Protein 4ADY (pdb70)

CATH classification: 1.25.10.10

B-factor: mean 79.55, std 27.61, range [26.79, 226.85]

Organism: Saccharomyces cerevisiae (strain ATCC 204508 / S288c) (NCBI:txid559292)

Foldseek 3Di:
DALVVLLVQLPDDDLVSVVVSLVVCVVCCLPCLVRCVVSLVSLQVLLVDPPRPQSLSLQSSLSSCVSVPNQVSSLVSLLSVQPVNDLVPDDPSNVRSLVVLLCCLVVQVVVCVVPLVSVVDPSDPPSSVRSLVVCVVCVVVDPVLVSLLSCLSNSNVPSVLVSLVVPPPVVVVVSVVVLVSSLCCLVQPPQDPVSSLVSLVSSLVVCVPDHDLLQNLLSCQVVVDLVSVLVSVVVCVVVDDLLVLQQSLQVCQQRHDLQSLVVNLVVCVVVVHDPVSSVVSLVQLQLLVVLLQLQPFFADDCVLLVLLPVLQQLLPLLSLLLSLLLVLLCFSNQDPVPCVVPVVSLVSHDDLSVLQNLLSNLRNQARVPPCLVVVLCQDPVNPHDALSSNLSNLLSSLSNCQSNQPVVLVVLLVLLQVLLPDAPDPSSLSNLLSSLNSNLRSAVVCDVSSLVSLVSNCVSLDLRNLLSSLLVLSVAQQLPVVLLVVVVVLVVRPDDSNVLSNLLSNLRNLAQQRPVCVVVLVVCPDPDLSNLLSSLSNLLGNLFLHLDDVLLVVLVCCLPPPPDLSSNLSSLLSNLGNCLNVLLCLLVSCLVQCVDPRLSSVLSSLNSNLRSLFQALDPSNLVSLVVQCVDPDQSSVLSNLSNLSQQLPECLRPVCVVVVLVVLSVLSNDPPHDSRNNSSSSSSSSNVRSSSFWTFDQADPSSSHGDPQQVQLSVCVCCVVPVSSVSSNSSRTDGFAEFEAASPPRFGFKDKWFQADPVRSDGYCGGHPHTDMDISHGARFVRLQRDDDDPDDQWDFPDHDPSGHGYTYIYGNDVVDDTDTDQRPVVCD/DCVLQVQLVVCVVVPPLVSSLVSLLSVVVVQDCPDPDPSNVSNLVVLLCCLVVQVVVCVVPLCCVVDPPDDCSSVVSLVVCVVVVVVVPVLVSLLSCLSNSNPVSNVVSLVVVVVVVDAVVSVVVLLSSLVSLLQPPQDPVSSLVSLVSSLVVCVPDHDVLQLLLSCLLVVDLVSVQVSVVVVVVVPDLQVSLQVLLVSQQRHALQSLVVNLVVCVVPPDDPLSSVSSQCLLQLQVQLFQLQPFFADDCVLLVLLCVQQPLLDLLSLLLSLLLVLLCFSNLDPPVCVVDVVSLVSHDDQSVLLNLLSNLRNLASVQPCLVVVQCQAPVHDDDDLSSNLSPLLSSLSNQFSHPVVNLVVLLVLLQVCLPPADDPSSLSNLQSSLNSNLRNQSNLDPSSLVSLVSNCVSLDPSNNLSSLLVLSVAQQLDVVLVVSVVVLVVRPDDSNVLSNLLSNLRHLAQQRPVCVVVLVCCPDPDVSNLLSSLSSLLRNLFPRLDDVLLVVLVCCLPDPPDLNSNLSSLLSLLRNCQNVLLCLLVVCLVLCVDPRLSSVLSSLNSNLSSLFQPCHVSSVVSLPVQCVDPDQLSVLSSLSNLSQQLPECALPVVVVVVLVVLSCQSNPPPHDSNNVSSSSSSSSNVRSSSFWTFRQAFPSSRHGRSLSVVLSVCVCCVVPVSSVSSNSSRTDGAAEFEDESVVSFGFKDKWFFFDDCNSPGYDVPHDNDTGHPHTDMDISHHQRLVRLQRDADDPVDQKDFPDHRRSHGGYTYIHGNPVDPDTDTDDTPVVVD

GO terms:
  GO:0034515 proteasome storage granule (C, IDA)
  GO:0005634 nucleus (C, IDA)
  GO:0008540 proteasome regulatory particle, base subcomplex (C, IDA)
  GO:0043248 proteasome assembly (P, IGI)
  GO:0005634 nucleus (C, HDA)
  GO:0004175 endopeptidase activity (F, IMP)
  GO:0006511 ubiquitin-dependent protein catabolic process (P, IMP)
  GO:0031625 ubiquitin protein ligase binding (F, IPI)
  GO:0005515 protein binding (F, IPI)
  GO:0043161 proteasome-mediated ubiquitin-dependent protein catabolic process (P, IDA)

Nearest PDB structures (foldseek):
  7qo5-assembly1_N  TM=9.273E-01  e=8.515E-76  Saccharomyces cerevisiae
  5gjq-assembly1_N  TM=9.057E-01  e=2.269E-40  Homo sapiens
  5gjr-assembly1_1  TM=9.051E-01  e=6.083E-40  Homo sapiens
  5l4k-assembly1_N  TM=8.924E-01  e=2.463E-40  Homo sapiens
  5vfq-assembly1_U  TM=8.768E-01  e=2.667E-38  Homo sapiens

InterPro domains:
  IPR002015 Proteasome/cyclosome repeat [PF01851] (403-434)
  IPR002015 Proteasome/cyclosome repeat [PF01851] (445-478)
  IPR002015 Proteasome/cyclosome repeat [PF01851] (480-512)
  IPR011989 Armadillo-like helical [G3DSA:1.25.10.10] (308-756)
  IPR016024 Armadillo-type fold [SSF48371] (8-705)
  IPR016642 26S proteasome regulatory complex, non-ATPase subcomplex, Rpn2/Psmd1 subunit [PIRSF015947] (2-938)
  IPR040623 26S proteasome regulatory subunit RPN2, C-terminal [PF18004] (756-917)
  IPR048570 26S proteasome non-ATPase regulatory subunit 1/RPN2, N-terminal domain [PF21505] (4-307)

Secondary structure (DSSP, 8-state):
--SHHHHHHTTSS-HHHHHHHHHHHHHHHHHHHHHHHTTHHHHHHHHS-TT-TT---HHHHHHHHHHHT-HHHHHHHHHHHGGGS-TTS-SHHHHHHHHHHH--HHHHHHHHHH-TTGGGSS-S-HHHHHHHH--HHHHHHT-HHHHHHHHHHTT-HHHHHHHHHHH----HHHHHHHHHHHHHHHHHT---HHHHHHHHHHHHHH------HHHHHHHHHHHT-HHHHHHHHHHHHTT--HHHHHHHHHHHHHHS-HHHHHHHHHHHHHTT--HHHHHHTTSHHHHHHHHHHHHHH----HHHHHHHHHHS-TTSHHHHHHHHHHHH--TTT---HHHHH-HHHHHH--THHHHHHHHHHHHHTSS-TTTTTT---SSTTS--S-HHHHHHHHHHHHHHTTTTTHHHHHHHHHHHHHHSS--S-HHHHHHHHHHHHHHHHH-----HHHHHHHHHHHHT--HHHHHHHHH---------HHHHH--HHHHH-S-HHHHHHHHHHHHHHTTT-GGGGHHHHH----S-HHHHHHHHHHHHHHTTTS--HHHHHHHHHHHHH-S-HHHHHHHHHHHHHHTSSS-SSHHHHTTTGGG-S-HHHHHHHHHHHHHHTSSS--HHHHHHHHHHHT-SSHHHHHH-------TT--TTT-TTHHHHHHHHHHHHH-SSS-HHHHHHHHHHHH--TGGGTEEE-SB-TTT--B-HHHHHHH--TTTTT-GGGGGGGGGGEEE-BEEEEETTTTBEE----B-S-TTTTPPP----SS-B-----B--TTGGGGB---SSSSEEESS---SSSEEEEEEES-TTS---EEPPS----/---HHHHHHHHHHHT-HHHHHHHHHHHGGGS-SS---HHHHHHHHHHH--HHHHHHHHHH-TTGGGS--S-HHHHHHHH--HHHHHTT-HHHHHHHHHHTT-HHHHHHHHHHHTTT--HHHHHHHHHHHHHHHHHH---HHHHHHHHHHHHHH------HHHHHHHHHHHT-HHHHHHHHHHHHHHT-HHHHHHHHHHHHHHS-HHHHHHHHHHHHHS---HHHHHHHTTHHHHHHHHHHHHHH----HHHHHHHHHHS-TTSHHHHHHHHHHHH--TTT---HHHHHTHHHHHH--THHHHHHHHHHHHHTTT-TTTTTT---SSSSSS---HHHHHHHHHHHHHHSTT--HHHHHHHHHHHHHHTT--S-HHHHHHHHHHHHHHHHH-----HHHHHHHHHHHTT--HHHHHHHHH---------HHHHH--HHHHH-S-HHHHHHHHHHHHHHTTT-GGGGHHHHH----SSHHHHHHHHHHHHHHTTTT--HHHHHHHHHHHHH-S-HHHHHHHHHHHHHHTSTTGGGHHHHHTTGGG-S-HHHHHHHHHHHHHHSTTS--HHHHHHHHHHHT-SSHHHHHH-------TT--TTT-THHHHHHHHHHHHHS-SSS-HHHHHHHHHHHH--TGGGTEEE-SB-TTT--B-HHHHHHH--TTTTT-GGGGGGGGGGEEE-BEEEEETTTTBEE----B-S-TTTTPPP-----S----SS-B-----B--TTGGGGB---SSSSEEESS---S--EEEEEEESS--S---EEPPTT---

Solvent-accessible surface area: 62656 Å² total

Radius of gyration: 38.96 Å; Cα contacts (8 Å, |Δi|>4): 2738; chains: 2; bounding box: 94×96×109 Å

Sequence (1611 aa):
TTAAPLLALLRENQDSVKTYALESINNVVDQLWSEISNELPDIEALYDDDTFSDREAALIASKVYYNLGEYESAVKYALAAKDRFDIDEKSQFVETIVSKSIEYVQEASKQYTKDEQFYTKDIIDPKLTSIFERIEKCLKASELKLALGIALEGYRLDIIESALKSKLDQSTSENVKIINYLLTLAITTVTNSKFRSSILRKSFDFLNPNCDYLTLNKVVVNLNDAGLALQLFKKLKEENDEGLSAQIAFDLVSSASQQLLEILVTELTAQGYDPALLNILSGLPTCDYYNTFLLNNKNIDIGLLNKSKSSLDGKFSLFHTAVSVANGFHAGTTDNSFIKANLPWLGKAQNWAKFTATASLGVIHKGNLLEGKKVAPYLPGSRASSRFIKGGSLYGLGLIYAGFGRDTTDYLKNIIVENSGTSGDEDVDVLLHGASLGIGLAAGSANIEVYEALKEVLYNDSATSGEAAALGGLCLGTGKPEAIHDFTYSQETQHGNITRGLAVGLALINYGRQELADDLITKLASDESLLRYGGAFTIALAYAGTGNNSAVKRLLHVAVSDSNDDVRRAAVIALGFVLLRDYTTVPRIVQLLSKSHNAHVRCGTAFALGIACAGKGLQSAIDVLDPLTKDPVDFVRQAAIALSILIQQTEKLNPQVAD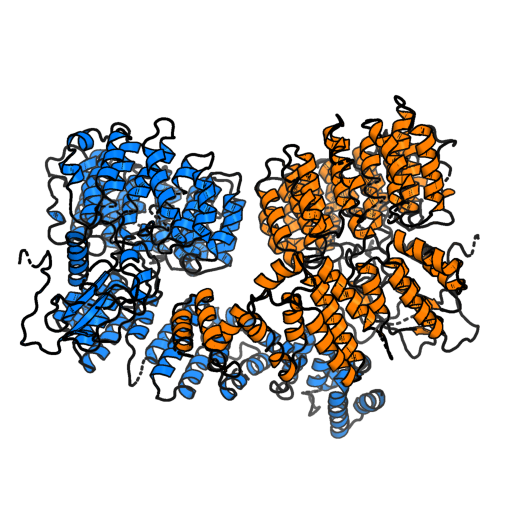INKNFLSVITNKHQEGLAKFGACVAQGINAGGRNVTIQLENADTGTLDTKSVVGLVFSQFWYWFPLAHFLSLSFTPTTVIGIRGSDQAIPKFQNCYAKEDAFSYPRKYSSKPYKVDNTRILPQQSRYISFIKDDRFVPVRKFKGNNGVVVLRDREPKEPVALIETVRQKDREAALIASKVYYNLGEYESAVKYALAAKDRFDIDEKSQFVETIVSKSIEYVQEASKQYTKDEQFYTKDIIDPKLTSIFERIEKCLKASELKLALGIALEGYRLDIIESALKSKLDQDSTSENVKIINYLLTLAITTVTNSKFRSSILRKSFDFLNPNCDYLTLNKVVVNLNDAGLALQLFKKLKEENDEGLSAQIAFDLVSSASQQLLEILVTELTAQGYDPALLNILSGLPTCDYYNTFLLNNKNIDIGLLNKSKSSLDGKFSLFHTAVSVANGFHAGTTDNSFIKANLPWLGKAQNWAKFTATASLGVIHKGNLLEGKKVAPYLPGSRASSRFIKGGSLYGLGLIYAGFGRDTTDYLKNIIVENSGTSGDEDVDVLLHGASLGIGLAAGSANIEVYEALKEVLYNDSATSGEAAALGGLCLGTGKPEAIHDFTYSQETQHGNITRGLAVGLALINYGRQELADDLITKLASDESLLRYGGAFTIALAYAGTGNNSAVKRLLHVAVSDSNDDVRRAAVIALGFVLLRDYTTVPRIVQLLSKSHNAHVRCGTAFALGIACAGKGLQSAIDVLDPLTKDPVDFVRQAAIALSILIQQTEKLNPQVADINKNFLSVITNKHQEGLAKFGACVAQGINAGGRNVTIQLENADTGTLDTKSVVGLVFSQFWYWFPLAHFLSLSFTPTTVIGIRGSDQAIPKFQNCYAKEDAFSYPRYEFYKNKYSSKPYKVDNTRILPQQSRYISFIKDDRFVPVRKFKGNNGVVVLRDREPKEPVALIETVRQKD

Structure (mmCIF, N/CA/C/O backbone):
data_4ADY
#
_entry.id   4ADY
#
_cell.length_a   73.960
_cell.length_b   148.660
_cell.length_c   114.030
_cell.angle_alpha   90.00
_cell.angle_beta   107.39
_cell.angle_gamma   90.00
#
_symmetry.space_group_name_H-M   'P 1 21 1'
#
loop_
_entity.id
_entity.type
_entity.pdbx_description
1 polymer '26S PROTEASOME REGULATORY SUBUNIT RPN2'
2 water water
#
loop_
_atom_site.group_PDB
_atom_site.id
_atom_site.type_symbol
_atom_site.label_atom_id
_atom_site.label_alt_id
_atom_site.label_comp_id
_atom_site.label_asym_id
_atom_site.label_entity_id
_atom_site.label_seq_id
_atom_site.pdbx_PDB_ins_code
_atom_site.Cartn_x
_atom_site.Cartn_y
_atom_site.Cartn_z
_atom_site.occupancy
_atom_site.B_iso_or_equiv
_atom_site.auth_seq_id
_atom_site.auth_comp_id
_atom_site.auth_asym_id
_atom_site.auth_atom_id
_atom_site.pdbx_PDB_model_num
ATOM 1 N N . THR A 1 15 ? -12.278 -64.851 -47.077 1.00 110.45 4 THR A N 1
ATOM 2 C CA . THR A 1 15 ? -12.032 -65.286 -48.447 1.00 121.33 4 THR A CA 1
ATOM 3 C C . THR A 1 15 ? -12.877 -64.496 -49.452 1.00 118.31 4 THR A C 1
ATOM 4 O O . THR A 1 15 ? -12.668 -63.299 -49.659 1.00 116.54 4 THR A O 1
ATOM 8 N N . THR A 1 16 ? -13.830 -65.182 -50.075 1.00 110.00 5 THR A N 1
ATOM 9 C CA . THR A 1 16 ? -14.692 -64.579 -51.080 1.00 98.67 5 THR A CA 1
ATOM 10 C C . THR A 1 16 ? -16.147 -64.910 -50.761 1.00 96.37 5 THR A C 1
ATOM 11 O O . THR A 1 16 ? -16.449 -65.960 -50.193 1.00 95.56 5 THR A O 1
ATOM 15 N N . ALA A 1 17 ? -17.046 -63.998 -51.101 1.00 94.96 6 ALA A N 1
ATOM 16 C CA . ALA A 1 17 ? -18.465 -64.214 -50.861 1.00 86.48 6 ALA A CA 1
ATOM 17 C C . ALA A 1 17 ? -19.201 -64.727 -52.096 1.00 89.73 6 ALA 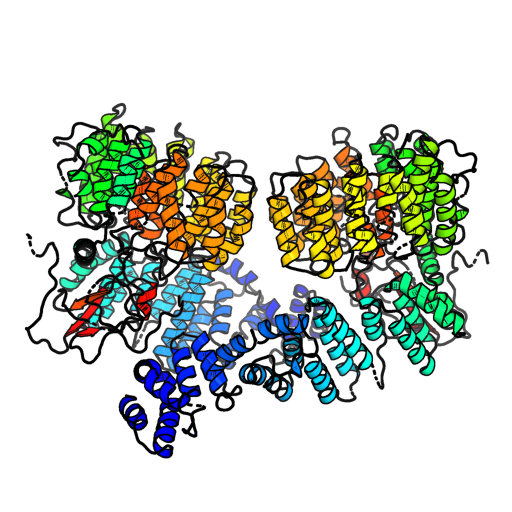A C 1
ATOM 18 O O . ALA A 1 17 ? -20.399 -65.002 -52.031 1.00 95.35 6 ALA A O 1
ATOM 20 N N . ALA A 1 18 ? -18.491 -64.856 -53.215 1.00 84.75 7 ALA A N 1
ATOM 21 C CA . ALA A 1 18 ? -19.122 -65.225 -54.487 1.00 81.16 7 ALA A CA 1
ATOM 22 C C . ALA A 1 18 ? -19.887 -66.544 -54.443 1.00 72.84 7 ALA A C 1
ATOM 23 O O . ALA A 1 18 ? -20.981 -66.635 -54.998 1.00 68.70 7 ALA A O 1
ATOM 25 N N . PRO A 1 19 ? -19.317 -67.566 -53.786 1.00 67.25 8 PRO A N 1
ATOM 26 C CA . PRO A 1 19 ? -20.035 -68.833 -53.604 1.00 75.10 8 PRO A CA 1
ATOM 27 C C . PRO A 1 19 ? -21.395 -68.635 -52.934 1.00 80.14 8 PRO A C 1
ATOM 28 O O . PRO A 1 19 ? -22.388 -69.232 -53.354 1.00 92.61 8 PRO A O 1
ATOM 32 N N . LEU A 1 20 ? -21.431 -67.793 -51.906 1.00 76.71 9 LEU A N 1
ATOM 33 C CA . LEU A 1 20 ? -22.661 -67.486 -51.186 1.00 69.55 9 LEU A CA 1
ATOM 34 C C . LEU A 1 20 ? -23.647 -66.670 -52.007 1.00 71.50 9 LEU A C 1
ATOM 35 O O . LEU A 1 20 ? -24.823 -67.005 -52.081 1.00 78.32 9 LEU A O 1
ATOM 40 N N . LEU A 1 21 ? -23.160 -65.594 -52.612 1.00 67.26 10 LEU A N 1
ATOM 41 C CA . LEU A 1 21 ? -23.973 -64.755 -53.484 1.00 62.27 10 LEU A CA 1
ATOM 42 C C . LEU A 1 21 ? -24.636 -65.550 -54.603 1.00 68.65 10 LEU A C 1
ATOM 43 O O . LEU A 1 21 ? -25.771 -65.276 -55.000 1.00 64.29 10 LEU A O 1
ATOM 48 N N . ALA A 1 22 ? -23.910 -66.548 -55.094 1.00 65.38 11 ALA A N 1
ATOM 49 C CA . ALA A 1 22 ? -24.381 -67.429 -56.155 1.00 61.76 11 ALA A CA 1
ATOM 50 C C . ALA A 1 22 ? -25.643 -68.163 -55.748 1.00 68.35 11 ALA A C 1
ATOM 51 O O . ALA A 1 22 ? -26.524 -68.396 -56.572 1.00 63.53 11 ALA A O 1
ATOM 53 N N . LEU A 1 23 ? -25.705 -68.539 -54.471 1.00 62.13 12 LEU A N 1
ATOM 54 C CA . LEU A 1 23 ? -26.814 -69.315 -53.932 1.00 58.03 12 LEU A CA 1
ATOM 55 C C . LEU A 1 23 ? -28.103 -68.526 -53.904 1.00 56.13 12 LEU A C 1
ATOM 56 O O . LEU A 1 23 ? -29.186 -69.113 -53.838 1.00 67.64 12 LEU A O 1
ATOM 61 N N . LEU A 1 24 ? -27.985 -67.201 -53.944 1.00 48.59 13 LEU A N 1
ATOM 62 C CA . LEU A 1 24 ? -29.157 -66.321 -54.010 1.00 56.55 13 LEU A CA 1
ATOM 63 C C . LEU A 1 24 ? -30.038 -66.573 -55.235 1.00 65.34 13 LEU A C 1
ATOM 64 O O . LEU A 1 24 ? -31.227 -66.231 -55.225 1.00 64.81 13 LEU A O 1
ATOM 69 N N . ARG A 1 25 ? -29.451 -67.169 -56.276 1.00 53.26 14 ARG A N 1
ATOM 70 C CA . ARG A 1 25 ? -30.160 -67.495 -57.513 1.00 52.81 14 ARG A CA 1
ATOM 71 C C . ARG A 1 25 ? -30.960 -68.801 -57.465 1.00 57.56 14 ARG A C 1
ATOM 72 O O . ARG A 1 25 ? -31.860 -69.004 -58.277 1.00 60.07 14 ARG A O 1
ATOM 80 N N . GLU A 1 26 ? -30.630 -69.681 -56.519 1.00 64.20 15 GLU A N 1
ATOM 81 C CA . GLU A 1 26 ? -31.313 -70.974 -56.354 1.00 55.08 15 GLU A CA 1
ATOM 82 C C . GLU A 1 26 ? -32.815 -70.805 -56.136 1.00 53.90 15 GLU A C 1
ATOM 83 O O . GLU A 1 26 ? -33.243 -69.819 -55.558 1.00 61.34 15 GLU A O 1
ATOM 89 N N . ASN A 1 27 ? -33.622 -71.745 -56.613 1.00 60.94 16 ASN A N 1
ATOM 90 C CA . ASN A 1 27 ? -35.077 -71.576 -56.542 1.00 55.65 16 ASN A CA 1
ATOM 91 C C . ASN A 1 27 ? -35.711 -71.758 -55.157 1.00 58.41 16 ASN A C 1
ATOM 92 O O . ASN A 1 27 ? -36.701 -71.098 -54.844 1.00 67.16 16 ASN A O 1
ATOM 97 N N . GLN A 1 28 ? -35.151 -72.637 -54.330 1.00 52.50 17 GLN A N 1
ATOM 98 C CA . GLN A 1 28 ? -35.734 -72.904 -53.010 1.00 41.27 17 GLN A CA 1
ATOM 99 C C . GLN A 1 28 ? -35.368 -71.892 -51.919 1.00 59.88 17 GLN A C 1
ATOM 100 O O . GLN A 1 28 ? -34.197 -71.560 -51.716 1.00 58.14 17 GLN A O 1
ATOM 106 N N . ASP A 1 29 ? -36.387 -71.438 -51.198 1.00 57.02 18 ASP A N 1
ATOM 107 C CA . ASP A 1 29 ? -36.205 -70.466 -50.135 1.00 52.89 18 ASP A CA 1
ATOM 108 C C . ASP A 1 29 ? -35.220 -70.953 -49.077 1.00 54.00 18 ASP A C 1
ATOM 109 O O . ASP A 1 29 ? -34.430 -70.157 -48.565 1.00 50.96 18 ASP A O 1
ATOM 114 N N . SER A 1 30 ? -35.242 -72.252 -48.763 1.00 39.08 19 SER A N 1
ATOM 115 C CA . SER A 1 30 ? -34.317 -72.773 -47.762 1.00 38.44 19 SER A CA 1
ATOM 116 C C . SER A 1 30 ? -32.859 -72.535 -48.137 1.00 57.01 19 SER A C 1
ATOM 117 O O . SER A 1 30 ? -32.006 -72.283 -47.274 1.00 56.71 19 SER A O 1
ATOM 120 N N . VAL A 1 31 ? -32.576 -72.579 -49.430 1.00 46.00 20 VAL A N 1
ATOM 121 C CA . VAL A 1 31 ? -31.224 -72.335 -49.889 1.00 41.39 20 VAL A CA 1
ATOM 122 C C . VAL A 1 31 ? -30.845 -70.855 -49.894 1.00 47.27 20 VAL A C 1
ATOM 123 O O . VAL A 1 31 ? -29.732 -70.497 -49.528 1.00 53.62 20 VAL A O 1
ATOM 127 N N . LYS A 1 32 ? -31.766 -69.991 -50.302 1.00 48.47 21 LYS A N 1
ATOM 128 C CA . LYS A 1 32 ? -31.485 -68.552 -50.299 1.00 52.93 21 LYS A CA 1
ATOM 129 C C . LYS A 1 32 ? -31.346 -68.099 -48.856 1.00 49.19 21 LYS A C 1
ATOM 130 O O . LYS A 1 32 ? -30.503 -67.268 -48.522 1.00 53.20 21 LYS A O 1
ATOM 136 N N . THR A 1 33 ? -32.177 -68.665 -47.988 1.00 57.54 22 THR A N 1
ATOM 137 C CA . THR A 1 33 ? -32.167 -68.257 -46.598 1.00 47.61 22 THR A CA 1
ATOM 138 C C . THR A 1 33 ? -30.852 -68.632 -45.964 1.00 40.91 22 THR A C 1
ATOM 139 O O . THR A 1 33 ? -30.274 -67.861 -45.217 1.00 55.23 22 THR A O 1
ATOM 143 N N . TYR A 1 34 ? -30.362 -69.812 -46.277 1.00 38.55 23 TYR A N 1
ATOM 144 C CA . TYR A 1 34 ? -29.069 -70.221 -45.759 1.00 48.54 23 TYR A CA 1
ATOM 145 C C . TYR A 1 34 ? -27.970 -69.301 -46.269 1.00 57.79 23 TYR A C 1
ATOM 146 O O . TYR A 1 34 ? -26.966 -69.067 -45.605 1.00 55.73 23 TYR A O 1
ATOM 155 N N . ALA A 1 35 ? -28.146 -68.802 -47.478 1.00 57.66 24 ALA A N 1
ATOM 156 C CA . ALA A 1 35 ? -27.100 -68.012 -48.078 1.00 52.96 24 ALA A CA 1
ATOM 157 C C . ALA A 1 35 ? -27.092 -66.663 -47.375 1.00 47.57 24 ALA A C 1
ATOM 158 O O . ALA A 1 35 ? -26.051 -66.198 -46.914 1.00 52.71 24 ALA A O 1
ATOM 160 N N . LEU A 1 36 ? -28.271 -66.059 -47.266 1.00 40.40 25 LEU A N 1
ATOM 161 C CA . LEU A 1 36 ? -28.425 -64.778 -46.581 1.00 51.67 25 LEU A CA 1
ATOM 162 C C . LEU A 1 36 ? -27.799 -64.819 -45.188 1.00 56.65 25 LEU A C 1
ATOM 163 O O . LEU A 1 36 ? -26.934 -64.014 -44.870 1.00 63.51 25 LEU A O 1
ATOM 168 N N . GLU A 1 37 ? -28.225 -65.773 -44.367 1.00 44.67 26 GLU A N 1
ATOM 169 C CA . GLU A 1 37 ? -27.693 -65.898 -43.028 1.00 55.17 26 GLU A CA 1
ATOM 170 C C . GLU A 1 37 ? -26.186 -66.173 -42.993 1.00 53.95 26 GLU A C 1
ATOM 171 O O . GLU A 1 37 ? -25.500 -65.801 -42.055 1.00 68.10 26 GLU A O 1
ATOM 177 N N . SER A 1 38 ? -25.654 -66.812 -44.013 1.00 54.03 27 SER A N 1
ATOM 178 C CA . SER A 1 38 ? -24.218 -67.031 -44.036 1.00 61.43 27 SER A CA 1
ATOM 179 C C . SER A 1 38 ? -23.478 -65.723 -44.292 1.00 73.24 27 SER A C 1
ATOM 180 O O . SER A 1 38 ? -22.564 -65.371 -43.543 1.00 74.35 27 SER A O 1
ATOM 183 N N . ILE A 1 39 ? -23.897 -65.020 -45.347 1.00 42.27 28 ILE A N 1
ATOM 184 C CA . ILE A 1 39 ? -23.420 -63.681 -45.687 1.00 46.90 28 ILE A CA 1
ATOM 185 C C . ILE A 1 39 ? -23.471 -62.714 -44.501 1.00 59.83 28 ILE A C 1
ATOM 186 O O . ILE A 1 39 ? -22.582 -61.886 -44.294 1.00 60.70 28 ILE A O 1
ATOM 191 N N . ASN A 1 40 ? -24.546 -62.798 -43.741 1.00 54.96 29 ASN A N 1
ATOM 192 C CA . ASN A 1 40 ? -24.682 -61.984 -42.563 1.00 60.84 29 ASN A CA 1
ATOM 193 C C . ASN A 1 40 ? -23.448 -62.110 -41.669 1.00 64.83 29 ASN A C 1
ATOM 194 O O . ASN A 1 40 ? -22.975 -61.119 -41.108 1.00 71.03 29 ASN A O 1
ATOM 199 N N . ASN A 1 41 ? -22.915 -63.321 -41.548 1.00 57.35 30 ASN A N 1
ATOM 200 C CA . ASN A 1 41 ? -21.771 -63.540 -40.671 1.00 63.81 30 ASN A CA 1
ATOM 201 C C . ASN A 1 41 ? -20.534 -62.814 -41.170 1.00 67.09 30 ASN A C 1
ATOM 202 O O . ASN A 1 41 ? -19.769 -62.253 -40.390 1.00 79.41 30 ASN A O 1
ATOM 207 N N . VAL A 1 42 ? -20.334 -62.840 -42.476 1.00 53.09 31 VAL A N 1
ATOM 208 C CA . VAL A 1 42 ? -19.167 -62.211 -43.076 1.00 63.28 31 VAL A CA 1
ATOM 209 C C . VAL A 1 42 ? -19.406 -60.810 -43.661 1.00 72.63 31 VAL A C 1
ATOM 210 O O . VAL A 1 42 ? -18.497 -60.222 -44.235 1.00 78.04 31 VAL A O 1
ATOM 214 N N . VAL A 1 43 ? -20.612 -60.269 -43.537 1.00 77.53 32 VAL A N 1
ATOM 215 C CA . VAL A 1 43 ? -20.882 -58.983 -44.176 1.00 78.75 32 VAL A CA 1
ATOM 216 C C . VAL A 1 43 ? -19.922 -57.885 -43.732 1.00 85.12 32 VAL A C 1
ATOM 217 O O . VAL A 1 43 ? -19.634 -56.972 -44.499 1.00 82.81 32 VAL A O 1
ATOM 221 N N . ASP A 1 44 ? -19.431 -57.966 -42.500 1.00 86.09 33 ASP A N 1
ATOM 222 C CA . ASP A 1 44 ? -18.561 -56.916 -41.982 1.00 88.98 33 ASP A CA 1
ATOM 223 C C . ASP A 1 44 ? -17.146 -56.893 -42.582 1.00 89.91 33 ASP A C 1
ATOM 224 O O . ASP A 1 44 ? -16.520 -55.842 -42.638 1.00 94.10 33 ASP A O 1
ATOM 229 N N . GLN A 1 45 ? -16.631 -58.042 -43.008 1.00 85.08 34 GLN A N 1
ATOM 230 C CA . GLN A 1 45 ? -15.409 -58.077 -43.819 1.00 83.56 34 GLN A CA 1
ATOM 231 C C . GLN A 1 45 ? -15.622 -57.800 -45.321 1.00 79.92 34 GLN A C 1
ATOM 232 O O . GLN A 1 45 ? -14.907 -57.011 -45.939 1.00 76.90 34 GLN A O 1
ATOM 238 N N . LEU A 1 46 ? -16.601 -58.492 -45.890 1.00 68.87 35 LEU A N 1
ATOM 239 C CA . LEU A 1 46 ? -16.803 -58.607 -47.334 1.00 66.63 35 LEU A CA 1
ATOM 240 C C . LEU A 1 46 ? -17.812 -57.654 -47.964 1.00 65.66 35 LEU A C 1
ATOM 241 O O . LEU A 1 46 ? -18.257 -57.895 -49.082 1.00 63.20 35 LEU A O 1
ATOM 246 N N . TRP A 1 47 ? -18.256 -56.648 -47.214 1.00 60.02 36 TRP A N 1
ATOM 247 C CA . TRP A 1 47 ? -19.307 -55.746 -47.689 1.00 65.89 36 TRP A CA 1
ATOM 248 C C . TRP A 1 47 ? -19.034 -55.097 -49.052 1.00 78.33 36 TRP A C 1
ATOM 249 O O . TRP A 1 47 ? -19.957 -54.870 -49.830 1.00 82.39 36 TRP A O 1
ATOM 260 N N . SER A 1 48 ? -17.775 -54.795 -49.345 1.00 82.66 37 SER A N 1
ATOM 261 C CA . SER A 1 48 ? -17.432 -54.226 -50.648 1.00 88.94 37 SER A CA 1
ATOM 262 C C . SER A 1 48 ? -17.782 -55.219 -51.753 1.00 85.01 37 SER A C 1
ATOM 263 O O . SER A 1 48 ? -18.432 -54.869 -52.739 1.00 74.68 37 SER A O 1
ATOM 266 N N . GLU A 1 49 ? -17.350 -56.464 -51.572 1.00 76.50 38 GLU A N 1
ATOM 267 C CA . GLU A 1 49 ? -17.611 -57.516 -52.541 1.00 78.03 38 GLU A CA 1
ATOM 268 C C . GLU A 1 49 ? -19.108 -57.768 -52.693 1.00 74.93 38 GLU A C 1
ATOM 269 O O . GLU A 1 49 ? -19.598 -58.048 -53.789 1.00 78.72 38 GLU A O 1
ATOM 275 N N . ILE A 1 50 ? -19.821 -57.661 -51.579 1.00 73.16 39 ILE A N 1
ATOM 276 C CA . ILE A 1 50 ? -21.236 -57.996 -51.511 1.00 66.21 39 ILE A CA 1
ATOM 277 C C . ILE A 1 50 ? -22.112 -56.898 -52.113 1.00 69.18 39 ILE A C 1
ATOM 278 O O . ILE A 1 50 ? -23.173 -57.167 -52.680 1.00 66.61 39 ILE A O 1
ATOM 283 N N . SER A 1 51 ? -21.667 -55.657 -51.982 1.00 70.56 40 SER A N 1
ATOM 284 C CA . SER A 1 51 ? -22.436 -54.534 -52.491 1.00 73.89 40 SER A CA 1
ATOM 285 C C . SER A 1 51 ? -22.761 -54.698 -53.973 1.00 83.61 40 SER A C 1
ATOM 286 O O . SER A 1 51 ? -23.806 -54.233 -54.431 1.00 92.19 40 SER A O 1
ATOM 289 N N . ASN A 1 52 ? -21.875 -55.357 -54.719 1.00 79.98 41 ASN A N 1
ATOM 290 C CA . ASN A 1 52 ? -22.083 -55.544 -56.162 1.00 89.88 41 ASN A CA 1
ATOM 291 C C . ASN A 1 52 ? -23.370 -56.280 -56.465 1.00 89.91 41 ASN A C 1
ATOM 292 O O . ASN A 1 52 ? -23.949 -56.115 -57.543 1.00 80.42 41 ASN A O 1
ATOM 297 N N . GLU A 1 53 ? -23.796 -57.102 -55.506 1.00 87.42 42 GLU A N 1
ATOM 298 C CA . GLU A 1 53 ? -24.975 -57.943 -55.666 1.00 82.80 42 GLU A CA 1
ATOM 299 C C . GLU A 1 53 ? -26.245 -57.332 -55.077 1.00 74.25 42 GLU A C 1
ATOM 300 O O . GLU A 1 53 ? -27.319 -57.908 -55.168 1.00 83.79 42 GLU A O 1
ATOM 306 N N . LEU A 1 54 ? -26.132 -56.143 -54.517 1.00 71.60 43 LEU A N 1
ATOM 307 C CA . LEU A 1 54 ? -27.279 -55.508 -53.880 1.00 75.27 43 LEU A CA 1
ATOM 308 C C . LEU A 1 54 ? -28.606 -55.617 -54.648 1.00 78.01 43 LEU A C 1
ATOM 309 O O . LEU A 1 54 ? -29.643 -55.909 -54.055 1.00 84.71 43 LEU A O 1
ATOM 314 N N . PRO A 1 55 ? -28.593 -55.371 -55.961 1.00 83.78 44 PRO A N 1
ATOM 315 C CA . PRO A 1 55 ? -29.883 -55.419 -56.661 1.00 83.75 44 PRO A CA 1
ATOM 316 C C . PRO A 1 55 ? -30.569 -56.778 -56.510 1.00 80.77 44 PRO A C 1
ATOM 317 O O . PRO A 1 55 ? -31.797 -56.819 -56.426 1.00 76.47 44 PRO A O 1
ATOM 321 N N . ASP A 1 56 ? -29.785 -57.857 -56.484 1.00 73.66 45 ASP A N 1
ATOM 322 C CA . ASP A 1 56 ? -30.300 -59.202 -56.201 1.00 81.88 45 ASP A CA 1
ATOM 323 C C . ASP A 1 56 ? -30.878 -59.288 -54.780 1.00 82.71 45 ASP A C 1
ATOM 324 O O . ASP A 1 56 ? -32.018 -59.718 -54.582 1.00 85.28 45 ASP A O 1
ATOM 329 N N . ILE A 1 57 ? -30.078 -58.875 -53.799 1.00 74.65 46 ILE A N 1
ATOM 330 C CA . ILE A 1 57 ? -30.471 -58.887 -52.393 1.00 68.50 46 ILE A CA 1
ATOM 331 C C . ILE A 1 57 ? -31.733 -58.080 -52.137 1.00 62.89 46 ILE A C 1
ATOM 332 O O . ILE A 1 57 ? -32.572 -58.469 -51.326 1.00 57.87 46 ILE A O 1
ATOM 337 N N . GLU A 1 58 ? -31.873 -56.954 -52.819 1.00 60.80 47 GLU A N 1
ATOM 338 C CA . GLU A 1 58 ? -33.081 -56.171 -52.663 1.00 65.47 47 GLU A CA 1
ATOM 339 C C . GLU A 1 58 ? -34.221 -56.835 -53.415 1.00 70.37 47 GLU A C 1
ATOM 340 O O . GLU A 1 58 ? -35.367 -56.831 -52.973 1.00 66.79 47 GLU A O 1
ATOM 346 N N . ALA A 1 59 ? -33.890 -57.444 -54.543 1.00 71.97 48 ALA A N 1
ATOM 347 C CA . ALA A 1 59 ? -34.893 -58.125 -55.346 1.00 70.82 48 ALA A CA 1
ATOM 348 C C . ALA A 1 59 ? -35.642 -59.120 -54.485 1.00 73.02 48 ALA A C 1
ATOM 349 O O . ALA A 1 59 ? -36.848 -59.308 -54.651 1.00 79.67 48 ALA A O 1
ATOM 351 N N . LEU A 1 60 ? -34.903 -59.744 -53.567 1.00 70.63 49 LEU A N 1
ATOM 352 C CA . LEU A 1 60 ? -35.437 -60.703 -52.603 1.00 65.58 49 LEU A CA 1
ATOM 353 C C . LEU A 1 60 ? -36.389 -60.053 -51.634 1.00 73.57 49 LEU A C 1
ATOM 354 O O . LEU A 1 60 ? -37.407 -60.639 -51.272 1.00 83.73 49 LEU A O 1
ATOM 359 N N . TYR A 1 61 ? -36.036 -58.854 -51.174 1.00 69.15 50 TYR A N 1
ATOM 360 C CA . TYR A 1 61 ? -36.894 -58.147 -50.234 1.00 68.89 50 TYR A CA 1
ATOM 361 C C . TYR A 1 61 ? -38.185 -57.739 -50.931 1.00 73.63 50 TYR A C 1
ATOM 362 O O . TYR A 1 61 ? -39.269 -57.891 -50.373 1.00 71.08 50 TYR A O 1
ATOM 371 N N . ASP A 1 62 ? -38.058 -57.243 -52.160 1.00 80.78 51 ASP A N 1
ATOM 372 C CA . ASP A 1 62 ? -39.208 -56.807 -52.949 1.00 90.38 51 ASP A CA 1
ATOM 373 C C . ASP A 1 62 ? -40.108 -57.969 -53.398 1.00 92.99 51 ASP A C 1
ATOM 374 O O . ASP A 1 62 ? -41.223 -57.751 -53.875 1.00 94.69 51 ASP A O 1
ATOM 379 N N . ASP A 1 63 ? -39.623 -59.198 -53.245 1.00 86.88 52 ASP A N 1
ATOM 380 C CA . ASP A 1 63 ? -40.405 -60.368 -53.617 1.00 83.75 52 ASP A CA 1
ATOM 381 C C . ASP A 1 63 ? -41.394 -60.694 -52.513 1.00 91.59 52 ASP A C 1
ATOM 382 O O . ASP A 1 63 ? -40.998 -60.970 -51.385 1.00 98.85 52 ASP A O 1
ATOM 387 N N . ASP A 1 64 ? -42.682 -60.676 -52.845 1.00 100.19 53 ASP A N 1
ATOM 388 C CA . ASP A 1 64 ? -43.736 -60.813 -51.840 1.00 106.70 53 ASP A CA 1
ATOM 389 C C . ASP A 1 64 ? -43.808 -62.216 -51.238 1.00 103.67 53 ASP A C 1
ATOM 390 O O . ASP A 1 64 ? -44.217 -62.384 -50.087 1.00 96.64 53 ASP A O 1
ATOM 395 N N . THR A 1 65 ? -43.417 -63.219 -52.020 1.00 97.28 54 THR A N 1
ATOM 396 C CA . THR A 1 65 ? -43.554 -64.611 -51.601 1.00 88.39 54 THR A CA 1
ATOM 397 C C . THR A 1 65 ? -42.331 -65.196 -50.897 1.00 86.69 54 THR A C 1
ATOM 398 O O . THR A 1 65 ? -42.386 -66.312 -50.382 1.00 91.43 54 THR A O 1
ATOM 402 N N . PHE A 1 66 ? -41.220 -64.473 -50.900 1.00 78.21 55 PHE A N 1
ATOM 403 C CA . PHE A 1 66 ? -40.037 -64.966 -50.227 1.00 67.12 55 PHE A CA 1
ATOM 404 C C . PHE A 1 66 ? -40.312 -64.881 -48.745 1.00 73.69 55 PHE A C 1
ATOM 405 O O . PHE A 1 66 ? -40.822 -63.874 -48.269 1.00 84.22 55 PHE A O 1
ATOM 413 N N . SER A 1 67 ? -40.001 -65.945 -48.016 1.00 71.86 56 SER A N 1
ATOM 414 C CA . SER A 1 67 ? -40.395 -66.029 -46.610 1.00 80.50 56 SER A CA 1
ATOM 415 C C . SER A 1 67 ? -39.565 -65.112 -45.700 1.00 84.95 56 SER A C 1
ATOM 416 O O . SER A 1 67 ? -40.083 -64.453 -44.795 1.00 97.56 56 SER A O 1
ATOM 419 N N . ASP A 1 68 ? -38.273 -65.085 -45.984 1.00 79.14 57 ASP A N 1
ATOM 420 C CA . ASP A 1 68 ? -37.252 -64.354 -45.242 1.00 65.57 57 ASP A CA 1
ATOM 421 C C . ASP A 1 68 ? -36.871 -62.971 -45.746 1.00 64.30 57 ASP A C 1
ATOM 422 O O . ASP A 1 68 ? -35.747 -62.540 -45.550 1.00 66.94 57 ASP A O 1
ATOM 427 N N . ARG A 1 69 ? -37.739 -62.343 -46.519 1.00 61.81 58 ARG A N 1
ATOM 428 C CA . ARG A 1 69 ? -37.467 -60.988 -46.979 1.00 63.41 58 ARG A CA 1
ATOM 429 C C . ARG A 1 69 ? -36.909 -60.072 -45.894 1.00 55.12 58 ARG A C 1
ATOM 430 O O . ARG A 1 69 ? -36.018 -59.285 -46.167 1.00 71.77 58 ARG A O 1
ATOM 438 N N . GLU A 1 70 ? -37.412 -60.170 -44.669 1.00 57.29 59 GLU A N 1
ATOM 439 C CA . GLU A 1 70 ? -36.870 -59.373 -43.561 1.00 63.06 59 GLU A CA 1
ATOM 440 C C . GLU A 1 70 ? -35.367 -59.556 -43.413 1.00 62.63 59 GLU A C 1
ATOM 441 O O . GLU A 1 70 ? -34.659 -58.634 -43.032 1.00 69.98 59 GLU A O 1
ATOM 455 N N . ALA A 1 72 ? -33.377 -60.336 -45.956 1.00 58.51 61 ALA A N 1
ATOM 456 C CA . ALA A 1 72 ? -32.848 -59.674 -47.142 1.00 52.98 61 ALA A CA 1
ATOM 457 C C . ALA A 1 72 ? -32.584 -58.219 -46.823 1.00 57.70 61 ALA A C 1
ATOM 458 O O . ALA A 1 72 ? -31.473 -57.730 -46.986 1.00 61.96 61 ALA A O 1
ATOM 460 N N . ALA A 1 73 ? -33.621 -57.537 -46.355 1.00 63.82 62 ALA A N 1
ATOM 461 C CA . ALA A 1 73 ? -33.513 -56.166 -45.875 1.00 55.55 62 ALA A CA 1
ATOM 462 C C . ALA A 1 73 ? -32.389 -55.998 -44.860 1.00 48.08 62 ALA A C 1
ATOM 463 O O . ALA A 1 73 ? -31.531 -55.146 -45.007 1.00 47.58 62 ALA A O 1
ATOM 465 N N . LEU A 1 74 ? -32.387 -56.807 -43.818 1.00 50.62 63 LEU A N 1
ATOM 466 C CA . LEU A 1 74 ? -31.343 -56.667 -42.828 1.00 49.21 63 LEU A CA 1
ATOM 467 C C . LEU A 1 74 ? -29.960 -56.613 -43.458 1.00 54.10 63 LEU A C 1
ATOM 468 O O . LEU A 1 74 ? -29.151 -55.760 -43.102 1.00 54.62 63 LEU A O 1
ATOM 473 N N . ILE A 1 75 ? -29.688 -57.509 -44.404 1.00 59.32 64 ILE A N 1
ATOM 474 C CA . ILE A 1 75 ? -28.378 -57.549 -45.074 1.00 51.81 64 ILE A CA 1
ATOM 475 C C . ILE A 1 75 ? -28.144 -56.321 -45.933 1.00 57.86 64 ILE A C 1
ATOM 476 O O . ILE A 1 75 ? -27.045 -55.772 -45.954 1.00 66.82 64 ILE A O 1
ATOM 481 N N . ALA A 1 76 ? -29.172 -55.888 -46.650 1.00 53.25 65 ALA A N 1
ATOM 482 C CA . ALA A 1 76 ? -29.066 -54.651 -47.424 1.00 56.85 65 ALA A CA 1
ATOM 483 C C . ALA A 1 76 ? -28.657 -53.502 -46.512 1.00 68.11 65 ALA A C 1
ATOM 484 O O . ALA A 1 76 ? -27.706 -52.768 -46.790 1.00 65.64 65 ALA A O 1
ATOM 486 N N . SER A 1 77 ? -29.394 -53.359 -45.418 1.00 71.86 66 SER A N 1
ATOM 487 C CA . SER A 1 77 ? -29.119 -52.341 -44.425 1.00 66.76 66 SER A CA 1
ATOM 488 C C . SER A 1 77 ? -27.652 -52.389 -43.987 1.00 65.70 66 SER A C 1
ATOM 489 O O . SER A 1 77 ? -26.932 -51.410 -44.111 1.00 60.59 66 SER A O 1
ATOM 492 N N . LYS A 1 78 ? -27.185 -53.535 -43.516 1.00 69.33 67 LYS A N 1
ATOM 493 C CA . LYS A 1 78 ? -25.805 -53.608 -43.046 1.00 65.42 67 LYS A CA 1
ATOM 494 C C . LYS A 1 78 ? -24.807 -53.153 -44.103 1.00 68.24 67 LYS A C 1
ATOM 495 O O . LYS A 1 78 ? -23.749 -52.625 -43.776 1.00 74.91 67 LYS A O 1
ATOM 501 N N . VAL A 1 79 ? -25.131 -53.379 -45.371 1.00 70.06 68 VAL A N 1
ATOM 502 C CA . VAL A 1 79 ? -24.198 -53.065 -46.455 1.00 64.33 68 VAL A CA 1
ATOM 503 C C . VAL A 1 79 ? -24.200 -51.583 -46.811 1.00 67.48 68 VAL A C 1
ATOM 504 O O . VAL A 1 79 ? -23.142 -50.966 -46.952 1.00 70.70 68 VAL A O 1
ATOM 508 N N . TYR A 1 80 ? -25.392 -51.010 -46.947 1.00 71.92 69 TYR A N 1
ATOM 509 C CA . TYR A 1 80 ? -25.525 -49.567 -47.112 1.00 76.14 69 TYR A CA 1
ATOM 510 C C . TYR A 1 80 ? -24.812 -48.844 -46.001 1.00 85.64 69 TYR A C 1
ATOM 511 O O . TYR A 1 80 ? -24.064 -47.902 -46.235 1.00 92.88 69 TYR A O 1
ATOM 520 N N . TYR A 1 81 ? -25.058 -49.292 -44.779 1.00 84.79 70 TYR A N 1
ATOM 521 C CA . TYR A 1 81 ? -24.384 -48.721 -43.640 1.00 86.42 70 TYR A CA 1
ATOM 522 C C . TYR A 1 81 ? -22.871 -48.793 -43.808 1.00 85.81 70 TYR A C 1
ATOM 523 O O . TYR A 1 81 ? -22.201 -47.763 -43.809 1.00 87.80 70 TYR A O 1
ATOM 532 N N . ASN A 1 82 ? -22.330 -49.997 -43.975 1.00 78.77 71 ASN A N 1
ATOM 533 C CA . ASN A 1 82 ? -20.884 -50.153 -44.106 1.00 74.58 71 ASN A CA 1
ATOM 534 C C . ASN A 1 82 ? -20.356 -49.318 -45.260 1.00 85.21 71 ASN A C 1
ATOM 535 O O . ASN A 1 82 ? -19.167 -49.028 -45.333 1.00 93.70 71 ASN A O 1
ATOM 540 N N . LEU A 1 83 ? -21.257 -48.934 -46.159 1.00 85.43 72 LEU A N 1
ATOM 541 C CA . LEU A 1 83 ? -20.904 -48.081 -47.281 1.00 88.68 72 LEU A CA 1
ATOM 542 C C . LEU A 1 83 ? -20.852 -46.626 -46.872 1.00 97.80 72 LEU A C 1
ATOM 543 O O . LEU A 1 83 ? -19.963 -45.889 -47.288 1.00 104.27 72 LEU A O 1
ATOM 548 N N . GLY A 1 84 ? -21.793 -46.219 -46.031 1.00 100.31 73 GLY A N 1
ATOM 549 C CA . GLY A 1 84 ? -21.975 -44.815 -45.724 1.00 97.06 73 GLY A CA 1
ATOM 550 C C . GLY A 1 84 ? -23.184 -44.167 -46.372 1.00 103.12 73 GLY A C 1
ATOM 551 O O . GLY A 1 84 ? -23.276 -42.937 -46.408 1.00 116.00 73 GLY A O 1
ATOM 552 N N . GLU A 1 85 ? -24.111 -44.967 -46.898 1.00 99.40 74 GLU A N 1
ATOM 553 C CA . GLU A 1 85 ? -25.390 -44.399 -47.317 1.00 99.79 74 GLU A CA 1
ATOM 554 C C . GLU A 1 85 ? -26.396 -44.745 -46.230 1.00 98.30 74 GLU A C 1
ATOM 555 O O . GLU A 1 85 ? -26.918 -45.863 -46.168 1.00 99.92 74 GLU A O 1
ATOM 561 N N . TYR A 1 86 ? -26.676 -43.743 -45.401 1.00 88.18 75 TYR A N 1
ATOM 562 C CA . TYR A 1 86 ? -27.390 -43.907 -44.144 1.00 69.58 75 TYR A CA 1
ATOM 563 C C . TYR A 1 86 ? -28.897 -43.887 -44.267 1.00 68.65 75 TYR A C 1
ATOM 564 O O . TYR A 1 86 ? -29.576 -44.664 -43.618 1.00 75.36 75 TYR A O 1
ATOM 573 N N . GLU A 1 87 ? -29.420 -42.981 -45.082 1.00 73.70 76 GLU A N 1
ATOM 574 C CA . GLU A 1 87 ? -30.862 -42.882 -45.287 1.00 82.69 76 GLU A CA 1
ATOM 575 C C . GLU A 1 87 ? -31.378 -44.200 -45.845 1.00 84.91 76 GLU A C 1
ATOM 576 O O . GLU A 1 87 ? -32.518 -44.594 -45.590 1.00 89.90 76 GLU A O 1
ATOM 582 N N . SER A 1 88 ? -30.522 -44.856 -46.628 1.00 78.57 77 SER A N 1
ATOM 583 C CA . SER A 1 88 ? -30.813 -46.154 -47.208 1.00 80.45 77 SER A CA 1
ATOM 584 C C . SER A 1 88 ? -30.726 -47.246 -46.151 1.00 87.22 77 SER A C 1
ATOM 585 O O . SER A 1 88 ? -31.665 -48.019 -45.983 1.00 94.20 77 SER A O 1
ATOM 588 N N . ALA A 1 89 ? -29.607 -47.293 -45.426 1.00 81.88 78 ALA A N 1
ATOM 589 C CA . ALA A 1 89 ? -29.451 -48.230 -44.310 1.00 72.89 78 ALA A CA 1
ATOM 590 C C . ALA A 1 89 ? -30.613 -48.174 -43.315 1.00 67.09 78 ALA A C 1
ATOM 591 O O . ALA A 1 89 ? -31.029 -49.201 -42.793 1.00 74.34 78 ALA A O 1
ATOM 593 N N . VAL A 1 90 ? -31.143 -46.986 -43.053 1.00 64.36 79 VAL A N 1
ATOM 594 C CA . VAL A 1 90 ? -32.293 -46.869 -42.161 1.00 62.76 79 VAL A CA 1
ATOM 595 C C . VAL A 1 90 ? -33.539 -47.450 -42.817 1.00 69.55 79 VAL A C 1
ATOM 596 O O . VAL A 1 90 ? -34.247 -48.245 -42.206 1.00 71.70 79 VAL A O 1
ATOM 600 N N . LYS A 1 91 ? -33.792 -47.068 -44.066 1.00 70.39 80 LYS A N 1
ATOM 601 C CA . LYS A 1 91 ? -34.957 -47.562 -44.793 1.00 69.27 80 LYS A CA 1
ATOM 602 C C . LYS A 1 91 ? -35.072 -49.083 -44.660 1.00 72.55 80 LYS A C 1
ATOM 603 O O . LYS A 1 91 ? -36.164 -49.617 -44.414 1.00 62.97 80 LYS A O 1
ATOM 609 N N . TYR A 1 92 ? -33.934 -49.762 -44.809 1.00 69.65 81 TYR A N 1
ATOM 610 C CA . TYR A 1 92 ? -33.871 -51.221 -44.774 1.00 67.71 81 TYR A CA 1
ATOM 611 C C . TYR A 1 92 ? -33.869 -51.864 -43.391 1.00 72.76 81 TYR A C 1
ATOM 612 O O . TYR A 1 92 ? -34.543 -52.868 -43.176 1.00 72.42 81 TYR A O 1
ATOM 621 N N . ALA A 1 93 ? -33.121 -51.303 -42.450 1.00 74.29 82 ALA A N 1
ATOM 622 C CA . ALA A 1 93 ? -33.250 -51.762 -41.069 1.00 64.17 82 ALA A CA 1
ATOM 623 C C . ALA A 1 93 ? -34.726 -51.718 -40.652 1.00 65.29 82 ALA A C 1
ATOM 624 O O . ALA A 1 93 ? -35.250 -52.693 -40.122 1.00 70.89 82 ALA A O 1
ATOM 626 N N . LEU A 1 94 ? -35.404 -50.610 -40.931 1.00 64.97 83 LEU A N 1
ATOM 627 C CA . LEU A 1 94 ? -36.844 -50.511 -40.687 1.00 59.47 83 LEU A CA 1
ATOM 628 C C . LEU A 1 94 ? -37.630 -51.604 -41.383 1.00 65.88 83 LEU A C 1
ATOM 629 O O . LEU A 1 94 ? -38.582 -52.129 -40.830 1.00 80.80 83 LEU A O 1
ATOM 634 N N . ALA A 1 95 ? -37.244 -51.921 -42.613 1.00 64.98 84 ALA A N 1
ATOM 635 C CA . ALA A 1 95 ? -37.905 -52.971 -43.387 1.00 64.13 84 ALA A CA 1
ATOM 636 C C . ALA A 1 95 ? -37.618 -54.337 -42.782 1.00 69.98 84 ALA A C 1
ATOM 637 O O . ALA A 1 95 ? -38.385 -55.277 -42.947 1.00 68.35 84 ALA A O 1
ATOM 639 N N . ALA A 1 96 ? -36.474 -54.412 -42.114 1.00 71.75 85 ALA A N 1
ATOM 640 C CA . ALA A 1 96 ? -36.008 -55.612 -41.450 1.00 59.71 85 ALA A CA 1
ATOM 641 C C . ALA A 1 96 ? -36.987 -55.970 -40.359 1.00 64.36 85 ALA A C 1
ATOM 642 O O . ALA A 1 96 ? -37.235 -57.140 -40.090 1.00 75.20 85 ALA A O 1
ATOM 644 N N . LYS A 1 97 ? -37.531 -54.947 -39.714 1.00 75.71 86 LYS A N 1
ATOM 645 C CA . LYS A 1 97 ? -38.456 -55.169 -38.626 1.00 76.99 86 LYS A CA 1
ATOM 646 C C . LYS A 1 97 ? -37.731 -55.894 -37.521 1.00 56.89 86 LYS A C 1
ATOM 647 O O . LYS A 1 97 ? -36.703 -55.442 -37.029 1.00 79.77 86 LYS A O 1
ATOM 653 N N . ASP A 1 98 ? -38.280 -57.034 -37.143 1.00 95.21 87 ASP A N 1
ATOM 654 C CA . ASP A 1 98 ? -37.769 -57.812 -36.034 1.00 94.56 87 ASP A CA 1
ATOM 655 C C . ASP A 1 98 ? -36.333 -58.272 -36.231 1.00 88.74 87 ASP A C 1
ATOM 656 O O . ASP A 1 98 ? -35.572 -58.334 -35.270 1.00 75.98 87 ASP A O 1
ATOM 661 N N . ARG A 1 99 ? -35.959 -58.636 -37.451 1.00 84.20 88 ARG A N 1
ATOM 662 C CA . ARG A 1 99 ? -34.649 -59.246 -37.634 1.00 67.83 88 ARG A CA 1
ATOM 663 C C . ARG A 1 99 ? -33.565 -58.245 -37.287 1.00 62.75 88 ARG A C 1
ATOM 664 O O . ARG A 1 99 ? -32.414 -58.606 -37.061 1.00 70.21 88 ARG A O 1
ATOM 672 N N . PHE A 1 100 ? -33.951 -56.980 -37.223 1.00 59.55 89 PHE A N 1
ATOM 673 C CA . PHE A 1 100 ? -33.058 -55.958 -36.717 1.00 65.16 89 PHE A CA 1
ATOM 674 C C . PHE A 1 100 ? -33.061 -56.050 -35.200 1.00 77.24 89 PHE A C 1
ATOM 675 O O . PHE A 1 100 ? -34.108 -55.886 -34.575 1.00 75.15 89 PHE A O 1
ATOM 683 N N . ASP A 1 101 ? -31.897 -56.311 -34.608 1.00 87.02 90 ASP A N 1
ATOM 684 C CA . ASP A 1 101 ? -31.804 -56.573 -33.166 1.00 90.62 90 ASP A CA 1
ATOM 685 C C . ASP A 1 101 ? -31.135 -55.430 -32.409 1.00 88.07 90 ASP A C 1
ATOM 686 O O . ASP A 1 101 ? -29.927 -55.236 -32.520 1.00 87.23 90 ASP A O 1
ATOM 691 N N . ILE A 1 102 ? -31.921 -54.697 -31.620 1.00 81.73 91 ILE A N 1
ATOM 692 C CA . ILE A 1 102 ? -31.423 -53.511 -30.919 1.00 85.68 91 ILE A CA 1
ATOM 693 C C . ILE A 1 102 ? -30.503 -53.847 -29.749 1.00 92.56 91 ILE A C 1
ATOM 694 O O . ILE A 1 102 ? -29.825 -52.972 -29.208 1.00 93.10 91 ILE A O 1
ATOM 699 N N . ASP A 1 103 ? -30.503 -55.111 -29.342 1.00 95.25 92 ASP A N 1
ATOM 700 C CA . ASP A 1 103 ? -29.675 -55.552 -28.227 1.00 94.54 92 ASP A CA 1
ATOM 701 C C . ASP A 1 103 ? -28.244 -55.784 -28.682 1.00 88.22 92 ASP A C 1
ATOM 702 O O . ASP A 1 103 ? -27.298 -55.551 -27.935 1.00 90.90 92 ASP A O 1
ATOM 707 N N . GLU A 1 104 ? -28.088 -56.198 -29.931 1.00 92.33 93 GLU A N 1
ATOM 708 C CA . GLU A 1 104 ? -26.761 -56.405 -30.478 1.00 95.24 93 GLU A CA 1
ATOM 709 C C . GLU A 1 104 ? -25.956 -55.165 -30.147 1.00 92.66 93 GLU A C 1
ATOM 710 O O . GLU A 1 104 ? -26.434 -54.047 -30.331 1.00 91.64 93 GLU A O 1
ATOM 716 N N . LYS A 1 105 ? -24.740 -55.345 -29.647 1.00 94.94 94 LYS A N 1
ATOM 717 C CA . LYS A 1 105 ? -23.953 -54.178 -29.295 1.00 96.91 94 LYS A CA 1
ATOM 718 C C . LYS A 1 105 ? -22.991 -53.925 -30.433 1.00 89.99 94 LYS A C 1
ATOM 719 O O . LYS A 1 105 ? -21.967 -54.594 -30.543 1.00 100.38 94 LYS A O 1
ATOM 722 N N . SER A 1 106 ? -23.300 -52.930 -31.258 1.00 76.65 95 SER A N 1
ATOM 723 C CA . SER A 1 106 ? -22.477 -52.646 -32.428 1.00 79.69 95 SER A CA 1
ATOM 724 C C . SER A 1 106 ? -22.708 -51.242 -32.958 1.00 78.93 95 SER A C 1
ATOM 725 O O . SER A 1 106 ? -23.741 -50.636 -32.688 1.00 77.02 95 SER A O 1
ATOM 728 N N . GLN A 1 107 ? -21.754 -50.735 -33.732 1.00 86.00 96 GLN A N 1
ATOM 729 C CA . GLN A 1 107 ? -21.853 -49.377 -34.250 1.00 91.44 96 GLN A CA 1
ATOM 730 C C . GLN A 1 107 ? -23.033 -49.263 -35.197 1.00 86.68 96 GLN A C 1
ATOM 731 O O . GLN A 1 107 ? -23.720 -48.246 -35.229 1.00 85.16 96 GLN A O 1
ATOM 737 N N . PHE A 1 108 ? -23.260 -50.324 -35.964 1.00 86.28 97 PHE A N 1
ATOM 738 C CA . PHE A 1 108 ? -24.384 -50.394 -36.889 1.00 73.68 97 PHE A CA 1
ATOM 739 C C . PHE A 1 108 ? -25.674 -50.067 -36.133 1.00 68.54 97 PHE A C 1
ATOM 740 O O . PHE A 1 108 ? -26.397 -49.122 -36.475 1.00 76.13 97 PHE A O 1
ATOM 748 N N . VAL A 1 109 ? -25.940 -50.814 -35.070 1.00 64.68 98 VAL A N 1
ATOM 749 C CA . VAL A 1 109 ? -27.167 -50.599 -34.306 1.00 72.22 98 VAL A CA 1
ATOM 750 C C . VAL A 1 109 ? -27.251 -49.218 -33.639 1.00 77.43 98 VAL A C 1
ATOM 751 O O . VAL A 1 109 ? -28.315 -48.601 -33.621 1.00 86.24 98 VAL A O 1
ATOM 755 N N . GLU A 1 110 ? -26.144 -48.723 -33.095 1.00 80.44 99 GLU A N 1
ATOM 756 C CA . GLU A 1 110 ? -26.167 -47.398 -32.478 1.00 87.90 99 GLU A CA 1
ATOM 757 C C . GLU A 1 110 ? -26.591 -46.375 -33.517 1.00 82.44 99 GLU A C 1
ATOM 758 O O . GLU A 1 110 ? -27.377 -45.470 -33.243 1.00 75.70 99 GLU A O 1
ATOM 764 N N . THR A 1 111 ? -26.061 -46.532 -34.722 1.00 76.73 100 THR A N 1
ATOM 765 C CA . THR A 1 111 ? -26.200 -45.499 -35.729 1.00 74.78 100 THR A CA 1
ATOM 766 C C . THR A 1 111 ? -27.621 -45.415 -36.239 1.00 78.13 100 THR A C 1
ATOM 767 O O . THR A 1 111 ? -28.162 -44.325 -36.406 1.00 86.20 100 THR A O 1
ATOM 771 N N . ILE A 1 112 ? -28.229 -46.560 -36.507 1.00 69.01 101 ILE A N 1
ATOM 772 C CA . ILE A 1 112 ? -29.544 -46.513 -37.112 1.00 73.48 101 ILE A CA 1
ATOM 773 C C . ILE A 1 112 ? -30.616 -46.250 -36.057 1.00 73.19 101 ILE A C 1
ATOM 774 O O . ILE A 1 112 ? -31.639 -45.641 -36.350 1.00 82.04 101 ILE A O 1
ATOM 779 N N . VAL A 1 113 ? -30.366 -46.668 -34.821 1.00 66.32 102 VAL A N 1
ATOM 780 C CA . VAL A 1 113 ? -31.259 -46.314 -33.716 1.00 55.40 102 VAL A CA 1
ATOM 781 C C . VAL A 1 113 ? -31.244 -44.796 -33.423 1.00 63.90 102 VAL A C 1
ATOM 782 O O . VAL A 1 113 ? -32.295 -44.166 -33.281 1.00 68.21 102 VAL A O 1
ATOM 786 N N . SER A 1 114 ? -30.062 -44.199 -33.357 1.00 64.03 103 SER A N 1
ATOM 787 C CA . SER A 1 114 ? -29.992 -42.756 -33.230 1.00 64.40 103 SER A CA 1
ATOM 788 C C . SER A 1 114 ? -30.788 -42.071 -34.329 1.00 67.70 103 SER A C 1
ATOM 789 O O . SER A 1 114 ? -31.616 -41.209 -34.066 1.00 78.41 103 SER A O 1
ATOM 792 N N . LYS A 1 115 ? -30.543 -42.467 -35.565 1.00 70.30 104 LYS A N 1
ATOM 793 C CA . LYS A 1 115 ? -31.178 -41.823 -36.702 1.00 70.82 104 LYS A CA 1
ATOM 794 C C . LYS A 1 115 ? -32.696 -42.054 -36.740 1.00 78.17 104 LYS A C 1
ATOM 795 O O . LYS A 1 115 ? -33.443 -41.176 -37.171 1.00 82.00 104 LYS A O 1
ATOM 801 N N . SER A 1 116 ? -33.156 -43.216 -36.277 1.00 74.10 105 SER A N 1
ATOM 802 C CA . SER A 1 116 ? -34.586 -43.516 -36.298 1.00 67.36 105 SER A CA 1
ATOM 803 C C . SER A 1 116 ? -35.303 -42.658 -35.285 1.00 69.20 105 SER A C 1
ATOM 804 O O . SER A 1 116 ? -36.358 -42.097 -35.570 1.00 73.77 105 SER A O 1
ATOM 807 N N . ILE A 1 117 ? -34.733 -42.562 -34.093 1.00 68.01 106 ILE A N 1
ATOM 808 C CA . ILE A 1 117 ? -35.312 -41.701 -33.069 1.00 74.01 106 ILE A CA 1
ATOM 809 C C . ILE A 1 117 ? -35.461 -40.277 -33.601 1.00 71.76 106 ILE A C 1
ATOM 810 O O . ILE A 1 117 ? -36.543 -39.701 -33.531 1.00 70.92 106 ILE A O 1
ATOM 815 N N . GLU A 1 118 ? -34.390 -39.727 -34.166 1.00 73.33 107 GLU A N 1
ATOM 816 C CA . GLU A 1 118 ? -34.456 -38.392 -34.746 1.00 76.84 107 GLU A CA 1
ATOM 817 C C . GLU A 1 118 ? -35.663 -38.246 -35.645 1.00 72.23 107 GLU A C 1
ATOM 818 O O . GLU A 1 118 ? -36.409 -37.278 -35.549 1.00 79.05 107 GLU A O 1
ATOM 832 N N . TYR A 1 120 ? -38.456 -40.054 -35.845 1.00 57.49 109 TYR A N 1
ATOM 833 C CA . TYR A 1 120 ? -39.734 -40.188 -35.164 1.00 57.27 109 TYR A CA 1
ATOM 834 C C . TYR A 1 120 ? -40.098 -38.918 -34.387 1.00 62.33 109 TYR A C 1
ATOM 835 O O . TYR A 1 120 ? -41.263 -38.507 -34.367 1.00 72.99 109 TYR A O 1
ATOM 844 N N . VAL A 1 121 ? -39.122 -38.296 -33.731 1.00 55.76 110 VAL A N 1
ATOM 845 C CA . VAL A 1 121 ? -39.435 -37.075 -32.998 1.00 69.77 110 VAL A CA 1
ATOM 846 C C . VAL A 1 121 ? -39.874 -36.022 -34.001 1.00 74.37 110 VAL A C 1
ATOM 847 O O . VAL A 1 121 ? -40.923 -35.398 -33.832 1.00 69.98 110 VAL A O 1
ATOM 851 N N . GLN A 1 122 ? -39.084 -35.852 -35.060 1.00 70.19 111 GLN A N 1
ATOM 852 C CA . GLN A 1 122 ? -39.452 -34.940 -36.128 1.00 69.70 111 GLN A CA 1
ATOM 853 C C . GLN A 1 122 ? -40.869 -35.237 -36.590 1.00 70.86 111 GLN A C 1
ATOM 854 O O . GLN A 1 122 ? -41.721 -34.364 -36.584 1.00 85.98 111 GLN A O 1
ATOM 860 N N . GLU A 1 123 ? -41.135 -36.476 -36.960 1.00 69.10 112 GLU A N 1
ATOM 861 C CA . GLU A 1 123 ? -42.488 -36.846 -37.341 1.00 71.15 112 GLU A CA 1
ATOM 862 C C . GLU A 1 123 ? -43.514 -36.525 -36.266 1.00 78.00 112 GLU A C 1
ATOM 863 O O . GLU A 1 123 ? -44.581 -35.996 -36.573 1.00 86.90 112 GLU A O 1
ATOM 869 N N . ALA A 1 124 ? -43.198 -36.828 -35.010 1.00 68.14 113 ALA A N 1
ATOM 870 C CA . ALA A 1 124 ? -44.188 -36.683 -33.947 1.00 67.20 113 ALA A CA 1
ATOM 871 C C . ALA A 1 124 ? -44.503 -35.222 -33.612 1.00 77.41 113 ALA A C 1
ATOM 872 O O . ALA A 1 124 ? -45.661 -34.875 -33.386 1.00 84.76 113 ALA A O 1
ATOM 874 N N . SER A 1 125 ? -43.488 -34.365 -33.584 1.00 79.94 114 SER A N 1
ATOM 875 C CA . SER A 1 125 ? -43.730 -32.938 -33.411 1.00 75.78 114 SER A CA 1
ATOM 876 C C . SER A 1 125 ? -44.808 -32.502 -34.383 1.00 70.58 114 SER A C 1
ATOM 877 O O . SER A 1 125 ? -45.894 -32.098 -33.979 1.00 74.80 114 SER A O 1
ATOM 880 N N . LYS A 1 126 ? -44.508 -32.600 -35.670 1.00 58.28 115 LYS A N 1
ATOM 881 C CA . LYS A 1 126 ? -45.463 -32.221 -36.697 1.00 68.21 115 LYS A CA 1
ATOM 882 C C . LYS A 1 126 ? -46.838 -32.839 -36.464 1.00 62.00 115 LYS A C 1
ATOM 883 O O . LYS A 1 126 ? -47.858 -32.171 -36.567 1.00 73.66 115 LYS A O 1
ATOM 885 N N . GLN A 1 127 ? -46.870 -34.119 -36.154 1.00 61.07 116 GLN A N 1
ATOM 886 C CA . GLN A 1 127 ? -48.145 -34.800 -35.999 1.00 74.10 116 GLN A CA 1
ATOM 887 C C . GLN A 1 127 ? -48.897 -34.410 -34.724 1.00 80.44 116 GLN A C 1
ATOM 888 O O . GLN A 1 127 ? -50.122 -34.495 -34.687 1.00 88.69 116 GLN A O 1
ATOM 894 N N . TYR A 1 128 ? -48.179 -34.002 -33.678 1.00 71.78 117 TYR A N 1
ATOM 895 C CA . TYR A 1 128 ? -48.823 -33.667 -32.399 1.00 78.20 117 TYR A CA 1
ATOM 896 C C . TYR A 1 128 ? -49.629 -32.379 -32.498 1.00 80.88 117 TYR A C 1
ATOM 897 O O . TYR A 1 128 ? -50.763 -32.313 -32.030 1.00 81.71 117 TYR A O 1
ATOM 906 N N . THR A 1 129 ? -49.041 -31.359 -33.113 1.00 81.93 118 THR A N 1
ATOM 907 C CA . THR A 1 129 ? -49.734 -30.092 -33.282 1.00 83.77 118 THR A CA 1
ATOM 908 C C . THR A 1 129 ? -51.065 -30.261 -34.032 1.00 82.94 118 THR A C 1
ATOM 909 O O . THR A 1 129 ? -51.989 -29.478 -33.829 1.00 93.23 118 THR A O 1
ATOM 913 N N . LYS A 1 130 ? -51.154 -31.271 -34.898 1.00 68.90 119 LYS A N 1
ATOM 914 C CA . LYS A 1 130 ? -52.424 -31.652 -35.534 1.00 75.61 119 LYS A CA 1
ATOM 915 C C . LYS A 1 130 ? -53.298 -32.521 -34.611 1.00 80.55 119 LYS A C 1
ATOM 916 O O . LYS A 1 130 ? -54.519 -32.378 -34.581 1.00 83.91 119 LYS A O 1
ATOM 919 N N . ASP A 1 131 ? -52.685 -33.478 -33.921 1.00 81.01 120 ASP A N 1
ATOM 920 C CA . ASP A 1 131 ? -53.423 -34.341 -32.999 1.00 82.93 120 ASP A CA 1
ATOM 921 C C . ASP A 1 131 ? -52.600 -34.788 -31.782 1.00 84.61 120 ASP A C 1
ATOM 922 O O . ASP A 1 131 ? -51.503 -35.319 -31.943 1.00 81.87 120 ASP A O 1
ATOM 927 N N . GLU A 1 132 ? -53.132 -34.631 -30.572 1.00 85.98 121 GLU A N 1
ATOM 928 C CA . GLU A 1 132 ? -52.368 -35.039 -29.395 1.00 86.61 121 GLU A CA 1
ATOM 929 C C . GLU A 1 132 ? -52.563 -36.518 -29.094 1.00 87.00 121 GLU A C 1
ATOM 930 O O . GLU A 1 132 ? -51.862 -37.084 -28.256 1.00 87.59 121 GLU A O 1
ATOM 936 N N . GLN A 1 133 ? -53.545 -37.123 -29.750 1.00 80.24 122 GLN A N 1
ATOM 937 C CA . GLN A 1 133 ? -53.776 -38.564 -29.679 1.00 86.18 122 GLN A CA 1
ATOM 938 C C . GLN A 1 133 ? -53.076 -39.301 -30.822 1.00 85.36 122 GLN A C 1
ATOM 939 O O . GLN A 1 133 ? -53.314 -40.489 -31.029 1.00 91.36 122 GLN A O 1
ATOM 945 N N . PHE A 1 134 ? -52.244 -38.588 -31.579 1.00 72.64 123 PHE A N 1
ATOM 946 C CA . PHE A 1 134 ? -51.698 -39.112 -32.825 1.00 72.91 123 PHE A CA 1
ATOM 947 C C . PHE A 1 134 ? -51.201 -40.539 -32.689 1.00 79.17 123 PHE A C 1
ATOM 948 O O . PHE A 1 134 ? -51.404 -41.343 -33.588 1.00 88.09 123 PHE A O 1
ATOM 956 N N . TYR A 1 135 ? -50.575 -40.859 -31.563 1.00 75.32 124 TYR A N 1
ATOM 957 C CA . TYR A 1 135 ? -50.026 -42.194 -31.350 1.00 68.45 124 TYR A CA 1
ATOM 958 C C . TYR A 1 135 ? -51.055 -43.334 -31.376 1.00 74.78 124 TYR A C 1
ATOM 959 O O . TYR A 1 135 ? -50.679 -44.499 -31.455 1.00 86.64 124 TYR A O 1
ATOM 968 N N . THR A 1 136 ? -52.343 -43.016 -31.311 1.00 71.75 125 THR A N 1
ATOM 969 C CA . THR A 1 136 ? -53.366 -44.060 -31.351 1.00 77.59 125 THR A CA 1
ATOM 970 C C . THR A 1 136 ? -53.826 -44.320 -32.777 1.00 86.35 125 THR A C 1
ATOM 971 O O . THR A 1 136 ? -54.560 -45.271 -33.039 1.00 80.74 125 THR A O 1
ATOM 975 N N . LYS A 1 137 ? -53.395 -43.462 -33.696 1.00 99.45 126 LYS A N 1
ATOM 976 C CA . LYS A 1 137 ? -53.715 -43.627 -35.113 1.00 100.02 126 LYS A CA 1
ATOM 977 C C . LYS A 1 137 ? -52.534 -44.237 -35.894 1.00 97.24 126 LYS A C 1
ATOM 978 O O . LYS A 1 137 ? -51.435 -44.406 -35.358 1.00 91.53 126 LYS A O 1
ATOM 980 N N . ASP A 1 138 ? -52.746 -44.539 -37.169 1.00 95.26 127 ASP A N 1
ATOM 981 C CA . ASP A 1 138 ? -51.693 -45.161 -37.961 1.00 105.56 127 ASP A CA 1
ATOM 982 C C . ASP A 1 138 ? -50.839 -44.101 -38.647 1.00 104.21 127 ASP A C 1
ATOM 983 O O . ASP A 1 138 ? -49.997 -44.415 -39.488 1.00 110.06 127 ASP A O 1
ATOM 988 N N . ILE A 1 139 ? -51.073 -42.842 -38.295 1.00 99.24 128 ILE A N 1
ATOM 989 C CA . ILE A 1 139 ? -50.466 -41.726 -39.008 1.00 97.73 128 ILE A CA 1
ATOM 990 C C . ILE A 1 139 ? -48.968 -41.937 -39.261 1.00 95.59 128 ILE A C 1
ATOM 991 O O . ILE A 1 139 ? -48.507 -41.826 -40.396 1.00 90.96 128 ILE A O 1
ATOM 996 N N . ILE A 1 140 ? -48.211 -42.264 -38.216 1.00 97.16 129 ILE A N 1
ATOM 997 C CA . ILE A 1 140 ? -46.773 -42.513 -38.376 1.00 89.44 129 ILE A CA 1
ATOM 998 C C . ILE A 1 140 ? -46.446 -43.927 -38.854 1.00 91.28 129 ILE A C 1
ATOM 999 O O . ILE A 1 140 ? -47.166 -44.878 -38.550 1.00 99.23 129 ILE A O 1
ATOM 1004 N N . ASP A 1 141 ? -45.343 -44.063 -39.585 1.00 78.00 130 ASP A N 1
ATOM 1005 C CA . ASP A 1 141 ? -44.898 -45.369 -40.069 1.00 72.90 130 ASP A CA 1
ATOM 1006 C C . ASP A 1 141 ? -44.710 -46.417 -38.960 1.00 73.55 130 ASP A C 1
ATOM 1007 O O . ASP A 1 141 ? -43.849 -46.284 -38.089 1.00 66.74 130 ASP A O 1
ATOM 1012 N N . PRO A 1 142 ? -45.498 -47.491 -39.018 1.00 76.27 131 PRO A N 1
ATOM 1013 C CA . PRO A 1 142 ? -45.461 -48.553 -38.006 1.00 73.06 131 PRO A CA 1
ATOM 1014 C C . PRO A 1 142 ? -44.059 -49.116 -37.785 1.00 78.46 131 PRO A C 1
ATOM 1015 O O . PRO A 1 142 ? -43.704 -49.449 -36.654 1.00 78.44 131 PRO A O 1
ATOM 1019 N N . LYS A 1 143 ? -43.276 -49.227 -38.851 1.00 81.08 132 LYS A N 1
ATOM 1020 C CA . LYS A 1 143 ? -41.888 -49.664 -38.734 1.00 75.18 132 LYS A CA 1
ATOM 1021 C C . LYS A 1 143 ? -41.066 -48.704 -37.874 1.00 74.14 132 LYS A C 1
ATOM 1022 O O . LYS A 1 143 ? -40.362 -49.132 -36.961 1.00 73.26 132 LYS A O 1
ATOM 1028 N N . LEU A 1 144 ? -41.167 -47.408 -38.173 1.00 72.95 133 LEU A N 1
ATOM 1029 C CA . LEU A 1 144 ? -40.456 -46.362 -37.436 1.00 63.34 133 LEU A CA 1
ATOM 1030 C C . LEU A 1 144 ? -40.919 -46.290 -35.981 1.00 63.65 133 LEU A C 1
ATOM 1031 O O . LEU A 1 144 ? -40.103 -46.231 -35.065 1.00 66.92 133 LEU A O 1
ATOM 1036 N N . THR A 1 145 ? -42.233 -46.292 -35.786 1.00 54.32 134 THR A N 1
ATOM 1037 C CA . THR A 1 145 ? -42.826 -46.403 -34.465 1.00 58.77 134 THR A CA 1
ATOM 1038 C C . THR A 1 145 ? -42.256 -47.566 -33.642 1.00 60.24 134 THR A C 1
ATOM 1039 O O . THR A 1 145 ? -41.889 -47.387 -32.475 1.00 55.18 134 THR A O 1
ATOM 1043 N N . SER A 1 146 ? -42.186 -48.745 -34.258 1.00 54.61 135 SER A N 1
ATOM 1044 C CA . SER A 1 146 ? -41.641 -49.938 -33.614 1.00 59.64 135 SER A CA 1
ATOM 1045 C C . SER A 1 146 ? -40.256 -49.741 -32.997 1.00 63.61 135 SER A C 1
ATOM 1046 O O . SER A 1 146 ? -40.059 -49.993 -31.812 1.00 71.33 135 SER A O 1
ATOM 1049 N N . ILE A 1 147 ? -39.300 -49.298 -33.800 1.00 58.07 136 ILE A N 1
ATOM 1050 C CA . ILE A 1 147 ? -37.952 -49.043 -33.307 1.00 59.76 136 ILE A CA 1
ATOM 1051 C C . ILE A 1 147 ? -37.951 -48.088 -32.121 1.00 60.24 136 ILE A C 1
ATOM 1052 O O . ILE A 1 147 ? -37.151 -48.228 -31.198 1.00 68.57 136 ILE A O 1
ATOM 1057 N N . PHE A 1 148 ? -38.847 -47.109 -32.155 1.00 56.40 137 PHE A N 1
ATOM 1058 C CA . PHE A 1 148 ? -38.890 -46.088 -31.124 1.00 51.01 137 PHE A CA 1
ATOM 1059 C C . PHE A 1 148 ? -39.359 -46.723 -29.830 1.00 67.53 137 PHE A C 1
ATOM 1060 O O . PHE A 1 148 ? -38.749 -46.547 -28.778 1.00 68.85 137 PHE A O 1
ATOM 1068 N N . GLU A 1 149 ? -40.445 -47.478 -29.925 1.00 65.73 138 GLU A N 1
ATOM 1069 C CA . GLU A 1 149 ? -41.049 -48.079 -28.755 1.00 64.27 138 GLU A CA 1
ATOM 1070 C C . GLU A 1 149 ? -40.178 -49.187 -28.191 1.00 72.96 138 GLU A C 1
ATOM 1071 O O . GLU A 1 149 ? -40.134 -49.389 -26.981 1.00 83.86 138 GLU A O 1
ATOM 1077 N N . ARG A 1 150 ? -39.482 -49.902 -29.065 1.00 62.96 139 ARG A N 1
ATOM 1078 C CA . ARG A 1 150 ? -38.591 -50.962 -28.620 1.00 62.57 139 ARG A CA 1
ATOM 1079 C C . ARG A 1 150 ? -37.372 -50.390 -27.926 1.00 70.13 139 ARG A C 1
ATOM 1080 O O . ARG A 1 150 ? -36.839 -50.978 -26.984 1.00 73.76 139 ARG A O 1
ATOM 1096 N N . ILE A 1 152 ? -37.528 -47.709 -26.190 1.00 66.46 141 ILE A N 1
ATOM 1097 C CA . ILE A 1 152 ? -38.085 -47.474 -24.864 1.00 74.60 141 ILE A CA 1
ATOM 1098 C C . ILE A 1 152 ? -38.037 -48.757 -24.010 1.00 71.55 141 ILE A C 1
ATOM 1099 O O . ILE A 1 152 ? -37.478 -48.753 -22.914 1.00 71.29 141 ILE A O 1
ATOM 1104 N N . GLU A 1 153 ? -38.604 -49.847 -24.530 1.00 65.19 142 GLU A N 1
ATOM 1105 C CA . GLU A 1 153 ? -38.635 -51.134 -23.838 1.00 57.39 142 GLU A CA 1
ATOM 1106 C C . GLU A 1 153 ? -37.272 -51.563 -23.333 1.00 60.66 142 GLU A C 1
ATOM 1107 O O . GLU A 1 153 ? -37.141 -52.056 -22.225 1.00 67.20 142 GLU A O 1
ATOM 1113 N N . LYS A 1 154 ? -36.259 -51.395 -24.174 1.00 70.96 143 LYS A N 1
ATOM 1114 C CA . LYS A 1 154 ? -34.895 -51.749 -23.817 1.00 72.64 143 LYS A CA 1
ATOM 1115 C C . LYS A 1 154 ? -34.483 -51.022 -22.541 1.00 79.56 143 LYS A C 1
ATOM 1116 O O . LYS A 1 154 ? -34.038 -51.659 -21.584 1.00 89.87 143 LYS A O 1
ATOM 1122 N N . CYS A 1 155 ? -34.662 -49.700 -22.515 1.00 69.59 144 CYS A N 1
ATOM 1123 C CA . CYS A 1 155 ? -34.327 -48.898 -21.330 1.00 74.64 144 CYS A CA 1
ATOM 1124 C C . CYS A 1 155 ? -35.019 -49.350 -20.037 1.00 82.61 144 CYS A C 1
ATOM 1125 O O . CYS A 1 155 ? -34.392 -49.421 -18.984 1.00 90.65 144 CYS A O 1
ATOM 1128 N N . LEU A 1 156 ? -36.314 -49.630 -20.114 1.00 73.99 145 LEU A N 1
ATOM 1129 C CA . LEU A 1 156 ? -37.052 -50.079 -18.949 1.00 70.22 145 LEU A CA 1
ATOM 1130 C C . LEU A 1 156 ? -36.667 -51.495 -18.495 1.00 80.42 145 LEU A C 1
ATOM 1131 O O . LEU A 1 156 ? -36.921 -51.861 -17.346 1.00 87.44 145 LEU A O 1
ATOM 1136 N N . LYS A 1 157 ? -36.094 -52.304 -19.387 1.00 75.65 146 LYS A N 1
ATOM 1137 C CA . LYS A 1 157 ? -35.650 -53.647 -19.001 1.00 82.70 146 LYS A CA 1
ATOM 1138 C C . LYS A 1 157 ? -34.320 -53.536 -18.295 1.00 84.44 146 LYS A C 1
ATOM 1139 O O . LYS A 1 157 ? -34.024 -54.300 -17.381 1.00 96.10 146 LYS A O 1
ATOM 1145 N N . ALA A 1 158 ? -33.514 -52.578 -18.732 1.00 70.95 147 ALA A N 1
ATOM 1146 C CA . ALA A 1 158 ? -32.236 -52.334 -18.095 1.00 76.30 147 ALA A CA 1
ATOM 1147 C C . ALA A 1 158 ? -32.522 -51.419 -16.939 1.00 88.73 147 ALA A C 1
ATOM 1148 O O . ALA A 1 158 ? -31.663 -51.166 -16.097 1.00 99.96 147 ALA A O 1
ATOM 1150 N N . SER A 1 159 ? -33.751 -50.919 -16.927 1.00 92.20 148 SER A N 1
ATOM 1151 C CA . SER A 1 159 ? -34.254 -50.054 -15.867 1.00 103.13 148 SER A CA 1
ATOM 1152 C C . SER A 1 159 ? -33.509 -48.721 -15.726 1.00 109.25 148 SER A C 1
ATOM 1153 O O . SER A 1 159 ? -33.213 -48.286 -14.611 1.00 110.54 148 SER A O 1
ATOM 1156 N N . GLU A 1 160 ? -33.204 -48.071 -16.848 1.00 113.14 149 GLU A N 1
ATOM 1157 C CA . GLU A 1 160 ? -32.884 -46.653 -16.778 1.00 118.38 149 GLU A CA 1
ATOM 1158 C C . GLU A 1 160 ? -34.121 -45.937 -17.254 1.00 109.01 149 GLU A C 1
ATOM 1159 O O . GLU A 1 160 ? -34.375 -45.818 -18.449 1.00 94.82 149 GLU A O 1
ATOM 1165 N N . LEU A 1 161 ? -34.855 -45.409 -16.288 1.00 100.70 150 LEU A N 1
ATOM 1166 C CA . LEU A 1 161 ? -36.158 -44.856 -16.537 1.00 80.55 150 LEU A CA 1
ATOM 1167 C C . LEU A 1 161 ? -36.026 -43.389 -16.869 1.00 83.21 150 LEU A C 1
ATOM 1168 O O . LEU A 1 161 ? -36.943 -42.779 -17.400 1.00 90.17 150 LEU A O 1
ATOM 1173 N N . LYS A 1 162 ? -34.867 -42.824 -16.565 1.00 83.35 151 LYS A N 1
ATOM 1174 C CA . LYS A 1 162 ? -34.639 -41.409 -16.804 1.00 86.52 151 LYS A CA 1
ATOM 1175 C C . LYS A 1 162 ? -34.326 -41.161 -18.283 1.00 84.44 151 LYS A C 1
ATOM 1176 O O . LYS A 1 162 ? -34.554 -40.065 -18.809 1.00 79.57 151 LYS A O 1
ATOM 1180 N N . LEU A 1 163 ? -33.775 -42.177 -18.941 1.00 80.74 152 LEU A N 1
ATOM 1181 C CA . LEU A 1 163 ? -33.561 -42.114 -20.377 1.00 73.84 152 LEU A CA 1
ATOM 1182 C C . LEU A 1 163 ? -34.838 -42.495 -21.109 1.00 77.02 152 LEU A C 1
ATOM 1183 O O . LEU A 1 163 ? -35.228 -41.864 -22.084 1.00 79.41 152 LEU A O 1
ATOM 1188 N N . ALA A 1 164 ? -35.498 -43.530 -20.616 1.00 74.78 153 ALA A N 1
ATOM 1189 C CA . ALA A 1 164 ? -36.767 -43.952 -21.180 1.00 72.18 153 ALA A CA 1
ATOM 1190 C C . ALA A 1 164 ? -37.786 -42.809 -21.180 1.00 73.34 153 ALA A C 1
ATOM 1191 O O . ALA A 1 164 ? -38.521 -42.619 -22.148 1.00 67.42 153 ALA A O 1
ATOM 1193 N N . LEU A 1 165 ? -37.823 -42.048 -20.089 1.00 71.23 154 LEU A N 1
ATOM 1194 C CA . LEU A 1 165 ? -38.742 -40.921 -19.966 1.00 64.48 154 LEU A CA 1
ATOM 1195 C C . LEU A 1 165 ? -38.351 -39.778 -20.875 1.00 65.94 154 LEU A C 1
ATOM 1196 O O . LEU A 1 165 ? -39.206 -39.160 -21.491 1.00 67.84 154 LEU A O 1
ATOM 1201 N N . GLY A 1 166 ? -37.058 -39.487 -20.945 1.00 68.35 155 GLY A N 1
ATOM 1202 C CA . GLY A 1 166 ? -36.569 -38.454 -21.835 1.00 62.54 155 GLY A CA 1
ATOM 1203 C C . GLY A 1 166 ? -36.983 -38.707 -23.278 1.00 65.60 155 GLY A C 1
ATOM 1204 O O . GLY A 1 166 ? -37.579 -37.847 -23.914 1.00 60.99 155 GLY A O 1
ATOM 1205 N N . ILE A 1 167 ? -36.667 -39.886 -23.803 1.00 60.29 156 ILE A N 1
ATOM 1206 C CA . ILE A 1 167 ? -37.061 -40.231 -25.164 1.00 67.49 156 ILE A CA 1
ATOM 1207 C C . ILE A 1 167 ? -38.559 -40.089 -25.357 1.00 70.32 156 ILE A C 1
ATOM 1208 O O . ILE A 1 167 ? -39.012 -39.504 -26.341 1.00 66.59 156 ILE A O 1
ATOM 1213 N N . ALA A 1 168 ? -39.330 -40.650 -24.429 1.00 54.74 157 ALA A N 1
ATOM 1214 C CA . ALA A 1 168 ? -40.776 -40.658 -24.575 1.00 51.53 157 ALA A CA 1
ATOM 1215 C C . ALA A 1 168 ? -41.252 -39.217 -24.624 1.00 61.06 157 ALA A C 1
ATOM 1216 O O . ALA A 1 168 ? -42.178 -38.856 -25.354 1.00 64.43 157 ALA A O 1
ATOM 1218 N N . LEU A 1 169 ? -40.572 -38.391 -23.847 1.00 61.97 158 LEU A N 1
ATOM 1219 C CA . LEU A 1 169 ? -40.869 -36.978 -23.775 1.00 74.20 158 LEU A CA 1
ATOM 1220 C C . LEU A 1 169 ? -40.587 -36.371 -25.128 1.00 75.48 158 LEU A C 1
ATOM 1221 O O . LEU A 1 169 ? -41.430 -35.700 -25.719 1.00 84.64 158 LEU A O 1
ATOM 1226 N N . GLU A 1 170 ? -39.382 -36.636 -25.613 1.00 68.92 159 GLU A N 1
ATOM 1227 C CA . GLU A 1 170 ? -38.885 -36.041 -26.839 1.00 68.70 159 GLU A CA 1
ATOM 1228 C C . GLU A 1 170 ? -39.839 -36.349 -27.991 1.00 63.67 159 GLU A C 1
ATOM 1229 O O . GLU A 1 170 ? -40.046 -35.523 -28.881 1.00 52.23 159 GLU A O 1
ATOM 1235 N N . GLY A 1 171 ? -40.459 -37.520 -27.938 1.00 57.28 160 GLY A N 1
ATOM 1236 C CA . GLY A 1 171 ? -41.374 -37.937 -28.978 1.00 53.98 160 GLY A CA 1
ATOM 1237 C C . GLY A 1 171 ? -42.850 -37.748 -28.698 1.00 62.60 160 GLY A C 1
ATOM 1238 O O . GLY A 1 171 ? -43.689 -38.422 -29.299 1.00 62.34 160 GLY A O 1
ATOM 1239 N N . TYR A 1 172 ? -43.181 -36.851 -27.777 1.00 58.40 161 TYR A N 1
ATOM 1240 C CA . TYR A 1 172 ? -44.577 -36.496 -27.569 1.00 55.75 161 TYR A CA 1
ATOM 1241 C C . TYR A 1 172 ? -45.437 -37.686 -27.203 1.00 55.43 161 TYR A C 1
ATOM 1242 O O . TYR A 1 172 ? -46.589 -37.785 -27.633 1.00 60.82 161 TYR A O 1
ATOM 1251 N N . ARG A 1 173 ? -44.887 -38.600 -26.416 1.00 55.03 162 ARG A N 1
ATOM 1252 C CA . ARG A 1 173 ? -45.696 -39.735 -26.017 1.00 67.98 162 ARG A CA 1
ATOM 1253 C C . ARG A 1 173 ? -45.968 -39.747 -24.535 1.00 65.87 162 ARG A C 1
ATOM 1254 O O . ARG A 1 173 ? -45.180 -40.264 -23.755 1.00 65.34 162 ARG A O 1
ATOM 1262 N N . LEU A 1 174 ? -47.152 -39.276 -24.173 1.00 73.22 163 LEU A N 1
ATOM 1263 C CA . LEU A 1 174 ? -47.508 -39.095 -22.776 1.00 67.99 163 LEU A CA 1
ATOM 1264 C C . LEU A 1 174 ? -47.976 -40.411 -22.222 1.00 66.50 163 LEU A C 1
ATOM 1265 O O . LEU A 1 174 ? -47.861 -40.673 -21.038 1.00 64.92 163 LEU A O 1
ATOM 1270 N N . ASP A 1 175 ? -48.509 -41.241 -23.108 1.00 65.63 164 ASP A N 1
ATOM 1271 C CA . ASP A 1 175 ? -49.093 -42.501 -22.705 1.00 65.03 164 ASP A CA 1
ATOM 1272 C C . ASP A 1 175 ? -48.011 -43.473 -22.273 1.00 65.03 164 ASP A C 1
ATOM 1273 O O . ASP A 1 175 ? -48.210 -44.270 -21.350 1.00 67.61 164 ASP A O 1
ATOM 1278 N N . ILE A 1 176 ? -46.867 -43.413 -22.948 1.00 60.75 165 ILE A N 1
ATOM 1279 C CA . ILE A 1 176 ? -45.726 -44.234 -22.566 1.00 62.84 165 ILE A CA 1
ATOM 1280 C C . ILE A 1 176 ? -45.213 -43.781 -21.210 1.00 62.59 165 ILE A C 1
ATOM 1281 O O . ILE A 1 176 ? -44.977 -44.602 -20.330 1.00 61.75 165 ILE A O 1
ATOM 1286 N N . ILE A 1 177 ? -45.047 -42.472 -21.047 1.00 64.92 166 ILE A N 1
ATOM 1287 C CA . ILE A 1 177 ? -44.670 -41.891 -19.759 1.00 73.24 166 ILE A CA 1
ATOM 1288 C C . ILE A 1 177 ? -45.604 -42.328 -18.631 1.00 71.83 166 ILE A C 1
ATOM 1289 O O . ILE A 1 177 ? -45.167 -42.645 -17.530 1.00 77.20 166 ILE A O 1
ATOM 1294 N N . GLU A 1 178 ? -46.899 -42.321 -18.915 1.00 58.98 167 GLU A N 1
ATOM 1295 C CA . GLU A 1 178 ? -47.892 -42.739 -17.952 1.00 55.44 167 GLU A CA 1
ATOM 1296 C C . GLU A 1 178 ? -47.717 -44.196 -17.561 1.00 72.61 167 GLU A C 1
ATOM 1297 O O . GLU A 1 178 ? -47.526 -44.509 -16.389 1.00 79.46 167 GLU A O 1
ATOM 1303 N N . SER A 1 179 ? -47.776 -45.086 -18.547 1.00 72.04 168 SER A N 1
ATOM 1304 C CA . SER A 1 179 ? -47.629 -46.507 -18.285 1.00 74.13 168 SER A CA 1
ATOM 1305 C C . SER A 1 179 ? -46.292 -46.801 -17.620 1.00 74.34 168 SER A C 1
ATOM 1306 O O . SER A 1 179 ? -46.229 -47.571 -16.670 1.00 79.48 168 SER A O 1
ATOM 1309 N N . ALA A 1 180 ? -45.224 -46.194 -18.127 1.00 74.65 169 ALA A N 1
ATOM 1310 C CA . ALA A 1 180 ? -43.888 -46.438 -17.590 1.00 72.01 169 ALA A CA 1
ATOM 1311 C C . ALA A 1 180 ? -43.869 -46.186 -16.102 1.00 77.10 169 ALA A C 1
ATOM 1312 O O . ALA A 1 180 ? -43.328 -46.992 -15.346 1.00 89.96 169 ALA A O 1
ATOM 1314 N N . LEU A 1 181 ? -44.473 -45.070 -15.688 1.00 71.00 170 LEU A N 1
ATOM 1315 C CA . LEU A 1 181 ? -44.524 -44.693 -14.284 1.00 57.73 170 LEU A CA 1
ATOM 1316 C C . LEU A 1 181 ? -45.326 -45.692 -13.451 1.00 76.14 170 LEU A C 1
ATOM 1317 O O . LEU A 1 181 ? -44.868 -46.121 -12.395 1.00 84.47 170 LEU A O 1
ATOM 1322 N N . LYS A 1 182 ? -46.515 -46.063 -13.912 1.00 76.55 171 LYS A N 1
ATOM 1323 C CA . LYS A 1 182 ? -47.274 -47.105 -13.236 1.00 80.17 171 LYS A CA 1
ATOM 1324 C C . LYS A 1 182 ? -46.397 -48.317 -12.957 1.00 84.01 171 LYS A C 1
ATOM 1325 O O . LYS A 1 182 ? -46.163 -48.677 -11.804 1.00 91.49 171 LYS A O 1
ATOM 1331 N N . SER A 1 183 ? -45.917 -48.947 -14.020 1.00 81.08 172 SER A N 1
ATOM 1332 C CA . SER A 1 183 ? -45.115 -50.157 -13.906 1.00 97.97 172 SER A CA 1
ATOM 1333 C C . SER A 1 183 ? -43.849 -49.951 -13.078 1.00 107.82 172 SER A C 1
ATOM 1334 O O . SER A 1 183 ? -43.380 -50.880 -12.422 1.00 115.79 172 SER A O 1
ATOM 1337 N N . LYS A 1 184 ? -43.289 -48.745 -13.119 1.00 102.79 173 LYS A N 1
ATOM 1338 C CA . LYS A 1 184 ? -42.051 -48.456 -12.389 1.00 103.27 173 LYS A CA 1
ATOM 1339 C C . LYS A 1 184 ? -42.221 -47.780 -11.014 1.00 99.32 173 LYS A C 1
ATOM 1340 O O . LYS A 1 184 ? -41.236 -47.408 -10.373 1.00 90.04 173 LYS A O 1
ATOM 1346 N N . LEU A 1 185 ? -43.460 -47.600 -10.572 1.00 104.09 174 LEU A N 1
ATOM 1347 C CA . LEU A 1 185 ? -43.692 -47.128 -9.214 1.00 110.74 174 LEU A CA 1
ATOM 1348 C C . LEU A 1 185 ? -43.739 -48.335 -8.288 1.00 129.22 174 LEU A C 1
ATOM 1349 O O . LEU A 1 185 ? -44.472 -49.293 -8.521 1.00 136.34 174 LEU A O 1
ATOM 1354 N N . ASP A 1 186 ? -42.925 -48.284 -7.243 1.00 137.32 175 ASP A N 1
ATOM 1355 C CA . ASP A 1 186 ? -42.820 -49.367 -6.273 1.00 141.97 175 ASP A CA 1
ATOM 1356 C C . ASP A 1 186 ? -44.045 -49.430 -5.379 1.00 141.22 175 ASP A C 1
ATOM 1357 O O . ASP A 1 186 ? -44.496 -50.510 -5.022 1.00 142.09 175 ASP A O 1
ATOM 1362 N N . GLN A 1 187 ? -44.569 -48.263 -5.015 1.00 135.20 176 GLN A N 1
ATOM 1363 C CA . GLN A 1 187 ? -45.613 -48.162 -3.999 1.00 131.65 176 GLN A CA 1
ATOM 1364 C C . GLN A 1 187 ? -44.994 -48.321 -2.609 1.00 125.94 176 GLN A C 1
ATOM 1365 O O . GLN A 1 187 ? -45.650 -48.102 -1.598 1.00 123.68 176 GLN A O 1
ATOM 1367 N N . SER A 1 189 ? -41.131 -47.168 -1.021 1.00 128.93 178 SER A N 1
ATOM 1368 C CA . SER A 1 189 ? -40.139 -46.109 -1.159 1.00 131.76 178 SER A CA 1
ATOM 1369 C C . SER A 1 189 ? -40.713 -44.964 -1.977 1.00 131.20 178 SER A C 1
ATOM 1370 O O . SER A 1 189 ? -40.161 -44.585 -3.008 1.00 127.20 178 SER A O 1
ATOM 1373 N N . THR A 1 190 ? -41.832 -44.423 -1.511 1.00 128.08 179 THR A N 1
ATOM 1374 C CA . THR A 1 190 ? -42.467 -43.300 -2.180 1.00 114.33 179 THR A CA 1
ATOM 1375 C C . THR A 1 190 ? -41.488 -42.147 -2.364 1.00 104.75 179 THR A C 1
ATOM 1376 O O . THR A 1 190 ? -41.531 -41.457 -3.374 1.00 113.79 179 THR A O 1
ATOM 1380 N N . SER A 1 191 ? -40.604 -41.935 -1.396 1.00 87.35 180 SER A N 1
ATOM 1381 C CA . SER A 1 191 ? -39.598 -40.886 -1.526 1.00 83.44 180 SER A CA 1
ATOM 1382 C C . SER A 1 191 ? -38.843 -40.970 -2.867 1.00 90.39 180 SER A C 1
ATOM 1383 O O . SER A 1 191 ? -38.548 -39.946 -3.487 1.00 97.37 180 SER A O 1
ATOM 1386 N N . GLU A 1 192 ? -38.535 -42.183 -3.314 1.00 78.83 181 GLU A N 1
ATOM 1387 C CA . GLU A 1 192 ? -37.908 -42.369 -4.620 1.00 88.11 181 GLU A CA 1
ATOM 1388 C C . GLU A 1 192 ? -38.839 -42.025 -5.780 1.00 85.26 181 GLU A C 1
ATOM 1389 O O . GLU A 1 192 ? -38.428 -41.377 -6.739 1.00 90.66 181 GLU A O 1
ATOM 1395 N N . ASN A 1 193 ? -40.085 -42.473 -5.694 1.00 79.67 182 ASN A N 1
ATOM 1396 C CA . ASN A 1 193 ? -41.106 -42.090 -6.656 1.00 78.44 182 ASN A CA 1
ATOM 1397 C C . ASN A 1 193 ? -41.180 -40.589 -6.867 1.00 77.36 182 ASN A C 1
ATOM 1398 O O . ASN A 1 193 ? -41.275 -40.109 -7.995 1.00 88.10 182 ASN A O 1
ATOM 1403 N N . VAL A 1 194 ? -41.157 -39.850 -5.767 1.00 59.25 183 VAL A N 1
ATOM 1404 C CA . VAL A 1 194 ? -41.276 -38.406 -5.817 1.00 68.51 183 VAL A CA 1
ATOM 1405 C C . VAL A 1 194 ? -40.073 -37.793 -6.508 1.00 70.43 183 VAL A C 1
ATOM 1406 O O . VAL A 1 194 ? -40.193 -36.785 -7.199 1.00 68.55 183 VAL A O 1
ATOM 1410 N N . LYS A 1 195 ? -38.912 -38.403 -6.311 1.00 71.34 184 LYS A N 1
ATOM 1411 C CA . LYS A 1 195 ? -37.712 -37.939 -6.971 1.00 68.90 184 LYS A CA 1
ATOM 1412 C C . LYS A 1 195 ? -37.888 -38.041 -8.479 1.00 72.97 184 LYS A C 1
ATOM 1413 O O . LYS A 1 195 ? -37.531 -37.127 -9.218 1.00 84.32 184 LYS A O 1
ATOM 1419 N N . ILE A 1 196 ? -38.451 -39.154 -8.931 1.00 69.68 185 ILE A N 1
ATOM 1420 C CA . ILE A 1 196 ? -38.667 -39.369 -10.358 1.00 72.97 185 ILE A CA 1
ATOM 1421 C C . ILE A 1 196 ? -39.648 -38.355 -10.935 1.00 71.12 185 ILE A C 1
ATOM 1422 O O . ILE A 1 196 ? -39.323 -37.663 -11.889 1.00 73.88 185 ILE A O 1
ATOM 1427 N N . ILE A 1 197 ? -40.832 -38.248 -10.344 1.00 71.35 186 ILE A N 1
ATOM 1428 C CA . ILE A 1 197 ? -41.806 -37.248 -10.772 1.00 71.99 186 ILE A CA 1
ATOM 1429 C C . ILE A 1 197 ? -41.172 -35.869 -10.818 1.00 73.14 186 ILE A C 1
ATOM 1430 O O . ILE A 1 197 ? -41.543 -35.035 -11.637 1.00 78.95 186 ILE A O 1
ATOM 1435 N N . ASN A 1 198 ? -40.211 -35.628 -9.937 1.00 69.41 187 ASN A N 1
ATOM 1436 C CA . ASN A 1 198 ? -39.540 -34.336 -9.898 1.00 61.34 187 ASN A CA 1
ATOM 1437 C C . ASN A 1 198 ? -38.575 -34.144 -11.060 1.00 67.90 187 ASN A C 1
ATOM 1438 O O . ASN A 1 198 ? -38.492 -33.064 -11.645 1.00 77.71 187 ASN A O 1
ATOM 1443 N N . TYR A 1 199 ? -37.839 -35.196 -11.383 1.00 63.42 188 TYR A N 1
ATOM 1444 C CA . TYR A 1 199 ? -36.992 -35.193 -12.563 1.00 72.85 188 TYR A CA 1
ATOM 1445 C C . TYR A 1 199 ? -37.809 -35.023 -13.856 1.00 73.14 188 TYR A C 1
ATOM 1446 O O . TYR A 1 199 ? -37.419 -34.291 -14.771 1.00 70.80 188 TYR A O 1
ATOM 1455 N N . LEU A 1 200 ? -38.942 -35.711 -13.918 1.00 67.23 189 LEU A N 1
ATOM 1456 C CA . LEU A 1 200 ? -39.830 -35.637 -15.064 1.00 58.82 189 LEU A CA 1
ATOM 1457 C C . LEU A 1 200 ? -40.499 -34.278 -15.173 1.00 61.35 189 LEU A C 1
ATOM 1458 O O . LEU A 1 200 ? -40.929 -33.878 -16.243 1.00 68.38 189 LEU A O 1
ATOM 1463 N N . LEU A 1 201 ? -40.622 -33.583 -14.054 1.00 63.07 190 LEU A N 1
ATOM 1464 C CA . LEU A 1 201 ? -41.214 -32.251 -14.050 1.00 62.00 190 LEU A CA 1
ATOM 1465 C C . LEU A 1 201 ? -40.191 -31.237 -14.526 1.00 64.18 190 LEU A C 1
ATOM 1466 O O . LEU A 1 201 ? -40.475 -30.377 -15.354 1.00 64.49 190 LEU A O 1
ATOM 1471 N N . THR A 1 202 ? -38.994 -31.357 -13.971 1.00 65.60 191 THR A N 1
ATOM 1472 C CA . THR A 1 202 ? -37.889 -30.491 -14.297 1.00 74.95 191 THR A CA 1
ATOM 1473 C C . THR A 1 202 ? -37.603 -30.590 -15.782 1.00 81.70 191 THR A C 1
ATOM 1474 O O . THR A 1 202 ? -37.352 -29.587 -16.453 1.00 79.11 191 THR A O 1
ATOM 1478 N N . LEU A 1 203 ? -37.652 -31.815 -16.291 1.00 82.13 192 LEU A N 1
ATOM 1479 C CA . LEU A 1 203 ? -37.443 -32.075 -17.707 1.00 68.21 192 LEU A CA 1
ATOM 1480 C C . LEU A 1 203 ? -38.514 -31.387 -18.534 1.00 72.33 192 LEU A C 1
ATOM 1481 O O . LEU A 1 203 ? -38.208 -30.712 -19.509 1.00 84.32 192 LEU A O 1
ATOM 1486 N N . ALA A 1 204 ? -39.772 -31.550 -18.140 1.00 66.13 193 ALA A N 1
ATOM 1487 C CA . ALA A 1 204 ? -40.886 -31.002 -18.912 1.00 70.97 193 ALA A CA 1
ATOM 1488 C C . ALA A 1 204 ? -40.909 -29.483 -18.928 1.00 80.80 193 ALA A C 1
ATOM 1489 O O . ALA A 1 204 ? -41.352 -28.867 -19.897 1.00 91.71 193 ALA A O 1
ATOM 1491 N N . ILE A 1 205 ? -40.454 -28.878 -17.843 1.00 70.59 194 ILE A N 1
ATOM 1492 C CA . ILE A 1 205 ? -40.457 -27.430 -17.754 1.00 68.79 194 ILE A CA 1
ATOM 1493 C C . ILE A 1 205 ? -39.323 -26.855 -18.554 1.00 80.92 194 ILE A C 1
ATOM 1494 O O . ILE A 1 205 ? -39.506 -25.896 -19.301 1.00 92.75 194 ILE A O 1
ATOM 1499 N N . THR A 1 206 ? -38.147 -27.455 -18.395 1.00 84.47 195 THR A N 1
ATOM 1500 C CA . THR A 1 206 ? -36.918 -26.910 -18.966 1.00 83.71 195 THR A CA 1
ATOM 1501 C C . THR A 1 206 ? -36.516 -27.447 -20.351 1.00 79.77 195 THR A C 1
ATOM 1502 O O . THR A 1 206 ? -35.494 -27.039 -20.884 1.00 91.13 195 THR A O 1
ATOM 1506 N N . THR A 1 207 ? -37.307 -28.345 -20.932 1.00 64.63 196 THR A N 1
ATOM 1507 C CA . THR A 1 207 ? -37.066 -28.790 -22.312 1.00 72.67 196 THR A CA 1
ATOM 1508 C C . THR A 1 207 ? -38.295 -28.643 -23.209 1.00 87.65 196 THR A C 1
ATOM 1509 O O . THR A 1 207 ? -38.198 -28.082 -24.295 1.00 105.36 196 THR A O 1
ATOM 1513 N N . VAL A 1 208 ? -39.425 -29.218 -22.808 1.00 79.48 197 VAL A N 1
ATOM 1514 C CA . VAL A 1 208 ? -40.600 -29.197 -23.670 1.00 66.79 197 VAL A CA 1
ATOM 1515 C C . VAL A 1 208 ? -40.925 -27.771 -24.084 1.00 74.86 197 VAL A C 1
ATOM 1516 O O . VAL A 1 208 ? -41.158 -26.904 -23.250 1.00 74.20 197 VAL A O 1
ATOM 1520 N N . THR A 1 209 ? -40.921 -27.539 -25.389 1.00 77.03 198 THR A N 1
ATOM 1521 C CA . THR A 1 209 ? -41.208 -26.228 -25.938 1.00 70.53 198 THR A CA 1
ATOM 1522 C C . THR A 1 209 ? -42.643 -26.074 -26.398 1.00 65.53 198 THR A C 1
ATOM 1523 O O . THR A 1 209 ? -43.073 -24.974 -26.713 1.00 86.68 198 THR A O 1
ATOM 1527 N N . ASN A 1 210 ? -43.384 -27.170 -26.450 1.00 52.47 199 ASN A N 1
ATOM 1528 C CA . ASN A 1 210 ? -44.800 -27.085 -26.766 1.00 60.56 199 ASN A CA 1
ATOM 1529 C C . ASN A 1 210 ? -45.646 -26.998 -25.483 1.00 76.01 199 ASN A C 1
ATOM 1530 O O . ASN A 1 210 ? -45.654 -27.922 -24.664 1.00 86.26 199 ASN A O 1
ATOM 1535 N N . SER A 1 211 ? -46.344 -25.877 -25.316 1.00 73.14 200 SER A N 1
ATOM 1536 C CA . SER A 1 211 ? -47.102 -25.587 -24.104 1.00 71.97 200 SER A CA 1
ATOM 1537 C C . SER A 1 211 ? -48.187 -26.613 -23.850 1.00 77.46 200 SER A C 1
ATOM 1538 O O . SER A 1 211 ? -48.293 -27.171 -22.759 1.00 84.80 200 SER A O 1
ATOM 1541 N N . LYS A 1 212 ? -49.013 -26.835 -24.861 1.00 70.04 201 LYS A N 1
ATOM 1542 C CA . LYS A 1 212 ? -50.161 -27.701 -24.722 1.00 76.65 201 LYS A CA 1
ATOM 1543 C C . LYS A 1 212 ? -49.684 -29.027 -24.148 1.00 81.20 201 LYS A C 1
ATOM 1544 O O . LYS A 1 212 ? -50.385 -29.670 -23.365 1.00 80.97 201 LYS A O 1
ATOM 1550 N N . PHE A 1 213 ? -48.470 -29.406 -24.541 1.00 72.18 202 PHE A N 1
ATOM 1551 C CA . PHE A 1 213 ? -47.821 -30.639 -24.108 1.00 62.81 202 PHE A CA 1
ATOM 1552 C C . PHE A 1 213 ? -47.287 -30.510 -22.699 1.00 60.52 202 PHE A C 1
ATOM 1553 O O . PHE A 1 213 ? -47.671 -31.271 -21.820 1.00 73.80 202 PHE A O 1
ATOM 1561 N N . ARG A 1 214 ? -46.383 -29.555 -22.494 1.00 63.00 203 ARG A N 1
ATOM 1562 C CA . ARG A 1 214 ? -45.793 -29.304 -21.176 1.00 62.94 203 ARG A CA 1
ATOM 1563 C C . ARG A 1 214 ? -46.861 -29.297 -20.083 1.00 60.69 203 ARG A C 1
ATOM 1564 O O . ARG A 1 214 ? -46.645 -29.859 -19.019 1.00 72.13 203 ARG A O 1
ATOM 1572 N N . SER A 1 215 ? -48.019 -28.696 -20.361 1.00 60.37 204 SER A N 1
ATOM 1573 C CA . SER A 1 215 ? -49.142 -28.679 -19.416 1.00 65.88 204 SER A CA 1
ATOM 1574 C C . SER A 1 215 ? -49.648 -30.070 -19.084 1.00 65.04 204 SER A C 1
ATOM 1575 O O . SER A 1 215 ? -49.908 -30.391 -17.928 1.00 72.30 204 SER A O 1
ATOM 1578 N N . SER A 1 216 ? -49.804 -30.880 -20.121 1.00 71.80 205 SER A N 1
ATOM 1579 C CA . SER A 1 216 ? -50.332 -32.232 -20.004 1.00 70.64 205 SER A CA 1
ATOM 1580 C C . SER A 1 216 ? -49.508 -33.081 -19.072 1.00 60.27 205 SER A C 1
ATOM 1581 O O . SER A 1 216 ? -50.048 -33.889 -18.332 1.00 55.19 205 SER A O 1
ATOM 1584 N N . ILE A 1 217 ? -48.193 -32.918 -19.136 1.00 56.01 206 ILE A N 1
ATOM 1585 C CA . ILE A 1 217 ? -47.296 -33.663 -18.265 1.00 55.05 206 ILE A CA 1
ATOM 1586 C C . ILE A 1 217 ? -47.443 -33.239 -16.810 1.00 59.25 206 ILE A C 1
ATOM 1587 O O . ILE A 1 217 ? -47.506 -34.071 -15.922 1.00 70.22 206 ILE A O 1
ATOM 1592 N N . LEU A 1 218 ? -47.476 -31.938 -16.567 1.00 51.83 207 LEU A N 1
ATOM 1593 C CA . LEU A 1 218 ? -47.658 -31.442 -15.224 1.00 60.86 207 LEU A CA 1
ATOM 1594 C C . LEU A 1 218 ? -48.980 -31.948 -14.674 1.00 66.05 207 LEU A C 1
ATOM 1595 O O . LEU A 1 218 ? -49.052 -32.411 -13.540 1.00 64.47 207 LEU A O 1
ATOM 1600 N N . ARG A 1 219 ? -50.025 -31.885 -15.487 1.00 61.98 208 ARG A N 1
ATOM 1601 C CA . ARG A 1 219 ? -51.324 -32.345 -15.033 1.00 59.73 208 ARG A CA 1
ATOM 1602 C C . ARG A 1 219 ? -51.347 -33.834 -14.725 1.00 66.01 208 ARG A C 1
ATOM 1603 O O . ARG A 1 219 ? -52.042 -34.259 -13.810 1.00 81.45 208 ARG A O 1
ATOM 1611 N N . LYS A 1 220 ? -50.573 -34.615 -15.473 1.00 62.32 209 LYS A N 1
ATOM 1612 C CA . LYS A 1 220 ? -50.468 -36.049 -15.231 1.00 63.94 209 LYS A CA 1
ATOM 1613 C C . LYS A 1 220 ? -49.586 -36.316 -14.019 1.00 64.04 209 LYS A C 1
ATOM 1614 O O . LYS A 1 220 ? -49.900 -37.169 -13.196 1.00 75.36 209 LYS A O 1
ATOM 1620 N N . SER A 1 221 ? -48.483 -35.583 -13.909 1.00 50.86 210 SER A N 1
ATOM 1621 C CA . SER A 1 221 ? -47.622 -35.659 -12.731 1.00 67.78 210 SER A CA 1
ATOM 1622 C C . SER A 1 221 ? -48.365 -35.322 -11.437 1.00 74.06 210 SER A C 1
ATOM 1623 O O . SER A 1 221 ? -47.943 -35.711 -10.352 1.00 79.06 210 SER A O 1
ATOM 1626 N N . PHE A 1 222 ? -49.451 -34.571 -11.564 1.00 62.50 211 PHE A N 1
ATOM 1627 C CA . PHE A 1 222 ? -50.206 -34.093 -10.423 1.00 63.81 211 PHE A CA 1
ATOM 1628 C C . PHE A 1 222 ? -51.022 -35.249 -9.895 1.00 67.61 211 PHE A C 1
ATOM 1629 O O . PHE A 1 222 ? -51.042 -35.523 -8.702 1.00 77.74 211 PHE A O 1
ATOM 1637 N N . ASP A 1 223 ? -51.680 -35.947 -10.803 1.00 70.75 212 ASP A N 1
ATOM 1638 C CA . ASP A 1 223 ? -52.524 -37.063 -10.423 1.00 73.54 212 ASP A CA 1
ATOM 1639 C C . ASP A 1 223 ? -51.715 -38.206 -9.815 1.00 73.29 212 ASP A C 1
ATOM 1640 O O . ASP A 1 223 ? -52.206 -38.932 -8.956 1.00 74.89 212 ASP A O 1
ATOM 1645 N N . PHE A 1 224 ? -50.470 -38.358 -10.239 1.00 66.75 213 PHE A N 1
ATOM 1646 C CA . PHE A 1 224 ? -49.639 -39.415 -9.684 1.00 68.33 213 PHE A CA 1
ATOM 1647 C C . PHE A 1 224 ? -49.215 -39.055 -8.276 1.00 71.68 213 PHE A C 1
ATOM 1648 O O . PHE A 1 224 ? -49.093 -39.929 -7.416 1.00 74.45 213 PHE A O 1
ATOM 1656 N N . LEU A 1 225 ? -48.979 -37.766 -8.045 1.00 64.45 214 LEU A N 1
ATOM 1657 C CA . LEU A 1 225 ? -48.561 -37.301 -6.733 1.00 66.23 214 LEU A CA 1
ATOM 1658 C C . LEU A 1 225 ? -49.739 -37.338 -5.762 1.00 75.17 214 LEU A C 1
ATOM 1659 O O . LEU A 1 225 ? -49.584 -37.622 -4.570 1.00 73.77 214 LEU A O 1
ATOM 1672 N N . ASN A 1 227 ? -52.247 -39.449 -5.819 1.00 95.44 216 ASN A N 1
ATOM 1673 C CA . ASN A 1 227 ? -52.609 -40.822 -5.474 1.00 91.13 216 ASN A CA 1
ATOM 1674 C C . ASN A 1 227 ? -51.645 -41.526 -4.534 1.00 95.87 216 ASN A C 1
ATOM 1675 O O . ASN A 1 227 ? -52.001 -42.528 -3.916 1.00 113.59 216 ASN A O 1
ATOM 1688 N N . PRO A 1 229 ? -49.682 -42.683 -1.360 1.00 111.90 218 PRO A N 1
ATOM 1689 C CA . PRO A 1 229 ? -50.111 -42.758 0.042 1.00 115.78 218 PRO A CA 1
ATOM 1690 C C . PRO A 1 229 ? -49.430 -41.680 0.881 1.00 123.07 218 PRO A C 1
ATOM 1691 O O . PRO A 1 229 ? -50.082 -40.932 1.616 1.00 121.29 218 PRO A O 1
ATOM 1695 N N . ASN A 1 230 ? -48.115 -41.586 0.739 1.00 133.99 219 ASN A N 1
ATOM 1696 C CA . ASN A 1 230 ? -47.359 -40.515 1.364 1.00 141.69 219 ASN A CA 1
ATOM 1697 C C . ASN A 1 230 ? -47.355 -39.360 0.380 1.00 136.48 219 ASN A C 1
ATOM 1698 O O . ASN A 1 230 ? -46.915 -39.517 -0.757 1.00 143.00 219 ASN A O 1
ATOM 1703 N N . CYS A 1 231 ? -47.856 -38.205 0.795 1.00 122.09 220 CYS A N 1
ATOM 1704 C CA . CYS A 1 231 ? -48.047 -37.116 -0.150 1.00 109.18 220 CYS A CA 1
ATOM 1705 C C . CYS A 1 231 ? -46.960 -36.064 -0.018 1.00 98.18 220 CYS A C 1
ATOM 1706 O O . CYS A 1 231 ? -46.671 -35.608 1.085 1.00 90.62 220 CYS A O 1
ATOM 1709 N N . ASP A 1 232 ? -46.343 -35.683 -1.135 1.00 101.05 221 ASP A N 1
ATOM 1710 C CA . ASP A 1 232 ? -45.408 -34.565 -1.091 1.00 93.33 221 ASP A CA 1
ATOM 1711 C C . ASP A 1 232 ? -46.058 -33.317 -1.657 1.00 85.73 221 ASP A C 1
ATOM 1712 O O . ASP A 1 232 ? -46.256 -33.190 -2.859 1.00 84.42 221 ASP A O 1
ATOM 1717 N N . TYR A 1 233 ? -46.382 -32.400 -0.756 1.00 82.15 222 TYR A N 1
ATOM 1718 C CA . TYR A 1 233 ? -47.081 -31.178 -1.095 1.00 74.86 222 TYR A CA 1
ATOM 1719 C C . TYR A 1 233 ? -46.099 -30.154 -1.619 1.00 73.16 222 TYR A C 1
ATOM 1720 O O . TYR A 1 233 ? -46.466 -29.273 -2.391 1.00 76.97 222 TYR A O 1
ATOM 1729 N N . LEU A 1 234 ? -44.847 -30.268 -1.190 1.00 71.48 223 LEU A N 1
ATOM 1730 C CA . LEU A 1 234 ? -43.801 -29.391 -1.689 1.00 78.87 223 LEU A CA 1
ATOM 1731 C C . LEU A 1 234 ? -43.707 -29.487 -3.226 1.00 87.38 223 LEU A C 1
ATOM 1732 O O . LEU A 1 234 ? -43.628 -28.466 -3.927 1.00 92.04 223 LEU A O 1
ATOM 1737 N N . THR A 1 235 ? -43.727 -30.716 -3.740 1.00 80.28 224 THR A N 1
ATOM 1738 C CA . THR A 1 235 ? -43.699 -30.941 -5.178 1.00 83.48 224 THR A CA 1
ATOM 1739 C C . THR A 1 235 ? -45.034 -30.572 -5.807 1.00 81.99 224 THR A C 1
ATOM 1740 O O . THR A 1 235 ? -45.083 -29.996 -6.895 1.00 84.83 224 THR A O 1
ATOM 1744 N N . LEU A 1 236 ? -46.117 -30.907 -5.119 1.00 68.01 225 LEU A N 1
ATOM 1745 C CA . LEU A 1 236 ? -47.451 -30.590 -5.604 1.00 66.50 225 LEU A CA 1
ATOM 1746 C C . LEU A 1 236 ? -47.660 -29.093 -5.742 1.00 76.00 225 LEU A C 1
ATOM 1747 O O . LEU A 1 236 ? -48.497 -28.649 -6.527 1.00 77.84 225 LEU A O 1
ATOM 1752 N N . ASN A 1 237 ? -46.906 -28.324 -4.961 1.00 78.28 226 ASN A N 1
ATOM 1753 C CA . ASN A 1 237 ? -46.966 -26.871 -5.004 1.00 77.40 226 ASN A CA 1
ATOM 1754 C C . ASN A 1 237 ? -46.312 -26.366 -6.268 1.00 71.69 226 ASN A C 1
ATOM 1755 O O . ASN A 1 237 ? -46.826 -25.481 -6.944 1.00 67.61 226 ASN A O 1
ATOM 1760 N N . LYS A 1 238 ? -45.155 -26.934 -6.576 1.00 66.16 227 LYS A N 1
ATOM 1761 C CA . LYS A 1 238 ? -44.467 -26.607 -7.806 1.00 58.69 227 LYS A CA 1
ATOM 1762 C C . LYS A 1 238 ? -45.428 -26.691 -8.975 1.00 61.43 227 LYS A C 1
ATOM 1763 O O . LYS A 1 238 ? -45.514 -25.771 -9.783 1.00 71.11 227 LYS A O 1
ATOM 1769 N N . VAL A 1 239 ? -46.167 -27.787 -9.062 1.00 64.34 228 VAL A N 1
ATOM 1770 C CA . VAL A 1 239 ? -47.033 -27.982 -10.211 1.00 58.05 228 VAL A CA 1
ATOM 1771 C C . VAL A 1 239 ? -48.121 -26.921 -10.283 1.00 58.90 228 VAL A C 1
ATOM 1772 O O . VAL A 1 239 ? -48.449 -26.425 -11.354 1.00 64.37 228 VAL A O 1
ATOM 1776 N N . VAL A 1 240 ? -48.661 -26.551 -9.133 1.00 55.54 229 VAL A N 1
ATOM 1777 C CA . VAL A 1 240 ? -49.782 -25.623 -9.085 1.00 57.94 229 VAL A CA 1
ATOM 1778 C C . VAL A 1 240 ? -49.396 -24.211 -9.523 1.00 60.94 229 VAL A C 1
ATOM 1779 O O . VAL A 1 240 ? -50.116 -23.562 -10.289 1.00 60.34 229 VAL A O 1
ATOM 1783 N N . VAL A 1 241 ? -48.260 -23.742 -9.023 1.00 52.84 230 VAL A N 1
ATOM 1784 C CA . VAL A 1 241 ? -47.758 -22.418 -9.349 1.00 56.55 230 VAL A CA 1
ATOM 1785 C C . VAL A 1 241 ? -47.380 -22.326 -10.834 1.00 67.56 230 VAL A C 1
ATOM 1786 O O . VAL A 1 241 ? -47.671 -21.336 -11.516 1.00 71.04 230 VAL A O 1
ATOM 1790 N N . ASN A 1 242 ? -46.706 -23.359 -11.321 1.00 66.30 231 ASN A N 1
ATOM 1791 C CA . ASN A 1 242 ? -46.343 -23.440 -12.724 1.00 68.83 231 ASN A CA 1
ATOM 1792 C C . ASN A 1 242 ? -47.554 -23.366 -13.647 1.00 64.73 231 ASN A C 1
ATOM 1793 O O . ASN A 1 242 ? -47.585 -22.557 -14.577 1.00 65.88 231 ASN A O 1
ATOM 1798 N N . LEU A 1 243 ? -48.555 -24.197 -13.381 1.00 53.30 232 LEU A N 1
ATOM 1799 C CA . LEU A 1 243 ? -49.765 -24.191 -14.191 1.00 56.99 232 LEU A CA 1
ATOM 1800 C C . LEU A 1 243 ? -50.640 -22.981 -13.926 1.00 69.50 232 LEU A C 1
ATOM 1801 O O . LEU A 1 243 ? -51.510 -22.661 -14.734 1.00 61.45 232 LEU A O 1
ATOM 1806 N N . ASN A 1 244 ? -50.400 -22.323 -12.788 1.00 77.09 233 ASN A N 1
ATOM 1807 C CA . ASN A 1 244 ? -51.237 -21.230 -12.292 1.00 66.83 233 ASN A CA 1
ATOM 1808 C C . ASN A 1 244 ? -52.722 -21.578 -12.302 1.00 75.97 233 ASN A C 1
ATOM 1809 O O . ASN A 1 244 ? -53.536 -20.818 -12.823 1.00 84.79 233 ASN A O 1
ATOM 1814 N N . ASP A 1 245 ? -53.072 -22.724 -11.727 1.00 67.72 234 ASP A N 1
ATOM 1815 C CA . ASP A 1 245 ? -54.425 -23.254 -11.866 1.00 68.84 234 ASP A CA 1
ATOM 1816 C C . ASP A 1 245 ? -55.116 -23.364 -10.524 1.00 74.87 234 ASP A C 1
ATOM 1817 O O . ASP A 1 245 ? -54.744 -24.201 -9.705 1.00 75.11 234 ASP A O 1
ATOM 1822 N N . ALA A 1 246 ? -56.141 -22.543 -10.307 1.00 76.91 235 ALA A N 1
ATOM 1823 C CA . ALA A 1 246 ? -56.777 -22.478 -8.986 1.00 76.88 235 ALA A CA 1
ATOM 1824 C C . ALA A 1 246 ? -57.508 -23.772 -8.623 1.00 77.33 235 ALA A C 1
ATOM 1825 O O . ALA A 1 246 ? -57.575 -24.151 -7.451 1.00 66.02 235 ALA A O 1
ATOM 1827 N N . GLY A 1 247 ? -58.052 -24.443 -9.634 1.00 71.77 236 GLY A N 1
ATOM 1828 C CA . GLY A 1 247 ? -58.697 -25.724 -9.428 1.00 64.61 236 GLY A CA 1
ATOM 1829 C C . GLY A 1 247 ? -57.770 -26.750 -8.804 1.00 70.32 236 GLY A C 1
ATOM 1830 O O . GLY A 1 247 ? -58.174 -27.503 -7.925 1.00 78.42 236 GLY A O 1
ATOM 1831 N N . LEU A 1 248 ? -56.523 -26.792 -9.256 1.00 70.58 237 LEU A N 1
ATOM 1832 C CA . LEU A 1 248 ? -55.559 -27.726 -8.683 1.00 67.39 237 LEU A CA 1
ATOM 1833 C C . LEU A 1 248 ? -55.249 -27.357 -7.230 1.00 70.84 237 LEU A C 1
ATOM 1834 O O . LEU A 1 248 ? -55.162 -28.228 -6.366 1.00 74.17 237 LEU A O 1
ATOM 1839 N N . ALA A 1 249 ? -55.089 -26.065 -6.966 1.00 59.09 238 ALA A N 1
ATOM 1840 C CA . ALA A 1 249 ? -54.882 -25.586 -5.605 1.00 65.55 238 ALA A CA 1
ATOM 1841 C C . ALA A 1 249 ? -55.996 -26.074 -4.684 1.00 75.16 238 ALA A C 1
ATOM 1842 O O . ALA A 1 249 ? -55.744 -26.583 -3.585 1.00 74.47 238 ALA A O 1
ATOM 1844 N N . LEU A 1 250 ? -57.232 -25.912 -5.140 1.00 79.47 239 LEU A N 1
ATOM 1845 C CA . LEU A 1 250 ? -58.389 -26.288 -4.346 1.00 81.92 239 LEU A CA 1
ATOM 1846 C C . LEU A 1 250 ? -58.315 -27.754 -3.941 1.00 80.71 239 LEU A C 1
ATOM 1847 O O . LEU A 1 250 ? -58.486 -28.097 -2.776 1.00 86.23 239 LEU A O 1
ATOM 1852 N N . GLN A 1 251 ? -58.057 -28.620 -4.907 1.00 70.12 240 GLN A N 1
ATOM 1853 C CA . GLN A 1 251 ? -57.892 -30.026 -4.610 1.00 69.83 240 GLN A CA 1
ATOM 1854 C C . GLN A 1 251 ? -56.761 -30.200 -3.634 1.00 69.85 240 GLN A C 1
ATOM 1855 O O . GLN A 1 251 ? -56.844 -31.006 -2.724 1.00 86.24 240 GLN A O 1
ATOM 1861 N N . LEU A 1 252 ? -55.688 -29.451 -3.833 1.00 73.48 241 LEU A N 1
ATOM 1862 C CA . LEU A 1 252 ? -54.531 -29.578 -2.965 1.00 77.46 241 LEU A CA 1
ATOM 1863 C C . LEU A 1 252 ? -54.947 -29.440 -1.510 1.00 77.73 241 LEU A C 1
ATOM 1864 O O . LEU A 1 252 ? -54.523 -30.217 -0.664 1.00 81.79 241 LEU A O 1
ATOM 1869 N N . PHE A 1 253 ? -55.791 -28.460 -1.221 1.00 72.11 242 PHE A N 1
ATOM 1870 C CA . PHE A 1 253 ? -56.193 -28.211 0.158 1.00 76.42 242 PHE A CA 1
ATOM 1871 C C . PHE A 1 253 ? -57.242 -29.199 0.666 1.00 89.68 242 PHE A C 1
ATOM 1872 O O . PHE A 1 253 ? -57.252 -29.545 1.845 1.00 94.49 242 PHE A O 1
ATOM 1880 N N . LYS A 1 254 ? -58.115 -29.665 -0.217 1.00 86.50 243 LYS A N 1
ATOM 1881 C CA . LYS A 1 254 ? -59.147 -30.593 0.209 1.00 85.89 243 LYS A CA 1
ATOM 1882 C C . LYS A 1 254 ? -58.542 -31.943 0.588 1.00 81.99 243 LYS A C 1
ATOM 1883 O O . LYS A 1 254 ? -59.096 -32.686 1.388 1.00 85.15 243 LYS A O 1
ATOM 1889 N N . LYS A 1 255 ? -57.392 -32.252 0.014 1.00 82.57 244 LYS A N 1
ATOM 1890 C CA . LYS A 1 255 ? -56.676 -33.468 0.368 1.00 88.34 244 LYS A CA 1
ATOM 1891 C C . LYS A 1 255 ? -55.911 -33.218 1.640 1.00 93.22 244 LYS A C 1
ATOM 1892 O O . LYS A 1 255 ? -55.697 -34.129 2.430 1.00 104.49 244 LYS A O 1
ATOM 1898 N N . LEU A 1 256 ? -55.488 -31.971 1.817 1.00 89.89 245 LEU A N 1
ATOM 1899 C CA . LEU A 1 256 ? -54.697 -31.560 2.974 1.00 88.54 245 LEU A CA 1
ATOM 1900 C C . LEU A 1 256 ? -55.577 -31.446 4.225 1.00 95.48 245 LEU A C 1
ATOM 1901 O O . LEU A 1 256 ? -55.090 -31.447 5.356 1.00 99.89 245 LEU A O 1
ATOM 1906 N N . LYS A 1 257 ? -56.879 -31.343 3.998 1.00 97.04 246 LYS A N 1
ATOM 1907 C CA . LYS A 1 257 ? -57.857 -31.222 5.064 1.00 101.90 246 LYS A CA 1
ATOM 1908 C C . LYS A 1 257 ? -58.129 -32.593 5.659 1.00 108.52 246 LYS A C 1
ATOM 1909 O O . LYS A 1 257 ? -58.320 -32.735 6.860 1.00 121.77 246 LYS A O 1
ATOM 1915 N N . GLU A 1 258 ? -58.142 -33.604 4.803 1.00 105.46 247 GLU A N 1
ATOM 1916 C CA . GLU A 1 258 ? -58.525 -34.947 5.208 1.00 116.17 247 GLU A CA 1
ATOM 1917 C C . GLU A 1 258 ? -57.359 -35.683 5.847 1.00 112.41 247 GLU A C 1
ATOM 1918 O O . GLU A 1 258 ? -57.504 -36.800 6.340 1.00 118.66 247 GLU A O 1
ATOM 1924 N N . GLU A 1 259 ? -56.198 -35.052 5.822 1.00 102.38 248 GLU A N 1
ATOM 1925 C CA . GLU A 1 259 ? -55.008 -35.615 6.432 1.00 110.48 248 GLU A CA 1
ATOM 1926 C C . GLU A 1 259 ? -54.871 -35.075 7.853 1.00 117.71 248 GLU A C 1
ATOM 1927 O O . GLU A 1 259 ? -53.880 -35.334 8.534 1.00 117.16 248 GLU A O 1
ATOM 1933 N N . ASN A 1 260 ? -55.893 -34.371 8.331 1.00 121.59 249 ASN A N 1
ATOM 1934 C CA . ASN A 1 260 ? -55.618 -33.124 9.025 1.00 127.33 249 ASN A CA 1
ATOM 1935 C C . ASN A 1 260 ? -54.525 -33.180 10.078 1.00 122.12 249 ASN A C 1
ATOM 1936 O O . ASN A 1 260 ? -54.609 -33.851 11.115 1.00 113.73 249 ASN A O 1
ATOM 1941 N N . ASP A 1 261 ? -53.514 -32.384 9.753 1.00 118.13 250 ASP A N 1
ATOM 1942 C CA . ASP A 1 261 ? -52.382 -32.038 10.571 1.00 105.91 250 ASP A CA 1
ATOM 1943 C C . ASP A 1 261 ? -52.359 -30.558 10.293 1.00 99.03 250 ASP A C 1
ATOM 1944 O O . ASP A 1 261 ? -52.131 -30.149 9.154 1.00 102.61 250 ASP A O 1
ATOM 1949 N N . GLU A 1 262 ? -52.606 -29.753 11.318 1.00 95.32 251 GLU A N 1
ATOM 1950 C CA . GLU A 1 262 ? -52.806 -28.323 11.127 1.00 91.79 251 GLU A CA 1
ATOM 1951 C C . GLU A 1 262 ? -51.502 -27.584 10.787 1.00 91.71 251 GLU A C 1
ATOM 1952 O O . GLU A 1 262 ? -51.522 -26.576 10.071 1.00 83.67 251 GLU A O 1
ATOM 1954 N N . GLY A 1 263 ? -50.373 -28.090 11.285 1.00 85.94 252 GLY A N 1
ATOM 1955 C CA . GLY A 1 263 ? -49.095 -27.436 11.063 1.00 75.24 252 GLY A CA 1
ATOM 1956 C C . GLY A 1 263 ? -48.691 -27.479 9.604 1.00 89.05 252 GLY A C 1
ATOM 1957 O O . GLY A 1 263 ? -48.253 -26.482 9.025 1.00 94.90 252 GLY A O 1
ATOM 1958 N N . LEU A 1 264 ? -48.839 -28.657 9.012 1.00 91.39 253 LEU A N 1
ATOM 1959 C CA . LEU A 1 264 ? -48.557 -28.847 7.608 1.00 82.38 253 LEU A CA 1
ATOM 1960 C C . LEU A 1 264 ? -49.415 -27.910 6.802 1.00 76.51 253 LEU A C 1
ATOM 1961 O O . LEU A 1 264 ? -48.903 -27.119 6.020 1.00 78.07 253 LEU A O 1
ATOM 1966 N N . SER A 1 265 ? -50.725 -27.988 7.003 1.00 67.47 254 SER A N 1
ATOM 1967 C CA . SER A 1 265 ? -51.629 -27.175 6.213 1.00 67.20 254 SER A CA 1
ATOM 1968 C C . SER A 1 265 ? -51.207 -25.697 6.251 1.00 79.48 254 SER A C 1
ATOM 1969 O O . SER A 1 265 ? -51.421 -24.954 5.290 1.00 82.51 254 SER A O 1
ATOM 1972 N N . ALA A 1 266 ? -50.610 -25.271 7.362 1.00 81.05 255 ALA A N 1
ATOM 1973 C CA . ALA A 1 266 ? -50.186 -23.882 7.501 1.00 72.17 255 ALA A CA 1
ATOM 1974 C C . ALA A 1 266 ? -48.953 -23.621 6.670 1.00 71.21 255 ALA A C 1
ATOM 1975 O O . ALA A 1 266 ? -48.914 -22.690 5.874 1.00 75.45 255 ALA A O 1
ATOM 1977 N N . GLN A 1 267 ? -47.940 -24.446 6.871 1.00 64.97 256 GLN A N 1
ATOM 1978 C CA . GLN A 1 267 ? -46.715 -24.330 6.111 1.00 66.78 256 GLN A CA 1
ATOM 1979 C C . GLN A 1 267 ? -47.019 -24.262 4.618 1.00 64.67 256 GLN A C 1
ATOM 1980 O O . GLN A 1 267 ? -46.553 -23.353 3.937 1.00 60.53 256 GLN A O 1
ATOM 1986 N N . ILE A 1 268 ? -47.819 -25.212 4.129 1.00 69.85 257 ILE A N 1
ATOM 1987 C CA . ILE A 1 268 ? -48.217 -25.269 2.721 1.00 73.28 257 ILE A CA 1
ATOM 1988 C C . ILE A 1 268 ? -48.832 -23.969 2.246 1.00 73.26 257 ILE A C 1
ATOM 1989 O O . ILE A 1 268 ? -48.505 -23.475 1.168 1.00 73.29 257 ILE A O 1
ATOM 1994 N N . ALA A 1 269 ? -49.722 -23.414 3.054 1.00 70.76 258 ALA A N 1
ATOM 1995 C CA . ALA A 1 269 ? -50.353 -22.152 2.717 1.00 65.02 258 ALA A CA 1
ATOM 1996 C C . ALA A 1 269 ? -49.352 -20.998 2.713 1.00 66.75 258 ALA A C 1
ATOM 1997 O O . ALA A 1 269 ? -49.551 -20.005 2.007 1.00 71.10 258 ALA A O 1
ATOM 1999 N N . PHE A 1 270 ? -48.280 -21.118 3.496 1.00 67.35 259 PHE A N 1
ATOM 2000 C CA . PHE A 1 270 ? -47.260 -20.064 3.538 1.00 68.09 259 PHE A CA 1
ATOM 2001 C C . PHE A 1 270 ? -46.390 -20.141 2.307 1.00 80.28 259 PHE A C 1
ATOM 2002 O O . PHE A 1 270 ? -45.960 -19.122 1.763 1.00 86.55 259 PHE A O 1
ATOM 2010 N N . ASP A 1 271 ? -46.132 -21.373 1.889 1.00 78.14 260 ASP A N 1
ATOM 2011 C CA . ASP A 1 271 ? -45.457 -21.651 0.645 1.00 74.88 260 ASP A CA 1
ATOM 2012 C C . ASP A 1 271 ? -46.254 -21.101 -0.529 1.00 75.18 260 ASP A C 1
ATOM 2013 O O . ASP A 1 271 ? -45.760 -20.263 -1.275 1.00 74.40 260 ASP A O 1
ATOM 2018 N N . LEU A 1 272 ? -47.497 -21.542 -0.676 1.00 67.99 261 LEU A N 1
ATOM 2019 C CA . LEU A 1 272 ? -48.308 -21.069 -1.782 1.00 64.80 261 LEU A CA 1
ATOM 2020 C C . LEU A 1 272 ? -48.421 -19.551 -1.782 1.00 73.98 261 LEU A C 1
ATOM 2021 O O . LEU A 1 272 ? -48.689 -18.947 -2.807 1.00 78.55 261 LEU A O 1
ATOM 2026 N N . VAL A 1 273 ? -48.247 -18.923 -0.632 1.00 73.84 262 VAL A N 1
ATOM 2027 C CA . VAL A 1 273 ? -48.485 -17.491 -0.576 1.00 67.85 262 VAL A CA 1
ATOM 2028 C C . VAL A 1 273 ? -47.293 -16.746 -1.117 1.00 65.42 262 VAL A C 1
ATOM 2029 O O . VAL A 1 273 ? -47.426 -15.642 -1.652 1.00 66.22 262 VAL A O 1
ATOM 2033 N N . SER A 1 274 ? -46.123 -17.349 -0.957 1.00 61.80 263 SER A N 1
ATOM 2034 C CA . SER A 1 274 ? -44.894 -16.726 -1.426 1.00 77.37 263 SER A CA 1
ATOM 2035 C C . SER A 1 274 ? -44.684 -16.947 -2.944 1.00 78.61 263 SER A C 1
ATOM 2036 O O . SER A 1 274 ? -44.659 -15.996 -3.738 1.00 74.62 263 SER A O 1
ATOM 2039 N N . SER A 1 275 ? -44.549 -18.208 -3.333 1.00 70.20 264 SER A N 1
ATOM 2040 C CA . SER A 1 275 ? -44.411 -18.573 -4.734 1.00 69.11 264 SER A CA 1
ATOM 2041 C C . SER A 1 275 ? -45.602 -18.198 -5.635 1.00 70.72 264 SER A C 1
ATOM 2042 O O . SER A 1 275 ? -45.405 -17.615 -6.691 1.00 90.13 264 SER A O 1
ATOM 2045 N N . ALA A 1 276 ? -46.828 -18.512 -5.234 1.00 63.07 265 ALA A N 1
ATOM 2046 C CA . ALA A 1 276 ? -47.975 -18.416 -6.159 1.00 56.42 265 ALA A CA 1
ATOM 2047 C C . ALA A 1 276 ? -48.454 -17.018 -6.525 1.00 57.40 265 ALA A C 1
ATOM 2048 O O . ALA A 1 276 ? -48.059 -16.020 -5.916 1.00 54.65 265 ALA A O 1
ATOM 2050 N N . SER A 1 277 ? -49.273 -16.967 -7.571 1.00 66.39 266 SER A N 1
ATOM 2051 C CA . SER A 1 277 ? -49.724 -15.710 -8.162 1.00 63.78 266 SER A CA 1
ATOM 2052 C C . SER A 1 277 ? -50.840 -15.092 -7.365 1.00 60.87 266 SER A C 1
ATOM 2053 O O . SER A 1 277 ? -51.576 -15.793 -6.681 1.00 71.69 266 SER A O 1
ATOM 2056 N N . GLN A 1 278 ? -50.992 -13.782 -7.478 1.00 61.70 267 GLN A N 1
ATOM 2057 C CA . GLN A 1 278 ? -52.043 -13.103 -6.746 1.00 64.97 267 GLN A CA 1
ATOM 2058 C C . GLN A 1 278 ? -53.416 -13.564 -7.188 1.00 64.82 267 GLN A C 1
ATOM 2059 O O . GLN A 1 278 ? -54.231 -13.937 -6.356 1.00 68.00 267 GLN A O 1
ATOM 2065 N N . GLN A 1 279 ? -53.688 -13.544 -8.487 1.00 73.50 268 GLN A N 1
ATOM 2066 C CA . GLN A 1 279 ? -55.031 -13.892 -8.933 1.00 76.34 268 GLN A CA 1
ATOM 2067 C C . GLN A 1 279 ? -55.427 -15.310 -8.520 1.00 75.83 268 GLN A C 1
ATOM 2068 O O . GLN A 1 279 ? -56.606 -15.579 -8.303 1.00 81.92 268 GLN A O 1
ATOM 2074 N N . LEU A 1 280 ? -54.457 -16.216 -8.408 1.00 70.31 269 LEU A N 1
ATOM 2075 C CA . LEU A 1 280 ? -54.765 -17.570 -7.947 1.00 68.78 269 LEU A CA 1
ATOM 2076 C C . LEU A 1 280 ? -55.102 -17.612 -6.448 1.00 72.28 269 LEU A C 1
ATOM 2077 O O . LEU A 1 280 ? -56.058 -18.275 -6.051 1.00 77.27 269 LEU A O 1
ATOM 2082 N N . LEU A 1 281 ? -54.326 -16.903 -5.627 1.00 69.45 270 LEU A N 1
ATOM 2083 C CA . LEU A 1 281 ? -54.632 -16.760 -4.199 1.00 66.41 270 LEU A CA 1
ATOM 2084 C C . LEU A 1 281 ? -56.032 -16.185 -3.987 1.00 69.54 270 LEU A C 1
ATOM 2085 O O . LEU A 1 281 ? -56.797 -16.727 -3.203 1.00 69.56 270 LEU A O 1
ATOM 2090 N N . GLU A 1 282 ? -56.383 -15.114 -4.695 1.00 67.29 271 GLU A N 1
ATOM 2091 C CA . GLU A 1 282 ? -57.742 -14.574 -4.608 1.00 70.78 271 GLU A CA 1
ATOM 2092 C C . GLU A 1 282 ? -58.820 -15.620 -4.919 1.00 73.83 271 GLU A C 1
ATOM 2093 O O . GLU A 1 282 ? -59.774 -15.777 -4.159 1.00 76.95 271 GLU A O 1
ATOM 2099 N N . ILE A 1 283 ? -58.670 -16.341 -6.026 1.00 67.26 272 ILE A N 1
ATOM 2100 C CA . ILE A 1 283 ? -59.686 -17.308 -6.433 1.00 73.38 272 ILE A CA 1
ATOM 2101 C C . ILE A 1 283 ? -59.789 -18.470 -5.460 1.00 75.23 272 ILE A C 1
ATOM 2102 O O . ILE A 1 283 ? -60.848 -19.072 -5.307 1.00 77.86 272 ILE A O 1
ATOM 2107 N N . LEU A 1 284 ? -58.680 -18.784 -4.808 1.00 73.45 273 LEU A N 1
ATOM 2108 C CA . LEU A 1 284 ? -58.624 -19.911 -3.894 1.00 67.44 273 LEU A CA 1
ATOM 2109 C C . LEU A 1 284 ? -59.268 -19.589 -2.548 1.00 74.59 273 LEU A C 1
ATOM 2110 O O . LEU A 1 284 ? -59.898 -20.442 -1.932 1.00 87.02 273 LEU A O 1
ATOM 2115 N N . VAL A 1 285 ? -59.111 -18.358 -2.081 1.00 69.04 274 VAL A N 1
ATOM 2116 C CA . VAL A 1 285 ? -59.753 -17.987 -0.834 1.00 73.92 274 VAL A CA 1
ATOM 2117 C C . VAL A 1 285 ? -61.265 -17.906 -1.036 1.00 86.57 274 VAL A C 1
ATOM 2118 O O . VAL A 1 285 ? -62.010 -18.555 -0.311 1.00 101.57 274 VAL A O 1
ATOM 2122 N N . THR A 1 286 ? -61.714 -17.175 -2.055 1.00 78.49 275 THR A N 1
ATOM 2123 C CA . THR A 1 286 ? -63.145 -17.070 -2.335 1.00 74.70 275 THR A CA 1
ATOM 2124 C C . THR A 1 286 ? -63.841 -18.424 -2.308 1.00 81.81 275 THR A C 1
ATOM 2125 O O . THR A 1 286 ? -64.973 -18.535 -1.849 1.00 97.29 275 THR A O 1
ATOM 2129 N N . GLU A 1 287 ? -63.186 -19.457 -2.820 1.00 78.34 276 GLU A N 1
ATOM 2130 C CA . GLU A 1 287 ? -63.827 -20.759 -2.868 1.00 81.17 276 GLU A CA 1
ATOM 2131 C C . GLU A 1 287 ? -63.739 -21.488 -1.541 1.00 85.44 276 GLU A C 1
ATOM 2132 O O . GLU A 1 287 ? -64.677 -22.171 -1.143 1.00 98.85 276 GLU A O 1
ATOM 2138 N N . LEU A 1 288 ? -62.616 -21.354 -0.852 1.00 85.92 277 LEU A N 1
ATOM 2139 C CA . LEU A 1 288 ? -62.500 -21.955 0.471 1.00 89.32 277 LEU A CA 1
ATOM 2140 C C . LEU A 1 288 ? -63.406 -21.230 1.467 1.00 90.26 277 LEU A C 1
ATOM 2141 O O . LEU A 1 288 ? -64.065 -21.841 2.302 1.00 84.84 277 LEU A O 1
ATOM 2146 N N . THR A 1 289 ? -63.427 -19.911 1.358 1.00 97.18 278 THR A N 1
ATOM 2147 C CA . THR A 1 289 ? -64.316 -19.070 2.136 1.00 98.65 278 THR A CA 1
ATOM 2148 C C . THR A 1 289 ? -65.765 -19.538 2.025 1.00 97.62 278 THR A C 1
ATOM 2149 O O . THR A 1 289 ? -66.436 -19.728 3.034 1.00 108.20 278 THR A O 1
ATOM 2153 N N . ALA A 1 290 ? -66.236 -19.732 0.799 1.00 89.55 279 ALA A N 1
ATOM 2154 C CA . ALA A 1 290 ? -67.615 -20.132 0.550 1.00 88.59 279 ALA A CA 1
ATOM 2155 C C . ALA A 1 290 ? -67.871 -21.568 0.981 1.00 88.56 279 ALA A C 1
ATOM 2156 O O . ALA A 1 290 ? -69.011 -21.987 1.152 1.00 94.59 279 ALA A O 1
ATOM 2158 N N . GLN A 1 291 ? -66.804 -22.333 1.125 1.00 84.36 280 GLN A N 1
ATOM 2159 C CA . GLN A 1 291 ? -66.925 -23.723 1.537 1.00 86.48 280 GLN A CA 1
ATOM 2160 C C . GLN A 1 291 ? -66.694 -23.870 3.050 1.00 94.28 280 GLN A C 1
ATOM 2161 O O . GLN A 1 291 ? -66.635 -24.979 3.596 1.00 87.13 280 GLN A O 1
ATOM 2167 N N . GLY A 1 292 ? -66.548 -22.729 3.719 1.00 99.90 281 GLY A N 1
ATOM 2168 C CA . GLY A 1 292 ? -66.409 -22.704 5.165 1.00 99.07 281 GLY A CA 1
ATOM 2169 C C . GLY A 1 292 ? -65.158 -23.417 5.627 1.00 98.47 281 GLY A C 1
ATOM 2170 O O . GLY A 1 292 ? -65.187 -24.277 6.505 1.00 99.20 281 GLY A O 1
ATOM 2171 N N . TYR A 1 293 ? -64.052 -23.057 5.001 1.00 98.36 282 TYR A N 1
ATOM 2172 C CA . TYR A 1 293 ? -62.746 -23.593 5.331 1.00 91.98 282 TYR A CA 1
ATOM 2173 C C . TYR A 1 293 ? -62.241 -22.965 6.627 1.00 89.85 282 TYR A C 1
ATOM 2174 O O . TYR A 1 293 ? -62.757 -21.929 7.083 1.00 84.74 282 TYR A O 1
ATOM 2183 N N . ASP A 1 294 ? -61.246 -23.607 7.227 1.00 90.53 283 ASP A N 1
ATOM 2184 C CA . ASP A 1 294 ? -60.639 -23.101 8.450 1.00 98.90 283 ASP A CA 1
ATOM 2185 C C . ASP A 1 294 ? -60.242 -21.624 8.320 1.00 99.89 283 ASP A C 1
ATOM 2186 O O . ASP A 1 294 ? -59.532 -21.244 7.397 1.00 116.47 283 ASP A O 1
ATOM 2191 N N . PRO A 1 295 ? -60.691 -20.787 9.258 1.00 91.46 284 PRO A N 1
ATOM 2192 C CA . PRO A 1 295 ? -60.397 -19.349 9.237 1.00 87.28 284 PRO A CA 1
ATOM 2193 C C . PRO A 1 295 ? -58.925 -19.020 9.456 1.00 78.28 284 PRO A C 1
ATOM 2194 O O . PRO A 1 295 ? -58.499 -17.922 9.095 1.00 82.10 284 PRO A O 1
ATOM 2198 N N . ALA A 1 296 ? -58.168 -19.932 10.059 1.00 70.66 285 ALA A N 1
ATOM 2199 C CA . ALA A 1 296 ? -56.745 -19.695 10.303 1.00 71.69 285 ALA A CA 1
ATOM 2200 C C . ALA A 1 296 ? -55.956 -19.734 8.998 1.00 75.17 285 ALA A C 1
ATOM 2201 O O . ALA A 1 296 ? -55.157 -18.834 8.717 1.00 81.07 285 ALA A O 1
ATOM 2203 N N . LEU A 1 297 ? -56.192 -20.783 8.208 1.00 71.86 286 LEU A N 1
ATOM 2204 C CA . LEU A 1 297 ? -55.644 -20.883 6.863 1.00 78.38 286 LEU A CA 1
ATOM 2205 C C . LEU A 1 297 ? -56.106 -19.717 6.001 1.00 81.24 286 LEU A C 1
ATOM 2206 O O . LEU A 1 297 ? -55.280 -19.008 5.426 1.00 78.24 286 LEU A O 1
ATOM 2211 N N . LEU A 1 298 ? -57.413 -19.477 5.947 1.00 76.72 287 LEU A N 1
ATOM 2212 C CA . LEU A 1 298 ? -57.922 -18.402 5.103 1.00 81.49 287 LEU A CA 1
ATOM 2213 C C . LEU A 1 298 ? -57.230 -17.090 5.420 1.00 80.96 287 LEU A C 1
ATOM 2214 O O . LEU A 1 298 ? -57.260 -16.154 4.627 1.00 75.43 287 LEU A O 1
ATOM 2219 N N . ASN A 1 299 ? -56.642 -17.000 6.603 1.00 87.46 288 ASN A N 1
ATOM 2220 C CA . ASN A 1 299 ? -55.966 -15.773 6.981 1.00 86.86 288 ASN A CA 1
ATOM 2221 C C . ASN A 1 299 ? -54.591 -15.690 6.314 1.00 75.11 288 ASN A C 1
ATOM 2222 O O . ASN A 1 299 ? -54.235 -14.672 5.721 1.00 63.45 288 ASN A O 1
ATOM 2227 N N . ILE A 1 300 ? -53.830 -16.775 6.408 1.00 55.82 289 ILE A N 1
ATOM 2228 C CA . ILE A 1 300 ? -52.515 -16.837 5.788 1.00 71.24 289 ILE A CA 1
ATOM 2229 C C . ILE A 1 300 ? -52.622 -16.583 4.273 1.00 72.54 289 ILE A C 1
ATOM 2230 O O . ILE A 1 300 ? -51.905 -15.749 3.717 1.00 56.96 289 ILE A O 1
ATOM 2235 N N . LEU A 1 301 ? -53.550 -17.290 3.627 1.00 74.31 290 LEU A N 1
ATOM 2236 C CA . LEU A 1 301 ? -53.787 -17.165 2.190 1.00 70.20 290 LEU A CA 1
ATOM 2237 C C . LEU A 1 301 ? -54.284 -15.777 1.767 1.00 70.41 290 LEU A C 1
ATOM 2238 O O . LEU A 1 301 ? -54.447 -15.507 0.586 1.00 78.28 290 LEU A O 1
ATOM 2243 N N . SER A 1 302 ? -54.554 -14.900 2.719 1.00 71.40 291 SER A N 1
ATOM 2244 C CA . SER A 1 302 ? -54.912 -13.536 2.354 1.00 68.83 291 SER A CA 1
ATOM 2245 C C . SER A 1 302 ? -53.630 -12.766 2.076 1.00 64.14 291 SER A C 1
ATOM 2246 O O . SER A 1 302 ? -53.651 -11.684 1.486 1.00 60.48 291 SER A O 1
ATOM 2249 N N . GLY A 1 303 ? -52.520 -13.342 2.531 1.00 55.57 292 GLY A N 1
ATOM 2250 C CA . GLY A 1 303 ? -51.220 -12.712 2.441 1.00 55.00 292 GLY A CA 1
ATOM 2251 C C . GLY A 1 303 ? -50.841 -11.823 3.606 1.00 70.14 292 GLY A C 1
ATOM 2252 O O . GLY A 1 303 ? -49.662 -11.562 3.839 1.00 72.87 292 GLY A O 1
ATOM 2253 N N . LEU A 1 304 ? -51.848 -11.367 4.344 1.00 81.39 293 LEU A N 1
ATOM 2254 C CA . LEU A 1 304 ? -51.670 -10.440 5.463 1.00 71.50 293 LEU A CA 1
ATOM 2255 C C . LEU A 1 304 ? -50.583 -10.822 6.479 1.00 69.36 293 LEU A C 1
ATOM 2256 O O . LEU A 1 304 ? -49.648 -10.046 6.691 1.00 65.24 293 LEU A O 1
ATOM 2261 N N . PRO A 1 305 ? -50.679 -12.020 7.085 1.00 53.60 294 PRO A N 1
ATOM 2262 C CA . PRO A 1 305 ? -49.637 -12.434 8.040 1.00 61.27 294 PRO A CA 1
ATOM 2263 C C . PRO A 1 305 ? -48.209 -12.284 7.505 1.00 58.96 294 PRO A C 1
ATOM 2264 O O . PRO A 1 305 ? -47.331 -11.734 8.174 1.00 53.47 294 PRO A O 1
ATOM 2268 N N . THR A 1 306 ? -47.996 -12.755 6.283 1.00 53.56 295 THR A N 1
ATOM 2269 C CA . THR A 1 306 ? -46.684 -12.736 5.664 1.00 55.43 295 THR A CA 1
ATOM 2270 C C . THR A 1 306 ? -46.238 -11.313 5.398 1.00 58.71 295 THR A C 1
ATOM 2271 O O . THR A 1 306 ? -45.085 -10.956 5.604 1.00 60.67 295 THR A O 1
ATOM 2275 N N . CYS A 1 307 ? -47.162 -10.496 4.927 1.00 54.13 296 CYS A N 1
ATOM 2276 C CA . CYS A 1 307 ? -46.859 -9.101 4.716 1.00 56.76 296 CYS A CA 1
ATOM 2277 C C . CYS A 1 307 ? -46.454 -8.490 6.056 1.00 70.76 296 CYS A C 1
ATOM 2278 O O . CYS A 1 307 ? -45.504 -7.707 6.156 1.00 71.16 296 CYS A O 1
ATOM 2281 N N . ASP A 1 308 ? -47.175 -8.892 7.097 1.00 77.81 297 ASP A N 1
ATOM 2282 C CA . ASP A 1 308 ? -46.946 -8.412 8.448 1.00 72.82 297 ASP A CA 1
ATOM 2283 C C . ASP A 1 308 ? -45.583 -8.804 9.012 1.00 68.49 297 ASP A C 1
ATOM 2284 O O . ASP A 1 308 ? -44.891 -7.990 9.632 1.00 66.32 297 ASP A O 1
ATOM 2289 N N . TYR A 1 309 ? -45.211 -10.061 8.813 1.00 66.41 298 TYR A N 1
ATOM 2290 C CA . TYR A 1 309 ? -43.919 -10.539 9.272 1.00 64.83 298 TYR A CA 1
ATOM 2291 C C . TYR A 1 309 ? -42.773 -9.833 8.560 1.00 58.33 298 TYR A C 1
ATOM 2292 O O . TYR A 1 309 ? -41.757 -9.526 9.170 1.00 62.19 298 TYR A O 1
ATOM 2301 N N . TYR A 1 310 ? -42.930 -9.572 7.267 1.00 62.55 299 TYR A N 1
ATOM 2302 C CA . TYR A 1 310 ? -41.856 -8.929 6.513 1.00 59.80 299 TYR A CA 1
ATOM 2303 C C . TYR A 1 310 ? -41.762 -7.467 6.916 1.00 57.79 299 TYR A C 1
ATOM 2304 O O . TYR A 1 310 ? -40.664 -6.922 7.053 1.00 60.96 299 TYR A O 1
ATOM 2313 N N . ASN A 1 311 ? -42.913 -6.838 7.134 1.00 57.76 300 ASN A N 1
ATOM 2314 C CA . ASN A 1 311 ? -42.933 -5.460 7.614 1.00 62.38 300 ASN A CA 1
ATOM 2315 C C . ASN A 1 311 ? -42.176 -5.297 8.925 1.00 57.30 300 ASN A C 1
ATOM 2316 O O . ASN A 1 311 ? -41.266 -4.472 9.045 1.00 56.21 300 ASN A O 1
ATOM 2321 N N . THR A 1 312 ? -42.574 -6.093 9.907 1.00 55.12 301 THR A N 1
ATOM 2322 C CA . THR A 1 312 ? -41.926 -6.109 11.198 1.00 60.02 301 THR A CA 1
ATOM 2323 C C . THR A 1 312 ? -40.428 -6.307 11.049 1.00 52.52 301 THR A C 1
ATOM 2324 O O . THR A 1 312 ? -39.628 -5.549 11.593 1.00 52.92 301 THR A O 1
ATOM 2328 N N . PHE A 1 313 ? -40.052 -7.338 10.306 1.00 51.80 302 PHE A N 1
ATOM 2329 C CA . PHE A 1 313 ? -38.645 -7.598 10.004 1.00 56.43 302 PHE A CA 1
ATOM 2330 C C . PHE A 1 313 ? -37.886 -6.381 9.463 1.00 60.66 302 PHE A C 1
ATOM 2331 O O . PHE A 1 313 ? -36.809 -6.047 9.948 1.00 65.08 302 PHE A O 1
ATOM 2339 N N . LEU A 1 314 ? -38.440 -5.715 8.460 1.00 53.48 303 LEU A N 1
ATOM 2340 C CA . LEU A 1 314 ? -37.742 -4.572 7.889 1.00 53.06 303 LEU A CA 1
ATOM 2341 C C . LEU A 1 314 ? -37.671 -3.386 8.842 1.00 53.27 303 LEU A C 1
ATOM 2342 O O . LEU A 1 314 ? -36.668 -2.689 8.866 1.00 56.25 303 LEU A O 1
ATOM 2347 N N . LEU A 1 315 ? -38.728 -3.157 9.623 1.00 52.34 304 LEU A N 1
ATOM 2348 C CA . LEU A 1 315 ? -38.718 -2.078 10.609 1.00 53.32 304 LEU A CA 1
ATOM 2349 C C . LEU A 1 315 ? -37.654 -2.293 11.679 1.00 62.87 304 LEU A C 1
ATOM 2350 O O . LEU A 1 315 ? -36.878 -1.386 11.981 1.00 63.22 304 LEU A O 1
ATOM 2355 N N . ASN A 1 316 ? -37.609 -3.497 12.238 1.00 65.29 305 ASN A N 1
ATOM 2356 C CA . ASN A 1 316 ? -36.719 -3.787 13.366 1.00 60.63 305 ASN A CA 1
ATOM 2357 C C . ASN A 1 316 ? -35.235 -3.997 13.049 1.00 70.65 305 ASN A C 1
ATOM 2358 O O . ASN A 1 316 ? -34.379 -3.617 13.846 1.00 77.17 305 ASN A O 1
ATOM 2363 N N . ASN A 1 317 ? -34.911 -4.632 11.927 1.00 67.75 306 ASN A N 1
ATOM 2364 C CA . ASN A 1 317 ? -33.511 -4.938 11.676 1.00 55.13 306 ASN A CA 1
ATOM 2365 C C . ASN A 1 317 ? -32.843 -3.914 10.791 1.00 58.74 306 ASN A C 1
ATOM 2366 O O . ASN A 1 317 ? -31.651 -3.998 10.501 1.00 61.68 306 ASN A O 1
ATOM 2371 N N . LYS A 1 318 ? -33.606 -2.904 10.410 1.00 52.86 307 LYS A N 1
ATOM 2372 C CA . LYS A 1 318 ? -33.111 -1.977 9.419 1.00 63.05 307 LYS A CA 1
ATOM 2373 C C . LYS A 1 318 ? -31.773 -1.398 9.813 1.00 57.93 307 LYS A C 1
ATOM 2374 O O . LYS A 1 318 ? -31.606 -0.839 10.877 1.00 68.92 307 LYS A O 1
ATOM 2380 N N . ASN A 1 319 ? -30.813 -1.573 8.921 1.00 61.55 308 ASN A N 1
ATOM 2381 C CA . ASN A 1 319 ? -29.466 -1.072 9.094 1.00 65.27 308 ASN A CA 1
ATOM 2382 C C . ASN A 1 319 ? -29.180 -0.146 7.935 1.00 62.95 308 ASN A C 1
ATOM 2383 O O . ASN A 1 319 ? -29.297 -0.536 6.786 1.00 73.87 308 ASN A O 1
ATOM 2388 N N . ILE A 1 320 ? -28.796 1.080 8.253 1.00 65.55 309 ILE A N 1
ATOM 2389 C CA . ILE A 1 320 ? -28.725 2.147 7.286 1.00 68.02 309 ILE A CA 1
ATOM 2390 C C . ILE A 1 320 ? -27.547 3.046 7.579 1.00 72.81 309 ILE A C 1
ATOM 2391 O O . ILE A 1 320 ? -27.247 3.317 8.723 1.00 74.22 309 ILE A O 1
ATOM 2396 N N . ASP A 1 321 ? -26.858 3.495 6.541 1.00 76.97 310 ASP A N 1
ATOM 2397 C CA . ASP A 1 321 ? -25.790 4.451 6.734 1.00 79.05 310 ASP A CA 1
ATOM 2398 C C . ASP A 1 321 ? -26.271 5.743 6.116 1.00 78.78 310 ASP A C 1
ATOM 2399 O O . ASP A 1 321 ? -26.241 5.900 4.898 1.00 84.33 310 ASP A O 1
ATOM 2404 N N . ILE A 1 322 ? -26.660 6.693 6.956 1.00 77.86 311 ILE A N 1
ATOM 2405 C CA . ILE A 1 322 ? -27.376 7.861 6.469 1.00 75.81 311 ILE A CA 1
ATOM 2406 C C . ILE A 1 322 ? -26.431 8.876 5.835 1.00 81.03 311 ILE A C 1
ATOM 2407 O O . ILE A 1 322 ? -26.852 9.726 5.047 1.00 86.77 311 ILE A O 1
ATOM 2412 N N . GLY A 1 323 ? -25.148 8.775 6.167 1.00 78.61 312 GLY A N 1
ATOM 2413 C CA . GLY A 1 323 ? -24.154 9.644 5.573 1.00 75.14 312 GLY A CA 1
ATOM 2414 C C . GLY A 1 323 ? -24.141 9.552 4.062 1.00 71.12 312 GLY A C 1
ATOM 2415 O O . GLY A 1 323 ? -23.925 10.550 3.366 1.00 76.93 312 GLY A O 1
ATOM 2416 N N . LEU A 1 324 ? -24.373 8.343 3.555 1.00 68.74 313 LEU A N 1
ATOM 2417 C CA . LEU A 1 324 ? -24.359 8.096 2.122 1.00 62.88 313 LEU A CA 1
ATOM 2418 C C . LEU A 1 324 ? -25.408 8.950 1.431 1.00 67.42 313 LEU A C 1
ATOM 2419 O O . LEU A 1 324 ? -25.120 9.590 0.423 1.00 69.88 313 LEU A O 1
ATOM 2424 N N . LEU A 1 325 ? -26.620 8.978 1.977 1.00 66.05 314 LEU A N 1
ATOM 2425 C CA . LEU A 1 325 ? -27.663 9.826 1.415 1.00 71.70 314 LEU A CA 1
ATOM 2426 C C . LEU A 1 325 ? -27.261 11.286 1.528 1.00 86.01 314 LEU A C 1
ATOM 2427 O O . LEU A 1 325 ? -27.447 12.070 0.595 1.00 89.28 314 LEU A O 1
ATOM 2432 N N . ASN A 1 326 ? -26.708 11.643 2.686 1.00 88.30 315 ASN A N 1
ATOM 2433 C CA . ASN A 1 326 ? -26.298 13.017 2.961 1.00 82.50 315 ASN A CA 1
ATOM 2434 C C . ASN A 1 326 ? -25.241 13.556 1.992 1.00 80.74 315 ASN A C 1
ATOM 2435 O O . ASN A 1 326 ? -25.347 14.695 1.533 1.00 86.65 315 ASN A O 1
ATOM 2440 N N . LYS A 1 327 ? -24.218 12.755 1.701 1.00 70.73 316 LYS A N 1
ATOM 2441 C CA . LYS A 1 327 ? -23.223 13.162 0.717 1.00 74.94 316 LYS A CA 1
ATOM 2442 C C . LYS A 1 327 ? -23.878 13.360 -0.645 1.00 82.17 316 LYS A C 1
ATOM 2443 O O . LYS A 1 327 ? -23.529 14.277 -1.382 1.00 90.66 316 LYS A O 1
ATOM 2449 N N . SER A 1 328 ? -24.845 12.511 -0.964 1.00 76.06 317 SER A N 1
ATOM 2450 C CA . SER A 1 328 ? -25.594 12.653 -2.206 1.00 75.11 317 SER A CA 1
ATOM 2451 C C . SER A 1 328 ? -26.365 13.970 -2.280 1.00 87.23 317 SER A C 1
ATOM 2452 O O . SER A 1 328 ? -26.326 14.637 -3.312 1.00 101.45 317 SER A O 1
ATOM 2455 N N . LYS A 1 329 ? -27.065 14.351 -1.209 1.00 70.18 318 LYS A N 1
ATOM 2456 C CA . LYS A 1 329 ? -27.806 15.619 -1.216 1.00 70.57 318 LYS A CA 1
ATOM 2457 C C . LYS A 1 329 ? -26.887 16.854 -1.322 1.00 85.12 318 LYS A C 1
ATOM 2458 O O . LYS A 1 329 ? -27.188 17.812 -2.055 1.00 79.36 318 LYS A O 1
ATOM 2464 N N . SER A 1 330 ? -25.766 16.830 -0.603 1.00 97.67 319 SER A N 1
ATOM 2465 C CA . SER A 1 330 ? -24.840 17.965 -0.613 1.00 100.30 319 SER A CA 1
ATOM 2466 C C . SER A 1 330 ? -24.092 18.118 -1.944 1.00 95.09 319 SER A C 1
ATOM 2467 O O . SER A 1 330 ? -23.816 19.233 -2.376 1.00 102.01 319 SER A O 1
ATOM 2470 N N . SER A 1 331 ? -23.764 16.999 -2.586 1.00 85.25 320 SER A N 1
ATOM 2471 C CA . SER A 1 331 ? -23.062 17.028 -3.872 1.00 85.35 320 SER A CA 1
ATOM 2472 C C . SER A 1 331 ? -23.966 17.311 -5.073 1.00 87.95 320 SER A C 1
ATOM 2473 O O . SER A 1 331 ? -23.591 18.068 -5.969 1.00 87.16 320 SER A O 1
ATOM 2476 N N . LEU A 1 332 ? -25.154 16.716 -5.095 1.00 81.23 321 LEU A N 1
ATOM 2477 C CA . LEU A 1 332 ? -26.042 16.924 -6.231 1.00 73.94 321 LEU A CA 1
ATOM 2478 C C . LEU A 1 332 ? -27.208 17.846 -5.882 1.00 77.16 321 LEU A C 1
ATOM 2479 O O . LEU A 1 332 ? -28.179 17.423 -5.258 1.00 73.25 321 LEU A O 1
ATOM 2484 N N . ASP A 1 333 ? -27.139 19.083 -6.367 1.00 85.48 322 ASP A N 1
ATOM 2485 C CA . ASP A 1 333 ? -28.145 20.098 -6.070 1.00 95.11 322 ASP A CA 1
ATOM 2486 C C . ASP A 1 333 ? -29.550 19.729 -6.549 1.00 89.30 322 ASP A C 1
ATOM 2487 O O . ASP A 1 333 ? -29.745 19.383 -7.708 1.00 93.36 322 ASP A O 1
ATOM 2492 N N . GLY A 1 334 ? -30.524 19.838 -5.650 1.00 84.96 323 GLY A N 1
ATOM 2493 C CA . GLY A 1 334 ? -31.914 19.532 -5.945 1.00 80.61 323 GLY A CA 1
ATOM 2494 C C . GLY A 1 334 ? -32.665 20.514 -6.835 1.00 82.72 323 GLY A C 1
ATOM 2495 O O . GLY A 1 334 ? -33.816 20.256 -7.199 1.00 90.31 323 GLY A O 1
ATOM 2496 N N . LYS A 1 335 ? -32.042 21.636 -7.191 1.00 80.10 324 LYS A N 1
ATOM 2497 C CA . LYS A 1 335 ? -32.659 22.544 -8.159 1.00 88.92 324 LYS A CA 1
ATOM 2498 C C . LYS A 1 335 ? -32.697 21.883 -9.538 1.00 86.83 324 LYS A C 1
ATOM 2499 O O . LYS A 1 335 ? -33.603 22.130 -10.331 1.00 87.75 324 LYS A O 1
ATOM 2502 N N . PHE A 1 336 ? -31.719 21.024 -9.804 1.00 81.57 325 PHE A N 1
ATOM 2503 C CA . PHE A 1 336 ? -31.695 20.246 -11.037 1.00 82.34 325 PHE A CA 1
ATOM 2504 C C . PHE A 1 336 ? -32.586 19.029 -10.911 1.00 86.41 325 PHE A C 1
ATOM 2505 O O . PHE A 1 336 ? -32.336 18.148 -10.096 1.00 92.44 325 PHE A O 1
ATOM 2513 N N . SER A 1 337 ? -33.615 18.972 -11.745 1.00 87.52 326 SER A N 1
ATOM 2514 C CA . SER A 1 337 ? -34.602 17.901 -11.672 1.00 82.36 326 SER A CA 1
ATOM 2515 C C . SER A 1 337 ? -33.955 16.507 -11.733 1.00 78.13 326 SER A C 1
ATOM 2516 O O . SER A 1 337 ? -34.501 15.529 -11.217 1.00 76.05 326 SER A O 1
ATOM 2519 N N . LEU A 1 338 ? -32.785 16.418 -12.357 1.00 79.26 327 LEU A N 1
ATOM 2520 C CA . LEU A 1 338 ? -32.080 15.144 -12.440 1.00 76.85 327 LEU A CA 1
ATOM 2521 C C . LEU A 1 338 ? -31.520 14.749 -11.080 1.00 81.05 327 LEU A C 1
ATOM 2522 O O . LEU A 1 338 ? -31.820 13.672 -10.564 1.00 82.51 327 LEU A O 1
ATOM 2527 N N . PHE A 1 339 ? -30.722 15.633 -10.494 1.00 80.27 328 PHE A N 1
ATOM 2528 C CA . PHE A 1 339 ? -30.076 15.353 -9.217 1.00 77.56 328 PHE A CA 1
ATOM 2529 C C . PHE A 1 339 ? -31.105 15.161 -8.123 1.00 78.55 328 PHE A C 1
ATOM 2530 O O . PHE A 1 339 ? -30.904 14.382 -7.195 1.00 88.46 328 PHE A O 1
ATOM 2538 N N . HIS A 1 340 ? -32.220 15.869 -8.234 1.00 68.01 329 HIS A N 1
ATOM 2539 C CA . HIS A 1 340 ? -33.272 15.673 -7.267 1.00 63.51 329 HIS A CA 1
ATOM 2540 C C . HIS A 1 340 ? -33.837 14.262 -7.353 1.00 69.47 329 HIS A C 1
ATOM 2541 O O . HIS A 1 340 ? -34.048 13.600 -6.339 1.00 69.49 329 HIS A O 1
ATOM 2548 N N . THR A 1 341 ? -34.091 13.816 -8.574 1.00 64.75 330 THR A N 1
ATOM 2549 C CA . THR A 1 341 ? -34.631 12.486 -8.819 1.00 61.50 330 THR A CA 1
ATOM 2550 C C . THR A 1 341 ? -33.647 11.420 -8.321 1.00 60.12 330 THR A C 1
ATOM 2551 O O . THR A 1 341 ? -34.028 10.467 -7.644 1.00 58.64 330 THR A O 1
ATOM 2555 N N . ALA A 1 342 ? -32.375 11.615 -8.636 1.00 63.94 331 ALA A N 1
ATOM 2556 C CA . ALA A 1 342 ? -31.310 10.722 -8.199 1.00 55.77 331 ALA A CA 1
ATOM 2557 C C . ALA A 1 342 ? -31.340 10.417 -6.705 1.00 63.35 331 ALA A C 1
ATOM 2558 O O . ALA A 1 342 ? -31.209 9.267 -6.312 1.00 59.93 331 ALA A O 1
ATOM 2560 N N . VAL A 1 343 ? -31.467 11.449 -5.873 1.00 63.11 332 VAL A N 1
ATOM 2561 C CA . VAL A 1 343 ? -31.487 11.269 -4.422 1.00 58.19 332 VAL A CA 1
ATOM 2562 C C . VAL A 1 343 ? -32.860 10.858 -3.909 1.00 62.03 332 VAL A C 1
ATOM 2563 O O . VAL A 1 343 ? -32.990 9.994 -3.049 1.00 55.72 332 VAL A O 1
ATOM 2567 N N . SER A 1 344 ? -33.887 11.484 -4.454 1.00 66.19 333 SER A N 1
ATOM 2568 C CA . SER A 1 344 ? -35.249 11.109 -4.143 1.00 58.68 333 SER A CA 1
ATOM 2569 C C . SER A 1 344 ? -35.406 9.592 -4.271 1.00 64.98 333 SER A C 1
ATOM 2570 O O . SER A 1 344 ? -36.006 8.962 -3.426 1.00 65.93 333 SER A O 1
ATOM 2573 N N . VAL A 1 345 ? -34.838 9.010 -5.324 1.00 76.51 334 VAL A N 1
ATOM 2574 C CA . VAL A 1 345 ? -34.980 7.579 -5.628 1.00 64.22 334 VAL A CA 1
ATOM 2575 C C . VAL A 1 345 ? -34.110 6.721 -4.723 1.00 64.32 334 VAL A C 1
ATOM 2576 O O . VAL A 1 345 ? -34.539 5.674 -4.255 1.00 77.74 334 VAL A O 1
ATOM 2580 N N . ALA A 1 346 ? -32.882 7.175 -4.491 1.00 56.68 335 ALA A N 1
ATOM 2581 C CA . ALA A 1 346 ? -31.919 6.459 -3.664 1.00 55.17 335 ALA A CA 1
ATOM 2582 C C . ALA A 1 346 ? -32.401 6.408 -2.229 1.00 65.77 335 ALA A C 1
ATOM 2583 O O . ALA A 1 346 ? -32.179 5.431 -1.513 1.00 74.86 335 ALA A O 1
ATOM 2585 N N . ASN A 1 347 ? -33.049 7.486 -1.811 1.00 61.65 336 ASN A N 1
ATOM 2586 C CA . ASN A 1 347 ? -33.713 7.524 -0.529 1.00 60.96 336 ASN A CA 1
ATOM 2587 C C . ASN A 1 347 ? -34.680 6.354 -0.431 1.00 67.90 336 ASN A C 1
ATOM 2588 O O . ASN A 1 347 ? -34.481 5.431 0.357 1.00 76.36 336 ASN A O 1
ATOM 2593 N N . GLY A 1 348 ? -35.719 6.390 -1.257 1.00 56.46 337 GLY A N 1
ATOM 2594 C CA . GLY A 1 348 ? -36.714 5.340 -1.279 1.00 55.10 337 GLY A CA 1
ATOM 2595 C C . GLY A 1 348 ? -36.125 3.941 -1.315 1.00 63.28 337 GLY A C 1
ATOM 2596 O O . GLY A 1 348 ? -36.656 3.039 -0.677 1.00 65.72 337 GLY A O 1
ATOM 2597 N N . PHE A 1 349 ? -35.037 3.736 -2.054 1.00 60.37 338 PHE A N 1
ATOM 2598 C CA . PHE A 1 349 ? -34.441 2.397 -2.117 1.00 55.96 338 PHE A CA 1
ATOM 2599 C C . PHE A 1 349 ? -33.901 1.937 -0.758 1.00 56.67 338 PHE A C 1
ATOM 2600 O O . PHE A 1 349 ? -34.322 0.904 -0.255 1.00 57.18 338 PHE A O 1
ATOM 2616 N N . HIS A 1 351 ? -34.559 2.914 2.155 1.00 58.29 340 HIS A N 1
ATOM 2617 C CA . HIS A 1 351 ? -35.615 2.905 3.149 1.00 55.60 340 HIS A CA 1
ATOM 2618 C C . HIS A 1 351 ? -36.808 2.044 2.757 1.00 57.50 340 HIS A C 1
ATOM 2619 O O . HIS A 1 351 ? -37.858 2.109 3.381 1.00 66.77 340 HIS A O 1
ATOM 2626 N N . ALA A 1 352 ? -36.661 1.293 1.680 1.00 52.51 341 ALA A N 1
ATOM 2627 C CA . ALA A 1 352 ? -37.789 0.589 1.078 1.00 53.47 341 ALA A CA 1
ATOM 2628 C C . ALA A 1 352 ? -38.444 -0.437 2.000 1.00 59.72 341 ALA A C 1
ATOM 2629 O O . ALA A 1 352 ? -37.761 -1.284 2.565 1.00 58.93 341 ALA A O 1
ATOM 2631 N N . GLY A 1 353 ? -39.770 -0.352 2.122 1.00 50.17 342 GLY A N 1
ATOM 2632 C CA . GLY A 1 353 ? -40.560 -1.237 2.969 1.00 72.31 342 GLY A CA 1
ATOM 2633 C C . GLY A 1 353 ? -40.386 -1.038 4.485 1.00 66.13 342 GLY A C 1
ATOM 2634 O O . GLY A 1 353 ? -41.100 -1.623 5.322 1.00 64.42 342 GLY A O 1
ATOM 2635 N N . THR A 1 354 ? -39.418 -0.193 4.807 1.00 63.43 343 THR A N 1
ATOM 2636 C CA . THR A 1 354 ? -38.863 -0.014 6.131 1.00 51.87 343 THR A CA 1
ATOM 2637 C C . THR A 1 354 ? -39.723 0.938 6.962 1.00 79.43 343 THR A C 1
ATOM 2638 O O . THR A 1 354 ? -39.692 0.934 8.204 1.00 78.16 343 THR A O 1
ATOM 2642 N N . THR A 1 355 ? -40.486 1.756 6.247 1.00 73.88 344 THR A N 1
ATOM 2643 C CA . THR A 1 355 ? -41.504 2.611 6.832 1.00 68.14 344 THR A CA 1
ATOM 2644 C C . THR A 1 355 ? -40.964 3.918 7.424 1.00 69.30 344 THR A C 1
ATOM 2645 O O . THR A 1 355 ? -41.716 4.843 7.680 1.00 60.84 344 THR A O 1
ATOM 2649 N N . ASP A 1 356 ? -39.649 4.004 7.572 1.00 70.95 345 ASP A N 1
ATOM 2650 C CA . ASP A 1 356 ? -39.017 5.138 8.217 1.00 62.63 345 ASP A CA 1
ATOM 2651 C C . ASP A 1 356 ? -38.751 6.284 7.242 1.00 68.70 345 ASP A C 1
ATOM 2652 O O . ASP A 1 356 ? -37.961 6.161 6.311 1.00 83.80 345 ASP A O 1
ATOM 2657 N N . ASN A 1 357 ? -39.431 7.402 7.482 1.00 77.28 346 ASN A N 1
ATOM 2658 C CA . ASN A 1 357 ? -39.379 8.618 6.649 1.00 79.96 346 ASN A CA 1
ATOM 2659 C C . ASN A 1 357 ? -38.374 9.685 7.133 1.00 75.61 346 ASN A C 1
ATOM 2660 O O . ASN A 1 357 ? -38.440 10.853 6.729 1.00 65.11 346 ASN A O 1
ATOM 2665 N N . SER A 1 358 ? -37.498 9.285 8.049 1.00 75.76 347 SER A N 1
ATOM 2666 C CA . SER A 1 358 ? -36.552 10.185 8.698 1.00 75.80 347 SER A CA 1
ATOM 2667 C C . SER A 1 358 ? -35.795 11.159 7.781 1.00 70.05 347 SER A C 1
ATOM 2668 O O . SER A 1 358 ? -35.654 12.337 8.106 1.00 70.15 347 SER A O 1
ATOM 2671 N N . PHE A 1 359 ? -35.293 10.692 6.649 1.00 70.04 348 PHE A N 1
ATOM 2672 C CA . PHE A 1 359 ? -34.449 11.562 5.829 1.00 70.73 348 PHE A CA 1
ATOM 2673 C C . PHE A 1 359 ? -35.180 12.797 5.303 1.00 77.93 348 PHE A C 1
ATOM 2674 O O . PHE A 1 359 ? -34.700 13.910 5.471 1.00 89.90 348 PHE A O 1
ATOM 2682 N N . ILE A 1 360 ? -36.338 12.597 4.676 1.00 74.73 349 ILE A N 1
ATOM 2683 C CA . ILE A 1 360 ? -37.148 13.707 4.164 1.00 77.00 349 ILE A CA 1
ATOM 2684 C C . ILE A 1 360 ? -37.665 14.640 5.255 1.00 84.80 349 ILE A C 1
ATOM 2685 O O . ILE A 1 360 ? -37.694 15.858 5.066 1.00 96.25 349 ILE A O 1
ATOM 2690 N N . LYS A 1 361 ? -38.093 14.086 6.389 1.00 77.35 350 LYS A N 1
ATOM 2691 C CA . LYS A 1 361 ? -38.482 14.930 7.516 1.00 84.82 350 LYS A CA 1
ATOM 2692 C C . LYS A 1 361 ? -37.338 15.881 7.861 1.00 85.48 350 LYS A C 1
ATOM 2693 O O . LYS A 1 361 ? -37.579 17.060 8.093 1.00 87.62 350 LYS A O 1
ATOM 2699 N N . ALA A 1 362 ? -36.101 15.370 7.870 1.00 80.82 351 ALA A N 1
ATOM 2700 C CA . ALA A 1 362 ? -34.910 16.163 8.213 1.00 78.97 351 ALA A CA 1
ATOM 2701 C C . ALA A 1 362 ? -34.557 17.262 7.209 1.00 75.97 351 ALA A C 1
ATOM 2702 O O . ALA A 1 362 ? -34.317 18.398 7.595 1.00 89.24 351 ALA A O 1
ATOM 2704 N N . ASN A 1 363 ? -34.501 16.950 5.926 1.00 71.87 352 ASN A N 1
ATOM 2705 C CA . ASN A 1 363 ? -34.360 18.044 4.988 1.00 88.40 352 ASN A CA 1
ATOM 2706 C C . ASN A 1 363 ? -35.691 18.286 4.305 1.00 89.49 352 ASN A C 1
ATOM 2707 O O . ASN A 1 363 ? -35.950 17.775 3.226 1.00 94.82 352 ASN A O 1
ATOM 2712 N N . LEU A 1 364 ? -36.493 19.150 4.902 1.00 92.18 353 LEU A N 1
ATOM 2713 C CA . LEU A 1 364 ? -37.708 19.653 4.283 1.00 92.28 353 LEU A CA 1
ATOM 2714 C C . LEU A 1 364 ? -37.418 20.654 3.177 1.00 95.95 353 LEU A C 1
ATOM 2715 O O . LEU A 1 364 ? -38.075 20.630 2.145 1.00 97.38 353 LEU A O 1
ATOM 2720 N N . PRO A 1 365 ? -36.460 21.574 3.411 1.00 99.75 354 PRO A N 1
ATOM 2721 C CA . PRO A 1 365 ? -36.151 22.562 2.377 1.00 94.22 354 PRO A CA 1
ATOM 2722 C C . PRO A 1 365 ? -35.708 21.880 1.091 1.00 93.86 354 PRO A C 1
ATOM 2723 O O . PRO A 1 365 ? -36.204 22.226 0.017 1.00 94.89 354 PRO A O 1
ATOM 2727 N N . TRP A 1 366 ? -34.812 20.904 1.198 1.00 93.40 355 TRP A N 1
ATOM 2728 C CA . TRP A 1 366 ? -34.403 20.132 0.028 1.00 81.95 355 TRP A CA 1
ATOM 2729 C C . TRP A 1 366 ? -35.600 19.647 -0.786 1.00 74.91 355 TRP A C 1
ATOM 2730 O O . TRP A 1 366 ? -35.613 19.782 -1.999 1.00 70.05 355 TRP A O 1
ATOM 2741 N N . LEU A 1 367 ? -36.604 19.080 -0.125 1.00 80.05 356 LEU A N 1
ATOM 2742 C CA . LEU A 1 367 ? -37.816 18.650 -0.823 1.00 86.47 356 LEU A CA 1
ATOM 2743 C C . LEU A 1 367 ? -38.437 19.790 -1.655 1.00 90.35 356 LEU A C 1
ATOM 2744 O O . LEU A 1 367 ? -38.977 19.562 -2.745 1.00 82.17 356 LEU A O 1
ATOM 2749 N N . GLY A 1 368 ? -38.348 21.015 -1.140 1.00 91.91 357 GLY A N 1
ATOM 2750 C CA . GLY A 1 368 ? -38.993 22.164 -1.756 1.00 88.88 357 GLY A CA 1
ATOM 2751 C C . GLY A 1 368 ? -38.433 22.587 -3.100 1.00 94.69 357 GLY A C 1
ATOM 2752 O O . GLY A 1 368 ? -39.168 23.099 -3.943 1.00 96.55 357 GLY A O 1
ATOM 2753 N N . LYS A 1 369 ? -37.135 22.380 -3.306 1.00 96.24 358 LYS A N 1
ATOM 2754 C CA . LYS A 1 369 ? -36.493 22.779 -4.556 1.00 94.11 358 LYS A CA 1
ATOM 2755 C C . LYS A 1 369 ? -36.925 21.931 -5.749 1.00 90.63 358 LYS A C 1
ATOM 2756 O O . LYS A 1 369 ? -36.730 22.325 -6.894 1.00 102.89 358 LYS A O 1
ATOM 2762 N N . ALA A 1 370 ? -37.520 20.775 -5.485 1.00 82.52 359 ALA A N 1
ATOM 2763 C CA . ALA A 1 370 ? -37.973 19.894 -6.559 1.00 86.46 359 ALA A CA 1
ATOM 2764 C C . ALA A 1 370 ? -39.100 20.502 -7.384 1.00 90.71 359 ALA A C 1
ATOM 2765 O O . ALA A 1 370 ? -40.123 20.921 -6.850 1.00 85.91 359 ALA A O 1
ATOM 2767 N N . GLN A 1 371 ? -38.915 20.526 -8.698 1.00 99.49 360 GLN A N 1
ATOM 2768 C CA . GLN A 1 371 ? -39.919 21.117 -9.565 1.00 105.31 360 GLN A CA 1
ATOM 2769 C C . GLN A 1 371 ? -40.496 20.140 -10.578 1.00 98.65 360 GLN A C 1
ATOM 2770 O O . GLN A 1 371 ? -39.869 19.152 -10.936 1.00 65.94 360 GLN A O 1
ATOM 2776 N N . ASN A 1 372 ? -41.712 20.443 -11.019 1.00 94.66 361 ASN A N 1
ATOM 2777 C CA . ASN A 1 372 ? -42.420 19.656 -12.009 1.00 90.77 361 ASN A CA 1
ATOM 2778 C C . ASN A 1 372 ? -42.514 18.200 -11.612 1.00 94.43 361 ASN A C 1
ATOM 2779 O O . ASN A 1 372 ? -43.056 17.879 -10.560 1.00 99.52 361 ASN A O 1
ATOM 2784 N N . TRP A 1 373 ? -41.979 17.323 -12.461 1.00 93.58 362 TRP A N 1
ATOM 2785 C CA . TRP A 1 373 ? -42.058 15.874 -12.254 1.00 82.07 362 TRP A CA 1
ATOM 2786 C C . TRP A 1 373 ? -41.141 15.362 -11.158 1.00 81.99 362 TRP A C 1
ATOM 2787 O O . TRP A 1 373 ? -41.343 14.265 -10.650 1.00 80.94 362 TRP A O 1
ATOM 2798 N N . ALA A 1 374 ? -40.137 16.147 -10.789 1.00 79.00 363 ALA A N 1
ATOM 2799 C CA . ALA A 1 374 ? -39.267 15.744 -9.702 1.00 74.21 363 ALA A CA 1
ATOM 2800 C C . ALA A 1 374 ? -40.085 15.746 -8.428 1.00 77.37 363 ALA A C 1
ATOM 2801 O O . ALA A 1 374 ? -39.739 15.071 -7.458 1.00 82.13 363 ALA A O 1
ATOM 2803 N N . LYS A 1 375 ? -41.178 16.509 -8.452 1.00 88.29 364 LYS A N 1
ATOM 2804 C CA . LYS A 1 375 ? -42.112 16.607 -7.333 1.00 94.37 364 LYS A CA 1
ATOM 2805 C C . LYS A 1 375 ? -42.966 15.350 -7.290 1.00 85.50 364 LYS A C 1
ATOM 2806 O O . LYS A 1 375 ? -43.252 14.813 -6.220 1.00 89.25 364 LYS A O 1
ATOM 2809 N N . PHE A 1 376 ? -43.372 14.899 -8.471 1.00 74.32 365 PHE A N 1
ATOM 2810 C CA . PHE A 1 376 ? -44.131 13.667 -8.647 1.00 75.98 365 PHE A CA 1
ATOM 2811 C C . PHE A 1 376 ? -43.372 12.481 -8.060 1.00 79.77 365 PHE A C 1
ATOM 2812 O O . PHE A 1 376 ? -43.940 11.651 -7.348 1.00 82.10 365 PHE A O 1
ATOM 2820 N N . THR A 1 377 ? -42.079 12.417 -8.370 1.00 81.34 366 THR A N 1
ATOM 2821 C CA . THR A 1 377 ? -41.210 11.340 -7.914 1.00 72.63 366 THR A CA 1
ATOM 2822 C C . THR A 1 377 ? -40.994 11.350 -6.398 1.00 68.36 366 THR A C 1
ATOM 2823 O O . THR A 1 377 ? -41.117 10.322 -5.743 1.00 70.88 366 THR A O 1
ATOM 2827 N N . ALA A 1 378 ? -40.672 12.509 -5.840 1.00 65.46 367 ALA A N 1
ATOM 2828 C CA . ALA A 1 378 ? -40.513 12.621 -4.390 1.00 63.48 367 ALA A CA 1
ATOM 2829 C C . ALA A 1 378 ? -41.776 12.216 -3.601 1.00 70.83 367 ALA A C 1
ATOM 2830 O O . ALA A 1 378 ? -41.681 11.458 -2.632 1.00 75.77 367 ALA A O 1
ATOM 2832 N N . THR A 1 379 ? -42.952 12.682 -4.022 1.00 72.49 368 THR A N 1
ATOM 2833 C CA . THR A 1 379 ? -44.192 12.240 -3.380 1.00 75.31 368 THR A CA 1
ATOM 2834 C C . THR A 1 379 ? -44.354 10.725 -3.454 1.00 74.05 368 THR A C 1
ATOM 2835 O O . THR A 1 379 ? -44.550 10.077 -2.436 1.00 70.94 368 THR A O 1
ATOM 2839 N N . ALA A 1 380 ? -44.269 10.158 -4.653 1.00 57.23 369 ALA A N 1
ATOM 2840 C CA . ALA A 1 380 ? -44.496 8.725 -4.807 1.00 56.02 369 ALA A CA 1
ATOM 2841 C C . ALA A 1 380 ? -43.433 7.891 -4.104 1.00 55.03 369 ALA A C 1
ATOM 2842 O O . ALA A 1 380 ? -43.629 6.702 -3.909 1.00 60.69 369 ALA A O 1
ATOM 2844 N N . SER A 1 381 ? -42.326 8.523 -3.708 1.00 76.88 370 SER A N 1
ATOM 2845 C CA . SER A 1 381 ? -41.247 7.833 -2.997 1.00 65.07 370 SER A CA 1
ATOM 2846 C C . SER A 1 381 ? -41.659 7.423 -1.592 1.00 71.52 370 SER A C 1
ATOM 2847 O O . SER A 1 381 ? -41.093 6.496 -1.029 1.00 77.04 370 SER A O 1
ATOM 2850 N N . LEU A 1 382 ? -42.638 8.118 -1.021 1.00 72.38 371 LEU A N 1
ATOM 2851 C CA . LEU A 1 382 ? -43.232 7.695 0.244 1.00 69.85 371 LEU A CA 1
ATOM 2852 C C . LEU A 1 382 ? -43.790 6.290 0.075 1.00 71.44 371 LEU A C 1
ATOM 2853 O O . LEU A 1 382 ? -43.806 5.500 1.013 1.00 73.43 371 LEU A O 1
ATOM 2858 N N . GLY A 1 383 ? -44.249 5.992 -1.137 1.00 65.73 372 GLY A N 1
ATOM 2859 C CA . GLY A 1 383 ? -44.883 4.729 -1.429 1.00 59.54 372 GLY A CA 1
ATOM 2860 C C . GLY A 1 383 ? -43.907 3.583 -1.332 1.00 71.02 372 GLY A C 1
ATOM 2861 O O . GLY A 1 383 ? -44.287 2.459 -1.010 1.00 78.62 372 GLY A O 1
ATOM 2862 N N . VAL A 1 384 ? -42.646 3.852 -1.633 1.00 52.20 373 VAL A N 1
ATOM 2863 C CA . VAL A 1 384 ? -41.643 2.797 -1.605 1.00 51.24 373 VAL A CA 1
ATOM 2864 C C . VAL A 1 384 ? -41.189 2.522 -0.191 1.00 70.66 373 VAL A C 1
ATOM 2865 O O . VAL A 1 384 ? -41.084 1.369 0.229 1.00 50.74 373 VAL A O 1
ATOM 2869 N N . ILE A 1 385 ? -40.914 3.602 0.534 1.00 52.15 374 ILE A N 1
ATOM 2870 C CA . ILE A 1 385 ? -40.636 3.532 1.964 1.00 66.60 374 ILE A CA 1
ATOM 2871 C C . ILE A 1 385 ? -41.783 2.831 2.725 1.00 62.81 374 ILE A C 1
ATOM 2872 O O . ILE A 1 385 ? -41.557 2.033 3.634 1.00 58.73 374 ILE A O 1
ATOM 2877 N N . HIS A 1 386 ? -43.012 3.122 2.327 1.00 62.18 375 HIS A N 1
ATOM 2878 C CA . HIS A 1 386 ? -44.183 2.504 2.919 1.00 59.83 375 HIS A CA 1
ATOM 2879 C C . HIS A 1 386 ? -44.718 1.242 2.266 1.00 65.41 375 HIS A C 1
ATOM 2880 O O . HIS A 1 386 ? -45.840 0.853 2.536 1.00 71.67 375 HIS A O 1
ATOM 2887 N N . LYS A 1 387 ? -43.965 0.644 1.354 1.00 63.48 376 LYS A N 1
ATOM 2888 C CA . LYS A 1 387 ? -44.409 -0.575 0.710 1.00 51.74 376 LYS A CA 1
ATOM 2889 C C . LYS A 1 387 ? -44.789 -1.575 1.783 1.00 62.23 376 LYS A C 1
ATOM 2890 O O . LYS A 1 387 ? -44.129 -1.660 2.821 1.00 81.39 376 LYS A O 1
ATOM 2896 N N . GLY A 1 388 ? -45.845 -2.339 1.537 1.00 58.92 377 GLY A N 1
ATOM 2897 C CA . GLY A 1 388 ? -46.429 -3.154 2.583 1.00 65.22 377 GLY A CA 1
ATOM 2898 C C . GLY A 1 388 ? -47.139 -2.103 3.397 1.00 83.84 377 GLY A C 1
ATOM 2899 O O . GLY A 1 388 ? -47.548 -1.094 2.837 1.00 114.13 377 GLY A O 1
ATOM 2900 N N . ASN A 1 389 ? -47.262 -2.287 4.696 1.00 75.60 378 ASN A N 1
ATOM 2901 C CA . ASN A 1 389 ? -47.911 -1.264 5.517 1.00 85.38 378 ASN A CA 1
ATOM 2902 C C . ASN A 1 389 ? -49.330 -0.989 5.054 1.00 80.35 378 ASN A C 1
ATOM 2903 O O . ASN A 1 389 ? -49.760 0.158 4.919 1.00 74.09 378 ASN A O 1
ATOM 2908 N N . LEU A 1 390 ? -50.049 -2.075 4.826 1.00 75.61 379 LEU A N 1
ATOM 2909 C CA . LEU A 1 390 ? -51.407 -2.015 4.349 1.00 70.20 379 LEU A CA 1
ATOM 2910 C C . LEU A 1 390 ? -52.328 -1.328 5.335 1.00 80.71 379 LEU A C 1
ATOM 2911 O O . LEU A 1 390 ? -53.321 -0.723 4.924 1.00 83.30 379 LEU A O 1
ATOM 2916 N N . LEU A 1 391 ? -52.010 -1.449 6.629 1.00 84.17 380 LEU A N 1
ATOM 2917 C CA . LEU A 1 391 ? -52.842 -0.899 7.710 1.00 78.33 380 LEU A CA 1
ATOM 2918 C C . LEU A 1 391 ? -52.926 0.636 7.744 1.00 85.09 380 LEU A C 1
ATOM 2919 O O . LEU A 1 391 ? -54.005 1.206 7.597 1.00 87.26 380 LEU A O 1
ATOM 2924 N N . GLU A 1 392 ? -51.788 1.299 7.923 1.00 87.20 381 GLU A N 1
ATOM 2925 C CA . GLU A 1 392 ? -51.753 2.760 7.992 1.00 93.82 381 GLU A CA 1
ATOM 2926 C C . GLU A 1 392 ? -51.340 3.391 6.653 1.00 92.78 381 GLU A C 1
ATOM 2927 O O . GLU A 1 392 ? -51.156 4.607 6.548 1.00 85.16 381 GLU A O 1
ATOM 2933 N N . GLY A 1 393 ? -51.181 2.559 5.628 1.00 91.46 382 GLY A N 1
ATOM 2934 C CA . GLY A 1 393 ? -50.667 3.022 4.352 1.00 83.16 382 GLY A CA 1
ATOM 2935 C C . GLY A 1 393 ? -51.453 4.192 3.797 1.00 84.53 382 GLY A C 1
ATOM 2936 O O . GLY A 1 393 ? -50.888 5.260 3.550 1.00 76.27 382 GLY A O 1
ATOM 2937 N N . LYS A 1 394 ? -52.759 4.007 3.625 1.00 89.39 383 LYS A N 1
ATOM 2938 C CA . LYS A 1 394 ? -53.604 5.066 3.086 1.00 85.93 383 LYS A CA 1
ATOM 2939 C C . LYS A 1 394 ? -53.562 6.340 3.930 1.00 88.76 383 LYS A C 1
ATOM 2940 O O . LYS A 1 394 ? -53.651 7.445 3.389 1.00 88.67 383 LYS A O 1
ATOM 2946 N N . LYS A 1 395 ? -53.419 6.190 5.246 1.00 81.18 384 LYS A N 1
ATOM 2947 C CA . LYS A 1 395 ? -53.319 7.355 6.125 1.00 86.21 384 LYS A CA 1
ATOM 2948 C C . LYS A 1 395 ? -52.086 8.186 5.803 1.00 84.60 384 LYS A C 1
ATOM 2949 O O . LYS A 1 395 ? -52.183 9.401 5.702 1.00 93.49 384 LYS A O 1
ATOM 2953 N N . VAL A 1 396 ? -50.933 7.540 5.646 1.00 76.39 385 VAL A N 1
ATOM 2954 C CA . VAL A 1 396 ? -49.681 8.265 5.427 1.00 86.51 385 VAL A CA 1
ATOM 2955 C C . VAL A 1 396 ? -49.767 9.204 4.222 1.00 90.35 385 VAL A C 1
ATOM 2956 O O . VAL A 1 396 ? -49.234 10.322 4.247 1.00 89.90 385 VAL A O 1
ATOM 2968 N N . ALA A 1 398 ? -52.475 10.617 3.048 1.00 82.30 387 ALA A N 1
ATOM 2969 C CA . ALA A 1 398 ? -53.568 11.587 3.181 1.00 80.77 387 ALA A CA 1
ATOM 2970 C C . ALA A 1 398 ? -53.176 13.058 3.014 1.00 82.68 387 ALA A C 1
ATOM 2971 O O . ALA A 1 398 ? -53.881 13.800 2.328 1.00 79.84 387 ALA A O 1
ATOM 2973 N N . PRO A 1 399 ? -52.059 13.489 3.635 1.00 87.32 388 PRO A N 1
ATOM 2974 C CA . PRO A 1 399 ? -51.683 14.900 3.467 1.00 79.44 388 PRO A CA 1
ATOM 2975 C C . PRO A 1 399 ? -51.514 15.289 2.007 1.00 85.55 388 PRO A C 1
ATOM 2976 O O . PRO A 1 399 ? -51.817 16.434 1.670 1.00 95.32 388 PRO A O 1
ATOM 2980 N N . TYR A 1 400 ? -51.005 14.377 1.174 1.00 88.90 389 TYR A N 1
ATOM 2981 C CA . TYR A 1 400 ? -50.766 14.672 -0.239 1.00 85.02 389 TYR A CA 1
ATOM 2982 C C . TYR A 1 400 ? -51.855 14.183 -1.191 1.00 88.85 389 TYR A C 1
ATOM 2983 O O . TYR A 1 400 ? -51.835 14.504 -2.366 1.00 81.01 389 TYR A O 1
ATOM 2992 N N . LEU A 1 401 ? -52.829 13.450 -0.672 1.00 87.55 390 LEU A N 1
ATOM 2993 C CA . LEU A 1 401 ? -53.920 12.923 -1.488 1.00 85.26 390 LEU A CA 1
ATOM 2994 C C . LEU A 1 401 ? -54.641 14.057 -2.205 1.00 96.28 390 LEU A C 1
ATOM 2995 O O . LEU A 1 401 ? -54.437 15.216 -1.879 1.00 97.12 390 LEU A O 1
ATOM 3000 N N . PRO A 1 402 ? -55.427 13.738 -3.241 1.00 107.51 391 PRO A N 1
ATOM 3001 C CA . PRO A 1 402 ? -56.226 14.796 -3.862 1.00 112.25 391 PRO A CA 1
ATOM 3002 C C . PRO A 1 402 ? -57.353 15.247 -2.937 1.00 112.43 391 PRO A C 1
ATOM 3003 O O . PRO A 1 402 ? -58.036 14.411 -2.344 1.00 105.64 391 PRO A O 1
ATOM 3007 N N . GLY A 1 403 ? -57.543 16.559 -2.829 1.00 112.79 392 GLY A N 1
ATOM 3008 C CA . GLY A 1 403 ? -58.516 17.120 -1.915 1.00 113.36 392 GLY A CA 1
ATOM 3009 C C . GLY A 1 403 ? -57.867 17.309 -0.564 1.00 115.15 392 GLY A C 1
ATOM 3010 O O . GLY A 1 403 ? -58.522 17.598 0.424 1.00 117.67 392 GLY A O 1
ATOM 3011 N N . SER A 1 404 ? -56.554 17.143 -0.531 1.00 118.99 393 SER A N 1
ATOM 3012 C CA . SER A 1 404 ? -55.794 17.275 0.702 1.00 118.53 393 SER A CA 1
ATOM 3013 C C . SER A 1 404 ? -55.273 18.692 0.893 1.00 111.72 393 SER A C 1
ATOM 3014 O O . SER A 1 404 ? -54.434 18.929 1.751 1.00 114.53 393 SER A O 1
ATOM 3017 N N . ARG A 1 405 ? -55.722 19.620 0.063 1.00 101.76 394 ARG A N 1
ATOM 3018 C CA . ARG A 1 405 ? -55.151 20.952 0.093 1.00 108.44 394 ARG A CA 1
ATOM 3019 C C . ARG A 1 405 ? -53.722 20.916 -0.440 1.00 116.94 394 ARG A C 1
ATOM 3020 O O . ARG A 1 405 ? -52.884 21.737 -0.049 1.00 111.63 394 ARG A O 1
ATOM 3023 N N . ALA A 1 406 ? -53.439 19.960 -1.319 1.00 124.56 395 ALA A N 1
ATOM 3024 C CA . ALA A 1 406 ? -52.108 19.837 -1.857 1.00 114.87 395 ALA A CA 1
ATOM 3025 C C . ALA A 1 406 ? -51.900 20.899 -2.902 1.00 118.93 395 ALA A C 1
ATOM 3026 O O . ALA A 1 406 ? -52.830 21.318 -3.587 1.00 118.63 395 ALA A O 1
ATOM 3028 N N . SER A 1 407 ? -50.651 21.328 -3.019 1.00 122.86 396 SER A N 1
ATOM 3029 C CA . SER A 1 407 ? -50.268 22.498 -3.841 1.00 131.76 396 SER A CA 1
ATOM 3030 C C . SER A 1 407 ? -50.312 22.255 -5.365 1.00 132.16 396 SER A C 1
ATOM 3031 O O . SER A 1 407 ? -50.836 23.079 -6.120 1.00 138.96 396 SER A O 1
ATOM 3034 N N . SER A 1 408 ? -49.804 21.110 -5.822 1.00 97.39 397 SER A N 1
ATOM 3035 C CA . SER A 1 408 ? -49.713 20.855 -7.267 1.00 99.01 397 SER A CA 1
ATOM 3036 C C . SER A 1 408 ? -50.176 19.464 -7.669 1.00 96.92 397 SER A C 1
ATOM 3037 O O . SER A 1 408 ? -50.141 18.532 -6.877 1.00 102.29 397 SER A O 1
ATOM 3040 N N . ARG A 1 409 ? -50.630 19.348 -8.912 1.00 94.18 398 ARG A N 1
ATOM 3041 C CA . ARG A 1 409 ? -51.053 18.077 -9.488 1.00 103.79 398 ARG A CA 1
ATOM 3042 C C . ARG A 1 409 ? -49.893 17.094 -9.505 1.00 105.22 398 ARG A C 1
ATOM 3043 O O . ARG A 1 409 ? -50.079 15.904 -9.765 1.00 113.56 398 ARG A O 1
ATOM 3051 N N . PHE A 1 410 ? -48.690 17.598 -9.249 1.00 95.41 399 PHE A N 1
ATOM 3052 C CA . PHE A 1 410 ? -47.526 16.732 -9.139 1.00 92.77 399 PHE A CA 1
ATOM 3053 C C . PHE A 1 410 ? -47.559 15.949 -7.838 1.00 86.95 399 PHE A C 1
ATOM 3054 O O . PHE A 1 410 ? -47.391 14.735 -7.834 1.00 81.60 399 PHE A O 1
ATOM 3062 N N . ILE A 1 411 ? -47.785 16.656 -6.738 1.00 80.42 400 ILE A N 1
ATOM 3063 C CA . ILE A 1 411 ? -47.934 16.031 -5.430 1.00 76.52 400 ILE A CA 1
ATOM 3064 C C . ILE A 1 411 ? -49.171 15.142 -5.395 1.00 84.55 400 ILE A C 1
ATOM 3065 O O . ILE A 1 411 ? -49.138 14.036 -4.871 1.00 88.79 400 ILE A O 1
ATOM 3070 N N . LYS A 1 412 ? -50.265 15.642 -5.952 1.00 90.36 401 LYS A N 1
ATOM 3071 C CA . LYS A 1 412 ? -51.537 14.929 -5.947 1.00 91.40 401 LYS A CA 1
ATOM 3072 C C . LYS A 1 412 ? -51.511 13.721 -6.869 1.00 92.83 401 LYS A C 1
ATOM 3073 O O . LYS A 1 412 ? -52.126 12.700 -6.579 1.00 101.69 401 LYS A O 1
ATOM 3079 N N . GLY A 1 413 ? -50.807 13.844 -7.992 1.00 95.60 402 GLY A N 1
ATOM 3080 C CA . GLY A 1 413 ? -50.712 12.771 -8.970 1.00 79.92 402 GLY A CA 1
ATOM 3081 C C . GLY A 1 413 ? -49.741 11.685 -8.542 1.00 80.96 402 GLY A C 1
ATOM 3082 O O . GLY A 1 413 ? -49.997 10.504 -8.755 1.00 93.36 402 GLY A O 1
ATOM 3083 N N . GLY A 1 414 ? -48.622 12.087 -7.943 1.00 73.42 403 GLY A N 1
ATOM 3084 C CA . GLY A 1 414 ? -47.613 11.147 -7.486 1.00 70.50 403 GLY A CA 1
ATOM 3085 C C . GLY A 1 414 ? -48.040 10.442 -6.215 1.00 69.09 403 GLY A C 1
ATOM 3086 O O . GLY A 1 414 ? -47.405 9.498 -5.739 1.00 73.69 403 GLY A O 1
ATOM 3087 N N . SER A 1 415 ? -49.139 10.916 -5.657 1.00 59.48 404 SER A N 1
ATOM 3088 C CA . SER A 1 415 ? -49.647 10.357 -4.433 1.00 69.71 404 SER A CA 1
ATOM 3089 C C . SER A 1 415 ? -50.349 9.078 -4.807 1.00 72.96 404 SER A C 1
ATOM 3090 O O . SER A 1 415 ? -50.178 8.057 -4.150 1.00 76.26 404 SER A O 1
ATOM 3093 N N . LEU A 1 416 ? -51.152 9.141 -5.863 1.00 68.07 405 LEU A N 1
ATOM 3094 C CA . LEU A 1 416 ? -51.874 7.959 -6.318 1.00 75.76 405 LEU A CA 1
ATOM 3095 C C . LEU A 1 416 ? -50.883 6.888 -6.768 1.00 67.81 405 LEU A C 1
ATOM 3096 O O . LEU A 1 416 ? -51.182 5.699 -6.753 1.00 65.15 405 LEU A O 1
ATOM 3101 N N . TYR A 1 417 ? -49.700 7.327 -7.170 1.00 73.12 406 TYR A N 1
ATOM 3102 C CA . TYR A 1 417 ? -48.647 6.424 -7.607 1.00 71.57 406 TYR A CA 1
ATOM 3103 C C . TYR A 1 417 ? -47.918 5.858 -6.381 1.00 66.71 406 TYR A C 1
ATOM 3104 O O . TYR A 1 417 ? -47.635 4.670 -6.312 1.00 69.45 406 TYR A O 1
ATOM 3113 N N . GLY A 1 418 ? -47.649 6.703 -5.398 1.00 62.38 407 GLY A N 1
ATOM 3114 C CA . GLY A 1 418 ? -47.099 6.221 -4.141 1.00 67.18 407 GLY A CA 1
ATOM 3115 C C . GLY A 1 418 ? -48.053 5.239 -3.474 1.00 65.62 407 GLY A C 1
ATOM 3116 O O . GLY A 1 418 ? -47.639 4.352 -2.734 1.00 67.99 407 GLY A O 1
ATOM 3117 N N . LEU A 1 419 ? -49.339 5.396 -3.757 1.00 63.22 408 LEU A N 1
ATOM 3118 C CA . LEU A 1 419 ? -50.373 4.568 -3.158 1.00 57.76 408 LEU A CA 1
ATOM 3119 C C . LEU A 1 419 ? -50.367 3.161 -3.723 1.00 65.93 408 LEU A C 1
ATOM 3120 O O . LEU A 1 419 ? -50.376 2.185 -2.976 1.00 77.49 408 LEU A O 1
ATOM 3125 N N . GLY A 1 420 ? -50.375 3.064 -5.047 1.00 60.41 409 GLY A N 1
ATOM 3126 C CA . GLY A 1 420 ? -50.229 1.791 -5.728 1.00 58.00 409 GLY A CA 1
ATOM 3127 C C . GLY A 1 420 ? -48.940 1.090 -5.343 1.00 63.29 409 GLY A C 1
ATOM 3128 O O . GLY A 1 420 ? -48.913 -0.137 -5.252 1.00 63.75 409 GLY A O 1
ATOM 3129 N N . LEU A 1 421 ? -47.878 1.863 -5.111 1.00 64.44 410 LEU A N 1
ATOM 3130 C CA . LEU A 1 421 ? -46.605 1.310 -4.640 1.00 61.33 410 LEU A CA 1
ATOM 3131 C C . LEU A 1 421 ? -46.756 0.608 -3.292 1.00 70.72 410 LEU A C 1
ATOM 3132 O O . LEU A 1 421 ? -46.281 -0.510 -3.107 1.00 82.24 410 LEU A O 1
ATOM 3137 N N . ILE A 1 422 ? -47.421 1.273 -2.355 1.00 63.86 411 ILE A N 1
ATOM 3138 C CA . ILE A 1 422 ? -47.692 0.703 -1.042 1.00 63.62 411 ILE A CA 1
ATOM 3139 C C . ILE A 1 422 ? -48.475 -0.622 -1.121 1.00 60.77 411 ILE A C 1
ATOM 3140 O O . ILE A 1 422 ? -48.044 -1.652 -0.611 1.00 62.14 411 ILE A O 1
ATOM 3145 N N . TYR A 1 423 ? -49.616 -0.579 -1.789 1.00 54.29 412 TYR A N 1
ATOM 3146 C CA . TYR A 1 423 ? -50.588 -1.660 -1.787 1.00 50.41 412 TYR A CA 1
ATOM 3147 C C . TYR A 1 423 ? -50.386 -2.718 -2.866 1.00 61.58 412 TYR A C 1
ATOM 3148 O O . TYR A 1 423 ? -51.277 -3.533 -3.099 1.00 67.96 412 TYR A O 1
ATOM 3157 N N . ALA A 1 424 ? -49.257 -2.678 -3.565 1.00 56.79 413 ALA A N 1
ATOM 3158 C CA . ALA A 1 424 ? -49.054 -3.577 -4.697 1.00 50.80 413 ALA A CA 1
ATOM 3159 C C . ALA A 1 424 ? -49.243 -5.016 -4.278 1.00 63.14 413 ALA A C 1
ATOM 3160 O O . ALA A 1 424 ? -48.549 -5.515 -3.399 1.00 74.81 413 ALA A O 1
ATOM 3162 N N . GLY A 1 425 ? -50.175 -5.683 -4.948 1.00 72.41 414 GLY A N 1
ATOM 3163 C CA . GLY A 1 425 ? -50.492 -7.072 -4.679 1.00 71.55 414 GLY A CA 1
ATOM 3164 C C . GLY A 1 425 ? -51.589 -7.244 -3.652 1.00 83.98 414 GLY A C 1
ATOM 3165 O O . GLY A 1 425 ? -52.211 -8.297 -3.583 1.00 105.14 414 GLY A O 1
ATOM 3166 N N . PHE A 1 426 ? -51.793 -6.236 -2.817 1.00 73.89 415 PHE A N 1
ATOM 3167 C CA . PHE A 1 426 ? -52.954 -6.185 -1.943 1.00 73.89 415 PHE A CA 1
ATOM 3168 C C . PHE A 1 426 ? -54.068 -5.220 -2.360 1.00 81.72 415 PHE A C 1
ATOM 3169 O O . PHE A 1 426 ? -55.053 -5.032 -1.637 1.00 95.21 415 PHE A O 1
ATOM 3177 N N . GLY A 1 427 ? -53.928 -4.633 -3.536 1.00 87.72 416 GLY A N 1
ATOM 3178 C CA . GLY A 1 427 ? -54.658 -3.425 -3.853 1.00 92.26 416 GLY A CA 1
ATOM 3179 C C . GLY A 1 427 ? -56.158 -3.524 -4.061 1.00 93.52 416 GLY A C 1
ATOM 3180 O O . GLY A 1 427 ? -56.762 -2.571 -4.532 1.00 99.60 416 GLY A O 1
ATOM 3181 N N . ARG A 1 428 ? -56.775 -4.655 -3.742 1.00 91.58 417 ARG A N 1
ATOM 3182 C CA . ARG A 1 428 ? -58.220 -4.782 -3.968 1.00 95.87 417 ARG A CA 1
ATOM 3183 C C . ARG A 1 428 ? -59.034 -3.569 -3.498 1.00 96.89 417 ARG A C 1
ATOM 3184 O O . ARG A 1 428 ? -59.922 -3.104 -4.218 1.00 98.91 417 ARG A O 1
ATOM 3187 N N . ASP A 1 429 ? -58.746 -3.074 -2.297 1.00 93.81 418 ASP A N 1
ATOM 3188 C CA . ASP A 1 429 ? -59.416 -1.873 -1.802 1.00 96.21 418 ASP A CA 1
ATOM 3189 C C . ASP A 1 429 ? -58.958 -0.658 -2.592 1.00 82.11 418 ASP A C 1
ATOM 3190 O O . ASP A 1 429 ? -59.758 0.110 -3.125 1.00 76.71 418 ASP A O 1
ATOM 3195 N N . THR A 1 430 ? -57.645 -0.503 -2.656 1.00 75.82 419 THR A N 1
ATOM 3196 C CA . THR A 1 430 ? -57.017 0.594 -3.376 1.00 79.06 419 THR A CA 1
ATOM 3197 C C . THR A 1 430 ? -57.409 0.691 -4.848 1.00 78.28 419 THR A C 1
ATOM 3198 O O . THR A 1 430 ? -57.428 1.783 -5.417 1.00 78.05 419 THR A O 1
ATOM 3202 N N . THR A 1 431 ? -57.697 -0.450 -5.467 1.00 84.03 420 THR A N 1
ATOM 3203 C CA . THR A 1 431 ? -58.074 -0.481 -6.878 1.00 89.05 420 THR A CA 1
ATOM 3204 C C . THR A 1 431 ? -59.411 0.211 -7.059 1.00 85.59 420 THR A C 1
ATOM 3205 O O . THR A 1 431 ? -59.569 1.045 -7.944 1.00 88.35 420 THR A O 1
ATOM 3209 N N . ASP A 1 432 ? -60.366 -0.137 -6.201 1.00 86.93 421 ASP A N 1
ATOM 3210 C CA . ASP A 1 432 ? -61.677 0.500 -6.202 1.00 94.92 421 ASP A CA 1
ATOM 3211 C C . ASP A 1 432 ? -61.576 2.005 -6.056 1.00 87.56 421 ASP A C 1
ATOM 3212 O O . ASP A 1 432 ? -62.218 2.761 -6.786 1.00 84.35 421 ASP A O 1
ATOM 3217 N N . TYR A 1 433 ? -60.772 2.435 -5.095 1.00 80.08 422 TYR A N 1
ATOM 3218 C CA . TYR A 1 433 ? -60.572 3.854 -4.865 1.00 84.70 422 TYR A CA 1
ATOM 3219 C C . TYR A 1 433 ? -60.089 4.547 -6.124 1.00 83.26 422 TYR A C 1
ATOM 3220 O O . TYR A 1 433 ? -60.649 5.556 -6.548 1.00 82.17 422 TYR A O 1
ATOM 3229 N N . LEU A 1 434 ? -59.038 3.988 -6.711 1.00 73.40 423 LEU A N 1
ATOM 3230 C CA . LEU A 1 434 ? -58.375 4.604 -7.841 1.00 79.62 423 LEU A CA 1
ATOM 3231 C C . LEU A 1 434 ? -59.236 4.519 -9.091 1.00 85.86 423 LEU A C 1
ATOM 3232 O O . LEU A 1 434 ? -59.264 5.449 -9.897 1.00 88.46 423 LEU A O 1
ATOM 3237 N N . LYS A 1 435 ? -59.953 3.410 -9.235 1.00 87.23 424 LYS A N 1
ATOM 3238 C CA . LYS A 1 435 ? -60.816 3.202 -10.394 1.00 85.48 424 LYS A CA 1
ATOM 3239 C C . LYS A 1 435 ? -61.885 4.278 -10.469 1.00 89.53 424 LYS A C 1
ATOM 3240 O O . LYS A 1 435 ? -62.290 4.684 -11.554 1.00 94.18 424 LYS A O 1
ATOM 3246 N N . ASN A 1 436 ? -62.337 4.744 -9.313 1.00 90.51 425 ASN A N 1
ATOM 3247 C CA . ASN A 1 436 ? -63.352 5.787 -9.279 1.00 99.00 425 ASN A CA 1
ATOM 3248 C C . ASN A 1 436 ? -62.822 7.130 -9.778 1.00 97.05 425 ASN A C 1
ATOM 3249 O O . ASN A 1 436 ? -63.514 7.848 -10.492 1.00 108.71 425 ASN A O 1
ATOM 3254 N N . ILE A 1 437 ? -61.588 7.459 -9.422 1.00 89.38 426 ILE A N 1
ATOM 3255 C CA . ILE A 1 437 ? -60.993 8.706 -9.881 1.00 89.19 426 ILE A CA 1
ATOM 3256 C C . ILE A 1 437 ? -60.824 8.705 -11.382 1.00 89.48 426 ILE A C 1
ATOM 3257 O O . ILE A 1 437 ? -61.014 9.731 -12.037 1.00 92.99 426 ILE A O 1
ATOM 3262 N N . ILE A 1 438 ? -60.462 7.554 -11.931 1.00 88.31 427 ILE A N 1
ATOM 3263 C CA . ILE A 1 438 ? -60.269 7.472 -13.367 1.00 95.45 427 ILE A CA 1
ATOM 3264 C C . ILE A 1 438 ? -61.586 7.702 -14.095 1.00 106.30 427 ILE A C 1
ATOM 3265 O O . ILE A 1 438 ? -61.665 8.544 -14.988 1.00 120.94 427 ILE A O 1
ATOM 3270 N N . VAL A 1 439 ? -62.625 6.979 -13.702 1.00 104.38 428 VAL A N 1
ATOM 3271 C CA . VAL A 1 439 ? -63.902 7.096 -14.395 1.00 109.62 428 VAL A CA 1
ATOM 3272 C C . VAL A 1 439 ? -64.482 8.509 -14.286 1.00 113.47 428 VAL A C 1
ATOM 3273 O O . VAL A 1 439 ? -65.121 9.002 -15.220 1.00 117.10 428 VAL A O 1
ATOM 3277 N N . GLU A 1 440 ? -64.242 9.166 -13.156 1.00 111.91 429 GLU A N 1
ATOM 3278 C CA . GLU A 1 440 ? -64.735 10.522 -12.957 1.00 121.85 429 GLU A CA 1
ATOM 3279 C C . GLU A 1 440 ? -64.021 11.504 -13.878 1.00 126.84 429 GLU A C 1
ATOM 3280 O O . GLU A 1 440 ? -64.653 12.334 -14.533 1.00 134.06 429 GLU A O 1
ATOM 3286 N N . ASN A 1 441 ? -62.700 11.398 -13.931 1.00 119.30 430 ASN A N 1
ATOM 3287 C CA . ASN A 1 441 ? -61.892 12.361 -14.665 1.00 113.01 430 ASN A CA 1
ATOM 3288 C C . ASN A 1 441 ? -61.468 11.967 -16.075 1.00 122.55 430 ASN A C 1
ATOM 3289 O O . ASN A 1 441 ? -60.741 12.710 -16.736 1.00 127.23 430 ASN A O 1
ATOM 3294 N N . SER A 1 442 ? -61.915 10.804 -16.537 1.00 125.56 431 SER A N 1
ATOM 3295 C CA . SER A 1 442 ? -61.581 10.363 -17.886 1.00 119.96 431 SER A CA 1
ATOM 3296 C C . SER A 1 442 ? -62.326 11.212 -18.913 1.00 127.36 431 SER A C 1
ATOM 3297 O O . SER A 1 442 ? -61.820 11.471 -20.005 1.00 127.16 431 SER A O 1
ATOM 3300 N N . GLY A 1 443 ? -63.527 11.651 -18.546 1.00 130.48 432 GLY A N 1
ATOM 3301 C CA . GLY A 1 443 ? -64.348 12.467 -19.421 1.00 128.74 432 GLY A CA 1
ATOM 3302 C C . GLY A 1 443 ? -63.715 13.802 -19.757 1.00 127.21 432 GLY A C 1
ATOM 3303 O O . GLY A 1 443 ? -63.738 14.233 -20.909 1.00 121.21 432 GLY A O 1
ATOM 3304 N N . THR A 1 444 ? -63.145 14.457 -18.750 1.00 133.85 433 THR A N 1
ATOM 3305 C CA . THR A 1 444 ? -62.552 15.780 -18.932 1.00 142.34 433 THR A CA 1
ATOM 3306 C C . THR A 1 444 ? -61.287 15.776 -19.794 1.00 142.34 433 THR A C 1
ATOM 3307 O O . THR A 1 444 ? -60.476 14.853 -19.730 1.00 138.47 433 THR A O 1
ATOM 3311 N N . SER A 1 445 ? -61.134 16.827 -20.597 1.00 146.88 434 SER A N 1
ATOM 3312 C CA . SER A 1 445 ? -60.009 16.961 -21.520 1.00 142.43 434 SER A CA 1
ATOM 3313 C C . SER A 1 445 ? -59.518 18.405 -21.579 1.00 140.76 434 SER A C 1
ATOM 3314 O O . SER A 1 445 ? -60.281 19.337 -21.332 1.00 145.55 434 SER A O 1
ATOM 3317 N N . GLY A 1 446 ? -58.242 18.586 -21.904 1.00 129.24 435 GLY A N 1
ATOM 3318 C CA . GLY A 1 446 ? -57.671 19.916 -22.019 1.00 124.90 435 GLY A CA 1
ATOM 3319 C C . GLY A 1 446 ? -57.209 20.506 -20.700 1.00 119.32 435 GLY A C 1
ATOM 3320 O O . GLY A 1 446 ? -56.680 21.620 -20.658 1.00 115.92 435 GLY A O 1
ATOM 3321 N N . ASP A 1 447 ? -57.408 19.759 -19.619 1.00 112.01 436 ASP A N 1
ATOM 3322 C CA . ASP A 1 447 ? -56.982 20.201 -18.299 1.00 107.69 436 ASP A CA 1
ATOM 3323 C C . ASP A 1 447 ? -55.654 19.554 -17.901 1.00 103.50 436 ASP A C 1
ATOM 3324 O O . ASP A 1 447 ? -55.551 18.333 -17.847 1.00 100.26 436 ASP A O 1
ATOM 3329 N N . GLU A 1 448 ? -54.645 20.379 -17.626 1.00 109.92 437 GLU A N 1
ATOM 3330 C CA . GLU A 1 448 ? -53.330 19.896 -17.195 1.00 114.68 437 GLU A CA 1
ATOM 3331 C C . GLU A 1 448 ? -53.338 19.210 -15.813 1.00 113.09 437 GLU A C 1
ATOM 3332 O O . GLU A 1 448 ? -52.621 18.236 -15.590 1.00 113.53 437 GLU A O 1
ATOM 3338 N N . ASP A 1 449 ? -54.145 19.721 -14.888 1.00 107.82 438 ASP A N 1
ATOM 3339 C CA . ASP A 1 449 ? -54.216 19.156 -13.545 1.00 108.17 438 ASP A CA 1
ATOM 3340 C C . ASP A 1 449 ? -54.795 17.743 -13.542 1.00 107.18 438 ASP A C 1
ATOM 3341 O O . ASP A 1 449 ? -54.362 16.897 -12.761 1.00 99.08 438 ASP A O 1
ATOM 3346 N N . VAL A 1 450 ? -55.776 17.498 -14.410 1.00 112.31 439 VAL A N 1
ATOM 3347 C CA . VAL A 1 450 ? -56.438 16.196 -14.498 1.00 109.01 439 VAL A CA 1
ATOM 3348 C C . VAL A 1 450 ? -55.535 15.194 -15.203 1.00 103.29 439 VAL A C 1
ATOM 3349 O O . VAL A 1 450 ? -55.575 13.990 -14.934 1.00 96.24 439 VAL A O 1
ATOM 3353 N N . ASP A 1 451 ? -54.716 15.704 -16.113 1.00 109.68 440 ASP A N 1
ATOM 3354 C CA . ASP A 1 451 ? -53.783 14.864 -16.840 1.00 111.64 440 ASP A CA 1
ATOM 3355 C C . ASP A 1 451 ? -52.701 14.319 -15.906 1.00 111.01 440 ASP A C 1
ATOM 3356 O O . ASP A 1 451 ? -52.476 13.113 -15.870 1.00 121.93 440 ASP A O 1
ATOM 3361 N N . VAL A 1 452 ? -52.041 15.186 -15.142 1.00 97.32 441 VAL A N 1
ATOM 3362 C CA . VAL A 1 452 ? -51.048 14.699 -14.187 1.00 83.36 441 VAL A CA 1
ATOM 3363 C C . VAL A 1 452 ? -51.703 13.774 -13.162 1.00 78.60 441 VAL A C 1
ATOM 3364 O O . VAL A 1 452 ? -51.110 12.792 -12.724 1.00 74.33 441 VAL A O 1
ATOM 3368 N N . LEU A 1 453 ? -52.932 14.086 -12.783 1.00 66.07 442 LEU A N 1
ATOM 3369 C CA . LEU A 1 453 ? -53.647 13.218 -11.873 1.00 74.81 442 LEU A CA 1
ATOM 3370 C C . LEU A 1 453 ? -53.841 11.875 -12.566 1.00 88.57 442 LEU A C 1
ATOM 3371 O O . LEU A 1 453 ? -53.499 10.833 -12.014 1.00 101.83 442 LEU A O 1
ATOM 3376 N N . LEU A 1 454 ? -54.364 11.889 -13.785 1.00 84.21 443 LEU A N 1
ATOM 3377 C CA . LEU A 1 454 ? -54.629 10.627 -14.480 1.00 83.09 443 LEU A CA 1
ATOM 3378 C C . LEU A 1 454 ? -53.364 9.813 -14.798 1.00 83.11 443 LEU A C 1
ATOM 3379 O O . LEU A 1 454 ? -53.438 8.630 -15.139 1.00 82.08 443 LEU A O 1
ATOM 3384 N N . HIS A 1 455 ? -52.207 10.453 -14.700 1.00 85.64 444 HIS A N 1
ATOM 3385 C CA . HIS A 1 455 ? -50.952 9.743 -14.856 1.00 82.92 444 HIS A CA 1
ATOM 3386 C C . HIS A 1 455 ? -50.741 8.901 -13.617 1.00 82.08 444 HIS A C 1
ATOM 3387 O O . HIS A 1 455 ? -50.638 7.676 -13.690 1.00 81.63 444 HIS A O 1
ATOM 3394 N N . GLY A 1 456 ? -50.734 9.578 -12.471 1.00 73.33 445 GLY A N 1
ATOM 3395 C CA . GLY A 1 456 ? -50.501 8.940 -11.192 1.00 62.29 445 GLY A CA 1
ATOM 3396 C C . GLY A 1 456 ? -51.531 7.865 -10.929 1.00 62.91 445 GLY A C 1
ATOM 3397 O O . GLY A 1 456 ? -51.217 6.812 -10.386 1.00 67.05 445 GLY A O 1
ATOM 3398 N N . ALA A 1 457 ? -52.767 8.130 -11.325 1.00 66.33 446 ALA A N 1
ATOM 3399 C CA . ALA A 1 457 ? -53.834 7.164 -11.140 1.00 67.78 446 ALA A CA 1
ATOM 3400 C C . ALA A 1 457 ? -53.503 5.883 -11.883 1.00 69.49 446 ALA A C 1
ATOM 3401 O O . ALA A 1 457 ? -53.727 4.782 -11.383 1.00 73.51 446 ALA A O 1
ATOM 3403 N N . SER A 1 458 ? -52.965 6.032 -13.085 1.00 71.83 447 SER A N 1
ATOM 3404 C CA . SER A 1 458 ? -52.757 4.883 -13.946 1.00 73.43 447 SER A CA 1
ATOM 3405 C C . SER A 1 458 ? -51.546 4.053 -13.527 1.00 75.34 447 SER A C 1
ATOM 3406 O O . SER A 1 458 ? -51.626 2.827 -13.511 1.00 92.45 447 SER A O 1
ATOM 3409 N N . LEU A 1 459 ? -50.437 4.703 -13.173 1.00 69.42 448 LEU A N 1
ATOM 3410 C CA . LEU A 1 459 ? -49.298 3.976 -12.598 1.00 64.55 448 LEU A CA 1
ATOM 3411 C C . LEU A 1 459 ? -49.727 3.198 -11.338 1.00 67.65 448 LEU A C 1
ATOM 3412 O O . LEU A 1 459 ? -49.499 1.988 -11.229 1.00 59.71 448 LEU A O 1
ATOM 3417 N N . GLY A 1 460 ? -50.354 3.903 -10.394 1.00 65.52 449 GLY A N 1
ATOM 3418 C CA . GLY A 1 460 ? -50.830 3.301 -9.163 1.00 54.08 449 GLY A CA 1
ATOM 3419 C C . GLY A 1 460 ? -51.851 2.191 -9.383 1.00 66.96 449 GLY A C 1
ATOM 3420 O O . GLY A 1 460 ? -51.727 1.101 -8.815 1.00 70.97 449 GLY A O 1
ATOM 3421 N N . ILE A 1 461 ? -52.867 2.460 -10.199 1.00 63.84 450 ILE A N 1
ATOM 3422 C CA . ILE A 1 461 ? -53.924 1.485 -10.447 1.00 57.86 450 ILE A CA 1
ATOM 3423 C C . ILE A 1 461 ? -53.351 0.235 -11.109 1.00 73.00 450 ILE A C 1
ATOM 3424 O O . ILE A 1 461 ? -53.865 -0.875 -10.931 1.00 75.17 450 ILE A O 1
ATOM 3429 N N . GLY A 1 462 ? -52.282 0.429 -11.880 1.00 74.07 451 GLY A N 1
ATOM 3430 C CA . GLY A 1 462 ? -51.572 -0.669 -12.505 1.00 63.86 451 GLY A CA 1
ATOM 3431 C C . GLY A 1 462 ? -50.896 -1.553 -11.477 1.00 68.86 451 GLY A C 1
ATOM 3432 O O . GLY A 1 462 ? -50.945 -2.774 -11.571 1.00 80.30 451 GLY A O 1
ATOM 3433 N N . LEU A 1 463 ? -50.256 -0.937 -10.490 1.00 67.64 452 LEU A N 1
ATOM 3434 C CA . LEU A 1 463 ? -49.646 -1.684 -9.402 1.00 60.81 452 LEU A CA 1
ATOM 3435 C C . LEU A 1 463 ? -50.702 -2.411 -8.554 1.00 63.93 452 LEU A C 1
ATOM 3436 O O . LEU A 1 463 ? -50.484 -3.527 -8.083 1.00 67.44 452 LEU A O 1
ATOM 3441 N N . ALA A 1 464 ? -51.854 -1.780 -8.381 1.00 60.71 453 ALA A N 1
ATOM 3442 C CA . ALA A 1 464 ? -52.901 -2.334 -7.539 1.00 62.89 453 ALA A CA 1
ATOM 3443 C C . ALA A 1 464 ? -53.689 -3.415 -8.241 1.00 68.08 453 ALA A C 1
ATOM 3444 O O . ALA A 1 464 ? -54.114 -4.380 -7.614 1.00 83.48 453 ALA A O 1
ATOM 3446 N N . ALA A 1 465 ? -53.909 -3.233 -9.537 1.00 65.66 454 ALA A N 1
ATOM 3447 C CA . ALA A 1 465 ? -54.669 -4.190 -10.349 1.00 73.69 454 ALA A CA 1
ATOM 3448 C C . ALA A 1 465 ? -53.772 -5.195 -11.058 1.00 76.64 454 ALA A C 1
ATOM 3449 O O . ALA A 1 465 ? -54.238 -5.967 -11.886 1.00 82.14 454 ALA A O 1
ATOM 3459 N N . GLY A 1 467 ? -51.918 -7.996 -12.673 1.00 76.96 456 GLY A N 1
ATOM 3460 C CA . GLY A 1 467 ? -52.193 -9.408 -12.872 1.00 78.74 456 GLY A CA 1
ATOM 3461 C C . GLY A 1 467 ? -53.652 -9.770 -12.712 1.00 85.36 456 GLY A C 1
ATOM 3462 O O . GLY A 1 467 ? -54.016 -10.936 -12.772 1.00 88.72 456 GLY A O 1
ATOM 3463 N N . SER A 1 468 ? -54.496 -8.766 -12.512 1.00 90.50 457 SER A N 1
ATOM 3464 C CA . SER A 1 468 ? -55.879 -9.014 -12.121 1.00 93.47 457 SER A CA 1
ATOM 3465 C C . SER A 1 468 ? -56.706 -9.490 -13.293 1.00 87.63 457 SER A C 1
ATOM 3466 O O . SER A 1 468 ? -57.709 -10.168 -13.120 1.00 88.19 457 SER A O 1
ATOM 3469 N N . ALA A 1 469 ? -56.283 -9.130 -14.492 1.00 96.57 458 ALA A N 1
ATOM 3470 C CA . ALA A 1 469 ? -57.040 -9.488 -15.679 1.00 110.42 458 ALA A CA 1
ATOM 3471 C C . ALA A 1 469 ? -58.460 -8.961 -15.526 1.00 106.94 458 ALA A C 1
ATOM 3472 O O . ALA A 1 469 ? -59.404 -9.507 -16.102 1.00 111.45 458 ALA A O 1
ATOM 3474 N N . ASN A 1 470 ? -58.591 -7.880 -14.761 1.00 94.20 459 ASN A N 1
ATOM 3475 C CA . ASN A 1 470 ? -59.889 -7.304 -14.442 1.00 95.96 459 ASN A CA 1
ATOM 3476 C C . ASN A 1 470 ? -60.347 -6.392 -15.569 1.00 93.59 459 ASN A C 1
ATOM 3477 O O . ASN A 1 470 ? -59.714 -5.379 -15.842 1.00 76.66 459 ASN A O 1
ATOM 3482 N N . ILE A 1 471 ? -61.462 -6.746 -16.205 1.00 107.97 460 ILE A N 1
ATOM 3483 C CA . ILE A 1 471 ? -61.921 -6.039 -17.401 1.00 108.41 460 ILE A CA 1
ATOM 3484 C C . ILE A 1 471 ? -62.459 -4.629 -17.131 1.00 108.66 460 ILE A C 1
ATOM 3485 O O . ILE A 1 471 ? -62.401 -3.763 -18.003 1.00 106.63 460 ILE A O 1
ATOM 3490 N N . GLU A 1 472 ? -62.974 -4.391 -15.928 1.00 111.98 461 GLU A N 1
ATOM 3491 C CA . GLU A 1 472 ? -63.521 -3.074 -15.608 1.00 110.53 461 GLU A CA 1
ATOM 3492 C C . GLU A 1 472 ? -62.434 -2.009 -15.429 1.00 100.90 461 GLU A C 1
ATOM 3493 O O . GLU A 1 472 ? -62.647 -0.846 -15.772 1.00 99.61 461 GLU A O 1
ATOM 3499 N N . VAL A 1 473 ? -61.279 -2.397 -14.890 1.00 92.81 462 VAL A N 1
ATOM 3500 C CA . VAL A 1 473 ? -60.151 -1.469 -14.781 1.00 95.12 462 VAL A CA 1
ATOM 3501 C C . VAL A 1 473 ? -59.496 -1.262 -16.141 1.00 99.24 462 VAL A C 1
ATOM 3502 O O . VAL A 1 473 ? -59.137 -0.141 -16.506 1.00 105.48 462 VAL A O 1
ATOM 3506 N N . TYR A 1 474 ? -59.346 -2.354 -16.886 1.00 91.63 463 TYR A N 1
ATOM 3507 C CA . TYR A 1 474 ? -58.842 -2.298 -18.251 1.00 90.99 463 TYR A CA 1
ATOM 3508 C C . TYR A 1 474 ? -59.677 -1.335 -19.075 1.00 84.11 463 TYR A C 1
ATOM 3509 O O . TYR A 1 474 ? -59.141 -0.490 -19.790 1.00 82.89 463 TYR A O 1
ATOM 3518 N N . GLU A 1 475 ? -60.995 -1.481 -18.979 1.00 84.78 464 GLU A N 1
ATOM 3519 C CA . GLU A 1 475 ? -61.925 -0.620 -19.705 1.00 100.06 464 GLU A CA 1
ATOM 3520 C C . GLU A 1 475 ? -61.830 0.829 -19.235 1.00 98.66 464 GLU A C 1
ATOM 3521 O O . GLU A 1 475 ? -61.879 1.763 -20.039 1.00 93.52 464 GLU A O 1
ATOM 3527 N N . ALA A 1 476 ? -61.693 1.007 -17.925 1.00 104.40 465 ALA A N 1
ATOM 3528 C CA . ALA A 1 476 ? -61.581 2.333 -17.333 1.00 100.71 465 ALA A CA 1
ATOM 3529 C C . ALA A 1 476 ? -60.335 3.025 -17.858 1.00 103.54 465 ALA A C 1
ATOM 3530 O O . ALA A 1 476 ? -60.381 4.171 -18.308 1.00 107.79 465 ALA A O 1
ATOM 3532 N N . LEU A 1 477 ? -59.221 2.306 -17.793 1.00 100.11 466 LEU A N 1
ATOM 3533 C CA . LEU A 1 477 ? -57.949 2.805 -18.282 1.00 94.08 466 LEU A CA 1
ATOM 3534 C C . LEU A 1 477 ? -58.017 3.100 -19.763 1.00 92.42 466 LEU A C 1
ATOM 3535 O O . LEU A 1 477 ? -57.442 4.082 -20.227 1.00 94.26 466 LEU A O 1
ATOM 3540 N N . LYS A 1 478 ? -58.709 2.243 -20.507 1.00 94.03 467 LYS A N 1
ATOM 3541 C CA . LYS A 1 478 ? -58.744 2.390 -21.960 1.00 97.57 467 LYS A CA 1
ATOM 3542 C C . LYS A 1 478 ? -59.298 3.753 -22.349 1.00 97.67 467 LYS A C 1
ATOM 3543 O O . LYS A 1 478 ? -58.929 4.307 -23.383 1.00 90.69 467 LYS A O 1
ATOM 3549 N N . GLU A 1 479 ? -60.173 4.294 -21.505 1.00 106.39 468 GLU A N 1
ATOM 3550 C CA . GLU A 1 479 ? -60.784 5.591 -21.772 1.00 111.05 468 GLU A CA 1
ATOM 3551 C C . GLU A 1 479 ? -59.777 6.728 -21.610 1.00 107.12 468 GLU A C 1
ATOM 3552 O O . GLU A 1 479 ? -59.869 7.757 -22.283 1.00 105.13 468 GLU A O 1
ATOM 3558 N N . VAL A 1 480 ? -58.818 6.536 -20.711 1.00 106.66 469 VAL A N 1
ATOM 3559 C CA . VAL A 1 480 ? -57.794 7.539 -20.460 1.00 101.48 469 VAL A CA 1
ATOM 3560 C C . VAL A 1 480 ? -56.893 7.650 -21.668 1.00 101.89 469 VAL A C 1
ATOM 3561 O O . VAL A 1 480 ? -56.418 8.732 -22.023 1.00 108.90 469 VAL A O 1
ATOM 3565 N N . LEU A 1 481 ? -56.645 6.503 -22.281 1.00 95.51 470 LEU A N 1
ATOM 3566 C CA . LEU A 1 481 ? -55.709 6.398 -23.385 1.00 87.14 470 LEU A CA 1
ATOM 3567 C C . LEU A 1 481 ? -56.213 7.170 -24.596 1.00 86.92 470 LEU A C 1
ATOM 3568 O O . LEU A 1 481 ? -55.430 7.794 -25.309 1.00 89.99 470 LEU A O 1
ATOM 3573 N N . TYR A 1 482 ? -57.526 7.134 -24.810 1.00 83.31 471 TYR A N 1
ATOM 3574 C CA . TYR A 1 482 ? -58.150 7.770 -25.967 1.00 88.15 471 TYR A CA 1
ATOM 3575 C C . TYR A 1 482 ? -58.143 9.298 -25.933 1.00 96.70 471 TYR A C 1
ATOM 3576 O O . TYR A 1 482 ? -58.248 9.936 -26.979 1.00 105.19 471 TYR A O 1
ATOM 3585 N N . ASN A 1 483 ? -58.032 9.886 -24.746 1.00 95.63 472 ASN A N 1
ATOM 3586 C CA . ASN A 1 483 ? -57.907 11.337 -24.643 1.00 102.66 472 ASN A CA 1
ATOM 3587 C C . ASN A 1 483 ? -56.655 11.757 -25.385 1.00 107.12 472 ASN A C 1
ATOM 3588 O O . ASN A 1 483 ? -56.499 12.916 -25.783 1.00 113.29 472 ASN A O 1
ATOM 3593 N N . ASP A 1 484 ? -55.760 10.793 -25.566 1.00 98.28 473 ASP A N 1
ATOM 3594 C CA . ASP A 1 484 ? -54.539 11.011 -26.319 1.00 99.73 473 ASP A CA 1
ATOM 3595 C C . ASP A 1 484 ? -53.820 12.243 -25.795 1.00 102.04 473 ASP A C 1
ATOM 3596 O O . ASP A 1 484 ? -53.306 13.057 -26.565 1.00 98.93 473 ASP A O 1
ATOM 3601 N N . SER A 1 485 ? -53.813 12.385 -24.475 1.00 109.62 474 SER A N 1
ATOM 3602 C CA . SER A 1 485 ? -52.970 13.377 -23.836 1.00 113.70 474 SER A CA 1
ATOM 3603 C C . SER A 1 485 ? -51.603 12.746 -23.748 1.00 114.72 474 SER A C 1
ATOM 3604 O O . SER A 1 485 ? -51.481 11.610 -23.305 1.00 118.95 474 SER A O 1
ATOM 3607 N N . ALA A 1 486 ? -50.572 13.459 -24.185 1.00 111.65 475 ALA A N 1
ATOM 3608 C CA . ALA A 1 486 ? -49.227 12.913 -24.098 1.00 101.22 475 ALA A CA 1
ATOM 3609 C C . ALA A 1 486 ? -48.881 12.669 -22.632 1.00 100.63 475 ALA A C 1
ATOM 3610 O O . ALA A 1 486 ? -48.232 11.680 -22.289 1.00 96.87 475 ALA A O 1
ATOM 3612 N N . THR A 1 487 ? -49.338 13.563 -21.765 1.00 95.71 476 THR A N 1
ATOM 3613 C CA . THR A 1 487 ? -49.049 13.441 -20.339 1.00 93.19 476 THR A CA 1
ATOM 3614 C C . THR A 1 487 ? -49.620 12.170 -19.685 1.00 86.17 476 THR A C 1
ATOM 3615 O O . THR A 1 487 ? -48.888 11.415 -19.049 1.00 86.57 476 THR A O 1
ATOM 3619 N N . SER A 1 488 ? -50.917 11.933 -19.843 1.00 76.43 477 SER A N 1
ATOM 3620 C CA . SER A 1 488 ? -51.542 10.763 -19.241 1.00 77.62 477 SER A CA 1
ATOM 3621 C C . SER A 1 488 ? -51.321 9.451 -20.021 1.00 82.52 477 SER A C 1
ATOM 3622 O O . SER A 1 488 ? -51.246 8.367 -19.431 1.00 81.85 477 SER A O 1
ATOM 3625 N N . GLY A 1 489 ? -51.219 9.551 -21.341 1.00 76.08 478 GLY A N 1
ATOM 3626 C CA . GLY A 1 489 ? -51.253 8.384 -22.205 1.00 68.60 478 GLY A CA 1
ATOM 3627 C C . GLY A 1 489 ? -50.291 7.259 -21.860 1.00 80.94 478 GLY A C 1
ATOM 3628 O O . GLY A 1 489 ? -50.663 6.081 -21.919 1.00 79.04 478 GLY A O 1
ATOM 3629 N N . GLU A 1 490 ? -49.053 7.604 -21.508 1.00 86.43 479 GLU A N 1
ATOM 3630 C CA . GLU A 1 490 ? -48.048 6.573 -21.264 1.00 89.70 479 GLU A CA 1
ATOM 3631 C C . GLU A 1 490 ? -48.442 5.726 -20.060 1.00 86.77 479 GLU A C 1
ATOM 3632 O O . GLU A 1 490 ? -48.422 4.494 -20.113 1.00 79.21 479 GLU A O 1
ATOM 3638 N N . ALA A 1 491 ? -48.823 6.398 -18.982 1.00 84.95 480 ALA A N 1
ATOM 3639 C CA . ALA A 1 491 ? -49.264 5.722 -17.772 1.00 78.30 480 ALA A CA 1
ATOM 3640 C C . ALA A 1 491 ? -50.396 4.737 -18.049 1.00 79.76 480 ALA A C 1
ATOM 3641 O O . ALA A 1 491 ? -50.308 3.570 -17.678 1.00 80.58 480 ALA A O 1
ATOM 3643 N N . ALA A 1 492 ? -51.450 5.206 -18.708 1.00 79.11 481 ALA A N 1
ATOM 3644 C CA . ALA A 1 492 ? -52.598 4.357 -19.030 1.00 79.31 481 ALA A CA 1
ATOM 3645 C C . ALA A 1 492 ? -52.204 3.084 -19.765 1.00 77.71 481 ALA A C 1
ATOM 3646 O O . ALA A 1 492 ? -52.723 2.003 -19.483 1.00 79.52 481 ALA A O 1
ATOM 3648 N N . ALA A 1 493 ? -51.289 3.219 -20.718 1.00 75.50 482 ALA A N 1
ATOM 3649 C CA . ALA A 1 493 ? -50.809 2.074 -21.478 1.00 72.88 482 ALA A CA 1
ATOM 3650 C C . ALA A 1 493 ? -50.077 1.072 -20.586 1.00 72.47 482 ALA A C 1
ATOM 3651 O O . ALA A 1 493 ? -50.341 -0.129 -20.652 1.00 74.58 482 ALA A O 1
ATOM 3653 N N . LEU A 1 494 ? -49.149 1.566 -19.769 1.00 63.91 483 LEU A N 1
ATOM 3654 C CA . LEU A 1 494 ? -48.449 0.722 -18.815 1.00 64.68 483 LEU A CA 1
ATOM 3655 C C . LEU A 1 494 ? -49.465 0.076 -17.863 1.00 70.48 483 LEU A C 1
ATOM 3656 O O . LEU A 1 494 ? -49.428 -1.128 -17.607 1.00 75.70 483 LEU A O 1
ATOM 3661 N N . GLY A 1 495 ? -50.383 0.884 -17.350 1.00 66.65 484 GLY A N 1
ATOM 3662 C CA . GLY A 1 495 ? -51.433 0.379 -16.493 1.00 75.68 484 GLY A CA 1
ATOM 3663 C C . GLY A 1 495 ? -52.164 -0.783 -17.133 1.00 83.05 484 GLY A C 1
ATOM 3664 O O . GLY A 1 495 ? -52.407 -1.806 -16.497 1.00 92.16 484 GLY A O 1
ATOM 3673 N N . GLY A 1 497 ? -51.130 -2.806 -19.333 1.00 66.22 486 GLY A N 1
ATOM 3674 C CA . GLY A 1 497 ? -50.232 -3.946 -19.417 1.00 64.50 486 GLY A CA 1
ATOM 3675 C C . GLY A 1 497 ? -50.127 -4.663 -18.086 1.00 78.48 486 GLY A C 1
ATOM 3676 O O . GLY A 1 497 ? -50.253 -5.886 -17.998 1.00 83.26 486 GLY A O 1
ATOM 3677 N N . LEU A 1 498 ? -49.899 -3.887 -17.035 1.00 82.37 487 LEU A N 1
ATOM 3678 C CA . LEU A 1 498 ? -49.832 -4.431 -15.687 1.00 62.63 487 LEU A CA 1
ATOM 3679 C C . LEU A 1 498 ? -51.135 -5.112 -15.325 1.00 65.42 487 LEU A C 1
ATOM 3680 O O . LEU A 1 498 ? -51.138 -6.209 -14.769 1.00 62.54 487 LEU A O 1
ATOM 3685 N N . CYS A 1 499 ? -52.243 -4.465 -15.660 1.00 76.97 488 CYS A N 1
ATOM 3686 C CA . CYS A 1 499 ? -53.553 -5.049 -15.419 1.00 82.81 488 CYS A CA 1
ATOM 3687 C C . CYS A 1 499 ? -53.741 -6.378 -16.145 1.00 87.22 488 CYS A C 1
ATOM 3688 O O . CYS A 1 499 ? -54.225 -7.343 -15.557 1.00 94.16 488 CYS A O 1
ATOM 3699 N N . LEU A 1 501 ? -51.409 -8.332 -17.379 1.00 69.34 490 LEU A N 1
ATOM 3700 C CA . LEU A 1 501 ? -50.136 -9.024 -17.426 1.00 66.99 490 LEU A CA 1
ATOM 3701 C C . LEU A 1 501 ? -50.311 -10.531 -17.512 1.00 76.44 490 LEU A C 1
ATOM 3702 O O . LEU A 1 501 ? -50.984 -11.142 -16.683 1.00 88.79 490 LEU A O 1
ATOM 3707 N N . GLY A 1 502 ? -49.666 -11.120 -18.517 1.00 68.22 491 GLY A N 1
ATOM 3708 C CA . GLY A 1 502 ? -49.612 -12.565 -18.700 1.00 57.58 491 GLY A CA 1
ATOM 3709 C C . GLY A 1 502 ? -50.814 -13.229 -19.365 1.00 61.64 491 GLY A C 1
ATOM 3710 O O . GLY A 1 502 ? -50.799 -14.439 -19.612 1.00 59.11 491 GLY A O 1
ATOM 3711 N N . THR A 1 503 ? -51.851 -12.451 -19.662 1.00 64.91 492 THR A N 1
ATOM 3712 C CA . THR A 1 503 ? -53.099 -13.005 -20.179 1.00 67.93 492 THR A CA 1
ATOM 3713 C C . THR A 1 503 ? -53.012 -13.398 -21.639 1.00 81.94 492 THR A C 1
ATOM 3714 O O . THR A 1 503 ? -53.773 -14.249 -22.105 1.00 85.79 492 THR A O 1
ATOM 3718 N N . GLY A 1 504 ? -52.097 -12.759 -22.365 1.00 86.05 493 GLY A N 1
ATOM 3719 C CA . GLY A 1 504 ? -51.997 -12.949 -23.798 1.00 75.24 493 GLY A CA 1
ATOM 3720 C C . GLY A 1 504 ? -53.358 -12.659 -24.399 1.00 88.10 493 GLY A C 1
ATOM 3721 O O . GLY A 1 504 ? -53.669 -13.115 -25.506 1.00 92.08 493 GLY A O 1
ATOM 3722 N N . LYS A 1 505 ? -54.167 -11.892 -23.664 1.00 89.37 494 LYS A N 1
ATOM 3723 C CA . LYS A 1 505 ? -55.552 -11.655 -24.048 1.00 89.52 494 LYS A CA 1
ATOM 3724 C C . LYS A 1 505 ? -55.598 -10.986 -25.409 1.00 94.19 494 LYS A C 1
ATOM 3725 O O . LYS A 1 505 ? -55.128 -9.859 -25.579 1.00 88.31 494 LYS A O 1
ATOM 3731 N N . PRO A 1 506 ? -56.200 -11.685 -26.380 1.00 98.96 495 PRO A N 1
ATOM 3732 C CA . PRO A 1 506 ? -56.145 -11.329 -27.799 1.00 99.48 495 PRO A CA 1
ATOM 3733 C C . PRO A 1 506 ? -56.913 -10.048 -28.084 1.00 96.22 495 PRO A C 1
ATOM 3734 O O . PRO A 1 506 ? -56.509 -9.274 -28.953 1.00 84.97 495 PRO A O 1
ATOM 3738 N N . GLU A 1 507 ? -58.008 -9.830 -27.361 1.00 101.23 496 GLU A N 1
ATOM 3739 C CA . GLU A 1 507 ? -58.734 -8.578 -27.480 1.00 100.55 496 GLU A CA 1
ATOM 3740 C C . GLU A 1 507 ? -57.755 -7.464 -27.182 1.00 86.37 496 GLU A C 1
ATOM 3741 O O . GLU A 1 507 ? -57.577 -6.563 -27.986 1.00 87.40 496 GLU A O 1
ATOM 3747 N N . ALA A 1 508 ? -57.104 -7.564 -26.027 1.00 76.84 497 ALA A N 1
ATOM 3748 C CA . ALA A 1 508 ? -56.208 -6.528 -25.518 1.00 78.33 497 ALA A CA 1
ATOM 3749 C C . ALA A 1 508 ? -55.040 -6.240 -26.451 1.00 78.61 497 ALA A C 1
ATOM 3750 O O . ALA A 1 508 ? -54.762 -5.091 -26.796 1.00 83.28 497 ALA A O 1
ATOM 3752 N N . ILE A 1 509 ? -54.344 -7.291 -26.845 1.00 84.51 498 ILE A N 1
ATOM 3753 C CA . ILE A 1 509 ? -53.271 -7.155 -27.806 1.00 81.13 498 ILE A CA 1
ATOM 3754 C C . ILE A 1 509 ? -53.718 -6.373 -29.043 1.00 78.61 498 ILE A C 1
ATOM 3755 O O . ILE A 1 509 ? -53.050 -5.427 -29.463 1.00 64.30 498 ILE A O 1
ATOM 3760 N N . HIS A 1 510 ? -54.852 -6.779 -29.615 1.00 89.48 499 HIS A N 1
ATOM 3761 C CA . HIS A 1 510 ? -55.390 -6.160 -30.831 1.00 93.26 499 HIS A CA 1
ATOM 3762 C C . HIS A 1 510 ? -55.681 -4.674 -30.608 1.00 85.40 499 HIS A C 1
ATOM 3763 O O . HIS A 1 510 ? -55.212 -3.830 -31.355 1.00 83.59 499 HIS A O 1
ATOM 3770 N N . ASP A 1 511 ? -56.431 -4.358 -29.562 1.00 96.26 500 ASP A N 1
ATOM 3771 C CA . ASP A 1 511 ? -56.780 -2.974 -29.262 1.00 100.57 500 ASP A CA 1
ATOM 3772 C C . ASP A 1 511 ? -55.536 -2.112 -29.118 1.00 87.54 500 ASP A C 1
ATOM 3773 O O . ASP A 1 511 ? -55.505 -0.957 -29.552 1.00 86.20 500 ASP A O 1
ATOM 3786 N N . PHE A 1 513 ? -52.226 -2.676 -30.067 1.00 68.41 502 PHE A N 1
ATOM 3787 C CA . PHE A 1 513 ? -51.422 -2.585 -31.283 1.00 78.30 502 PHE A CA 1
ATOM 3788 C C . PHE A 1 513 ? -52.001 -1.578 -32.270 1.00 84.12 502 PHE A C 1
ATOM 3789 O O . PHE A 1 513 ? -51.289 -0.700 -32.746 1.00 80.58 502 PHE A O 1
ATOM 3797 N N . THR A 1 514 ? -53.292 -1.708 -32.580 1.00 92.28 503 THR A N 1
ATOM 3798 C CA . THR A 1 514 ? -53.937 -0.797 -33.526 1.00 98.20 503 THR A CA 1
ATOM 3799 C C . THR A 1 514 ? -53.747 0.646 -33.093 1.00 95.95 503 THR A C 1
ATOM 3800 O O . THR A 1 514 ? -53.459 1.516 -33.910 1.00 99.52 503 THR A O 1
ATOM 3804 N N . TYR A 1 515 ? -53.898 0.901 -31.803 1.00 90.11 504 TYR A N 1
ATOM 3805 C CA . TYR A 1 515 ? -53.855 2.272 -31.343 1.00 91.11 504 TYR A CA 1
ATOM 3806 C C . TYR A 1 515 ? -52.453 2.862 -31.348 1.00 96.33 504 TYR A C 1
ATOM 3807 O O . TYR A 1 515 ? -52.293 4.070 -31.500 1.00 108.08 504 TYR A O 1
ATOM 3816 N N . SER A 1 516 ? -51.433 2.031 -31.182 1.00 89.03 505 SER A N 1
ATOM 3817 C CA . SER A 1 516 ? -50.078 2.566 -31.126 1.00 89.72 505 SER A CA 1
ATOM 3818 C C . SER A 1 516 ? -49.688 3.271 -32.419 1.00 93.88 505 SER A C 1
ATOM 3819 O O . SER A 1 516 ? -48.788 4.106 -32.423 1.00 91.53 505 SER A O 1
ATOM 3822 N N . GLN A 1 517 ? -50.348 2.902 -33.516 1.00 104.31 506 GLN A N 1
ATOM 3823 C CA . GLN A 1 517 ? -50.143 3.544 -34.820 1.00 107.00 506 GLN A CA 1
ATOM 3824 C C . GLN A 1 517 ? -50.962 4.825 -35.035 1.00 109.46 506 GLN A C 1
ATOM 3825 O O . GLN A 1 517 ? -50.464 5.799 -35.604 1.00 113.86 506 GLN A O 1
ATOM 3831 N N . GLU A 1 518 ? -52.213 4.805 -34.570 1.00 106.50 507 GLU A N 1
ATOM 3832 C CA . GLU A 1 518 ? -53.151 5.925 -34.717 1.00 110.74 507 GLU A CA 1
ATOM 3833 C C . GLU A 1 518 ? -52.765 7.158 -33.911 1.00 104.15 507 GLU A C 1
ATOM 3834 O O . GLU A 1 518 ? -52.985 8.289 -34.342 1.00 103.13 507 GLU A O 1
ATOM 3840 N N . THR A 1 519 ? -52.216 6.933 -32.725 1.00 103.74 508 THR A N 1
ATOM 3841 C CA . THR A 1 519 ? -51.834 8.022 -31.836 1.00 103.34 508 THR A CA 1
ATOM 3842 C C . THR A 1 519 ? -50.784 8.917 -32.483 1.00 104.99 508 THR A C 1
ATOM 3843 O O . THR A 1 519 ? -50.040 8.485 -33.375 1.00 105.31 508 THR A O 1
ATOM 3847 N N . GLN A 1 520 ? -50.761 10.179 -32.071 1.00 97.62 509 GLN A N 1
ATOM 3848 C CA . GLN A 1 520 ? -49.743 11.099 -32.548 1.00 98.75 509 GLN A CA 1
ATOM 3849 C C . GLN A 1 520 ? -48.564 11.293 -31.601 1.00 96.38 509 GLN A C 1
ATOM 3850 O O . GLN A 1 520 ? -47.698 12.135 -31.845 1.00 93.51 509 GLN A O 1
ATOM 3856 N N . HIS A 1 521 ? -48.540 10.541 -30.507 1.00 96.74 510 HIS A N 1
ATOM 3857 C CA . HIS A 1 521 ? -47.465 10.690 -29.533 1.00 92.57 510 HIS A CA 1
ATOM 3858 C C . HIS A 1 521 ? -46.529 9.494 -29.464 1.00 88.17 510 HIS A C 1
ATOM 3859 O O . HIS A 1 521 ? -46.968 8.347 -29.448 1.00 80.64 510 HIS A O 1
ATOM 3866 N N . GLY A 1 522 ? -45.231 9.780 -29.418 1.00 95.12 511 GLY A N 1
ATOM 3867 C CA . GLY A 1 522 ? -44.220 8.744 -29.336 1.00 89.84 511 GLY A CA 1
ATOM 3868 C C . GLY A 1 522 ? -44.211 8.005 -28.011 1.00 86.27 511 GLY A C 1
ATOM 3869 O O . GLY A 1 522 ? -44.298 6.778 -27.983 1.00 80.91 511 GLY A O 1
ATOM 3870 N N . ASN A 1 523 ? -44.120 8.751 -26.913 1.00 86.38 512 ASN A N 1
ATOM 3871 C CA . ASN A 1 523 ? -44.083 8.149 -25.588 1.00 82.14 512 ASN A CA 1
ATOM 3872 C C . ASN A 1 523 ? -45.235 7.175 -25.391 1.00 72.57 512 ASN A C 1
ATOM 3873 O O . ASN A 1 523 ? -45.075 6.128 -24.761 1.00 69.84 512 ASN A O 1
ATOM 3878 N N . ILE A 1 524 ? -46.392 7.516 -25.947 1.00 58.95 513 ILE A N 1
ATOM 3879 C CA . ILE A 1 524 ? -47.568 6.663 -25.847 1.00 61.81 513 ILE A CA 1
ATOM 3880 C C . ILE A 1 524 ? -47.398 5.383 -26.651 1.00 79.69 513 ILE A C 1
ATOM 3881 O O . ILE A 1 524 ? -47.850 4.301 -26.255 1.00 85.78 513 ILE A O 1
ATOM 3886 N N . THR A 1 525 ? -46.765 5.513 -27.805 1.00 74.05 514 THR A N 1
ATOM 3887 C CA . THR A 1 525 ? -46.497 4.348 -28.619 1.00 74.84 514 THR A CA 1
ATOM 3888 C C . THR A 1 525 ? -45.436 3.492 -27.929 1.00 75.99 514 THR A C 1
ATOM 3889 O O . THR A 1 525 ? -45.460 2.270 -28.033 1.00 76.20 514 THR A O 1
ATOM 3893 N N . ARG A 1 526 ? -44.518 4.132 -27.207 1.00 74.44 515 ARG A N 1
ATOM 3894 C CA . ARG A 1 526 ? -43.557 3.396 -26.390 1.00 71.99 515 ARG A CA 1
ATOM 3895 C C . ARG A 1 526 ? -44.247 2.756 -25.172 1.00 77.39 515 ARG A C 1
ATOM 3896 O O . ARG A 1 526 ? -43.896 1.654 -24.747 1.00 85.67 515 ARG A O 1
ATOM 3904 N N . GLY A 1 527 ? -45.241 3.442 -24.621 1.00 76.23 516 GLY A N 1
ATOM 3905 C CA . GLY A 1 527 ? -45.986 2.915 -23.493 1.00 67.74 516 GLY A CA 1
ATOM 3906 C C . GLY A 1 527 ? -46.699 1.632 -23.863 1.00 75.45 516 GLY A C 1
ATOM 3907 O O . GLY A 1 527 ? -46.648 0.641 -23.138 1.00 68.80 516 GLY A O 1
ATOM 3908 N N . LEU A 1 528 ? -47.356 1.648 -25.014 1.00 82.34 517 LEU A N 1
ATOM 3909 C CA . LEU A 1 528 ? -48.116 0.497 -25.471 1.00 75.52 517 LEU A CA 1
ATOM 3910 C C . LEU A 1 528 ? -47.235 -0.651 -25.979 1.00 77.61 517 LEU A C 1
ATOM 3911 O O . LEU A 1 528 ? -47.667 -1.809 -26.057 1.00 76.60 517 LEU A O 1
ATOM 3916 N N . ALA A 1 529 ? -46.004 -0.331 -26.354 1.00 69.32 518 ALA A N 1
ATOM 3917 C CA . ALA A 1 529 ? -45.097 -1.368 -26.800 1.00 61.72 518 ALA A CA 1
ATOM 3918 C C . ALA A 1 529 ? -44.783 -2.214 -25.594 1.00 65.38 518 ALA A C 1
ATOM 3919 O O . ALA A 1 529 ? -44.970 -3.422 -25.616 1.00 70.46 518 ALA A O 1
ATOM 3921 N N . VAL A 1 530 ? -44.334 -1.564 -24.526 1.00 69.29 519 VAL A N 1
ATOM 3922 C CA . VAL A 1 530 ? -44.105 -2.251 -23.263 1.00 62.48 519 VAL A CA 1
ATOM 3923 C C . VAL A 1 530 ? -45.383 -2.925 -22.773 1.00 60.41 519 VAL A C 1
ATOM 3924 O O . VAL A 1 530 ? -45.367 -4.096 -22.395 1.00 62.94 519 VAL A O 1
ATOM 3928 N N . GLY A 1 531 ? -46.490 -2.188 -22.809 1.00 51.42 520 GLY A N 1
ATOM 3929 C CA . GLY A 1 531 ? -47.787 -2.733 -22.443 1.00 52.37 520 GLY A CA 1
ATOM 3930 C C . GLY A 1 531 ? -48.095 -4.067 -23.101 1.00 64.28 520 GLY A C 1
ATOM 3931 O O . GLY A 1 531 ? -48.668 -4.969 -22.475 1.00 72.46 520 GLY A O 1
ATOM 3932 N N . LEU A 1 532 ? -47.712 -4.195 -24.368 1.00 56.96 521 LEU A N 1
ATOM 3933 C CA . LEU A 1 532 ? -47.911 -5.429 -25.123 1.00 53.98 521 LEU A CA 1
ATOM 3934 C C . LEU A 1 532 ? -46.960 -6.518 -24.654 1.00 60.17 521 LEU A C 1
ATOM 3935 O O . LEU A 1 532 ? -47.264 -7.705 -24.775 1.00 65.11 521 LEU A O 1
ATOM 3940 N N . ALA A 1 533 ? -45.810 -6.106 -24.120 1.00 56.00 522 ALA A N 1
ATOM 3941 C CA . ALA A 1 533 ? -44.813 -7.040 -23.615 1.00 54.11 522 ALA A CA 1
ATOM 3942 C C . ALA A 1 533 ? -45.356 -7.661 -22.352 1.00 61.23 522 ALA A C 1
ATOM 3943 O O . ALA A 1 533 ? -45.350 -8.878 -22.194 1.00 61.24 522 ALA A O 1
ATOM 3945 N N . LEU A 1 534 ? -45.848 -6.805 -21.463 1.00 61.91 523 LEU A N 1
ATOM 3946 C CA . LEU A 1 534 ? -46.474 -7.241 -20.224 1.00 59.53 523 LEU A CA 1
ATOM 3947 C C . LEU A 1 534 ? -47.584 -8.257 -20.482 1.00 63.35 523 LEU A C 1
ATOM 3948 O O . LEU A 1 534 ? -47.596 -9.328 -19.884 1.00 68.30 523 LEU A O 1
ATOM 3953 N N . ILE A 1 535 ? -48.507 -7.929 -21.381 1.00 60.39 524 ILE A N 1
ATOM 3954 C CA . ILE A 1 535 ? -49.609 -8.838 -21.686 1.00 63.27 524 ILE A CA 1
ATOM 3955 C C . ILE A 1 535 ? -49.152 -10.198 -22.196 1.00 60.90 524 ILE A C 1
ATOM 3956 O O . ILE A 1 535 ? -49.886 -11.174 -22.093 1.00 75.75 524 ILE A O 1
ATOM 3961 N N . ASN A 1 536 ? -47.961 -10.270 -22.771 1.00 56.55 525 ASN A N 1
ATOM 3962 C CA . ASN A 1 536 ? -47.447 -11.563 -23.234 1.00 64.67 525 ASN A CA 1
ATOM 3963 C C . ASN A 1 536 ? -46.476 -12.225 -22.261 1.00 63.79 525 ASN A C 1
ATOM 3964 O O . ASN A 1 536 ? -45.906 -13.281 -22.551 1.00 73.07 525 ASN A O 1
ATOM 3969 N N . TYR A 1 537 ? -46.297 -11.601 -21.102 1.00 54.56 526 TYR A N 1
ATOM 3970 C CA . TYR A 1 537 ? -45.343 -12.108 -20.138 1.00 59.00 526 TYR A CA 1
ATOM 3971 C C . TYR A 1 537 ? -45.631 -13.581 -19.952 1.00 63.22 526 TYR A C 1
ATOM 3972 O O . TYR A 1 537 ? -46.768 -13.960 -19.726 1.00 72.21 526 TYR A O 1
ATOM 3981 N N . GLY A 1 538 ? -44.606 -14.414 -20.073 1.00 62.87 527 GLY A N 1
ATOM 3982 C CA . GLY A 1 538 ? -44.740 -15.839 -19.803 1.00 51.96 527 GLY A CA 1
ATOM 3983 C C . GLY A 1 538 ? -45.268 -16.730 -20.916 1.00 59.45 527 GLY A C 1
ATOM 3984 O O . GLY A 1 538 ? -45.079 -17.935 -20.864 1.00 55.31 527 GLY A O 1
ATOM 3985 N N . ARG A 1 539 ? -45.899 -16.137 -21.927 1.00 66.57 528 ARG A N 1
ATOM 3986 C CA . ARG A 1 539 ? -46.606 -16.874 -22.985 1.00 66.87 528 ARG A CA 1
ATOM 3987 C C . ARG A 1 539 ? -45.750 -17.732 -23.933 1.00 64.38 528 ARG A C 1
ATOM 3988 O O . ARG A 1 539 ? -46.261 -18.621 -24.624 1.00 54.80 528 ARG A O 1
ATOM 3996 N N . GLN A 1 540 ? -44.456 -17.447 -23.972 1.00 60.51 529 GLN A N 1
ATOM 3997 C CA . GLN A 1 540 ? -43.542 -18.187 -24.816 1.00 59.17 529 GLN A CA 1
ATOM 3998 C C . GLN A 1 540 ? -44.030 -18.213 -26.262 1.00 69.73 529 GLN A C 1
ATOM 3999 O O . GLN A 1 540 ? -44.366 -17.173 -26.834 1.00 63.59 529 GLN A O 1
ATOM 4005 N N . GLU A 1 541 ? -44.099 -19.414 -26.829 1.00 75.63 530 GLU A N 1
ATOM 4006 C CA . GLU A 1 541 ? -44.339 -19.597 -28.252 1.00 71.62 530 GLU A CA 1
ATOM 4007 C C . GLU A 1 541 ? -45.674 -19.039 -28.743 1.00 67.86 530 GLU A C 1
ATOM 4008 O O . GLU A 1 541 ? -45.843 -18.800 -29.929 1.00 71.90 530 GLU A O 1
ATOM 4014 N N . LEU A 1 542 ? -46.623 -18.832 -27.844 1.00 70.84 531 LEU A N 1
ATOM 4015 C CA . LEU A 1 542 ? -47.931 -18.316 -28.244 1.00 80.82 531 LEU A CA 1
ATOM 4016 C C . LEU A 1 542 ? -47.843 -16.828 -28.520 1.00 70.38 531 LEU A C 1
ATOM 4017 O O . LEU A 1 542 ? -48.811 -16.210 -28.984 1.00 70.75 531 LEU A O 1
ATOM 4022 N N . ALA A 1 543 ? -46.686 -16.255 -28.208 1.00 54.90 532 ALA A N 1
ATOM 4023 C CA . ALA A 1 543 ? -46.446 -14.838 -28.456 1.00 66.99 532 ALA A CA 1
ATOM 4024 C C . ALA A 1 543 ? -45.757 -14.602 -29.804 1.00 75.69 532 ALA A C 1
ATOM 4025 O O . ALA A 1 543 ? -45.657 -13.468 -30.276 1.00 73.81 532 ALA A O 1
ATOM 4027 N N . ASP A 1 544 ? -45.310 -15.687 -30.433 1.00 76.09 533 ASP A N 1
ATOM 4028 C CA . ASP A 1 544 ? -44.468 -15.601 -31.616 1.00 66.31 533 ASP A CA 1
ATOM 4029 C C . ASP A 1 544 ? -45.086 -14.892 -32.810 1.00 76.77 533 ASP A C 1
ATOM 4030 O O . ASP A 1 544 ? -44.380 -14.260 -33.583 1.00 83.61 533 ASP A O 1
ATOM 4035 N N . ASP A 1 545 ? -46.396 -14.978 -32.972 1.00 84.25 534 ASP A N 1
ATOM 4036 C CA . ASP A 1 545 ? -47.035 -14.243 -34.058 1.00 79.15 534 ASP A CA 1
ATOM 4037 C C . ASP A 1 545 ? -46.967 -12.728 -33.850 1.00 66.37 534 ASP A C 1
ATOM 4038 O O . ASP A 1 545 ? -46.559 -11.998 -34.735 1.00 63.63 534 ASP A O 1
ATOM 4043 N N . LEU A 1 546 ? -47.335 -12.263 -32.668 1.00 73.10 535 LEU A N 1
ATOM 4044 C CA . LEU A 1 546 ? -47.237 -10.845 -32.341 1.00 66.61 535 LEU A CA 1
ATOM 4045 C C . LEU A 1 546 ? -45.802 -10.337 -32.376 1.00 69.92 535 LEU A C 1
ATOM 4046 O O . LEU A 1 546 ? -45.546 -9.185 -32.748 1.00 64.35 535 LEU A O 1
ATOM 4051 N N . ILE A 1 547 ? -44.867 -11.191 -31.974 1.00 69.15 536 ILE A N 1
ATOM 4052 C CA . ILE A 1 547 ? -43.468 -10.796 -31.948 1.00 62.76 536 ILE A CA 1
ATOM 4053 C C . ILE A 1 547 ? -43.000 -10.498 -33.356 1.00 69.56 536 ILE A C 1
ATOM 4054 O O . ILE A 1 547 ? -42.322 -9.504 -33.592 1.00 78.74 536 ILE A O 1
ATOM 4059 N N . THR A 1 548 ? -43.376 -11.349 -34.304 1.00 69.33 537 THR A N 1
ATOM 4060 C CA . THR A 1 548 ? -42.959 -11.135 -35.685 1.00 75.84 537 THR A CA 1
ATOM 4061 C C . THR A 1 548 ? -43.515 -9.845 -36.287 1.00 75.91 537 THR A C 1
ATOM 4062 O O . THR A 1 548 ? -42.789 -9.128 -36.963 1.00 87.67 537 THR A O 1
ATOM 4066 N N . LYS A 1 549 ? -44.791 -9.554 -36.053 1.00 70.83 538 LYS A N 1
ATOM 4067 C CA . LYS A 1 549 ? -45.376 -8.300 -36.522 1.00 74.56 538 LYS A CA 1
ATOM 4068 C C . LYS A 1 549 ? -44.581 -7.136 -35.975 1.00 72.71 538 LYS A C 1
ATOM 4069 O O . LYS A 1 549 ? -44.306 -6.177 -36.681 1.00 71.22 538 LYS A O 1
ATOM 4083 N N . LEU A 1 551 ? -41.453 -6.931 -34.621 1.00 54.23 540 LEU A N 1
ATOM 4084 C CA . LEU A 1 551 ? -40.070 -6.821 -35.032 1.00 59.52 540 LEU A CA 1
ATOM 4085 C C . LEU A 1 551 ? -39.968 -6.369 -36.488 1.00 73.57 540 LEU A C 1
ATOM 4086 O O . LEU A 1 551 ? -38.987 -5.729 -36.890 1.00 73.37 540 LEU A O 1
ATOM 4091 N N . ALA A 1 552 ? -41.004 -6.703 -37.259 1.00 71.90 541 ALA A N 1
ATOM 4092 C CA . ALA A 1 552 ? -41.078 -6.388 -38.682 1.00 70.25 541 ALA A CA 1
ATOM 4093 C C . ALA A 1 552 ? -41.510 -4.945 -38.944 1.00 74.80 541 ALA A C 1
ATOM 4094 O O . ALA A 1 552 ? -41.313 -4.427 -40.032 1.00 68.07 541 ALA A O 1
ATOM 4096 N N . SER A 1 553 ? -42.091 -4.297 -37.945 1.00 68.45 542 SER A N 1
ATOM 4097 C CA . SER A 1 553 ? -42.646 -2.963 -38.133 1.00 72.55 542 SER A CA 1
ATOM 4098 C C . SER A 1 553 ? -41.582 -1.961 -38.502 1.00 71.32 542 SER A C 1
ATOM 4099 O O . SER A 1 553 ? -40.441 -2.092 -38.084 1.00 68.46 542 SER A O 1
ATOM 4102 N N . ASP A 1 554 ? -41.972 -0.950 -39.272 1.00 79.97 543 ASP A N 1
ATOM 4103 C CA . ASP A 1 554 ? -41.060 0.120 -39.670 1.00 81.52 543 ASP A CA 1
ATOM 4104 C C . ASP A 1 554 ? -40.801 1.080 -38.520 1.00 73.40 543 ASP A C 1
ATOM 4105 O O . ASP A 1 554 ? -39.753 1.733 -38.453 1.00 73.45 543 ASP A O 1
ATOM 4110 N N . GLU A 1 555 ? -41.763 1.145 -37.608 1.00 64.82 544 GLU A N 1
ATOM 4111 C CA . GLU A 1 555 ? -41.680 2.045 -36.477 1.00 73.23 544 GLU A CA 1
ATOM 4112 C C . GLU A 1 555 ? -40.720 1.487 -35.426 1.00 77.72 544 GLU A C 1
ATOM 4113 O O . GLU A 1 555 ? -40.959 0.418 -34.860 1.00 78.08 544 GLU A O 1
ATOM 4119 N N . SER A 1 556 ? -39.647 2.225 -35.145 1.00 76.02 545 SER A N 1
ATOM 4120 C CA . SER A 1 556 ? -38.627 1.733 -34.231 1.00 66.14 545 SER A CA 1
ATOM 4121 C C . SER A 1 556 ? -39.248 1.418 -32.871 1.00 64.64 545 SER A C 1
ATOM 4122 O O . SER A 1 556 ? -39.035 0.341 -32.318 1.00 61.22 545 SER A O 1
ATOM 4125 N N . LEU A 1 557 ? -40.039 2.352 -32.353 1.00 61.07 546 LEU A N 1
ATOM 4126 C CA . LEU A 1 557 ? -40.727 2.147 -31.087 1.00 61.14 546 LEU A CA 1
ATOM 4127 C C . LEU A 1 557 ? -41.440 0.801 -30.981 1.00 70.23 546 LEU A C 1
ATOM 4128 O O . LEU A 1 557 ? -41.422 0.176 -29.921 1.00 62.98 546 LEU A O 1
ATOM 4133 N N . LEU A 1 558 ? -42.070 0.343 -32.054 1.00 64.43 547 LEU A N 1
ATOM 4134 C CA . LEU A 1 558 ? -42.705 -0.972 -32.004 1.00 56.28 547 LEU A CA 1
ATOM 4135 C C . LEU A 1 558 ? -41.689 -2.111 -31.984 1.00 59.37 547 LEU A C 1
ATOM 4136 O O . LEU A 1 558 ? -41.889 -3.121 -31.301 1.00 68.48 547 LEU A O 1
ATOM 4141 N N . ARG A 1 559 ? -40.612 -1.954 -32.752 1.00 62.14 548 ARG A N 1
ATOM 4142 C CA . ARG A 1 559 ? -39.484 -2.878 -32.685 1.00 63.42 548 ARG A CA 1
ATOM 4143 C C . ARG A 1 559 ? -38.877 -2.859 -31.259 1.00 56.29 548 ARG A C 1
ATOM 4144 O O . ARG A 1 559 ? -38.394 -3.878 -30.773 1.00 48.43 548 ARG A O 1
ATOM 4152 N N . TYR A 1 560 ? -38.916 -1.702 -30.593 1.00 54.63 549 TYR A N 1
ATOM 4153 C CA . TYR A 1 560 ? -38.524 -1.599 -29.187 1.00 48.64 549 TYR A CA 1
ATOM 4154 C C . TYR A 1 560 ? -39.381 -2.548 -28.350 1.00 57.04 549 TYR A C 1
ATOM 4155 O O . TYR A 1 560 ? -38.865 -3.354 -27.573 1.00 43.64 549 TYR A O 1
ATOM 4164 N N . GLY A 1 561 ? -40.693 -2.453 -28.533 1.00 55.15 550 GLY A N 1
ATOM 4165 C CA . GLY A 1 561 ? -41.629 -3.327 -27.859 1.00 42.56 550 GLY A CA 1
ATOM 4166 C C . GLY A 1 561 ? -41.420 -4.782 -28.222 1.00 60.71 550 GLY A C 1
ATOM 4167 O O . GLY A 1 561 ? -41.656 -5.689 -27.408 1.00 58.08 550 GLY A O 1
ATOM 4168 N N . GLY A 1 562 ? -40.976 -5.007 -29.454 1.00 56.58 551 GLY A N 1
ATOM 4169 C CA . GLY A 1 562 ? -40.694 -6.346 -29.919 1.00 47.05 551 GLY A CA 1
ATOM 4170 C C . GLY A 1 562 ? -39.640 -7.019 -29.063 1.00 57.25 551 GLY A C 1
ATOM 4171 O O . GLY A 1 562 ? -39.816 -8.161 -28.659 1.00 51.20 551 GLY A O 1
ATOM 4172 N N . ALA A 1 563 ? -38.542 -6.314 -28.785 1.00 56.91 552 ALA A N 1
ATOM 4173 C CA . ALA A 1 563 ? -37.476 -6.851 -27.942 1.00 47.21 552 ALA A CA 1
ATOM 4174 C C . ALA A 1 563 ? -37.996 -7.181 -26.547 1.00 50.45 552 ALA A C 1
ATOM 4175 O O . ALA A 1 563 ? -37.685 -8.230 -25.995 1.00 50.04 552 ALA A O 1
ATOM 4177 N N . PHE A 1 564 ? -38.796 -6.295 -25.971 1.00 47.15 553 PHE A N 1
ATOM 4178 C CA . PHE A 1 564 ? -39.276 -6.557 -24.625 1.00 47.32 553 PHE A CA 1
ATOM 4179 C C . PHE A 1 564 ? -40.281 -7.696 -24.612 1.00 63.86 553 PHE A C 1
ATOM 4180 O O . PHE A 1 564 ? -40.359 -8.450 -23.636 1.00 66.74 553 PHE A O 1
ATOM 4188 N N . THR A 1 565 ? -41.004 -7.857 -25.716 1.00 51.91 554 THR A N 1
ATOM 4189 C CA . THR A 1 565 ? -42.007 -8.906 -25.784 1.00 47.90 554 THR A CA 1
ATOM 4190 C C . THR A 1 565 ? -41.365 -10.277 -25.818 1.00 52.19 554 THR A C 1
ATOM 4191 O O . THR A 1 565 ? -41.962 -11.276 -25.418 1.00 60.05 554 THR A O 1
ATOM 4195 N N . ILE A 1 566 ? -40.138 -10.331 -26.297 1.00 40.51 555 ILE A N 1
ATOM 4196 C CA . ILE A 1 566 ? -39.417 -11.580 -26.253 1.00 55.62 555 ILE A CA 1
ATOM 4197 C C . ILE A 1 566 ? -38.852 -11.776 -24.853 1.00 56.37 555 ILE A C 1
ATOM 4198 O O . ILE A 1 566 ? -38.857 -12.883 -24.323 1.00 58.53 555 ILE A O 1
ATOM 4203 N N . ALA A 1 567 ? -38.347 -10.691 -24.278 1.00 51.03 556 ALA A N 1
ATOM 4204 C CA . ALA A 1 567 ? -37.750 -10.712 -22.952 1.00 53.23 556 ALA A CA 1
ATOM 4205 C C . ALA A 1 567 ? -38.734 -11.289 -21.936 1.00 62.10 556 ALA A C 1
ATOM 4206 O O . ALA A 1 567 ? -38.368 -12.098 -21.074 1.00 54.15 556 ALA A O 1
ATOM 4208 N N . LEU A 1 568 ? -39.995 -10.896 -22.062 1.00 60.58 557 LEU A N 1
ATOM 4209 C CA . LEU A 1 568 ? -41.026 -11.412 -21.171 1.00 65.84 557 LEU A CA 1
ATOM 4210 C C . LEU A 1 568 ? -41.567 -12.778 -21.610 1.00 66.40 557 LEU A C 1
ATOM 4211 O O . LEU A 1 568 ? -41.436 -13.755 -20.880 1.00 65.83 557 LEU A O 1
ATOM 4216 N N . ALA A 1 569 ? -42.160 -12.850 -22.797 1.00 61.41 558 ALA A N 1
ATOM 4217 C CA . ALA A 1 569 ? -42.749 -14.098 -23.269 1.00 53.93 558 ALA A CA 1
ATOM 4218 C C . ALA A 1 569 ? -41.799 -15.259 -23.061 1.00 55.98 558 ALA A C 1
ATOM 4219 O O . ALA A 1 569 ? -42.216 -16.342 -22.692 1.00 69.09 558 ALA A O 1
ATOM 4221 N N . TYR A 1 570 ? -40.525 -15.043 -23.339 1.00 45.09 559 TYR A N 1
ATOM 4222 C CA . TYR A 1 570 ? -39.515 -16.086 -23.187 1.00 46.36 559 TYR A CA 1
ATOM 4223 C C . TYR A 1 570 ? -38.689 -15.996 -21.920 1.00 55.17 559 TYR A C 1
ATOM 4224 O O . TYR A 1 570 ? -37.678 -16.691 -21.802 1.00 63.20 559 TYR A O 1
ATOM 4233 N N . ALA A 1 571 ? -39.077 -15.106 -21.007 1.00 47.84 560 ALA A N 1
ATOM 4234 C CA . ALA A 1 571 ? -38.341 -14.908 -19.746 1.00 45.22 560 ALA A CA 1
ATOM 4235 C C . ALA A 1 571 ? -38.067 -16.224 -19.039 1.00 48.63 560 ALA A C 1
ATOM 4236 O O . ALA A 1 571 ? -38.937 -17.070 -18.927 1.00 47.11 560 ALA A O 1
ATOM 4238 N N . GLY A 1 572 ? -36.829 -16.403 -18.610 1.00 42.28 561 GLY A N 1
ATOM 4239 C CA . GLY A 1 572 ? -36.428 -17.534 -17.794 1.00 45.02 561 GLY A CA 1
ATOM 4240 C C . GLY A 1 572 ? -36.196 -18.812 -18.573 1.00 53.54 561 GLY A C 1
ATOM 4241 O O . GLY A 1 572 ? -35.397 -19.648 -18.163 1.00 66.18 561 GLY A O 1
ATOM 4242 N N . THR A 1 573 ? -36.827 -18.925 -19.738 1.00 50.48 562 THR A N 1
ATOM 4243 C CA . THR A 1 573 ? -36.514 -20.001 -20.685 1.00 58.25 562 THR A CA 1
ATOM 4244 C C . THR A 1 573 ? -35.172 -19.655 -21.279 1.00 74.48 562 THR A C 1
ATOM 4245 O O . THR A 1 573 ? -34.881 -18.483 -21.479 1.00 100.26 562 THR A O 1
ATOM 4249 N N . GLY A 1 574 ? -34.351 -20.641 -21.588 1.00 57.05 563 GLY A N 1
ATOM 4250 C CA . GLY A 1 574 ? -33.086 -20.345 -22.255 1.00 64.44 563 GLY A CA 1
ATOM 4251 C C . GLY A 1 574 ? -33.184 -20.364 -23.779 1.00 62.72 563 GLY A C 1
ATOM 4252 O O . GLY A 1 574 ? -32.208 -20.661 -24.470 1.00 62.49 563 GLY A O 1
ATOM 4253 N N . ASN A 1 575 ? -34.373 -20.074 -24.297 1.00 42.92 564 ASN A N 1
ATOM 4254 C CA . ASN A 1 575 ? -34.736 -20.397 -25.684 1.00 61.49 564 ASN A CA 1
ATOM 4255 C C . ASN A 1 575 ? -33.772 -19.903 -26.778 1.00 59.87 564 ASN A C 1
ATOM 4256 O O . ASN A 1 575 ? -33.466 -18.720 -26.852 1.00 69.52 564 ASN A O 1
ATOM 4261 N N . ASN A 1 576 ? -33.319 -20.811 -27.637 1.00 56.54 565 ASN A N 1
ATOM 4262 C CA . ASN A 1 576 ? -32.279 -20.485 -28.610 1.00 58.69 565 ASN A CA 1
ATOM 4263 C C . ASN A 1 576 ? -32.773 -19.613 -29.737 1.00 56.46 565 ASN A C 1
ATOM 4264 O O . ASN A 1 576 ? -32.144 -18.614 -30.080 1.00 51.76 565 ASN A O 1
ATOM 4269 N N . SER A 1 577 ? -33.915 -19.979 -30.301 1.00 57.58 566 SER A N 1
ATOM 4270 C CA . SER A 1 577 ? -34.482 -19.165 -31.345 1.00 49.86 566 SER A CA 1
ATOM 4271 C C . SER A 1 577 ? -34.457 -17.723 -30.845 1.00 56.70 566 SER A C 1
ATOM 4272 O O . SER A 1 577 ? -33.900 -16.843 -31.495 1.00 64.94 566 SER A O 1
ATOM 4275 N N . ALA A 1 578 ? -35.020 -17.497 -29.661 1.00 51.99 567 ALA A N 1
ATOM 4276 C CA . ALA A 1 578 ? -35.161 -16.151 -29.097 1.00 46.69 567 ALA A CA 1
ATOM 4277 C C . ALA A 1 578 ? -33.834 -15.468 -28.762 1.00 46.70 567 ALA A C 1
ATOM 4278 O O . ALA A 1 578 ? -33.659 -14.279 -29.028 1.00 55.72 567 ALA A O 1
ATOM 4280 N N . VAL A 1 579 ? -32.888 -16.193 -28.187 1.00 39.52 568 VAL A N 1
ATOM 4281 C CA . VAL A 1 579 ? -31.589 -15.581 -27.977 1.00 42.63 568 VAL A CA 1
ATOM 4282 C C . VAL A 1 579 ? -30.973 -15.150 -29.289 1.00 46.60 568 VAL A C 1
ATOM 4283 O O . VAL A 1 579 ? -30.415 -14.070 -29.368 1.00 45.62 568 VAL A O 1
ATOM 4287 N N . LYS A 1 580 ? -31.074 -15.982 -30.325 1.00 56.76 569 LYS A N 1
ATOM 4288 C CA . LYS A 1 580 ? -30.509 -15.644 -31.648 1.00 47.35 569 LYS A CA 1
ATOM 4289 C C . LYS A 1 580 ? -31.224 -14.445 -32.259 1.00 51.51 569 LYS A C 1
ATOM 4290 O O . LYS A 1 580 ? -30.606 -13.457 -32.630 1.00 55.49 569 LYS A O 1
ATOM 4296 N N . ARG A 1 581 ? -32.540 -14.517 -32.320 1.00 40.23 570 ARG A N 1
ATOM 4297 C CA . ARG A 1 581 ? -33.308 -13.426 -32.879 1.00 45.61 570 ARG A CA 1
ATOM 4298 C C . ARG A 1 581 ? -32.988 -12.058 -32.261 1.00 43.80 570 ARG A C 1
ATOM 4299 O O . ARG A 1 581 ? -33.148 -11.031 -32.902 1.00 52.28 570 ARG A O 1
ATOM 4307 N N . LEU A 1 582 ? -32.585 -12.046 -30.996 1.00 51.73 571 LEU A N 1
ATOM 4308 C CA . LEU A 1 582 ? -32.246 -10.811 -30.300 1.00 45.81 571 LEU A CA 1
ATOM 4309 C C . LEU A 1 582 ? -30.816 -10.377 -30.579 1.00 42.91 571 LEU A C 1
ATOM 4310 O O . LEU A 1 582 ? -30.519 -9.199 -30.667 1.00 50.15 571 LEU A O 1
ATOM 4315 N N . LEU A 1 583 ? -29.908 -11.333 -30.632 1.00 37.50 572 LEU A N 1
ATOM 4316 C CA . LEU A 1 583 ? -28.555 -11.031 -31.055 1.00 50.32 572 LEU A CA 1
ATOM 4317 C C . LEU A 1 583 ? -28.564 -10.391 -32.454 1.00 48.05 572 LEU A C 1
ATOM 4318 O O . LEU A 1 583 ? -27.753 -9.520 -32.765 1.00 51.84 572 LEU A O 1
ATOM 4323 N N . HIS A 1 584 ? -29.504 -10.819 -33.286 1.00 46.01 573 HIS A N 1
ATOM 4324 C CA . HIS A 1 584 ? -29.622 -10.305 -34.644 1.00 55.11 573 HIS A CA 1
ATOM 4325 C C . HIS A 1 584 ? -30.089 -8.846 -34.602 1.00 50.28 573 HIS A C 1
ATOM 4326 O O . HIS A 1 584 ? -29.482 -7.962 -35.196 1.00 48.61 573 HIS A O 1
ATOM 4333 N N . VAL A 1 585 ? -31.161 -8.600 -33.868 1.00 43.46 574 VAL A N 1
ATOM 4334 C CA . VAL A 1 585 ? -31.675 -7.252 -33.705 1.00 47.21 574 VAL A CA 1
ATOM 4335 C C . VAL A 1 585 ? -30.614 -6.313 -33.116 1.00 54.59 574 VAL A C 1
ATOM 4336 O O . VAL A 1 585 ? -30.471 -5.187 -33.567 1.00 58.07 574 VAL A O 1
ATOM 4340 N N . ALA A 1 586 ? -29.860 -6.782 -32.128 1.00 53.94 575 ALA A N 1
ATOM 4341 C CA . ALA A 1 586 ? -28.819 -5.967 -31.495 1.00 47.73 575 ALA A CA 1
ATOM 4342 C C . ALA A 1 586 ? -27.762 -5.546 -32.489 1.00 52.03 575 ALA A C 1
ATOM 4343 O O . ALA A 1 586 ? -27.321 -4.399 -32.493 1.00 58.26 575 ALA A O 1
ATOM 4345 N N . VAL A 1 587 ? -27.336 -6.494 -33.313 1.00 45.00 576 VAL A N 1
ATOM 4346 C CA . VAL A 1 587 ? -26.302 -6.245 -34.316 1.00 44.19 576 VAL A CA 1
ATOM 4347 C C . VAL A 1 587 ? -26.793 -5.501 -35.566 1.00 53.76 576 VAL A C 1
ATOM 4348 O O . VAL A 1 587 ? -26.163 -4.560 -36.031 1.00 36.97 576 VAL A O 1
ATOM 4352 N N . SER A 1 588 ? -27.914 -5.946 -36.113 1.00 56.45 577 SER A N 1
ATOM 4353 C CA . SER A 1 588 ? -28.394 -5.436 -37.386 1.00 46.92 577 SER A CA 1
ATOM 4354 C C . SER A 1 588 ? -29.426 -4.304 -37.349 1.00 39.28 577 SER A C 1
ATOM 4355 O O . SER A 1 588 ? -29.748 -3.738 -38.374 1.00 71.45 577 SER A O 1
ATOM 4358 N N . ASP A 1 589 ? -29.973 -3.958 -36.203 1.00 70.33 578 ASP A N 1
ATOM 4359 C CA . ASP A 1 589 ? -31.031 -2.947 -36.236 1.00 64.44 578 ASP A CA 1
ATOM 4360 C C . ASP A 1 589 ? -30.455 -1.549 -36.392 1.00 57.87 578 ASP A C 1
ATOM 4361 O O . ASP A 1 589 ? -29.332 -1.276 -35.980 1.00 59.68 578 ASP A O 1
ATOM 4366 N N . SER A 1 590 ? -31.235 -0.681 -37.019 1.00 52.43 579 SER A N 1
ATOM 4367 C CA . SER A 1 590 ? -30.798 0.661 -37.373 1.00 53.73 579 SER A CA 1
ATOM 4368 C C . SER A 1 590 ? -30.846 1.577 -36.177 1.00 55.51 579 SER A C 1
ATOM 4369 O O . SER A 1 590 ? -30.016 2.468 -36.024 1.00 54.78 579 SER A O 1
ATOM 4372 N N . ASN A 1 591 ? -31.835 1.338 -35.323 1.00 46.35 580 ASN A N 1
ATOM 4373 C CA . ASN A 1 591 ? -32.152 2.225 -34.203 1.00 48.27 580 ASN A CA 1
ATOM 4374 C C . ASN A 1 591 ? -31.370 1.939 -32.913 1.00 54.05 580 ASN A C 1
ATOM 4375 O O . ASN A 1 591 ? -31.249 0.784 -32.487 1.00 52.83 580 ASN A O 1
ATOM 4380 N N . ASP A 1 592 ? -30.849 2.983 -32.276 1.00 52.93 581 ASP A N 1
ATOM 4381 C CA . ASP A 1 592 ? -29.965 2.771 -31.125 1.00 56.05 581 ASP A CA 1
ATOM 4382 C C . ASP A 1 592 ? -30.699 2.281 -29.878 1.00 56.40 581 ASP A C 1
ATOM 4383 O O . ASP A 1 592 ? -30.164 1.501 -29.090 1.00 51.29 581 ASP A O 1
ATOM 4388 N N . ASP A 1 593 ? -31.920 2.770 -29.707 1.00 48.49 582 ASP A N 1
ATOM 4389 C CA . ASP A 1 593 ? -32.745 2.410 -28.578 1.00 48.64 582 ASP A CA 1
ATOM 4390 C C . ASP A 1 593 ? -33.164 0.971 -28.727 1.00 58.11 582 ASP A C 1
ATOM 4391 O O . ASP A 1 593 ? -33.106 0.197 -27.776 1.00 64.00 582 ASP A O 1
ATOM 4396 N N . VAL A 1 594 ? -33.571 0.609 -29.937 1.00 54.41 583 VAL A N 1
ATOM 4397 C CA . VAL A 1 594 ? -33.963 -0.764 -30.207 1.00 43.47 583 VAL A CA 1
ATOM 4398 C C . VAL A 1 594 ? -32.806 -1.724 -29.984 1.00 39.57 583 VAL A C 1
ATOM 4399 O O . VAL A 1 594 ? -33.001 -2.832 -29.522 1.00 43.12 583 VAL A O 1
ATOM 4403 N N . ARG A 1 595 ? -31.595 -1.304 -30.305 1.00 40.04 584 ARG A N 1
ATOM 4404 C CA . ARG A 1 595 ? -30.455 -2.178 -30.095 1.00 38.36 584 ARG A CA 1
ATOM 4405 C C . ARG A 1 595 ? -30.191 -2.310 -28.604 1.00 37.51 584 ARG A C 1
ATOM 4406 O O . ARG A 1 595 ? -29.773 -3.361 -28.126 1.00 50.03 584 ARG A O 1
ATOM 4414 N N . ARG A 1 596 ? -30.441 -1.244 -27.862 1.00 38.29 585 ARG A N 1
ATOM 4415 C CA . ARG A 1 596 ? -30.273 -1.308 -26.416 1.00 44.42 585 ARG A CA 1
ATOM 4416 C C . ARG A 1 596 ? -31.284 -2.279 -25.800 1.00 48.45 585 ARG A C 1
ATOM 4417 O O . ARG A 1 596 ? -30.920 -3.146 -25.017 1.00 45.42 585 ARG A O 1
ATOM 4425 N N . ALA A 1 597 ? -32.547 -2.137 -26.189 1.00 53.37 586 ALA A N 1
ATOM 4426 C CA . ALA A 1 597 ? -33.615 -3.025 -25.751 1.00 34.43 586 ALA A CA 1
ATOM 4427 C C . ALA A 1 597 ? -33.400 -4.491 -26.099 1.00 57.29 586 ALA A C 1
ATOM 4428 O O . ALA A 1 597 ? -33.859 -5.373 -25.388 1.00 63.14 586 ALA A O 1
ATOM 4430 N N . ALA A 1 598 ? -32.725 -4.772 -27.198 1.00 45.24 587 ALA A N 1
ATOM 4431 C CA . ALA A 1 598 ? -32.564 -6.158 -27.570 1.00 39.78 587 ALA A CA 1
ATOM 4432 C C . ALA A 1 598 ? -31.495 -6.812 -26.733 1.00 39.98 587 ALA A C 1
ATOM 4433 O O . ALA A 1 598 ? -31.570 -7.991 -26.467 1.00 55.28 587 ALA A O 1
ATOM 4435 N N . VAL A 1 599 ? -30.480 -6.063 -26.340 1.00 36.54 588 VAL A N 1
ATOM 4436 C CA . VAL A 1 599 ? -29.454 -6.628 -25.483 1.00 37.49 588 VAL A CA 1
ATOM 4437 C C . VAL A 1 599 ? -29.995 -6.854 -24.069 1.00 50.84 588 VAL A C 1
ATOM 4438 O O . VAL A 1 599 ? -29.799 -7.919 -23.500 1.00 45.93 588 VAL A O 1
ATOM 4442 N N . ILE A 1 600 ? -30.682 -5.858 -23.513 1.00 48.02 589 ILE A N 1
ATOM 4443 C CA . ILE A 1 600 ? -31.344 -5.996 -22.218 1.00 41.71 589 ILE A CA 1
ATOM 4444 C C . ILE A 1 600 ? -32.265 -7.209 -22.160 1.00 49.67 589 ILE A C 1
ATOM 4445 O O . ILE A 1 600 ? -32.245 -7.955 -21.189 1.00 60.20 589 ILE A O 1
ATOM 4450 N N . ALA A 1 601 ? -33.072 -7.415 -23.190 1.00 50.09 590 ALA A N 1
ATOM 4451 C CA . ALA A 1 601 ? -33.939 -8.590 -23.222 1.00 49.30 590 ALA A CA 1
ATOM 4452 C C . ALA A 1 601 ? -33.172 -9.909 -23.050 1.00 49.27 590 ALA A C 1
ATOM 4453 O O . ALA A 1 601 ? -33.743 -10.901 -22.614 1.00 53.08 590 ALA A O 1
ATOM 4455 N N . LEU A 1 602 ? -31.887 -9.929 -23.386 1.00 49.14 591 LEU A N 1
ATOM 4456 C CA . LEU A 1 602 ? -31.097 -11.157 -23.216 1.00 53.05 591 LEU A CA 1
ATOM 4457 C C . LEU A 1 602 ? -31.032 -11.548 -21.753 1.00 60.69 591 LEU A C 1
ATOM 4458 O O . LEU A 1 602 ? -31.094 -12.728 -21.427 1.00 67.17 591 LEU A O 1
ATOM 4463 N N . GLY A 1 603 ? -30.906 -10.546 -20.881 1.00 57.97 592 GLY A N 1
ATOM 4464 C CA . GLY A 1 603 ? -30.888 -10.731 -19.433 1.00 44.67 592 GLY A CA 1
ATOM 4465 C C . GLY A 1 603 ? -32.099 -11.487 -18.922 1.00 40.78 592 GLY A C 1
ATOM 4466 O O . GLY A 1 603 ? -31.956 -12.376 -18.110 1.00 46.05 592 GLY A O 1
ATOM 4467 N N . PHE A 1 604 ? -33.286 -11.158 -19.421 1.00 40.84 593 PHE A N 1
ATOM 4468 C CA . PHE A 1 604 ? -34.502 -11.882 -19.061 1.00 38.93 593 PHE A CA 1
ATOM 4469 C C . PHE A 1 604 ? -34.583 -13.295 -19.610 1.00 47.63 593 PHE A C 1
ATOM 4470 O O . PHE A 1 604 ? -34.825 -14.245 -18.862 1.00 58.63 593 PHE A O 1
ATOM 4478 N N . VAL A 1 605 ? -34.403 -13.430 -20.918 1.00 44.01 594 VAL A N 1
ATOM 4479 C CA . VAL A 1 605 ? -34.436 -14.734 -21.564 1.00 37.14 594 VAL A CA 1
ATOM 4480 C C . VAL A 1 605 ? -33.458 -15.663 -20.857 1.00 37.36 594 VAL A C 1
ATOM 4481 O O . VAL A 1 605 ? -33.791 -16.796 -20.550 1.00 45.90 594 VAL A O 1
ATOM 4485 N N . LEU A 1 606 ? -32.275 -15.166 -20.535 1.00 42.84 595 LEU A N 1
ATOM 4486 C CA . LEU A 1 606 ? -31.256 -15.991 -19.878 1.00 45.77 595 LEU A CA 1
ATOM 4487 C C . LEU A 1 606 ? -31.171 -15.919 -18.346 1.00 53.90 595 LEU A C 1
ATOM 4488 O O . LEU A 1 606 ? -30.204 -16.425 -17.774 1.00 53.39 595 LEU A O 1
ATOM 4493 N N . LEU A 1 607 ? -32.119 -15.255 -17.675 1.00 47.91 596 LEU A N 1
ATOM 4494 C CA . LEU A 1 607 ? -32.029 -15.139 -16.208 1.00 55.01 596 LEU A CA 1
ATOM 4495 C C . LEU A 1 607 ? -31.820 -16.477 -15.510 1.00 56.93 596 LEU A C 1
ATOM 4496 O O . LEU A 1 607 ? -31.050 -16.551 -14.556 1.00 55.78 596 LEU A O 1
ATOM 4501 N N . ARG A 1 608 ? -32.461 -17.537 -15.993 1.00 55.08 597 ARG A N 1
ATOM 4502 C CA . ARG A 1 608 ? -32.180 -18.870 -15.443 1.00 61.14 597 ARG A CA 1
ATOM 4503 C C . ARG A 1 608 ? -30.780 -19.449 -15.709 1.00 69.54 597 ARG A C 1
ATOM 4504 O O . ARG A 1 608 ? -30.210 -20.069 -14.819 1.00 62.27 597 ARG A O 1
ATOM 4512 N N . ASP A 1 609 ? -30.220 -19.286 -16.910 1.00 78.32 598 ASP A N 1
ATOM 4513 C CA . ASP A 1 609 ? -28.814 -19.675 -17.063 1.00 73.18 598 ASP A CA 1
ATOM 4514 C C . ASP A 1 609 ? -28.071 -18.386 -17.042 1.00 68.82 598 ASP A C 1
ATOM 4515 O O . ASP A 1 609 ? -27.843 -17.770 -18.070 1.00 85.30 598 ASP A O 1
ATOM 4520 N N . TYR A 1 610 ? -27.626 -18.000 -15.869 1.00 63.32 599 TYR A N 1
ATOM 4521 C CA . TYR A 1 610 ? -27.126 -16.663 -15.742 1.00 53.16 599 TYR A CA 1
ATOM 4522 C C . TYR A 1 610 ? -25.614 -16.697 -15.871 1.00 53.66 599 TYR A C 1
ATOM 4523 O O . TYR A 1 610 ? -24.970 -15.668 -16.030 1.00 59.49 599 TYR A O 1
ATOM 4532 N N . THR A 1 611 ? -25.053 -17.896 -15.823 1.00 41.67 600 THR A N 1
ATOM 4533 C CA . THR A 1 611 ? -23.602 -18.045 -15.843 1.00 53.60 600 THR A CA 1
ATOM 4534 C C . THR A 1 611 ? -23.097 -17.993 -17.282 1.00 56.71 600 THR A C 1
ATOM 4535 O O . THR A 1 611 ? -21.929 -17.694 -17.554 1.00 59.17 600 THR A O 1
ATOM 4539 N N . THR A 1 612 ? -23.998 -18.286 -18.208 1.00 50.33 601 THR A N 1
ATOM 4540 C CA . THR A 1 612 ? -23.654 -18.191 -19.594 1.00 52.61 601 THR A CA 1
ATOM 4541 C C . THR A 1 612 ? -23.714 -16.735 -20.025 1.00 58.99 601 THR A C 1
ATOM 4542 O O . THR A 1 612 ? -23.111 -16.360 -21.022 1.00 73.96 601 THR A O 1
ATOM 4546 N N . VAL A 1 613 ? -24.419 -15.901 -19.268 1.00 53.18 602 VAL A N 1
ATOM 4547 C CA . VAL A 1 613 ? -24.662 -14.541 -19.737 1.00 51.56 602 VAL A CA 1
ATOM 4548 C C . VAL A 1 613 ? -23.402 -13.705 -19.976 1.00 58.98 602 VAL A C 1
ATOM 4549 O O . VAL A 1 613 ? -23.331 -12.976 -20.963 1.00 56.58 602 VAL A O 1
ATOM 4553 N N . PRO A 1 614 ? -22.401 -13.809 -19.093 1.00 54.85 603 PRO A N 1
ATOM 4554 C CA . PRO A 1 614 ? -21.228 -12.963 -19.319 1.00 53.56 603 PRO A CA 1
ATOM 4555 C C . PRO A 1 614 ? -20.422 -13.329 -20.553 1.00 61.14 603 PRO A C 1
ATOM 4556 O O . PRO A 1 614 ? -19.746 -12.468 -21.085 1.00 67.77 603 PRO A O 1
ATOM 4560 N N . ARG A 1 615 ? -20.470 -14.575 -20.996 1.00 66.07 604 ARG A N 1
ATOM 4561 C CA . ARG A 1 615 ? -19.739 -14.961 -22.195 1.00 57.02 604 ARG A CA 1
ATOM 4562 C C . ARG A 1 615 ? -20.529 -14.594 -23.456 1.00 58.19 604 ARG A C 1
ATOM 4563 O O . ARG A 1 615 ? -19.971 -14.089 -24.435 1.00 71.54 604 ARG A O 1
ATOM 4571 N N . ILE A 1 616 ? -21.833 -14.821 -23.416 1.00 49.32 605 ILE A N 1
ATOM 4572 C CA . ILE A 1 616 ? -22.701 -14.447 -24.516 1.00 35.83 605 ILE A CA 1
ATOM 4573 C C . ILE A 1 616 ? -22.707 -12.955 -24.806 1.00 38.00 605 ILE A C 1
ATOM 4574 O O . ILE A 1 616 ? -22.840 -12.556 -25.944 1.00 60.95 605 ILE A O 1
ATOM 4579 N N . VAL A 1 617 ? -22.617 -12.118 -23.786 1.00 40.96 606 VAL A N 1
ATOM 4580 C CA . VAL A 1 617 ? -22.556 -10.679 -24.023 1.00 33.71 606 VAL A CA 1
ATOM 4581 C C . VAL A 1 617 ? -21.165 -10.049 -23.938 1.00 44.57 606 VAL A C 1
ATOM 4582 O O . VAL A 1 617 ? -21.026 -8.846 -24.120 1.00 48.21 606 VAL A O 1
ATOM 4586 N N . GLN A 1 618 ? -20.134 -10.836 -23.667 1.00 34.69 607 GLN A N 1
ATOM 4587 C CA . GLN A 1 618 ? -18.798 -10.255 -23.520 1.00 39.94 607 GLN A CA 1
ATOM 4588 C C . GLN A 1 618 ? -18.379 -9.419 -24.734 1.00 56.24 607 GLN A C 1
ATOM 4589 O O . GLN A 1 618 ? -17.953 -8.273 -24.582 1.00 53.49 607 GLN A O 1
ATOM 4595 N N . LEU A 1 619 ? -18.488 -10.007 -25.927 1.00 61.34 608 LEU A N 1
ATOM 4596 C CA . LEU A 1 619 ? -18.208 -9.322 -27.195 1.00 51.60 608 LEU A CA 1
ATOM 4597 C C . LEU A 1 619 ? -19.027 -8.048 -27.415 1.00 48.16 608 LEU A C 1
ATOM 4598 O O . LEU A 1 619 ? -18.485 -7.009 -27.749 1.00 45.80 608 LEU A O 1
ATOM 4603 N N . LEU A 1 620 ? -20.342 -8.143 -27.260 1.00 45.06 609 LEU A N 1
ATOM 4604 C CA . LEU A 1 620 ? -21.192 -6.966 -27.335 1.00 50.61 609 LEU A CA 1
ATOM 4605 C C . LEU A 1 620 ? -20.712 -5.839 -26.414 1.00 45.98 609 LEU A C 1
ATOM 4606 O O . LEU A 1 620 ? -20.930 -4.671 -26.707 1.00 55.46 609 LEU A O 1
ATOM 4611 N N . SER A 1 621 ? -20.059 -6.176 -25.307 1.00 41.03 610 SER A N 1
ATOM 4612 C CA . SER A 1 621 ? -19.638 -5.140 -24.359 1.00 49.59 610 SER A CA 1
ATOM 4613 C C . SER A 1 621 ? -18.481 -4.332 -24.914 1.00 40.18 610 SER A C 1
ATOM 4614 O O . SER A 1 621 ? -18.176 -3.240 -24.431 1.00 43.59 610 SER A O 1
ATOM 4617 N N . LYS A 1 622 ? -17.839 -4.900 -25.931 1.00 43.95 611 LYS A N 1
ATOM 4618 C CA . LYS A 1 622 ? -16.718 -4.284 -26.640 1.00 44.63 611 LYS A CA 1
ATOM 4619 C C . LYS A 1 622 ? -17.165 -3.494 -27.894 1.00 50.58 611 LYS A C 1
ATOM 4620 O O . LYS A 1 622 ? -16.364 -2.819 -28.526 1.00 49.23 611 LYS A O 1
ATOM 4626 N N . SER A 1 623 ? -18.446 -3.574 -28.230 1.00 49.60 612 SER A N 1
ATOM 4627 C CA . SER A 1 623 ? -18.985 -2.918 -29.406 1.00 43.51 612 SER A CA 1
ATOM 4628 C C . SER A 1 623 ? -18.717 -1.432 -29.367 1.00 49.46 612 SER A C 1
ATOM 4629 O O . SER A 1 623 ? -18.654 -0.846 -28.291 1.00 52.37 612 SER A O 1
ATOM 4632 N N . HIS A 1 624 ? -18.548 -0.840 -30.552 1.00 39.19 613 HIS A N 1
ATOM 4633 C CA . HIS A 1 624 ? -18.304 0.588 -30.721 1.00 37.72 613 HIS A CA 1
ATOM 4634 C C . HIS A 1 624 ? -19.572 1.376 -30.434 1.00 47.65 613 HIS A C 1
ATOM 4635 O O . HIS A 1 624 ? -19.508 2.548 -30.085 1.00 54.76 613 HIS A O 1
ATOM 4642 N N . ASN A 1 625 ? -20.729 0.744 -30.596 1.00 35.87 614 ASN A N 1
ATOM 4643 C CA . ASN A 1 625 ? -21.995 1.434 -30.341 1.00 39.23 614 ASN A CA 1
ATOM 4644 C C . ASN A 1 625 ? -22.301 1.548 -28.826 1.00 50.66 614 ASN A C 1
ATOM 4645 O O . ASN A 1 625 ? -22.418 0.538 -28.140 1.00 55.48 614 ASN A O 1
ATOM 4650 N N . ALA A 1 626 ? -22.439 2.760 -28.295 1.00 52.77 615 ALA A N 1
ATOM 4651 C CA . ALA A 1 626 ? -22.602 2.912 -26.843 1.00 44.45 615 ALA A CA 1
ATOM 4652 C C . ALA A 1 626 ? -23.941 2.399 -26.338 1.00 50.82 615 ALA A C 1
ATOM 4653 O O . ALA A 1 626 ? -24.023 1.879 -25.241 1.00 49.21 615 ALA A O 1
ATOM 4655 N N . HIS A 1 627 ? -24.992 2.540 -27.132 1.00 50.40 616 HIS A N 1
ATOM 4656 C CA . HIS A 1 627 ? -26.272 1.963 -26.747 1.00 41.62 616 HIS A CA 1
ATOM 4657 C C . HIS A 1 627 ? -26.225 0.454 -26.536 1.00 47.13 616 HIS A C 1
ATOM 4658 O O . HIS A 1 627 ? -26.929 -0.075 -25.696 1.00 53.00 616 HIS A O 1
ATOM 4665 N N . VAL A 1 628 ? -25.405 -0.240 -27.314 1.00 49.47 617 VAL A N 1
ATOM 4666 C CA . VAL A 1 628 ? -25.269 -1.677 -27.172 1.00 40.40 617 VAL A CA 1
ATOM 4667 C C . VAL A 1 628 ? -24.432 -1.960 -25.940 1.00 44.69 617 VAL A C 1
ATOM 4668 O O . VAL A 1 628 ? -24.818 -2.757 -25.101 1.00 56.64 617 VAL A O 1
ATOM 4672 N N . ARG A 1 629 ? -23.300 -1.286 -25.812 1.00 38.85 618 ARG A N 1
ATOM 4673 C CA . ARG A 1 629 ? -22.493 -1.410 -24.608 1.00 40.92 618 ARG A CA 1
ATOM 4674 C C . ARG A 1 629 ? -23.305 -1.200 -23.314 1.00 49.75 618 ARG A C 1
ATOM 4675 O O . ARG A 1 629 ? -23.103 -1.880 -22.292 1.00 56.92 618 ARG A O 1
ATOM 4683 N N . CYS A 1 630 ? -24.234 -0.260 -23.365 1.00 46.73 619 CYS A N 1
ATOM 4684 C CA . CYS A 1 630 ? -25.016 0.090 -22.190 1.00 44.16 619 CYS A CA 1
ATOM 4685 C C . CYS A 1 630 ? -26.105 -0.952 -21.934 1.00 46.22 619 CYS A C 1
ATOM 4686 O O . CYS A 1 630 ? -26.327 -1.343 -20.809 1.00 49.97 619 CYS A O 1
ATOM 4689 N N . GLY A 1 631 ? -26.756 -1.436 -22.976 1.00 51.66 620 GLY A N 1
ATOM 4690 C CA . GLY A 1 631 ? -27.692 -2.533 -22.823 1.00 42.24 620 GLY A CA 1
ATOM 4691 C C . GLY A 1 631 ? -27.086 -3.799 -22.231 1.00 42.93 620 GLY A C 1
ATOM 4692 O O . GLY A 1 631 ? -27.803 -4.602 -21.639 1.00 46.95 620 GLY A O 1
ATOM 4693 N N . THR A 1 632 ? -25.781 -3.998 -22.376 1.00 41.27 621 THR A N 1
ATOM 4694 C CA . THR A 1 632 ? -25.178 -5.209 -21.826 1.00 45.79 621 THR A CA 1
ATOM 4695 C C . THR A 1 632 ? -24.845 -5.097 -20.354 1.00 42.11 621 THR A C 1
ATOM 4696 O O . THR A 1 632 ? -24.837 -6.103 -19.661 1.00 59.02 621 THR A O 1
ATOM 4700 N N . ALA A 1 633 ? -24.573 -3.892 -19.863 1.00 45.48 622 ALA A N 1
ATOM 4701 C CA . ALA A 1 633 ? -24.487 -3.694 -18.406 1.00 37.76 622 ALA A CA 1
ATOM 4702 C C . ALA A 1 633 ? -25.791 -4.168 -17.775 1.00 38.69 622 ALA A C 1
ATOM 4703 O O . ALA A 1 633 ? -25.788 -4.980 -16.868 1.00 60.05 622 ALA A O 1
ATOM 4705 N N . PHE A 1 634 ? -26.907 -3.683 -18.300 1.00 41.69 623 PHE A N 1
ATOM 4706 C CA . PHE A 1 634 ? -28.227 -4.101 -17.857 1.00 37.34 623 PHE A CA 1
ATOM 4707 C C . PHE A 1 634 ? -28.581 -5.571 -18.062 1.00 48.94 623 PHE A C 1
ATOM 4708 O O . PHE A 1 634 ? -29.234 -6.166 -17.214 1.00 61.17 623 PHE A O 1
ATOM 4716 N N . ALA A 1 635 ? -28.185 -6.170 -19.174 1.00 49.71 624 ALA A N 1
ATOM 4717 C CA . ALA A 1 635 ? -28.460 -7.592 -19.326 1.00 47.38 624 ALA A CA 1
ATOM 4718 C C . ALA A 1 635 ? -27.827 -8.342 -18.158 1.00 42.02 624 ALA A C 1
ATOM 4719 O O . ALA A 1 635 ? -28.432 -9.234 -17.581 1.00 46.83 624 ALA A O 1
ATOM 4721 N N . LEU A 1 636 ? -26.602 -7.971 -17.817 1.00 38.09 625 LEU A N 1
ATOM 4722 C CA . LEU A 1 636 ? -25.889 -8.596 -16.718 1.00 42.48 625 LEU A CA 1
ATOM 4723 C C . LEU A 1 636 ? -26.551 -8.303 -15.378 1.00 55.07 625 LEU A C 1
ATOM 4724 O O . LEU A 1 636 ? -26.751 -9.213 -14.555 1.00 59.44 625 LEU A O 1
ATOM 4729 N N . GLY A 1 637 ? -26.887 -7.033 -15.155 1.00 53.51 626 GLY A N 1
ATOM 4730 C CA . GLY A 1 637 ? -27.579 -6.637 -13.948 1.00 38.53 626 GLY A CA 1
ATOM 4731 C C . GLY A 1 637 ? -28.815 -7.480 -13.716 1.00 43.03 626 GLY A C 1
ATOM 4732 O O . GLY A 1 637 ? -28.970 -8.086 -12.679 1.00 56.79 626 GLY A O 1
ATOM 4733 N N . ILE A 1 638 ? -29.689 -7.540 -14.703 1.00 40.50 627 ILE A N 1
ATOM 4734 C CA . ILE A 1 638 ? -30.907 -8.327 -14.603 1.00 42.64 627 ILE A CA 1
ATOM 4735 C C . ILE A 1 638 ? -30.691 -9.823 -14.342 1.00 48.13 627 ILE A C 1
ATOM 4736 O O . ILE A 1 638 ? -31.232 -10.383 -13.395 1.00 63.51 627 ILE A O 1
ATOM 4741 N N . ALA A 1 639 ? -29.911 -10.471 -15.188 1.00 39.17 628 ALA A N 1
ATOM 4742 C CA . ALA A 1 639 ? -29.756 -11.921 -15.141 1.00 45.87 628 ALA A CA 1
ATOM 4743 C C . ALA A 1 639 ? -28.976 -12.357 -13.913 1.00 61.97 628 ALA A C 1
ATOM 4744 O O . ALA A 1 639 ? -29.218 -13.419 -13.343 1.00 72.28 628 ALA A O 1
ATOM 4746 N N . CYS A 1 640 ? -28.001 -11.547 -13.545 1.00 51.43 629 CYS A N 1
ATOM 4747 C CA . CYS A 1 640 ? -27.121 -11.858 -12.434 1.00 51.44 629 CYS A CA 1
ATOM 4748 C C . CYS A 1 640 ? -27.509 -11.191 -11.104 1.00 55.36 629 CYS A C 1
ATOM 4749 O O . CYS A 1 640 ? -26.709 -11.153 -10.167 1.00 52.31 629 CYS A O 1
ATOM 4752 N N . ALA A 1 641 ? -28.708 -10.614 -11.054 1.00 50.19 630 ALA A N 1
ATOM 4753 C CA . ALA A 1 641 ? -29.154 -9.824 -9.904 1.00 47.87 630 ALA A CA 1
ATOM 4754 C C . ALA A 1 641 ? -28.881 -10.442 -8.523 1.00 61.38 630 ALA A C 1
ATOM 4755 O O . ALA A 1 641 ? -28.069 -9.929 -7.760 1.00 65.83 630 ALA A O 1
ATOM 4757 N N . GLY A 1 642 ? -29.555 -11.521 -8.168 1.00 74.54 631 GLY A N 1
ATOM 4758 C CA . GLY A 1 642 ? -29.386 -12.012 -6.809 1.00 89.78 631 GLY A CA 1
ATOM 4759 C C . GLY A 1 642 ? -27.968 -12.497 -6.587 1.00 79.46 631 GLY A C 1
ATOM 4760 O O . GLY A 1 642 ? -27.398 -12.414 -5.496 1.00 73.11 631 GLY A O 1
ATOM 4761 N N . LYS A 1 643 ? -27.403 -13.003 -7.672 1.00 67.72 632 LYS A N 1
ATOM 4762 C CA . LYS A 1 643 ? -26.172 -13.757 -7.648 1.00 50.92 632 LYS A CA 1
ATOM 4763 C C . LYS A 1 643 ? -25.031 -12.826 -7.373 1.00 53.93 632 LYS A C 1
ATOM 4764 O O . LYS A 1 643 ? -25.227 -11.616 -7.359 1.00 59.66 632 LYS A O 1
ATOM 4770 N N . GLY A 1 644 ? -23.876 -13.364 -7.027 1.00 41.13 633 GLY A N 1
ATOM 4771 C CA . GLY A 1 644 ? -22.721 -12.504 -6.783 1.00 56.61 633 GLY A CA 1
ATOM 4772 C C . GLY A 1 644 ? -21.665 -12.637 -7.866 1.00 67.07 633 GLY A C 1
ATOM 4773 O O . GLY A 1 644 ? -20.499 -12.318 -7.634 1.00 71.85 633 GLY A O 1
ATOM 4774 N N . LEU A 1 645 ? -22.091 -13.092 -9.047 1.00 63.50 634 LEU A N 1
ATOM 4775 C CA . LEU A 1 645 ? -21.239 -13.710 -10.065 1.00 60.90 634 LEU A CA 1
ATOM 4776 C C . LEU A 1 645 ? -20.021 -12.903 -10.503 1.00 66.48 634 LEU A C 1
ATOM 4777 O O . LEU A 1 645 ? -20.141 -11.773 -10.966 1.00 73.50 634 LEU A O 1
ATOM 4782 N N . GLN A 1 646 ? -18.845 -13.509 -10.393 1.00 65.65 635 GLN A N 1
ATOM 4783 C CA . GLN A 1 646 ? -17.598 -12.791 -10.641 1.00 67.61 635 GLN A CA 1
ATOM 4784 C C . GLN A 1 646 ? -17.360 -12.521 -12.136 1.00 63.72 635 GLN A C 1
ATOM 4785 O O . GLN A 1 646 ? -16.785 -11.497 -12.523 1.00 59.86 635 GLN A O 1
ATOM 4791 N N . SER A 1 647 ? -17.798 -13.444 -12.980 1.00 49.89 636 SER A N 1
ATOM 4792 C CA . SER A 1 647 ? -17.545 -13.283 -14.388 1.00 53.02 636 SER A CA 1
ATOM 4793 C C . SER A 1 647 ? -18.335 -12.094 -14.920 1.00 57.32 636 SER A C 1
ATOM 4794 O O . SER A 1 647 ? -17.895 -11.419 -15.843 1.00 64.27 636 SER A O 1
ATOM 4797 N N . ALA A 1 648 ? -19.488 -11.831 -14.316 1.00 51.19 637 ALA A N 1
ATOM 4798 C CA . ALA A 1 648 ? -20.287 -10.658 -14.665 1.00 62.19 637 ALA A CA 1
ATOM 4799 C C . ALA A 1 648 ? -19.622 -9.367 -14.204 1.00 55.54 637 ALA A C 1
ATOM 4800 O O . ALA A 1 648 ? -19.674 -8.345 -14.888 1.00 61.97 637 ALA A O 1
ATOM 4802 N N . ILE A 1 649 ? -19.007 -9.412 -13.033 1.00 53.56 638 ILE A N 1
ATOM 4803 C CA . ILE A 1 649 ? -18.305 -8.246 -12.520 1.00 63.75 638 ILE A CA 1
ATOM 4804 C C . ILE A 1 649 ? -17.105 -7.912 -13.392 1.00 54.30 638 ILE A C 1
ATOM 4805 O O . ILE A 1 649 ? -16.832 -6.750 -13.655 1.00 55.81 638 ILE A O 1
ATOM 4810 N N . ASP A 1 650 ? -16.392 -8.928 -13.849 1.00 53.69 639 ASP A N 1
ATOM 4811 C CA . ASP A 1 650 ? -15.235 -8.692 -14.705 1.00 59.58 639 ASP A CA 1
ATOM 4812 C C . ASP A 1 650 ? -15.597 -7.963 -16.018 1.00 59.77 639 ASP A C 1
ATOM 4813 O O . ASP A 1 650 ? -14.890 -7.046 -16.438 1.00 59.04 639 ASP A O 1
ATOM 4818 N N . VAL A 1 651 ? -16.691 -8.386 -16.657 1.00 52.51 640 VAL A N 1
ATOM 4819 C CA . VAL A 1 651 ? -17.236 -7.712 -17.831 1.00 39.31 640 VAL A CA 1
ATOM 4820 C C . VAL A 1 651 ? -17.647 -6.277 -17.527 1.00 44.13 640 VAL A C 1
ATOM 4821 O O . VAL A 1 651 ? -17.307 -5.367 -18.267 1.00 52.28 640 VAL A O 1
ATOM 4825 N N . LEU A 1 652 ? -18.372 -6.084 -16.429 1.00 55.27 641 LEU A N 1
ATOM 4826 C CA . LEU A 1 652 ? -18.820 -4.758 -15.973 1.00 36.13 641 LEU A CA 1
ATOM 4827 C C . LEU A 1 652 ? -17.735 -3.818 -15.501 1.00 43.17 641 LEU A C 1
ATOM 4828 O O . LEU A 1 652 ? -17.926 -2.609 -15.530 1.00 55.74 641 LEU A O 1
ATOM 4833 N N . ASP A 1 653 ? -16.600 -4.354 -15.061 1.00 43.85 642 ASP A N 1
ATOM 4834 C CA . ASP A 1 653 ? -15.542 -3.495 -14.541 1.00 62.59 642 ASP A CA 1
ATOM 4835 C C . ASP A 1 653 ? -15.102 -2.439 -15.555 1.00 67.07 642 ASP A C 1
ATOM 4836 O O . ASP A 1 653 ? -15.179 -1.247 -15.272 1.00 71.32 642 ASP A O 1
ATOM 4841 N N . PRO A 1 654 ? -14.648 -2.873 -16.744 1.00 61.63 643 PRO A N 1
ATOM 4842 C CA . PRO A 1 654 ? -14.297 -1.933 -17.813 1.00 53.90 643 PRO A CA 1
ATOM 4843 C C . PRO A 1 654 ? -15.404 -0.922 -18.120 1.00 53.59 643 PRO A C 1
ATOM 4844 O O . PRO A 1 654 ? -15.120 0.259 -18.218 1.00 57.13 643 PRO A O 1
ATOM 4848 N N . LEU A 1 655 ? -16.651 -1.354 -18.238 1.00 55.17 644 LEU A N 1
ATOM 4849 C CA . LEU A 1 655 ? -17.718 -0.403 -18.544 1.00 55.66 644 LEU A CA 1
ATOM 4850 C C . LEU A 1 655 ? -17.883 0.755 -17.546 1.00 56.63 644 LEU A C 1
ATOM 4851 O O . LEU A 1 655 ? -18.540 1.748 -17.852 1.00 62.11 644 LEU A O 1
ATOM 4856 N N . THR A 1 656 ? -17.321 0.639 -16.349 1.00 59.14 645 THR A N 1
ATOM 4857 C CA . THR A 1 656 ? -17.466 1.738 -15.400 1.00 62.70 645 THR A CA 1
ATOM 4858 C C . THR A 1 656 ? -16.496 2.836 -15.798 1.00 58.88 645 THR A C 1
ATOM 4859 O O . THR A 1 656 ? -16.697 4.001 -15.482 1.00 60.74 645 THR A O 1
ATOM 4863 N N . LYS A 1 657 ? -15.450 2.447 -16.517 1.00 59.65 646 LYS A N 1
ATOM 4864 C CA . LYS A 1 657 ? -14.450 3.384 -17.038 1.00 61.28 646 LYS A CA 1
ATOM 4865 C C . LYS A 1 657 ? -14.712 3.842 -18.501 1.00 69.63 646 LYS A C 1
ATOM 4866 O O . LYS A 1 657 ? -13.858 4.454 -19.150 1.00 76.71 646 LYS A O 1
ATOM 4872 N N . ASP A 1 658 ? -15.878 3.491 -19.024 1.00 52.54 647 ASP A N 1
ATOM 4873 C CA . ASP A 1 658 ? -16.257 3.829 -20.385 1.00 50.27 647 ASP A CA 1
ATOM 4874 C C . ASP A 1 658 ? -16.227 5.326 -20.640 1.00 58.33 647 ASP A C 1
ATOM 4875 O O . ASP A 1 658 ? -16.479 6.120 -19.746 1.00 58.06 647 ASP A O 1
ATOM 4880 N N . PRO A 1 659 ? -15.907 5.710 -21.875 1.00 59.54 648 PRO A N 1
ATOM 4881 C CA . PRO A 1 659 ? -15.916 7.088 -22.363 1.00 52.94 648 PRO A CA 1
ATOM 4882 C C . PRO A 1 659 ? -17.299 7.707 -22.304 1.00 60.45 648 PRO A C 1
ATOM 4883 O O . PRO A 1 659 ? -17.398 8.897 -22.039 1.00 75.17 648 PRO A O 1
ATOM 4887 N N . VAL A 1 660 ? -18.346 6.931 -22.559 1.00 54.86 649 VAL A N 1
ATOM 4888 C CA . VAL A 1 660 ? -19.708 7.477 -22.577 1.00 47.50 649 VAL A CA 1
ATOM 4889 C C . VAL A 1 660 ? -20.399 7.469 -21.206 1.00 60.72 649 VAL A C 1
ATOM 4890 O O . VAL A 1 660 ? -20.429 6.447 -20.524 1.00 76.99 649 VAL A O 1
ATOM 4894 N N . ASP A 1 661 ? -20.979 8.604 -20.827 1.00 56.71 650 ASP A N 1
ATOM 4895 C CA . ASP A 1 661 ? -21.536 8.789 -19.489 1.00 50.40 650 ASP A CA 1
ATOM 4896 C C . ASP A 1 661 ? -22.623 7.784 -19.121 1.00 54.34 650 ASP A C 1
ATOM 4897 O O . ASP A 1 661 ? -22.563 7.174 -18.061 1.00 49.29 650 ASP A O 1
ATOM 4902 N N . PHE A 1 662 ? -23.603 7.601 -20.002 1.00 57.18 651 PHE A N 1
ATOM 4903 C CA . PHE A 1 662 ? -24.718 6.709 -19.710 1.00 55.73 651 PHE A CA 1
ATOM 4904 C C . PHE A 1 662 ? -24.334 5.227 -19.746 1.00 63.43 651 PHE A C 1
ATOM 4905 O O . PHE A 1 662 ? -25.085 4.379 -19.271 1.00 65.80 651 PHE A O 1
ATOM 4913 N N . VAL A 1 663 ? -23.167 4.919 -20.305 1.00 56.69 652 VAL A N 1
ATOM 4914 C CA . VAL A 1 663 ? -22.610 3.580 -20.177 1.00 56.62 652 VAL A CA 1
ATOM 4915 C C . VAL A 1 663 ? -21.990 3.400 -18.783 1.00 58.14 652 VAL A C 1
ATOM 4916 O O . VAL A 1 663 ? -22.171 2.384 -18.127 1.00 55.24 652 VAL A O 1
ATOM 4920 N N . ARG A 1 664 ? -21.256 4.395 -18.322 1.00 55.26 653 ARG A N 1
ATOM 4921 C CA . ARG A 1 664 ? -20.761 4.354 -16.962 1.00 49.61 653 ARG A CA 1
ATOM 4922 C C . ARG A 1 664 ? -21.928 4.207 -15.963 1.00 50.74 653 ARG A C 1
ATOM 4923 O O . ARG A 1 664 ? -21.892 3.352 -15.083 1.00 55.13 653 ARG A O 1
ATOM 4931 N N . GLN A 1 665 ? -22.974 5.009 -16.141 1.00 37.39 654 GLN A N 1
ATOM 4932 C CA . GLN A 1 665 ? -24.200 4.925 -15.340 1.00 44.01 654 GLN A CA 1
ATOM 4933 C C . GLN A 1 665 ? -24.840 3.517 -15.243 1.00 56.85 654 GLN A C 1
ATOM 4934 O O . GLN A 1 665 ? -25.106 3.032 -14.142 1.00 78.39 654 GLN A O 1
ATOM 4940 N N . ALA A 1 666 ? -25.087 2.866 -16.376 1.00 55.22 655 ALA A N 1
ATOM 4941 C CA . ALA A 1 666 ? -25.711 1.539 -16.375 1.00 48.48 655 ALA A CA 1
ATOM 4942 C C . ALA A 1 666 ? -24.783 0.516 -15.776 1.00 44.95 655 ALA A C 1
ATOM 4943 O O . ALA A 1 666 ? -25.219 -0.434 -15.149 1.00 47.69 655 ALA A O 1
ATOM 4945 N N . ALA A 1 667 ? -23.495 0.700 -15.985 1.00 38.50 656 ALA A N 1
ATOM 4946 C CA . ALA A 1 667 ? -22.541 -0.237 -15.441 1.00 42.15 656 ALA A CA 1
ATOM 4947 C C . ALA A 1 667 ? -22.609 -0.261 -13.909 1.00 53.82 656 ALA A C 1
ATOM 4948 O O . ALA A 1 667 ? -22.605 -1.336 -13.295 1.00 56.59 656 ALA A O 1
ATOM 4958 N N . ILE A 1 669 ? -25.136 1.004 -11.685 1.00 43.01 658 ILE A N 1
ATOM 4959 C CA . ILE A 1 669 ? -26.438 0.448 -11.363 1.00 40.61 658 ILE A CA 1
ATOM 4960 C C . ILE A 1 669 ? -26.503 -1.085 -11.459 1.00 55.05 658 ILE A C 1
ATOM 4961 O O . ILE A 1 669 ? -27.082 -1.731 -10.588 1.00 79.49 658 ILE A O 1
ATOM 4966 N N . ALA A 1 670 ? -25.928 -1.667 -12.506 1.00 44.79 659 ALA A N 1
ATOM 4967 C CA . ALA A 1 670 ? -25.945 -3.117 -12.698 1.00 41.70 659 ALA A CA 1
ATOM 4968 C C . ALA A 1 670 ? -25.073 -3.815 -11.653 1.00 49.65 659 ALA A C 1
ATOM 4969 O O . ALA A 1 670 ? -25.449 -4.836 -11.093 1.00 55.38 659 ALA A O 1
ATOM 4971 N N . LEU A 1 671 ? -23.885 -3.271 -11.418 1.00 44.84 660 LEU A N 1
ATOM 4972 C CA . LEU A 1 671 ? -23.010 -3.761 -10.368 1.00 42.05 660 LEU A CA 1
ATOM 4973 C C . LEU A 1 671 ? -23.735 -3.788 -9.011 1.00 55.79 660 LEU A C 1
ATOM 4974 O O . LEU A 1 671 ? -23.601 -4.732 -8.216 1.00 48.87 660 LEU A O 1
ATOM 4979 N N . SER A 1 672 ? -24.490 -2.732 -8.737 1.00 48.11 661 SER A N 1
ATOM 4980 C CA . SER A 1 672 ? -25.196 -2.664 -7.481 1.00 42.35 661 SER A CA 1
ATOM 4981 C C . SER A 1 672 ? -26.314 -3.719 -7.404 1.00 46.31 661 SER A C 1
ATOM 4982 O O . SER A 1 672 ? -26.617 -4.202 -6.330 1.00 53.23 661 SER A O 1
ATOM 4993 N N . ILE A 1 674 ? -26.048 -6.691 -8.863 1.00 49.66 663 ILE A N 1
ATOM 4994 C CA . ILE A 1 674 ? -25.375 -7.971 -8.822 1.00 47.88 663 ILE A CA 1
ATOM 4995 C C . ILE A 1 674 ? -24.810 -8.152 -7.425 1.00 48.71 663 ILE A C 1
ATOM 4996 O O . ILE A 1 674 ? -24.756 -9.253 -6.896 1.00 58.03 663 ILE A O 1
ATOM 5001 N N . LEU A 1 675 ? -24.371 -7.052 -6.841 1.00 43.79 664 LEU A N 1
ATOM 5002 C CA . LEU A 1 675 ? -23.697 -7.075 -5.561 1.00 51.94 664 LEU A CA 1
ATOM 5003 C C . LEU A 1 675 ? -24.563 -6.784 -4.327 1.00 56.19 664 LEU A C 1
ATOM 5004 O O . LEU A 1 675 ? -24.021 -6.544 -3.256 1.00 50.36 664 LEU A O 1
ATOM 5009 N N . ILE A 1 676 ? -25.882 -6.727 -4.474 1.00 56.41 665 ILE A N 1
ATOM 5010 C CA . ILE A 1 676 ? -26.716 -6.324 -3.346 1.00 46.60 665 ILE A CA 1
ATOM 5011 C C . ILE A 1 676 ? -26.497 -7.212 -2.119 1.00 57.19 665 ILE A C 1
ATOM 5012 O O . ILE A 1 676 ? -26.546 -8.447 -2.213 1.00 58.23 665 ILE A O 1
ATOM 5017 N N . GLN A 1 677 ? -26.228 -6.553 -0.985 1.00 54.98 666 GLN A N 1
ATOM 5018 C CA . GLN A 1 677 ? -25.893 -7.190 0.302 1.00 53.03 666 GLN A CA 1
ATOM 5019 C C . GLN A 1 677 ? -24.470 -7.739 0.458 1.00 60.49 666 GLN A C 1
ATOM 5020 O O . GLN A 1 677 ? -24.049 -8.046 1.569 1.00 72.16 666 GLN A O 1
ATOM 5026 N N . GLN A 1 678 ? -23.728 -7.866 -0.628 1.00 51.71 667 GLN A N 1
ATOM 5027 C CA . GLN A 1 678 ? -22.345 -8.291 -0.519 1.00 59.43 667 GLN A CA 1
ATOM 5028 C C . GLN A 1 678 ? -21.542 -7.272 0.281 1.00 61.69 667 GLN A C 1
ATOM 5029 O O . GLN A 1 678 ? -21.852 -6.072 0.282 1.00 55.13 667 GLN A O 1
ATOM 5035 N N . THR A 1 679 ? -20.488 -7.752 0.934 1.00 64.61 668 THR A N 1
ATOM 5036 C CA . THR A 1 679 ? -19.645 -6.904 1.773 1.00 69.65 668 THR A CA 1
ATOM 5037 C C . THR A 1 679 ? -18.182 -7.221 1.549 1.00 74.83 668 THR A C 1
ATOM 5038 O O . THR A 1 679 ? -17.831 -8.290 1.034 1.00 73.19 668 THR A O 1
ATOM 5042 N N . GLU A 1 680 ? -17.330 -6.304 1.988 1.00 79.75 669 GLU A N 1
ATOM 5043 C CA . GLU A 1 680 ? -15.893 -6.423 1.797 1.00 80.04 669 GLU A CA 1
ATOM 5044 C C . GLU A 1 680 ? -15.350 -7.755 2.302 1.00 83.19 669 GLU A C 1
ATOM 5045 O O . GLU A 1 680 ? -14.315 -8.228 1.844 1.00 83.25 669 GLU A O 1
ATOM 5051 N N . LYS A 1 681 ? -16.050 -8.358 3.254 1.00 92.46 670 LYS A N 1
ATOM 5052 C CA . LYS A 1 681 ? -15.604 -9.619 3.839 1.00 91.90 670 LYS A CA 1
ATOM 5053 C C . LYS A 1 681 ? -15.915 -10.758 2.886 1.00 86.11 670 LYS A C 1
ATOM 5054 O O . LYS A 1 681 ? -15.132 -11.687 2.746 1.00 95.95 670 LYS A O 1
ATOM 5060 N N . LEU A 1 682 ? -17.079 -10.692 2.253 1.00 80.62 671 LEU A N 1
ATOM 5061 C CA . LEU A 1 682 ? -17.487 -11.709 1.294 1.00 89.11 671 LEU A CA 1
ATOM 5062 C C . LEU A 1 682 ? -16.725 -11.594 -0.027 1.00 89.66 671 LEU A C 1
ATOM 5063 O O . LEU A 1 682 ? -16.139 -12.561 -0.516 1.00 93.36 671 LEU A O 1
ATOM 5068 N N . ASN A 1 683 ? -16.789 -10.413 -0.627 1.00 84.47 672 ASN A N 1
ATOM 5069 C CA . ASN A 1 683 ? -16.056 -10.130 -1.841 1.00 78.93 672 ASN A CA 1
ATOM 5070 C C . ASN A 1 683 ? -15.141 -8.935 -1.657 1.00 76.92 672 ASN A C 1
ATOM 5071 O O . ASN A 1 683 ? -15.620 -7.810 -1.607 1.00 70.33 672 ASN A O 1
ATOM 5076 N N . PRO A 1 684 ? -13.825 -9.159 -1.612 1.00 86.55 673 PRO A N 1
ATOM 5077 C CA . PRO A 1 684 ? -12.900 -8.056 -1.335 1.00 85.31 673 PRO A CA 1
ATOM 5078 C C . PRO A 1 684 ? -13.074 -6.873 -2.289 1.00 84.96 673 PRO A C 1
ATOM 5079 O O . PRO A 1 684 ? -12.849 -5.728 -1.889 1.00 90.26 673 PRO A O 1
ATOM 5083 N N . GLN A 1 685 ? -13.479 -7.150 -3.528 1.00 80.08 674 GLN A N 1
ATOM 5084 C CA . GLN A 1 685 ? -13.608 -6.117 -4.567 1.00 79.13 674 GLN A CA 1
ATOM 5085 C C . GLN A 1 685 ? -14.695 -5.102 -4.285 1.00 78.91 674 GLN A C 1
ATOM 5086 O O . GLN A 1 685 ? -14.690 -3.998 -4.837 1.00 78.00 674 GLN A O 1
ATOM 5092 N N . VAL A 1 686 ? -15.643 -5.494 -3.444 1.00 71.87 675 VAL A N 1
ATOM 5093 C CA . VAL A 1 686 ? -16.806 -4.665 -3.181 1.00 69.92 675 VAL A CA 1
ATOM 5094 C C . VAL A 1 686 ? -16.446 -3.353 -2.493 1.00 70.44 675 VAL A C 1
ATOM 5095 O O . VAL A 1 686 ? -17.204 -2.381 -2.550 1.00 73.51 675 VAL A O 1
ATOM 5099 N N . ALA A 1 687 ? -15.288 -3.319 -1.844 1.00 65.09 676 ALA A N 1
ATOM 5100 C CA . ALA A 1 687 ? -14.854 -2.091 -1.191 1.00 70.44 676 ALA A CA 1
ATOM 5101 C C . ALA A 1 687 ? -14.550 -1.029 -2.241 1.00 76.70 676 ALA A C 1
ATOM 5102 O O . ALA A 1 687 ? -15.023 0.110 -2.156 1.00 75.71 676 ALA A O 1
ATOM 5104 N N . ASP A 1 688 ? -13.765 -1.422 -3.241 1.00 85.15 677 ASP A N 1
ATOM 5105 C CA . ASP A 1 688 ? -13.394 -0.537 -4.342 1.00 86.71 677 ASP A CA 1
ATOM 5106 C C . ASP A 1 688 ? -14.626 -0.060 -5.110 1.00 67.65 677 ASP A C 1
ATOM 5107 O O . ASP A 1 688 ? -14.737 1.125 -5.435 1.00 65.97 677 ASP A O 1
ATOM 5112 N N . ILE A 1 689 ? -15.555 -0.975 -5.379 1.00 53.08 678 ILE A N 1
ATOM 5113 C CA . ILE A 1 689 ? -16.802 -0.599 -6.043 1.00 50.70 678 ILE A CA 1
ATOM 5114 C C . ILE A 1 689 ? -17.599 0.446 -5.256 1.00 62.95 678 ILE A C 1
ATOM 5115 O O . ILE A 1 689 ? -18.036 1.461 -5.814 1.00 56.85 678 ILE A O 1
ATOM 5120 N N . ASN A 1 690 ? -17.788 0.200 -3.962 1.00 67.25 679 ASN A N 1
ATOM 5121 C CA . ASN A 1 690 ? -18.470 1.170 -3.111 1.00 65.74 679 ASN A CA 1
ATOM 5122 C C . ASN A 1 690 ? -17.749 2.516 -3.071 1.00 64.42 679 ASN A C 1
ATOM 5123 O O . ASN A 1 690 ? -18.385 3.571 -3.174 1.00 56.22 679 ASN A O 1
ATOM 5128 N N . LYS A 1 691 ? -16.424 2.472 -2.915 1.00 68.46 680 LYS A N 1
ATOM 5129 C CA . LYS A 1 691 ? -15.619 3.688 -2.882 1.00 69.37 680 LYS A CA 1
ATOM 5130 C C . LYS A 1 691 ? -15.882 4.487 -4.147 1.00 72.06 680 LYS A C 1
ATOM 5131 O O . LYS A 1 691 ? -16.081 5.703 -4.110 1.00 73.33 680 LYS A O 1
ATOM 5137 N N . ASN A 1 692 ? -15.895 3.786 -5.272 1.00 70.04 681 ASN A N 1
ATOM 5138 C CA . ASN A 1 692 ? -16.079 4.438 -6.548 1.00 64.71 681 ASN A CA 1
ATOM 5139 C C . ASN A 1 692 ? -17.445 5.103 -6.710 1.00 67.12 681 ASN A C 1
ATOM 5140 O O . ASN A 1 692 ? -17.530 6.217 -7.225 1.00 75.12 681 ASN A O 1
ATOM 5145 N N . PHE A 1 693 ? -18.514 4.438 -6.277 1.00 59.79 682 PHE A N 1
ATOM 5146 C CA . PHE A 1 693 ? -19.822 5.095 -6.287 1.00 60.46 682 PHE A CA 1
ATOM 5147 C C . PHE A 1 693 ? -19.664 6.465 -5.653 1.00 69.85 682 PHE A C 1
ATOM 5148 O O . PHE A 1 693 ? -20.239 7.443 -6.122 1.00 78.40 682 PHE A O 1
ATOM 5156 N N . LEU A 1 694 ? -18.883 6.528 -4.578 1.00 70.83 683 LEU A N 1
ATOM 5157 C CA . LEU A 1 694 ? -18.705 7.773 -3.836 1.00 81.07 683 LEU A CA 1
ATOM 5158 C C . LEU A 1 694 ? -17.915 8.852 -4.600 1.00 83.71 683 LEU A C 1
ATOM 5159 O O . LEU A 1 694 ? -18.388 9.989 -4.732 1.00 75.62 683 LEU A O 1
ATOM 5164 N N . SER A 1 695 ? -16.727 8.499 -5.099 1.00 83.33 684 SER A N 1
ATOM 5165 C CA . SER A 1 695 ? -15.880 9.444 -5.846 1.00 81.32 684 SER A CA 1
ATOM 5166 C C . SER A 1 695 ? -16.640 10.108 -6.986 1.00 72.41 684 SER A C 1
ATOM 5167 O O . SER A 1 695 ? -16.486 11.303 -7.243 1.00 67.67 684 SER A O 1
ATOM 5170 N N . VAL A 1 696 ? -17.463 9.320 -7.664 1.00 56.91 685 VAL A N 1
ATOM 5171 C CA . VAL A 1 696 ? -18.290 9.820 -8.751 1.00 57.88 685 VAL A CA 1
ATOM 5172 C C . VAL A 1 696 ? -19.289 10.858 -8.275 1.00 68.65 685 VAL A C 1
ATOM 5173 O O . VAL A 1 696 ? -19.518 11.864 -8.939 1.00 73.20 685 VAL A O 1
ATOM 5177 N N . ILE A 1 697 ? -19.880 10.623 -7.111 1.00 81.50 686 ILE A N 1
ATOM 5178 C CA . ILE A 1 697 ? -20.837 11.576 -6.558 1.00 86.77 686 ILE A CA 1
ATOM 5179 C C . ILE A 1 697 ? -20.160 12.851 -6.052 1.00 87.62 686 ILE A C 1
ATOM 5180 O O . ILE A 1 697 ? -20.686 13.944 -6.238 1.00 87.56 686 ILE A O 1
ATOM 5185 N N . THR A 1 698 ? -18.991 12.708 -5.431 1.00 87.06 687 THR A N 1
ATOM 5186 C CA . THR A 1 698 ? -18.264 13.855 -4.880 1.00 98.32 687 THR A CA 1
ATOM 5187 C C . THR A 1 698 ? -17.664 14.783 -5.950 1.00 108.05 687 THR A C 1
ATOM 5188 O O . THR A 1 698 ? -17.804 16.003 -5.864 1.00 117.52 687 THR A O 1
ATOM 5192 N N . ASN A 1 699 ? -16.997 14.204 -6.947 1.00 103.87 688 ASN A N 1
ATOM 5193 C CA . ASN A 1 699 ? -16.311 14.981 -7.979 1.00 104.07 688 ASN A CA 1
ATOM 5194 C C . ASN A 1 699 ? -17.246 15.922 -8.752 1.00 102.65 688 ASN A C 1
ATOM 5195 O O . ASN A 1 699 ? -18.350 15.539 -9.138 1.00 84.70 688 ASN A O 1
ATOM 5200 N N . LYS A 1 700 ? -16.801 17.162 -8.946 1.00 115.36 689 LYS A N 1
ATOM 5201 C CA . LYS A 1 700 ? -17.575 18.189 -9.644 1.00 115.69 689 LYS A CA 1
ATOM 5202 C C . LYS A 1 700 ? -17.446 18.090 -11.158 1.00 114.15 689 LYS A C 1
ATOM 5203 O O . LYS A 1 700 ? -18.293 18.584 -11.902 1.00 115.64 689 LYS A O 1
ATOM 5206 N N . HIS A 1 701 ? -16.361 17.468 -11.603 1.00 112.51 690 HIS A N 1
ATOM 5207 C CA . HIS A 1 701 ? -16.061 17.344 -13.024 1.00 111.60 690 HIS A CA 1
ATOM 5208 C C . HIS A 1 701 ? -16.814 16.196 -13.688 1.00 101.68 690 HIS A C 1
ATOM 5209 O O . HIS A 1 701 ? -17.078 16.234 -14.889 1.00 97.44 690 HIS A O 1
ATOM 5216 N N . GLN A 1 702 ? -17.156 15.184 -12.893 1.00 95.00 691 GLN A N 1
ATOM 5217 C CA . GLN A 1 702 ? -17.873 13.997 -13.362 1.00 84.85 691 GLN A CA 1
ATOM 5218 C C . GLN A 1 702 ? -19.251 14.339 -13.914 1.00 72.60 691 GLN A C 1
ATOM 5219 O O . GLN A 1 702 ? -19.968 15.162 -13.334 1.00 70.56 691 GLN A O 1
ATOM 5225 N N . GLU A 1 703 ? -19.634 13.689 -15.013 1.00 70.37 692 GLU A N 1
ATOM 5226 C CA . GLU A 1 703 ? -20.879 14.031 -15.718 1.00 77.08 692 GLU A CA 1
ATOM 5227 C C . GLU A 1 703 ? -22.151 13.848 -14.887 1.00 74.68 692 GLU A C 1
ATOM 5228 O O . GLU A 1 703 ? -22.203 13.001 -13.999 1.00 74.37 692 GLU A O 1
ATOM 5234 N N . GLY A 1 704 ? -23.179 14.635 -15.203 1.00 69.16 693 GLY A N 1
ATOM 5235 C CA . GLY A 1 704 ? -24.477 14.522 -14.557 1.00 62.71 693 GLY A CA 1
ATOM 5236 C C . GLY A 1 704 ? -25.075 13.127 -14.582 1.00 65.54 693 GLY A C 1
ATOM 5237 O O . GLY A 1 704 ? -25.693 12.686 -13.610 1.00 71.89 693 GLY A O 1
ATOM 5238 N N . LEU A 1 705 ? -24.887 12.426 -15.696 1.00 67.46 694 LEU A N 1
ATOM 5239 C CA . LEU A 1 705 ? -25.475 11.103 -15.866 1.00 66.03 694 LEU A CA 1
ATOM 5240 C C . LEU A 1 705 ? -24.719 10.004 -15.126 1.00 68.82 694 LEU A C 1
ATOM 5241 O O . LEU A 1 705 ? -25.334 9.102 -14.565 1.00 69.89 694 LEU A O 1
ATOM 5246 N N . ALA A 1 706 ? -23.394 10.074 -15.126 1.00 58.42 695 ALA A N 1
ATOM 5247 C CA . ALA A 1 706 ? -22.615 9.158 -14.310 1.00 56.90 695 ALA A CA 1
ATOM 5248 C C . ALA A 1 706 ? -22.997 9.255 -12.812 1.00 65.83 695 ALA A C 1
ATOM 5249 O O . ALA A 1 706 ? -23.073 8.246 -12.112 1.00 62.84 695 ALA A O 1
ATOM 5251 N N . LYS A 1 707 ? -23.239 10.472 -12.335 1.00 66.04 696 LYS A N 1
ATOM 5252 C CA . LYS A 1 707 ? -23.535 10.718 -10.925 1.00 60.45 696 LYS A CA 1
ATOM 5253 C C . LYS A 1 707 ? -24.876 10.135 -10.543 1.00 67.12 696 LYS A C 1
ATOM 5254 O O . LYS A 1 707 ? -25.004 9.437 -9.542 1.00 66.39 696 LYS A O 1
ATOM 5260 N N . PHE A 1 708 ? -25.891 10.461 -11.327 1.00 63.84 697 PHE A N 1
ATOM 5261 C CA . PHE A 1 708 ? -27.229 9.978 -11.045 1.00 59.66 697 PHE A CA 1
ATOM 5262 C C . PHE A 1 708 ? -27.229 8.470 -10.951 1.00 57.25 697 PHE A C 1
ATOM 5263 O O . PHE A 1 708 ? -28.004 7.886 -10.200 1.00 70.17 697 PHE A O 1
ATOM 5271 N N . GLY A 1 709 ? -26.344 7.848 -11.720 1.00 55.53 698 GLY A N 1
ATOM 5272 C CA . GLY A 1 709 ? -26.217 6.408 -11.750 1.00 45.69 698 GLY A CA 1
ATOM 5273 C C . GLY A 1 709 ? -25.466 5.885 -10.552 1.00 54.68 698 GLY A C 1
ATOM 5274 O O . GLY A 1 709 ? -25.807 4.836 -10.027 1.00 60.19 698 GLY A O 1
ATOM 5275 N N . ALA A 1 710 ? -24.461 6.630 -10.102 1.00 55.69 699 ALA A N 1
ATOM 5276 C CA . ALA A 1 710 ? -23.706 6.264 -8.905 1.00 54.66 699 ALA A CA 1
ATOM 5277 C C . ALA A 1 710 ? -24.564 6.443 -7.658 1.00 59.75 699 ALA A C 1
ATOM 5278 O O . ALA A 1 710 ? -24.558 5.614 -6.757 1.00 66.62 699 ALA A O 1
ATOM 5280 N N . CYS A 1 711 ? -25.307 7.537 -7.622 1.00 59.08 700 CYS A N 1
ATOM 5281 C CA . CYS A 1 711 ? -26.201 7.808 -6.516 1.00 52.70 700 CYS A CA 1
ATOM 5282 C C . CYS A 1 711 ? -27.274 6.737 -6.433 1.00 56.46 700 CYS A C 1
ATOM 5283 O O . CYS A 1 711 ? -27.496 6.148 -5.374 1.00 70.82 700 CYS A O 1
ATOM 5286 N N . VAL A 1 712 ? -27.950 6.477 -7.543 1.00 50.65 701 VAL A N 1
ATOM 5287 C CA . VAL A 1 712 ? -28.964 5.445 -7.523 1.00 52.47 701 VAL A CA 1
ATOM 5288 C C . VAL A 1 712 ? -28.343 4.083 -7.158 1.00 56.36 701 VAL A C 1
ATOM 5289 O O . VAL A 1 712 ? -28.963 3.268 -6.469 1.00 50.55 701 VAL A O 1
ATOM 5293 N N . ALA A 1 713 ? -27.100 3.854 -7.569 1.00 54.91 702 ALA A N 1
ATOM 5294 C CA . ALA A 1 713 ? -26.436 2.591 -7.256 1.00 52.43 702 ALA A CA 1
ATOM 5295 C C . ALA A 1 713 ? -26.306 2.386 -5.751 1.00 58.24 702 ALA A C 1
ATOM 5296 O O . ALA A 1 713 ? -26.480 1.281 -5.245 1.00 60.22 702 ALA A O 1
ATOM 5298 N N . GLN A 1 714 ? -25.996 3.445 -5.021 1.00 57.27 703 GLN A N 1
ATOM 5299 C CA . GLN A 1 714 ? -25.891 3.297 -3.576 1.00 54.39 703 GLN A CA 1
ATOM 5300 C C . GLN A 1 714 ? -27.201 2.903 -2.958 1.00 53.73 703 GLN A C 1
ATOM 5301 O O . GLN A 1 714 ? -27.234 2.014 -2.122 1.00 58.05 703 GLN A O 1
ATOM 5307 N N . GLY A 1 715 ? -28.273 3.558 -3.393 1.00 54.43 704 GLY A N 1
ATOM 5308 C CA . GLY A 1 715 ? -29.621 3.207 -2.994 1.00 44.73 704 GLY A CA 1
ATOM 5309 C C . GLY A 1 715 ? -29.941 1.741 -3.227 1.00 55.26 704 GLY A C 1
ATOM 5310 O O . GLY A 1 715 ? -30.613 1.129 -2.417 1.00 52.70 704 GLY A O 1
ATOM 5311 N N . ILE A 1 716 ? -29.472 1.172 -4.335 1.00 53.45 705 ILE A N 1
ATOM 5312 C CA . ILE A 1 716 ? -29.767 -0.229 -4.655 1.00 58.70 705 ILE A CA 1
ATOM 5313 C C . ILE A 1 716 ? -28.898 -1.170 -3.830 1.00 56.93 705 ILE A C 1
ATOM 5314 O O . ILE A 1 716 ? -29.373 -2.151 -3.262 1.00 54.78 705 ILE A O 1
ATOM 5327 N N . ASN A 1 718 ? -27.609 -0.846 -1.031 1.00 50.63 707 ASN A N 1
ATOM 5328 C CA . ASN A 1 718 ? -28.041 -0.764 0.353 1.00 42.11 707 ASN A CA 1
ATOM 5329 C C . ASN A 1 718 ? -29.553 -0.849 0.591 1.00 57.94 707 ASN A C 1
ATOM 5330 O O . ASN A 1 718 ? -30.043 -0.472 1.650 1.00 69.79 707 ASN A O 1
ATOM 5335 N N . ALA A 1 719 ? -30.302 -1.238 -0.430 1.00 57.89 708 ALA A N 1
ATOM 5336 C CA . ALA A 1 719 ? -31.762 -1.141 -0.386 1.00 49.67 708 ALA A CA 1
ATOM 5337 C C . ALA A 1 719 ? -32.385 -1.887 0.779 1.00 47.92 708 ALA A C 1
ATOM 5338 O O . ALA A 1 719 ? -31.846 -2.888 1.246 1.00 49.44 708 ALA A O 1
ATOM 5340 N N . GLY A 1 720 ? -33.529 -1.377 1.231 1.00 50.92 709 GLY A N 1
ATOM 5341 C CA . GLY A 1 720 ? -34.266 -1.913 2.370 1.00 48.46 709 GLY A CA 1
ATOM 5342 C C . GLY A 1 720 ? -33.441 -2.099 3.637 1.00 57.49 709 GLY A C 1
ATOM 5343 O O . GLY A 1 720 ? -33.462 -3.153 4.261 1.00 61.58 709 GLY A O 1
ATOM 5344 N N . GLY A 1 721 ? -32.688 -1.080 4.013 1.00 54.94 710 GLY A N 1
ATOM 5345 C CA . GLY A 1 721 ? -31.821 -1.191 5.160 1.00 56.67 710 GLY A CA 1
ATOM 5346 C C . GLY A 1 721 ? -30.957 -2.430 5.157 1.00 50.81 710 GLY A C 1
ATOM 5347 O O . GLY A 1 721 ? -30.697 -2.996 6.219 1.00 60.50 710 GLY A O 1
ATOM 5348 N N . ARG A 1 722 ? -30.523 -2.854 3.973 1.00 47.70 711 ARG A N 1
ATOM 5349 C CA . ARG A 1 722 ? -29.571 -3.972 3.848 1.00 51.88 711 ARG A CA 1
ATOM 5350 C C . ARG A 1 722 ? -30.203 -5.355 4.022 1.00 50.80 711 ARG A C 1
ATOM 5351 O O . ARG A 1 722 ? -29.499 -6.370 4.123 1.00 55.65 711 ARG A O 1
ATOM 5359 N N . ASN A 1 723 ? -31.521 -5.364 4.191 1.00 49.13 712 ASN A N 1
ATOM 5360 C CA . ASN A 1 723 ? -32.253 -6.596 4.449 1.00 48.93 712 ASN A CA 1
ATOM 5361 C C . ASN A 1 723 ? -33.015 -7.206 3.293 1.00 52.56 712 ASN A C 1
ATOM 5362 O O . ASN A 1 723 ? -33.728 -8.194 3.492 1.00 52.47 712 ASN A O 1
ATOM 5367 N N . VAL A 1 724 ? -32.885 -6.621 2.101 1.00 50.23 713 VAL A N 1
ATOM 5368 C CA . VAL A 1 724 ? -33.448 -7.238 0.887 1.00 47.89 713 VAL A CA 1
ATOM 5369 C C . VAL A 1 724 ? -32.420 -7.657 -0.156 1.00 43.45 713 VAL A C 1
ATOM 5370 O O . VAL A 1 724 ? -31.278 -7.209 -0.153 1.00 50.53 713 VAL A O 1
ATOM 5374 N N . THR A 1 725 ? -32.854 -8.563 -1.022 1.00 45.71 714 THR A N 1
ATOM 5375 C CA . THR A 1 725 ? -32.100 -9.003 -2.190 1.00 50.75 714 THR A CA 1
ATOM 5376 C C . THR A 1 725 ? -33.058 -8.931 -3.363 1.00 42.63 714 THR A C 1
ATOM 5377 O O . THR A 1 725 ? -34.256 -8.733 -3.181 1.00 48.83 714 THR A O 1
ATOM 5381 N N . ILE A 1 726 ? -32.524 -9.069 -4.567 1.00 51.67 715 ILE A N 1
ATOM 5382 C CA . ILE A 1 726 ? -33.334 -9.226 -5.771 1.00 51.48 715 ILE A CA 1
ATOM 5383 C C . ILE A 1 726 ? -33.182 -10.657 -6.234 1.00 49.03 715 ILE A C 1
ATOM 5384 O O . ILE A 1 726 ? -32.071 -11.112 -6.444 1.00 55.41 715 ILE A O 1
ATOM 5389 N N . GLN A 1 727 ? -34.280 -11.388 -6.355 1.00 43.46 716 GLN A N 1
ATOM 5390 C CA . GLN A 1 727 ? -34.203 -12.711 -6.947 1.00 50.02 716 GLN A CA 1
ATOM 5391 C C . GLN A 1 727 ? -35.408 -12.914 -7.844 1.00 58.61 716 GLN A C 1
ATOM 5392 O O . GLN A 1 727 ? -36.554 -12.819 -7.382 1.00 43.44 716 GLN A O 1
ATOM 5398 N N . LEU A 1 728 ? -35.154 -13.176 -9.130 1.00 56.97 717 LEU A N 1
ATOM 5399 C CA . LEU A 1 728 ? -36.254 -13.316 -10.076 1.00 48.96 717 LEU A CA 1
ATOM 5400 C C . LEU A 1 728 ? -36.858 -14.714 -10.052 1.00 50.67 717 LEU A C 1
ATOM 5401 O O . LEU A 1 728 ? -38.056 -14.900 -10.318 1.00 55.63 717 LEU A O 1
ATOM 5406 N N . GLU A 1 729 ? -36.043 -15.704 -9.712 1.00 51.15 718 GLU A N 1
ATOM 5407 C CA . GLU A 1 729 ? -36.569 -17.064 -9.658 1.00 59.77 718 GLU A CA 1
ATOM 5408 C C . GLU A 1 729 ? -36.579 -17.579 -8.228 1.00 62.41 718 GLU A C 1
ATOM 5409 O O . GLU A 1 729 ? -35.552 -17.566 -7.535 1.00 70.23 718 GLU A O 1
ATOM 5415 N N . ASN A 1 730 ? -37.761 -17.998 -7.784 1.00 48.51 719 ASN A N 1
ATOM 5416 C CA . ASN A 1 730 ? -37.933 -18.494 -6.432 1.00 61.49 719 ASN A CA 1
ATOM 5417 C C . ASN A 1 730 ? -37.037 -19.711 -6.187 1.00 69.90 719 ASN A C 1
ATOM 5418 O O . ASN A 1 730 ? -37.033 -20.651 -6.975 1.00 63.84 719 ASN A O 1
ATOM 5423 N N . ALA A 1 731 ? -36.263 -19.686 -5.105 1.00 84.88 720 ALA A N 1
ATOM 5424 C CA . ALA A 1 731 ? -35.306 -20.763 -4.846 1.00 85.10 720 ALA A CA 1
ATOM 5425 C C . ALA A 1 731 ? -35.956 -22.142 -4.673 1.00 92.24 720 ALA A C 1
ATOM 5426 O O . ALA A 1 731 ? -35.463 -23.140 -5.206 1.00 100.49 720 ALA A O 1
ATOM 5428 N N . ASP A 1 732 ? -37.047 -22.207 -3.917 1.00 86.85 721 ASP A N 1
ATOM 5429 C CA . ASP A 1 732 ? -37.719 -23.486 -3.692 1.00 103.27 721 ASP A CA 1
ATOM 5430 C C . ASP A 1 732 ? -38.509 -24.040 -4.873 1.00 93.73 721 ASP A C 1
ATOM 5431 O O . ASP A 1 732 ? -38.219 -25.133 -5.338 1.00 102.45 721 ASP A O 1
ATOM 5436 N N . THR A 1 733 ? -39.473 -23.281 -5.385 1.00 83.08 722 THR A N 1
ATOM 5437 C CA . THR A 1 733 ? -40.319 -23.776 -6.476 1.00 80.27 722 THR A CA 1
ATOM 5438 C C . THR A 1 733 ? -39.632 -23.834 -7.834 1.00 80.92 722 THR A C 1
ATOM 5439 O O . THR A 1 733 ? -40.123 -24.491 -8.750 1.00 78.67 722 THR A O 1
ATOM 5443 N N . GLY A 1 734 ? -38.526 -23.110 -7.972 1.00 82.15 723 GLY A N 1
ATOM 5444 C CA . GLY A 1 734 ? -37.901 -22.905 -9.263 1.00 67.84 723 GLY A CA 1
ATOM 5445 C C . GLY A 1 734 ? -38.763 -22.023 -10.148 1.00 67.80 723 GLY A C 1
ATOM 5446 O O . GLY A 1 734 ? -38.383 -21.716 -11.260 1.00 78.15 723 GLY A O 1
ATOM 5447 N N . THR A 1 735 ? -39.931 -21.616 -9.662 1.00 76.37 724 THR A N 1
ATOM 5448 C CA . THR A 1 735 ? -40.806 -20.729 -10.429 1.00 78.13 724 THR A CA 1
ATOM 5449 C C . THR A 1 735 ? -40.299 -19.301 -10.428 1.00 71.19 724 THR A C 1
ATOM 5450 O O . THR A 1 735 ? -39.447 -18.923 -9.623 1.00 82.41 724 THR A O 1
ATOM 5454 N N . LEU A 1 736 ? -40.834 -18.508 -11.342 1.00 60.74 725 LEU A N 1
ATOM 5455 C CA . LEU A 1 736 ? -40.358 -17.155 -11.544 1.00 63.78 725 LEU A CA 1
ATOM 5456 C C . LEU A 1 736 ? -41.214 -16.228 -10.761 1.00 59.37 725 LEU A C 1
ATOM 5457 O O . LEU A 1 736 ? -42.439 -16.331 -10.815 1.00 63.63 725 LEU A O 1
ATOM 5462 N N . ASP A 1 737 ? -40.595 -15.255 -10.109 1.00 59.29 726 ASP A N 1
ATOM 5463 C CA . ASP A 1 737 ? -41.390 -14.346 -9.317 1.00 50.48 726 ASP A CA 1
ATOM 5464 C C . ASP A 1 737 ? -41.824 -13.192 -10.185 1.00 52.25 726 ASP A C 1
ATOM 5465 O O . ASP A 1 737 ? -41.058 -12.266 -10.465 1.00 44.63 726 ASP A O 1
ATOM 5470 N N . THR A 1 738 ? -43.103 -13.223 -10.522 1.00 46.38 727 THR A N 1
ATOM 5471 C CA . THR A 1 738 ? -43.701 -12.250 -11.406 1.00 50.46 727 THR A CA 1
ATOM 5472 C C . THR A 1 738 ? -43.459 -10.834 -10.949 1.00 52.07 727 THR A C 1
ATOM 5473 O O . THR A 1 738 ? -43.034 -9.982 -11.724 1.00 66.51 727 THR A O 1
ATOM 5477 N N . LYS A 1 739 ? -43.738 -10.589 -9.680 1.00 60.09 728 LYS A N 1
ATOM 5478 C CA . LYS A 1 739 ? -43.613 -9.260 -9.100 1.00 62.71 728 LYS A CA 1
ATOM 5479 C C . LYS A 1 739 ? -42.208 -8.690 -9.341 1.00 53.40 728 LYS A C 1
ATOM 5480 O O . LYS A 1 739 ? -42.082 -7.561 -9.778 1.00 53.84 728 LYS A O 1
ATOM 5486 N N . SER A 1 740 ? -41.164 -9.479 -9.092 1.00 44.27 729 SER A N 1
ATOM 5487 C CA . SER A 1 740 ? -39.790 -9.022 -9.290 1.00 46.53 729 SER A CA 1
ATOM 5488 C C . SER A 1 740 ? -39.422 -8.828 -10.756 1.00 58.98 729 SER A C 1
ATOM 5489 O O . SER A 1 740 ? -38.693 -7.908 -11.097 1.00 67.27 729 SER A O 1
ATOM 5492 N N . VAL A 1 741 ? -39.886 -9.721 -11.624 1.00 60.88 730 VAL A N 1
ATOM 5493 C CA . VAL A 1 741 ? -39.632 -9.547 -13.041 1.00 51.90 730 VAL A CA 1
ATOM 5494 C C . VAL A 1 741 ? -40.207 -8.206 -13.458 1.00 55.48 730 VAL A C 1
ATOM 5495 O O . VAL A 1 741 ? -39.464 -7.298 -13.825 1.00 53.66 730 VAL A O 1
ATOM 5499 N N . VAL A 1 742 ? -41.523 -8.066 -13.364 1.00 50.95 731 VAL A N 1
ATOM 5500 C CA . VAL A 1 742 ? -42.174 -6.806 -13.705 1.00 48.86 731 VAL A CA 1
ATOM 5501 C C . VAL A 1 742 ? -41.453 -5.617 -13.079 1.00 49.27 731 VAL A C 1
ATOM 5502 O O . VAL A 1 742 ? -41.312 -4.556 -13.693 1.00 57.39 731 VAL A O 1
ATOM 5506 N N . GLY A 1 743 ? -40.991 -5.795 -11.853 1.00 38.06 732 GLY A N 1
ATOM 5507 C CA . GLY A 1 743 ? -40.258 -4.741 -11.188 1.00 36.14 732 GLY A CA 1
ATOM 5508 C C . GLY A 1 743 ? -39.105 -4.318 -12.068 1.00 46.39 732 GLY A C 1
ATOM 5509 O O . GLY A 1 743 ? -38.954 -3.152 -12.417 1.00 47.71 732 GLY A O 1
ATOM 5510 N N . LEU A 1 744 ? -38.294 -5.290 -12.447 1.00 42.25 733 LEU A N 1
ATOM 5511 C CA . LEU A 1 744 ? -37.112 -5.043 -13.259 1.00 41.55 733 LEU A CA 1
ATOM 5512 C C . LEU A 1 744 ? -37.389 -4.548 -14.703 1.00 57.83 733 LEU A C 1
ATOM 5513 O O . LEU A 1 744 ? -36.598 -3.799 -15.284 1.00 40.08 733 LEU A O 1
ATOM 5518 N N . VAL A 1 745 ? -38.509 -4.953 -15.286 1.00 56.09 734 VAL A N 1
ATOM 5519 C CA . VAL A 1 745 ? -38.774 -4.555 -16.657 1.00 42.93 734 VAL A CA 1
ATOM 5520 C C . VAL A 1 745 ? -39.216 -3.100 -16.712 1.00 35.48 734 VAL A C 1
ATOM 5521 O O . VAL A 1 745 ? -38.880 -2.388 -17.647 1.00 69.91 734 VAL A O 1
ATOM 5533 N N . PHE A 1 747 ? -38.291 -0.841 -14.356 1.00 50.57 736 PHE A N 1
ATOM 5534 C CA . PHE A 1 747 ? -37.082 -0.128 -13.972 1.00 46.71 736 PHE A CA 1
ATOM 5535 C C . PHE A 1 747 ? -36.240 0.161 -15.200 1.00 51.11 736 PHE A C 1
ATOM 5536 O O . PHE A 1 747 ? -35.664 1.234 -15.326 1.00 58.82 736 PHE A O 1
ATOM 5544 N N . SER A 1 748 ? -36.194 -0.798 -16.118 1.00 55.61 737 SER A N 1
ATOM 5545 C CA . SER A 1 748 ? -35.413 -0.666 -17.351 1.00 60.88 737 SER A CA 1
ATOM 5546 C C . SER A 1 748 ? -35.929 0.416 -18.303 1.00 50.50 737 SER A C 1
ATOM 5547 O O . SER A 1 748 ? -35.260 0.787 -19.243 1.00 63.86 737 SER A O 1
ATOM 5550 N N . GLN A 1 749 ? -37.121 0.918 -18.045 1.00 47.38 738 GLN A N 1
ATOM 5551 C CA . GLN A 1 749 ? -37.666 2.017 -18.802 1.00 45.90 738 GLN A CA 1
ATOM 5552 C C . GLN A 1 749 ? -37.262 3.377 -18.243 1.00 54.51 738 GLN A C 1
ATOM 5553 O O . GLN A 1 749 ? -37.607 4.386 -18.821 1.00 62.94 738 GLN A O 1
ATOM 5559 N N . PHE A 1 750 ? -36.545 3.427 -17.125 1.00 56.26 739 PHE A N 1
ATOM 5560 C CA . PHE A 1 750 ? -36.323 4.721 -16.470 1.00 44.84 739 PHE A CA 1
ATOM 5561 C C . PHE A 1 750 ? -35.674 5.794 -17.366 1.00 53.16 739 PHE A C 1
ATOM 5562 O O . PHE A 1 750 ? -35.998 6.972 -17.261 1.00 57.82 739 PHE A O 1
ATOM 5570 N N . TRP A 1 751 ? -34.782 5.397 -18.262 1.00 58.09 740 TRP A N 1
ATOM 5571 C CA . TRP A 1 751 ? -34.189 6.355 -19.191 1.00 59.58 740 TRP A CA 1
ATOM 5572 C C . TRP A 1 751 ? -35.252 7.229 -19.851 1.00 63.45 740 TRP A C 1
ATOM 5573 O O . TRP A 1 751 ? -35.059 8.423 -20.038 1.00 64.13 740 TRP A O 1
ATOM 5584 N N . TYR A 1 752 ? -36.364 6.617 -20.232 1.00 64.21 741 TYR A N 1
ATOM 5585 C CA . TYR A 1 752 ? -37.454 7.333 -20.885 1.00 60.33 741 TYR A CA 1
ATOM 5586 C C . TYR A 1 752 ? -38.408 8.055 -19.945 1.00 62.51 741 TYR A C 1
ATOM 5587 O O . TYR A 1 752 ? -38.934 9.107 -20.291 1.00 65.17 741 TYR A O 1
ATOM 5596 N N . TRP A 1 753 ? -38.673 7.464 -18.786 1.00 59.82 742 TRP A N 1
ATOM 5597 C CA . TRP A 1 753 ? -39.490 8.108 -17.760 1.00 55.65 742 TRP A CA 1
ATOM 5598 C C . TRP A 1 753 ? -38.910 7.872 -16.372 1.00 58.10 742 TRP A C 1
ATOM 5599 O O . TRP A 1 753 ? -38.942 6.753 -15.880 1.00 63.72 742 TRP A O 1
ATOM 5610 N N . PHE A 1 754 ? -38.448 8.917 -15.701 1.00 63.06 743 PHE A N 1
ATOM 5611 C CA . PHE A 1 754 ? -37.763 8.718 -14.422 1.00 60.53 743 PHE A CA 1
ATOM 5612 C C . PHE A 1 754 ? -38.640 8.163 -13.297 1.00 61.45 743 PHE A C 1
ATOM 5613 O O . PHE A 1 754 ? -38.209 7.299 -12.531 1.00 55.04 743 PHE A O 1
ATOM 5621 N N . PRO A 1 755 ? -39.868 8.675 -13.174 1.00 66.80 744 PRO A N 1
ATOM 5622 C CA . PRO A 1 755 ? -40.727 8.153 -12.111 1.00 49.62 744 PRO A CA 1
ATOM 5623 C C . PRO A 1 755 ? -40.804 6.640 -12.137 1.00 61.09 744 PRO A C 1
ATOM 5624 O O . PRO A 1 755 ? -40.967 6.049 -11.072 1.00 74.42 744 PRO A O 1
ATOM 5628 N N . LEU A 1 756 ? -40.693 6.021 -13.314 1.00 57.93 745 LEU A N 1
ATOM 5629 C CA . LEU A 1 756 ? -40.804 4.563 -13.416 1.00 50.55 745 LEU A CA 1
ATOM 5630 C C . LEU A 1 756 ? -39.761 3.812 -12.577 1.00 51.86 745 LEU A C 1
ATOM 5631 O O . LEU A 1 756 ? -39.975 2.668 -12.198 1.00 62.13 745 LEU A O 1
ATOM 5636 N N . ALA A 1 757 ? -38.668 4.494 -12.251 1.00 49.71 746 ALA A N 1
ATOM 5637 C CA . ALA A 1 757 ? -37.597 3.950 -11.419 1.00 51.19 746 ALA A CA 1
ATOM 5638 C C . ALA A 1 757 ? -38.108 3.237 -10.173 1.00 55.54 746 ALA A C 1
ATOM 5639 O O . ALA A 1 757 ? -37.635 2.152 -9.844 1.00 63.02 746 ALA A O 1
ATOM 5641 N N . HIS A 1 758 ? -39.088 3.826 -9.492 1.00 51.58 747 HIS A N 1
ATOM 5642 C CA . HIS A 1 758 ? -39.576 3.267 -8.226 1.00 49.43 747 HIS A CA 1
ATOM 5643 C C . HIS A 1 758 ? -40.089 1.851 -8.382 1.00 60.42 747 HIS A C 1
ATOM 5644 O O . HIS A 1 758 ? -40.303 1.162 -7.400 1.00 62.12 747 HIS A O 1
ATOM 5651 N N . PHE A 1 759 ? -40.330 1.429 -9.613 1.00 61.98 748 PHE A N 1
ATOM 5652 C CA . PHE A 1 759 ? -40.890 0.114 -9.844 1.00 47.78 748 PHE A CA 1
ATOM 5653 C C . PHE A 1 759 ? -39.912 -0.964 -9.468 1.00 44.44 748 PHE A C 1
ATOM 5654 O O . PHE A 1 759 ? -40.274 -2.123 -9.421 1.00 53.38 748 PHE A O 1
ATOM 5662 N N . LEU A 1 760 ? -38.665 -0.588 -9.215 1.00 41.42 749 LEU A N 1
ATOM 5663 C CA . LEU A 1 760 ? -37.665 -1.568 -8.834 1.00 41.41 749 LEU A CA 1
ATOM 5664 C C . LEU A 1 760 ? -38.025 -2.100 -7.455 1.00 56.72 749 LEU A C 1
ATOM 5665 O O . LEU A 1 760 ? -37.638 -3.197 -7.073 1.00 66.94 749 LEU A O 1
ATOM 5670 N N . SER A 1 761 ? -38.804 -1.333 -6.710 1.00 51.10 750 SER A N 1
ATOM 5671 C CA . SER A 1 761 ? -39.167 -1.739 -5.360 1.00 51.32 750 SER A CA 1
ATOM 5672 C C . SER A 1 761 ? -39.913 -3.074 -5.326 1.00 55.05 750 SER A C 1
ATOM 5673 O O . SER A 1 761 ? -39.837 -3.784 -4.330 1.00 63.67 750 SER A O 1
ATOM 5676 N N . LEU A 1 762 ? -40.618 -3.428 -6.400 1.00 48.26 751 LEU A N 1
ATOM 5677 C CA . LEU A 1 762 ? -41.292 -4.731 -6.439 1.00 43.79 751 LEU A CA 1
ATOM 5678 C C . LEU A 1 762 ? -40.292 -5.876 -6.479 1.00 46.06 751 LEU A C 1
ATOM 5679 O O . LEU A 1 762 ? -40.650 -7.017 -6.254 1.00 57.08 751 LEU A O 1
ATOM 5684 N N . SER A 1 763 ? -39.035 -5.583 -6.770 1.00 45.79 752 SER A N 1
ATOM 5685 C CA . SER A 1 763 ? -38.079 -6.658 -6.959 1.00 47.48 752 SER A CA 1
ATOM 5686 C C . SER A 1 763 ? -37.312 -6.907 -5.688 1.00 50.64 752 SER A C 1
ATOM 5687 O O . SER A 1 763 ? -36.499 -7.821 -5.609 1.00 61.41 752 SER A O 1
ATOM 5690 N N . PHE A 1 764 ? -37.574 -6.080 -4.689 1.00 48.33 753 PHE A N 1
ATOM 5691 C CA . PHE A 1 764 ? -36.900 -6.211 -3.410 1.00 47.94 753 PHE A CA 1
ATOM 5692 C C . PHE A 1 764 ? -37.570 -7.280 -2.571 1.00 51.04 753 PHE A C 1
ATOM 5693 O O . PHE A 1 764 ? -38.755 -7.175 -2.281 1.00 44.87 753 PHE A O 1
ATOM 5701 N N . THR A 1 765 ? -36.835 -8.320 -2.193 1.00 46.03 754 THR A N 1
ATOM 5702 C CA . THR A 1 765 ? -37.419 -9.302 -1.284 1.00 49.57 754 THR A CA 1
ATOM 5703 C C . THR A 1 765 ? -36.573 -9.503 -0.028 1.00 60.05 754 THR A C 1
ATOM 5704 O O . THR A 1 765 ? -35.354 -9.620 -0.091 1.00 57.89 754 THR A O 1
ATOM 5708 N N . PRO A 1 766 ? -37.241 -9.576 1.122 1.00 51.78 755 PRO A N 1
ATOM 5709 C CA . PRO A 1 766 ? -36.580 -9.565 2.426 1.00 47.70 755 PRO A CA 1
ATOM 5710 C C . PRO A 1 766 ? -35.856 -10.874 2.654 1.00 53.17 755 PRO A C 1
ATOM 5711 O O . PRO A 1 766 ? -36.402 -11.926 2.319 1.00 51.79 755 PRO A O 1
ATOM 5715 N N . THR A 1 767 ? -34.643 -10.817 3.199 1.00 47.75 756 THR A N 1
ATOM 5716 C CA . THR A 1 767 ? -33.872 -12.039 3.348 1.00 58.31 756 THR A CA 1
ATOM 5717 C C . THR A 1 767 ? -33.807 -12.469 4.805 1.00 59.85 756 THR A C 1
ATOM 5718 O O . THR A 1 767 ? -33.021 -11.953 5.595 1.00 55.84 756 THR A O 1
ATOM 5722 N N . THR A 1 768 ? -34.616 -13.463 5.136 1.00 58.19 757 THR A N 1
ATOM 5723 C CA . THR A 1 768 ? -34.728 -13.876 6.507 1.00 59.67 757 THR A CA 1
ATOM 5724 C C . THR A 1 768 ? -35.362 -15.250 6.618 1.00 61.40 757 THR A C 1
ATOM 5725 O O . THR A 1 768 ? -36.146 -15.647 5.762 1.00 68.44 757 THR A O 1
ATOM 5729 N N . VAL A 1 769 ? -35.069 -15.942 7.710 1.00 66.60 758 VAL A N 1
ATOM 5730 C CA . VAL A 1 769 ? -35.800 -17.147 8.091 1.00 71.88 758 VAL A CA 1
ATOM 5731 C C . VAL A 1 769 ? -36.678 -16.785 9.285 1.00 66.86 758 VAL A C 1
ATOM 5732 O O . VAL A 1 769 ? -36.181 -16.298 10.298 1.00 61.47 758 VAL A O 1
ATOM 5736 N N . ILE A 1 770 ? -37.984 -16.978 9.137 1.00 65.34 759 ILE A N 1
ATOM 5737 C CA . ILE A 1 770 ? -38.944 -16.549 10.141 1.00 64.67 759 ILE A CA 1
ATOM 5738 C C . ILE A 1 770 ? -39.718 -17.732 10.698 1.00 64.18 759 ILE A C 1
ATOM 5739 O O . ILE A 1 770 ? -40.563 -18.288 10.007 1.00 58.05 759 ILE A O 1
ATOM 5744 N N . GLY A 1 771 ? -39.448 -18.089 11.954 1.00 70.17 760 GLY A N 1
ATOM 5745 C CA . GLY A 1 771 ? -40.173 -19.146 12.643 1.00 55.28 760 GLY A CA 1
ATOM 5746 C C . GLY A 1 771 ? -41.532 -18.677 13.122 1.00 55.60 760 GLY A C 1
ATOM 5747 O O . GLY A 1 771 ? -41.678 -17.558 13.605 1.00 61.66 760 GLY A O 1
ATOM 5748 N N . ILE A 1 772 ? -42.527 -19.543 12.984 1.00 50.30 761 ILE A N 1
ATOM 5749 C CA . ILE A 1 772 ? -43.900 -19.230 13.362 1.00 62.82 761 ILE A CA 1
ATOM 5750 C C . ILE A 1 772 ? -44.459 -20.390 14.172 1.00 72.60 761 ILE A C 1
ATOM 5751 O O . ILE A 1 772 ? -44.308 -21.535 13.766 1.00 88.35 761 ILE A O 1
ATOM 5756 N N . ARG A 1 773 ? -45.084 -20.130 15.320 1.00 64.05 762 ARG A N 1
ATOM 5757 C CA . ARG A 1 773 ? -45.751 -21.225 16.017 1.00 59.81 762 ARG A CA 1
ATOM 5758 C C . ARG A 1 773 ? -47.061 -21.517 15.305 1.00 66.03 762 ARG A C 1
ATOM 5759 O O . ARG A 1 773 ? -47.905 -20.636 15.153 1.00 70.84 762 ARG A O 1
ATOM 5767 N N . GLY A 1 774 ? -47.220 -22.758 14.860 1.00 69.62 763 GLY A N 1
ATOM 5768 C CA . GLY A 1 774 ? -48.366 -23.144 14.059 1.00 75.99 763 GLY A CA 1
ATOM 5769 C C . GLY A 1 774 ? -49.710 -22.910 14.718 1.00 83.13 763 GLY A C 1
ATOM 5770 O O . GLY A 1 774 ? -50.611 -22.366 14.076 1.00 81.40 763 GLY A O 1
ATOM 5771 N N . SER A 1 775 ? -49.840 -23.315 15.991 1.00 80.30 764 SER A N 1
ATOM 5772 C CA . SER A 1 775 ? -51.114 -23.247 16.728 1.00 71.74 764 SER A CA 1
ATOM 5773 C C . SER A 1 775 ? -51.767 -21.859 16.815 1.00 80.85 764 SER A C 1
ATOM 5774 O O . SER A 1 775 ? -52.897 -21.685 16.368 1.00 86.89 764 SER A O 1
ATOM 5777 N N . ASP A 1 776 ? -51.060 -20.880 17.372 1.00 84.76 765 ASP A N 1
ATOM 5778 C CA . ASP A 1 776 ? -51.561 -19.498 17.444 1.00 83.09 765 ASP A CA 1
ATOM 5779 C C . ASP A 1 776 ? -51.048 -18.521 16.361 1.00 78.00 765 ASP A C 1
ATOM 5780 O O . ASP A 1 776 ? -51.453 -17.349 16.308 1.00 71.58 765 ASP A O 1
ATOM 5785 N N . GLN A 1 777 ? -50.165 -19.003 15.498 1.00 75.96 766 GLN A N 1
ATOM 5786 C CA . GLN A 1 777 ? -49.536 -18.140 14.514 1.00 81.38 766 GLN A CA 1
ATOM 5787 C C . GLN A 1 777 ? -48.799 -17.018 15.208 1.00 73.60 766 GLN A C 1
ATOM 5788 O O . GLN A 1 777 ? -48.911 -15.866 14.813 1.00 81.95 766 GLN A O 1
ATOM 5794 N N . ALA A 1 778 ? -48.031 -17.356 16.232 1.00 70.31 767 ALA A N 1
ATOM 5795 C CA . ALA A 1 778 ? -47.258 -16.354 16.957 1.00 59.73 767 ALA A CA 1
ATOM 5796 C C . ALA A 1 778 ? -45.749 -16.528 16.779 1.00 54.77 767 ALA A C 1
ATOM 5797 O O . ALA A 1 778 ? -45.250 -17.625 16.607 1.00 68.23 767 ALA A O 1
ATOM 5799 N N . ILE A 1 779 ? -45.012 -15.440 16.857 1.00 61.35 768 ILE A N 1
ATOM 5800 C CA . ILE A 1 779 ? -43.604 -15.503 16.516 1.00 54.55 768 ILE A CA 1
ATOM 5801 C C . ILE A 1 779 ? -42.723 -15.672 17.750 1.00 50.94 768 ILE A C 1
ATOM 5802 O O . ILE A 1 779 ? -42.458 -14.717 18.475 1.00 85.13 768 ILE A O 1
ATOM 5807 N N . PRO A 1 780 ? -42.226 -16.881 17.966 1.00 51.73 769 PRO A N 1
ATOM 5808 C CA . PRO A 1 780 ? -41.379 -17.167 19.127 1.00 68.19 769 PRO A CA 1
ATOM 5809 C C . PRO A 1 780 ? -39.968 -16.637 18.956 1.00 62.38 769 PRO A C 1
ATOM 5810 O O . PRO A 1 780 ? -39.475 -16.646 17.856 1.00 66.40 769 PRO A O 1
ATOM 5814 N N . LYS A 1 781 ? -39.322 -16.223 20.030 1.00 56.96 770 LYS A N 1
ATOM 5815 C CA . LYS A 1 781 ? -37.924 -15.837 20.011 1.00 57.31 770 LYS A CA 1
ATOM 5816 C C . LYS A 1 781 ? -37.107 -17.078 20.338 1.00 75.92 770 LYS A C 1
ATOM 5817 O O . LYS A 1 781 ? -37.081 -17.511 21.482 1.00 86.69 770 LYS A O 1
ATOM 5823 N N . PHE A 1 782 ? -36.397 -17.638 19.370 1.00 74.06 771 PHE A N 1
ATOM 5824 C CA . PHE A 1 782 ? -35.481 -18.737 19.669 1.00 61.81 771 PHE A CA 1
ATOM 5825 C C . PHE A 1 782 ? -34.226 -18.578 18.846 1.00 71.01 771 PHE A C 1
ATOM 5826 O O . PHE A 1 782 ? -34.092 -17.626 18.096 1.00 66.45 771 PHE A O 1
ATOM 5834 N N . GLN A 1 783 ? -33.315 -19.529 18.964 1.00 70.64 772 GLN A N 1
ATOM 5835 C CA . GLN A 1 783 ? -32.049 -19.412 18.283 1.00 62.19 772 GLN A CA 1
ATOM 5836 C C . GLN A 1 783 ? -31.812 -20.630 17.437 1.00 68.18 772 GLN A C 1
ATOM 5837 O O . GLN A 1 783 ? -32.159 -21.739 17.837 1.00 68.01 772 GLN A O 1
ATOM 5851 N N . ASN A 1 785 ? -28.824 -22.619 14.669 1.00 61.42 774 ASN A N 1
ATOM 5852 C CA . ASN A 1 785 ? -27.408 -22.745 14.415 1.00 72.97 774 ASN A CA 1
ATOM 5853 C C . ASN A 1 785 ? -27.014 -22.398 12.981 1.00 83.00 774 ASN A C 1
ATOM 5854 O O . ASN A 1 785 ? -27.669 -22.808 12.020 1.00 83.85 774 ASN A O 1
ATOM 5859 N N . CYS A 1 786 ? -25.921 -21.661 12.838 1.00 80.17 775 CYS A N 1
ATOM 5860 C CA . CYS A 1 786 ? -25.424 -21.314 11.521 1.00 75.06 775 CYS A CA 1
ATOM 5861 C C . CYS A 1 786 ? -23.985 -21.771 11.374 1.00 77.83 775 CYS A C 1
ATOM 5862 O O . CYS A 1 786 ? -23.090 -21.193 11.989 1.00 75.40 775 CYS A O 1
ATOM 5865 N N . TYR A 1 787 ? -23.738 -22.759 10.520 1.00 78.16 776 TYR A N 1
ATOM 5866 C CA . TYR A 1 787 ? -22.391 -23.286 10.447 1.00 74.66 776 TYR A CA 1
ATOM 5867 C C . TYR A 1 787 ? -21.648 -22.464 9.432 1.00 80.61 776 TYR A C 1
ATOM 5868 O O . TYR A 1 787 ? -21.797 -22.650 8.234 1.00 97.72 776 TYR A O 1
ATOM 5877 N N . ALA A 1 788 ? -20.796 -21.586 9.952 1.00 83.69 777 ALA A N 1
ATOM 5878 C CA . ALA A 1 788 ? -20.145 -20.540 9.169 1.00 84.41 777 ALA A CA 1
ATOM 5879 C C . ALA A 1 788 ? -19.353 -19.641 10.110 1.00 89.58 777 ALA A C 1
ATOM 5880 O O . ALA A 1 788 ? -19.528 -19.693 11.324 1.00 91.53 777 ALA A O 1
ATOM 5882 N N . LYS A 1 789 ? -18.479 -18.815 9.560 1.00 90.45 778 LYS A N 1
ATOM 5883 C CA . LYS A 1 789 ? -17.752 -17.881 10.398 1.00 95.38 778 LYS A CA 1
ATOM 5884 C C . LYS A 1 789 ? -18.618 -16.656 10.653 1.00 103.07 778 LYS A C 1
ATOM 5885 O O . LYS A 1 789 ? -19.201 -16.086 9.723 1.00 101.86 778 LYS A O 1
ATOM 5889 N N . GLU A 1 790 ? -18.711 -16.267 11.919 1.00 106.71 779 GLU A N 1
ATOM 5890 C CA . GLU A 1 790 ? -19.625 -15.210 12.341 1.00 113.85 779 GLU A CA 1
ATOM 5891 C C . GLU A 1 790 ? -19.362 -13.871 11.660 1.00 119.96 779 GLU A C 1
ATOM 5892 O O . GLU A 1 790 ? -20.299 -13.194 11.234 1.00 127.47 779 GLU A O 1
ATOM 5898 N N . ASP A 1 791 ? -18.093 -13.493 11.552 1.00 116.73 780 ASP A N 1
ATOM 5899 C CA . ASP A 1 791 ? -17.742 -12.225 10.919 1.00 118.63 780 ASP A CA 1
ATOM 5900 C C . ASP A 1 791 ? -18.270 -12.128 9.484 1.00 104.69 780 ASP A C 1
ATOM 5901 O O . ASP A 1 791 ? -18.505 -11.031 8.981 1.00 95.01 780 ASP A O 1
ATOM 5906 N N . ALA A 1 792 ? -18.474 -13.279 8.846 1.00 100.25 781 ALA A N 1
ATOM 5907 C CA . ALA A 1 792 ? -18.763 -13.337 7.413 1.00 88.82 781 ALA A CA 1
ATOM 5908 C C . ALA A 1 792 ? -20.010 -12.558 6.991 1.00 88.95 781 ALA A C 1
ATOM 5909 O O . ALA A 1 792 ? -19.938 -11.638 6.168 1.00 78.80 781 ALA A O 1
ATOM 5911 N N . PHE A 1 793 ? -21.149 -12.916 7.569 1.00 86.81 782 PHE A N 1
ATOM 5912 C CA . PHE A 1 793 ? -22.425 -12.412 7.080 1.00 75.61 782 PHE A CA 1
ATOM 5913 C C . PHE A 1 793 ? -22.893 -11.125 7.749 1.00 66.35 782 PHE A C 1
ATOM 5914 O O . PHE A 1 793 ? -24.008 -10.654 7.513 1.00 68.58 782 PHE A O 1
ATOM 5922 N N . SER A 1 794 ? -22.033 -10.557 8.580 1.00 60.40 783 SER A N 1
ATOM 5923 C CA . SER A 1 794 ? -22.345 -9.298 9.236 1.00 69.73 783 SER A CA 1
ATOM 5924 C C . SER A 1 794 ? -22.560 -8.159 8.245 1.00 60.35 783 SER A C 1
ATOM 5925 O O . SER A 1 794 ? -22.044 -8.179 7.142 1.00 71.20 783 SER A O 1
ATOM 5928 N N . TYR A 1 795 ? -23.331 -7.165 8.662 1.00 62.21 784 TYR A N 1
ATOM 5929 C CA . TYR A 1 795 ? -23.529 -5.949 7.898 1.00 63.98 784 TYR A CA 1
ATOM 5930 C C . TYR A 1 795 ? -22.191 -5.240 7.735 1.00 76.90 784 TYR A C 1
ATOM 5931 O O . TYR A 1 795 ? -21.204 -5.620 8.352 1.00 85.24 784 TYR A O 1
ATOM 5940 N N . PRO A 1 796 ? -22.133 -4.251 6.841 1.00 82.09 785 PRO A N 1
ATOM 5941 C CA . PRO A 1 796 ? -20.883 -3.527 6.604 1.00 81.31 785 PRO A CA 1
ATOM 5942 C C . PRO A 1 796 ? -20.587 -2.486 7.676 1.00 80.40 785 PRO A C 1
ATOM 5943 O O . PRO A 1 796 ? -21.519 -1.862 8.172 1.00 69.63 785 PRO A O 1
ATOM 5947 N N . ARG A 1 797 ? -19.305 -2.276 7.973 1.00 89.62 786 ARG A N 1
ATOM 5948 C CA . ARG A 1 797 ? -18.857 -1.382 9.045 1.00 101.88 786 ARG A CA 1
ATOM 5949 C C . ARG A 1 797 ? -19.287 0.088 8.935 1.00 112.43 786 ARG A C 1
ATOM 5950 O O . ARG A 1 797 ? -19.344 0.795 9.945 1.00 110.64 786 ARG A O 1
ATOM 5962 N N . LYS A 1 871 ? -15.943 -20.650 3.912 1.00 101.72 860 LYS A N 1
ATOM 5963 C CA . LYS A 1 871 ? -17.133 -20.028 4.498 1.00 106.62 860 LYS A CA 1
ATOM 5964 C C . LYS A 1 871 ? -17.766 -20.918 5.578 1.00 102.98 860 LYS A C 1
ATOM 5965 O O . LYS A 1 871 ? -18.118 -20.460 6.663 1.00 97.32 860 LYS A O 1
ATOM 5971 N N . TYR A 1 872 ? -17.890 -22.201 5.273 1.00 97.99 861 TYR A N 1
ATOM 5972 C CA . TYR A 1 872 ? -18.435 -23.170 6.209 1.00 92.01 861 TYR A CA 1
ATOM 5973 C C . TYR A 1 872 ? -17.595 -23.301 7.488 1.00 97.13 861 TYR A C 1
ATOM 5974 O O . TYR A 1 872 ? -16.368 -23.255 7.441 1.00 97.89 861 TYR A O 1
ATOM 5983 N N . SER A 1 873 ? -18.265 -23.475 8.627 1.00 99.31 862 SER A N 1
ATOM 5984 C CA . SER A 1 873 ? -17.583 -23.670 9.909 1.00 99.37 862 SER A CA 1
ATOM 5985 C C . SER A 1 873 ? -18.109 -24.897 10.648 1.00 102.35 862 SER A C 1
ATOM 5986 O O . SER A 1 873 ? -19.318 -25.104 10.738 1.00 103.70 862 SER A O 1
ATOM 5989 N N . SER A 1 874 ? -17.191 -25.710 11.165 1.00 100.73 863 SER A N 1
ATOM 5990 C CA . SER A 1 874 ? -17.546 -26.888 11.953 1.00 105.68 863 SER A CA 1
ATOM 5991 C C . SER A 1 874 ? -18.302 -26.479 13.201 1.00 102.79 863 SER A C 1
ATOM 5992 O O . SER A 1 874 ? -19.258 -27.138 13.600 1.00 90.27 863 SER A O 1
ATOM 5995 N N . LYS A 1 875 ? -17.856 -25.393 13.822 1.00 111.92 864 LYS A N 1
ATOM 5996 C CA . LYS A 1 875 ? -18.527 -24.871 15.005 1.00 114.08 864 LYS A CA 1
ATOM 5997 C C . LYS A 1 875 ? -19.526 -23.804 14.579 1.00 103.88 864 LYS A C 1
ATOM 5998 O O . LYS A 1 875 ? -19.146 -22.761 14.041 1.00 101.54 864 LYS A O 1
ATOM 6004 N N . PRO A 1 876 ? -20.816 -24.075 14.802 1.00 91.92 865 PRO A N 1
ATOM 6005 C CA . PRO A 1 876 ? -21.869 -23.128 14.458 1.00 83.62 865 PRO A CA 1
ATOM 6006 C C . PRO A 1 876 ? -21.868 -21.982 15.443 1.00 79.72 865 PRO A C 1
ATOM 6007 O O . PRO A 1 876 ? -21.230 -22.074 16.486 1.00 65.68 865 PRO A O 1
ATOM 6011 N N . TYR A 1 877 ? -22.543 -20.902 15.076 1.00 66.02 866 TYR A N 1
ATOM 6012 C CA . TYR A 1 877 ? -22.844 -19.817 15.987 1.00 66.91 866 TYR A CA 1
ATOM 6013 C C . TYR A 1 877 ? -24.364 -19.646 15.982 1.00 81.41 866 TYR A C 1
ATOM 6014 O O . TYR A 1 877 ? -25.053 -20.233 15.138 1.00 82.91 866 TYR A O 1
ATOM 6023 N N . LYS A 1 878 ? -24.896 -18.909 16.953 1.00 85.13 867 LYS A N 1
ATOM 6024 C CA . LYS A 1 878 ? -26.339 -18.803 17.090 1.00 74.80 867 LYS A CA 1
ATOM 6025 C C . LYS A 1 878 ? -26.872 -17.579 16.372 1.00 74.16 867 LYS A C 1
ATOM 6026 O O . LYS A 1 878 ? -26.263 -16.506 16.407 1.00 81.46 867 LYS A O 1
ATOM 6032 N N . VAL A 1 879 ? -28.007 -17.737 15.707 1.00 62.58 868 VAL A N 1
ATOM 6033 C CA . VAL A 1 879 ? -28.653 -16.589 15.091 1.00 63.75 868 VAL A CA 1
ATOM 6034 C C . VAL A 1 879 ? -30.086 -16.546 15.574 1.00 67.66 868 VAL A C 1
ATOM 6035 O O . VAL A 1 879 ? -30.732 -17.589 15.720 1.00 62.16 868 VAL A O 1
ATOM 6039 N N . ASP A 1 880 ? -30.581 -15.342 15.823 1.00 67.36 869 ASP A N 1
ATOM 6040 C CA . ASP A 1 880 ? -31.930 -15.192 16.330 1.00 64.16 869 ASP A CA 1
ATOM 6041 C C . ASP A 1 880 ? -32.962 -15.348 15.227 1.00 63.79 869 ASP A C 1
ATOM 6042 O O . ASP A 1 880 ? -32.698 -15.045 14.077 1.00 69.20 869 ASP A O 1
ATOM 6047 N N . ASN A 1 881 ? -34.153 -15.780 15.602 1.00 62.02 870 ASN A N 1
ATOM 6048 C CA . ASN A 1 881 ? -35.276 -15.842 14.700 1.00 49.15 870 ASN A CA 1
ATOM 6049 C C . ASN A 1 881 ? -35.555 -14.445 14.210 1.00 60.99 870 ASN A C 1
ATOM 6050 O O . ASN A 1 881 ? -35.115 -13.467 14.800 1.00 66.52 870 ASN A O 1
ATOM 6063 N N . THR A 1 883 ? -34.242 -12.609 11.947 1.00 62.88 872 THR A N 1
ATOM 6064 C CA . THR A 1 883 ? -33.131 -11.726 11.579 1.00 62.53 872 THR A CA 1
ATOM 6065 C C . THR A 1 883 ? -32.515 -12.019 10.219 1.00 66.53 872 THR A C 1
ATOM 6066 O O . THR A 1 883 ? -32.740 -13.088 9.656 1.00 65.48 872 THR A O 1
ATOM 6070 N N . ARG A 1 884 ? -31.726 -11.067 9.712 1.00 57.62 873 ARG A N 1
ATOM 6071 C CA . ARG A 1 884 ? -31.217 -11.168 8.355 1.00 57.97 873 ARG A CA 1
ATOM 6072 C C . ARG A 1 884 ? -30.427 -12.428 8.098 1.00 64.97 873 ARG A C 1
ATOM 6073 O O . ARG A 1 884 ? -29.425 -12.699 8.742 1.00 72.65 873 ARG A O 1
ATOM 6081 N N . ILE A 1 885 ? -30.867 -13.177 7.104 1.00 62.47 874 ILE A N 1
ATOM 6082 C CA . ILE A 1 885 ? -30.122 -14.339 6.697 1.00 61.23 874 ILE A CA 1
ATOM 6083 C C . ILE A 1 885 ? -29.892 -14.190 5.208 1.00 61.64 874 ILE A C 1
ATOM 6084 O O . ILE A 1 885 ? -30.837 -14.225 4.429 1.00 72.76 874 ILE A O 1
ATOM 6089 N N . LEU A 1 886 ? -28.634 -14.000 4.822 1.00 62.69 875 LEU A N 1
ATOM 6090 C CA . LEU A 1 886 ? -28.277 -13.853 3.418 1.00 64.62 875 LEU A CA 1
ATOM 6091 C C . LEU A 1 886 ? -28.569 -15.140 2.667 1.00 64.25 875 LEU A C 1
ATOM 6092 O O . LEU A 1 886 ? -28.429 -16.235 3.210 1.00 67.84 875 LEU A O 1
ATOM 6097 N N . PRO A 1 887 ? -28.975 -15.012 1.402 1.00 65.79 876 PRO A N 1
ATOM 6098 C CA . PRO A 1 887 ? -29.321 -16.145 0.539 1.00 65.80 876 PRO A CA 1
ATOM 6099 C C . PRO A 1 887 ? -28.201 -17.178 0.432 1.00 72.03 876 PRO A C 1
ATOM 6100 O O . PRO A 1 887 ? -28.464 -18.384 0.526 1.00 69.87 876 PRO A O 1
ATOM 6104 N N . GLN A 1 888 ? -26.970 -16.704 0.252 1.00 75.67 877 GLN A N 1
ATOM 6105 C CA . GLN A 1 888 ? -25.800 -17.580 0.250 1.00 78.83 877 GLN A CA 1
ATOM 6106 C C . GLN A 1 888 ? -25.709 -18.329 1.584 1.00 72.50 877 GLN A C 1
ATOM 6107 O O . GLN A 1 888 ? -25.229 -19.458 1.638 1.00 79.48 877 GLN A O 1
ATOM 6113 N N . GLN A 1 889 ? -26.184 -17.678 2.647 1.00 66.88 878 GLN A N 1
ATOM 6114 C CA . GLN A 1 889 ? -26.070 -18.137 4.031 1.00 62.81 878 GLN A CA 1
ATOM 6115 C C . GLN A 1 889 ? -27.100 -19.192 4.464 1.00 60.35 878 GLN A C 1
ATOM 6116 O O . GLN A 1 889 ? -26.809 -20.026 5.316 1.00 64.87 878 GLN A O 1
ATOM 6122 N N . SER A 1 890 ? -28.277 -19.175 3.851 1.00 47.96 879 SER A N 1
ATOM 6123 C CA . SER A 1 890 ? -29.321 -20.155 4.136 1.00 50.44 879 SER A CA 1
ATOM 6124 C C . SER A 1 890 ? -28.848 -21.607 4.157 1.00 59.91 879 SER A C 1
ATOM 6125 O O . SER A 1 890 ? -29.415 -22.434 4.856 1.00 73.59 879 SER A O 1
ATOM 6128 N N . ARG A 1 891 ? -27.859 -21.950 3.351 1.00 65.69 880 ARG A N 1
ATOM 6129 C CA . ARG A 1 891 ? -27.451 -23.346 3.266 1.00 73.27 880 ARG A CA 1
ATOM 6130 C C . ARG A 1 891 ? -26.797 -23.761 4.572 1.00 68.24 880 ARG A C 1
ATOM 6131 O O . ARG A 1 891 ? -26.759 -24.948 4.911 1.00 60.38 880 ARG A O 1
ATOM 6139 N N . TYR A 1 892 ? -26.300 -22.772 5.312 1.00 60.65 881 TYR A N 1
ATOM 6140 C CA . TYR A 1 892 ? -25.581 -23.051 6.553 1.00 67.44 881 TYR A CA 1
ATOM 6141 C C . TYR A 1 892 ? -26.455 -23.022 7.832 1.00 67.95 881 TYR A C 1
ATOM 6142 O O . TYR A 1 892 ? -25.979 -23.344 8.925 1.00 66.05 881 TYR A O 1
ATOM 6151 N N . ILE A 1 893 ? -27.725 -22.649 7.688 1.00 63.63 882 ILE A N 1
ATOM 6152 C CA . ILE A 1 893 ? -28.636 -22.547 8.817 1.00 64.80 882 ILE A CA 1
ATOM 6153 C C . ILE A 1 893 ? -29.196 -23.911 9.184 1.00 69.36 882 ILE A C 1
ATOM 6154 O O . ILE A 1 893 ? -29.574 -24.685 8.311 1.00 67.18 882 ILE A O 1
ATOM 6159 N N . SER A 1 894 ? -29.228 -24.202 10.484 1.00 66.49 883 SER A N 1
ATOM 6160 C CA . SER A 1 894 ? -29.808 -25.445 10.988 1.00 74.75 883 SER A CA 1
ATOM 6161 C C . SER A 1 894 ? -30.598 -25.289 12.300 1.00 74.05 883 SER A C 1
ATOM 6162 O O . SER A 1 894 ? -30.138 -24.677 13.281 1.00 66.70 883 SER A O 1
ATOM 6165 N N . PHE A 1 895 ? -31.799 -25.849 12.299 1.00 64.23 884 PHE A N 1
ATOM 6166 C CA . PHE A 1 895 ? -32.603 -25.905 13.502 1.00 71.40 884 PHE A CA 1
ATOM 6167 C C . PHE A 1 895 ? -31.968 -26.857 14.510 1.00 79.78 884 PHE A C 1
ATOM 6168 O O . PHE A 1 895 ? -31.523 -27.959 14.144 1.00 87.75 884 PHE A O 1
ATOM 6176 N N . ILE A 1 896 ? -31.914 -26.413 15.769 1.00 73.58 885 ILE A N 1
ATOM 6177 C CA . ILE A 1 896 ? -31.216 -27.139 16.828 1.00 76.87 885 ILE A CA 1
ATOM 6178 C C . ILE A 1 896 ? -31.955 -28.429 17.185 1.00 82.46 885 ILE A C 1
ATOM 6179 O O . ILE A 1 896 ? -33.157 -28.406 17.454 1.00 76.94 885 ILE A O 1
ATOM 6184 N N . LYS A 1 897 ? -31.237 -29.549 17.171 1.00 88.66 886 LYS A N 1
ATOM 6185 C CA . LYS A 1 897 ? -31.870 -30.864 17.252 1.00 107.23 886 LYS A CA 1
ATOM 6186 C C . LYS A 1 897 ? -32.719 -31.066 18.521 1.00 113.68 886 LYS A C 1
ATOM 6187 O O . LYS A 1 897 ? -33.874 -31.502 18.440 1.00 113.77 886 LYS A O 1
ATOM 6190 N N . ASP A 1 898 ? -32.157 -30.750 19.686 1.00 109.88 887 ASP A N 1
ATOM 6191 C CA . ASP A 1 898 ? -32.958 -30.738 20.903 1.00 113.14 887 ASP A CA 1
ATOM 6192 C C . ASP A 1 898 ? -33.254 -29.305 21.278 1.00 117.39 887 ASP A C 1
ATOM 6193 O O . ASP A 1 898 ? -32.403 -28.608 21.835 1.00 123.96 887 ASP A O 1
ATOM 6198 N N . ASP A 1 899 ? -34.482 -28.883 21.010 1.00 110.66 888 ASP A N 1
ATOM 6199 C CA . ASP A 1 899 ? -34.938 -27.552 21.377 1.00 100.29 888 ASP A CA 1
ATOM 6200 C C . ASP A 1 899 ? -36.451 -27.570 21.390 1.00 86.43 888 ASP A C 1
ATOM 6201 O O . ASP A 1 899 ? -37.072 -28.403 20.746 1.00 78.62 888 ASP A O 1
ATOM 6206 N N . ARG A 1 900 ? -37.046 -26.636 22.108 1.00 77.54 889 ARG A N 1
ATOM 6207 C CA . ARG A 1 900 ? -38.490 -26.602 22.230 1.00 73.44 889 ARG A CA 1
ATOM 6208 C C . ARG A 1 900 ? -39.192 -26.547 20.881 1.00 70.52 889 ARG A C 1
ATOM 6209 O O . ARG A 1 900 ? -40.274 -27.119 20.714 1.00 69.25 889 ARG A O 1
ATOM 6217 N N . PHE A 1 901 ? -38.578 -25.848 19.927 1.00 60.88 890 PHE A N 1
ATOM 6218 C CA . PHE A 1 901 ? -39.191 -25.638 18.619 1.00 68.64 890 PHE A CA 1
ATOM 6219 C C . PHE A 1 901 ? -38.590 -26.496 17.514 1.00 76.22 890 PHE A C 1
ATOM 6220 O O . PHE A 1 901 ? -37.379 -26.506 17.285 1.00 74.19 890 PHE A O 1
ATOM 6228 N N . VAL A 1 902 ? -39.465 -27.227 16.838 1.00 81.61 891 VAL A N 1
ATOM 6229 C CA . VAL A 1 902 ? -39.062 -28.141 15.786 1.00 84.91 891 VAL A CA 1
ATOM 6230 C C . VAL A 1 902 ? -39.959 -27.848 14.583 1.00 82.27 891 VAL A C 1
ATOM 6231 O O . VAL A 1 902 ? -41.159 -27.610 14.751 1.00 82.61 891 VAL A O 1
ATOM 6235 N N . PRO A 1 903 ? -39.381 -27.846 13.366 1.00 72.58 892 PRO A N 1
ATOM 6236 C CA . PRO A 1 903 ? -40.150 -27.456 12.173 1.00 61.17 892 PRO A CA 1
ATOM 6237 C C . PRO A 1 903 ? -41.151 -28.514 11.730 1.00 70.17 892 PRO A C 1
ATOM 6238 O O . PRO A 1 903 ? -40.861 -29.713 11.780 1.00 77.34 892 PRO A O 1
ATOM 6242 N N . VAL A 1 904 ? -42.321 -28.059 11.297 1.00 68.66 893 VAL A N 1
ATOM 6243 C CA . VAL A 1 904 ? -43.395 -28.948 10.875 1.00 76.80 893 VAL A CA 1
ATOM 6244 C C . VAL A 1 904 ? -42.861 -29.985 9.893 1.00 89.14 893 VAL A C 1
ATOM 6245 O O . VAL A 1 904 ? -43.012 -31.188 10.101 1.00 88.05 893 VAL A O 1
ATOM 6249 N N . ARG A 1 905 ? -42.217 -29.505 8.834 1.00 91.36 894 ARG A N 1
ATOM 6250 C CA . ARG A 1 905 ? -41.535 -30.368 7.876 1.00 91.98 894 ARG A CA 1
ATOM 6251 C C . ARG A 1 905 ? -40.041 -30.040 7.849 1.00 88.84 894 ARG A C 1
ATOM 6252 O O . ARG A 1 905 ? -39.634 -28.952 8.254 1.00 86.89 894 ARG A O 1
ATOM 6260 N N . LYS A 1 906 ? -39.226 -30.970 7.355 1.00 87.18 895 LYS A N 1
ATOM 6261 C CA . LYS A 1 906 ? -37.778 -30.805 7.416 1.00 90.04 895 LYS A CA 1
ATOM 6262 C C . LYS A 1 906 ? -37.372 -29.489 6.769 1.00 93.11 895 LYS A C 1
ATOM 6263 O O . LYS A 1 906 ? -38.029 -29.021 5.841 1.00 92.53 895 LYS A O 1
ATOM 6269 N N . PHE A 1 907 ? -36.311 -28.872 7.279 1.00 94.14 896 PHE A N 1
ATOM 6270 C CA . PHE A 1 907 ? -35.939 -27.539 6.817 1.00 79.40 896 PHE A CA 1
ATOM 6271 C C . PHE A 1 907 ? -35.369 -27.532 5.399 1.00 91.21 896 PHE A C 1
ATOM 6272 O O . PHE A 1 907 ? -34.370 -28.191 5.123 1.00 102.71 896 PHE A O 1
ATOM 6280 N N . LYS A 1 908 ? -35.993 -26.757 4.514 1.00 97.10 897 LYS A N 1
ATOM 6281 C CA . LYS A 1 908 ? -35.585 -26.675 3.104 1.00 104.28 897 LYS A CA 1
ATOM 6282 C C . LYS A 1 908 ? -34.136 -26.213 2.893 1.00 99.95 897 LYS A C 1
ATOM 6283 O O . LYS A 1 908 ? -33.472 -26.644 1.950 1.00 81.87 897 LYS A O 1
ATOM 6286 N N . GLY A 1 909 ? -33.669 -25.323 3.769 1.00 103.29 898 GLY A N 1
ATOM 6287 C CA . GLY A 1 909 ? -32.346 -24.732 3.660 1.00 92.30 898 GLY A CA 1
ATOM 6288 C C . GLY A 1 909 ? -32.336 -23.310 3.111 1.00 80.17 898 GLY A C 1
ATOM 6289 O O . GLY A 1 909 ? -31.274 -22.761 2.809 1.00 75.35 898 GLY A O 1
ATOM 6290 N N . ASN A 1 910 ? -33.512 -22.705 2.970 1.00 69.34 899 ASN A N 1
ATOM 6291 C CA . ASN A 1 910 ? -33.583 -21.367 2.401 1.00 83.37 899 ASN A CA 1
ATOM 6292 C C . ASN A 1 910 ? -34.685 -20.472 2.989 1.00 74.96 899 ASN A C 1
ATOM 6293 O O . ASN A 1 910 ? -35.566 -20.949 3.698 1.00 86.04 899 ASN A O 1
ATOM 6298 N N . ASN A 1 911 ? -34.625 -19.179 2.679 1.00 54.79 900 ASN A N 1
ATOM 6299 C CA . ASN A 1 911 ? -35.483 -18.164 3.293 1.00 60.75 900 ASN A CA 1
ATOM 6300 C C . ASN A 1 911 ? -36.997 -18.288 3.158 1.00 59.09 900 ASN A C 1
ATOM 6301 O O . ASN A 1 911 ? -37.513 -18.891 2.234 1.00 62.39 900 ASN A O 1
ATOM 6306 N N . GLY A 1 912 ? -37.696 -17.765 4.156 1.00 61.90 901 GLY A N 1
ATOM 6307 C CA . GLY A 1 912 ? -39.140 -17.668 4.125 1.00 60.44 901 GLY A CA 1
ATOM 6308 C C . GLY A 1 912 ? -39.668 -17.965 5.519 1.00 69.51 901 GLY A C 1
ATOM 6309 O O . GLY A 1 912 ? -38.908 -18.143 6.477 1.00 52.89 901 GLY A O 1
ATOM 6310 N N . VAL A 1 913 ? -40.984 -18.077 5.611 1.00 69.58 902 VAL A N 1
ATOM 6311 C CA . VAL A 1 913 ? -41.648 -18.535 6.817 1.00 50.65 902 VAL A CA 1
ATOM 6312 C C . VAL A 1 913 ? -41.567 -20.056 7.000 1.00 62.84 902 VAL A C 1
ATOM 6313 O O . VAL A 1 913 ? -41.923 -20.820 6.108 1.00 75.34 902 VAL A O 1
ATOM 6317 N N . VAL A 1 914 ? -41.098 -20.494 8.161 1.00 65.84 903 VAL A N 1
ATOM 6318 C CA . VAL A 1 914 ? -41.072 -21.916 8.494 1.00 60.67 903 VAL A CA 1
ATOM 6319 C C . VAL A 1 914 ? -41.973 -22.195 9.705 1.00 55.98 903 VAL A C 1
ATOM 6320 O O . VAL A 1 914 ? -41.772 -21.642 10.766 1.00 58.81 903 VAL A O 1
ATOM 6324 N N . VAL A 1 915 ? -42.980 -23.038 9.526 1.00 51.25 904 VAL A N 1
ATOM 6325 C CA . VAL A 1 915 ? -43.931 -23.310 10.585 1.00 53.72 904 VAL A CA 1
ATOM 6326 C C . VAL A 1 915 ? -43.408 -24.297 11.625 1.00 51.18 904 VAL A C 1
ATOM 6327 O O . VAL A 1 915 ? -43.070 -25.432 11.321 1.00 62.25 904 VAL A O 1
ATOM 6331 N N . LEU A 1 916 ? -43.397 -23.851 12.872 1.00 69.09 905 LEU A N 1
ATOM 6332 C CA . LEU A 1 916 ? -42.770 -24.580 13.960 1.00 61.01 905 LEU A CA 1
ATOM 6333 C C . LEU A 1 916 ? -43.797 -25.352 14.766 1.00 68.94 905 LEU A C 1
ATOM 6334 O O . LEU A 1 916 ? -44.953 -24.954 14.860 1.00 80.80 905 LEU A O 1
ATOM 6339 N N . ARG A 1 917 ? -43.372 -26.483 15.307 1.00 77.84 906 ARG A N 1
ATOM 6340 C CA . ARG A 1 917 ? -44.168 -27.217 16.277 1.00 83.57 906 ARG A CA 1
ATOM 6341 C C . ARG A 1 917 ? -43.609 -26.957 17.673 1.00 90.13 906 ARG A C 1
ATOM 6342 O O . ARG A 1 917 ? -42.398 -27.021 17.874 1.00 92.22 906 ARG A O 1
ATOM 6350 N N . ASP A 1 918 ? -44.479 -26.650 18.634 1.00 90.80 907 ASP A N 1
ATOM 6351 C CA . ASP A 1 918 ? -44.024 -26.372 19.997 1.00 85.28 907 ASP A CA 1
ATOM 6352 C C . ASP A 1 918 ? -44.068 -27.628 20.853 1.00 87.94 907 ASP A C 1
ATOM 6353 O O . ASP A 1 918 ? -45.137 -28.175 21.109 1.00 93.33 907 ASP A O 1
ATOM 6358 N N . ARG A 1 919 ? -42.925 -28.075 21.336 1.00 91.54 908 ARG A N 1
ATOM 6359 C CA . ARG A 1 919 ? -42.890 -29.275 22.157 1.00 92.22 908 ARG A CA 1
ATOM 6360 C C . ARG A 1 919 ? -43.496 -29.082 23.542 1.00 97.56 908 ARG A C 1
ATOM 6361 O O . ARG A 1 919 ? -44.058 -30.003 24.111 1.00 102.50 908 ARG A O 1
ATOM 6369 N N . GLU A 1 920 ? -43.370 -27.883 24.080 1.00 94.77 909 GLU A N 1
ATOM 6370 C CA . GLU A 1 920 ? -43.879 -27.577 25.421 1.00 91.76 909 GLU A CA 1
ATOM 6371 C C . GLU A 1 920 ? -44.735 -26.327 25.402 1.00 84.99 909 GLU A C 1
ATOM 6372 O O . GLU A 1 920 ? -44.258 -25.258 25.766 1.00 81.56 909 GLU A O 1
ATOM 6378 N N . PRO A 1 921 ? -46.005 -26.458 24.997 1.00 88.71 910 PRO A N 1
ATOM 6379 C CA . PRO A 1 921 ? -46.887 -25.306 24.774 1.00 79.83 910 PRO A CA 1
ATOM 6380 C C . PRO A 1 921 ? -47.149 -24.513 26.046 1.00 84.08 910 PRO A C 1
ATOM 6381 O O . PRO A 1 921 ? -47.298 -23.303 25.959 1.00 88.95 910 PRO A O 1
ATOM 6385 N N . LYS A 1 922 ? -47.208 -25.175 27.199 1.00 83.24 911 LYS A N 1
ATOM 6386 C CA . LYS A 1 922 ? -47.552 -24.500 28.446 1.00 97.57 911 LYS A CA 1
ATOM 6387 C C . LYS A 1 922 ? -46.499 -23.443 28.742 1.00 97.18 911 LYS A C 1
ATOM 6388 O O . LYS A 1 922 ? -46.823 -22.355 29.222 1.00 95.67 911 LYS A O 1
ATOM 6394 N N . GLU A 1 923 ? -45.237 -23.771 28.479 1.00 84.25 912 GLU A N 1
ATOM 6395 C CA . GLU A 1 923 ? -44.148 -22.912 28.927 1.00 84.38 912 GLU A CA 1
ATOM 6396 C C . GLU A 1 923 ? -44.148 -21.546 28.263 1.00 75.51 912 GLU A C 1
ATOM 6397 O O . GLU A 1 923 ? -44.554 -21.394 27.116 1.00 73.64 912 GLU A O 1
ATOM 6403 N N . PRO A 1 924 ? -43.722 -20.530 29.006 1.00 74.81 913 PRO A N 1
ATOM 6404 C CA . PRO A 1 924 ? -43.693 -19.187 28.418 1.00 69.82 913 PRO A CA 1
ATOM 6405 C C . PRO A 1 924 ? -42.514 -18.968 27.477 1.00 74.09 913 PRO A C 1
ATOM 6406 O O . PRO A 1 924 ? -41.414 -19.454 27.741 1.00 75.02 913 PRO A O 1
ATOM 6410 N N . VAL A 1 925 ? -42.766 -18.236 26.390 1.00 71.83 914 VAL A N 1
ATOM 6411 C CA . VAL A 1 925 ? -41.739 -17.846 25.432 1.00 69.94 914 VAL A CA 1
ATOM 6412 C C . VAL A 1 925 ? -41.915 -16.382 25.196 1.00 70.75 914 VAL A C 1
ATOM 6413 O O . VAL A 1 925 ? -43.045 -15.900 25.174 1.00 79.75 914 VAL A O 1
ATOM 6417 N N . ALA A 1 926 ? -40.806 -15.676 25.002 1.00 67.69 915 ALA A N 1
ATOM 6418 C CA . ALA A 1 926 ? -40.868 -14.304 24.519 1.00 65.46 915 ALA A CA 1
ATOM 6419 C C . ALA A 1 926 ? -41.406 -14.315 23.080 1.00 65.56 915 ALA A C 1
ATOM 6420 O O . ALA A 1 926 ? -41.091 -15.197 22.302 1.00 71.68 915 ALA A O 1
ATOM 6422 N N . LEU A 1 927 ? -42.245 -13.344 22.754 1.00 65.79 916 LEU A N 1
ATOM 6423 C CA . LEU A 1 927 ? -42.867 -13.260 21.453 1.00 54.42 916 LEU A CA 1
ATOM 6424 C C . LEU A 1 927 ? -42.522 -11.949 20.753 1.00 67.00 916 LEU A C 1
ATOM 6425 O O . LEU A 1 927 ? -42.248 -10.936 21.394 1.00 58.41 916 LEU A O 1
ATOM 6430 N N . ILE A 1 928 ? -42.507 -11.989 19.427 1.00 62.37 917 ILE A N 1
ATOM 6431 C CA . ILE A 1 928 ? -42.193 -10.806 18.653 1.00 59.32 917 ILE A CA 1
ATOM 6432 C C . ILE A 1 928 ? -43.509 -10.178 18.267 1.00 61.36 917 ILE A C 1
ATOM 6433 O O . ILE A 1 928 ? -44.383 -10.835 17.713 1.00 62.42 917 ILE A O 1
ATOM 6438 N N . GLU A 1 929 ? -43.650 -8.904 18.601 1.00 64.39 918 GLU A N 1
ATOM 6439 C CA . GLU A 1 929 ? -44.884 -8.187 18.353 1.00 80.86 918 GLU A CA 1
ATOM 6440 C C . GLU A 1 929 ? -44.959 -7.669 16.929 1.00 76.35 918 GLU A C 1
ATOM 6441 O O . GLU A 1 929 ? -44.111 -6.902 16.485 1.00 71.76 918 GLU A O 1
ATOM 6447 N N . THR A 1 930 ? -45.992 -8.101 16.223 1.00 70.96 919 THR A N 1
ATOM 6448 C CA . THR A 1 930 ? -46.254 -7.640 14.878 1.00 48.10 919 THR A CA 1
ATOM 6449 C C . THR A 1 930 ? -46.629 -6.173 14.971 1.00 58.05 919 THR A C 1
ATOM 6450 O O . THR A 1 930 ? -47.242 -5.750 15.944 1.00 65.67 919 THR A O 1
ATOM 6454 N N . VAL A 1 931 ? -46.267 -5.394 13.961 1.00 83.52 920 VAL A N 1
ATOM 6455 C CA . VAL A 1 931 ? -46.565 -3.971 13.968 1.00 83.79 920 VAL A CA 1
ATOM 6456 C C . VAL A 1 931 ? -48.072 -3.784 14.014 1.00 95.38 920 VAL A C 1
ATOM 6457 O O . VAL A 1 931 ? -48.577 -2.890 14.682 1.00 109.48 920 VAL A O 1
ATOM 6461 N N . ARG A 1 932 ? -48.782 -4.640 13.294 1.00 95.25 921 ARG A N 1
ATOM 6462 C CA . ARG A 1 932 ? -50.236 -4.636 13.283 1.00 84.54 921 ARG A CA 1
ATOM 6463 C C . ARG A 1 932 ? -50.774 -4.947 14.677 1.00 92.13 921 ARG A C 1
ATOM 6464 O O . ARG A 1 932 ? -51.790 -4.401 15.098 1.00 97.77 921 ARG A O 1
ATOM 6472 N N . GLN A 1 933 ? -50.083 -5.834 15.384 1.00 96.19 922 GLN A N 1
ATOM 6473 C CA . GLN A 1 933 ? -50.502 -6.282 16.709 1.00 101.79 922 GLN A CA 1
ATOM 6474 C C . GLN A 1 933 ? -50.575 -5.143 17.720 1.00 105.30 922 GLN A C 1
ATOM 6475 O O . GLN A 1 933 ? -51.468 -5.116 18.562 1.00 100.42 922 GLN A O 1
ATOM 6489 N N . LYS A 1 935 ? -51.346 -2.063 17.238 1.00 136.43 924 LYS A N 1
ATOM 6490 C CA . LYS A 1 935 ? -52.565 -1.303 17.012 1.00 131.94 924 LYS A CA 1
ATOM 6491 C C . LYS A 1 935 ? -53.756 -2.013 17.643 1.00 138.12 924 LYS A C 1
ATOM 6492 O O . LYS A 1 935 ? -54.630 -1.378 18.231 1.00 144.25 924 LYS A O 1
ATOM 6494 N N . ASP A 1 936 ? -53.787 -3.335 17.519 1.00 132.54 925 ASP A N 1
ATOM 6495 C CA . ASP A 1 936 ? -54.872 -4.126 18.082 1.00 125.20 925 ASP A CA 1
ATOM 6496 C C . ASP A 1 936 ? -55.153 -5.365 17.242 1.00 115.59 925 ASP A C 1
ATOM 6497 O O . ASP A 1 936 ? -56.304 -5.661 16.924 1.00 109.79 925 ASP A O 1
ATOM 6499 N N . ARG B 1 69 ? -8.971 -39.755 12.208 1.00 129.11 58 ARG B N 1
ATOM 6500 C CA . ARG B 1 69 ? -8.864 -38.530 11.431 1.00 123.42 58 ARG B CA 1
ATOM 6501 C C . ARG B 1 69 ? -8.997 -38.734 9.923 1.00 126.83 58 ARG B C 1
ATOM 6502 O O . ARG B 1 69 ? -9.380 -37.805 9.211 1.00 124.35 58 ARG B O 1
ATOM 6505 N N . GLU B 1 70 ? -8.640 -39.917 9.435 1.00 133.96 59 GLU B N 1
ATOM 6506 C CA . GLU B 1 70 ? -8.791 -40.215 8.019 1.00 138.41 59 GLU B CA 1
ATOM 6507 C C . GLU B 1 70 ? -10.259 -40.185 7.643 1.00 142.43 59 GLU B C 1
ATOM 6508 O O . GLU B 1 70 ? -10.629 -39.769 6.535 1.00 144.11 59 GLU B O 1
ATOM 6519 N N . ALA B 1 72 ? -12.439 -38.455 9.223 1.00 138.51 61 ALA B N 1
ATOM 6520 C CA . ALA B 1 72 ? -12.892 -37.089 9.445 1.00 130.87 61 ALA B CA 1
ATOM 6521 C C . ALA B 1 72 ? -12.592 -36.213 8.243 1.00 128.59 61 ALA B C 1
ATOM 6522 O O . ALA B 1 72 ? -13.442 -35.463 7.783 1.00 126.41 61 ALA B O 1
ATOM 6524 N N . ALA B 1 73 ? -11.369 -36.303 7.742 1.00 127.96 62 ALA B N 1
ATOM 6525 C CA . ALA B 1 73 ? -11.006 -35.614 6.512 1.00 133.12 62 ALA B CA 1
ATOM 6526 C C . ALA B 1 73 ? -12.024 -35.933 5.406 1.00 131.69 62 ALA B C 1
ATOM 6527 O O . ALA B 1 73 ? -12.500 -35.041 4.689 1.00 128.07 62 ALA B O 1
ATOM 6529 N N . LEU B 1 74 ? -12.361 -37.216 5.312 1.00 131.03 63 LEU B N 1
ATOM 6530 C CA . LEU B 1 74 ? -13.365 -37.747 4.399 1.00 128.86 63 LEU B CA 1
ATOM 6531 C C . LEU B 1 74 ? -14.658 -36.934 4.434 1.00 123.56 63 LEU B C 1
ATOM 6532 O O . LEU B 1 74 ? -15.069 -36.329 3.441 1.00 122.43 63 LEU B O 1
ATOM 6537 N N . ILE B 1 75 ? -15.279 -36.906 5.606 1.00 120.27 64 ILE B N 1
ATOM 6538 C CA . ILE B 1 75 ? -16.579 -36.263 5.806 1.00 117.49 64 ILE B CA 1
ATOM 6539 C C . ILE B 1 75 ? -16.607 -34.785 5.423 1.00 111.74 64 ILE B C 1
ATOM 6540 O O . ILE B 1 75 ? -17.615 -34.300 4.940 1.00 110.31 64 ILE B O 1
ATOM 6545 N N . ALA B 1 76 ? -15.508 -34.074 5.651 1.00 95.37 65 ALA B N 1
ATOM 6546 C CA . ALA B 1 76 ? -15.365 -32.689 5.199 1.00 100.82 65 ALA B CA 1
ATOM 6547 C C . ALA B 1 76 ? -15.514 -32.594 3.689 1.00 100.87 65 ALA B C 1
ATOM 6548 O O . ALA B 1 76 ? -15.993 -31.590 3.167 1.00 96.82 65 ALA B O 1
ATOM 6550 N N . SER B 1 77 ? -15.092 -33.644 2.993 1.00 96.99 66 SER B N 1
ATOM 6551 C CA . SER B 1 77 ? -15.179 -33.676 1.536 1.00 105.77 66 SER B CA 1
ATOM 6552 C C . SER B 1 77 ? -16.605 -33.677 0.987 1.00 100.84 66 SER B C 1
ATOM 6553 O O . SER B 1 77 ? -16.922 -32.854 0.134 1.00 99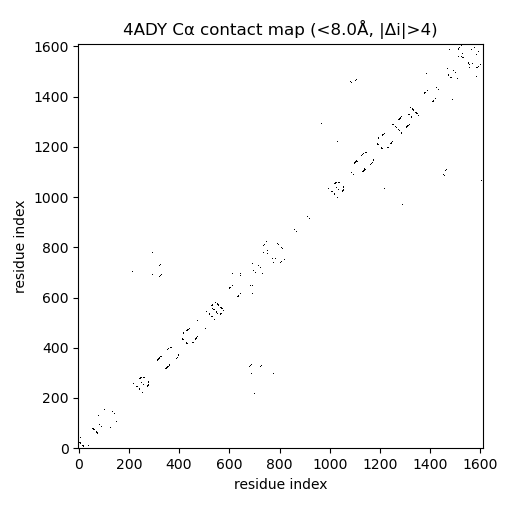.86 66 SER B O 1
ATOM 6556 N N . LYS B 1 78 ? -17.460 -34.588 1.462 1.00 94.29 67 LYS B N 1
ATOM 6557 C CA . LYS B 1 78 ? -18.826 -34.711 0.924 1.00 98.61 67 LYS B CA 1
ATOM 6558 C C . LYS B 1 78 ? -19.710 -33.545 1.344 1.00 94.00 67 LYS B C 1
ATOM 6559 O O . LYS B 1 78 ? -20.657 -33.187 0.648 1.00 117.04 67 LYS B O 1
ATOM 6565 N N . VAL B 1 79 ? -19.416 -32.946 2.485 1.00 94.72 68 VAL B N 1
ATOM 6566 C CA . VAL B 1 79 ? -20.146 -31.740 2.828 1.00 126.41 68 VAL B CA 1
ATOM 6567 C C . VAL B 1 79 ? -19.763 -30.663 1.820 1.00 117.27 68 VAL B C 1
ATOM 6568 O O . VAL B 1 79 ? -20.621 -30.064 1.174 1.00 118.18 68 VAL B O 1
ATOM 6572 N N . TYR B 1 80 ? -1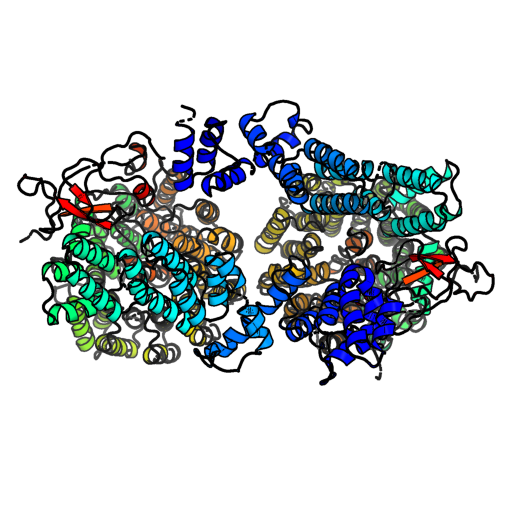8.467 -30.448 1.655 1.00 111.25 69 TYR B N 1
ATOM 6573 C CA . TYR B 1 80 ? -18.001 -29.519 0.642 1.00 112.55 69 TYR B CA 1
ATOM 6574 C C . TYR B 1 80 ? -18.524 -29.868 -0.746 1.00 118.06 69 TYR B C 1
ATOM 6575 O O . TYR B 1 80 ? -18.860 -28.976 -1.516 1.00 121.95 69 TYR B O 1
ATOM 6584 N N . TYR B 1 81 ? -18.601 -31.155 -1.072 1.00 117.82 70 TYR B N 1
ATOM 6585 C CA . TYR B 1 81 ? -19.154 -31.544 -2.365 1.00 119.18 70 TYR B CA 1
ATOM 6586 C C . TYR B 1 81 ? -20.615 -31.127 -2.480 1.00 121.96 70 TYR B C 1
ATOM 6587 O O . TYR B 1 81 ? -21.007 -30.471 -3.441 1.00 129.30 70 TYR B O 1
ATOM 6596 N N . ASN B 1 82 ? -21.421 -31.512 -1.499 1.00 118.99 71 ASN B N 1
ATOM 6597 C CA . ASN B 1 82 ? -22.821 -31.119 -1.491 1.00 115.01 71 ASN B CA 1
ATOM 6598 C C . ASN B 1 82 ? -22.952 -29.611 -1.417 1.00 115.68 71 ASN B C 1
ATOM 6599 O O . ASN B 1 82 ? -23.939 -29.037 -1.877 1.00 114.76 71 ASN B O 1
ATOM 6604 N N . LEU B 1 83 ? -21.941 -28.976 -0.834 1.00 117.74 72 LEU B N 1
ATOM 6605 C CA . LEU B 1 83 ? -21.853 -27.525 -0.819 1.00 119.04 72 LEU B CA 1
ATOM 6606 C C . LEU B 1 83 ? -21.514 -27.012 -2.212 1.00 127.34 72 LEU B C 1
ATOM 6607 O O . LEU B 1 83 ? -22.055 -26.004 -2.664 1.00 135.88 72 LEU B O 1
ATOM 6612 N N . GLY B 1 84 ? -20.621 -27.723 -2.895 1.00 120.90 73 GLY B N 1
ATOM 6613 C CA . GLY B 1 84 ? -20.204 -27.347 -4.231 1.00 118.92 73 GLY B CA 1
ATOM 6614 C C . GLY B 1 84 ? -18.872 -26.622 -4.334 1.00 119.24 73 GLY B C 1
ATOM 6615 O O . GLY B 1 84 ? -18.582 -26.029 -5.370 1.00 113.67 73 GLY B O 1
ATOM 6616 N N . GLU B 1 85 ? -18.055 -26.654 -3.284 1.00 119.93 74 GLU B N 1
ATOM 6617 C CA . GLU B 1 85 ? -16.725 -26.083 -3.409 1.00 117.32 74 GLU B CA 1
ATOM 6618 C C . GLU B 1 85 ? -15.844 -27.272 -3.653 1.00 110.88 74 GLU B C 1
ATOM 6619 O O . GLU B 1 85 ? -15.451 -27.984 -2.730 1.00 109.60 74 GLU B O 1
ATOM 6625 N N . TYR B 1 86 ? -15.496 -27.453 -4.913 1.00 104.61 75 TYR B N 1
ATOM 6626 C CA . TYR B 1 86 ? -14.841 -28.669 -5.330 1.00 105.46 75 TYR B CA 1
ATOM 6627 C C . TYR B 1 86 ? -13.353 -28.588 -5.053 1.00 109.86 75 TYR B C 1
ATOM 6628 O O . TYR B 1 86 ? -12.723 -29.584 -4.705 1.00 106.20 75 TYR B O 1
ATOM 6637 N N . GLU B 1 87 ? -12.798 -27.388 -5.202 1.00 121.59 76 GLU B N 1
ATOM 6638 C CA . GLU B 1 87 ? -11.396 -27.161 -4.883 1.00 123.43 76 GLU B CA 1
ATOM 6639 C C . GLU B 1 87 ? -11.121 -27.619 -3.454 1.00 123.76 76 GLU B C 1
ATOM 6640 O O . GLU B 1 87 ? -10.205 -28.412 -3.217 1.00 122.97 76 GLU B O 1
ATOM 6642 N N . SER B 1 88 ? -11.927 -27.134 -2.510 1.00 114.87 77 SER B N 1
ATOM 6643 C CA . SER B 1 88 ? -11.778 -27.518 -1.111 1.00 111.29 77 SER B CA 1
ATOM 6644 C C . SER B 1 88 ? -12.084 -28.994 -0.915 1.00 103.43 77 SER B C 1
ATOM 6645 O O . SER B 1 88 ? -11.352 -29.700 -0.226 1.00 101.83 77 SER B O 1
ATOM 6648 N N . ALA B 1 89 ? -13.169 -29.455 -1.527 1.00 94.58 78 ALA B N 1
ATOM 6649 C CA . ALA B 1 89 ? -13.614 -30.836 -1.345 1.00 97.70 78 ALA B CA 1
ATOM 6650 C C . ALA B 1 89 ? -12.506 -31.826 -1.648 1.00 99.27 78 ALA B C 1
ATOM 6651 O O . ALA B 1 89 ? -12.433 -32.898 -1.044 1.00 86.95 78 ALA B O 1
ATOM 6653 N N . VAL B 1 90 ? -11.655 -31.458 -2.601 1.00 100.42 79 VAL B N 1
ATOM 6654 C CA . VAL B 1 90 ? -10.549 -32.308 -3.024 1.00 103.02 79 VAL B CA 1
ATOM 6655 C C . VAL B 1 90 ? -9.462 -32.390 -1.949 1.00 103.97 79 VAL B C 1
ATOM 6656 O O . VAL B 1 90 ? -8.941 -33.471 -1.670 1.00 104.43 79 VAL B O 1
ATOM 6660 N N . LYS B 1 91 ? -9.131 -31.253 -1.341 1.00 103.40 80 LYS B N 1
ATOM 6661 C CA . LYS B 1 91 ? -8.097 -31.218 -0.310 1.00 98.09 80 LYS B CA 1
ATOM 6662 C C . LYS B 1 91 ? -8.318 -32.300 0.746 1.00 98.95 80 LYS B C 1
ATOM 6663 O O . LYS B 1 91 ? -7.378 -32.991 1.152 1.00 96.36 80 LYS B O 1
ATOM 6666 N N . TYR B 1 92 ? -9.567 -32.447 1.182 1.00 99.21 81 TYR B N 1
ATOM 6667 C CA . TYR B 1 92 ? -9.899 -33.436 2.206 1.00 103.55 81 TYR B CA 1
ATOM 6668 C C . TYR B 1 92 ? -9.908 -34.848 1.641 1.00 102.54 81 TYR B C 1
ATOM 6669 O O . TYR B 1 92 ? -9.430 -35.782 2.281 1.00 109.95 81 TYR B O 1
ATOM 6678 N N . ALA B 1 93 ? -10.434 -34.997 0.433 1.00 103.73 82 ALA B N 1
ATOM 6679 C CA . ALA B 1 93 ? -10.412 -36.283 -0.246 1.00 108.12 82 ALA B CA 1
ATOM 6680 C C . ALA B 1 93 ? -9.007 -36.873 -0.196 1.00 116.05 82 ALA B C 1
ATOM 6681 O O . ALA B 1 93 ? -8.829 -38.044 0.137 1.00 119.55 82 ALA B O 1
ATOM 6683 N N . LEU B 1 94 ? -8.014 -36.046 -0.519 1.00 117.13 83 LEU B N 1
ATOM 6684 C CA . LEU B 1 94 ? -6.614 -36.466 -0.521 1.00 117.16 83 LEU B CA 1
ATOM 6685 C C . LEU B 1 94 ? -6.141 -36.842 0.875 1.00 119.18 83 LEU B C 1
ATOM 6686 O O . LEU B 1 94 ? -5.313 -37.742 1.038 1.00 119.18 83 LEU B O 1
ATOM 6691 N N . ALA B 1 95 ? -6.660 -36.133 1.874 1.00 114.07 84 ALA B N 1
ATOM 6692 C CA . ALA B 1 95 ? -6.339 -36.416 3.263 1.00 115.32 84 ALA B CA 1
ATOM 6693 C C . ALA B 1 95 ? -6.965 -37.742 3.697 1.00 131.02 84 ALA B C 1
ATOM 6694 O O . ALA B 1 95 ? -6.421 -38.451 4.543 1.00 142.91 84 ALA B O 1
ATOM 6696 N N . ALA B 1 96 ? -8.107 -38.080 3.106 1.00 127.84 85 ALA B N 1
ATOM 6697 C CA . ALA B 1 96 ? -8.794 -39.321 3.439 1.00 122.73 85 ALA B CA 1
ATOM 6698 C C . ALA B 1 96 ? -7.984 -40.551 3.032 1.00 122.16 85 ALA B C 1
ATOM 6699 O O . ALA B 1 96 ? -8.227 -41.650 3.527 1.00 119.88 85 ALA B O 1
ATOM 6701 N N . LYS B 1 97 ? -7.038 -40.363 2.118 1.00 129.17 86 LYS B N 1
ATOM 6702 C CA . LYS B 1 97 ? -6.214 -41.459 1.605 1.00 132.41 86 LYS B CA 1
ATOM 6703 C C . LYS B 1 97 ? -7.027 -42.725 1.295 1.00 134.10 86 LYS B C 1
ATOM 6704 O O . LYS B 1 97 ? -7.999 -42.677 0.536 1.00 137.85 86 LYS B O 1
ATOM 6707 N N . ASP B 1 98 ? -6.625 -43.845 1.890 1.00 128.12 87 ASP B N 1
ATOM 6708 C CA . ASP B 1 98 ? -7.268 -45.136 1.649 1.00 117.64 87 ASP B CA 1
ATOM 6709 C C . ASP B 1 98 ? -8.773 -45.103 1.923 1.00 114.89 87 ASP B C 1
ATOM 6710 O O . ASP B 1 98 ? -9.543 -45.838 1.296 1.00 107.34 87 ASP B O 1
ATOM 6712 N N . ARG B 1 99 ? -9.175 -44.245 2.861 1.00 125.51 88 ARG B N 1
ATOM 6713 C CA . ARG B 1 99 ? -10.580 -44.095 3.255 1.00 136.29 88 ARG B CA 1
ATOM 6714 C C . ARG B 1 99 ? -11.429 -43.756 2.040 1.00 138.58 88 ARG B C 1
ATOM 6715 O O . ARG B 1 99 ? -12.581 -44.175 1.921 1.00 135.11 88 ARG B O 1
ATOM 6717 N N . PHE B 1 100 ? -10.840 -42.999 1.127 1.00 147.99 89 PHE B N 1
ATOM 6718 C CA . PHE B 1 100 ? -11.515 -42.654 -0.109 1.00 150.29 89 PHE B CA 1
ATOM 6719 C C . PHE B 1 100 ? -11.473 -43.849 -1.050 1.00 151.22 89 PHE B C 1
ATOM 6720 O O . PHE B 1 100 ? -10.402 -44.383 -1.337 1.00 153.19 89 PHE B O 1
ATOM 6728 N N . ASP B 1 101 ? -12.638 -44.277 -1.519 1.00 148.87 90 ASP B N 1
ATOM 6729 C CA . ASP B 1 101 ? -12.694 -45.428 -2.408 1.00 150.79 90 ASP B CA 1
ATOM 6730 C C . ASP B 1 101 ? -12.926 -45.001 -3.852 1.00 142.54 90 ASP B C 1
ATOM 6731 O O . ASP B 1 101 ? -13.978 -44.462 -4.194 1.00 142.00 90 ASP B O 1
ATOM 6736 N N . ILE B 1 102 ? -11.924 -45.242 -4.691 1.00 136.69 91 ILE B N 1
ATOM 6737 C CA . ILE B 1 102 ? -12.019 -44.956 -6.113 1.00 136.27 91 ILE B CA 1
ATOM 6738 C C . ILE B 1 102 ? -13.004 -45.909 -6.785 1.00 142.65 91 ILE B C 1
ATOM 6739 O O . ILE B 1 102 ? -13.819 -45.497 -7.609 1.00 140.64 91 ILE B O 1
ATOM 6744 N N . ASP B 1 103 ? -12.921 -47.188 -6.432 1.00 149.94 92 ASP B N 1
ATOM 6745 C CA . ASP B 1 103 ? -13.795 -48.201 -7.014 1.00 154.41 92 ASP B CA 1
ATOM 6746 C C . ASP B 1 103 ? -15.269 -47.881 -6.784 1.00 155.13 92 ASP B C 1
ATOM 6747 O O . ASP B 1 103 ? -16.124 -48.265 -7.586 1.00 159.11 92 ASP B O 1
ATOM 6752 N N . GLU B 1 104 ? -15.563 -47.179 -5.692 1.00 147.38 93 GLU B N 1
ATOM 6753 C CA . GLU B 1 104 ? -16.937 -46.805 -5.381 1.00 139.35 93 GLU B CA 1
ATOM 6754 C C . GLU B 1 104 ? -17.551 -46.020 -6.532 1.00 140.12 93 GLU B C 1
ATOM 6755 O O . GLU B 1 104 ? -16.906 -45.149 -7.116 1.00 135.06 93 GLU B O 1
ATOM 6761 N N . LYS B 1 105 ? -18.803 -46.334 -6.845 1.00 144.19 94 LYS B N 1
ATOM 6762 C CA . LYS B 1 105 ? -19.503 -45.727 -7.973 1.00 139.84 94 LYS B CA 1
ATOM 6763 C C . LYS B 1 105 ? -20.308 -44.476 -7.583 1.00 138.49 94 LYS B C 1
ATOM 6764 O O . LYS B 1 105 ? -21.043 -43.923 -8.406 1.00 138.66 94 LYS B O 1
ATOM 6767 N N . SER B 1 106 ? -20.156 -44.031 -6.335 1.00 133.06 95 SER B N 1
ATOM 6768 C CA . SER B 1 106 ? -20.894 -42.872 -5.816 1.00 122.05 95 SER B CA 1
ATOM 6769 C C . SER B 1 106 ? -20.722 -41.651 -6.719 1.00 121.36 95 SER B C 1
ATOM 6770 O O . SER B 1 106 ? -19.680 -41.477 -7.348 1.00 116.29 95 SER B O 1
ATOM 6773 N N . GLN B 1 107 ? -21.753 -40.818 -6.810 1.00 121.53 96 GLN B N 1
ATOM 6774 C CA . GLN B 1 107 ? -21.662 -39.633 -7.652 1.00 116.97 96 GLN B CA 1
ATOM 6775 C C . GLN B 1 107 ? -20.684 -38.628 -7.070 1.00 110.52 96 GLN B C 1
ATOM 6776 O O . GLN B 1 107 ? -20.119 -37.806 -7.788 1.00 112.75 96 GLN B O 1
ATOM 6782 N N . PHE B 1 108 ? -20.497 -38.688 -5.760 1.00 109.09 97 PHE B N 1
ATOM 6783 C CA . PHE B 1 108 ? -19.530 -37.826 -5.100 1.00 110.62 97 PHE B CA 1
ATOM 6784 C C . PHE B 1 108 ? -18.116 -38.183 -5.540 1.00 109.60 97 PHE B C 1
ATOM 6785 O O . PHE B 1 108 ? -17.362 -37.323 -6.002 1.00 103.76 97 PHE B O 1
ATOM 6793 N N . VAL B 1 109 ? -17.768 -39.460 -5.401 1.00 113.17 98 VAL B N 1
ATOM 6794 C CA . VAL B 1 109 ? -16.420 -39.921 -5.704 1.00 116.97 98 VAL B CA 1
ATOM 6795 C C . VAL B 1 109 ? -16.003 -39.627 -7.152 1.00 122.84 98 VAL B C 1
ATOM 6796 O O . VAL B 1 109 ? -14.852 -39.269 -7.403 1.00 128.93 98 VAL B O 1
ATOM 6800 N N . GLU B 1 110 ? -16.926 -39.755 -8.101 1.00 119.20 99 GLU B N 1
ATOM 6801 C CA . GLU B 1 110 ? -16.579 -39.480 -9.494 1.00 114.43 99 GLU B CA 1
ATOM 6802 C C . GLU B 1 110 ? -16.345 -37.997 -9.740 1.00 108.78 99 GLU B C 1
ATOM 6803 O O . GLU B 1 110 ? -15.466 -37.612 -10.506 1.00 110.31 99 GLU B O 1
ATOM 6809 N N . THR B 1 111 ? -17.135 -37.166 -9.080 1.00 105.26 100 THR B N 1
ATOM 6810 C CA . THR B 1 111 ? -17.007 -35.726 -9.225 1.00 105.56 100 THR B CA 1
ATOM 6811 C C . THR B 1 111 ? -15.709 -35.191 -8.625 1.00 104.16 100 THR B C 1
ATOM 6812 O O . THR B 1 111 ? -15.125 -34.240 -9.135 1.00 103.35 100 THR B O 1
ATOM 6816 N N . ILE B 1 112 ? -15.263 -35.797 -7.534 1.00 108.90 101 ILE B N 1
ATOM 6817 C CA . ILE B 1 112 ? -14.029 -35.361 -6.894 1.00 106.92 101 ILE B CA 1
ATOM 6818 C C . ILE B 1 112 ? -12.802 -35.813 -7.691 1.00 98.35 101 ILE B C 1
ATOM 6819 O O . ILE B 1 112 ? -11.795 -35.111 -7.737 1.00 99.86 101 ILE B O 1
ATOM 6824 N N . VAL B 1 113 ? -12.893 -36.982 -8.322 1.00 89.64 102 VAL B N 1
ATOM 6825 C CA . VAL B 1 113 ? -11.793 -37.509 -9.126 1.00 88.24 102 VAL B CA 1
ATOM 6826 C C . VAL B 1 113 ? -11.575 -36.662 -10.379 1.00 89.15 102 VAL B C 1
ATOM 6827 O O . VAL B 1 113 ? -10.441 -36.312 -10.735 1.00 83.25 102 VAL B O 1
ATOM 6831 N N . SER B 1 114 ? -12.677 -36.350 -11.048 1.00 92.33 103 SER B N 1
ATOM 6832 C CA . SER B 1 114 ? -12.650 -35.471 -12.196 1.00 94.00 103 SER B CA 1
ATOM 6833 C C . SER B 1 114 ? -11.959 -34.158 -11.846 1.00 93.11 103 SER B C 1
ATOM 6834 O O . SER B 1 114 ? -11.028 -33.737 -12.532 1.00 96.05 103 SER B O 1
ATOM 6837 N N . LYS B 1 115 ? -12.411 -33.511 -10.779 1.00 88.21 104 LYS B N 1
ATOM 6838 C CA . LYS B 1 115 ? -11.818 -32.242 -10.370 1.00 89.12 104 LYS B CA 1
ATOM 6839 C C . LYS B 1 115 ? -10.336 -32.420 -10.094 1.00 90.56 104 LYS B C 1
ATOM 6840 O O . LYS B 1 115 ? -9.513 -31.643 -10.567 1.00 87.04 104 LYS B O 1
ATOM 6846 N N . SER B 1 116 ? -10.002 -33.447 -9.320 1.00 94.12 105 SER B N 1
ATOM 6847 C CA . SER B 1 116 ? -8.624 -33.671 -8.915 1.00 100.01 105 SER B CA 1
ATOM 6848 C C . SER B 1 116 ? -7.715 -33.826 -10.122 1.00 96.97 105 SER B C 1
ATOM 6849 O O . SER B 1 116 ? -6.585 -33.333 -10.127 1.00 98.18 105 SER B O 1
ATOM 6852 N N . ILE B 1 117 ? -8.207 -34.523 -11.141 1.00 93.31 106 ILE B N 1
ATOM 6853 C CA . ILE B 1 117 ? -7.457 -34.668 -12.386 1.00 94.28 106 ILE B CA 1
ATOM 6854 C C . ILE B 1 117 ? -7.187 -33.308 -13.011 1.00 88.57 106 ILE B C 1
ATOM 6855 O O . ILE B 1 117 ? -6.046 -32.978 -13.323 1.00 88.06 106 ILE B O 1
ATOM 6860 N N . GLU B 1 118 ? -8.246 -32.526 -13.182 1.00 86.05 107 GLU B N 1
ATOM 6861 C CA . GLU B 1 118 ? -8.135 -31.189 -13.748 1.00 91.78 107 GLU B CA 1
ATOM 6862 C C . GLU B 1 118 ? -7.089 -30.316 -13.057 1.00 92.73 107 GLU B C 1
ATOM 6863 O O . GLU B 1 118 ? -6.444 -29.483 -13.696 1.00 93.37 107 GLU B O 1
ATOM 6877 N N . TYR B 1 120 ? -4.410 -31.481 -11.447 1.00 87.67 109 TYR B N 1
ATOM 6878 C CA . TYR B 1 120 ? -3.094 -32.018 -11.754 1.00 92.16 109 TYR B CA 1
ATOM 6879 C C . TYR B 1 120 ? -2.629 -31.548 -13.140 1.00 98.80 109 TYR B C 1
ATOM 6880 O O . TYR B 1 120 ? -1.459 -31.209 -13.335 1.00 97.68 109 TYR B O 1
ATOM 6889 N N . VAL B 1 121 ? -3.546 -31.522 -14.104 1.00 99.41 110 VAL B N 1
ATOM 6890 C CA . VAL B 1 121 ? -3.195 -31.054 -15.436 1.00 96.18 110 VAL B CA 1
ATOM 6891 C C . VAL B 1 121 ? -2.878 -29.571 -15.373 1.00 97.94 110 VAL B C 1
ATOM 6892 O O . VAL B 1 121 ? -1.924 -29.115 -15.992 1.00 101.94 110 VAL B O 1
ATOM 6896 N N . GLN B 1 122 ? -3.669 -28.817 -14.617 1.00 97.79 111 GLN B N 1
ATOM 6897 C CA . GLN B 1 122 ? -3.428 -27.391 -14.489 1.00 103.16 111 GLN B CA 1
ATOM 6898 C C . GLN B 1 122 ? -2.065 -27.177 -13.852 1.00 102.84 111 GLN B C 1
ATOM 6899 O O . GLN B 1 122 ? -1.363 -26.216 -14.161 1.00 108.78 111 GLN B O 1
ATOM 6905 N N . GLU B 1 123 ? -1.686 -28.088 -12.966 1.00 101.79 112 GLU B N 1
ATOM 6906 C CA . GLU B 1 123 ? -0.422 -27.969 -12.260 1.00 102.55 112 GLU B CA 1
ATOM 6907 C C . GLU B 1 123 ? 0.729 -28.438 -13.124 1.00 99.53 112 GLU B C 1
ATOM 6908 O O . GLU B 1 123 ? 1.810 -27.856 -13.082 1.00 99.80 112 GLU B O 1
ATOM 6914 N N . ALA B 1 124 ? 0.488 -29.489 -13.909 1.00 98.19 113 ALA B N 1
ATOM 6915 C CA . ALA B 1 124 ? 1.510 -30.061 -14.790 1.00 88.68 113 ALA B CA 1
ATOM 6916 C C . ALA B 1 124 ? 1.868 -29.109 -15.927 1.00 85.80 113 ALA B C 1
ATOM 6917 O O . ALA B 1 124 ? 3.028 -28.991 -16.304 1.00 89.76 113 ALA B O 1
ATOM 6919 N N . SER B 1 125 ? 0.868 -28.430 -16.472 1.00 84.67 114 SER B N 1
ATOM 6920 C CA . SER B 1 125 ? 1.113 -27.453 -17.516 1.00 88.33 114 SER B CA 1
ATOM 6921 C C . SER B 1 125 ? 2.179 -26.468 -17.067 1.00 95.40 114 SER B C 1
ATOM 6922 O O . SER B 1 125 ? 3.165 -26.259 -17.766 1.00 107.75 114 SER B O 1
ATOM 6925 N N . LYS B 1 126 ? 1.984 -25.864 -15.900 1.00 96.04 115 LYS B N 1
ATOM 6926 C CA . LYS B 1 126 ? 2.942 -24.893 -15.386 1.00 102.83 115 LYS B CA 1
ATOM 6927 C C . LYS B 1 126 ? 4.313 -25.534 -15.211 1.00 105.02 115 LYS B C 1
ATOM 6928 O O . LYS B 1 126 ? 5.337 -24.928 -15.528 1.00 107.59 115 LYS B O 1
ATOM 6931 N N . GLN B 1 127 ? 4.328 -26.761 -14.702 1.00 100.51 116 GLN B N 1
ATOM 6932 C CA . GLN B 1 127 ? 5.581 -27.439 -14.381 1.00 95.02 116 GLN B CA 1
ATOM 6933 C C . GLN B 1 127 ? 6.341 -27.885 -15.618 1.00 91.20 116 GLN B C 1
ATOM 6934 O O . GLN B 1 127 ? 7.572 -27.851 -15.641 1.00 92.55 116 GLN B O 1
ATOM 6940 N N . TYR B 1 128 ? 5.605 -28.314 -16.638 1.00 89.76 117 TYR B N 1
ATOM 6941 C CA . TYR B 1 128 ? 6.213 -28.841 -17.853 1.00 80.98 117 TYR B CA 1
ATOM 6942 C C . TYR B 1 128 ? 7.010 -27.768 -18.575 1.00 84.15 117 TYR B C 1
ATOM 6943 O O . TYR B 1 128 ? 8.082 -28.033 -19.120 1.00 84.78 117 TYR B O 1
ATOM 6952 N N . THR B 1 129 ? 6.480 -26.552 -18.563 1.00 92.47 118 THR B N 1
ATOM 6953 C CA . THR B 1 129 ? 7.198 -25.397 -19.076 1.00 96.62 118 THR B CA 1
ATOM 6954 C C . THR B 1 129 ? 8.597 -25.299 -18.477 1.00 107.06 118 THR B C 1
ATOM 6955 O O . THR B 1 129 ? 9.582 -25.220 -19.211 1.00 111.38 118 THR B O 1
ATOM 6959 N N . LYS B 1 130 ? 8.679 -25.313 -17.147 1.00 108.45 119 LYS B N 1
ATOM 6960 C CA . LYS B 1 130 ? 9.960 -25.186 -16.450 1.00 101.28 119 LYS B CA 1
ATOM 6961 C C . LYS B 1 130 ? 10.807 -26.449 -16.634 1.00 96.82 119 LYS B C 1
ATOM 6962 O O . LYS B 1 130 ? 12.029 -26.384 -16.778 1.00 90.94 119 LYS B O 1
ATOM 6965 N N . ASP B 1 131 ? 10.149 -27.602 -16.610 1.00 94.85 120 ASP B N 1
ATOM 6966 C CA . ASP B 1 131 ? 10.856 -28.860 -16.749 1.00 95.33 120 ASP B CA 1
ATOM 6967 C C . ASP B 1 131 ? 10.001 -29.916 -17.442 1.00 95.06 120 ASP B C 1
ATOM 6968 O O . ASP B 1 131 ? 8.831 -30.087 -17.116 1.00 96.81 120 ASP B O 1
ATOM 6973 N N . GLU B 1 132 ? 10.596 -30.652 -18.373 1.00 96.01 121 GLU B N 1
ATOM 6974 C CA . GLU B 1 132 ? 9.874 -31.690 -19.094 1.00 98.01 121 GLU B CA 1
ATOM 6975 C C . GLU B 1 132 ? 10.047 -33.002 -18.363 1.00 103.99 121 GLU B C 1
ATOM 6976 O O . GLU B 1 132 ? 9.409 -34.002 -18.693 1.00 109.30 121 GLU B O 1
ATOM 6982 N N . GLN B 1 133 ? 10.957 -32.988 -17.395 1.00 107.22 122 GLN B N 1
ATOM 6983 C CA . GLN B 1 133 ? 11.209 -34.106 -16.487 1.00 108.40 122 GLN B CA 1
ATOM 6984 C C . GLN B 1 133 ? 10.508 -33.941 -15.139 1.00 95.71 122 GLN B C 1
ATOM 6985 O O . GLN B 1 133 ? 10.771 -34.705 -14.212 1.00 97.90 122 GLN B O 1
ATOM 6991 N N . PHE B 1 134 ? 9.655 -32.925 -15.018 1.00 81.80 123 PHE B N 1
ATOM 6992 C CA . PHE B 1 134 ? 9.051 -32.573 -13.735 1.00 83.97 123 PHE B CA 1
ATOM 6993 C C . PHE B 1 134 ? 8.507 -33.781 -12.971 1.00 85.38 123 PHE B C 1
ATOM 6994 O O . PHE B 1 134 ? 8.633 -33.845 -11.756 1.00 90.02 123 PHE B O 1
ATOM 7002 N N . TYR B 1 135 ? 7.905 -34.731 -13.680 1.00 80.55 124 TYR B N 1
ATOM 7003 C CA . TYR B 1 135 ? 7.371 -35.938 -13.052 1.00 81.56 124 TYR B CA 1
ATOM 7004 C C . TYR B 1 135 ? 8.445 -36.817 -12.396 1.00 90.10 124 TYR B C 1
ATOM 7005 O O . TYR B 1 135 ? 8.125 -37.753 -11.671 1.00 91.59 124 TYR B O 1
ATOM 7014 N N . THR B 1 136 ? 9.713 -36.523 -12.657 1.00 98.20 125 THR B N 1
ATOM 7015 C CA . THR B 1 136 ? 10.813 -37.285 -12.068 1.00 104.34 125 THR B CA 1
ATOM 7016 C C . THR B 1 136 ? 11.068 -36.851 -10.641 1.00 112.74 125 THR B C 1
ATOM 7017 O O . THR B 1 136 ? 11.310 -37.682 -9.765 1.00 123.03 125 THR B O 1
ATOM 7021 N N . LYS B 1 137 ? 11.032 -35.539 -10.423 1.00 108.98 126 LYS B N 1
ATOM 7022 C CA . LYS B 1 137 ? 11.185 -34.957 -9.098 1.00 102.54 126 LYS B CA 1
ATOM 7023 C C . LYS B 1 137 ? 9.843 -35.099 -8.393 1.00 107.43 126 LYS B C 1
ATOM 7024 O O . LYS B 1 137 ? 8.884 -35.577 -8.994 1.00 116.91 126 LYS B O 1
ATOM 7027 N N . ASP B 1 138 ? 9.746 -34.706 -7.128 1.00 112.29 127 ASP B N 1
ATOM 7028 C CA . ASP B 1 138 ? 8.413 -34.439 -6.612 1.00 126.92 127 ASP B CA 1
ATOM 7029 C C . ASP B 1 138 ? 8.325 -32.981 -6.236 1.00 125.32 127 ASP B C 1
ATOM 7030 O O . ASP B 1 138 ? 8.658 -32.600 -5.113 1.00 127.91 127 ASP B O 1
ATOM 7035 N N . ILE B 1 139 ? 7.837 -32.172 -7.170 1.00 119.65 128 ILE B N 1
ATOM 7036 C CA . ILE B 1 139 ? 7.478 -30.794 -6.882 1.00 112.64 128 ILE B CA 1
ATOM 7037 C C . ILE B 1 139 ? 5.972 -30.648 -6.802 1.00 107.29 128 ILE B C 1
ATOM 7038 O O . ILE B 1 139 ? 5.456 -29.590 -6.460 1.00 107.98 128 ILE B O 1
ATOM 7043 N N . ILE B 1 140 ? 5.268 -31.727 -7.118 1.00 105.48 129 ILE B N 1
ATOM 7044 C CA . ILE B 1 140 ? 3.817 -31.730 -7.041 1.00 102.26 129 ILE B CA 1
ATOM 7045 C C . ILE B 1 140 ? 3.419 -32.647 -5.898 1.00 100.09 129 ILE B C 1
ATOM 7046 O O . ILE B 1 140 ? 4.101 -33.639 -5.631 1.00 98.91 129 ILE B O 1
ATOM 7051 N N . ASP B 1 141 ? 2.320 -32.312 -5.227 1.00 99.69 130 ASP B N 1
ATOM 7052 C CA . ASP B 1 141 ? 1.836 -33.095 -4.095 1.00 110.47 130 ASP B CA 1
ATOM 7053 C C . ASP B 1 141 ? 1.600 -34.541 -4.518 1.00 102.89 130 ASP B C 1
ATOM 7054 O O . ASP B 1 141 ? 0.756 -34.820 -5.376 1.00 90.88 130 ASP B O 1
ATOM 7059 N N . PRO B 1 142 ? 2.351 -35.466 -3.900 1.00 103.06 131 PRO B N 1
ATOM 7060 C CA . PRO B 1 142 ? 2.358 -36.889 -4.259 1.00 108.27 131 PRO B CA 1
ATOM 7061 C C . PRO B 1 142 ? 0.965 -37.507 -4.186 1.00 111.37 131 PRO B C 1
ATOM 7062 O O . PRO B 1 142 ? 0.678 -38.442 -4.939 1.00 112.05 131 PRO B O 1
ATOM 7066 N N . LYS B 1 143 ? 0.123 -36.984 -3.293 1.00 109.60 132 LYS B N 1
ATOM 7067 C CA . LYS B 1 143 ? -1.268 -37.414 -3.181 1.00 106.92 132 LYS B CA 1
ATOM 7068 C C . LYS B 1 143 ? -2.012 -37.081 -4.467 1.00 102.01 132 LYS B C 1
ATOM 7069 O O . LYS B 1 143 ? -2.629 -37.950 -5.087 1.00 103.52 132 LYS B O 1
ATOM 7073 N N . LEU B 1 144 ? -1.938 -35.819 -4.872 1.00 96.03 133 LEU B N 1
ATOM 7074 C CA . LEU B 1 144 ? -2.582 -35.373 -6.099 1.00 93.52 133 LEU B CA 1
ATOM 7075 C C . LEU B 1 144 ? -2.081 -36.141 -7.326 1.00 94.63 133 LEU B C 1
ATOM 7076 O O . LEU B 1 144 ? -2.877 -36.549 -8.178 1.00 92.76 133 LEU B O 1
ATOM 7081 N N . THR B 1 145 ? -0.768 -36.337 -7.423 1.00 90.34 134 THR B N 1
ATOM 7082 C CA . THR B 1 145 ? -0.241 -37.127 -8.528 1.00 87.18 134 THR B CA 1
ATOM 7083 C C . THR B 1 145 ? -0.679 -38.580 -8.370 1.00 88.78 134 THR B C 1
ATOM 7084 O O . THR B 1 145 ? -1.036 -39.233 -9.347 1.00 82.08 134 THR B O 1
ATOM 7088 N N . SER B 1 146 ? -0.673 -39.079 -7.136 1.00 95.96 135 SER B N 1
ATOM 7089 C CA . SER B 1 146 ? -1.099 -40.452 -6.868 1.00 95.39 135 SER B CA 1
ATOM 7090 C C . SER B 1 146 ? -2.521 -40.711 -7.366 1.00 95.47 135 SER B C 1
ATOM 7091 O O . SER B 1 146 ? -2.767 -41.655 -8.121 1.00 85.96 135 SER B O 1
ATOM 7094 N N . ILE B 1 147 ? -3.458 -39.871 -6.942 1.00 94.16 136 ILE B N 1
ATOM 7095 C CA . ILE B 1 147 ? -4.833 -39.975 -7.415 1.00 99.84 136 ILE B CA 1
ATOM 7096 C C . ILE B 1 147 ? -4.889 -39.935 -8.942 1.00 101.14 136 ILE B C 1
ATOM 7097 O O . ILE B 1 147 ? -5.705 -40.615 -9.562 1.00 105.99 136 ILE B O 1
ATOM 7102 N N . PHE B 1 148 ? -4.016 -39.126 -9.537 1.00 96.22 137 PHE B N 1
ATOM 7103 C CA . PHE B 1 148 ? -3.942 -38.980 -10.984 1.00 96.67 137 PHE B CA 1
ATOM 7104 C C . PHE B 1 148 ? -3.502 -40.293 -11.637 1.00 97.46 137 PHE B C 1
ATOM 7105 O O . PHE B 1 148 ? -4.217 -40.847 -12.468 1.00 99.68 137 PHE B O 1
ATOM 7113 N N . GLU B 1 149 ? -2.342 -40.802 -11.232 1.00 94.97 138 GLU B N 1
ATOM 7114 C CA . GLU B 1 149 ? -1.798 -42.024 -11.815 1.00 94.82 138 GLU B CA 1
ATOM 7115 C C . GLU B 1 149 ? -2.746 -43.187 -11.610 1.00 94.92 138 GLU B C 1
ATOM 7116 O O . GLU B 1 149 ? -2.950 -44.001 -12.503 1.00 87.42 138 GLU B O 1
ATOM 7122 N N . ARG B 1 150 ? -3.305 -43.271 -10.411 1.00 103.69 139 ARG B N 1
ATOM 7123 C CA . ARG B 1 150 ? -4.218 -44.345 -10.079 1.00 101.38 139 ARG B CA 1
ATOM 7124 C C . ARG B 1 150 ? -5.425 -44.320 -11.002 1.00 98.66 139 ARG B C 1
ATOM 7125 O O . ARG B 1 150 ? -5.919 -45.364 -11.423 1.00 105.52 139 ARG B O 1
ATOM 7141 N N . ILE B 1 152 ? -5.507 -43.280 -14.078 1.00 110.40 141 ILE B N 1
ATOM 7142 C CA . ILE B 1 152 ? -5.006 -43.875 -15.314 1.00 114.20 141 ILE B CA 1
ATOM 7143 C C . ILE B 1 152 ? -4.937 -45.397 -15.207 1.00 121.92 141 ILE B C 1
ATOM 7144 O O . ILE B 1 152 ? -5.378 -46.114 -16.106 1.00 128.68 141 ILE B O 1
ATOM 7149 N N . GLU B 1 153 ? -4.368 -45.883 -14.108 1.00 116.99 142 GLU B N 1
ATOM 7150 C CA . GLU B 1 153 ? -4.257 -47.313 -13.870 1.00 114.50 142 GLU B CA 1
ATOM 7151 C C . GLU B 1 153 ? -5.631 -47.961 -13.927 1.00 112.09 142 GLU B C 1
ATOM 7152 O O . GLU B 1 153 ? -5.782 -49.058 -14.459 1.00 114.91 142 GLU B O 1
ATOM 7158 N N . LYS B 1 154 ? -6.633 -47.271 -13.390 1.00 108.38 143 LYS B N 1
ATOM 7159 C CA . LYS B 1 154 ? -8.000 -47.773 -13.416 1.00 104.35 143 LYS B CA 1
ATOM 7160 C C . LYS B 1 154 ? -8.539 -47.866 -14.832 1.00 105.31 143 LYS B C 1
ATOM 7161 O O . LYS B 1 154 ? -9.388 -48.703 -15.124 1.00 107.95 143 LYS B O 1
ATOM 7167 N N . CYS B 1 155 ? -8.055 -46.992 -15.706 1.00 108.30 144 CYS B N 1
ATOM 7168 C CA . CYS B 1 155 ? -8.509 -46.971 -17.093 1.00 114.50 144 CYS B CA 1
ATOM 7169 C C . CYS B 1 155 ? -7.847 -48.076 -17.901 1.00 119.22 144 CYS B C 1
ATOM 7170 O O . CYS B 1 155 ? -8.368 -48.492 -18.937 1.00 120.03 144 CYS B O 1
ATOM 7173 N N . LEU B 1 156 ? -6.692 -48.535 -17.422 1.00 122.25 145 LEU B N 1
ATOM 7174 C CA . LEU B 1 156 ? -5.983 -49.654 -18.037 1.00 124.97 145 LEU B CA 1
ATOM 7175 C C . LEU B 1 156 ? -6.710 -50.964 -17.768 1.00 123.98 145 LEU B C 1
ATOM 7176 O O . LEU B 1 156 ? -7.042 -51.704 -18.698 1.00 125.50 145 LEU B O 1
ATOM 7181 N N . LYS B 1 157 ? -6.962 -51.249 -16.495 1.00 120.24 146 LYS B N 1
ATOM 7182 C CA . LYS B 1 157 ? -7.812 -52.379 -16.150 1.00 129.16 146 LYS B CA 1
ATOM 7183 C C . LYS B 1 157 ? -9.117 -52.228 -16.931 1.00 140.06 146 LYS B C 1
ATOM 7184 O O . LYS B 1 157 ? -9.623 -53.183 -17.518 1.00 138.27 146 LYS B O 1
ATOM 7187 N N . ALA B 1 158 ? -9.638 -51.005 -16.949 1.00 150.07 147 ALA B N 1
ATOM 7188 C CA . ALA B 1 158 ? -10.874 -50.683 -17.659 1.00 156.25 147 ALA B CA 1
ATOM 7189 C C . ALA B 1 158 ? -10.733 -50.925 -19.154 1.00 156.60 147 ALA B C 1
ATOM 7190 O O . ALA B 1 158 ? -11.719 -50.932 -19.890 1.00 153.42 147 ALA B O 1
ATOM 7192 N N . SER B 1 159 ? -9.492 -51.092 -19.593 1.00 159.59 148 SER B N 1
ATOM 7193 C CA . SER B 1 159 ? -9.185 -51.373 -20.988 1.00 161.03 148 SER B CA 1
ATOM 7194 C C . SER B 1 159 ? -9.661 -50.285 -21.943 1.00 155.79 148 SER B C 1
ATOM 7195 O O . SER B 1 159 ? -9.891 -50.550 -23.120 1.00 152.22 148 SER B O 1
ATOM 7198 N N . GLU B 1 160 ? -9.801 -49.061 -21.446 1.00 154.34 149 GLU B N 1
ATOM 7199 C CA . GLU B 1 160 ? -9.983 -47.938 -22.353 1.00 151.80 149 GLU B CA 1
ATOM 7200 C C . GLU B 1 160 ? -8.670 -47.167 -22.411 1.00 155.27 149 GLU B C 1
ATOM 7201 O O . GLU B 1 160 ? -8.349 -46.400 -21.501 1.00 162.73 149 GLU B O 1
ATOM 7204 N N . LEU B 1 161 ? -7.928 -47.360 -23.499 1.00 145.60 150 LEU B N 1
ATOM 7205 C CA . LEU B 1 161 ? -6.638 -46.706 -23.681 1.00 138.78 150 LEU B CA 1
ATOM 7206 C C . LEU B 1 161 ? -6.788 -45.301 -24.233 1.00 136.65 150 LEU B C 1
ATOM 7207 O O . LEU B 1 161 ? -6.088 -44.382 -23.810 1.00 141.57 150 LEU B O 1
ATOM 7212 N N . LYS B 1 162 ? -7.697 -45.144 -25.189 1.00 130.35 151 LYS B N 1
ATOM 7213 C CA . LYS B 1 162 ? -7.949 -43.843 -25.789 1.00 122.81 151 LYS B CA 1
ATOM 7214 C C . LYS B 1 162 ? -8.266 -42.801 -24.717 1.00 118.97 151 LYS B C 1
ATOM 7215 O O . LYS B 1 162 ? -7.794 -41.662 -24.779 1.00 110.09 151 LYS B O 1
ATOM 7219 N N . LEU B 1 163 ? -9.058 -43.204 -23.729 1.00 119.17 152 LEU B N 1
ATOM 7220 C CA . LEU B 1 163 ? -9.359 -42.339 -22.598 1.00 124.90 152 LEU B CA 1
ATOM 7221 C C . LEU B 1 163 ? -8.121 -42.089 -21.735 1.00 115.97 152 LEU B C 1
ATOM 7222 O O . LEU B 1 163 ? -7.760 -40.941 -21.472 1.00 112.11 152 LEU B O 1
ATOM 7227 N N . ALA B 1 164 ? -7.473 -43.168 -21.307 1.00 111.13 153 ALA B N 1
ATOM 7228 C CA . ALA B 1 164 ? -6.270 -43.072 -20.481 1.00 108.71 153 ALA B CA 1
ATOM 7229 C C . ALA B 1 164 ? -5.133 -42.299 -21.160 1.00 102.56 153 ALA B C 1
ATOM 7230 O O . ALA B 1 164 ? -4.385 -41.577 -20.506 1.00 103.52 153 ALA B O 1
ATOM 7232 N N . LEU B 1 165 ? -4.994 -42.460 -22.469 1.00 95.32 154 LEU B N 1
ATOM 7233 C CA . LEU B 1 165 ? -3.958 -41.744 -23.191 1.00 99.96 154 LEU B CA 1
ATOM 7234 C C . LEU B 1 165 ? -4.308 -40.267 -23.286 1.00 103.17 154 LEU B C 1
ATOM 7235 O O . LEU B 1 165 ? -3.427 -39.411 -23.232 1.00 106.22 154 LEU B O 1
ATOM 7240 N N . GLY B 1 166 ? -5.595 -39.975 -23.435 1.00 103.08 155 GLY B N 1
ATOM 7241 C CA . GLY B 1 166 ? -6.067 -38.600 -23.432 1.00 101.46 155 GLY B CA 1
ATOM 7242 C C . GLY B 1 166 ? -5.774 -37.926 -22.104 1.00 96.18 155 GLY B C 1
ATOM 7243 O O . GLY B 1 166 ? -5.433 -36.739 -22.054 1.00 91.53 155 GLY B O 1
ATOM 7244 N N . ILE B 1 167 ? -5.904 -38.677 -21.019 1.00 89.63 156 ILE B N 1
ATOM 7245 C CA . ILE B 1 167 ? -5.512 -38.158 -19.716 1.00 89.05 156 ILE B CA 1
ATOM 7246 C C . ILE B 1 167 ? -3.998 -37.948 -19.637 1.00 88.48 156 ILE B C 1
ATOM 7247 O O . ILE B 1 167 ? -3.533 -36.834 -19.420 1.00 91.22 156 ILE B O 1
ATOM 7252 N N . ALA B 1 168 ? -3.227 -39.015 -19.852 1.00 84.79 157 ALA B N 1
ATOM 7253 C CA . ALA B 1 168 ? -1.775 -38.905 -19.809 1.00 84.28 157 ALA B CA 1
ATOM 7254 C C . ALA B 1 168 ? -1.362 -37.700 -20.633 1.00 85.54 157 ALA B C 1
ATOM 7255 O O . ALA B 1 168 ? -0.480 -36.936 -20.243 1.00 81.74 157 ALA B O 1
ATOM 7257 N N . LEU B 1 169 ? -2.040 -37.533 -21.765 1.00 91.78 158 LEU B N 1
ATOM 7258 C CA . LEU B 1 169 ? -1.759 -36.464 -22.714 1.00 90.36 158 LEU B CA 1
ATOM 7259 C C . LEU B 1 169 ? -2.110 -35.086 -22.161 1.00 89.36 158 LEU B C 1
ATOM 7260 O O . LEU B 1 169 ? -1.330 -34.142 -22.280 1.00 89.45 158 LEU B O 1
ATOM 7265 N N . GLU B 1 170 ? -3.291 -34.971 -21.567 1.00 86.37 159 GLU B N 1
ATOM 7266 C CA . GLU B 1 170 ? -3.689 -33.731 -20.926 1.00 91.30 159 GLU B CA 1
ATOM 7267 C C . GLU B 1 170 ? -2.696 -33.437 -19.814 1.00 95.98 159 GLU B C 1
ATOM 7268 O O . GLU B 1 170 ? -2.365 -32.287 -19.533 1.00 73.66 159 GLU B O 1
ATOM 7274 N N . GLY B 1 171 ? -2.217 -34.506 -19.191 1.00 100.09 160 GLY B N 1
ATOM 7275 C CA . GLY B 1 171 ? -1.417 -34.403 -17.989 1.00 92.81 160 GLY B CA 1
ATOM 7276 C C . GLY B 1 171 ? 0.064 -34.261 -18.237 1.00 87.47 160 GLY B C 1
ATOM 7277 O O . GLY B 1 171 ? 0.847 -34.243 -17.290 1.00 85.09 160 GLY B O 1
ATOM 7278 N N . TYR B 1 172 ? 0.460 -34.180 -19.504 1.00 81.46 161 TYR B N 1
ATOM 7279 C CA . TYR B 1 172 ? 1.853 -33.892 -19.801 1.00 82.19 161 TYR B CA 1
ATOM 7280 C C . TYR B 1 172 ? 2.789 -35.068 -19.519 1.00 79.80 161 TYR B C 1
ATOM 7281 O O . TYR B 1 172 ? 4.016 -34.940 -19.589 1.00 84.44 161 TYR B O 1
ATOM 7290 N N . ARG B 1 173 ? 2.220 -36.205 -19.141 1.00 79.72 162 ARG B N 1
ATOM 7291 C CA . ARG B 1 173 ? 3.060 -37.344 -18.838 1.00 84.94 162 ARG B CA 1
ATOM 7292 C C . ARG B 1 173 ? 3.266 -38.188 -20.078 1.00 85.63 162 ARG B C 1
ATOM 7293 O O . ARG B 1 173 ? 2.396 -38.956 -20.486 1.00 74.33 162 ARG B O 1
ATOM 7301 N N . LEU B 1 174 ? 4.467 -38.076 -20.633 1.00 91.95 163 LEU B N 1
ATOM 7302 C CA . LEU B 1 174 ? 4.838 -38.777 -21.852 1.00 94.40 163 LEU B CA 1
ATOM 7303 C C . LEU B 1 174 ? 5.254 -40.200 -21.512 1.00 99.31 163 LEU B C 1
ATOM 7304 O O . LEU B 1 174 ? 5.028 -41.124 -22.291 1.00 107.47 163 LEU B O 1
ATOM 7309 N N . ASP B 1 175 ? 5.851 -40.371 -20.335 1.00 99.35 164 ASP B N 1
ATOM 7310 C CA . ASP B 1 175 ? 6.259 -41.692 -19.867 1.00 98.23 164 ASP B CA 1
ATOM 7311 C C . ASP B 1 175 ? 5.056 -42.602 -19.658 1.00 92.62 164 ASP B C 1
ATOM 7312 O O . ASP B 1 175 ? 5.095 -43.780 -20.012 1.00 87.57 164 ASP B O 1
ATOM 7317 N N . ILE B 1 176 ? 3.988 -42.055 -19.087 1.00 95.07 165 ILE B N 1
ATOM 7318 C CA . ILE B 1 176 ? 2.780 -42.836 -18.859 1.00 97.99 165 ILE B CA 1
ATOM 7319 C C . ILE B 1 176 ? 2.250 -43.336 -20.193 1.00 96.78 165 ILE B C 1
ATOM 7320 O O . ILE B 1 176 ? 1.926 -44.511 -20.339 1.00 98.04 165 ILE B O 1
ATOM 7325 N N . ILE B 1 177 ? 2.182 -42.444 -21.172 1.00 93.11 166 ILE B N 1
ATOM 7326 C CA . ILE B 1 177 ? 1.815 -42.847 -22.520 1.00 98.14 166 ILE B CA 1
ATOM 7327 C C . ILE B 1 177 ? 2.695 -43.997 -22.999 1.00 95.92 166 ILE B C 1
ATOM 7328 O O . ILE B 1 177 ? 2.193 -45.028 -23.443 1.00 98.91 166 ILE B O 1
ATOM 7333 N N . GLU B 1 178 ? 4.007 -43.811 -22.884 1.00 91.07 167 GLU B N 1
ATOM 7334 C CA . GLU B 1 178 ? 4.997 -44.786 -23.342 1.00 89.69 167 GLU B CA 1
ATOM 7335 C C . GLU B 1 178 ? 4.869 -46.142 -22.653 1.00 94.71 167 GLU B C 1
ATOM 7336 O O . GLU B 1 178 ? 5.000 -47.186 -23.296 1.00 94.83 167 GLU B O 1
ATOM 7342 N N . SER B 1 179 ? 4.619 -46.120 -21.347 1.00 94.21 168 SER B N 1
ATOM 7343 C CA . SER B 1 179 ? 4.537 -47.346 -20.561 1.00 99.27 168 SER B CA 1
ATOM 7344 C C . SER B 1 179 ? 3.266 -48.106 -20.903 1.00 106.19 168 SER B C 1
ATOM 7345 O O . SER B 1 179 ? 3.237 -49.337 -20.880 1.00 107.52 168 SER B O 1
ATOM 7348 N N . ALA B 1 180 ? 2.210 -47.365 -21.217 1.00 107.35 169 ALA B N 1
ATOM 7349 C CA . ALA B 1 180 ? 0.953 -47.982 -21.598 1.00 107.83 169 ALA B CA 1
ATOM 7350 C C . ALA B 1 180 ? 1.118 -48.674 -22.937 1.00 119.22 169 ALA B C 1
ATOM 7351 O O . ALA B 1 180 ? 0.670 -49.805 -23.119 1.00 130.93 169 ALA B O 1
ATOM 7353 N N . LEU B 1 181 ? 1.769 -47.981 -23.869 1.00 112.30 170 LEU B N 1
ATOM 7354 C CA . LEU B 1 181 ? 1.962 -48.484 -25.224 1.00 112.99 170 LEU B CA 1
ATOM 7355 C C . LEU B 1 181 ? 2.752 -49.787 -25.293 1.00 118.98 170 LEU B C 1
ATOM 7356 O O . LEU B 1 181 ? 2.365 -50.711 -26.011 1.00 122.34 170 LEU B O 1
ATOM 7361 N N . LYS B 1 182 ? 3.853 -49.867 -24.554 1.00 121.17 171 LYS B N 1
ATOM 7362 C CA . LYS B 1 182 ? 4.632 -51.096 -24.526 1.00 128.14 171 LYS B CA 1
ATOM 7363 C C . LYS B 1 182 ? 3.736 -52.296 -24.227 1.00 134.93 171 LYS B C 1
ATOM 7364 O O . LYS B 1 182 ? 3.948 -53.380 -24.768 1.00 145.54 171 LYS B O 1
ATOM 7370 N N . SER B 1 183 ? 2.721 -52.096 -23.389 1.00 128.89 172 SER B N 1
ATOM 7371 C CA . SER B 1 183 ? 1.767 -53.158 -23.076 1.00 130.35 172 SER B CA 1
ATOM 7372 C C . SER B 1 183 ? 0.971 -53.629 -24.306 1.00 133.40 172 SER B C 1
AT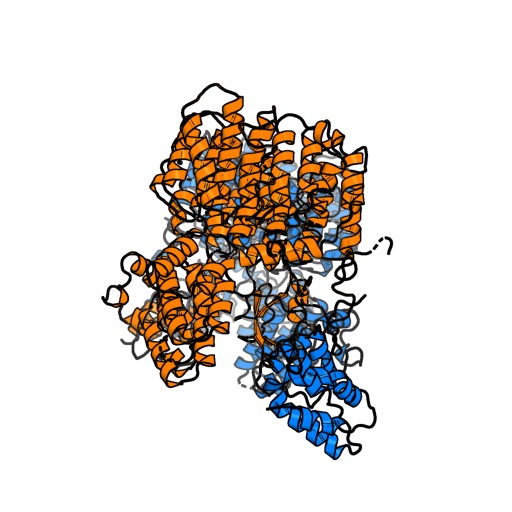OM 7373 O O . SER B 1 183 ? 0.595 -54.799 -24.396 1.00 135.48 172 SER B O 1
ATOM 7376 N N . LYS B 1 184 ? 0.722 -52.724 -25.252 1.00 130.51 173 LYS B N 1
ATOM 7377 C CA . LYS B 1 184 ? -0.028 -53.069 -26.459 1.00 134.70 173 LYS B CA 1
ATOM 7378 C C . LYS B 1 184 ? 0.810 -53.864 -27.473 1.00 148.24 173 LYS B C 1
ATOM 7379 O O . LYS B 1 184 ? 0.259 -54.495 -28.378 1.00 157.24 173 LYS B O 1
ATOM 7382 N N . LEU B 1 185 ? 2.135 -53.828 -27.323 1.00 147.76 174 LEU B N 1
ATOM 7383 C CA . LEU B 1 185 ? 3.040 -54.621 -28.162 1.00 143.99 174 LEU B CA 1
ATOM 7384 C C . LEU B 1 185 ? 2.907 -56.107 -27.833 1.00 151.47 174 LEU B C 1
ATOM 7385 O O . LEU B 1 185 ? 3.236 -56.969 -28.648 1.00 150.90 174 LEU B O 1
ATOM 7387 N N . ASP B 1 186 ? 2.426 -56.390 -26.627 1.00 159.85 175 ASP B N 1
ATOM 7388 C CA . ASP B 1 186 ? 2.170 -57.755 -26.183 1.00 164.68 175 ASP B CA 1
ATOM 7389 C C . ASP B 1 186 ? 0.989 -58.361 -26.936 1.00 170.45 175 ASP B C 1
ATOM 7390 O O . ASP B 1 186 ? 0.947 -59.572 -27.158 1.00 174.86 175 ASP B O 1
ATOM 7392 N N . GLN B 1 187 ? 0.032 -57.518 -27.321 1.00 169.54 176 GLN B N 1
ATOM 7393 C CA . GLN B 1 187 ? -1.145 -57.974 -28.058 1.00 168.40 176 GLN B CA 1
ATOM 7394 C C . GLN B 1 187 ? -0.762 -58.468 -29.452 1.00 176.72 176 GLN B C 1
ATOM 7395 O O . GLN B 1 187 ? -1.393 -59.382 -29.985 1.00 182.17 176 GLN B O 1
ATOM 7398 N N . ASP B 1 188 ? 0.274 -57.861 -30.031 1.00 177.03 177 ASP B N 1
ATOM 7399 C CA . ASP B 1 188 ? 0.861 -58.330 -31.293 1.00 178.19 177 ASP B CA 1
ATOM 7400 C C . ASP B 1 188 ? 0.082 -57.963 -32.560 1.00 178.82 177 ASP B C 1
ATOM 7401 O O . ASP B 1 188 ? 0.514 -58.291 -33.666 1.00 176.41 177 ASP B O 1
ATOM 7406 N N . SER B 1 189 ? -1.059 -57.295 -32.408 1.00 175.85 178 SER B N 1
ATOM 7407 C CA . SER B 1 189 ? -1.877 -56.948 -33.567 1.00 170.00 178 SER B CA 1
ATOM 7408 C C . SER B 1 189 ? -1.442 -55.599 -34.118 1.00 164.95 178 SER B C 1
ATOM 7409 O O . SER B 1 189 ? -1.610 -54.573 -33.462 1.00 163.33 178 SER B O 1
ATOM 7412 N N . THR B 1 190 ? -0.891 -55.605 -35.328 1.00 161.90 179 THR B N 1
ATOM 7413 C CA . THR B 1 190 ? -0.342 -54.390 -35.925 1.00 160.17 179 THR B CA 1
ATOM 7414 C C . THR B 1 190 ? -1.434 -53.404 -36.324 1.00 160.83 179 THR B C 1
ATOM 7415 O O . THR B 1 190 ? -1.296 -52.200 -36.114 1.00 161.69 179 THR B O 1
ATOM 7419 N N . SER B 1 191 ? -2.517 -53.914 -36.899 1.00 159.39 180 SER B N 1
ATOM 7420 C CA . SER B 1 191 ? -3.638 -53.065 -37.280 1.00 154.24 180 SER B CA 1
ATOM 7421 C C . SER B 1 191 ? -4.169 -52.336 -36.052 1.00 147.58 180 SER B C 1
ATOM 7422 O O . SER B 1 191 ? -4.442 -51.134 -36.089 1.00 140.57 180 SER B O 1
ATOM 7425 N N . GLU B 1 192 ? -4.311 -53.072 -34.959 1.00 151.77 181 GLU B N 1
ATOM 7426 C CA . GLU B 1 192 ? -4.774 -52.477 -33.719 1.00 155.82 181 GLU B CA 1
ATOM 7427 C C . GLU B 1 192 ? -3.772 -51.446 -33.220 1.00 146.06 181 GLU B C 1
ATOM 7428 O O . GLU B 1 192 ? -4.131 -50.298 -32.977 1.00 143.56 181 GLU B O 1
ATOM 7434 N N . ASN B 1 193 ? -2.513 -51.854 -33.097 1.00 139.36 182 ASN B N 1
ATOM 7435 C CA . ASN B 1 193 ? -1.455 -50.955 -32.649 1.00 132.40 182 ASN B CA 1
ATOM 7436 C C . ASN B 1 193 ? -1.330 -49.699 -33.507 1.00 125.98 182 ASN B C 1
ATOM 7437 O O . ASN B 1 193 ? -1.071 -48.612 -32.997 1.00 128.10 182 ASN B O 1
ATOM 7442 N N . VAL B 1 194 ? -1.518 -49.850 -34.811 1.00 119.93 183 VAL B N 1
ATOM 7443 C CA . VAL B 1 194 ? -1.470 -48.708 -35.717 1.00 120.46 183 VAL B CA 1
ATOM 7444 C C . VAL B 1 194 ? -2.700 -47.810 -35.551 1.00 118.10 183 VAL B C 1
ATOM 7445 O O . VAL B 1 194 ? -2.591 -46.584 -35.592 1.00 111.98 183 VAL B O 1
ATOM 7449 N N . LYS B 1 195 ? -3.864 -48.424 -35.355 1.00 123.25 184 LYS B N 1
ATOM 7450 C CA . LYS B 1 195 ? -5.106 -47.674 -35.173 1.00 132.85 184 LYS B CA 1
ATOM 7451 C C . LYS B 1 195 ? -5.014 -46.712 -33.989 1.00 130.71 184 LYS B C 1
ATOM 7452 O O . LYS B 1 195 ? -5.441 -45.560 -34.081 1.00 125.72 184 LYS B O 1
ATOM 7458 N N . ILE B 1 196 ? -4.460 -47.196 -32.878 1.00 133.03 185 ILE B N 1
ATOM 7459 C CA . ILE B 1 196 ? -4.322 -46.380 -31.673 1.00 131.48 185 ILE B CA 1
ATOM 7460 C C . ILE B 1 196 ? -3.267 -45.296 -31.863 1.00 123.06 185 ILE B C 1
ATOM 7461 O O . ILE B 1 196 ? -3.509 -44.129 -31.545 1.00 118.84 185 ILE B O 1
ATOM 7466 N N . ILE B 1 197 ? -2.105 -45.678 -32.391 1.00 113.33 186 ILE B N 1
ATOM 7467 C CA . ILE B 1 197 ? -1.042 -44.713 -32.629 1.00 106.64 186 ILE B CA 1
ATOM 7468 C C . ILE B 1 197 ? -1.557 -43.619 -33.547 1.00 117.44 186 ILE B C 1
ATOM 7469 O O . ILE B 1 197 ? -1.273 -42.442 -33.345 1.00 120.01 186 ILE B O 1
ATOM 7474 N N . ASN B 1 198 ? -2.331 -44.003 -34.552 1.00 117.88 187 ASN B N 1
ATOM 7475 C CA . ASN B 1 198 ? -2.971 -43.008 -35.393 1.00 123.83 187 ASN B CA 1
ATOM 7476 C C . ASN B 1 198 ? -3.884 -42.116 -34.563 1.00 120.48 187 ASN B C 1
ATOM 7477 O O . ASN B 1 198 ? -3.733 -40.896 -34.558 1.00 119.17 187 ASN B O 1
ATOM 7482 N N . TYR B 1 199 ? -4.825 -42.728 -33.853 1.00 115.34 188 TYR B N 1
ATOM 7483 C CA . TYR B 1 199 ? -5.723 -41.967 -33.002 1.00 123.56 188 TYR B CA 1
ATOM 7484 C C . TYR B 1 199 ? -4.934 -41.039 -32.095 1.00 132.03 188 TYR B C 1
ATOM 7485 O O . TYR B 1 199 ? -5.280 -39.871 -31.941 1.00 138.28 188 TYR B O 1
ATOM 7494 N N . LEU B 1 200 ? -3.873 -41.563 -31.494 1.00 125.77 189 LEU B N 1
ATOM 7495 C CA . LEU B 1 200 ? -3.011 -40.750 -30.651 1.00 115.00 189 LEU B CA 1
ATOM 7496 C C . LEU B 1 200 ? -2.453 -39.563 -31.433 1.00 120.76 189 LEU B C 1
ATOM 7497 O O . LEU B 1 200 ? -2.617 -38.416 -31.030 1.00 125.29 189 LEU B O 1
ATOM 7502 N N . LEU B 1 201 ? -1.788 -39.841 -32.548 1.00 121.84 190 LEU B N 1
ATOM 7503 C CA . LEU B 1 201 ? -1.214 -38.782 -33.377 1.00 129.02 190 LEU B CA 1
ATOM 7504 C C . LEU B 1 201 ? -2.260 -37.732 -33.759 1.00 134.12 190 LEU B C 1
ATOM 7505 O O . LEU B 1 201 ? -1.977 -36.533 -33.758 1.00 132.86 190 LEU B O 1
ATOM 7510 N N . THR B 1 202 ? -3.467 -38.191 -34.083 1.00 137.76 191 THR B N 1
ATOM 7511 C CA . THR B 1 202 ? -4.569 -37.286 -34.396 1.00 134.80 191 THR B CA 1
ATOM 7512 C C . THR B 1 202 ? -4.958 -36.476 -33.159 1.00 123.52 191 THR B C 1
ATOM 7513 O O . THR B 1 202 ? -5.042 -35.250 -33.210 1.00 123.23 191 THR B O 1
ATOM 7517 N N . LEU B 1 203 ? -5.181 -37.167 -32.047 1.00 113.68 192 LEU B N 1
ATOM 7518 C CA . LEU B 1 203 ? -5.530 -36.514 -30.793 1.00 116.18 192 LEU B CA 1
ATOM 7519 C C . LEU B 1 203 ? -4.468 -35.491 -30.408 1.00 121.27 192 LEU B C 1
ATOM 7520 O O . LEU B 1 203 ? -4.782 -34.346 -30.092 1.00 128.27 192 LEU B O 1
ATOM 7525 N N . ALA B 1 204 ? -3.208 -35.913 -30.438 1.00 118.95 193 ALA B N 1
ATOM 7526 C CA . ALA B 1 204 ? -2.098 -35.075 -29.994 1.00 116.17 193 ALA B CA 1
ATOM 7527 C C . ALA B 1 204 ? -1.969 -33.786 -30.796 1.00 114.26 193 ALA B C 1
ATOM 7528 O O . ALA B 1 204 ? -1.772 -32.711 -30.229 1.00 110.42 193 ALA B O 1
ATOM 7530 N N . ILE B 1 205 ? -2.077 -33.904 -32.114 1.00 111.37 194 ILE B N 1
ATOM 7531 C CA . ILE B 1 205 ? -1.929 -32.767 -33.010 1.00 109.46 194 ILE B CA 1
ATOM 7532 C C . ILE B 1 205 ? -3.150 -31.856 -32.976 1.00 118.90 194 ILE B C 1
ATOM 7533 O O . ILE B 1 205 ? -3.059 -30.660 -33.271 1.00 115.45 194 ILE B O 1
ATOM 7538 N N . THR B 1 206 ? -4.297 -32.442 -32.647 1.00 125.25 195 THR B N 1
ATOM 7539 C CA . THR B 1 206 ? -5.543 -31.696 -32.527 1.00 123.64 195 THR B CA 1
ATOM 7540 C C . THR B 1 206 ? -5.650 -30.891 -31.232 1.00 116.49 195 THR B C 1
ATOM 7541 O O . THR B 1 206 ? -5.922 -29.686 -31.265 1.00 114.39 195 THR B O 1
ATOM 7545 N N . THR B 1 207 ? -5.441 -31.567 -30.103 1.00 111.10 196 THR B N 1
ATOM 7546 C CA . THR B 1 207 ? -5.655 -30.972 -28.788 1.00 109.89 196 THR B CA 1
ATOM 7547 C C . THR B 1 207 ? -4.432 -30.468 -28.009 1.00 113.22 196 THR B C 1
ATOM 7548 O O . THR B 1 207 ? -4.602 -29.870 -26.946 1.00 122.39 196 THR B O 1
ATOM 7552 N N . VAL B 1 208 ? -3.212 -30.676 -28.497 1.00 102.23 197 VAL B N 1
ATOM 7553 C CA . VAL B 1 208 ? -2.050 -30.261 -27.695 1.00 101.80 197 VAL B CA 1
ATOM 7554 C C . VAL B 1 208 ? -1.612 -28.829 -27.983 1.00 107.86 197 VAL B C 1
ATOM 7555 O O . VAL B 1 208 ? -1.307 -28.478 -29.120 1.00 107.71 197 VAL B O 1
ATOM 7559 N N . THR B 1 209 ? -1.581 -28.005 -26.944 1.00 108.62 198 THR B N 1
ATOM 7560 C CA . THR B 1 209 ? -1.242 -26.604 -27.116 1.00 110.66 198 THR B CA 1
ATOM 7561 C C . THR B 1 209 ? 0.236 -26.298 -26.891 1.00 113.19 198 THR B C 1
ATOM 7562 O O . THR B 1 209 ? 0.671 -25.175 -27.129 1.00 127.40 198 THR B O 1
ATOM 7566 N N . ASN B 1 210 ? 1.007 -27.280 -26.432 1.00 96.03 199 ASN B N 1
ATOM 7567 C CA . ASN B 1 210 ? 2.436 -27.065 -26.221 1.00 81.71 199 ASN B CA 1
ATOM 7568 C C . ASN B 1 210 ? 3.264 -27.693 -27.338 1.00 91.64 199 ASN B C 1
ATOM 7569 O O . ASN B 1 210 ? 3.174 -28.895 -27.592 1.00 89.99 199 ASN B O 1
ATOM 7574 N N . SER B 1 211 ? 4.065 -26.868 -28.009 1.00 103.12 200 SER B N 1
ATOM 7575 C CA . SER B 1 211 ? 4.821 -27.306 -29.183 1.00 97.92 200 SER B CA 1
ATOM 7576 C C . SER B 1 211 ? 5.891 -28.323 -28.832 1.00 95.61 200 SER B C 1
ATOM 7577 O O . SER B 1 211 ? 6.046 -29.329 -29.526 1.00 102.48 200 SER B O 1
ATOM 7580 N N . LYS B 1 212 ? 6.640 -28.058 -27.767 1.00 85.03 201 LYS B N 1
ATOM 7581 C CA . LYS B 1 212 ? 7.731 -28.946 -27.409 1.00 88.51 201 LYS B CA 1
ATOM 7582 C C . LYS B 1 212 ? 7.150 -30.301 -27.078 1.00 89.13 201 LYS B C 1
ATOM 7583 O O . LYS B 1 212 ? 7.710 -31.335 -27.445 1.00 81.01 201 LYS B O 1
ATOM 7589 N N . PHE B 1 213 ? 6.005 -30.286 -26.404 1.00 71.22 202 PHE B N 1
ATOM 7590 C CA . PHE B 1 213 ? 5.326 -31.518 -26.049 1.00 81.32 202 PHE B CA 1
ATOM 7591 C C . PHE B 1 213 ? 4.762 -32.199 -27.285 1.00 80.62 202 PHE B C 1
ATOM 7592 O O . PHE B 1 213 ? 5.027 -33.368 -27.517 1.00 90.51 202 PHE B O 1
ATOM 7600 N N . ARG B 1 214 ? 3.988 -31.464 -28.076 1.00 74.24 203 ARG B N 1
ATOM 7601 C CA . ARG B 1 214 ? 3.409 -32.010 -29.299 1.00 82.25 203 ARG B CA 1
ATOM 7602 C C . ARG B 1 214 ? 4.478 -32.705 -30.147 1.00 92.45 203 ARG B C 1
ATOM 7603 O O . ARG B 1 214 ? 4.272 -33.818 -30.626 1.00 96.84 203 ARG B O 1
ATOM 7611 N N . SER B 1 215 ? 5.627 -32.061 -30.317 1.00 91.40 204 SER B N 1
ATOM 7612 C CA . SER B 1 215 ? 6.692 -32.655 -31.117 1.00 95.57 204 SER B CA 1
ATOM 7613 C C . SER B 1 215 ? 7.210 -33.936 -30.459 1.00 92.27 204 SER B C 1
ATOM 7614 O O . SER B 1 215 ? 7.405 -34.952 -31.124 1.00 100.87 204 SER B O 1
ATOM 7617 N N . SER B 1 216 ? 7.415 -33.889 -29.149 1.00 80.46 205 SER B N 1
ATOM 7618 C CA . SER B 1 216 ? 7.841 -35.062 -28.394 1.00 88.66 205 SER B CA 1
ATOM 7619 C C . SER B 1 216 ? 6.941 -36.274 -28.627 1.00 84.05 205 SER B C 1
ATOM 7620 O O . SER B 1 216 ? 7.417 -37.403 -28.721 1.00 81.91 205 SER B O 1
ATOM 7623 N N . ILE B 1 217 ? 5.636 -36.032 -28.696 1.00 82.24 206 ILE B N 1
ATOM 7624 C CA . ILE B 1 217 ? 4.669 -37.105 -28.871 1.00 84.07 206 ILE B CA 1
ATOM 7625 C C . ILE B 1 217 ? 4.885 -37.738 -30.222 1.00 85.99 206 ILE B C 1
ATOM 7626 O O . ILE B 1 217 ? 4.983 -38.956 -30.337 1.00 101.32 206 ILE B O 1
ATOM 7631 N N . LEU B 1 218 ? 4.954 -36.896 -31.248 1.00 80.47 207 LEU B N 1
ATOM 7632 C CA . LEU B 1 218 ? 5.145 -37.361 -32.614 1.00 85.15 207 LEU B CA 1
ATOM 7633 C C . LEU B 1 218 ? 6.366 -38.248 -32.755 1.00 97.02 207 LEU B C 1
ATOM 7634 O O . LEU B 1 218 ? 6.264 -39.364 -33.264 1.00 105.93 207 LEU B O 1
ATOM 7639 N N . ARG B 1 219 ? 7.518 -37.751 -32.309 1.00 94.78 208 ARG B N 1
ATOM 7640 C CA . ARG B 1 219 ? 8.758 -38.502 -32.434 1.00 92.94 208 ARG B CA 1
ATOM 7641 C C . ARG B 1 219 ? 8.648 -39.849 -31.740 1.00 102.35 208 ARG B C 1
ATOM 7642 O O . ARG B 1 219 ? 9.159 -40.851 -32.233 1.00 119.77 208 ARG B O 1
ATOM 7650 N N . LYS B 1 220 ? 7.970 -39.881 -30.601 1.00 97.07 209 LYS B N 1
ATOM 7651 C CA . LYS B 1 220 ? 7.793 -41.137 -29.884 1.00 102.58 209 LYS B CA 1
ATOM 7652 C C . LYS B 1 220 ? 6.908 -42.110 -30.677 1.00 97.22 209 LYS B C 1
ATOM 7653 O O . LYS B 1 220 ? 7.230 -43.291 -30.793 1.00 91.68 209 LYS B O 1
ATOM 7659 N N . SER B 1 221 ? 5.810 -41.608 -31.238 1.00 98.93 210 SER B N 1
ATOM 7660 C CA . SER B 1 221 ? 4.963 -42.410 -32.116 1.00 106.38 210 SER B CA 1
ATOM 7661 C C . SER B 1 221 ? 5.791 -42.976 -33.258 1.00 106.77 210 SER B C 1
ATOM 7662 O O . SER B 1 221 ? 5.667 -44.146 -33.614 1.00 111.61 210 SER B O 1
ATOM 7665 N N . PHE B 1 222 ? 6.630 -42.120 -33.831 1.00 100.15 211 PHE B N 1
ATOM 7666 C CA . PHE B 1 222 ? 7.485 -42.479 -34.953 1.00 107.63 211 PHE B CA 1
ATOM 7667 C C . PHE B 1 222 ? 8.363 -43.666 -34.623 1.00 118.14 211 PHE B C 1
ATOM 7668 O O . PHE B 1 222 ? 8.482 -44.601 -35.414 1.00 121.84 211 PHE B O 1
ATOM 7676 N N . ASP B 1 223 ? 8.983 -43.612 -33.449 1.00 121.74 212 ASP B N 1
ATOM 7677 C CA . ASP B 1 223 ? 9.886 -44.666 -33.006 1.00 122.03 212 ASP B CA 1
ATOM 7678 C C . ASP B 1 223 ? 9.160 -45.986 -32.789 1.00 119.13 212 ASP B C 1
ATOM 7679 O O . ASP B 1 223 ? 9.663 -47.044 -33.164 1.00 119.12 212 ASP B O 1
ATOM 7684 N N . PHE B 1 224 ? 7.975 -45.926 -32.193 1.00 118.58 213 PHE B N 1
ATOM 7685 C CA . PHE B 1 224 ? 7.160 -47.124 -32.057 1.00 121.96 213 PHE B CA 1
ATOM 7686 C C . PHE B 1 224 ? 6.794 -47.701 -33.427 1.00 127.38 213 PHE B C 1
ATOM 7687 O O . PHE B 1 224 ? 6.864 -48.914 -33.629 1.00 135.18 213 PHE B O 1
ATOM 7695 N N . LEU B 1 225 ? 6.423 -46.833 -34.367 1.00 117.77 214 LEU B N 1
ATOM 7696 C CA . LEU B 1 225 ? 6.056 -47.269 -35.712 1.00 116.47 214 LEU B CA 1
ATOM 7697 C C . LEU B 1 225 ? 7.184 -48.027 -36.404 1.00 120.95 214 LEU B C 1
ATOM 7698 O O . LEU B 1 225 ? 6.945 -49.026 -37.084 1.00 122.95 214 LEU B O 1
ATOM 7711 N N . ASN B 1 227 ? 9.751 -49.671 -34.967 1.00 127.38 216 ASN B N 1
ATOM 7712 C CA . ASN B 1 227 ? 10.114 -50.921 -34.308 1.00 134.75 216 ASN B CA 1
ATOM 7713 C C . ASN B 1 227 ? 9.178 -52.090 -34.607 1.00 140.99 216 ASN B C 1
ATOM 7714 O O . ASN B 1 227 ? 9.593 -53.246 -34.550 1.00 149.41 216 ASN B O 1
ATOM 7727 N N . PRO B 1 229 ? 7.204 -54.971 -36.495 1.00 142.80 218 PRO B N 1
ATOM 7728 C CA . PRO B 1 229 ? 7.577 -55.815 -37.637 1.00 152.13 218 PRO B CA 1
ATOM 7729 C C . PRO B 1 229 ? 6.849 -55.374 -38.914 1.00 162.97 218 PRO B C 1
ATOM 7730 O O . PRO B 1 229 ? 7.442 -55.236 -39.992 1.00 160.57 218 PRO B O 1
ATOM 7734 N N . ASN B 1 230 ? 5.546 -55.163 -38.783 1.00 167.92 219 ASN B N 1
ATOM 7735 C CA . ASN B 1 230 ? 4.754 -54.641 -39.882 1.00 167.46 219 ASN B CA 1
ATOM 7736 C C . ASN B 1 230 ? 4.442 -53.190 -39.594 1.00 167.25 219 ASN B C 1
ATOM 7737 O O . ASN B 1 230 ? 3.941 -52.860 -38.516 1.00 168.71 219 ASN B O 1
ATOM 7742 N N . CYS B 1 231 ? 4.756 -52.317 -40.542 1.00 160.66 220 CYS B N 1
ATOM 7743 C CA . CYS B 1 231 ? 4.487 -50.902 -40.345 1.00 157.19 220 CYS B CA 1
ATOM 7744 C C . CYS B 1 231 ? 3.760 -50.252 -41.510 1.00 143.72 220 CYS B C 1
ATOM 7745 O O . CYS B 1 231 ? 3.839 -50.702 -42.652 1.00 130.23 220 CYS B O 1
ATOM 7748 N N . ASP B 1 232 ? 3.034 -49.192 -41.178 1.00 141.94 221 ASP B N 1
ATOM 7749 C CA . ASP B 1 232 ? 2.281 -48.400 -42.128 1.00 135.84 221 ASP B CA 1
ATOM 7750 C C . ASP B 1 232 ? 3.123 -47.173 -42.425 1.00 133.52 221 ASP B C 1
ATOM 7751 O O . ASP B 1 232 ? 3.374 -46.355 -41.540 1.00 133.53 221 ASP B O 1
ATOM 7756 N N . TYR B 1 233 ? 3.573 -47.058 -43.669 1.00 132.93 222 TYR B N 1
ATOM 7757 C CA . TYR B 1 233 ? 4.446 -45.960 -44.079 1.00 129.45 222 TYR B CA 1
ATOM 7758 C C . TYR B 1 233 ? 3.704 -44.643 -44.359 1.00 130.91 222 TYR B C 1
ATOM 7759 O O . TYR B 1 233 ? 4.279 -43.565 -44.217 1.00 133.55 222 TYR B O 1
ATOM 7768 N N . LEU B 1 234 ? 2.440 -44.728 -44.772 1.00 131.53 223 LEU B N 1
ATOM 7769 C CA . LEU B 1 234 ? 1.633 -43.529 -45.017 1.00 132.64 223 LEU B CA 1
ATOM 7770 C C . LEU B 1 234 ? 1.456 -42.700 -43.744 1.00 128.37 223 LEU B C 1
ATOM 7771 O O . LEU B 1 234 ? 1.317 -41.474 -43.801 1.00 117.81 223 LEU B O 1
ATOM 7776 N N . THR B 1 235 ? 1.461 -43.386 -42.602 1.00 130.02 224 THR B N 1
ATOM 7777 C CA . THR B 1 235 ? 1.370 -42.741 -41.299 1.00 127.83 224 THR B CA 1
ATOM 7778 C C . THR B 1 235 ? 2.682 -42.048 -40.983 1.00 125.25 224 THR B C 1
ATOM 7779 O O . THR B 1 235 ? 2.696 -40.913 -40.505 1.00 123.51 224 THR B O 1
ATOM 7783 N N . LEU B 1 236 ? 3.783 -42.751 -41.242 1.00 114.40 225 LEU B N 1
ATOM 7784 C CA . LEU B 1 236 ? 5.116 -42.201 -41.033 1.00 103.90 225 LEU B CA 1
ATOM 7785 C C . LEU B 1 236 ? 5.283 -40.942 -41.866 1.00 108.26 225 LEU B C 1
ATOM 7786 O O . LEU B 1 236 ? 5.874 -39.962 -41.414 1.00 110.67 225 LEU B O 1
ATOM 7791 N N . ASN B 1 237 ? 4.770 -40.974 -43.090 1.00 113.01 226 ASN B N 1
ATOM 7792 C CA . ASN B 1 237 ? 4.769 -39.784 -43.917 1.00 116.28 226 ASN B CA 1
ATOM 7793 C C . ASN B 1 237 ? 4.134 -38.654 -43.132 1.00 105.85 226 ASN B C 1
ATOM 7794 O O . ASN B 1 237 ? 4.697 -37.568 -43.010 1.00 96.74 226 ASN B O 1
ATOM 7799 N N . LYS B 1 238 ? 2.960 -38.935 -42.579 1.00 104.55 227 LYS B N 1
ATOM 7800 C CA . LYS B 1 238 ? 2.231 -37.956 -41.790 1.00 100.64 227 LYS B CA 1
ATOM 7801 C C . LYS B 1 238 ? 3.117 -37.289 -40.751 1.00 101.73 227 LYS B C 1
ATOM 7802 O O . LYS B 1 238 ? 3.140 -36.067 -40.638 1.00 106.48 227 LYS B O 1
ATOM 7808 N N . VAL B 1 239 ? 3.843 -38.094 -39.987 1.00 97.82 228 VAL B N 1
ATOM 7809 C CA . VAL B 1 239 ? 4.741 -37.550 -38.975 1.00 92.56 228 VAL B CA 1
ATOM 7810 C C . VAL B 1 239 ? 5.795 -36.627 -39.595 1.00 90.20 228 VAL B C 1
ATOM 7811 O O . VAL B 1 239 ? 5.972 -35.489 -39.157 1.00 90.42 228 VAL B O 1
ATOM 7815 N N . VAL B 1 240 ? 6.487 -37.115 -40.619 1.00 83.13 229 VAL B N 1
ATOM 7816 C CA . VAL B 1 240 ? 7.577 -36.354 -41.215 1.00 86.65 229 VAL B CA 1
ATOM 7817 C C . VAL B 1 240 ? 7.147 -34.969 -41.679 1.00 88.60 229 VAL B C 1
ATOM 7818 O O . VAL B 1 240 ? 7.832 -33.987 -41.411 1.00 85.18 229 VAL B O 1
ATOM 7822 N N . VAL B 1 241 ? 6.023 -34.894 -42.384 1.00 96.38 230 VAL B N 1
ATOM 7823 C CA . VAL B 1 241 ? 5.547 -33.621 -42.905 1.00 97.66 230 VAL B CA 1
ATOM 7824 C C . VAL B 1 241 ? 5.269 -32.617 -41.789 1.00 93.05 230 VAL B C 1
ATOM 7825 O O . VAL B 1 241 ? 5.615 -31.437 -41.896 1.00 86.82 230 VAL B O 1
ATOM 7829 N N . ASN B 1 242 ? 4.634 -33.093 -40.723 1.00 98.93 231 ASN B N 1
ATOM 7830 C CA . ASN B 1 242 ? 4.253 -32.235 -39.605 1.00 104.05 231 ASN B CA 1
ATOM 7831 C C . ASN B 1 242 ? 5.477 -31.662 -38.906 1.00 106.17 231 ASN B C 1
ATOM 7832 O O . ASN B 1 242 ? 5.566 -30.454 -38.673 1.00 101.34 231 ASN B O 1
ATOM 7837 N N . LEU B 1 243 ? 6.423 -32.541 -38.589 1.00 104.69 232 LEU B N 1
ATOM 7838 C CA . LEU B 1 243 ? 7.683 -32.137 -37.981 1.00 91.72 232 LEU B CA 1
ATOM 7839 C C . LEU B 1 243 ? 8.557 -31.367 -38.958 1.00 87.04 232 LEU B C 1
ATOM 7840 O O . LEU B 1 243 ? 9.434 -30.604 -38.558 1.00 75.51 232 LEU B O 1
ATOM 7845 N N . ASN B 1 244 ? 8.321 -31.584 -40.245 1.00 93.73 233 ASN B N 1
ATOM 7846 C CA . ASN B 1 244 ? 9.200 -31.053 -41.271 1.00 97.20 233 ASN B CA 1
ATOM 7847 C C . ASN B 1 244 ? 10.658 -31.306 -40.913 1.00 104.70 233 ASN B C 1
ATOM 7848 O O . ASN B 1 244 ? 11.480 -30.391 -40.938 1.00 105.03 233 ASN B O 1
ATOM 7853 N N . ASP B 1 245 ? 10.970 -32.549 -40.559 1.00 108.93 234 ASP B N 1
ATOM 7854 C CA . ASP B 1 245 ? 12.327 -32.915 -40.171 1.00 105.48 234 ASP B CA 1
ATOM 7855 C C . ASP B 1 245 ? 12.947 -33.856 -41.200 1.00 100.91 234 ASP B C 1
ATOM 7856 O O . ASP B 1 245 ? 12.439 -34.951 -41.450 1.00 97.33 234 ASP B O 1
ATOM 7861 N N . ALA B 1 246 ? 14.049 -33.416 -41.797 1.00 92.29 235 ALA B N 1
ATOM 7862 C CA . ALA B 1 246 ? 14.722 -34.184 -42.840 1.00 90.59 235 ALA B CA 1
ATOM 7863 C C . ALA B 1 246 ? 15.419 -35.448 -42.313 1.00 97.69 235 ALA B C 1
ATOM 7864 O O . ALA B 1 246 ? 15.569 -36.436 -43.045 1.00 96.70 235 ALA B O 1
ATOM 7866 N N . GLY B 1 247 ? 15.842 -35.408 -41.048 1.00 97.76 236 GLY B N 1
ATOM 7867 C CA . GLY B 1 247 ? 16.495 -36.538 -40.413 1.00 89.47 236 GLY B CA 1
ATOM 7868 C C . GLY B 1 247 ? 15.570 -37.731 -40.277 1.00 90.03 236 GLY B C 1
ATOM 7869 O O . GLY B 1 247 ? 16.001 -38.878 -40.400 1.00 97.64 236 GLY B O 1
ATOM 7870 N N . LEU B 1 248 ? 14.293 -37.463 -40.027 1.00 84.38 237 LEU B N 1
ATOM 7871 C CA . LEU B 1 248 ? 13.301 -38.527 -39.935 1.00 92.15 237 LEU B CA 1
ATOM 7872 C C . LEU B 1 248 ? 12.993 -39.095 -41.319 1.00 94.77 237 LEU B C 1
ATOM 7873 O O . LEU B 1 248 ? 12.859 -40.305 -41.492 1.00 92.86 237 LEU B O 1
ATOM 7878 N N . ALA B 1 249 ? 12.895 -38.211 -42.304 1.00 98.73 238 ALA B N 1
ATOM 7879 C CA . ALA B 1 249 ? 12.687 -38.625 -43.683 1.00 98.45 238 ALA B CA 1
ATOM 7880 C C . ALA B 1 249 ? 13.734 -39.657 -44.045 1.00 105.90 238 ALA B C 1
ATOM 7881 O O . ALA B 1 249 ? 13.408 -40.780 -44.437 1.00 107.32 238 ALA B O 1
ATOM 7883 N N . LEU B 1 250 ? 14.995 -39.273 -43.878 1.00 107.97 239 LEU B N 1
ATOM 7884 C CA . LEU B 1 250 ? 16.116 -40.137 -44.215 1.00 105.88 239 LEU B CA 1
ATOM 7885 C C . LEU B 1 250 ? 15.958 -41.514 -43.588 1.00 109.25 239 LEU B C 1
ATOM 7886 O O . LEU B 1 250 ? 15.981 -42.526 -44.286 1.00 116.49 239 LEU B O 1
ATOM 7891 N N . GLN B 1 251 ? 15.786 -41.543 -42.271 1.00 109.39 240 GLN B N 1
ATOM 7892 C CA . GLN B 1 251 ? 15.607 -42.792 -41.543 1.00 109.08 240 GLN B CA 1
ATOM 7893 C C . GLN B 1 251 ? 14.452 -43.590 -42.113 1.00 107.41 240 GLN B C 1
ATOM 7894 O O . GLN B 1 251 ? 14.506 -44.814 -42.195 1.00 110.41 240 GLN B O 1
ATOM 7900 N N . LEU B 1 252 ? 13.394 -42.890 -42.490 1.00 105.29 241 LEU B N 1
ATOM 7901 C CA . LEU B 1 252 ? 12.253 -43.538 -43.109 1.00 106.18 241 LEU B CA 1
ATOM 7902 C C . LEU B 1 252 ? 12.648 -44.243 -44.412 1.00 104.01 241 LEU B C 1
ATOM 7903 O O . LEU B 1 252 ? 12.172 -45.341 -44.692 1.00 106.76 241 LEU B O 1
ATOM 7908 N N . PHE B 1 253 ? 13.531 -43.631 -45.195 1.00 96.98 242 PHE B N 1
ATOM 7909 C CA . PHE B 1 253 ? 13.962 -44.252 -46.448 1.00 104.03 242 PHE B CA 1
ATOM 7910 C C . PHE B 1 253 ? 14.918 -45.428 -46.281 1.00 108.04 242 PHE B C 1
ATOM 7911 O O . PHE B 1 253 ? 14.851 -46.394 -47.041 1.00 119.81 242 PHE B O 1
ATOM 7919 N N . LYS B 1 254 ? 15.805 -45.352 -45.296 1.00 107.77 243 LYS B N 1
ATOM 7920 C CA . LYS B 1 254 ? 16.738 -46.448 -45.045 1.00 112.77 243 LYS B CA 1
ATOM 7921 C C . LYS B 1 254 ? 16.004 -47.752 -44.749 1.00 111.51 243 LYS B C 1
ATOM 7922 O O . LYS B 1 254 ? 16.420 -48.819 -45.192 1.00 116.05 243 LYS B O 1
ATOM 7928 N N . LYS B 1 255 ? 14.907 -47.661 -44.006 1.00 114.29 244 LYS B N 1
ATOM 7929 C CA . LYS B 1 255 ? 14.062 -48.822 -43.752 1.00 121.87 244 LYS B CA 1
ATOM 7930 C C . LYS B 1 255 ? 13.377 -49.253 -45.051 1.00 126.24 244 LYS B C 1
ATOM 7931 O O . LYS B 1 255 ? 13.198 -50.442 -45.313 1.00 131.19 244 LYS B O 1
ATOM 7935 N N . LEU B 1 256 ? 13.003 -48.275 -45.867 1.00 124.39 245 LEU B N 1
ATOM 7936 C CA . LEU B 1 256 ? 12.415 -48.560 -47.165 1.00 122.02 245 LEU B CA 1
ATOM 7937 C C . LEU B 1 256 ? 13.399 -49.308 -48.041 1.00 122.80 245 LEU B C 1
ATOM 7938 O O . LEU B 1 256 ? 13.003 -50.101 -48.895 1.00 120.44 245 LEU B O 1
ATOM 7943 N N . LYS B 1 257 ? 14.684 -49.049 -47.827 1.00 121.95 246 LYS B N 1
ATOM 7944 C CA . LYS B 1 257 ? 15.720 -49.680 -48.631 1.00 123.86 246 LYS B CA 1
ATOM 7945 C C . LYS B 1 257 ? 15.772 -51.198 -48.430 1.00 131.53 246 LYS B C 1
ATOM 7946 O O . LYS B 1 257 ? 15.802 -51.939 -49.404 1.00 143.61 246 LYS B O 1
ATOM 7952 N N . GLU B 1 258 ? 15.785 -51.652 -47.176 1.00 125.42 247 GLU B N 1
ATOM 7953 C CA . GLU B 1 258 ? 15.859 -53.084 -46.872 1.00 128.12 247 GLU B CA 1
ATOM 7954 C C . GLU B 1 258 ? 14.545 -53.829 -47.126 1.00 138.13 247 GLU B C 1
ATOM 7955 O O . GLU B 1 258 ? 14.490 -55.057 -47.016 1.00 147.15 247 GLU B O 1
ATOM 7958 N N . GLU B 1 259 ? 13.492 -53.088 -47.461 1.00 136.41 248 GLU B N 1
ATOM 7959 C CA . GLU B 1 259 ? 12.246 -53.708 -47.889 1.00 135.87 248 GLU B CA 1
ATOM 7960 C C . GLU B 1 259 ? 12.404 -54.276 -49.282 1.00 138.96 248 GLU B C 1
ATOM 7961 O O . GLU B 1 259 ? 11.742 -55.246 -49.654 1.00 137.19 248 GLU B O 1
ATOM 7967 N N . ASN B 1 260 ? 13.285 -53.646 -50.053 1.00 143.20 249 ASN B N 1
ATOM 7968 C CA . ASN B 1 260 ? 13.561 -54.059 -51.428 1.00 138.69 249 ASN B CA 1
ATOM 7969 C C . ASN B 1 260 ? 12.303 -54.222 -52.256 1.00 133.54 249 ASN B C 1
ATOM 7970 O O . ASN B 1 260 ? 12.191 -55.161 -53.051 1.00 124.64 249 ASN B O 1
ATOM 7975 N N . ASP B 1 261 ? 11.356 -53.317 -52.041 1.00 136.51 250 ASP B N 1
ATOM 7976 C CA . ASP B 1 261 ? 10.156 -53.282 -52.845 1.00 135.60 250 ASP B CA 1
ATOM 7977 C C . ASP B 1 261 ? 10.231 -52.015 -53.667 1.00 133.98 250 ASP B C 1
ATOM 7978 O O . ASP B 1 261 ? 10.289 -50.926 -53.108 1.00 136.31 250 ASP B O 1
ATOM 7983 N N . GLU B 1 262 ? 10.243 -52.150 -54.987 1.00 136.44 251 GLU B N 1
ATOM 7984 C CA . GLU B 1 262 ? 10.213 -50.980 -55.857 1.00 138.05 251 GLU B CA 1
ATOM 7985 C C . GLU B 1 262 ? 8.884 -50.238 -55.675 1.00 136.81 251 GLU B C 1
ATOM 7986 O O . GLU B 1 262 ? 8.860 -49.033 -55.415 1.00 127.25 251 GLU B O 1
ATOM 7988 N N . GLY B 1 263 ? 7.781 -50.973 -55.789 1.00 137.54 252 GLY B N 1
ATOM 7989 C CA . GLY B 1 263 ? 6.462 -50.371 -55.781 1.00 124.10 252 GLY B CA 1
ATOM 7990 C C . GLY B 1 263 ? 6.247 -49.507 -54.565 1.00 119.27 252 GLY B C 1
ATOM 7991 O O . GLY B 1 263 ? 5.899 -48.330 -54.668 1.00 118.89 252 GLY B O 1
ATOM 7992 N N . LEU B 1 264 ? 6.480 -50.096 -53.402 1.00 118.60 253 LEU B N 1
ATOM 7993 C CA . LEU B 1 264 ? 6.225 -49.412 -52.150 1.00 111.09 253 LEU B CA 1
ATOM 7994 C C . LEU B 1 264 ? 7.091 -48.162 -52.020 1.00 106.24 253 LEU B C 1
ATOM 7995 O O . LEU B 1 264 ? 6.580 -47.074 -51.764 1.00 112.69 253 LEU B O 1
ATOM 8000 N N . SER B 1 265 ? 8.395 -48.312 -52.215 1.00 100.60 254 SER B N 1
ATOM 8001 C CA . SER B 1 265 ? 9.319 -47.204 -52.012 1.00 102.74 254 SER B CA 1
ATOM 8002 C C . SER B 1 265 ? 8.989 -46.043 -52.940 1.00 107.29 254 SER B C 1
ATOM 8003 O O . SER B 1 265 ? 9.239 -44.880 -52.617 1.00 112.73 254 SER B O 1
ATOM 8006 N N . ALA B 1 266 ? 8.423 -46.367 -54.096 1.00 107.32 255 ALA B N 1
ATOM 8007 C CA . ALA B 1 266 ? 8.046 -45.354 -55.071 1.00 107.18 255 ALA B CA 1
ATOM 8008 C C . ALA B 1 266 ? 6.736 -44.686 -54.685 1.00 107.53 255 ALA B C 1
ATOM 8009 O O . ALA B 1 266 ? 6.573 -43.476 -54.853 1.00 100.14 255 ALA B O 1
ATOM 8011 N N . GLN B 1 267 ? 5.797 -45.484 -54.185 1.00 110.51 256 GLN B N 1
ATOM 8012 C CA . GLN B 1 267 ? 4.505 -44.957 -53.772 1.00 104.41 256 GLN B CA 1
ATOM 8013 C C . GLN B 1 267 ? 4.668 -43.903 -52.689 1.00 100.58 256 GLN B C 1
ATOM 8014 O O . GLN B 1 267 ? 4.147 -42.794 -52.828 1.00 100.40 256 GLN B O 1
ATOM 8020 N N . ILE B 1 268 ? 5.403 -44.228 -51.626 1.00 93.48 257 ILE B N 1
ATOM 8021 C CA . ILE B 1 268 ? 5.581 -43.259 -50.542 1.00 101.78 257 ILE B CA 1
ATOM 8022 C C . ILE B 1 268 ? 6.391 -42.039 -50.983 1.00 102.76 257 ILE B C 1
ATOM 8023 O O . ILE B 1 268 ? 6.126 -40.923 -50.534 1.00 110.66 257 ILE B O 1
ATOM 8028 N N . ALA B 1 269 ? 7.370 -42.238 -51.855 1.00 96.82 258 ALA B N 1
ATOM 8029 C CA . ALA B 1 269 ? 8.149 -41.108 -52.354 1.00 100.30 258 ALA B CA 1
ATOM 8030 C C . ALA B 1 269 ? 7.284 -40.202 -53.221 1.00 103.38 258 ALA B C 1
ATOM 8031 O O . ALA B 1 269 ? 7.599 -39.030 -53.408 1.00 101.65 258 ALA B O 1
ATOM 8033 N N . PHE B 1 270 ? 6.198 -40.753 -53.756 1.00 106.09 259 PHE B N 1
ATOM 8034 C CA . PHE B 1 270 ? 5.243 -39.953 -54.512 1.00 100.90 259 PHE B CA 1
ATOM 8035 C C . PHE B 1 270 ? 4.375 -39.143 -53.555 1.00 96.14 259 PHE B C 1
ATOM 8036 O O . PHE B 1 270 ? 4.119 -37.960 -53.778 1.00 87.59 259 PHE B O 1
ATOM 8044 N N . ASP B 1 271 ? 3.933 -39.785 -52.482 1.00 101.48 260 ASP B N 1
ATOM 8045 C CA . ASP B 1 271 ? 3.133 -39.111 -51.470 1.00 96.39 260 ASP B CA 1
ATOM 8046 C C . ASP B 1 271 ? 3.933 -38.013 -50.783 1.00 98.29 260 ASP B C 1
ATOM 8047 O O . ASP B 1 271 ? 3.442 -36.900 -50.581 1.00 101.96 260 ASP B O 1
ATOM 8052 N N . LEU B 1 272 ? 5.173 -38.327 -50.435 1.00 93.65 261 LEU B N 1
ATOM 8053 C CA . LEU B 1 272 ? 6.032 -37.369 -49.766 1.00 93.99 261 LEU B CA 1
ATOM 8054 C C . LEU B 1 272 ? 6.294 -36.124 -50.618 1.00 89.59 261 LEU B C 1
ATOM 8055 O O . LEU B 1 272 ? 6.521 -35.041 -50.090 1.00 94.89 261 LEU B O 1
ATOM 8060 N N . VAL B 1 273 ? 6.259 -36.269 -51.936 1.00 92.56 262 VAL B N 1
ATOM 8061 C CA . VAL B 1 273 ? 6.648 -35.168 -52.818 1.00 95.08 262 VAL B CA 1
ATOM 8062 C C . VAL B 1 273 ? 5.574 -34.085 -52.919 1.00 93.55 262 VAL B C 1
ATOM 8063 O O . VAL B 1 273 ? 5.880 -32.906 -53.123 1.00 87.21 262 VAL B O 1
ATOM 8067 N N . SER B 1 274 ? 4.316 -34.486 -52.798 1.00 97.95 263 SER B N 1
ATOM 8068 C CA . SER B 1 274 ? 3.232 -33.519 -52.792 1.00 103.68 263 SER B CA 1
ATOM 8069 C C . SER B 1 274 ? 3.108 -32.836 -51.419 1.00 103.02 263 SER B C 1
ATOM 8070 O O . SER B 1 274 ? 3.013 -31.611 -51.333 1.00 91.75 263 SER B O 1
ATOM 8073 N N . SER B 1 275 ? 3.143 -33.625 -50.349 1.00 104.87 264 SER B N 1
ATOM 8074 C CA . SER B 1 275 ? 2.963 -33.078 -49.009 1.00 103.67 264 SER B CA 1
ATOM 8075 C C . SER B 1 275 ? 4.179 -32.289 -48.489 1.00 107.60 264 SER B C 1
ATOM 8076 O O . SER B 1 275 ? 4.032 -31.171 -47.992 1.00 106.56 264 SER B O 1
ATOM 8079 N N . ALA B 1 276 ? 5.373 -32.859 -48.626 1.00 111.22 265 ALA B N 1
ATOM 8080 C CA . ALA B 1 276 ? 6.568 -32.299 -47.986 1.00 106.55 265 ALA B CA 1
ATOM 8081 C C . ALA B 1 276 ? 6.998 -30.961 -48.548 1.00 101.77 265 ALA B C 1
ATOM 8082 O O . ALA B 1 276 ? 6.722 -30.629 -49.703 1.00 106.07 265 ALA B O 1
ATOM 8084 N N . SER B 1 277 ? 7.704 -30.213 -47.710 1.00 91.42 266 SER B N 1
ATOM 8085 C CA . SER B 1 277 ? 8.174 -28.873 -48.042 1.00 96.23 266 SER B CA 1
ATOM 8086 C C . SER B 1 277 ? 9.327 -28.910 -49.037 1.00 95.55 266 SER B C 1
ATOM 8087 O O . SER B 1 277 ? 9.914 -29.962 -49.271 1.00 92.39 266 SER B O 1
ATOM 8090 N N . GLN B 1 278 ? 9.627 -27.769 -49.652 1.00 100.71 267 GLN B N 1
ATOM 8091 C CA . GLN B 1 278 ? 10.804 -27.685 -50.509 1.00 100.56 267 GLN B CA 1
ATOM 8092 C C . GLN B 1 278 ? 12.082 -27.906 -49.699 1.00 102.29 267 GLN B C 1
ATOM 8093 O O . GLN B 1 278 ? 12.864 -28.794 -50.012 1.00 102.03 267 GLN B O 1
ATOM 8099 N N . GLN B 1 279 ? 12.287 -27.123 -48.645 1.00 109.06 268 GLN B N 1
ATOM 8100 C CA . GLN B 1 279 ? 13.517 -27.255 -47.860 1.00 110.76 268 GLN B CA 1
ATOM 8101 C C . GLN B 1 279 ? 13.826 -28.687 -47.430 1.00 102.72 268 GLN B C 1
ATOM 8102 O O . GLN B 1 279 ? 14.988 -29.102 -47.422 1.00 95.82 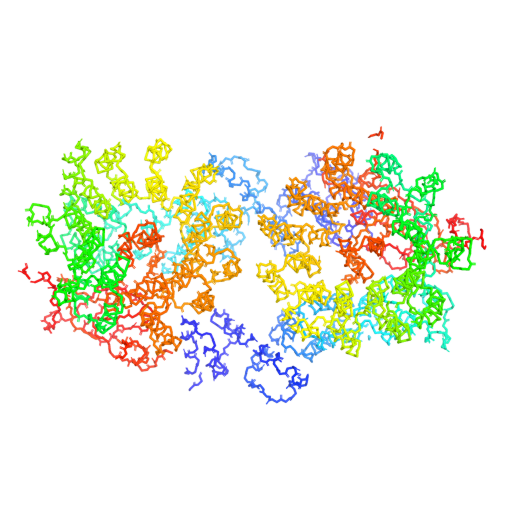268 GLN B O 1
ATOM 8108 N N . LEU B 1 280 ? 12.796 -29.431 -47.044 1.00 95.69 269 LEU B N 1
ATOM 8109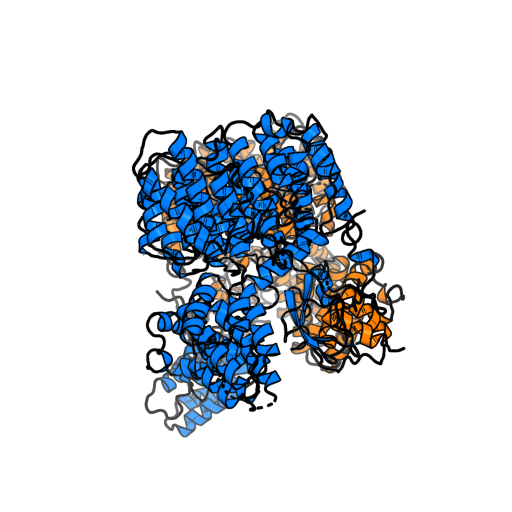 C CA . LEU B 1 280 ? 12.993 -30.817 -46.636 1.00 95.20 269 LEU B CA 1
ATOM 8110 C C . LEU B 1 280 ? 13.458 -31.687 -47.813 1.00 100.31 269 LEU B C 1
ATOM 8111 O O . LEU B 1 280 ? 14.457 -32.393 -47.698 1.00 107.12 269 LEU B O 1
ATOM 8116 N N . LEU B 1 281 ? 12.754 -31.633 -48.941 1.00 94.97 270 LEU B N 1
ATOM 8117 C CA . LEU B 1 281 ? 13.159 -32.416 -50.113 1.00 98.83 270 LEU B CA 1
ATOM 8118 C C . LEU B 1 281 ? 14.610 -32.148 -50.536 1.00 102.43 270 LEU B C 1
ATOM 8119 O O . LEU B 1 281 ? 15.331 -33.075 -50.891 1.00 103.22 270 LEU B O 1
ATOM 8124 N N . GLU B 1 282 ? 15.034 -30.889 -50.484 1.00 97.94 271 GLU B N 1
ATOM 8125 C CA . GLU B 1 282 ? 16.414 -30.524 -50.810 1.00 97.38 271 GLU B CA 1
ATOM 8126 C C . GLU B 1 282 ? 17.431 -31.261 -49.939 1.00 104.31 271 GLU B C 1
ATOM 8127 O O . GLU B 1 282 ? 18.355 -31.889 -50.450 1.00 108.03 271 GLU B O 1
ATOM 8130 N N . ILE B 1 283 ? 17.257 -31.176 -48.625 1.00 105.54 272 ILE B N 1
ATOM 8131 C CA . ILE B 1 283 ? 18.129 -31.863 -47.681 1.00 94.87 272 ILE B CA 1
ATOM 8132 C C . ILE B 1 283 ? 18.115 -33.360 -47.965 1.00 99.89 272 ILE B C 1
ATOM 8133 O O . ILE B 1 283 ? 19.144 -34.031 -47.904 1.00 105.57 272 ILE B O 1
ATOM 8138 N N . LEU B 1 284 ? 16.934 -33.860 -48.307 1.00 100.44 273 LEU B N 1
ATOM 8139 C CA . LEU B 1 284 ? 16.700 -35.280 -48.536 1.00 106.24 273 LEU B CA 1
ATOM 8140 C C . LEU B 1 284 ? 17.392 -35.850 -49.776 1.00 114.38 273 LEU B C 1
ATOM 8141 O O . LEU B 1 284 ? 17.990 -36.918 -49.713 1.00 121.33 273 LEU B O 1
ATOM 8146 N N . VAL B 1 285 ? 17.297 -35.162 -50.909 1.00 111.28 274 VAL B N 1
ATOM 8147 C CA . VAL B 1 285 ? 17.987 -35.645 -52.099 1.00 109.93 274 VAL B CA 1
ATOM 8148 C C . VAL B 1 285 ? 19.494 -35.525 -51.930 1.00 117.45 274 VAL B C 1
ATOM 8149 O O . VAL B 1 285 ? 20.231 -36.431 -52.305 1.00 127.90 274 VAL B O 1
ATOM 8153 N N . THR B 1 286 ? 19.948 -34.417 -51.353 1.00 111.00 275 THR B N 1
ATOM 8154 C CA . THR B 1 286 ? 21.377 -34.202 -51.154 1.00 111.26 275 THR B CA 1
ATOM 8155 C C . THR B 1 286 ? 22.016 -35.333 -50.352 1.00 108.77 275 THR B C 1
ATOM 8156 O O . THR B 1 286 ? 23.123 -35.774 -50.663 1.00 106.90 275 THR B O 1
ATOM 8160 N N . GLU B 1 287 ? 21.318 -35.814 -49.331 1.00 101.69 276 GLU B N 1
ATOM 8161 C CA . GLU B 1 287 ? 21.860 -36.895 -48.517 1.00 108.03 276 GLU B CA 1
ATOM 8162 C C . GLU B 1 287 ? 21.746 -38.256 -49.207 1.00 112.65 276 GLU B C 1
ATOM 8163 O O . GLU B 1 287 ? 22.479 -39.187 -48.875 1.00 122.45 276 GLU B O 1
ATOM 8169 N N . LEU B 1 288 ? 20.828 -38.380 -50.157 1.00 106.58 277 LEU B N 1
ATOM 8170 C CA . LEU B 1 288 ? 20.682 -39.633 -50.892 1.00 107.44 277 LEU B CA 1
ATOM 8171 C C . LEU B 1 288 ? 21.551 -39.696 -52.150 1.00 117.03 277 LEU B C 1
ATOM 8172 O O . LEU B 1 288 ? 21.735 -40.768 -52.730 1.00 122.80 277 LEU B O 1
ATOM 8177 N N . THR B 1 289 ? 22.079 -38.552 -52.582 1.00 121.35 278 THR B N 1
ATOM 8178 C CA . THR B 1 289 ? 23.056 -38.563 -53.666 1.00 126.24 278 THR B CA 1
ATOM 8179 C C . THR B 1 289 ? 24.401 -39.013 -53.102 1.00 133.19 278 THR B C 1
ATOM 8180 O O . THR B 1 289 ? 25.044 -39.902 -53.652 1.00 138.35 278 THR B O 1
ATOM 8184 N N . ALA B 1 290 ? 24.802 -38.418 -51.981 1.00 133.76 279 ALA B N 1
ATOM 8185 C CA . ALA B 1 290 ? 26.084 -38.727 -51.356 1.00 131.70 279 ALA B CA 1
ATOM 8186 C C . ALA B 1 290 ? 26.216 -40.204 -50.980 1.00 132.29 279 ALA B C 1
ATOM 8187 O O . ALA B 1 290 ? 27.287 -40.790 -51.124 1.00 133.73 279 ALA B O 1
ATOM 8189 N N . GLN B 1 291 ? 25.134 -40.801 -50.489 1.00 131.77 280 GLN B N 1
ATOM 8190 C CA . GLN B 1 291 ? 25.128 -42.234 -50.222 1.00 134.94 280 GLN B CA 1
ATOM 8191 C C . GLN B 1 291 ? 24.400 -42.927 -51.362 1.00 142.46 280 GLN B C 1
ATOM 8192 O O . GLN B 1 291 ? 23.375 -42.443 -51.833 1.00 144.03 280 GLN B O 1
ATOM 8198 N N . GLY B 1 292 ? 24.943 -44.045 -51.825 1.00 148.27 281 GLY B N 1
ATOM 8199 C CA . GLY B 1 292 ? 24.372 -44.723 -52.972 1.00 145.94 281 GLY B CA 1
ATOM 8200 C C . GLY B 1 292 ? 22.898 -44.970 -52.754 1.00 142.16 281 GLY B C 1
ATOM 8201 O O . GLY B 1 292 ? 22.495 -45.547 -51.740 1.00 144.40 281 GLY B O 1
ATOM 8202 N N . TYR B 1 293 ? 22.087 -44.519 -53.702 1.00 135.22 282 TYR B N 1
ATOM 8203 C CA . TYR B 1 293 ? 20.648 -44.697 -53.596 1.00 132.80 282 TYR B CA 1
ATOM 8204 C C . TYR B 1 293 ? 20.010 -44.775 -54.974 1.00 130.31 282 TYR B C 1
ATOM 8205 O O . TYR B 1 293 ? 20.480 -44.136 -55.916 1.00 121.35 282 TYR B O 1
ATOM 8214 N N . ASP B 1 294 ? 18.922 -45.534 -55.072 1.00 134.27 283 ASP B N 1
ATOM 8215 C CA . ASP B 1 294 ? 18.255 -45.790 -56.346 1.00 140.56 283 ASP B CA 1
ATOM 8216 C C . ASP B 1 294 ? 18.040 -44.488 -57.134 1.00 138.95 283 ASP B C 1
ATOM 8217 O O . ASP B 1 294 ? 17.516 -43.509 -56.608 1.00 141.10 283 ASP B O 1
ATOM 8222 N N . PRO B 1 295 ? 18.459 -44.477 -58.408 1.00 134.41 284 PRO B N 1
ATOM 8223 C CA . PRO B 1 295 ? 18.359 -43.304 -59.283 1.00 127.98 284 PRO B CA 1
ATOM 8224 C C . PRO B 1 295 ? 16.919 -42.938 -59.620 1.00 126.76 284 PRO B C 1
ATOM 8225 O O . PRO B 1 295 ? 16.620 -41.764 -59.832 1.00 117.88 284 PRO B O 1
ATOM 8229 N N . ALA B 1 296 ? 16.045 -43.937 -59.685 1.00 132.23 285 ALA B N 1
ATOM 8230 C CA . ALA B 1 296 ? 14.638 -43.692 -59.963 1.00 130.64 285 ALA B CA 1
ATOM 8231 C C . ALA B 1 296 ? 13.983 -42.908 -58.823 1.00 124.10 285 ALA B C 1
ATOM 8232 O O . ALA B 1 296 ? 13.194 -41.993 -59.064 1.00 127.37 285 ALA B O 1
ATOM 8234 N N . LEU B 1 297 ? 14.317 -43.256 -57.584 1.00 110.44 286 LEU B N 1
ATOM 8235 C CA . LEU B 1 297 ? 13.738 -42.556 -56.443 1.00 112.07 286 LEU B CA 1
ATOM 8236 C C . LEU B 1 297 ? 14.133 -41.085 -56.411 1.00 108.04 286 LEU B C 1
ATOM 8237 O O . LEU B 1 297 ? 13.287 -40.226 -56.169 1.00 107.88 286 LEU B O 1
ATOM 8242 N N . LEU B 1 298 ? 15.407 -40.784 -56.650 1.00 100.10 287 LEU B N 1
ATOM 8243 C CA . LEU B 1 298 ? 15.845 -39.390 -56.604 1.00 100.55 287 LEU B CA 1
ATOM 8244 C C . LEU B 1 298 ? 15.103 -38.540 -57.638 1.00 102.38 287 LEU B C 1
ATOM 8245 O O . LEU B 1 298 ? 14.923 -37.335 -57.448 1.00 95.34 287 LEU B O 1
ATOM 8250 N N . ASN B 1 299 ? 14.671 -39.182 -58.725 1.00 107.93 288 ASN B N 1
ATOM 8251 C CA . ASN B 1 299 ? 13.906 -38.523 -59.787 1.00 100.62 288 ASN B CA 1
ATOM 8252 C C . ASN B 1 299 ? 12.476 -38.224 -59.342 1.00 92.68 288 ASN B C 1
ATOM 8253 O O . ASN B 1 299 ? 11.946 -37.150 -59.595 1.00 88.32 288 ASN B O 1
ATOM 8258 N N . ILE B 1 300 ? 11.850 -39.194 -58.689 1.00 89.05 289 ILE B N 1
ATOM 8259 C CA . ILE B 1 300 ? 10.548 -38.971 -58.083 1.00 87.09 289 ILE B CA 1
ATOM 8260 C C . ILE B 1 300 ? 10.616 -37.793 -57.111 1.00 91.77 289 ILE B C 1
ATOM 8261 O O . ILE B 1 300 ? 9.854 -36.834 -57.240 1.00 92.63 289 ILE B O 1
ATOM 8266 N N . LEU B 1 301 ? 11.549 -37.867 -56.161 1.00 94.03 290 LEU B N 1
ATOM 8267 C CA . LEU B 1 301 ? 11.737 -36.823 -55.151 1.00 86.97 290 LEU B CA 1
ATOM 8268 C C . LEU B 1 301 ? 11.910 -35.440 -55.762 1.00 85.94 290 LEU B C 1
ATOM 8269 O O . LEU B 1 301 ? 11.445 -34.449 -55.215 1.00 97.82 290 LEU B O 1
ATOM 8274 N N . SER B 1 302 ? 12.595 -35.367 -56.889 1.00 89.61 291 SER B N 1
ATOM 8275 C CA . SER B 1 302 ? 12.808 -34.090 -57.550 1.00 99.46 291 SER B CA 1
ATOM 8276 C C . SER B 1 302 ? 11.496 -33.471 -58.026 1.00 100.92 291 SER B C 1
ATOM 8277 O O . SER B 1 302 ? 11.444 -32.277 -58.333 1.00 96.31 291 SER B O 1
ATOM 8280 N N . GLY B 1 303 ? 10.454 -34.299 -58.110 1.00 101.97 292 GLY B N 1
ATOM 8281 C CA . GLY B 1 303 ? 9.127 -33.849 -58.491 1.00 94.16 292 GLY B CA 1
ATOM 8282 C C . GLY B 1 303 ? 8.940 -33.440 -59.943 1.00 88.95 292 GLY B C 1
ATOM 8283 O O . GLY B 1 303 ? 7.884 -32.928 -60.310 1.00 79.71 292 GLY B O 1
ATOM 8284 N N . LEU B 1 304 ? 9.949 -33.639 -60.783 1.00 81.41 293 LEU B N 1
ATOM 8285 C CA . LEU B 1 304 ? 9.736 -33.396 -62.201 1.00 88.47 293 LEU B CA 1
ATOM 8286 C C . LEU B 1 304 ? 8.719 -34.385 -62.750 1.00 87.85 293 LEU B C 1
ATOM 8287 O O . LEU B 1 304 ? 7.868 -34.012 -63.561 1.00 87.90 293 LEU B O 1
ATOM 8292 N N . PRO B 1 305 ? 8.802 -35.652 -62.310 1.00 80.26 294 PRO B N 1
ATOM 8293 C CA . PRO B 1 305 ? 7.823 -36.605 -62.830 1.00 76.24 294 PRO B CA 1
ATOM 8294 C C . PRO B 1 305 ? 6.420 -36.114 -62.544 1.00 76.21 294 PRO B C 1
ATOM 8295 O O . PRO B 1 305 ? 5.577 -36.037 -63.447 1.00 73.16 294 PRO B O 1
ATOM 8299 N N . THR B 1 306 ? 6.201 -35.730 -61.291 1.00 81.82 295 THR B N 1
ATOM 8300 C CA . THR B 1 306 ? 4.883 -35.335 -60.821 1.00 84.99 295 THR B CA 1
ATOM 8301 C C . THR B 1 306 ? 4.381 -34.122 -61.584 1.00 86.50 295 THR B C 1
ATOM 8302 O O . THR B 1 306 ? 3.232 -34.104 -62.029 1.00 88.54 295 THR B O 1
ATOM 8306 N N . CYS B 1 307 ? 5.248 -33.121 -61.749 1.00 85.81 296 CYS B N 1
ATOM 8307 C CA . CYS B 1 307 ? 4.902 -31.915 -62.502 1.00 78.39 296 CYS B CA 1
ATOM 8308 C C . CYS B 1 307 ? 4.508 -32.287 -63.913 1.00 74.65 296 CYS B C 1
ATOM 8309 O O . CYS B 1 307 ? 3.538 -31.765 -64.451 1.00 70.01 296 CYS B O 1
ATOM 8312 N N . ASP B 1 308 ? 5.279 -33.202 -64.494 1.00 77.34 297 ASP B N 1
ATOM 8313 C CA . ASP B 1 308 ? 5.067 -33.682 -65.853 1.00 82.63 297 ASP B CA 1
ATOM 8314 C C . ASP B 1 308 ? 3.718 -34.382 -65.983 1.00 81.32 297 ASP B C 1
ATOM 8315 O O . ASP B 1 308 ? 2.987 -34.160 -66.954 1.00 75.78 297 ASP B O 1
ATOM 8320 N N . TYR B 1 309 ? 3.381 -35.216 -65.003 1.00 77.41 298 TYR B N 1
ATOM 8321 C CA . TYR B 1 309 ? 2.103 -35.920 -65.039 1.00 78.78 298 TYR B CA 1
ATOM 8322 C C . TYR B 1 309 ? 0.941 -34.942 -64.953 1.00 77.14 298 TYR B C 1
ATOM 8323 O O . TYR B 1 309 ? -0.054 -35.069 -65.667 1.00 87.80 298 TYR B O 1
ATOM 8332 N N . TYR B 1 310 ? 1.065 -33.960 -64.074 1.00 64.34 299 TYR B N 1
ATOM 8333 C CA . TYR B 1 310 ? 0.011 -32.966 -63.928 1.00 76.11 299 TYR B CA 1
ATOM 8334 C C . TYR B 1 310 ? -0.115 -32.073 -65.167 1.00 78.65 299 TYR B C 1
ATOM 8335 O O . TYR B 1 310 ? -1.220 -31.827 -65.646 1.00 80.04 299 TYR B O 1
ATOM 8344 N N . ASN B 1 311 ? 1.009 -31.593 -65.690 1.00 69.02 300 ASN B N 1
ATOM 8345 C CA . ASN B 1 311 ? 0.962 -30.801 -66.911 1.00 77.21 300 ASN B CA 1
ATOM 8346 C C . ASN B 1 311 ? 0.269 -31.555 -68.026 1.00 73.82 300 ASN B C 1
ATOM 8347 O O . ASN B 1 311 ? -0.532 -30.984 -68.773 1.00 67.58 300 ASN B O 1
ATOM 8352 N N . THR B 1 312 ? 0.563 -32.845 -68.128 1.00 70.26 301 THR B N 1
ATOM 8353 C CA . THR B 1 312 ? -0.105 -33.662 -69.120 1.00 67.94 301 THR B CA 1
ATOM 8354 C C . THR B 1 312 ? -1.602 -33.749 -68.852 1.00 67.45 301 THR B C 1
ATOM 8355 O O . THR B 1 312 ? -2.420 -33.440 -69.733 1.00 64.77 301 THR B O 1
ATOM 8359 N N . PHE B 1 313 ? -1.957 -34.151 -67.631 1.00 62.01 302 PHE B N 1
ATOM 8360 C CA . PHE B 1 313 ? -3.361 -34.278 -67.257 1.00 61.46 302 PHE B CA 1
ATOM 8361 C C . PHE B 1 313 ? -4.145 -32.993 -67.524 1.00 69.98 302 PHE B C 1
ATOM 8362 O O . PHE B 1 313 ? -5.243 -33.041 -68.088 1.00 68.53 302 PHE B O 1
ATOM 8370 N N . LEU B 1 314 ? -3.580 -31.849 -67.137 1.00 65.99 303 LEU B N 1
ATOM 8371 C CA . LEU B 1 314 ? -4.259 -30.559 -67.316 1.00 68.88 303 LEU B CA 1
ATOM 8372 C C . LEU B 1 314 ? -4.377 -30.137 -68.781 1.00 69.09 303 LEU B C 1
ATOM 8373 O O . LEU B 1 314 ? -5.381 -29.543 -69.189 1.00 61.96 303 LEU B O 1
ATOM 8378 N N . LEU B 1 315 ? -3.353 -30.455 -69.570 1.00 68.30 304 LEU B N 1
ATOM 8379 C CA . LEU B 1 315 ? -3.376 -30.131 -70.989 1.00 71.65 304 LEU B CA 1
ATOM 8380 C C . LEU B 1 315 ? -4.395 -30.967 -71.754 1.00 72.41 304 LEU B C 1
ATOM 8381 O O . LEU B 1 315 ? -5.209 -30.421 -72.500 1.00 73.39 304 LEU B O 1
ATOM 8386 N N . ASN B 1 316 ? -4.372 -32.283 -71.564 1.00 69.59 305 ASN B N 1
ATOM 8387 C CA . ASN B 1 316 ? -5.209 -33.137 -72.396 1.00 64.85 305 ASN B CA 1
ATOM 8388 C C . ASN B 1 316 ? -6.690 -33.072 -72.084 1.00 75.84 305 ASN B C 1
ATOM 8389 O O . ASN B 1 316 ? -7.530 -33.231 -72.973 1.00 76.46 305 ASN B O 1
ATOM 8394 N N . ASN B 1 317 ? -7.005 -32.843 -70.814 1.00 70.38 306 ASN B N 1
ATOM 8395 C CA . ASN B 1 317 ? -8.382 -32.888 -70.354 1.00 59.85 306 ASN B CA 1
ATOM 8396 C C . ASN B 1 317 ? -9.094 -31.562 -70.220 1.00 60.51 306 ASN B C 1
ATOM 8397 O O . ASN B 1 317 ? -10.279 -31.525 -69.902 1.00 66.81 306 ASN B O 1
ATOM 8402 N N . LYS B 1 318 ? -8.381 -30.480 -70.511 1.00 56.68 307 LYS B N 1
ATOM 8403 C CA . LYS B 1 318 ? -8.880 -29.139 -70.247 1.00 63.28 307 LYS B CA 1
ATOM 8404 C C . LYS B 1 318 ? -10.248 -28.870 -70.866 1.00 68.28 307 LYS B C 1
ATOM 8405 O O . LYS B 1 318 ? -10.471 -29.081 -72.052 1.00 68.29 307 LYS B O 1
ATOM 8411 N N . ASN B 1 319 ? -11.171 -28.419 -70.028 1.00 62.48 308 ASN B N 1
ATOM 8412 C CA . ASN B 1 319 ? -12.523 -28.090 -70.450 1.00 59.91 308 ASN B CA 1
ATOM 8413 C C . ASN B 1 319 ? -12.745 -26.600 -70.217 1.00 65.32 308 ASN B C 1
ATOM 8414 O O . ASN B 1 319 ? -12.747 -26.127 -69.083 1.00 64.81 308 ASN B O 1
ATOM 8419 N N . ILE B 1 320 ? -12.905 -25.861 -71.308 1.00 69.25 309 ILE B N 1
ATOM 8420 C CA . ILE B 1 320 ? -12.899 -24.411 -71.254 1.00 60.55 309 ILE B CA 1
ATOM 8421 C C . ILE B 1 320 ? -14.032 -23.796 -72.034 1.00 66.13 309 ILE B C 1
ATOM 8422 O O . ILE B 1 320 ? -14.398 -24.286 -73.097 1.00 75.49 309 ILE B O 1
ATOM 8427 N N . ASP B 1 321 ? -14.606 -22.735 -71.472 1.00 61.59 310 ASP B N 1
ATOM 8428 C CA . ASP B 1 321 ? -15.644 -21.960 -72.138 1.00 68.30 310 ASP B CA 1
ATOM 8429 C C . ASP B 1 321 ? -15.123 -20.544 -72.408 1.00 63.13 310 ASP B C 1
ATOM 8430 O O . ASP B 1 321 ? -14.990 -19.722 -71.498 1.00 56.01 310 ASP B O 1
ATOM 8435 N N . ILE B 1 322 ? -14.840 -20.253 -73.671 1.00 62.23 311 ILE B N 1
ATOM 8436 C CA . ILE B 1 322 ? -14.219 -18.984 -74.024 1.00 59.96 311 ILE B CA 1
ATOM 8437 C C . ILE B 1 322 ? -15.248 -17.868 -74.012 1.00 59.04 311 ILE B C 1
ATOM 8438 O O . ILE B 1 322 ? -14.939 -16.723 -73.675 1.00 56.10 311 ILE B O 1
ATOM 8443 N N . GLY B 1 323 ? -16.490 -18.226 -74.312 1.00 62.93 312 GLY B N 1
ATOM 8444 C CA . GLY B 1 323 ? -17.581 -17.273 -74.242 1.00 68.80 312 GLY B CA 1
ATOM 8445 C C . GLY B 1 323 ? -17.522 -16.467 -72.955 1.00 64.46 312 GLY B C 1
ATOM 8446 O O . GLY B 1 323 ? -17.705 -15.247 -72.985 1.00 70.74 312 GLY B O 1
ATOM 8447 N N . LEU B 1 324 ? -17.236 -17.135 -71.834 1.00 58.95 313 LEU B N 1
ATOM 8448 C CA . LEU B 1 324 ? -17.116 -16.445 -70.543 1.00 53.63 313 LEU B CA 1
ATOM 8449 C C . LEU B 1 324 ? -15.971 -15.423 -70.514 1.00 54.08 313 LEU B C 1
ATOM 8450 O O . LEU B 1 324 ? -16.131 -14.364 -69.941 1.00 59.88 313 LEU B O 1
ATOM 8455 N N . LEU B 1 325 ? -14.825 -15.716 -71.125 1.00 50.62 314 LEU B N 1
ATOM 8456 C CA . LEU B 1 325 ? -13.792 -14.691 -71.233 1.00 52.38 314 LEU B CA 1
ATOM 8457 C C . LEU B 1 325 ? -14.168 -13.647 -72.278 1.00 59.83 314 LEU B C 1
ATOM 8458 O O . LEU B 1 325 ? -13.863 -12.462 -72.130 1.00 59.67 314 LEU B O 1
ATOM 8463 N N . ASN B 1 326 ? -14.828 -14.082 -73.345 1.00 59.80 315 ASN B N 1
ATOM 8464 C CA . ASN B 1 326 ? -15.177 -13.145 -74.402 1.00 59.67 315 ASN B CA 1
ATOM 8465 C C . ASN B 1 326 ? -16.194 -12.101 -73.976 1.00 57.55 315 ASN B C 1
ATOM 8466 O O . ASN B 1 326 ? -16.063 -10.931 -74.327 1.00 60.26 315 ASN B O 1
ATOM 8471 N N . LYS B 1 327 ? -17.217 -12.509 -73.237 1.00 56.24 316 LYS B N 1
ATOM 8472 C CA . LYS B 1 327 ? -18.160 -11.516 -72.737 1.00 58.77 316 LYS B CA 1
ATOM 8473 C C . LYS B 1 327 ? -17.479 -10.572 -71.734 1.00 54.99 316 LYS B C 1
ATOM 8474 O O . LYS B 1 327 ? -17.805 -9.389 -71.644 1.00 54.20 316 LYS B O 1
ATOM 8480 N N . SER B 1 328 ? -16.508 -11.099 -71.005 1.00 47.29 317 SER B N 1
ATOM 8481 C CA . SER B 1 328 ? -15.785 -10.309 -70.027 1.00 41.61 317 SER B CA 1
ATOM 8482 C C . SER B 1 328 ? -14.924 -9.275 -70.711 1.00 47.96 317 SER B C 1
ATOM 8483 O O . SER B 1 328 ? -14.975 -8.104 -70.354 1.00 61.72 317 SER B O 1
ATOM 8486 N N . LYS B 1 329 ? -14.120 -9.717 -71.678 1.00 48.79 318 LYS B N 1
ATOM 8487 C CA . LYS B 1 329 ? -13.269 -8.822 -72.484 1.00 50.39 318 LYS B CA 1
ATOM 8488 C C . LYS B 1 329 ? -14.107 -7.804 -73.267 1.00 51.60 318 LYS B C 1
ATOM 8489 O O . LYS B 1 329 ? -13.733 -6.634 -73.428 1.00 47.41 318 LYS B O 1
ATOM 8495 N N . SER B 1 330 ? -15.256 -8.255 -73.745 1.00 66.41 319 SER B N 1
ATOM 8496 C CA . SER B 1 330 ? -16.169 -7.382 -74.446 1.00 64.13 319 SER B CA 1
ATOM 8497 C C . SER B 1 330 ? -16.731 -6.317 -73.510 1.00 62.96 319 SER B C 1
ATOM 8498 O O . SER B 1 330 ? -16.767 -5.139 -73.858 1.00 63.07 319 SER B O 1
ATOM 8501 N N . SER B 1 331 ? -17.170 -6.740 -72.322 1.00 59.99 320 SER B N 1
ATOM 8502 C CA . SER B 1 331 ? -17.913 -5.858 -71.418 1.00 48.36 320 SER B CA 1
ATOM 8503 C C . SER B 1 331 ? -17.074 -5.050 -70.450 1.00 49.99 320 SER B C 1
ATOM 8504 O O . SER B 1 331 ? -17.569 -4.097 -69.870 1.00 55.30 320 SER B O 1
ATOM 8507 N N . LEU B 1 332 ? -15.820 -5.429 -70.253 1.00 46.64 321 LEU B N 1
ATOM 8508 C CA . LEU B 1 332 ? -14.970 -4.673 -69.354 1.00 44.04 321 LEU B CA 1
ATOM 8509 C C . LEU B 1 332 ? -13.766 -4.222 -70.134 1.00 52.37 321 LEU B C 1
ATOM 8510 O O . LEU B 1 332 ? -12.878 -5.029 -70.413 1.00 44.18 321 LEU B O 1
ATOM 8515 N N . ASP B 1 333 ? -13.695 -2.918 -70.393 1.00 53.88 322 ASP B N 1
ATOM 8516 C CA . ASP B 1 333 ? -12.726 -2.341 -71.319 1.00 53.45 322 ASP B CA 1
ATOM 8517 C C . ASP B 1 333 ? -11.309 -2.425 -70.799 1.00 54.17 322 ASP B C 1
ATOM 8518 O O . ASP B 1 333 ? -10.990 -1.860 -69.760 1.00 61.13 322 ASP B O 1
ATOM 8523 N N . GLY B 1 334 ? -10.440 -3.073 -71.563 1.00 43.21 323 GLY B N 1
ATOM 8524 C CA . GLY B 1 334 ? -9.056 -3.242 -71.155 1.00 39.76 323 GLY B CA 1
ATOM 8525 C C . GLY B 1 334 ? -8.278 -1.946 -71.118 1.00 41.95 323 GLY B C 1
ATOM 8526 O O . GLY B 1 334 ? -7.116 -1.937 -70.723 1.00 56.16 323 GLY B O 1
ATOM 8527 N N . LYS B 1 335 ? -8.907 -0.857 -71.562 1.00 53.37 324 LYS B N 1
ATOM 8528 C CA . LYS B 1 335 ? -8.301 0.474 -71.518 1.00 60.36 324 LYS B CA 1
ATOM 8529 C C . LYS B 1 335 ? -7.983 0.819 -70.069 1.00 61.19 324 LYS B C 1
ATOM 8530 O O . LYS B 1 335 ? -6.934 1.393 -69.787 1.00 62.66 324 LYS B O 1
ATOM 8536 N N . PHE B 1 336 ? -8.898 0.444 -69.166 1.00 58.78 325 PHE B N 1
ATOM 8537 C CA . PHE B 1 336 ? -8.763 0.681 -67.726 1.00 46.85 325 PHE B CA 1
ATOM 8538 C C . PHE B 1 336 ? -7.928 -0.399 -67.114 1.00 43.85 325 PHE B C 1
ATOM 8539 O O . PHE B 1 336 ? -8.271 -1.569 -67.207 1.00 52.50 325 PHE B O 1
ATOM 8547 N N . SER B 1 337 ? -6.844 -0.014 -66.465 1.00 42.17 326 SER B N 1
ATOM 8548 C CA . SER B 1 337 ? -5.947 -1.010 -65.903 1.00 47.38 326 SER B CA 1
ATOM 8549 C C . SER B 1 337 ? -6.673 -2.015 -64.985 1.00 45.44 326 SER B C 1
ATOM 8550 O O . SER B 1 337 ? -6.228 -3.153 -64.815 1.00 49.81 326 SER B O 1
ATOM 8553 N N . LEU B 1 338 ? -7.810 -1.600 -64.432 1.00 49.38 327 LEU B N 1
ATOM 8554 C CA . LEU B 1 338 ? -8.579 -2.443 -63.512 1.00 39.97 327 LEU B CA 1
ATOM 8555 C C . LEU B 1 338 ? -9.324 -3.567 -64.202 1.00 43.33 327 LEU B C 1
ATOM 8556 O O . LEU B 1 338 ? -9.279 -4.687 -63.736 1.00 48.00 327 LEU B O 1
ATOM 8561 N N . PHE B 1 339 ? -10.015 -3.280 -65.301 1.00 52.34 328 PHE B N 1
ATOM 8562 C CA . PHE B 1 339 ? -10.743 -4.321 -66.032 1.00 47.41 328 PHE B CA 1
ATOM 8563 C C . PHE B 1 339 ? -9.810 -5.213 -66.806 1.00 42.24 328 PHE B C 1
ATOM 8564 O O . PHE B 1 339 ? -10.052 -6.401 -66.963 1.00 49.99 328 PHE B O 1
ATOM 8572 N N . HIS B 1 340 ? -8.728 -4.638 -67.292 1.00 39.01 329 HIS B N 1
ATOM 8573 C CA . HIS B 1 340 ? -7.705 -5.460 -67.887 1.00 39.04 329 HIS B CA 1
ATOM 8574 C C . HIS B 1 340 ? -7.220 -6.497 -66.882 1.00 52.87 329 HIS B C 1
ATOM 8575 O O . HIS B 1 340 ? -7.143 -7.674 -67.210 1.00 54.58 329 HIS B O 1
ATOM 8582 N N . THR B 1 341 ? -6.898 -6.066 -65.658 1.00 47.49 330 THR B N 1
ATOM 8583 C CA . THR B 1 341 ? -6.429 -7.002 -64.641 1.00 39.87 330 THR B CA 1
ATOM 8584 C C . THR B 1 341 ? -7.473 -8.071 -64.344 1.00 41.65 330 THR B C 1
ATOM 8585 O O . THR B 1 341 ? -7.157 -9.253 -64.163 1.00 36.05 330 THR B O 1
ATOM 8589 N N . ALA B 1 342 ? -8.727 -7.655 -64.313 1.00 31.82 331 ALA B N 1
ATOM 8590 C CA . ALA B 1 342 ? -9.811 -8.601 -64.131 1.00 39.57 331 ALA B CA 1
ATOM 8591 C C . ALA B 1 342 ? -9.695 -9.727 -65.131 1.00 49.20 331 ALA B C 1
ATOM 8592 O O . ALA B 1 342 ? -9.663 -10.903 -64.767 1.00 42.26 331 ALA B O 1
ATOM 8594 N N . VAL B 1 343 ? -9.635 -9.366 -66.408 1.00 48.09 332 VAL B N 1
ATOM 8595 C CA . VAL B 1 343 ? -9.685 -10.374 -67.449 1.00 44.71 332 VAL B CA 1
ATOM 8596 C C . VAL B 1 343 ? -8.362 -11.139 -67.522 1.00 44.60 332 VAL B C 1
ATOM 8597 O O . VAL B 1 343 ? -8.337 -12.366 -67.668 1.00 36.07 332 VAL B O 1
ATOM 8601 N N . SER B 1 344 ? -7.268 -10.402 -67.375 1.00 44.66 333 SER B N 1
ATOM 8602 C CA . SER B 1 344 ? -5.931 -10.971 -67.305 1.00 31.00 333 SER B CA 1
ATOM 8603 C C . SER B 1 344 ? -5.879 -12.100 -66.270 1.00 49.46 333 SER B C 1
ATOM 8604 O O . SER B 1 344 ? -5.343 -13.173 -66.530 1.00 68.92 333 SER B O 1
ATOM 8607 N N . VAL B 1 345 ? -6.448 -11.850 -65.095 1.00 47.94 334 VAL B N 1
ATOM 8608 C CA . VAL B 1 345 ? -6.377 -12.782 -63.978 1.00 42.75 334 VAL B CA 1
ATOM 8609 C C . VAL B 1 345 ? -7.377 -13.920 -64.122 1.00 42.66 334 VAL B C 1
ATOM 8610 O O . VAL B 1 345 ? -7.046 -15.080 -63.877 1.00 40.49 334 VAL B O 1
ATOM 8614 N N . ALA B 1 346 ? -8.595 -13.583 -64.544 1.00 31.08 335 ALA B N 1
ATOM 8615 C CA . ALA B 1 346 ? -9.578 -14.597 -64.904 1.00 30.09 335 ALA B CA 1
ATOM 8616 C C . ALA B 1 346 ? -8.976 -15.574 -65.894 1.00 49.14 335 ALA B C 1
ATOM 8617 O O . ALA B 1 346 ? -9.061 -16.783 -65.718 1.00 54.30 335 ALA B O 1
ATOM 8619 N N . ASN B 1 347 ? -8.387 -15.040 -66.957 1.00 44.70 336 ASN B N 1
ATOM 8620 C CA . ASN B 1 347 ? -7.827 -15.865 -68.018 1.00 42.84 336 ASN B CA 1
ATOM 8621 C C . ASN B 1 347 ? -6.826 -16.888 -67.488 1.00 46.04 336 ASN B C 1
ATOM 8622 O O . ASN B 1 347 ? -7.012 -18.088 -67.661 1.00 50.11 336 ASN B O 1
ATOM 8627 N N . GLY B 1 348 ? -5.751 -16.404 -66.874 1.00 32.72 337 GLY B N 1
ATOM 8628 C CA . GLY B 1 348 ? -4.766 -17.262 -66.232 1.00 41.08 337 GLY B CA 1
ATOM 8629 C C . GLY B 1 348 ? -5.354 -18.297 -65.280 1.00 46.93 337 GLY B C 1
ATOM 8630 O O . GLY B 1 348 ? -4.848 -19.413 -65.192 1.00 48.44 337 GLY B O 1
ATOM 8631 N N . PHE B 1 349 ? -6.415 -17.946 -64.551 1.00 47.24 338 PHE B N 1
ATOM 8632 C CA . PHE B 1 349 ? -7.080 -18.954 -63.727 1.00 42.84 338 PHE B CA 1
ATOM 8633 C C . PHE B 1 349 ? -7.653 -20.064 -64.598 1.00 46.09 338 PHE B C 1
ATOM 8634 O O . PHE B 1 349 ? -7.287 -21.217 -64.428 1.00 56.88 338 PHE B O 1
ATOM 8650 N N . HIS B 1 351 ? -6.985 -21.116 -67.370 1.00 43.76 340 HIS B N 1
ATOM 8651 C CA . HIS B 1 351 ? -5.996 -21.867 -68.135 1.00 52.66 340 HIS B CA 1
ATOM 8652 C C . HIS B 1 351 ? -4.863 -22.389 -67.305 1.00 55.17 340 HIS B C 1
ATOM 8653 O O . HIS B 1 351 ? -3.864 -22.851 -67.867 1.00 56.96 340 HIS B O 1
ATOM 8660 N N . ALA B 1 352 ? -4.961 -22.207 -65.988 1.00 46.51 341 ALA B N 1
ATOM 8661 C CA . ALA B 1 352 ? -3.832 -22.496 -65.077 1.00 47.81 341 ALA B CA 1
ATOM 8662 C C . ALA B 1 352 ? -3.318 -23.923 -65.191 1.00 52.12 341 ALA B C 1
ATOM 8663 O O . ALA B 1 352 ? -4.096 -24.876 -65.226 1.00 63.85 341 ALA B O 1
ATOM 8665 N N . GLY B 1 353 ? -2.000 -24.047 -65.288 1.00 50.51 342 GLY B N 1
ATOM 8666 C CA . GLY B 1 353 ? -1.333 -25.332 -65.416 1.00 56.06 342 GLY B CA 1
ATOM 8667 C C . GLY B 1 353 ? -1.535 -26.076 -66.740 1.00 58.08 342 GLY B C 1
ATOM 8668 O O . GLY B 1 353 ? -0.837 -27.056 -66.994 1.00 57.09 342 GLY B O 1
ATOM 8669 N N . THR B 1 354 ? -2.467 -25.603 -67.576 1.00 58.49 343 THR B N 1
ATOM 8670 C CA . THR B 1 354 ? -2.755 -26.214 -68.876 1.00 60.71 343 THR B CA 1
ATOM 8671 C C . THR B 1 354 ? -1.688 -25.949 -69.927 1.00 54.85 343 THR B C 1
ATOM 8672 O O . THR B 1 354 ? -1.629 -26.637 -70.923 1.00 72.14 343 THR B O 1
ATOM 8676 N N . THR B 1 355 ? -0.866 -24.935 -69.722 1.00 56.48 344 THR B N 1
ATOM 8677 C CA . THR B 1 355 ? 0.142 -24.555 -70.718 1.00 66.57 344 THR B CA 1
ATOM 8678 C C . THR B 1 355 ? -0.409 -23.956 -72.034 1.00 64.46 344 THR B C 1
ATOM 8679 O O . THR B 1 355 ? 0.366 -23.578 -72.902 1.00 62.23 344 THR B O 1
ATOM 8683 N N . ASP B 1 356 ? -1.733 -23.826 -72.142 1.00 62.66 345 ASP B N 1
ATOM 8684 C CA . ASP B 1 356 ? -2.392 -23.281 -73.326 1.00 53.49 345 ASP B CA 1
ATOM 8685 C C . ASP B 1 356 ? -2.512 -21.755 -73.289 1.00 61.93 345 ASP B C 1
ATOM 8686 O O . ASP B 1 356 ? -3.298 -21.202 -72.518 1.00 65.78 345 ASP B O 1
ATOM 8691 N N . ASN B 1 357 ? -1.763 -21.087 -74.167 1.00 72.31 346 ASN B N 1
ATOM 8692 C CA . ASN B 1 357 ? -1.772 -19.615 -74.305 1.00 63.12 346 ASN B CA 1
ATOM 8693 C C . ASN B 1 357 ? -2.646 -19.019 -75.444 1.00 61.33 346 ASN B C 1
ATOM 8694 O O . ASN B 1 357 ? -2.487 -17.861 -75.847 1.00 53.27 346 ASN B O 1
ATOM 8699 N N . SER B 1 358 ? -3.512 -19.853 -75.997 1.00 58.09 347 SER B N 1
ATOM 8700 C CA . SER B 1 358 ? -4.384 -19.500 -77.103 1.00 55.42 347 SER B CA 1
ATOM 8701 C C . SER B 1 358 ? -5.199 -18.208 -77.020 1.00 48.01 347 SER B C 1
ATOM 8702 O O . SER B 1 358 ? -5.272 -17.478 -78.009 1.00 68.93 347 SER B O 1
ATOM 8705 N N . PHE B 1 359 ? -5.836 -17.935 -75.882 1.00 47.97 348 PHE B N 1
ATOM 8706 C CA . PHE B 1 359 ? -6.692 -16.746 -75.745 1.00 52.18 348 PHE B CA 1
ATOM 8707 C C . PHE B 1 359 ? -5.930 -15.424 -76.017 1.00 60.68 348 PHE B C 1
ATOM 8708 O O . PHE B 1 359 ? -6.421 -14.538 -76.732 1.00 51.31 348 PHE B O 1
ATOM 8716 N N . ILE B 1 360 ? -4.730 -15.312 -75.450 1.00 60.34 349 ILE B N 1
ATOM 8717 C CA . ILE B 1 360 ? -3.875 -14.148 -75.656 1.00 49.25 349 ILE B CA 1
ATOM 8718 C C . ILE B 1 360 ? -3.348 -14.095 -77.091 1.00 58.35 349 ILE B C 1
ATOM 8719 O O . ILE B 1 360 ? -3.355 -13.037 -77.731 1.00 55.24 349 ILE B O 1
ATOM 8724 N N . LYS B 1 361 ? -2.895 -15.236 -77.600 1.00 57.97 350 LYS B N 1
ATOM 8725 C CA . LYS B 1 361 ? -2.462 -15.300 -78.988 1.00 60.04 350 LYS B CA 1
ATOM 8726 C C . LYS B 1 361 ? -3.578 -14.769 -79.885 1.00 56.40 350 LYS B C 1
ATOM 8727 O O . LYS B 1 361 ? -3.318 -14.013 -80.820 1.00 47.27 350 LYS B O 1
ATOM 8733 N N . ALA B 1 362 ? -4.820 -15.127 -79.560 1.00 60.10 351 ALA B N 1
ATOM 8734 C CA . ALA B 1 362 ? -5.974 -14.649 -80.306 1.00 43.33 351 ALA B CA 1
ATOM 8735 C C . ALA B 1 362 ? -6.361 -13.200 -80.064 1.00 55.87 351 ALA B C 1
ATOM 8736 O O . ALA B 1 362 ? -7.028 -12.630 -80.908 1.00 69.33 351 ALA B O 1
ATOM 8738 N N . ASN B 1 363 ? -6.058 -12.614 -78.897 1.00 51.66 352 ASN B N 1
ATOM 8739 C CA . ASN B 1 363 ? -6.173 -11.159 -78.835 1.00 57.99 352 ASN B CA 1
ATOM 8740 C C . ASN B 1 363 ? -4.891 -10.439 -78.470 1.00 63.64 352 ASN B C 1
ATOM 8741 O O . ASN B 1 363 ? -4.718 -9.963 -77.345 1.00 53.90 352 ASN B O 1
ATOM 8746 N N . LEU B 1 364 ? -4.069 -10.182 -79.471 1.00 71.48 353 LEU B N 1
ATOM 8747 C CA . LEU B 1 364 ? -2.938 -9.304 -79.249 1.00 71.39 353 LEU B CA 1
ATOM 8748 C C . LEU B 1 364 ? -3.340 -7.836 -79.077 1.00 74.26 353 LEU B C 1
ATOM 8749 O O . LEU B 1 364 ? -2.733 -7.118 -78.285 1.00 75.72 353 LEU B O 1
ATOM 8754 N N . PRO B 1 365 ? -4.366 -7.388 -79.821 1.00 66.94 354 PRO B N 1
ATOM 8755 C CA . PRO B 1 365 ? -4.726 -5.979 -79.664 1.00 56.83 354 PRO B CA 1
ATOM 8756 C C . PRO B 1 365 ? -5.145 -5.653 -78.226 1.00 69.67 354 PRO B C 1
ATOM 8757 O O . PRO B 1 365 ? -4.702 -4.630 -77.691 1.00 76.99 354 PRO B O 1
ATOM 8761 N N . TRP B 1 366 ? -5.974 -6.510 -77.622 1.00 69.44 355 TRP B N 1
ATOM 8762 C CA . TRP B 1 366 ? -6.390 -6.367 -76.223 1.00 42.23 355 TRP B CA 1
ATOM 8763 C C . TRP B 1 366 ? -5.188 -6.458 -75.283 1.00 53.37 355 TRP B C 1
ATOM 8764 O O . TRP B 1 366 ? -5.021 -5.640 -74.397 1.00 60.34 355 TRP B O 1
ATOM 8775 N N . LEU B 1 367 ? -4.319 -7.433 -75.479 1.00 48.97 356 LEU B N 1
ATOM 8776 C CA . LEU B 1 367 ? -3.118 -7.460 -74.667 1.00 44.33 356 LEU B CA 1
ATOM 8777 C C . LEU B 1 367 ? -2.392 -6.128 -74.731 1.00 49.43 356 LEU B C 1
ATOM 8778 O O . LEU B 1 367 ? -1.670 -5.763 -73.802 1.00 53.80 356 LEU B O 1
ATOM 8783 N N . GLY B 1 368 ? -2.576 -5.418 -75.849 1.00 51.89 357 GLY B N 1
ATOM 8784 C CA . GLY B 1 368 ? -1.892 -4.164 -76.121 1.00 47.84 357 GLY B CA 1
ATOM 8785 C C . GLY B 1 368 ? -2.488 -2.945 -75.441 1.00 56.28 357 GLY B C 1
ATOM 8786 O O . GLY B 1 368 ? -1.781 -1.965 -75.192 1.00 57.34 357 GLY B O 1
ATOM 8787 N N . LYS B 1 369 ? -3.787 -3.006 -75.144 1.00 57.08 358 LYS B N 1
ATOM 8788 C CA . LYS B 1 369 ? -4.474 -1.960 -74.380 1.00 51.44 358 LYS B CA 1
ATOM 8789 C C . LYS B 1 369 ? -3.937 -1.747 -72.959 1.00 48.22 358 LYS B C 1
ATOM 8790 O O . LYS B 1 369 ? -4.023 -0.648 -72.432 1.00 56.00 358 LYS B O 1
ATOM 8796 N N . ALA B 1 370 ? -3.390 -2.792 -72.348 1.00 49.05 359 ALA B N 1
ATOM 8797 C CA . ALA B 1 370 ? -2.922 -2.727 -70.961 1.00 48.77 359 ALA B CA 1
ATOM 8798 C C . ALA B 1 370 ? -1.917 -1.627 -70.758 1.00 50.17 359 ALA B C 1
ATOM 8799 O O . ALA B 1 370 ? -1.045 -1.426 -71.594 1.00 57.87 359 ALA B O 1
ATOM 8801 N N . GLN B 1 371 ? -2.040 -0.911 -69.646 1.00 65.10 360 GLN B N 1
ATOM 8802 C CA . GLN B 1 371 ? -1.035 0.091 -69.303 1.00 70.94 360 GLN B CA 1
ATOM 8803 C C . GLN B 1 371 ? -0.479 -0.074 -67.899 1.00 61.00 360 GLN B C 1
ATOM 8804 O O . GLN B 1 371 ? -1.131 -0.610 -67.019 1.00 56.07 360 GLN B O 1
ATOM 8810 N N . ASN B 1 372 ? 0.761 0.360 -67.723 1.00 63.41 361 ASN B N 1
ATOM 8811 C CA . ASN B 1 372 ? 1.455 0.221 -66.460 1.00 57.17 361 ASN B CA 1
ATOM 8812 C C . ASN B 1 372 ? 1.316 -1.175 -65.904 1.00 66.19 361 ASN B C 1
ATOM 8813 O O . ASN B 1 372 ? 1.611 -2.157 -66.581 1.00 67.25 361 ASN B O 1
ATOM 8818 N N . TRP B 1 373 ? 0.834 -1.250 -64.664 1.00 60.46 362 TRP B N 1
ATOM 8819 C CA . TRP B 1 373 ? 0.882 -2.486 -63.901 1.00 45.71 362 TRP B CA 1
ATOM 8820 C C . TRP B 1 373 ? 0.016 -3.579 -64.505 1.00 49.63 362 TRP B C 1
ATOM 8821 O O . TRP B 1 373 ? 0.324 -4.765 -64.354 1.00 53.14 362 TRP B O 1
ATOM 8832 N N . ALA B 1 374 ? -1.040 -3.201 -65.215 1.00 42.85 363 ALA B N 1
ATOM 8833 C CA . ALA B 1 374 ? -1.827 -4.226 -65.884 1.00 47.97 363 ALA B CA 1
ATOM 8834 C C . ALA B 1 374 ? -0.946 -5.012 -66.857 1.00 54.79 363 ALA B C 1
ATOM 8835 O O . ALA B 1 374 ? -1.171 -6.201 -67.086 1.00 56.07 363 ALA B O 1
ATOM 8837 N N . LYS B 1 375 ? 0.068 -4.346 -67.406 1.00 47.01 364 LYS B N 1
ATOM 8838 C CA . LYS B 1 375 ? 1.061 -5.008 -68.243 1.00 55.24 364 LYS B CA 1
ATOM 8839 C C . LYS B 1 375 ? 1.877 -6.031 -67.455 1.00 55.64 364 LYS B C 1
ATOM 8840 O O . LYS B 1 375 ? 2.189 -7.107 -67.963 1.00 50.79 364 LYS B O 1
ATOM 8846 N N . PHE B 1 376 ? 2.240 -5.668 -66.227 1.00 57.71 365 PHE B N 1
ATOM 8847 C CA . PHE B 1 376 ? 2.985 -6.538 -65.321 1.00 46.34 365 PHE B CA 1
ATOM 8848 C C . PHE B 1 376 ? 2.136 -7.768 -65.059 1.00 46.73 365 PHE B C 1
ATOM 8849 O O . PHE B 1 376 ? 2.572 -8.891 -65.276 1.00 43.95 365 PHE B O 1
ATOM 8857 N N . THR B 1 377 ? 0.897 -7.546 -64.646 1.00 44.56 366 THR B N 1
ATOM 8858 C CA . THR B 1 377 ? -0.002 -8.650 -64.372 1.00 45.68 366 THR B CA 1
ATOM 8859 C C . THR B 1 377 ? -0.236 -9.539 -65.589 1.00 42.54 366 THR B C 1
ATOM 8860 O O . THR B 1 377 ? -0.144 -10.745 -65.487 1.00 48.56 366 THR B O 1
ATOM 8864 N N . ALA B 1 378 ? -0.549 -8.965 -66.741 1.00 47.78 367 ALA B N 1
ATOM 8865 C CA . ALA B 1 378 ? -0.798 -9.794 -67.934 1.00 46.73 367 ALA B CA 1
ATOM 8866 C C . ALA B 1 378 ? 0.407 -10.641 -68.337 1.00 47.38 367 ALA B C 1
ATOM 8867 O O . ALA B 1 378 ? 0.260 -11.822 -68.635 1.00 49.18 367 ALA B O 1
ATOM 8869 N N . THR B 1 379 ? 1.597 -10.048 -68.316 1.00 42.99 368 THR B N 1
ATOM 8870 C CA . THR B 1 379 ? 2.829 -10.816 -68.539 1.00 47.46 368 THR B CA 1
ATOM 8871 C C . THR B 1 379 ? 2.975 -11.954 -67.534 1.00 49.54 368 THR B C 1
ATOM 8872 O O . THR B 1 379 ? 3.151 -13.099 -67.912 1.00 56.05 368 THR B O 1
ATOM 8876 N N . ALA B 1 380 ? 2.891 -11.648 -66.251 1.00 44.06 369 ALA B N 1
ATOM 8877 C CA . ALA B 1 380 ? 3.017 -12.708 -65.245 1.00 51.51 369 ALA B CA 1
ATOM 8878 C C . ALA B 1 380 ? 1.941 -13.793 -65.353 1.00 44.52 369 ALA B C 1
ATOM 8879 O O . ALA B 1 380 ? 2.182 -14.905 -64.935 1.00 51.93 369 ALA B O 1
ATOM 8881 N N . SER B 1 381 ? 0.770 -13.485 -65.915 1.00 49.59 370 SER B N 1
ATOM 8882 C CA . SER B 1 381 ? -0.285 -14.499 -66.064 1.00 45.95 370 SER B CA 1
ATOM 8883 C C . SER B 1 381 ? 0.190 -15.666 -66.926 1.00 59.72 370 SER B C 1
ATOM 8884 O O . SER B 1 381 ? -0.367 -16.757 -66.858 1.00 57.95 370 SER B O 1
ATOM 8887 N N . LEU B 1 382 ? 1.214 -15.434 -67.746 1.00 64.09 371 LEU B N 1
ATOM 8888 C CA . LEU B 1 382 ? 1.839 -16.519 -68.495 1.00 52.74 371 LEU B CA 1
ATOM 8889 C C . LEU B 1 382 ? 2.282 -17.616 -67.537 1.00 56.89 371 LEU B C 1
ATOM 8890 O O . LEU B 1 382 ? 1.984 -18.786 -67.756 1.00 69.46 371 LEU B O 1
ATOM 8895 N N . GLY B 1 383 ? 2.991 -17.240 -66.474 1.00 55.36 372 GLY B N 1
ATOM 8896 C CA . GLY B 1 383 ? 3.495 -18.201 -65.501 1.00 52.57 372 GLY B CA 1
ATOM 8897 C C . GLY B 1 383 ? 2.440 -18.984 -64.728 1.00 62.03 372 GLY B C 1
ATOM 8898 O O . GLY B 1 383 ? 2.733 -20.014 -64.128 1.00 69.59 372 GLY B O 1
ATOM 8899 N N . VAL B 1 384 ? 1.211 -18.486 -64.717 1.00 55.42 373 VAL B N 1
ATOM 8900 C CA . VAL B 1 384 ? 0.101 -19.206 -64.111 1.00 50.32 373 VAL B CA 1
ATOM 8901 C C . VAL B 1 384 ? -0.415 -20.279 -65.060 1.00 56.85 373 VAL B C 1
ATOM 8902 O O . VAL B 1 384 ? -0.722 -21.395 -64.653 1.00 61.99 373 VAL B O 1
ATOM 8906 N N . ILE B 1 385 ? -0.519 -19.922 -66.335 1.00 56.83 374 ILE B N 1
ATOM 8907 C CA . ILE B 1 385 ? -0.875 -20.870 -67.385 1.00 50.72 374 ILE B CA 1
ATOM 8908 C C . ILE B 1 385 ? 0.186 -21.955 -67.493 1.00 56.42 374 ILE B C 1
ATOM 8909 O O . ILE B 1 385 ? -0.127 -23.108 -67.758 1.00 65.01 374 ILE B O 1
ATOM 8914 N N . HIS B 1 386 ? 1.441 -21.566 -67.313 1.00 54.60 375 HIS B N 1
ATOM 8915 C CA . HIS B 1 386 ? 2.575 -22.484 -67.404 1.00 59.37 375 HIS B CA 1
ATOM 8916 C C . HIS B 1 386 ? 3.036 -23.049 -66.084 1.00 64.65 375 HIS B C 1
ATOM 8917 O O . HIS B 1 386 ? 4.146 -23.565 -65.995 1.00 68.93 375 HIS B O 1
ATOM 8924 N N . LYS B 1 387 ? 2.239 -22.878 -65.037 1.00 69.64 376 LYS B N 1
ATOM 8925 C CA . LYS B 1 387 ? 2.641 -23.386 -63.731 1.00 69.67 376 LYS B CA 1
ATOM 8926 C C . LYS B 1 387 ? 3.085 -24.829 -63.866 1.00 72.14 376 LYS B C 1
ATOM 8927 O O . LYS B 1 387 ? 2.391 -25.657 -64.473 1.00 68.57 376 LYS B O 1
ATOM 8933 N N . GLY B 1 388 ? 4.261 -25.111 -63.316 1.00 66.59 377 GLY B N 1
ATOM 8934 C CA . GLY B 1 388 ? 4.761 -26.468 -63.232 1.00 59.49 377 GLY B CA 1
ATOM 8935 C C . GLY B 1 388 ? 5.451 -26.997 -64.474 1.00 74.50 377 GLY B C 1
ATOM 8936 O O . GLY B 1 388 ? 5.849 -28.165 -64.522 1.00 82.64 377 GLY B O 1
ATOM 8937 N N . ASN B 1 389 ? 5.643 -26.150 -65.478 1.00 86.53 378 ASN B N 1
ATOM 8938 C CA . ASN B 1 389 ? 6.247 -26.668 -66.688 1.00 83.98 378 ASN B CA 1
ATOM 8939 C C . ASN B 1 389 ? 7.726 -26.328 -66.589 1.00 81.57 378 ASN B C 1
ATOM 8940 O O . ASN B 1 389 ? 8.189 -25.305 -67.084 1.00 72.04 378 ASN B O 1
ATOM 8945 N N . LEU B 1 390 ? 8.468 -27.272 -66.017 1.00 82.11 379 LEU B N 1
ATOM 8946 C CA . LEU B 1 390 ? 9.821 -27.010 -65.550 1.00 80.98 379 LEU B CA 1
ATOM 8947 C C . LEU B 1 390 ? 10.837 -27.153 -66.667 1.00 88.13 379 LEU B C 1
ATOM 8948 O O . LEU B 1 390 ? 11.872 -26.491 -66.668 1.00 93.42 379 LEU B O 1
ATOM 8953 N N . LEU B 1 391 ? 10.547 -28.034 -67.616 1.00 88.87 380 LEU B N 1
ATOM 8954 C CA . LEU B 1 391 ? 11.472 -28.246 -68.717 1.00 93.27 380 LEU B CA 1
ATOM 8955 C C . LEU B 1 391 ? 11.450 -27.049 -69.666 1.00 93.85 380 LEU B C 1
ATOM 8956 O O . LEU B 1 391 ? 12.490 -26.461 -69.951 1.00 93.03 380 LEU B O 1
ATOM 8961 N N . GLU B 1 392 ? 10.257 -26.657 -70.104 1.00 97.27 381 GLU B N 1
ATOM 8962 C CA . GLU B 1 392 ? 10.088 -25.599 -71.105 1.00 95.31 381 GLU B CA 1
ATOM 8963 C C . GLU B 1 392 ? 9.792 -24.184 -70.568 1.00 86.43 381 GLU B C 1
ATOM 8964 O O . GLU B 1 392 ? 9.620 -23.250 -71.345 1.00 84.00 381 GLU B O 1
ATOM 8970 N N . GLY B 1 393 ? 9.728 -24.018 -69.254 1.00 86.55 382 GLY B N 1
ATOM 8971 C CA . GLY B 1 393 ? 9.369 -22.736 -68.666 1.00 77.45 382 GLY B CA 1
ATOM 8972 C C . GLY B 1 393 ? 10.248 -21.541 -69.007 1.00 80.76 382 GLY B C 1
ATOM 8973 O O . GLY B 1 393 ? 9.756 -20.518 -69.498 1.00 82.24 382 GLY B O 1
ATOM 8974 N N . LYS B 1 394 ? 11.546 -21.650 -68.740 1.00 75.99 383 LYS B N 1
ATOM 8975 C CA . LYS B 1 394 ? 12.481 -20.574 -69.056 1.00 71.51 383 LYS B CA 1
ATOM 8976 C C . LYS B 1 394 ? 12.338 -20.125 -70.519 1.00 74.93 383 LYS B C 1
ATOM 8977 O O . LYS B 1 394 ? 12.434 -18.945 -70.825 1.00 87.65 383 LYS B O 1
ATOM 8983 N N . LYS B 1 395 ? 12.099 -21.074 -71.418 1.00 70.79 384 LYS B N 1
ATOM 8984 C CA . LYS B 1 395 ? 11.992 -20.774 -72.839 1.00 80.53 384 LYS B CA 1
ATOM 8985 C C . LYS B 1 395 ? 10.730 -19.975 -73.174 1.00 82.26 384 LYS B C 1
ATOM 8986 O O . LYS B 1 395 ? 10.741 -19.129 -74.067 1.00 97.58 384 LYS B O 1
ATOM 8989 N N . VAL B 1 396 ? 9.650 -20.233 -72.449 1.00 74.72 385 VAL B N 1
ATOM 8990 C CA . VAL B 1 396 ? 8.395 -19.525 -72.682 1.00 78.98 385 VAL B CA 1
ATOM 8991 C C . VAL B 1 396 ? 8.513 -18.041 -72.373 1.00 75.49 385 VAL B C 1
ATOM 8992 O O . VAL B 1 396 ? 7.897 -17.214 -73.040 1.00 86.84 385 VAL B O 1
ATOM 9004 N N . ALA B 1 398 ? 11.390 -16.267 -72.354 1.00 68.71 387 ALA B N 1
ATOM 9005 C CA . ALA B 1 398 ? 12.513 -15.677 -73.085 1.00 78.07 387 ALA B CA 1
ATOM 9006 C C . ALA B 1 398 ? 12.161 -14.408 -73.859 1.00 76.04 387 ALA B C 1
ATOM 9007 O O . ALA B 1 398 ? 12.929 -13.444 -73.812 1.00 78.04 387 ALA B O 1
ATOM 9009 N N . PRO B 1 399 ? 11.011 -14.407 -74.576 1.00 67.19 388 PRO B N 1
ATOM 9010 C CA . PRO B 1 399 ? 10.544 -13.219 -75.309 1.00 63.37 388 PRO B CA 1
ATOM 9011 C C . PRO B 1 399 ? 10.359 -11.998 -74.405 1.00 71.52 388 PRO B C 1
ATOM 9012 O O . PRO B 1 399 ? 10.565 -10.865 -74.856 1.00 64.59 388 PRO B O 1
ATOM 9016 N N . TYR B 1 400 ? 9.922 -12.230 -73.161 1.00 77.54 389 TYR B N 1
ATOM 9017 C CA . TYR B 1 400 ? 9.669 -11.140 -72.211 1.00 63.04 389 TYR B CA 1
ATOM 9018 C C . TYR B 1 400 ? 10.747 -10.884 -71.169 1.00 59.96 389 TYR B C 1
ATOM 9019 O O . TYR B 1 400 ? 10.643 -9.926 -70.412 1.00 60.57 389 TYR B O 1
ATOM 9028 N N . LEU B 1 401 ? 11.785 -11.712 -71.135 1.00 65.89 390 LEU B N 1
ATOM 9029 C CA . LEU B 1 401 ? 12.831 -11.558 -70.122 1.00 72.69 390 LEU B CA 1
ATOM 9030 C C . LEU B 1 401 ? 13.642 -10.286 -70.338 1.00 84.31 390 LEU B C 1
ATOM 9031 O O . LEU B 1 401 ? 13.493 -9.621 -71.369 1.00 83.61 390 LEU B O 1
ATOM 9036 N N . PRO B 1 402 ? 14.469 -9.916 -69.345 1.00 86.75 391 PRO B N 1
ATOM 9037 C CA . PRO B 1 402 ? 15.442 -8.829 -69.509 1.00 91.01 391 PRO B CA 1
ATOM 9038 C C . PRO B 1 402 ? 16.446 -9.180 -70.597 1.00 104.86 391 PRO B C 1
ATOM 9039 O O . PRO B 1 402 ? 16.569 -10.356 -70.950 1.00 110.76 391 PRO B O 1
ATOM 9043 N N . GLY B 1 403 ? 17.144 -8.177 -71.125 1.00 106.91 392 GLY B N 1
ATOM 9044 C CA . GLY B 1 403 ? 18.070 -8.397 -72.220 1.00 109.56 392 GLY B CA 1
ATOM 9045 C C . GLY B 1 403 ? 17.353 -9.030 -73.395 1.00 109.00 392 GLY B C 1
ATOM 9046 O O . GLY B 1 403 ? 17.905 -9.878 -74.096 1.00 121.15 392 GLY B O 1
ATOM 9047 N N . SER B 1 404 ? 16.112 -8.611 -73.607 1.00 93.91 393 SER B N 1
ATOM 9048 C CA . SER B 1 404 ? 15.286 -9.170 -74.661 1.00 88.40 393 SER B CA 1
ATOM 9049 C C . SER B 1 404 ? 14.626 -8.076 -75.498 1.00 98.36 393 SER B C 1
ATOM 9050 O O . SER B 1 404 ? 14.956 -6.896 -75.382 1.00 96.84 393 SER B O 1
ATOM 9053 N N . ARG B 1 405 ? 13.721 -8.491 -76.372 1.00 108.30 394 ARG B N 1
ATOM 9054 C CA . ARG B 1 405 ? 13.070 -7.584 -77.300 1.00 110.04 394 ARG B CA 1
ATOM 9055 C C . ARG B 1 405 ? 12.157 -6.591 -76.595 1.00 108.71 394 ARG B C 1
ATOM 9056 O O . ARG B 1 405 ? 12.037 -5.437 -77.019 1.00 106.49 394 ARG B O 1
ATOM 9060 N N . ALA B 1 406 ? 11.520 -7.053 -75.519 1.00 109.41 395 ALA B N 1
ATOM 9061 C CA . ALA B 1 406 ? 10.459 -6.315 -74.823 1.00 104.27 395 ALA B CA 1
ATOM 9062 C C . ALA B 1 406 ? 10.917 -4.998 -74.181 1.00 109.21 395 ALA B C 1
ATOM 9063 O O . ALA B 1 406 ? 11.848 -4.983 -73.378 1.00 112.96 395 ALA B O 1
ATOM 9065 N N . SER B 1 407 ? 10.245 -3.899 -74.522 1.00 111.38 396 SER B N 1
ATOM 9066 C CA . SER B 1 407 ? 10.727 -2.565 -74.141 1.00 120.20 396 SER B CA 1
ATOM 9067 C C . SER B 1 407 ? 10.095 -1.890 -72.908 1.00 110.49 396 SER B C 1
ATOM 9068 O O . SER B 1 407 ? 10.512 -0.791 -72.533 1.00 112.72 396 SER B O 1
ATOM 9071 N N . SER B 1 408 ? 9.110 -2.534 -72.279 1.00 98.04 397 SER B N 1
ATOM 9072 C CA . SER B 1 408 ? 8.453 -1.968 -71.086 1.00 79.00 397 SER B CA 1
ATOM 9073 C C . SER B 1 408 ? 8.995 -2.542 -69.787 1.00 72.21 397 SER B C 1
ATOM 9074 O O . SER B 1 408 ? 9.159 -3.752 -69.654 1.00 62.15 397 SER B O 1
ATOM 9077 N N . ARG B 1 409 ? 9.261 -1.670 -68.821 1.00 71.86 398 ARG B N 1
ATOM 9078 C CA . ARG B 1 409 ? 9.796 -2.124 -67.548 1.00 67.63 398 ARG B CA 1
ATOM 9079 C C . ARG B 1 409 ? 8.772 -3.037 -66.900 1.00 64.38 398 ARG B C 1
ATOM 9080 O O . ARG B 1 409 ? 9.133 -3.984 -66.215 1.00 73.38 398 ARG B O 1
ATOM 9088 N N . PHE B 1 410 ? 7.494 -2.761 -67.145 1.00 51.91 399 PHE B N 1
ATOM 9089 C CA . PHE B 1 410 ? 6.414 -3.603 -66.636 1.00 45.48 399 PHE B CA 1
ATOM 9090 C C . PHE B 1 410 ? 6.421 -5.049 -67.140 1.00 55.49 399 PHE B C 1
ATOM 9091 O O . PHE B 1 410 ? 6.145 -5.971 -66.387 1.00 68.42 399 PHE B O 1
ATOM 9099 N N . ILE B 1 411 ? 6.732 -5.242 -68.411 1.00 64.48 400 ILE B N 1
ATOM 9100 C CA . ILE B 1 411 ? 6.806 -6.575 -68.995 1.00 58.58 400 ILE B CA 1
ATOM 9101 C C . ILE B 1 411 ? 8.037 -7.335 -68.511 1.00 65.29 400 ILE B C 1
ATOM 9102 O O . ILE B 1 411 ? 7.965 -8.521 -68.188 1.00 68.30 400 ILE B O 1
ATOM 9107 N N . LYS B 1 412 ? 9.165 -6.644 -68.454 1.00 65.36 401 LYS B N 1
ATOM 9108 C CA . LYS B 1 412 ? 10.386 -7.259 -67.968 1.00 67.08 401 LYS B CA 1
ATOM 9109 C C . LYS B 1 412 ? 10.237 -7.693 -66.516 1.00 67.13 401 LYS B C 1
ATOM 9110 O O . LYS B 1 412 ? 10.681 -8.774 -66.144 1.00 67.07 401 LYS B O 1
ATOM 9116 N N . GLY B 1 413 ? 9.602 -6.856 -65.700 1.00 70.25 402 GLY B N 1
ATOM 9117 C CA . GLY B 1 413 ? 9.321 -7.198 -64.311 1.00 54.61 402 GLY B CA 1
ATOM 9118 C C . GLY B 1 413 ? 8.372 -8.385 -64.200 1.00 60.91 402 GLY B C 1
ATOM 9119 O O . GLY B 1 413 ? 8.707 -9.405 -63.599 1.00 68.99 402 GLY B O 1
ATOM 9120 N N . GLY B 1 414 ? 7.202 -8.266 -64.816 1.00 60.09 403 GLY B N 1
ATOM 9121 C CA . GLY B 1 414 ? 6.191 -9.304 -64.759 1.00 64.24 403 GLY B CA 1
ATOM 9122 C C . GLY B 1 414 ? 6.637 -10.648 -65.310 1.00 66.70 403 GLY B C 1
ATOM 9123 O O . GLY B 1 414 ? 5.965 -11.664 -65.145 1.00 70.65 403 GLY B O 1
ATOM 9124 N N . SER B 1 415 ? 7.754 -10.654 -66.015 1.00 60.18 404 SER B N 1
ATOM 9125 C CA . SER B 1 415 ? 8.263 -11.897 -66.563 1.00 55.08 404 SER B CA 1
ATOM 9126 C C . SER B 1 415 ? 9.039 -12.626 -65.491 1.00 57.73 404 SER B C 1
ATOM 9127 O O . SER B 1 415 ? 9.035 -13.851 -65.437 1.00 62.86 404 SER B O 1
ATOM 9130 N N . LEU B 1 416 ? 9.723 -11.863 -64.647 1.00 58.18 405 LEU B N 1
ATOM 9131 C CA . LEU B 1 416 ? 10.459 -12.443 -63.529 1.00 65.63 405 LEU B CA 1
ATOM 9132 C C . LEU B 1 416 ? 9.476 -13.010 -62.496 1.00 58.40 405 LEU B C 1
ATOM 9133 O O . LEU B 1 416 ? 9.684 -14.083 -61.925 1.00 59.52 405 LEU B O 1
ATOM 9138 N N . TYR B 1 417 ? 8.389 -12.282 -62.286 1.00 48.99 406 TYR B N 1
ATOM 9139 C CA . TYR B 1 417 ? 7.327 -12.718 -61.410 1.00 46.05 406 TYR B CA 1
ATOM 9140 C C . TYR B 1 417 ? 6.688 -13.955 -62.021 1.00 46.84 406 TYR B C 1
ATOM 9141 O O . TYR B 1 417 ? 6.623 -15.001 -61.381 1.00 48.05 406 TYR B O 1
ATOM 9150 N N . GLY B 1 418 ? 6.241 -13.853 -63.269 1.00 56.47 407 GLY B N 1
ATOM 9151 C CA . GLY B 1 418 ? 5.629 -14.988 -63.953 1.00 66.21 407 GLY B CA 1
ATOM 9152 C C . GLY B 1 418 ? 6.542 -16.208 -64.063 1.00 68.26 407 GLY B C 1
ATOM 9153 O O . GLY B 1 418 ? 6.085 -17.338 -64.262 1.00 61.37 407 GLY B O 1
ATOM 9154 N N . LEU B 1 419 ? 7.845 -15.971 -63.937 1.00 64.58 408 LEU B N 1
ATOM 9155 C CA . LEU B 1 419 ? 8.834 -17.041 -63.929 1.00 60.83 408 LEU B CA 1
ATOM 9156 C C . LEU B 1 419 ? 8.767 -17.807 -62.606 1.00 66.04 408 LEU B C 1
ATOM 9157 O O . LEU B 1 419 ? 8.766 -19.033 -62.583 1.00 73.00 408 LEU B O 1
ATOM 9162 N N . GLY B 1 420 ? 8.699 -17.075 -61.502 1.00 64.91 409 GLY B N 1
ATOM 9163 C CA . GLY B 1 420 ? 8.547 -17.690 -60.197 1.00 57.49 409 GLY B CA 1
ATOM 9164 C C . GLY B 1 420 ? 7.257 -18.478 -60.065 1.00 64.56 409 GLY B C 1
ATOM 9165 O O . GLY B 1 420 ? 7.196 -19.434 -59.304 1.00 69.19 409 GLY B O 1
ATOM 9166 N N . LEU B 1 421 ? 6.218 -18.079 -60.796 1.00 63.20 410 LEU B N 1
ATOM 9167 C CA . LEU B 1 421 ? 4.935 -18.774 -60.718 1.00 52.89 410 LEU B CA 1
ATOM 9168 C C . LEU B 1 421 ? 5.041 -20.139 -61.358 1.00 64.78 410 LEU B C 1
ATOM 9169 O O . LEU B 1 421 ? 4.408 -21.085 -60.916 1.00 79.32 410 LEU B O 1
ATOM 9174 N N . ILE B 1 422 ? 5.847 -20.238 -62.407 1.00 65.35 411 ILE B N 1
ATOM 9175 C CA . ILE B 1 422 ? 6.041 -21.506 -63.093 1.00 59.13 411 ILE B CA 1
ATOM 9176 C C . ILE B 1 422 ? 6.834 -22.478 -62.246 1.00 64.44 411 ILE B C 1
ATOM 9177 O O . ILE B 1 422 ? 6.499 -23.653 -62.147 1.00 64.98 411 ILE B O 1
ATOM 9182 N N . TYR B 1 423 ? 7.897 -21.953 -61.652 1.00 68.10 412 TYR B N 1
ATOM 9183 C CA . TYR B 1 423 ? 8.880 -22.720 -60.902 1.00 66.73 412 TYR B CA 1
ATOM 9184 C C . TYR B 1 423 ? 8.626 -22.803 -59.395 1.00 70.63 412 TYR B C 1
ATOM 9185 O O . TYR B 1 423 ? 9.512 -23.208 -58.650 1.00 79.49 412 TYR B O 1
ATOM 9194 N N . ALA B 1 424 ? 7.462 -22.354 -58.937 1.00 68.12 413 ALA B N 1
ATOM 9195 C CA . ALA B 1 424 ? 7.179 -22.334 -57.506 1.00 61.81 413 ALA B CA 1
ATOM 9196 C C . ALA B 1 424 ? 7.356 -23.706 -56.895 1.00 75.40 413 ALA B C 1
ATOM 9197 O O . ALA B 1 424 ? 6.754 -24.677 -57.346 1.00 88.33 413 ALA B O 1
ATOM 9199 N N . GLY B 1 425 ? 8.182 -23.771 -55.857 1.00 77.50 414 GLY B N 1
ATOM 9200 C CA . GLY B 1 425 ? 8.455 -25.016 -55.172 1.00 77.56 414 GLY B CA 1
ATOM 9201 C C . GLY B 1 425 ? 9.446 -25.913 -55.887 1.00 87.70 414 GLY B C 1
ATOM 9202 O O . GLY B 1 425 ? 9.591 -27.080 -55.529 1.00 103.64 414 GLY B O 1
ATOM 9203 N N . PHE B 1 426 ? 10.124 -25.372 -56.898 1.00 89.86 415 PHE B N 1
ATOM 9204 C CA . PHE B 1 426 ? 11.069 -26.137 -57.717 1.00 91.80 415 PHE B CA 1
ATOM 9205 C C . PHE B 1 426 ? 12.095 -25.227 -58.371 1.00 90.85 415 PHE B C 1
ATOM 9206 O O . PHE B 1 426 ? 12.216 -24.054 -58.019 1.00 81.73 415 PHE B O 1
ATOM 9214 N N . GLY B 1 427 ? 12.851 -25.775 -59.313 1.00 106.76 416 GLY B N 1
ATOM 9215 C CA . GLY B 1 427 ? 13.737 -24.948 -60.101 1.00 116.37 416 GLY B CA 1
ATOM 9216 C C . GLY B 1 427 ? 14.695 -24.156 -59.238 1.00 121.67 416 GLY B C 1
ATOM 9217 O O . GLY B 1 427 ? 14.628 -22.925 -59.212 1.00 122.66 416 GLY B O 1
ATOM 9218 N N . ARG B 1 428 ? 15.528 -24.853 -58.470 1.00 119.93 417 ARG B N 1
ATOM 9219 C CA . ARG B 1 428 ? 16.559 -24.186 -57.681 1.00 113.52 417 ARG B CA 1
ATOM 9220 C C . ARG B 1 428 ? 17.543 -23.445 -58.590 1.00 113.64 417 ARG B C 1
ATOM 9221 O O . ARG B 1 428 ? 18.317 -22.609 -58.122 1.00 118.64 417 ARG B O 1
ATOM 9223 N N . ASP B 1 429 ? 17.517 -23.748 -59.887 1.00 104.79 418 ASP B N 1
ATOM 9224 C CA . ASP B 1 429 ? 18.339 -23.006 -60.847 1.00 102.51 418 ASP B CA 1
ATOM 9225 C C . ASP B 1 429 ? 17.680 -21.673 -61.210 1.00 82.27 418 ASP B C 1
ATOM 9226 O O . ASP B 1 429 ? 18.356 -20.669 -61.429 1.00 68.89 418 ASP B O 1
ATOM 9231 N N . THR B 1 430 ? 16.352 -21.672 -61.256 1.00 79.19 419 THR B N 1
ATOM 9232 C CA . THR B 1 430 ? 15.594 -20.445 -61.451 1.00 78.00 419 THR B CA 1
ATOM 9233 C C . THR B 1 430 ? 15.807 -19.480 -60.296 1.00 78.79 419 THR B C 1
ATOM 9234 O O . THR B 1 430 ? 15.754 -18.267 -60.475 1.00 80.93 419 THR B O 1
ATOM 9238 N N . THR B 1 431 ? 16.050 -20.013 -59.106 1.00 79.49 420 THR B N 1
ATOM 9239 C CA . THR B 1 431 ? 16.380 -19.160 -57.969 1.00 77.36 420 THR B CA 1
ATOM 9240 C C . THR B 1 431 ? 17.727 -18.460 -58.203 1.00 76.60 420 THR B C 1
ATOM 9241 O O . THR B 1 431 ? 17.845 -17.254 -58.000 1.00 81.22 420 THR B O 1
ATOM 9245 N N . ASP B 1 432 ? 18.732 -19.202 -58.663 1.00 79.94 421 ASP B N 1
ATOM 9246 C CA . ASP B 1 432 ? 20.051 -18.614 -58.923 1.00 91.04 421 ASP B CA 1
ATOM 9247 C C . ASP B 1 432 ? 20.015 -17.543 -60.001 1.00 84.09 421 ASP B C 1
ATOM 9248 O O . ASP B 1 432 ? 20.757 -16.556 -59.949 1.00 78.83 421 ASP B O 1
ATOM 9253 N N . TYR B 1 433 ? 19.148 -17.747 -60.984 1.00 80.60 422 TYR B N 1
ATOM 9254 C CA . TYR B 1 433 ? 18.981 -16.758 -62.030 1.00 76.84 422 TYR B CA 1
ATOM 9255 C C . TYR B 1 433 ? 18.423 -15.483 -61.435 1.00 73.91 422 TYR B C 1
ATOM 9256 O O . TYR B 1 433 ? 19.029 -14.423 -61.551 1.00 73.64 422 TYR B O 1
ATOM 9265 N N . LEU B 1 434 ? 17.278 -15.597 -60.772 1.00 74.86 423 LEU B N 1
ATOM 9266 C CA . LEU B 1 434 ? 16.661 -14.446 -60.126 1.00 65.47 423 LEU B CA 1
ATOM 9267 C C . LEU B 1 434 ? 17.611 -13.828 -59.098 1.00 66.10 423 LEU B C 1
ATOM 9268 O O . LEU B 1 434 ? 17.737 -12.611 -59.024 1.00 71.79 423 LEU B O 1
ATOM 9273 N N . LYS B 1 435 ? 18.310 -14.663 -58.332 1.00 69.98 424 LYS B N 1
ATOM 9274 C CA . LYS B 1 435 ? 19.204 -14.150 -57.294 1.00 70.63 424 LYS B CA 1
ATOM 9275 C C . LYS B 1 435 ? 20.222 -13.212 -57.879 1.00 73.38 424 LYS B C 1
ATOM 9276 O O . LYS B 1 435 ? 20.509 -12.168 -57.311 1.00 80.61 424 LYS B O 1
ATOM 9282 N N . ASN B 1 436 ? 20.766 -13.593 -59.025 1.00 77.23 425 ASN B N 1
ATOM 9283 C CA . ASN B 1 436 ? 21.830 -12.832 -59.651 1.00 85.85 425 ASN B CA 1
ATOM 9284 C C . ASN B 1 436 ? 21.358 -11.465 -60.175 1.00 82.28 425 ASN B C 1
ATOM 9285 O O . ASN B 1 436 ? 22.092 -10.474 -60.123 1.00 80.45 425 ASN B O 1
ATOM 9290 N N . ILE B 1 437 ? 20.126 -11.421 -60.672 1.00 76.18 426 ILE B N 1
ATOM 9291 C CA . ILE B 1 437 ? 19.510 -10.183 -61.137 1.00 76.13 426 ILE B CA 1
ATOM 9292 C C . ILE B 1 437 ? 19.290 -9.195 -60.001 1.00 86.16 426 ILE B C 1
ATOM 9293 O O . ILE B 1 437 ? 19.378 -7.978 -60.182 1.00 96.01 426 ILE B O 1
ATOM 9298 N N . ILE B 1 438 ? 18.981 -9.728 -58.828 1.00 82.17 427 ILE B N 1
ATOM 9299 C CA . ILE B 1 438 ? 18.737 -8.900 -57.663 1.00 76.81 427 ILE B CA 1
ATOM 9300 C C . ILE B 1 438 ? 20.019 -8.237 -57.149 1.00 83.30 427 ILE B C 1
ATOM 9301 O O . ILE B 1 438 ? 20.009 -7.063 -56.785 1.00 88.86 427 ILE B O 1
ATOM 9306 N N . VAL B 1 439 ? 21.121 -8.981 -57.128 1.00 85.26 428 VAL B N 1
ATOM 9307 C CA . VAL B 1 439 ? 22.352 -8.462 -56.548 1.00 86.48 428 VAL B CA 1
ATOM 9308 C C . VAL B 1 439 ? 22.951 -7.364 -57.396 1.00 88.87 428 VAL B C 1
ATOM 9309 O O . VAL B 1 439 ? 23.567 -6.436 -56.877 1.00 89.32 428 VAL B O 1
ATOM 9313 N N . GLU B 1 440 ? 22.762 -7.469 -58.705 1.00 96.09 429 GLU B N 1
ATOM 9314 C CA . GLU B 1 440 ? 23.321 -6.499 -59.637 1.00 96.89 429 GLU B CA 1
ATOM 9315 C C . GLU B 1 440 ? 22.595 -5.160 -59.604 1.00 100.55 429 GLU B C 1
ATOM 9316 O O . GLU B 1 440 ? 23.229 -4.103 -59.657 1.00 110.21 429 GLU B O 1
ATOM 9322 N N . ASN B 1 441 ? 21.270 -5.199 -59.519 1.00 93.45 430 ASN B N 1
ATOM 9323 C CA . ASN B 1 441 ? 20.498 -3.964 -59.463 1.00 93.54 430 ASN B CA 1
ATOM 9324 C C . ASN B 1 441 ? 20.123 -3.475 -58.059 1.00 94.95 430 ASN B C 1
ATOM 9325 O O . ASN B 1 441 ? 19.581 -2.381 -57.905 1.00 95.09 430 ASN B O 1
ATOM 9330 N N . SER B 1 442 ? 20.425 -4.266 -57.037 1.00 100.64 431 SER B N 1
ATOM 9331 C CA . SER B 1 442 ? 20.020 -3.909 -55.681 1.00 98.38 431 SER B CA 1
ATOM 9332 C C . SER B 1 442 ? 20.677 -2.604 -55.233 1.00 102.91 431 SER B C 1
ATOM 9333 O O . SER B 1 442 ? 20.075 -1.816 -54.496 1.00 103.88 431 SER B O 1
ATOM 9336 N N . GLY B 1 443 ? 21.909 -2.379 -55.683 1.00 95.49 432 GLY B N 1
ATOM 9337 C CA . GLY B 1 443 ? 22.626 -1.164 -55.349 1.00 95.57 432 GLY B CA 1
ATOM 9338 C C . GLY B 1 443 ? 22.058 0.072 -56.030 1.00 97.33 432 GLY B C 1
ATOM 9339 O O . GLY B 1 443 ? 22.206 1.190 -55.533 1.00 102.97 432 GLY B O 1
ATOM 9340 N N . THR B 1 444 ? 21.385 -0.133 -57.159 1.00 91.29 433 THR B N 1
ATOM 9341 C CA . THR B 1 444 ? 20.942 0.968 -58.014 1.00 85.63 433 THR B CA 1
ATOM 9342 C C . THR B 1 444 ? 19.683 1.658 -57.519 1.00 85.54 433 THR B C 1
ATOM 9343 O O . THR B 1 444 ? 18.612 1.057 -57.457 1.00 80.58 433 THR B O 1
ATOM 9347 N N . SER B 1 445 ? 19.803 2.944 -57.223 1.00 91.40 434 SER B N 1
ATOM 9348 C CA . SER B 1 445 ? 18.684 3.707 -56.698 1.00 93.56 434 SER B CA 1
ATOM 9349 C C . SER B 1 445 ? 18.313 4.820 -57.657 1.00 93.22 434 SER B C 1
ATOM 9350 O O . SER B 1 445 ? 19.182 5.375 -58.317 1.00 80.09 434 SER B O 1
ATOM 9353 N N . GLY B 1 446 ? 17.021 5.139 -57.726 1.00 97.75 435 GLY B N 1
ATOM 9354 C CA . GLY B 1 446 ? 16.538 6.283 -58.478 1.00 99.59 435 GLY B CA 1
ATOM 9355 C C . GLY B 1 446 ? 16.017 5.975 -59.870 1.00 102.68 435 GLY B C 1
ATOM 9356 O O . GLY B 1 446 ? 15.501 6.870 -60.545 1.00 102.67 435 GLY B O 1
ATOM 9357 N N . ASP B 1 447 ? 16.147 4.718 -60.298 1.00 100.14 436 ASP B N 1
ATOM 9358 C CA . ASP B 1 447 ? 15.744 4.301 -61.647 1.00 94.29 436 ASP B CA 1
ATOM 9359 C C . ASP B 1 447 ? 14.414 3.549 -61.639 1.00 84.52 436 ASP B C 1
ATOM 9360 O O . ASP B 1 447 ? 14.355 2.408 -61.185 1.00 78.25 436 ASP B O 1
ATOM 9365 N N . GLU B 1 448 ? 13.365 4.175 -62.174 1.00 80.67 437 GLU B N 1
ATOM 9366 C CA . GLU B 1 448 ? 12.038 3.556 -62.260 1.00 75.69 437 GLU B CA 1
ATOM 9367 C C . GLU B 1 448 ? 12.039 2.233 -63.033 1.00 75.77 437 GLU B C 1
ATOM 9368 O O . GLU B 1 448 ? 11.138 1.418 -62.870 1.00 83.47 437 GLU B O 1
ATOM 9374 N N . ASP B 1 449 ? 13.027 2.019 -63.892 1.00 74.14 438 ASP B N 1
ATOM 9375 C CA . ASP B 1 449 ? 13.081 0.777 -64.658 1.00 81.08 438 ASP B CA 1
ATOM 9376 C C . ASP B 1 449 ? 13.607 -0.358 -63.784 1.00 76.34 438 ASP B C 1
ATOM 9377 O O . ASP B 1 449 ? 13.111 -1.472 -63.852 1.00 80.41 438 ASP B O 1
ATOM 9382 N N . VAL B 1 450 ? 14.607 -0.057 -62.960 1.00 72.57 439 VAL B N 1
ATOM 9383 C CA . VAL B 1 450 ? 15.164 -1.011 -62.010 1.00 67.96 439 VAL B CA 1
ATOM 9384 C C . VAL B 1 450 ? 14.162 -1.354 -60.915 1.00 74.84 439 VAL B C 1
ATOM 9385 O O . VAL B 1 450 ? 14.074 -2.500 -60.470 1.00 75.27 439 VAL B O 1
ATOM 9389 N N . ASP B 1 451 ? 13.419 -0.346 -60.472 1.00 78.21 440 ASP B N 1
ATOM 9390 C CA . ASP B 1 451 ? 12.394 -0.535 -59.454 1.00 70.10 440 ASP B CA 1
ATOM 9391 C C . ASP B 1 451 ? 11.366 -1.585 -59.883 1.00 68.30 440 ASP B C 1
ATOM 9392 O O . ASP B 1 451 ? 11.184 -2.580 -59.190 1.00 67.62 440 ASP B O 1
ATOM 9397 N N . VAL B 1 452 ? 10.711 -1.384 -61.024 1.00 64.13 441 VAL B N 1
ATOM 9398 C CA . VAL B 1 452 ? 9.729 -2.358 -61.501 1.00 55.31 441 VAL B CA 1
ATOM 9399 C C . VAL B 1 452 ? 10.357 -3.717 -61.809 1.00 59.36 441 VAL B C 1
ATOM 9400 O O . VAL B 1 452 ? 9.676 -4.734 -61.856 1.00 64.60 441 VAL B O 1
ATOM 9404 N N . LEU B 1 453 ? 11.660 -3.738 -62.023 1.00 63.13 442 LEU B N 1
ATOM 9405 C CA . LEU B 1 453 ? 12.327 -4.990 -62.319 1.00 63.18 442 LEU B CA 1
ATOM 9406 C C . LEU B 1 453 ? 12.547 -5.766 -61.042 1.00 69.04 442 LEU B C 1
ATOM 9407 O O . LEU B 1 453 ? 12.297 -6.966 -60.992 1.00 83.15 442 LEU B O 1
ATOM 9412 N N . LEU B 1 454 ? 13.019 -5.076 -60.009 1.00 72.47 443 LEU B N 1
ATOM 9413 C CA . LEU B 1 454 ? 13.233 -5.697 -58.699 1.00 70.43 443 LEU B CA 1
ATOM 9414 C C . LEU B 1 454 ? 11.940 -6.118 -57.990 1.00 65.56 443 LEU B C 1
ATOM 9415 O O . LEU B 1 454 ? 11.940 -7.063 -57.210 1.00 69.00 443 LEU B O 1
ATOM 9420 N N . HIS B 1 455 ? 10.844 -5.419 -58.265 1.00 64.49 444 HIS B N 1
ATOM 9421 C CA . HIS B 1 455 ? 9.542 -5.806 -57.732 1.00 56.74 444 HIS B CA 1
ATOM 9422 C C . HIS B 1 455 ? 9.173 -7.193 -58.230 1.00 58.09 444 HIS B C 1
ATOM 9423 O O . HIS B 1 455 ? 8.824 -8.068 -57.443 1.00 66.17 444 HIS B O 1
ATOM 9430 N N . GLY B 1 456 ? 9.255 -7.386 -59.542 1.00 56.25 445 GLY B N 1
ATOM 9431 C CA . GLY B 1 456 ? 8.888 -8.648 -60.162 1.00 56.92 445 GLY B CA 1
ATOM 9432 C C . GLY B 1 456 ? 9.845 -9.764 -59.791 1.00 55.57 445 GLY B C 1
ATOM 9433 O O . GLY B 1 456 ? 9.440 -10.919 -59.631 1.00 51.18 445 GLY B O 1
ATOM 9434 N N . ALA B 1 457 ? 11.122 -9.415 -59.651 1.00 48.43 446 ALA B N 1
ATOM 9435 C CA . ALA B 1 457 ? 12.147 -10.391 -59.284 1.00 54.46 446 ALA B CA 1
ATOM 9436 C C . ALA B 1 457 ? 11.935 -10.883 -57.857 1.00 57.89 446 ALA B C 1
ATOM 9437 O O . ALA B 1 457 ? 12.146 -12.065 -57.544 1.00 65.15 446 ALA B O 1
ATOM 9439 N N . SER B 1 458 ? 11.531 -9.957 -56.992 1.00 54.32 447 SER B N 1
ATOM 9440 C CA . SER B 1 458 ? 11.280 -10.259 -55.598 1.00 51.18 447 SER B CA 1
ATOM 9441 C C . SER B 1 458 ? 10.064 -11.165 -55.450 1.00 58.18 447 SER B C 1
ATOM 9442 O O . SER B 1 458 ? 10.116 -12.159 -54.736 1.00 67.81 447 SER B O 1
ATOM 9445 N N . LEU B 1 459 ? 8.970 -10.840 -56.129 1.00 57.16 448 LEU B N 1
ATOM 9446 C CA . LEU B 1 459 ? 7.828 -11.742 -56.138 1.00 48.22 448 LEU B CA 1
ATOM 9447 C C . LEU B 1 459 ? 8.232 -13.087 -56.715 1.00 56.93 448 LEU B C 1
ATOM 9448 O O . LEU B 1 459 ? 7.908 -14.133 -56.181 1.00 64.72 448 LEU B O 1
ATOM 9453 N N . GLY B 1 460 ? 8.957 -13.055 -57.818 1.00 58.09 449 GLY B N 1
ATOM 9454 C CA . GLY B 1 460 ? 9.400 -14.284 -58.434 1.00 54.64 449 GLY B CA 1
ATOM 9455 C C . GLY B 1 460 ? 10.259 -15.141 -57.528 1.00 52.78 449 GLY B C 1
ATOM 9456 O O . GLY B 1 460 ? 10.032 -16.350 -57.427 1.00 57.07 449 GLY B O 1
ATOM 9457 N N . ILE B 1 461 ? 11.250 -14.532 -56.878 1.00 50.40 450 ILE B N 1
ATOM 9458 C CA . ILE B 1 461 ? 12.192 -15.306 -56.074 1.00 51.19 450 ILE B CA 1
ATOM 9459 C C . ILE B 1 461 ? 11.531 -15.851 -54.828 1.00 60.49 450 ILE B C 1
ATOM 9460 O O . ILE B 1 461 ? 11.867 -16.932 -54.352 1.00 64.78 450 ILE B O 1
ATOM 9465 N N . GLY B 1 462 ? 10.585 -15.092 -54.294 1.00 61.08 451 GLY B N 1
ATOM 9466 C CA . GLY B 1 462 ? 9.849 -15.522 -53.124 1.00 62.77 451 GLY B CA 1
ATOM 9467 C C . GLY B 1 462 ? 9.102 -16.793 -53.461 1.00 71.04 451 GLY B C 1
ATOM 9468 O O . GLY B 1 462 ? 8.949 -17.675 -52.619 1.00 81.05 451 GLY B O 1
ATOM 9469 N N . LEU B 1 463 ? 8.633 -16.881 -54.703 1.00 59.09 452 LEU B N 1
ATOM 9470 C CA . LEU B 1 463 ? 7.878 -18.033 -55.159 1.00 46.72 452 LEU B CA 1
ATOM 9471 C C . LEU B 1 463 ? 8.799 -19.203 -55.456 1.00 55.96 452 LEU B C 1
ATOM 9472 O O . LEU B 1 463 ? 8.437 -20.353 -55.247 1.00 74.61 452 LEU B O 1
ATOM 9477 N N . ALA B 1 464 ? 9.996 -18.913 -55.942 1.00 57.45 453 ALA B N 1
ATOM 9478 C CA . ALA B 1 464 ? 10.922 -19.976 -56.309 1.00 63.40 453 ALA B CA 1
ATOM 9479 C C . ALA B 1 464 ? 11.605 -20.555 -55.082 1.00 66.53 453 ALA B C 1
ATOM 9480 O O . ALA B 1 464 ? 11.765 -21.770 -54.963 1.00 80.12 453 ALA B O 1
ATOM 9482 N N . ALA B 1 465 ? 11.985 -19.669 -54.168 1.00 71.17 454 ALA B N 1
ATOM 9483 C CA . ALA B 1 465 ? 12.729 -20.016 -52.953 1.00 68.11 454 ALA B CA 1
ATOM 9484 C C . ALA B 1 465 ? 11.862 -20.330 -51.730 1.00 68.45 454 ALA B C 1
ATOM 9485 O O . ALA B 1 465 ? 12.372 -20.422 -50.614 1.00 69.56 454 ALA B O 1
ATOM 9495 N N . GLY B 1 467 ? 9.806 -22.520 -49.770 1.00 78.33 456 GLY B N 1
ATOM 9496 C CA . GLY B 1 467 ? 10.077 -23.420 -48.661 1.00 82.68 456 GLY B CA 1
ATOM 9497 C C . GLY B 1 467 ? 11.525 -23.312 -48.192 1.00 90.25 456 GLY B C 1
ATOM 9498 O O . GLY B 1 467 ? 11.852 -23.643 -47.061 1.00 82.72 456 GLY B O 1
ATOM 9499 N N . SER B 1 468 ? 12.389 -22.812 -49.069 1.00 101.13 457 SER B N 1
ATOM 9500 C CA . SER B 1 468 ? 13.840 -22.966 -48.935 1.00 94.80 457 SER B CA 1
ATOM 9501 C C . SER B 1 468 ? 14.460 -22.519 -47.622 1.00 92.25 457 SER B C 1
ATOM 9502 O O . SER B 1 468 ? 15.382 -23.149 -47.133 1.00 99.04 457 SER B O 1
ATOM 9505 N N . ALA B 1 469 ? 14.003 -21.404 -47.078 1.00 86.74 458 ALA B N 1
ATOM 9506 C CA . ALA B 1 469 ? 14.676 -20.824 -45.920 1.00 85.47 458 ALA B CA 1
ATOM 9507 C C . ALA B 1 469 ? 16.150 -20.513 -46.200 1.00 91.77 458 ALA B C 1
ATOM 9508 O O . ALA B 1 469 ? 16.975 -20.567 -45.293 1.00 105.76 458 ALA B O 1
ATOM 9510 N N . ASN B 1 470 ? 16.469 -20.179 -47.449 1.00 84.12 459 ASN B N 1
ATOM 9511 C CA . ASN B 1 470 ? 17.845 -19.890 -47.871 1.00 88.76 459 ASN B CA 1
ATOM 9512 C C . ASN B 1 470 ? 18.343 -18.497 -47.465 1.00 89.14 459 ASN B C 1
ATOM 9513 O O . ASN B 1 470 ? 17.740 -17.486 -47.817 1.00 86.97 459 ASN B O 1
ATOM 9518 N N . ILE B 1 471 ? 19.468 -18.447 -46.759 1.00 91.65 460 ILE B N 1
ATOM 9519 C CA . ILE B 1 471 ? 19.982 -17.189 -46.209 1.00 93.68 460 ILE B CA 1
ATOM 9520 C C . ILE B 1 471 ? 20.445 -16.147 -47.233 1.00 91.71 460 ILE B C 1
ATOM 9521 O O . ILE B 1 471 ? 20.353 -14.941 -46.997 1.00 97.27 460 ILE B O 1
ATOM 9526 N N . GLU B 1 472 ? 20.960 -16.603 -48.362 1.00 91.02 461 GLU B N 1
ATOM 9527 C CA . GLU B 1 472 ? 21.478 -15.678 -49.356 1.00 93.81 461 GLU B CA 1
ATOM 9528 C C . GLU B 1 472 ? 20.347 -14.891 -50.017 1.00 93.28 461 GLU B C 1
ATOM 9529 O O . GLU B 1 472 ? 20.392 -13.662 -50.068 1.00 92.25 461 GLU B O 1
ATOM 9535 N N . VAL B 1 473 ? 19.327 -15.593 -50.508 1.00 94.89 462 VAL B N 1
ATOM 9536 C CA . VAL B 1 473 ? 18.214 -14.927 -51.188 1.00 91.11 462 VAL B CA 1
ATOM 9537 C C . VAL B 1 473 ? 17.556 -13.912 -50.260 1.00 84.14 462 VAL B C 1
ATOM 9538 O O . VAL B 1 473 ? 17.224 -12.791 -50.671 1.00 86.63 462 VAL B O 1
ATOM 9542 N N . TYR B 1 474 ? 17.389 -14.306 -49.004 1.00 72.51 463 TYR B N 1
ATOM 9543 C CA . TYR B 1 474 ? 16.856 -13.401 -48.004 1.00 67.43 463 TYR B CA 1
ATOM 9544 C C . TYR B 1 474 ? 17.716 -12.148 -47.893 1.00 71.66 463 TYR B C 1
ATOM 9545 O O . TYR B 1 474 ? 17.201 -11.029 -47.940 1.00 72.55 463 TYR B O 1
ATOM 9554 N N . GLU B 1 475 ? 19.025 -12.331 -47.755 1.00 76.52 464 GLU B N 1
ATOM 9555 C CA . GLU B 1 475 ? 19.937 -11.197 -47.658 1.00 83.84 464 GLU B CA 1
ATOM 9556 C C . GLU B 1 475 ? 19.898 -10.318 -48.911 1.00 88.37 464 GLU B C 1
ATOM 9557 O O . GLU B 1 475 ? 19.993 -9.091 -48.823 1.00 89.49 464 GLU B O 1
ATOM 9563 N N . ALA B 1 476 ? 19.780 -10.950 -50.076 1.00 81.14 465 ALA B N 1
ATOM 9564 C CA . ALA B 1 476 ? 19.645 -10.209 -51.322 1.00 73.59 465 ALA B CA 1
ATOM 9565 C C . ALA B 1 476 ? 18.387 -9.348 -51.289 1.00 77.02 465 ALA B C 1
ATOM 9566 O O . ALA B 1 476 ? 18.450 -8.144 -51.514 1.00 85.66 465 ALA B O 1
ATOM 9568 N N . LEU B 1 477 ? 17.245 -9.966 -50.998 1.00 71.06 466 LEU B N 1
ATOM 9569 C CA . LEU B 1 477 ? 15.995 -9.223 -50.854 1.00 66.12 466 LEU B CA 1
ATOM 9570 C C . LEU B 1 477 ? 16.087 -8.080 -49.833 1.00 67.05 466 LEU B C 1
ATOM 9571 O O . LEU B 1 477 ? 15.474 -7.023 -50.011 1.00 62.85 466 LEU B O 1
ATOM 9576 N N . LYS B 1 478 ? 16.839 -8.292 -48.757 1.00 65.67 467 LYS B N 1
ATOM 9577 C CA . LYS B 1 478 ? 16.934 -7.274 -47.719 1.00 69.06 467 LYS B CA 1
ATOM 9578 C C . LYS B 1 478 ? 17.565 -6.018 -48.281 1.00 78.18 467 LYS B C 1
ATOM 9579 O O . LYS B 1 478 ? 17.240 -4.907 -47.859 1.00 81.36 467 LYS B O 1
ATOM 9585 N N . GLU B 1 479 ? 18.468 -6.194 -49.240 1.00 81.60 468 GLU B N 1
ATOM 9586 C CA . GLU B 1 479 ? 19.179 -5.054 -49.801 1.00 84.33 468 GLU B CA 1
ATOM 9587 C C . GLU B 1 479 ? 18.233 -4.216 -50.644 1.00 80.42 468 GLU B C 1
ATOM 9588 O O . GLU B 1 479 ? 18.380 -2.995 -50.731 1.00 80.23 468 GLU B O 1
ATOM 9594 N N . VAL B 1 480 ? 17.251 -4.879 -51.247 1.00 78.78 469 VAL B N 1
ATOM 9595 C CA . VAL B 1 480 ? 16.202 -4.195 -51.991 1.00 75.36 469 VAL B CA 1
ATOM 9596 C C . VAL B 1 480 ? 15.281 -3.436 -51.056 1.00 80.22 469 VAL B C 1
ATOM 9597 O O . VAL B 1 480 ? 14.850 -2.323 -51.366 1.00 87.12 469 VAL B O 1
ATOM 9601 N N . LEU B 1 481 ? 14.966 -4.050 -49.918 1.00 73.56 470 LEU B N 1
ATOM 9602 C CA . LEU B 1 481 ? 14.114 -3.403 -48.935 1.00 65.74 470 LEU B CA 1
ATOM 9603 C C . LEU B 1 481 ? 14.784 -2.137 -48.422 1.00 78.55 470 LEU B C 1
ATOM 9604 O O . LEU B 1 481 ? 14.154 -1.083 -48.338 1.00 81.05 470 LEU B O 1
ATOM 9609 N N . TYR B 1 482 ? 16.070 -2.241 -48.099 1.00 83.79 471 TYR B N 1
ATOM 9610 C CA . TYR B 1 482 ? 16.791 -1.129 -47.490 1.00 83.28 471 TYR B CA 1
ATOM 9611 C C . TYR B 1 482 ? 16.884 0.079 -48.418 1.00 83.92 471 TYR B C 1
ATOM 9612 O O . TYR B 1 482 ? 17.211 1.185 -47.984 1.00 95.47 471 TYR B O 1
ATOM 9621 N N . ASN B 1 483 ? 16.587 -0.140 -49.693 1.00 76.00 472 ASN B N 1
ATOM 9622 C CA . ASN B 1 483 ? 16.571 0.935 -50.676 1.00 83.47 472 ASN B CA 1
ATOM 9623 C C . ASN B 1 483 ? 15.372 1.862 -50.468 1.00 85.16 472 ASN B C 1
ATOM 9624 O O . ASN B 1 483 ? 15.357 2.992 -50.953 1.00 93.64 472 ASN B O 1
ATOM 9629 N N . ASP B 1 484 ? 14.375 1.377 -49.733 1.00 82.70 473 ASP B N 1
ATOM 9630 C CA . ASP B 1 484 ? 13.226 2.194 -49.346 1.00 78.35 473 ASP B CA 1
ATOM 9631 C C . ASP B 1 484 ? 12.277 2.558 -50.473 1.00 79.66 473 ASP B C 1
ATOM 9632 O O . ASP B 1 484 ? 11.372 3.360 -50.273 1.00 94.28 473 ASP B O 1
ATOM 9637 N N . SER B 1 485 ? 12.529 2.055 -51.675 1.00 67.40 474 SER B N 1
ATOM 9638 C CA . SER B 1 485 ? 11.633 2.358 -52.785 1.00 62.41 474 SER B CA 1
ATOM 9639 C C . SER B 1 485 ? 10.254 1.746 -52.598 1.00 65.04 474 SER B C 1
ATOM 9640 O O . SER B 1 485 ? 10.131 0.550 -52.341 1.00 69.45 474 SER B O 1
ATOM 9643 N N . ALA B 1 486 ? 9.225 2.577 -52.745 1.00 63.82 475 ALA B N 1
ATOM 9644 C CA . ALA B 1 486 ? 7.835 2.130 -52.690 1.00 68.02 475 ALA B CA 1
ATOM 9645 C C . ALA B 1 486 ? 7.542 1.080 -53.761 1.00 65.50 475 ALA B C 1
ATOM 9646 O O . ALA B 1 486 ? 6.742 0.169 -53.557 1.00 61.57 475 ALA B O 1
ATOM 9648 N N . THR B 1 487 ? 8.209 1.212 -54.900 1.00 62.57 476 THR B N 1
ATOM 9649 C CA . THR B 1 487 ? 7.925 0.384 -56.063 1.00 61.59 476 THR B CA 1
ATOM 9650 C C . THR B 1 487 ? 8.384 -1.058 -55.912 1.00 64.00 476 THR B C 1
ATOM 9651 O O . THR B 1 487 ? 7.663 -1.971 -56.295 1.00 63.57 476 THR B O 1
ATOM 9655 N N . SER B 1 488 ? 9.606 -1.255 -55.423 1.00 67.25 477 SER B N 1
ATOM 9656 C CA . SER B 1 488 ? 10.115 -2.595 -55.142 1.00 65.64 477 SER B CA 1
ATOM 9657 C C . SER B 1 488 ? 9.921 -3.061 -53.706 1.00 73.09 477 SER B C 1
ATOM 9658 O O . SER B 1 488 ? 10.016 -4.255 -53.421 1.00 74.49 477 SER B O 1
ATOM 9661 N N . GLY B 1 489 ? 9.624 -2.127 -52.811 1.00 70.65 478 GLY B N 1
ATOM 9662 C CA . GLY B 1 489 ? 9.778 -2.379 -51.382 1.00 62.71 478 GLY B CA 1
ATOM 9663 C C . GLY B 1 489 ? 8.834 -3.382 -50.742 1.00 59.97 478 GLY B C 1
ATOM 9664 O O . GLY B 1 489 ? 9.237 -4.170 -49.890 1.00 57.54 478 GLY B O 1
ATOM 9665 N N . GLU B 1 490 ? 7.573 -3.342 -51.160 1.00 56.06 479 GLU B N 1
ATOM 9666 C CA . GLU B 1 490 ? 6.554 -4.255 -50.675 1.00 57.00 479 GLU B CA 1
ATOM 9667 C C . GLU B 1 490 ? 6.822 -5.665 -51.175 1.00 56.93 479 GLU B C 1
ATOM 9668 O O . GLU B 1 490 ? 6.756 -6.626 -50.425 1.00 66.37 479 GLU B O 1
ATOM 9674 N N . ALA B 1 491 ? 7.137 -5.781 -52.454 1.00 57.66 480 ALA B N 1
ATOM 9675 C CA . ALA B 1 491 ? 7.427 -7.075 -53.052 1.00 56.01 480 ALA B CA 1
ATOM 9676 C C . ALA B 1 491 ? 8.624 -7.717 -52.374 1.00 56.65 480 ALA B C 1
ATOM 9677 O O . ALA B 1 491 ? 8.638 -8.921 -52.142 1.00 55.42 480 ALA B O 1
ATOM 9679 N N . ALA B 1 492 ? 9.633 -6.918 -52.057 1.00 51.29 481 ALA B N 1
ATOM 9680 C CA . ALA B 1 492 ? 10.809 -7.453 -51.385 1.00 53.46 481 ALA B CA 1
ATOM 9681 C C . ALA B 1 492 ? 10.469 -8.059 -50.024 1.00 66.43 481 ALA B C 1
ATOM 9682 O O . ALA B 1 492 ? 10.995 -9.113 -49.662 1.00 71.57 481 ALA B O 1
ATOM 9684 N N . ALA B 1 493 ? 9.591 -7.394 -49.274 1.00 57.18 482 ALA B N 1
ATOM 9685 C CA . ALA B 1 493 ? 9.158 -7.896 -47.972 1.00 52.15 482 ALA B CA 1
ATOM 9686 C C . ALA B 1 493 ? 8.413 -9.226 -48.067 1.00 55.60 482 ALA B C 1
ATOM 9687 O O . ALA B 1 493 ? 8.718 -10.172 -47.340 1.00 57.29 482 ALA B O 1
ATOM 9689 N N . LEU B 1 494 ? 7.425 -9.295 -48.952 1.00 51.61 483 LEU B N 1
ATOM 9690 C CA . LEU B 1 494 ? 6.734 -10.552 -49.205 1.00 58.80 483 LEU B CA 1
ATOM 9691 C C . LEU B 1 494 ? 7.713 -11.648 -49.595 1.00 55.68 483 LEU B C 1
ATOM 9692 O O . LEU B 1 494 ? 7.540 -12.795 -49.241 1.00 67.15 483 LEU B O 1
ATOM 9697 N N . GLY B 1 495 ? 8.741 -11.292 -50.346 1.00 50.84 484 GLY B N 1
ATOM 9698 C CA . GLY B 1 495 ? 9.712 -12.270 -50.788 1.00 63.67 484 GLY B CA 1
ATOM 9699 C C . GLY B 1 495 ? 10.490 -12.849 -49.627 1.00 69.41 484 GLY B C 1
ATOM 9700 O O . GLY B 1 495 ? 10.685 -14.058 -49.537 1.00 78.99 484 GLY B O 1
ATOM 9709 N N . GLY B 1 497 ? 9.498 -12.976 -46.516 1.00 63.75 486 GLY B N 1
ATOM 9710 C CA . GLY B 1 497 ? 8.562 -13.818 -45.807 1.00 53.89 486 GLY B CA 1
ATOM 9711 C C . GLY B 1 497 ? 8.370 -15.163 -46.480 1.00 56.14 486 GLY B C 1
ATOM 9712 O O . GLY B 1 497 ? 8.282 -16.191 -45.820 1.00 60.17 486 GLY B O 1
ATOM 9713 N N . LEU B 1 498 ? 8.286 -15.161 -47.803 1.00 64.54 487 LEU B N 1
ATOM 9714 C CA . LEU B 1 498 ? 8.031 -16.391 -48.542 1.00 62.59 487 LEU B CA 1
ATOM 9715 C C . LEU B 1 498 ? 9.244 -17.280 -48.461 1.00 65.12 487 LEU B C 1
ATOM 9716 O O . LEU B 1 498 ? 9.139 -18.483 -48.262 1.00 57.07 487 LEU B O 1
ATOM 9721 N N . CYS B 1 499 ? 10.404 -16.668 -48.628 1.00 68.34 488 CYS B N 1
ATOM 9722 C CA . CYS B 1 499 ? 11.664 -17.371 -48.495 1.00 66.65 488 CYS B CA 1
ATOM 9723 C C . CYS B 1 499 ? 11.771 -17.967 -47.095 1.00 62.68 488 CYS B C 1
ATOM 9724 O O . CYS B 1 499 ? 12.052 -19.145 -46.930 1.00 65.61 488 CYS B O 1
ATOM 9735 N N . LEU B 1 501 ? 9.410 -18.645 -44.934 1.00 67.41 490 LEU B N 1
ATOM 9736 C CA . LEU B 1 501 ? 8.139 -19.186 -44.481 1.00 60.84 490 LEU B CA 1
ATOM 9737 C C . LEU B 1 501 ? 8.314 -20.262 -43.419 1.00 69.13 490 LEU B C 1
ATOM 9738 O O . LEU B 1 501 ? 9.097 -21.195 -43.577 1.00 66.92 490 LEU B O 1
ATOM 9743 N N . GLY B 1 502 ? 7.577 -20.093 -42.323 1.00 63.49 491 GLY B N 1
ATOM 9744 C CA . GLY B 1 502 ? 7.472 -21.074 -41.256 1.00 51.99 491 GLY B CA 1
ATOM 9745 C C . GLY B 1 502 ? 8.593 -21.089 -40.233 1.00 59.25 491 GLY B C 1
ATOM 9746 O O . GLY B 1 502 ? 8.431 -21.621 -39.140 1.00 69.80 491 GLY B O 1
ATOM 9747 N N . THR B 1 503 ? 9.726 -20.498 -40.579 1.00 62.43 492 THR B N 1
ATOM 9748 C CA . THR B 1 503 ? 10.950 -20.650 -39.799 1.00 65.94 492 THR B CA 1
ATOM 9749 C C . THR B 1 503 ? 10.925 -19.975 -38.448 1.00 66.82 492 THR B C 1
ATOM 9750 O O . THR B 1 503 ? 11.716 -20.314 -37.574 1.00 72.22 492 THR B O 1
ATOM 9754 N N . GLY B 1 504 ? 10.043 -18.998 -38.292 1.00 71.36 493 GLY B N 1
ATOM 9755 C CA . GLY B 1 504 ? 10.018 -18.184 -37.093 1.00 63.82 493 GLY B CA 1
ATOM 9756 C C . GLY B 1 504 ? 11.400 -17.648 -36.758 1.00 79.98 493 GLY B C 1
ATOM 9757 O O . GLY B 1 504 ? 11.718 -17.426 -35.593 1.00 82.75 493 GLY B O 1
ATOM 9758 N N . LYS B 1 505 ? 12.228 -17.428 -37.776 1.00 91.28 494 LYS B N 1
ATOM 9759 C CA . LYS B 1 505 ? 13.608 -16.996 -37.550 1.00 89.11 494 LYS B CA 1
ATOM 9760 C C . LYS B 1 505 ? 13.683 -15.615 -36.903 1.00 87.26 494 LYS B C 1
ATOM 9761 O O . LYS B 1 505 ? 13.277 -14.623 -37.506 1.00 81.39 494 LYS B O 1
ATOM 9767 N N . PRO B 1 506 ? 14.227 -15.553 -35.673 1.00 91.97 495 PRO B N 1
ATOM 9768 C CA . PRO B 1 506 ? 14.231 -14.340 -34.845 1.00 90.11 495 PRO B CA 1
ATOM 9769 C C . PRO B 1 506 ? 14.977 -13.193 -35.503 1.00 93.95 495 PRO B C 1
ATOM 9770 O O . PRO B 1 506 ? 14.533 -12.054 -35.412 1.00 99.24 495 PRO B O 1
ATOM 9774 N N . GLU B 1 507 ? 16.095 -13.476 -36.158 1.00 95.99 496 GLU B N 1
ATOM 9775 C CA . GLU B 1 507 ? 16.851 -12.403 -36.782 1.00 95.03 496 GLU B CA 1
ATOM 9776 C C . GLU B 1 507 ? 15.973 -11.718 -37.805 1.00 85.31 496 GLU B C 1
ATOM 9777 O O . GLU B 1 507 ? 15.849 -10.497 -37.808 1.00 79.29 496 GLU B O 1
ATOM 9783 N N . ALA B 1 508 ? 15.340 -12.522 -38.654 1.00 86.79 497 ALA B N 1
ATOM 9784 C CA . ALA B 1 508 ? 14.449 -12.008 -39.684 1.00 74.61 497 ALA B CA 1
ATOM 9785 C C . ALA B 1 508 ? 13.376 -11.155 -39.039 1.00 75.20 497 ALA B C 1
ATOM 9786 O O . ALA B 1 508 ? 13.255 -9.965 -39.324 1.00 84.62 497 ALA B O 1
ATOM 9788 N N . ILE B 1 509 ? 12.618 -11.771 -38.141 1.00 71.17 498 ILE B N 1
ATOM 9789 C CA . ILE B 1 509 ? 11.540 -11.095 -37.428 1.00 64.51 498 ILE B CA 1
ATOM 9790 C C . ILE B 1 509 ? 11.945 -9.739 -36.839 1.00 71.23 498 ILE B C 1
ATOM 9791 O O . ILE B 1 509 ? 11.220 -8.757 -36.988 1.00 74.20 498 ILE B O 1
ATOM 9796 N N . HIS B 1 510 ? 13.099 -9.677 -36.182 1.00 78.55 499 HIS B N 1
ATOM 9797 C CA . HIS B 1 510 ? 13.579 -8.416 -35.629 1.00 85.60 499 HIS B CA 1
ATOM 9798 C C . HIS B 1 510 ? 13.817 -7.401 -36.749 1.00 82.19 499 HIS B C 1
ATOM 9799 O O . HIS B 1 510 ? 13.310 -6.279 -36.696 1.00 84.41 499 HIS B O 1
ATOM 9806 N N . ASP B 1 511 ? 14.570 -7.818 -37.767 1.00 72.40 500 ASP B N 1
ATOM 9807 C CA . ASP B 1 511 ? 14.916 -6.972 -38.911 1.00 79.22 500 ASP B CA 1
ATOM 9808 C C . ASP B 1 511 ? 13.703 -6.342 -39.576 1.00 77.04 500 ASP B C 1
ATOM 9809 O O . ASP B 1 511 ? 13.701 -5.159 -39.921 1.00 72.95 500 ASP B O 1
ATOM 9822 N N . PHE B 1 513 ? 10.363 -6.304 -38.398 1.00 71.20 502 PHE B N 1
ATOM 9823 C CA . PHE B 1 513 ? 9.529 -5.533 -37.488 1.00 68.00 502 PHE B CA 1
ATOM 9824 C C . PHE B 1 513 ? 10.065 -4.114 -37.304 1.00 69.61 502 PHE B C 1
ATOM 9825 O O . PHE B 1 513 ? 9.303 -3.158 -37.389 1.00 74.06 502 PHE B O 1
ATOM 9833 N N . THR B 1 514 ? 11.365 -3.955 -37.062 1.00 68.68 503 THR B N 1
ATOM 9834 C CA . THR B 1 514 ? 11.860 -2.607 -36.786 1.00 70.04 503 THR B CA 1
ATOM 9835 C C . THR B 1 514 ? 11.807 -1.735 -38.037 1.00 67.30 503 THR B C 1
ATOM 9836 O O . THR B 1 514 ? 11.450 -0.554 -37.974 1.00 77.49 503 THR B O 1
ATOM 9840 N N . TYR B 1 515 ? 12.130 -2.324 -39.180 1.00 60.45 504 TYR B N 1
ATOM 9841 C CA . TYR B 1 515 ? 12.132 -1.563 -40.414 1.00 64.04 504 TYR B CA 1
ATOM 9842 C C . TYR B 1 515 ? 10.741 -1.097 -40.814 1.00 67.81 504 TYR B C 1
ATOM 9843 O O . TYR B 1 515 ? 10.603 -0.114 -41.537 1.00 78.83 504 TYR B O 1
ATOM 9852 N N . SER B 1 516 ? 9.709 -1.797 -40.359 1.00 59.63 505 SER B N 1
ATOM 9853 C CA . SER B 1 516 ? 8.360 -1.406 -40.731 1.00 62.33 505 SER B CA 1
ATOM 9854 C C . SER B 1 516 ? 8.030 -0.086 -40.060 1.00 77.25 505 SER B C 1
ATOM 9855 O O . SER B 1 516 ? 7.127 0.627 -40.493 1.00 77.81 505 SER B O 1
ATOM 9858 N N . GLN B 1 517 ? 8.759 0.211 -38.985 1.00 83.77 506 GLN B N 1
ATOM 9859 C CA . GLN B 1 517 ? 8.720 1.511 -38.313 1.00 84.74 506 GLN B CA 1
ATOM 9860 C C . GLN B 1 517 ? 9.634 2.584 -38.934 1.00 85.63 506 GLN B C 1
ATOM 9861 O O . GLN B 1 517 ? 9.341 3.775 -38.851 1.00 91.51 506 GLN B O 1
ATOM 9867 N N . GLU B 1 518 ? 10.746 2.161 -39.532 1.00 81.40 507 GLU B N 1
ATOM 9868 C CA . GLU B 1 518 ? 11.678 3.081 -40.195 1.00 85.42 507 GLU B CA 1
ATOM 9869 C C . GLU B 1 518 ? 11.237 3.600 -41.567 1.00 85.86 507 GLU B C 1
ATOM 9870 O O . GLU B 1 518 ? 11.276 4.805 -41.810 1.00 85.12 507 GLU B O 1
ATOM 9876 N N . THR B 1 519 ? 10.807 2.701 -42.451 1.00 81.15 508 THR B N 1
ATOM 9877 C CA . THR B 1 519 ? 10.403 3.081 -43.804 1.00 75.81 508 THR B CA 1
ATOM 9878 C C . THR B 1 519 ? 9.379 4.185 -43.740 1.00 82.44 508 THR B C 1
ATOM 9879 O O . THR B 1 519 ? 8.585 4.251 -42.809 1.00 85.67 508 THR B O 1
ATOM 9883 N N . GLN B 1 520 ? 9.407 5.069 -44.724 1.00 90.10 509 GLN B N 1
ATOM 9884 C CA . GLN B 1 520 ? 8.426 6.139 -44.772 1.00 97.62 509 GLN B CA 1
ATOM 9885 C C . GLN B 1 520 ? 7.196 5.703 -45.569 1.00 88.90 509 GLN B C 1
ATOM 9886 O O . GLN B 1 520 ? 6.255 6.482 -45.755 1.00 87.71 509 GLN B O 1
ATOM 9892 N N . HIS B 1 521 ? 7.199 4.442 -46.003 1.00 76.70 510 HIS B N 1
ATOM 9893 C CA . HIS B 1 521 ? 6.230 3.968 -46.985 1.00 59.62 510 HIS B CA 1
ATOM 9894 C C . HIS B 1 521 ? 5.177 2.992 -46.485 1.00 61.48 510 HIS B C 1
ATOM 9895 O O . HIS B 1 521 ? 5.488 1.853 -46.139 1.00 61.07 510 HIS B O 1
ATOM 9902 N N . GLY B 1 522 ? 3.920 3.422 -46.534 1.00 54.69 511 GLY B N 1
ATOM 9903 C CA . GLY B 1 522 ? 2.822 2.589 -46.091 1.00 40.68 511 GLY B CA 1
ATOM 9904 C C . GLY B 1 522 ? 2.818 1.162 -46.613 1.00 52.78 511 GLY B C 1
ATOM 9905 O O . GLY B 1 522 ? 2.672 0.220 -45.845 1.00 63.59 511 GLY B O 1
ATOM 9906 N N . ASN B 1 523 ? 2.980 0.985 -47.916 1.00 55.46 512 ASN B N 1
ATOM 9907 C CA . ASN B 1 523 ? 2.832 -0.346 -48.502 1.00 52.29 512 ASN B CA 1
ATOM 9908 C C . ASN B 1 523 ? 3.954 -1.287 -48.103 1.00 56.78 512 ASN B C 1
ATOM 9909 O O . ASN B 1 523 ? 3.754 -2.491 -48.010 1.00 55.04 512 ASN B O 1
ATOM 9914 N N . ILE B 1 524 ? 5.138 -0.736 -47.881 1.00 38.65 513 ILE B N 1
ATOM 9915 C CA . ILE B 1 524 ? 6.236 -1.511 -47.321 1.00 53.69 513 ILE B CA 1
ATOM 9916 C C . ILE B 1 524 ? 5.919 -2.038 -45.909 1.00 58.39 513 ILE B C 1
ATOM 9917 O O . ILE B 1 524 ? 6.187 -3.198 -45.583 1.00 58.92 513 ILE B O 1
ATOM 9922 N N . THR B 1 525 ? 5.357 -1.174 -45.069 1.00 48.07 514 THR B N 1
ATOM 9923 C CA . THR B 1 525 ? 4.932 -1.591 -43.749 1.00 48.96 514 THR B CA 1
ATOM 9924 C C . THR B 1 525 ? 3.929 -2.745 -43.870 1.00 58.56 514 THR B C 1
ATOM 9925 O O . THR B 1 525 ? 4.093 -3.785 -43.231 1.00 58.99 514 THR B O 1
ATOM 9929 N N . ARG B 1 526 ? 2.903 -2.576 -44.701 1.00 58.62 515 ARG B N 1
ATOM 9930 C CA . ARG B 1 526 ? 1.899 -3.630 -44.850 1.00 50.74 515 ARG B CA 1
ATOM 9931 C C . ARG B 1 526 ? 2.552 -4.869 -45.400 1.00 45.15 515 ARG B C 1
ATOM 9932 O O . ARG B 1 526 ? 2.270 -5.973 -44.961 1.00 43.95 515 ARG B O 1
ATOM 9940 N N . GLY B 1 527 ? 3.448 -4.675 -46.354 1.00 47.05 516 GLY B N 1
ATOM 9941 C CA . GLY B 1 527 ? 4.182 -5.782 -46.925 1.00 48.10 516 GLY B CA 1
ATOM 9942 C C . GLY B 1 527 ? 4.983 -6.534 -45.886 1.00 53.60 516 GLY B C 1
ATOM 9943 O O . GLY B 1 527 ? 5.005 -7.768 -45.881 1.00 47.64 516 GLY B O 1
ATOM 9944 N N . LEU B 1 528 ? 5.641 -5.780 -45.009 1.00 60.22 517 LEU B N 1
ATOM 9945 C CA . LEU B 1 528 ? 6.434 -6.349 -43.926 1.00 59.56 517 LEU B CA 1
ATOM 9946 C C . LEU B 1 528 ? 5.552 -6.985 -42.844 1.00 61.92 517 LEU B C 1
ATOM 9947 O O . LEU B 1 528 ? 5.969 -7.899 -42.121 1.00 54.80 517 LEU B O 1
ATOM 9952 N N . ALA B 1 529 ? 4.321 -6.509 -42.739 1.00 62.12 518 ALA B N 1
ATOM 9953 C CA . ALA B 1 529 ? 3.370 -7.166 -41.869 1.00 57.22 518 ALA B CA 1
ATOM 9954 C C . ALA B 1 529 ? 3.057 -8.571 -42.387 1.00 66.06 518 ALA B C 1
ATOM 9955 O O . ALA B 1 529 ? 3.267 -9.545 -41.669 1.00 81.11 518 ALA B O 1
ATOM 9957 N N . VAL B 1 530 ? 2.594 -8.700 -43.631 1.00 57.39 519 VAL B N 1
ATOM 9958 C CA . VAL B 1 530 ? 2.266 -10.039 -44.137 1.00 53.45 519 VAL B CA 1
ATOM 9959 C C . VAL B 1 530 ? 3.486 -10.946 -44.162 1.00 53.06 519 VAL B C 1
ATOM 9960 O O . VAL B 1 530 ? 3.369 -12.165 -44.093 1.00 50.45 519 VAL B O 1
ATOM 9964 N N . GLY B 1 531 ? 4.664 -10.348 -44.251 1.00 55.16 520 GLY B N 1
ATOM 9965 C CA . GLY B 1 531 ? 5.898 -11.114 -44.209 1.00 58.66 520 GLY B CA 1
ATOM 9966 C C . GLY B 1 531 ? 6.114 -11.822 -42.882 1.00 63.63 520 GLY B C 1
ATOM 9967 O O . GLY B 1 531 ? 6.379 -13.027 -42.839 1.00 70.59 520 GLY B O 1
ATOM 9968 N N . LEU B 1 532 ? 6.006 -11.068 -41.794 1.00 59.24 521 LEU B N 1
ATOM 9969 C CA . LEU B 1 532 ? 6.160 -11.640 -40.459 1.00 59.75 521 LEU B CA 1
ATOM 9970 C C . LEU B 1 532 ? 5.175 -12.773 -40.264 1.00 59.81 521 LEU B C 1
ATOM 9971 O O . LEU B 1 532 ? 5.500 -13.787 -39.643 1.00 64.06 521 LEU B O 1
ATOM 9976 N N . ALA B 1 533 ? 3.985 -12.605 -40.832 1.00 52.97 522 ALA B N 1
ATOM 9977 C CA . ALA B 1 533 ? 2.944 -13.618 -40.757 1.00 43.77 522 ALA B CA 1
ATOM 9978 C C . ALA B 1 533 ? 3.398 -14.883 -41.451 1.00 47.54 522 ALA B C 1
ATOM 9979 O O . ALA B 1 533 ? 3.288 -15.990 -40.924 1.00 44.43 522 ALA B O 1
ATOM 9981 N N . LEU B 1 534 ? 3.907 -14.709 -42.657 1.00 57.41 523 LEU B N 1
ATOM 9982 C CA . LEU B 1 534 ? 4.377 -15.828 -43.428 1.00 48.46 523 LEU B CA 1
ATOM 9983 C C . LEU B 1 534 ? 5.448 -16.521 -42.611 1.00 58.78 523 LEU B C 1
ATOM 9984 O O . LEU B 1 534 ? 5.403 -17.736 -42.431 1.00 70.43 523 LEU B O 1
ATOM 9989 N N . ILE B 1 535 ? 6.396 -15.748 -42.088 1.00 53.82 524 ILE B N 1
ATOM 9990 C CA . ILE B 1 535 ? 7.499 -16.329 -41.333 1.00 55.40 524 ILE B CA 1
ATOM 9991 C C . ILE B 1 535 ? 7.032 -17.175 -40.153 1.00 59.37 524 ILE B C 1
ATOM 9992 O O . ILE B 1 535 ? 7.658 -18.177 -39.820 1.00 67.36 524 ILE B O 1
ATOM 9997 N N . ASN B 1 536 ? 5.935 -16.773 -39.526 1.00 58.93 525 ASN B N 1
ATOM 9998 C CA . ASN B 1 536 ? 5.412 -17.474 -38.348 1.00 57.26 525 ASN B CA 1
ATOM 9999 C C . ASN B 1 536 ? 4.405 -18.574 -38.648 1.00 56.48 525 ASN B C 1
ATOM 10000 O O . ASN B 1 536 ? 3.735 -19.063 -37.742 1.00 53.72 525 ASN B O 1
ATOM 10005 N N . TYR B 1 537 ? 4.241 -18.919 -39.919 1.00 55.84 526 TYR B N 1
ATOM 10006 C CA . TYR B 1 537 ? 3.281 -19.961 -40.267 1.00 58.83 526 TYR B CA 1
ATOM 10007 C C . TYR B 1 537 ? 3.505 -21.229 -39.454 1.00 61.40 526 TYR B C 1
ATOM 10008 O O . TYR B 1 537 ? 4.628 -21.745 -39.395 1.00 63.72 526 TYR B O 1
ATOM 10017 N N . GLY B 1 538 ? 2.430 -21.713 -38.829 1.00 57.50 527 GLY B N 1
ATOM 10018 C CA . GLY B 1 538 ? 2.431 -22.975 -38.094 1.00 57.95 527 GLY B CA 1
ATOM 10019 C C . GLY B 1 538 ? 3.111 -23.019 -36.731 1.00 55.04 527 GLY B C 1
ATOM 10020 O O . GLY B 1 538 ? 3.039 -24.014 -36.039 1.00 60.63 527 GLY B O 1
ATOM 10021 N N . ARG B 1 539 ? 3.778 -21.939 -36.357 1.00 56.41 528 ARG B N 1
ATOM 10022 C CA . ARG B 1 539 ? 4.500 -21.847 -35.101 1.00 62.59 528 ARG B CA 1
ATOM 10023 C C . ARG B 1 539 ? 3.601 -21.845 -33.849 1.00 73.32 528 ARG B C 1
ATOM 10024 O O . ARG B 1 539 ? 4.087 -21.980 -32.720 1.00 80.41 528 ARG B O 1
ATOM 10032 N N . GLN B 1 540 ? 2.297 -21.687 -34.044 1.00 66.32 529 GLN B N 1
ATOM 10033 C CA . GLN B 1 540 ? 1.364 -21.668 -32.925 1.00 71.65 529 GLN B CA 1
ATOM 10034 C C . GLN B 1 540 ? 1.868 -20.779 -31.785 1.00 78.39 529 GLN B C 1
ATOM 10035 O O . GLN B 1 540 ? 2.288 -19.644 -32.007 1.00 83.08 529 GLN B O 1
ATOM 10041 N N . GLU B 1 541 ? 1.851 -21.313 -30.571 1.00 74.61 530 GLU B N 1
ATOM 10042 C CA . GLU B 1 541 ? 2.192 -20.533 -29.381 1.00 77.09 530 GLU B CA 1
ATOM 10043 C C . GLU B 1 541 ? 3.536 -19.802 -29.472 1.00 67.13 530 GLU B C 1
ATOM 10044 O O . GLU B 1 541 ? 3.718 -18.764 -28.847 1.00 72.29 530 GLU B O 1
ATOM 10050 N N . LEU B 1 542 ? 4.476 -20.324 -30.248 1.00 59.86 531 LEU B N 1
ATOM 10051 C CA . LEU B 1 542 ? 5.768 -19.654 -30.378 1.00 60.26 531 LEU B CA 1
ATOM 10052 C C . LEU B 1 542 ? 5.648 -18.260 -30.998 1.00 62.29 531 LEU B C 1
ATOM 10053 O O . LEU B 1 542 ? 6.583 -17.469 -30.939 1.00 72.56 531 LEU B O 1
ATOM 10058 N N . ALA B 1 543 ? 4.499 -17.972 -31.606 1.00 51.20 532 ALA B N 1
ATOM 10059 C CA . ALA B 1 543 ? 4.282 -16.684 -32.254 1.00 60.43 532 ALA B CA 1
ATOM 10060 C C . ALA B 1 543 ? 3.579 -15.706 -31.324 1.00 69.52 532 ALA B C 1
ATOM 10061 O O . ALA B 1 543 ? 3.398 -14.526 -31.659 1.00 73.82 532 ALA B O 1
ATOM 10063 N N . ASP B 1 544 ? 3.195 -16.200 -30.151 1.00 73.73 533 ASP B N 1
ATOM 10064 C CA . ASP B 1 544 ? 2.400 -15.417 -29.218 1.00 72.57 533 ASP B CA 1
ATOM 10065 C C . ASP B 1 544 ? 3.079 -14.121 -28.797 1.00 75.23 533 ASP B C 1
ATOM 10066 O O . ASP B 1 544 ? 2.427 -13.074 -28.724 1.00 69.71 533 ASP B O 1
ATOM 10071 N N . ASP B 1 545 ? 4.384 -14.171 -28.546 1.00 75.78 534 ASP B N 1
ATOM 10072 C CA . ASP B 1 545 ? 5.073 -12.959 -28.121 1.00 80.07 534 ASP B CA 1
ATOM 10073 C C . ASP B 1 545 ? 4.957 -11.866 -29.176 1.00 77.44 534 ASP B C 1
ATOM 10074 O O . ASP B 1 545 ? 4.552 -10.742 -28.880 1.00 71.98 534 ASP B O 1
ATOM 10079 N N . LEU B 1 546 ? 5.281 -12.221 -30.413 1.00 80.94 535 LEU B N 1
ATOM 10080 C CA . LEU B 1 546 ? 5.160 -11.308 -31.543 1.00 71.79 535 LEU B CA 1
ATOM 10081 C C . LEU B 1 546 ? 3.716 -10.883 -31.766 1.00 71.36 535 LEU B C 1
ATOM 10082 O O . LEU B 1 546 ? 3.413 -9.693 -31.915 1.00 67.75 535 LEU B O 1
ATOM 10087 N N . ILE B 1 547 ? 2.816 -11.857 -31.794 1.00 62.81 536 ILE B N 1
ATOM 10088 C CA . ILE B 1 547 ? 1.412 -11.540 -31.992 1.00 49.23 536 ILE B CA 1
ATOM 10089 C C . ILE B 1 547 ? 0.940 -10.472 -31.021 1.00 63.82 536 ILE B C 1
ATOM 10090 O O . ILE B 1 547 ? 0.143 -9.612 -31.386 1.00 58.14 536 ILE B O 1
ATOM 10095 N N . THR B 1 548 ? 1.447 -10.518 -29.789 1.00 69.00 537 THR B N 1
ATOM 10096 C CA . THR B 1 548 ? 1.050 -9.549 -28.766 1.00 68.64 537 THR B CA 1
ATOM 10097 C C . THR B 1 548 ? 1.646 -8.167 -29.030 1.00 62.78 537 THR B C 1
ATOM 10098 O O . THR B 1 548 ? 0.943 -7.155 -28.968 1.00 59.45 537 THR B O 1
ATOM 10102 N N . LYS B 1 549 ? 2.944 -8.144 -29.318 1.00 62.69 538 LYS B N 1
ATOM 10103 C CA . LYS B 1 549 ? 3.648 -6.929 -29.719 1.00 67.40 538 LYS B CA 1
ATOM 10104 C C . LYS B 1 549 ? 2.937 -6.253 -30.908 1.00 65.30 538 LYS B C 1
ATOM 10105 O O . LYS B 1 549 ? 2.811 -5.024 -30.945 1.00 66.00 538 LYS B O 1
ATOM 10116 N N . LEU B 1 551 ? -0.466 -6.720 -32.142 1.00 58.22 540 LEU B N 1
ATOM 10117 C CA . LEU B 1 551 ? -1.821 -6.253 -31.896 1.00 52.15 540 LEU B CA 1
ATOM 10118 C C . LEU B 1 551 ? -1.810 -5.034 -30.970 1.00 58.11 540 LEU B C 1
ATOM 10119 O O . LEU B 1 551 ? -2.802 -4.313 -30.851 1.00 54.05 540 LEU B O 1
ATOM 10124 N N . ALA B 1 552 ? -0.668 -4.802 -30.332 1.00 53.38 541 ALA B N 1
ATOM 10125 C CA . ALA B 1 552 ? -0.545 -3.733 -29.362 1.00 54.91 541 ALA B CA 1
ATOM 10126 C C . ALA B 1 552 ? -0.179 -2.418 -30.020 1.00 58.35 541 ALA B C 1
ATOM 10127 O O . ALA B 1 552 ? -0.361 -1.348 -29.436 1.00 68.79 541 ALA B O 1
ATOM 10129 N N . SER B 1 553 ? 0.315 -2.504 -31.247 1.00 57.87 542 SER B N 1
ATOM 10130 C CA . SER B 1 553 ? 0.871 -1.354 -31.944 1.00 58.56 542 SER B CA 1
ATOM 10131 C C . SER B 1 553 ? -0.158 -0.286 -32.287 1.00 60.31 542 SER B C 1
ATOM 10132 O O . SER B 1 553 ? -1.306 -0.575 -32.617 1.00 58.28 542 SER B O 1
ATOM 10135 N N . ASP B 1 554 ? 0.280 0.960 -32.224 1.00 68.23 543 ASP B N 1
ATOM 10136 C CA . ASP B 1 554 ? -0.574 2.080 -32.561 1.00 77.68 543 ASP B CA 1
ATOM 10137 C C . ASP B 1 554 ? -0.739 2.173 -34.066 1.00 72.74 543 ASP B C 1
ATOM 10138 O O . ASP B 1 554 ? -1.723 2.737 -34.551 1.00 76.43 543 ASP B O 1
ATOM 10143 N N . GLU B 1 555 ? 0.230 1.613 -34.792 1.00 62.32 544 GLU B N 1
ATOM 10144 C CA . GLU B 1 555 ? 0.196 1.597 -36.245 1.00 63.73 544 GLU B CA 1
ATOM 10145 C C . GLU B 1 555 ? -0.746 0.504 -36.696 1.00 60.19 544 GLU B C 1
ATOM 10146 O O . GLU B 1 555 ? -0.497 -0.675 -36.436 1.00 61.24 544 GLU B O 1
ATOM 10152 N N . SER B 1 556 ? -1.809 0.896 -37.400 1.00 51.76 545 SER B N 1
ATOM 10153 C CA . SER B 1 556 ? -2.869 -0.040 -37.756 1.00 45.86 545 SER B CA 1
ATOM 10154 C C . SER B 1 556 ? -2.387 -1.150 -38.695 1.00 43.77 545 SER B C 1
ATOM 10155 O O . SER B 1 556 ? -2.899 -2.268 -38.656 1.00 48.13 545 SER B O 1
ATOM 10158 N N . LEU B 1 557 ? -1.384 -0.855 -39.512 1.00 50.93 546 LEU B N 1
ATOM 10159 C CA . LEU B 1 557 ? -0.837 -1.862 -40.417 1.00 60.06 546 LEU B CA 1
ATOM 10160 C C . LEU B 1 557 ? -0.186 -3.050 -39.702 1.00 66.27 546 LEU B C 1
ATOM 10161 O O . LEU B 1 557 ? -0.231 -4.176 -40.194 1.00 60.84 546 LEU B O 1
ATOM 10166 N N . LEU B 1 558 ? 0.418 -2.808 -38.545 1.00 70.77 547 LEU B N 1
ATOM 10167 C CA . LEU B 1 558 ? 1.013 -3.896 -37.769 1.00 65.58 547 LEU B CA 1
ATOM 10168 C C . LEU B 1 558 ? -0.070 -4.692 -37.080 1.00 54.63 547 LEU B C 1
ATOM 10169 O O . LEU B 1 558 ? 0.034 -5.905 -36.911 1.00 56.62 547 LEU B O 1
ATOM 10174 N N . ARG B 1 559 ? -1.124 -4.006 -36.681 1.00 56.06 548 ARG B N 1
ATOM 10175 C CA . ARG B 1 559 ? -2.284 -4.716 -36.191 1.00 56.33 548 ARG B CA 1
ATOM 10176 C C . ARG B 1 559 ? -2.833 -5.574 -37.325 1.00 50.69 548 ARG B C 1
ATOM 10177 O O . ARG B 1 559 ? -3.246 -6.701 -37.087 1.00 52.35 548 ARG B O 1
ATOM 10185 N N . TYR B 1 560 ? -2.814 -5.046 -38.556 1.00 39.10 549 TYR B N 1
ATOM 10186 C CA . TYR B 1 560 ? -3.267 -5.792 -39.747 1.00 36.07 549 TYR B CA 1
ATOM 10187 C C . TYR B 1 560 ? -2.506 -7.095 -39.853 1.00 42.19 549 TYR B C 1
ATOM 10188 O O . TYR B 1 560 ? -3.091 -8.150 -40.079 1.00 44.59 549 TYR B O 1
ATOM 10197 N N . GLY B 1 561 ? -1.193 -7.008 -39.678 1.00 50.59 550 GLY B N 1
ATOM 10198 C CA . GLY B 1 561 ? -0.340 -8.175 -39.704 1.00 54.85 550 GLY B CA 1
ATOM 10199 C C . GLY B 1 561 ? -0.590 -9.089 -38.529 1.00 54.20 550 GLY B C 1
ATOM 10200 O O . GLY B 1 561 ? -0.472 -10.310 -38.632 1.00 61.27 550 GLY B O 1
ATOM 10201 N N . GLY B 1 562 ? -0.933 -8.501 -37.394 1.00 51.12 551 GLY B N 1
ATOM 10202 C CA . GLY B 1 562 ? -1.202 -9.300 -36.219 1.00 40.12 551 GLY B CA 1
ATOM 10203 C C . GLY B 1 562 ? -2.263 -10.327 -36.538 1.00 49.46 551 GLY B C 1
ATOM 10204 O O . GLY B 1 562 ? -2.027 -11.526 -36.346 1.00 55.00 551 GLY B O 1
ATOM 10205 N N . ALA B 1 563 ? -3.413 -9.859 -37.041 1.00 41.66 552 ALA B N 1
ATOM 10206 C CA . ALA B 1 563 ? -4.518 -10.740 -37.428 1.00 36.12 552 ALA B CA 1
ATOM 10207 C C . ALA B 1 563 ? -4.015 -11.863 -38.306 1.00 47.61 552 ALA B C 1
ATOM 10208 O O . ALA B 1 563 ? -4.396 -13.022 -38.139 1.00 58.97 552 ALA B O 1
ATOM 10210 N N . PHE B 1 564 ? -3.137 -11.522 -39.238 1.00 47.21 553 PHE B N 1
ATOM 10211 C CA . PHE B 1 564 ? -2.656 -12.526 -40.173 1.00 51.85 553 PHE B CA 1
ATOM 10212 C C . PHE B 1 564 ? -1.670 -13.496 -39.545 1.00 56.34 553 PHE B C 1
ATOM 10213 O O . PHE B 1 564 ? -1.732 -14.696 -39.818 1.00 58.10 553 PHE B O 1
ATOM 10221 N N . THR B 1 565 ? -0.785 -12.991 -38.687 1.00 48.93 554 THR B N 1
ATOM 10222 C CA . THR B 1 565 ? 0.151 -13.865 -37.987 1.00 49.97 554 THR B CA 1
ATOM 10223 C C . THR B 1 565 ? -0.601 -14.910 -37.174 1.00 53.96 554 THR B C 1
ATOM 10224 O O . THR B 1 565 ? -0.220 -16.079 -37.149 1.00 54.86 554 THR B O 1
ATOM 10228 N N . ILE B 1 566 ? -1.678 -14.492 -36.518 1.00 51.38 555 ILE B N 1
ATOM 10229 C CA . ILE B 1 566 ? -2.544 -15.447 -35.849 1.00 55.43 555 ILE B CA 1
ATOM 10230 C C . ILE B 1 566 ? -3.069 -16.455 -36.864 1.00 51.36 555 ILE B C 1
ATOM 10231 O O . ILE B 1 566 ? -3.007 -17.671 -36.657 1.00 48.16 555 ILE B O 1
ATOM 10236 N N . ALA B 1 567 ? -3.583 -15.944 -37.970 1.00 42.56 556 ALA B N 1
ATOM 10237 C CA . ALA B 1 567 ? -4.227 -16.804 -38.945 1.00 43.52 556 ALA B CA 1
ATOM 10238 C C . ALA B 1 567 ? -3.274 -17.861 -39.511 1.00 53.40 556 ALA B C 1
ATOM 10239 O O . ALA B 1 567 ? -3.682 -18.988 -39.790 1.00 55.03 556 ALA B O 1
ATOM 10241 N N . LEU B 1 568 ? -2.010 -17.500 -39.703 1.00 60.27 557 LEU B N 1
ATOM 10242 C CA . LEU B 1 568 ? -1.033 -18.467 -40.203 1.00 58.60 557 LEU B CA 1
ATOM 10243 C C . LEU B 1 568 ? -0.462 -19.365 -39.117 1.00 58.83 557 LEU B C 1
ATOM 10244 O O . LEU B 1 568 ? -0.364 -20.579 -39.298 1.00 61.09 557 LEU B O 1
ATOM 10249 N N . ALA B 1 569 ? -0.099 -18.767 -37.985 1.00 57.94 558 ALA B N 1
ATOM 10250 C CA . ALA B 1 569 ? 0.464 -19.518 -36.864 1.00 59.06 558 ALA B CA 1
ATOM 10251 C C . ALA B 1 569 ? -0.511 -20.602 -36.388 1.00 61.00 558 ALA B C 1
ATOM 10252 O O . ALA B 1 569 ? -0.142 -21.765 -36.219 1.00 65.42 558 ALA B O 1
ATOM 10254 N N . TYR B 1 570 ? -1.764 -20.208 -36.211 1.00 54.41 559 TYR B N 1
ATOM 10255 C CA . TYR B 1 570 ? -2.825 -21.104 -35.767 1.00 57.00 559 TYR B CA 1
ATOM 10256 C C . TYR B 1 570 ? -3.649 -21.716 -36.882 1.00 61.43 559 TYR B C 1
ATOM 10257 O O . TYR B 1 570 ? -4.740 -22.217 -36.644 1.00 54.95 559 TYR B O 1
ATOM 10266 N N . ALA B 1 571 ? -3.194 -21.591 -38.116 1.00 60.68 560 ALA B N 1
ATOM 10267 C CA . ALA B 1 571 ? -3.942 -22.196 -39.204 1.00 52.48 560 ALA B CA 1
ATOM 10268 C C . ALA B 1 571 ? -4.216 -23.684 -38.925 1.00 55.61 560 ALA B C 1
ATOM 10269 O O . ALA B 1 571 ? -3.315 -24.448 -38.558 1.00 51.13 560 ALA B O 1
ATOM 10271 N N . GLY B 1 572 ? -5.473 -24.079 -39.088 1.00 42.35 561 GLY B N 1
ATOM 10272 C CA . GLY B 1 572 ? -5.858 -25.473 -39.001 1.00 42.81 561 GLY B CA 1
ATOM 10273 C C . GLY B 1 572 ? -6.105 -25.967 -37.580 1.00 62.61 561 GLY B C 1
ATOM 10274 O O . GLY B 1 572 ? -6.668 -27.042 -37.376 1.00 65.40 561 GLY B O 1
ATOM 10275 N N . THR B 1 573 ? -5.701 -25.178 -36.592 1.00 56.05 562 THR B N 1
ATOM 10276 C CA . THR B 1 573 ? -5.757 -25.619 -35.208 1.00 56.27 562 THR B CA 1
ATOM 10277 C C . THR B 1 573 ? -7.127 -25.596 -34.522 1.00 56.36 562 THR B C 1
ATOM 10278 O O . THR B 1 573 ? -7.384 -26.415 -33.655 1.00 59.58 562 THR B O 1
ATOM 10282 N N . GLY B 1 574 ? -8.011 -24.686 -34.902 1.00 51.61 563 GLY B N 1
ATOM 10283 C CA . GLY B 1 574 ? -9.294 -24.568 -34.224 1.00 42.53 563 GLY B CA 1
ATOM 10284 C C . GLY B 1 574 ? -9.136 -23.886 -32.869 1.00 54.88 563 GLY B C 1
ATOM 10285 O O . GLY B 1 574 ? -10.103 -23.726 -32.096 1.00 51.64 563 GLY B O 1
ATOM 10286 N N . ASN B 1 575 ? -7.913 -23.446 -32.589 1.00 57.08 564 ASN B N 1
ATOM 10287 C CA . ASN B 1 575 ? -7.581 -22.908 -31.279 1.00 40.61 564 ASN B CA 1
ATOM 10288 C C . ASN B 1 575 ? -8.529 -21.805 -30.826 1.00 56.83 564 ASN B C 1
ATOM 10289 O O . ASN B 1 575 ? -8.720 -20.783 -31.490 1.00 46.70 564 ASN B O 1
ATOM 10294 N N . ASN B 1 576 ? -9.094 -22.027 -29.648 1.00 57.07 565 ASN B N 1
ATOM 10295 C CA . ASN B 1 576 ? -10.162 -21.202 -29.111 1.00 65.94 565 ASN B CA 1
ATOM 10296 C C . ASN B 1 576 ? -9.688 -19.834 -28.639 1.00 57.73 565 ASN B C 1
ATOM 10297 O O . ASN B 1 576 ? -10.370 -18.831 -28.819 1.00 50.31 565 ASN B O 1
ATOM 10302 N N . SER B 1 577 ? -8.520 -19.799 -28.013 1.00 56.08 566 SER B N 1
ATOM 10303 C CA . SER B 1 577 ? -7.970 -18.542 -27.547 1.00 57.05 566 SER B CA 1
ATOM 10304 C C . SER B 1 577 ? -7.771 -17.624 -28.745 1.00 63.37 566 SER B C 1
ATOM 10305 O O . SER B 1 577 ? -8.103 -16.437 -28.689 1.00 72.58 566 SER B O 1
ATOM 10308 N N . ALA B 1 578 ? -7.251 -18.186 -29.837 1.00 52.55 567 ALA B N 1
ATOM 10309 C CA . ALA B 1 578 ? -7.094 -17.437 -31.080 1.00 54.54 567 ALA B CA 1
ATOM 10310 C C . ALA B 1 578 ? -8.436 -17.060 -31.709 1.00 49.26 567 ALA B C 1
ATOM 10311 O O . ALA B 1 578 ? -8.622 -15.912 -32.094 1.00 46.99 567 ALA B O 1
ATOM 10313 N N . VAL B 1 579 ? -9.384 -17.990 -31.816 1.00 38.44 568 VAL B N 1
ATOM 10314 C CA . VAL B 1 579 ? -10.698 -17.562 -32.302 1.00 42.36 568 VAL B CA 1
ATOM 10315 C C . VAL B 1 579 ? -11.272 -16.387 -31.477 1.00 53.48 568 VAL B C 1
ATOM 10316 O O . VAL B 1 579 ? -11.976 -15.527 -32.009 1.00 61.90 568 VAL B O 1
ATOM 10320 N N . LYS B 1 580 ? -10.977 -16.350 -30.180 1.00 52.10 569 LYS B N 1
ATOM 10321 C CA . LYS B 1 580 ? -11.541 -15.319 -29.312 1.00 49.34 569 LYS B CA 1
ATOM 10322 C C . LYS B 1 580 ? -10.824 -13.999 -29.528 1.00 55.95 569 LYS B C 1
ATOM 10323 O O . LYS B 1 580 ? -11.446 -12.931 -29.544 1.00 56.96 569 LYS B O 1
ATOM 10326 N N . ARG B 1 581 ? -9.508 -14.077 -29.694 1.00 49.23 570 ARG B N 1
ATOM 10327 C CA . ARG B 1 581 ? -8.719 -12.875 -29.886 1.00 48.83 570 ARG B CA 1
ATOM 10328 C C . ARG B 1 581 ? -9.076 -12.222 -31.214 1.00 53.93 570 ARG B C 1
ATOM 10329 O O . ARG B 1 581 ? -9.101 -11.001 -31.311 1.00 59.26 570 ARG B O 1
ATOM 10337 N N . LEU B 1 582 ? -9.370 -13.039 -32.227 1.00 51.11 571 LEU B N 1
ATOM 10338 C CA . LEU B 1 582 ? -9.726 -12.512 -33.538 1.00 49.69 571 LEU B CA 1
ATOM 10339 C C . LEU B 1 582 ? -11.094 -11.830 -33.498 1.00 45.53 571 LEU B C 1
ATOM 10340 O O . LEU B 1 582 ? -11.274 -10.750 -34.075 1.00 41.68 571 LEU B O 1
ATOM 10345 N N . LEU B 1 583 ? -12.061 -12.447 -32.834 1.00 41.02 572 LEU B N 1
ATOM 10346 C CA . LEU B 1 583 ? -13.367 -11.816 -32.727 1.00 50.65 572 LEU B CA 1
ATOM 10347 C C . LEU B 1 583 ? -13.274 -10.492 -31.969 1.00 54.30 572 LEU B C 1
ATOM 10348 O O . LEU B 1 583 ? -14.015 -9.541 -32.238 1.00 54.02 572 LEU B O 1
ATOM 10353 N N . HIS B 1 584 ? -12.363 -10.431 -31.010 1.00 47.17 573 HIS B N 1
ATOM 10354 C CA . HIS B 1 584 ? -12.243 -9.235 -30.195 1.00 45.68 573 HIS B CA 1
ATOM 10355 C C . HIS B 1 584 ? -11.730 -8.064 -31.050 1.00 52.80 573 HIS B C 1
ATOM 10356 O O . HIS B 1 584 ? -12.271 -6.957 -31.002 1.00 50.78 573 HIS B O 1
ATOM 10363 N N . VAL B 1 585 ? -10.694 -8.315 -31.844 1.00 42.44 574 VAL B N 1
ATOM 10364 C CA . VAL B 1 585 ? -10.220 -7.322 -32.800 1.00 46.81 574 VAL B CA 1
ATOM 10365 C C . VAL B 1 585 ? -11.293 -6.944 -33.825 1.00 45.07 574 VAL B C 1
ATOM 10366 O O . VAL B 1 585 ? -11.531 -5.773 -34.088 1.00 46.40 574 VAL B O 1
ATOM 10370 N N . ALA B 1 586 ? -11.943 -7.944 -34.398 1.00 47.57 575 ALA B N 1
ATOM 10371 C CA . ALA B 1 586 ? -13.001 -7.698 -35.367 1.00 40.81 575 ALA B CA 1
ATOM 10372 C C . ALA B 1 586 ? -14.044 -6.727 -34.845 1.00 43.28 575 ALA B C 1
ATOM 10373 O O . ALA B 1 586 ? -14.472 -5.815 -35.549 1.00 51.29 575 ALA B O 1
ATOM 10375 N N . VAL B 1 587 ? -14.474 -6.930 -33.610 1.00 41.79 576 VAL B N 1
ATOM 10376 C CA . VAL B 1 587 ? -15.459 -6.038 -33.011 1.00 35.94 576 VAL B CA 1
ATOM 10377 C C . VAL B 1 587 ? -14.869 -4.742 -32.469 1.00 45.58 576 VAL B C 1
ATOM 10378 O O . VAL B 1 587 ? -15.476 -3.676 -32.587 1.00 33.27 576 VAL B O 1
ATOM 10382 N N . SER B 1 588 ? -13.715 -4.833 -31.817 1.00 50.80 577 SER B N 1
ATOM 10383 C CA . SER B 1 588 ? -13.188 -3.655 -31.134 1.00 43.60 577 SER B CA 1
ATOM 10384 C C . SER B 1 588 ? -12.155 -2.770 -31.841 1.00 40.33 577 SER B C 1
ATOM 10385 O O . SER B 1 588 ? -12.020 -1.614 -31.485 1.00 44.39 577 SER B O 1
ATOM 10388 N N . ASP B 1 589 ? -11.471 -3.243 -32.871 1.00 46.35 578 ASP B N 1
ATOM 10389 C CA . ASP B 1 589 ? -10.449 -2.373 -33.479 1.00 56.13 578 ASP B CA 1
ATOM 10390 C C . ASP B 1 589 ? -11.077 -1.138 -34.151 1.00 55.43 578 ASP B C 1
ATOM 10391 O O . ASP B 1 589 ? -12.208 -1.198 -34.646 1.00 54.44 578 ASP B O 1
ATOM 10396 N N . SER B 1 590 ? -10.360 -0.016 -34.127 1.00 52.93 579 SER B N 1
ATOM 10397 C CA . SER B 1 590 ? -10.850 1.229 -34.713 1.00 52.72 579 SER B CA 1
ATOM 10398 C C . SER B 1 590 ? -10.644 1.315 -36.228 1.00 61.16 579 SER B C 1
ATOM 10399 O O . SER B 1 590 ? -11.307 2.110 -36.895 1.00 64.45 579 SER B O 1
ATOM 10402 N N . ASN B 1 591 ? -9.719 0.498 -36.745 1.00 54.01 580 ASN B N 1
ATOM 10403 C CA . ASN B 1 591 ? -9.335 0.466 -38.161 1.00 46.91 580 ASN B CA 1
ATOM 10404 C C . ASN B 1 591 ? -10.071 -0.588 -38.990 1.00 50.64 580 ASN B C 1
ATOM 10405 O O . ASN B 1 591 ? -9.935 -1.781 -38.738 1.00 60.63 580 ASN B O 1
ATOM 10410 N N . ASP B 1 592 ? -10.809 -0.149 -40.006 1.00 52.88 581 ASP B N 1
ATOM 10411 C CA . ASP B 1 592 ? -11.578 -1.070 -40.851 1.00 45.03 581 ASP B CA 1
ATOM 10412 C C . ASP B 1 592 ? -10.742 -2.172 -41.473 1.00 40.91 581 ASP B C 1
ATOM 10413 O O . ASP B 1 592 ? -11.210 -3.287 -41.648 1.00 46.95 581 ASP B O 1
ATOM 10418 N N . ASP B 1 593 ? -9.502 -1.872 -41.815 1.00 37.20 582 ASP B N 1
ATOM 10419 C CA . ASP B 1 593 ? -8.704 -2.863 -42.511 1.00 39.43 582 ASP B CA 1
ATOM 10420 C C . ASP B 1 593 ? -8.326 -3.970 -41.574 1.00 44.23 582 ASP B C 1
ATOM 10421 O O . ASP B 1 593 ? -8.481 -5.141 -41.903 1.00 44.81 582 ASP B O 1
ATOM 10426 N N . VAL B 1 594 ? -7.877 -3.597 -40.383 1.00 52.68 583 VAL B N 1
ATOM 10427 C CA . VAL B 1 594 ? -7.564 -4.578 -39.354 1.00 49.72 583 VAL B CA 1
ATOM 10428 C C . VAL B 1 594 ? -8.772 -5.473 -39.076 1.00 50.53 583 VAL B C 1
ATOM 10429 O O . VAL B 1 594 ? -8.652 -6.703 -38.990 1.00 42.48 583 VAL B O 1
ATOM 10433 N N . ARG B 1 595 ? -9.944 -4.857 -38.957 1.00 43.33 584 ARG B N 1
ATOM 10434 C CA . ARG B 1 595 ? -11.152 -5.630 -38.711 1.00 39.73 584 ARG B CA 1
ATOM 10435 C C . ARG B 1 595 ? -11.424 -6.629 -39.824 1.00 43.35 584 ARG B C 1
ATOM 10436 O O . ARG B 1 595 ? -11.785 -7.767 -39.544 1.00 50.66 584 ARG B O 1
ATOM 10444 N N . ARG B 1 596 ? -11.237 -6.233 -41.084 1.00 49.55 585 ARG B N 1
ATOM 10445 C CA . ARG B 1 596 ? -11.465 -7.195 -42.157 1.00 37.60 585 ARG B CA 1
ATOM 10446 C C . ARG B 1 596 ? -10.441 -8.323 -42.107 1.00 40.77 585 ARG B C 1
ATOM 10447 O O . ARG B 1 596 ? -10.785 -9.491 -42.314 1.00 41.95 585 ARG B O 1
ATOM 10455 N N . ALA B 1 597 ? -9.192 -7.969 -41.820 1.00 34.84 586 ALA B N 1
ATOM 10456 C CA . ALA B 1 597 ? -8.129 -8.959 -41.652 1.00 37.62 586 ALA B CA 1
ATOM 10457 C C . ALA B 1 597 ? -8.459 -9.906 -40.520 1.00 45.14 586 ALA B C 1
ATOM 10458 O O . ALA B 1 597 ? -8.226 -11.107 -40.619 1.00 45.52 586 ALA B O 1
ATOM 10460 N N . ALA B 1 598 ? -8.994 -9.369 -39.431 1.00 47.82 587 ALA B N 1
ATOM 10461 C CA . ALA B 1 598 ? -9.296 -10.209 -38.266 1.00 39.97 587 ALA B CA 1
ATOM 10462 C C . ALA B 1 598 ? -10.354 -11.279 -38.548 1.00 38.69 587 ALA B C 1
ATOM 10463 O O . ALA B 1 598 ? -10.159 -12.419 -38.169 1.00 52.90 587 ALA B O 1
ATOM 10465 N N . VAL B 1 599 ? -11.461 -10.918 -39.203 1.00 35.05 588 VAL B N 1
ATOM 10466 C CA . VAL B 1 599 ? -12.439 -11.906 -39.704 1.00 34.41 588 VAL B CA 1
ATOM 10467 C C . VAL B 1 599 ? -11.916 -12.889 -40.775 1.00 41.04 588 VAL B C 1
ATOM 10468 O O . VAL B 1 599 ? -12.181 -14.081 -40.721 1.00 43.32 588 VAL B O 1
ATOM 10472 N N . ILE B 1 600 ? -11.193 -12.393 -41.763 1.00 47.73 589 ILE B N 1
ATOM 10473 C CA . ILE B 1 600 ? -10.601 -13.297 -42.723 1.00 38.72 589 ILE B CA 1
ATOM 10474 C C . ILE B 1 600 ? -9.804 -14.357 -41.983 1.00 45.13 589 ILE B C 1
ATOM 10475 O O . ILE B 1 600 ? -9.957 -15.538 -42.247 1.00 53.80 589 ILE B O 1
ATOM 10480 N N . ALA B 1 601 ? -8.976 -13.933 -41.037 1.00 42.26 590 ALA B N 1
ATOM 10481 C CA . ALA B 1 601 ? -8.112 -14.856 -40.300 1.00 44.07 590 ALA B CA 1
ATOM 10482 C C . ALA B 1 601 ? -8.867 -16.006 -39.646 1.00 40.79 590 ALA B C 1
ATOM 10483 O O . ALA B 1 601 ? -8.266 -17.041 -39.387 1.00 41.37 590 ALA B O 1
ATOM 10485 N N . LEU B 1 602 ? -10.163 -15.833 -39.377 1.00 45.36 591 LEU B N 1
ATOM 10486 C CA . LEU B 1 602 ? -10.993 -16.921 -38.826 1.00 46.77 591 LEU B CA 1
ATOM 10487 C C . LEU B 1 602 ? -11.025 -18.122 -39.765 1.00 49.10 591 LEU B C 1
ATOM 10488 O O . LEU B 1 602 ? -10.900 -19.253 -39.322 1.00 62.36 591 LEU B O 1
ATOM 10493 N N . GLY B 1 603 ? -11.195 -17.878 -41.058 1.00 46.97 592 GLY B N 1
ATOM 10494 C CA . GLY B 1 603 ? -11.212 -18.955 -42.037 1.00 33.46 592 GLY B CA 1
ATOM 10495 C C . GLY B 1 603 ? -10.010 -19.870 -41.900 1.00 44.22 592 GLY B C 1
ATOM 10496 O O . GLY B 1 603 ? -10.155 -21.082 -41.885 1.00 59.66 592 GLY B O 1
ATOM 10497 N N . PHE B 1 604 ? -8.821 -19.290 -41.781 1.00 37.33 593 PHE B N 1
ATOM 10498 C CA . PHE B 1 604 ? -7.594 -20.060 -41.602 1.00 36.91 593 PHE B CA 1
ATOM 10499 C C . PHE B 1 604 ? -7.527 -20.888 -40.326 1.00 48.27 593 PHE B C 1
ATOM 10500 O O . PHE B 1 604 ? -7.195 -22.073 -40.392 1.00 54.35 593 PHE B O 1
ATOM 10508 N N . VAL B 1 605 ? -7.827 -20.272 -39.175 1.00 44.78 594 VAL B N 1
ATOM 10509 C CA . VAL B 1 605 ? -7.856 -20.991 -37.884 1.00 44.42 594 VAL B CA 1
ATOM 10510 C C . VAL B 1 605 ? -8.891 -22.129 -37.882 1.00 45.11 594 VAL B C 1
ATOM 10511 O O . VAL B 1 605 ? -8.631 -23.213 -37.386 1.00 47.58 594 VAL B O 1
ATOM 10515 N N . LEU B 1 606 ? -10.055 -21.873 -38.464 1.00 44.51 595 LEU B N 1
ATOM 10516 C CA . LEU B 1 606 ? -11.157 -22.836 -38.538 1.00 45.32 595 LEU B CA 1
ATOM 10517 C C . LEU B 1 606 ? -11.186 -23.761 -39.781 1.00 60.33 595 LEU B C 1
ATOM 10518 O O . LEU B 1 606 ? -12.212 -24.377 -40.088 1.00 54.11 595 LEU B O 1
ATOM 10523 N N . LEU B 1 607 ? -10.088 -23.805 -40.529 1.00 68.47 596 LEU B N 1
ATOM 10524 C CA . LEU B 1 607 ? -9.980 -24.656 -41.716 1.00 61.28 596 LEU B CA 1
ATOM 10525 C C . LEU B 1 607 ? -10.610 -26.015 -41.491 1.00 68.63 596 LEU B C 1
ATOM 10526 O O . LEU B 1 607 ? -11.571 -26.394 -42.151 1.00 66.01 596 LEU B O 1
ATOM 10531 N N . ARG B 1 608 ? -10.015 -26.761 -40.565 1.00 60.93 597 ARG B N 1
ATOM 10532 C CA . ARG B 1 608 ? -10.414 -28.130 -40.277 1.00 59.65 597 ARG B CA 1
ATOM 10533 C C . ARG B 1 608 ? -11.842 -28.195 -39.795 1.00 64.79 597 ARG B C 1
ATOM 10534 O O . ARG B 1 608 ? -12.559 -29.147 -40.076 1.00 64.42 597 ARG B O 1
ATOM 10542 N N . ASP B 1 609 ? -12.249 -27.158 -39.086 1.00 67.46 598 ASP B N 1
ATOM 10543 C CA . ASP B 1 609 ? -13.562 -27.070 -38.470 1.00 75.74 598 ASP B CA 1
ATOM 10544 C C . ASP B 1 609 ? -14.606 -26.395 -39.348 1.00 67.27 598 ASP B C 1
ATOM 10545 O O . ASP B 1 609 ? -15.596 -25.866 -38.853 1.00 74.49 598 ASP B O 1
ATOM 10550 N N . TYR B 1 610 ? -14.340 -26.360 -40.646 1.00 54.84 599 TYR B N 1
ATOM 10551 C CA . TYR B 1 610 ? -15.042 -25.465 -41.547 1.00 54.13 599 TYR B CA 1
ATOM 10552 C C . TYR B 1 610 ? -16.560 -25.492 -41.397 1.00 48.96 599 TYR B C 1
ATOM 10553 O O . TYR B 1 610 ? -17.248 -24.503 -41.666 1.00 56.86 599 TYR B O 1
ATOM 10562 N N . THR B 1 611 ? -17.097 -26.594 -40.917 1.00 42.69 600 THR B N 1
ATOM 10563 C CA . THR B 1 611 ? -18.541 -26.729 -40.898 1.00 48.11 600 THR B CA 1
ATOM 10564 C C . THR B 1 611 ? -19.196 -25.829 -39.832 1.00 51.07 600 THR B C 1
ATOM 10565 O O . THR B 1 611 ? -20.401 -25.560 -39.897 1.00 45.23 600 THR B O 1
ATOM 10569 N N . THR B 1 612 ? -18.384 -25.356 -38.880 1.00 43.95 601 THR B N 1
ATOM 10570 C CA . THR B 1 612 ? -18.846 -24.514 -37.777 1.00 48.70 601 THR B CA 1
ATOM 10571 C C . THR B 1 612 ? -18.736 -23.045 -38.111 1.00 58.61 601 THR B C 1
ATOM 10572 O O . THR B 1 612 ? -19.261 -22.189 -37.391 1.00 76.55 601 THR B O 1
ATOM 10576 N N . VAL B 1 613 ? -18.041 -22.744 -39.200 1.00 50.16 602 VAL B N 1
ATOM 10577 C CA . VAL B 1 613 ? -17.755 -21.359 -39.536 1.00 48.99 602 VAL B CA 1
ATOM 10578 C C . VAL B 1 613 ? -18.996 -20.536 -39.895 1.00 56.76 602 VAL B C 1
ATOM 10579 O O . VAL B 1 613 ? -19.151 -19.408 -39.417 1.00 52.74 602 VAL B O 1
ATOM 10583 N N . PRO B 1 614 ? -19.904 -21.103 -40.704 1.00 49.20 603 PRO B N 1
ATOM 10584 C CA . PRO B 1 614 ? -21.088 -20.292 -40.998 1.00 47.03 603 PRO B CA 1
ATOM 10585 C C . PRO B 1 614 ? -21.814 -19.871 -39.732 1.00 56.12 603 PRO B C 1
ATOM 10586 O O . PRO B 1 614 ? -22.382 -18.795 -39.719 1.00 72.55 603 PRO B O 1
ATOM 10590 N N . ARG B 1 615 ? -21.802 -20.701 -38.692 1.00 57.16 604 ARG B N 1
ATOM 10591 C CA . ARG B 1 615 ? -22.472 -20.368 -37.434 1.00 62.58 604 ARG B CA 1
ATOM 10592 C C . ARG B 1 615 ? -21.739 -19.238 -36.699 1.00 59.04 604 ARG B C 1
ATOM 10593 O O . ARG B 1 615 ? -22.346 -18.297 -36.202 1.00 58.72 604 ARG B O 1
ATOM 10601 N N . ILE B 1 616 ? -20.419 -19.326 -36.668 1.00 56.86 605 ILE B N 1
ATOM 10602 C CA . ILE B 1 616 ? -19.584 -18.337 -36.005 1.00 32.12 605 ILE B CA 1
ATOM 10603 C C . ILE B 1 616 ? -19.525 -16.949 -36.649 1.00 40.93 605 ILE B C 1
ATOM 10604 O O . ILE B 1 616 ? -19.399 -15.948 -35.946 1.00 46.06 605 ILE B O 1
ATOM 10609 N N . VAL B 1 617 ? -19.548 -16.873 -37.981 1.00 46.25 606 VAL B N 1
ATOM 10610 C CA . VAL B 1 617 ? -19.531 -15.556 -38.636 1.00 48.20 606 VAL B CA 1
ATOM 10611 C C . VAL B 1 617 ? -20.884 -15.059 -39.118 1.00 51.13 606 VAL B C 1
ATOM 10612 O O . VAL B 1 617 ? -20.984 -13.931 -39.600 1.00 50.16 606 VAL B O 1
ATOM 10616 N N . GLN B 1 618 ? -21.924 -15.872 -38.966 1.00 38.35 607 GLN B N 1
ATOM 10617 C CA . GLN B 1 618 ? -23.240 -15.489 -39.472 1.00 45.70 607 GLN B CA 1
ATOM 10618 C C . GLN B 1 618 ? -23.605 -14.083 -39.022 1.00 56.88 607 GLN B C 1
ATOM 10619 O O . GLN B 1 618 ? -24.085 -13.271 -39.805 1.00 63.06 607 GLN B O 1
ATOM 10625 N N . LEU B 1 619 ? -23.349 -13.800 -37.751 1.00 60.85 608 LEU B N 1
ATOM 10626 C CA . LEU B 1 619 ? -23.805 -12.570 -37.110 1.00 54.58 608 LEU B CA 1
ATOM 10627 C C . LEU B 1 619 ? -22.964 -11.374 -37.520 1.00 46.82 608 LEU B C 1
ATOM 10628 O O . LEU B 1 619 ? -23.503 -10.318 -37.821 1.00 44.56 608 LEU B O 1
ATOM 10633 N N . LEU B 1 620 ? -21.641 -11.544 -37.496 1.00 32.93 609 LEU B N 1
ATOM 10634 C CA . LEU B 1 620 ? -20.734 -10.573 -38.083 1.00 46.79 609 LEU B CA 1
ATOM 10635 C C . LEU B 1 620 ? -21.229 -10.192 -39.497 1.00 45.00 609 LEU B C 1
ATOM 10636 O O . LEU B 1 620 ? -21.301 -9.017 -39.846 1.00 40.89 609 LEU B O 1
ATOM 10641 N N . SER B 1 621 ? -21.617 -11.190 -40.284 1.00 35.48 610 SER B N 1
ATOM 10642 C CA . SER B 1 621 ? -22.081 -10.954 -41.640 1.00 41.80 610 SER B CA 1
ATOM 10643 C C . SER B 1 621 ? -23.282 -10.025 -41.756 1.00 40.72 610 SER B C 1
ATOM 10644 O O . SER B 1 621 ? -23.572 -9.549 -42.841 1.00 42.85 610 SER B O 1
ATOM 10647 N N . LYS B 1 622 ? -23.996 -9.799 -40.658 1.00 44.61 611 LYS B N 1
ATOM 10648 C CA . LYS B 1 622 ? -25.106 -8.836 -40.612 1.00 41.87 611 LYS B CA 1
ATOM 10649 C C . LYS B 1 622 ? -24.662 -7.470 -40.061 1.00 45.02 611 LYS B C 1
ATOM 10650 O O . LYS B 1 622 ? -25.474 -6.544 -39.897 1.00 36.92 611 LYS B O 1
ATOM 10656 N N . SER B 1 623 ? -23.365 -7.348 -39.794 1.00 36.88 612 SER B N 1
ATOM 10657 C CA . SER B 1 623 ? -22.814 -6.162 -39.150 1.00 35.89 612 SER B CA 1
ATOM 10658 C C . SER B 1 623 ? -23.030 -4.923 -39.999 1.00 43.70 612 SER B C 1
ATOM 10659 O O . SER B 1 623 ? -23.288 -5.020 -41.186 1.00 56.20 612 SER B O 1
ATOM 10662 N N . HIS B 1 624 ? -22.951 -3.764 -39.372 1.00 38.40 613 HIS B N 1
ATOM 10663 C CA . HIS B 1 624 ? -23.156 -2.485 -40.037 1.00 35.96 613 HIS B CA 1
ATOM 10664 C C . HIS B 1 624 ? -21.905 -2.051 -40.777 1.00 40.78 613 HIS B C 1
ATOM 10665 O O . HIS B 1 624 ? -21.962 -1.271 -41.722 1.00 45.52 613 HIS B O 1
ATOM 10672 N N . ASN B 1 625 ? -20.763 -2.544 -40.325 1.00 41.95 614 ASN B N 1
ATOM 10673 C CA . ASN B 1 625 ? -19.493 -2.182 -40.932 1.00 39.29 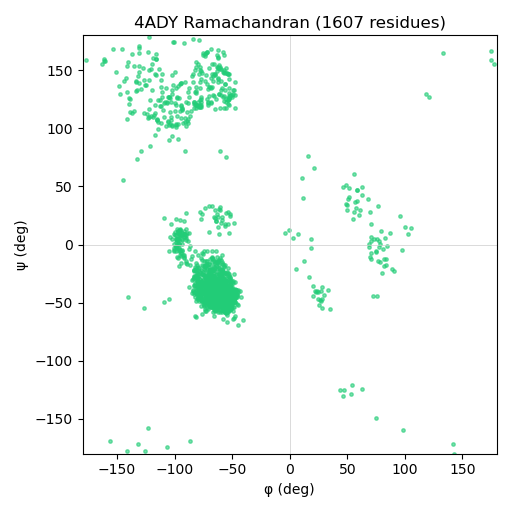614 ASN B CA 1
ATOM 10674 C C . ASN B 1 625 ? -19.182 -3.039 -42.182 1.00 52.30 614 ASN B C 1
ATOM 10675 O O . ASN B 1 625 ? -19.152 -4.276 -42.109 1.00 45.39 614 ASN B O 1
ATOM 10680 N N . ALA B 1 626 ? -18.968 -2.392 -43.331 1.00 51.51 615 ALA B N 1
ATOM 10681 C CA . ALA B 1 626 ? -18.752 -3.128 -44.589 1.00 29.89 615 ALA B CA 1
ATOM 10682 C C . ALA B 1 626 ? -17.485 -3.986 -44.622 1.00 31.78 615 ALA B C 1
ATOM 10683 O O . ALA B 1 626 ? -17.504 -5.095 -45.127 1.00 28.92 615 ALA B O 1
ATOM 10685 N N . HIS B 1 627 ? -16.379 -3.486 -44.091 1.00 28.24 616 HIS B N 1
ATOM 10686 C CA . HIS B 1 627 ? -15.186 -4.317 -43.996 1.00 27.27 616 HIS B CA 1
ATOM 10687 C C . HIS B 1 627 ? -15.359 -5.615 -43.217 1.00 47.48 616 HIS B C 1
ATOM 10688 O O . HIS B 1 627 ? -14.687 -6.604 -43.478 1.00 43.35 616 HIS B O 1
ATOM 10695 N N . VAL B 1 628 ? -16.237 -5.599 -42.233 1.00 33.81 617 VAL B N 1
ATOM 10696 C CA . VAL B 1 628 ? -16.455 -6.774 -41.423 1.00 35.10 617 VAL B CA 1
ATOM 10697 C C . VAL B 1 628 ? -17.289 -7.733 -42.258 1.00 35.47 617 VAL B C 1
ATOM 10698 O O . VAL B 1 628 ? -16.928 -8.888 -42.400 1.00 39.80 617 VAL B O 1
ATOM 10702 N N . ARG B 1 629 ? -18.384 -7.253 -42.846 1.00 30.90 618 ARG B N 1
ATOM 10703 C CA . ARG B 1 629 ? -19.184 -8.093 -43.736 1.00 30.34 618 ARG B CA 1
ATOM 10704 C C . ARG B 1 629 ? -18.300 -8.729 -44.827 1.00 47.09 618 ARG B C 1
ATOM 10705 O O . ARG B 1 629 ? -18.368 -9.927 -45.110 1.00 55.42 618 ARG B O 1
ATOM 10713 N N . CYS B 1 630 ? -17.462 -7.907 -45.434 1.00 44.14 619 CYS B N 1
ATOM 10714 C CA . CYS B 1 630 ? -16.601 -8.351 -46.507 1.00 50.50 619 CYS B CA 1
ATOM 10715 C C . CYS B 1 630 ? -15.654 -9.443 -46.013 1.00 40.62 619 CYS B C 1
ATOM 10716 O O . CYS B 1 630 ? -15.526 -10.494 -46.631 1.00 60.65 619 CYS B O 1
ATOM 10719 N N . GLY B 1 631 ? -15.052 -9.229 -44.868 1.00 36.01 620 GLY B N 1
ATOM 10720 C CA . GLY B 1 631 ? -14.147 -10.193 -44.295 1.00 36.36 620 GLY B CA 1
ATOM 10721 C C . GLY B 1 631 ? -14.816 -11.512 -44.006 1.00 37.84 620 GLY B C 1
ATOM 10722 O O . GLY B 1 631 ? -14.198 -12.540 -44.048 1.00 39.89 620 GLY B O 1
ATOM 10723 N N . THR B 1 632 ? -16.092 -11.453 -43.637 1.00 43.72 621 THR B N 1
ATOM 10724 C CA . THR B 1 632 ? -16.866 -12.656 -43.343 1.00 50.88 621 THR B CA 1
ATOM 10725 C C . THR B 1 632 ? -17.012 -13.526 -44.585 1.00 42.03 621 THR B C 1
ATOM 10726 O O . THR B 1 632 ? -16.910 -14.752 -44.521 1.00 39.94 621 THR B O 1
ATOM 10730 N N . ALA B 1 633 ? -17.252 -12.872 -45.715 1.00 44.74 622 ALA B N 1
ATOM 10731 C CA . ALA B 1 633 ? -17.393 -13.541 -46.996 1.00 46.46 622 ALA B CA 1
ATOM 10732 C C . ALA B 1 633 ? -16.134 -14.281 -47.373 1.00 40.45 622 ALA B C 1
ATOM 10733 O O . ALA B 1 633 ? -16.180 -15.383 -47.833 1.00 37.55 622 ALA B O 1
ATOM 10735 N N . PHE B 1 634 ? -15.001 -13.669 -47.141 1.00 36.37 623 PHE B N 1
ATOM 10736 C CA . PHE B 1 634 ? -13.721 -14.334 -47.360 1.00 37.00 623 PHE B CA 1
ATOM 10737 C C . PHE B 1 634 ? -13.436 -15.445 -46.376 1.00 40.41 623 PHE B C 1
ATOM 10738 O O . PHE B 1 634 ? -12.876 -16.470 -46.750 1.00 47.43 623 PHE B O 1
ATOM 10746 N N . ALA B 1 635 ? -13.799 -15.224 -45.115 1.00 42.83 624 ALA B N 1
ATOM 10747 C CA . ALA B 1 635 ? -13.553 -16.204 -44.070 1.00 37.87 624 ALA B CA 1
ATOM 10748 C C . ALA B 1 635 ? -14.263 -17.507 -44.425 1.00 43.67 624 ALA B C 1
ATOM 10749 O O . ALA B 1 635 ? -13.708 -18.587 -44.277 1.00 40.32 624 ALA B O 1
ATOM 10751 N N . LEU B 1 636 ? -15.488 -17.378 -44.925 1.00 39.58 625 LEU B N 1
ATOM 10752 C CA . LEU B 1 636 ? -16.231 -18.494 -45.490 1.00 33.64 625 LEU B CA 1
ATOM 10753 C C . LEU B 1 636 ? -15.596 -19.132 -46.746 1.00 45.86 625 LEU B C 1
ATOM 10754 O O . LEU B 1 636 ? -15.481 -20.355 -46.841 1.00 45.44 625 LEU B O 1
ATOM 10759 N N . GLY B 1 637 ? -15.201 -18.309 -47.717 1.00 50.21 626 GLY B N 1
ATOM 10760 C CA . GLY B 1 637 ? -14.549 -18.814 -48.906 1.00 35.71 626 GLY B CA 1
ATOM 10761 C C . GLY B 1 637 ? -13.286 -19.602 -48.618 1.00 43.89 626 GLY B C 1
ATOM 10762 O O . GLY B 1 637 ? -13.044 -20.636 -49.243 1.00 41.09 626 GLY B O 1
ATOM 10763 N N . ILE B 1 638 ? -12.477 -19.116 -47.678 1.00 41.65 627 ILE B N 1
ATOM 10764 C CA . ILE B 1 638 ? -11.250 -19.802 -47.262 1.00 41.01 627 ILE B CA 1
ATOM 10765 C C . ILE B 1 638 ? -11.471 -21.112 -46.489 1.00 51.56 627 ILE B C 1
ATOM 10766 O O . ILE B 1 638 ? -10.847 -22.127 -46.779 1.00 56.36 627 ILE B O 1
ATOM 10771 N N . ALA B 1 639 ? -12.347 -21.093 -45.490 1.00 55.64 628 ALA B N 1
ATOM 10772 C CA . ALA B 1 639 ? -12.605 -22.298 -44.700 1.00 55.29 628 ALA B CA 1
ATOM 10773 C C . ALA B 1 639 ? -13.278 -23.377 -45.541 1.00 59.16 628 ALA B C 1
ATOM 10774 O O . ALA B 1 639 ? -12.915 -24.553 -45.486 1.00 54.25 628 ALA B O 1
ATOM 10776 N N . CYS B 1 640 ? -14.263 -22.957 -46.323 1.00 55.65 629 CYS B N 1
ATOM 10777 C CA . CYS B 1 640 ? -15.098 -23.873 -47.089 1.00 51.71 629 CYS B CA 1
ATOM 10778 C C . CYS B 1 640 ? -14.698 -24.098 -48.541 1.00 58.28 629 CYS B C 1
ATOM 10779 O O . CYS B 1 640 ? -15.472 -24.654 -49.306 1.00 62.47 629 CYS B O 1
ATOM 10782 N N . ALA B 1 641 ? -13.539 -23.600 -48.945 1.00 54.31 630 ALA B N 1
ATOM 10783 C CA . ALA B 1 641 ? -13.104 -23.773 -50.326 1.00 45.59 630 ALA B CA 1
ATOM 10784 C C . ALA B 1 641 ? -13.164 -25.240 -50.721 1.00 55.58 630 ALA B C 1
ATOM 10785 O O . ALA B 1 641 ? -12.643 -26.108 -50.011 1.00 73.03 630 ALA B O 1
ATOM 10787 N N . GLY B 1 642 ? -13.811 -25.510 -51.849 1.00 48.61 631 GLY B N 1
ATOM 10788 C CA . GLY B 1 642 ? -13.791 -26.835 -52.438 1.00 45.48 631 GLY B CA 1
ATOM 10789 C C . GLY B 1 642 ? -14.578 -27.870 -51.676 1.00 55.13 631 GLY B C 1
ATOM 10790 O O . GLY B 1 642 ? -14.382 -29.068 -51.882 1.00 73.14 631 GLY B O 1
ATOM 10791 N N . LYS B 1 643 ? -15.462 -27.386 -50.806 1.00 51.40 632 LYS B N 1
ATOM 10792 C CA . LYS B 1 643 ? -16.470 -28.168 -50.095 1.00 47.97 632 LYS B CA 1
ATOM 10793 C C . LYS B 1 643 ? -17.727 -27.557 -50.660 1.00 53.77 632 LYS B C 1
ATOM 10794 O O . LYS B 1 643 ? -17.669 -26.518 -51.276 1.00 58.47 632 LYS B O 1
ATOM 10800 N N . GLY B 1 644 ? -18.872 -28.177 -50.520 1.00 52.55 633 GLY B N 1
ATOM 10801 C CA . GLY B 1 644 ? -19.993 -27.614 -51.245 1.00 60.10 633 GLY B CA 1
ATOM 10802 C C . GLY B 1 644 ? -20.893 -26.844 -50.323 1.00 69.87 633 GLY B C 1
ATOM 10803 O O . GLY B 1 644 ? -22.022 -26.513 -50.705 1.00 74.05 633 GLY B O 1
ATOM 10804 N N . LEU B 1 645 ? -20.364 -26.494 -49.147 1.00 63.90 634 LEU B N 1
ATOM 10805 C CA . LEU B 1 645 ? -21.184 -26.336 -47.945 1.00 59.00 634 LEU B CA 1
ATOM 10806 C C . LEU B 1 645 ? -22.368 -25.417 -48.123 1.00 62.68 634 LEU B C 1
ATOM 10807 O O . LEU B 1 645 ? -22.221 -24.229 -48.377 1.00 73.17 634 LEU B O 1
ATOM 10812 N N . GLN B 1 646 ? -23.556 -25.960 -47.904 1.00 62.93 635 GLN B N 1
ATOM 10813 C CA . GLN B 1 646 ? -24.756 -25.205 -48.195 1.00 55.37 635 GLN B CA 1
ATOM 10814 C C . GLN B 1 646 ? -24.990 -24.119 -47.148 1.00 59.82 635 GLN B C 1
ATOM 10815 O O . GLN B 1 646 ? -25.514 -23.056 -47.465 1.00 60.99 635 GLN B O 1
ATOM 10821 N N . SER B 1 647 ? -24.598 -24.379 -45.904 1.00 54.69 636 SER B N 1
ATOM 10822 C CA . SER B 1 647 ? -24.700 -23.340 -44.877 1.00 58.57 636 SER B CA 1
ATOM 10823 C C . SER B 1 647 ? -23.798 -22.146 -45.199 1.00 58.62 636 SER B C 1
ATOM 10824 O O . SER B 1 647 ? -24.224 -21.009 -45.072 1.00 57.23 636 SER B O 1
ATOM 10827 N N . ALA B 1 648 ? -22.561 -22.404 -45.621 1.00 55.93 637 ALA B N 1
ATOM 10828 C CA . ALA B 1 648 ? -21.687 -21.335 -46.107 1.00 51.39 637 ALA B CA 1
ATOM 10829 C C . ALA B 1 648 ? -22.415 -20.543 -47.181 1.00 49.17 637 ALA B C 1
ATOM 10830 O O . ALA B 1 648 ? -22.511 -19.323 -47.125 1.00 52.87 637 ALA B O 1
ATOM 10832 N N . ILE B 1 649 ? -22.962 -21.259 -48.147 1.00 49.85 638 ILE B N 1
ATOM 10833 C CA . ILE B 1 649 ? -23.650 -20.622 -49.257 1.00 53.35 638 ILE B CA 1
ATOM 10834 C C . ILE B 1 649 ? -24.852 -19.774 -48.840 1.00 47.62 638 ILE B C 1
ATOM 10835 O O . ILE B 1 649 ? -25.076 -18.713 -49.411 1.00 50.34 638 ILE B O 1
ATOM 10840 N N . ASP B 1 650 ? -25.613 -20.224 -47.846 1.00 48.63 639 ASP B N 1
ATOM 10841 C CA . ASP B 1 650 ? -26.798 -19.488 -47.406 1.00 52.66 639 ASP B CA 1
ATOM 10842 C C . ASP B 1 650 ? -26.425 -18.142 -46.781 1.00 52.69 639 ASP B C 1
ATOM 10843 O O . ASP B 1 650 ? -27.120 -17.149 -46.990 1.00 50.53 639 ASP B O 1
ATOM 10848 N N . VAL B 1 651 ? -25.326 -18.117 -46.024 1.00 45.36 640 VAL B N 1
ATOM 10849 C CA . VAL B 1 651 ? -24.780 -16.882 -45.452 1.00 41.75 640 VAL B CA 1
ATOM 10850 C C . VAL B 1 651 ? -24.316 -15.876 -46.510 1.00 43.95 640 VAL B C 1
ATOM 10851 O O . VAL B 1 651 ? -24.487 -14.668 -46.329 1.00 43.46 640 VAL B O 1
ATOM 10855 N N . LEU B 1 652 ? -23.715 -16.385 -47.592 1.00 49.80 641 LEU B N 1
ATOM 10856 C CA . LEU B 1 652 ? -23.143 -15.558 -48.681 1.00 38.88 641 LEU B CA 1
ATOM 10857 C C . LEU B 1 652 ? -24.159 -14.999 -49.659 1.00 43.57 641 LEU B C 1
ATOM 10858 O O . LEU B 1 652 ? -23.990 -13.894 -50.168 1.00 50.68 641 LEU B O 1
ATOM 10863 N N . ASP B 1 653 ? -25.217 -15.753 -49.926 1.00 40.88 642 ASP B N 1
ATOM 10864 C CA . ASP B 1 653 ? -26.232 -15.279 -50.860 1.00 47.36 642 ASP B CA 1
ATOM 10865 C C . ASP B 1 653 ? -26.627 -13.821 -50.641 1.00 55.89 642 ASP B C 1
ATOM 10866 O O . ASP B 1 653 ? -26.604 -13.026 -51.570 1.00 59.48 642 ASP B O 1
ATOM 10871 N N . PRO B 1 654 ? -26.993 -13.466 -49.404 1.00 53.55 643 PRO B N 1
ATOM 10872 C CA . PRO B 1 654 ? -27.456 -12.105 -49.123 1.00 45.93 643 PRO B CA 1
ATOM 10873 C C . PRO B 1 654 ? -26.369 -11.066 -49.355 1.00 51.97 643 PRO B C 1
ATOM 10874 O O . PRO B 1 654 ? -26.693 -9.950 -49.738 1.00 50.68 643 PRO B O 1
ATOM 10878 N N . LEU B 1 655 ? -25.111 -11.416 -49.098 1.00 55.41 644 LEU B N 1
ATOM 10879 C CA . LEU B 1 655 ? -23.997 -10.493 -49.324 1.00 50.61 644 LEU B CA 1
ATOM 10880 C C . LEU B 1 655 ? -23.768 -10.178 -50.812 1.00 56.20 644 LEU B C 1
ATOM 10881 O O . LEU B 1 655 ? -23.347 -9.078 -51.159 1.00 63.56 644 LEU B O 1
ATOM 10886 N N . THR B 1 656 ? -24.048 -11.140 -51.688 1.00 49.91 645 THR B N 1
ATOM 10887 C CA . THR B 1 656 ? -23.984 -10.891 -53.123 1.00 44.88 645 THR B CA 1
ATOM 10888 C C . THR B 1 656 ? -24.960 -9.780 -53.532 1.00 53.14 645 THR B C 1
ATOM 10889 O O . THR B 1 656 ? -24.733 -9.074 -54.527 1.00 56.84 645 THR B O 1
ATOM 10893 N N . LYS B 1 657 ? -26.031 -9.622 -52.756 1.00 52.74 646 LYS B N 1
ATOM 10894 C CA . LYS B 1 657 ? -26.969 -8.512 -52.933 1.00 48.35 646 LYS B CA 1
ATOM 10895 C C . LYS B 1 657 ? -26.677 -7.301 -52.026 1.00 44.65 646 LYS B C 1
ATOM 10896 O O . LYS B 1 657 ? -27.475 -6.372 -51.954 1.00 44.16 646 LYS B O 1
ATOM 10902 N N . ASP B 1 658 ? -25.553 -7.316 -51.312 1.00 36.19 647 ASP B N 1
ATOM 10903 C CA . ASP B 1 658 ? -25.191 -6.208 -50.413 1.00 30.41 647 ASP B CA 1
ATOM 10904 C C . ASP B 1 658 ? -25.187 -4.898 -51.182 1.00 56.68 647 ASP B C 1
ATOM 10905 O O . ASP B 1 658 ? -24.956 -4.885 -52.378 1.00 59.72 647 ASP B O 1
ATOM 10910 N N . PRO B 1 659 ? -25.449 -3.788 -50.499 1.00 59.20 648 PRO B N 1
ATOM 10911 C CA . PRO B 1 659 ? -25.386 -2.411 -51.022 1.00 46.57 648 PRO B CA 1
ATOM 10912 C C . PRO B 1 659 ? -23.998 -1.871 -51.315 1.00 37.96 648 PRO B C 1
ATOM 10913 O O . PRO B 1 659 ? -23.929 -0.855 -51.989 1.00 50.59 648 PRO B O 1
ATOM 10917 N N . VAL B 1 660 ? -22.942 -2.489 -50.790 1.00 40.01 649 VAL B N 1
ATOM 10918 C CA . VAL B 1 660 ? -21.568 -1.996 -50.946 1.00 29.80 649 VAL B CA 1
ATOM 10919 C C . VAL B 1 660 ? -20.804 -2.874 -51.917 1.00 40.29 649 VAL B C 1
ATOM 10920 O O . VAL B 1 660 ? -20.657 -4.074 -51.703 1.00 47.04 649 VAL B O 1
ATOM 10924 N N . ASP B 1 661 ? -20.291 -2.258 -52.970 1.00 47.03 650 ASP B N 1
ATOM 10925 C CA . ASP B 1 661 ? -19.745 -2.978 -54.112 1.00 45.07 650 ASP B CA 1
ATOM 10926 C C . ASP B 1 661 ? -18.662 -3.990 -53.759 1.00 39.55 650 ASP B C 1
ATOM 10927 O O . ASP B 1 661 ? -18.635 -5.096 -54.301 1.00 40.84 650 ASP B O 1
ATOM 10932 N N . PHE B 1 662 ? -17.763 -3.620 -52.855 1.00 34.60 651 PHE B N 1
ATOM 10933 C CA . PHE B 1 662 ? -16.641 -4.494 -52.576 1.00 38.42 651 PHE B CA 1
ATOM 10934 C C . PHE B 1 662 ? -17.035 -5.683 -51.674 1.00 50.34 651 PHE B C 1
ATOM 10935 O O . PHE B 1 662 ? -16.251 -6.624 -51.513 1.00 56.16 651 PHE B O 1
ATOM 10943 N N . VAL B 1 663 ? -18.236 -5.638 -51.093 1.00 39.25 652 VAL B N 1
ATOM 10944 C CA . VAL B 1 663 ? -18.778 -6.793 -50.378 1.00 49.23 652 VAL B CA 1
ATOM 10945 C C . VAL B 1 663 ? -19.362 -7.781 -51.388 1.00 52.66 652 VAL B C 1
ATOM 10946 O O . VAL B 1 663 ? -19.113 -8.989 -51.313 1.00 56.37 652 VAL B O 1
ATOM 10950 N N . ARG B 1 664 ? -20.144 -7.263 -52.330 1.00 41.48 653 ARG B N 1
ATOM 10951 C CA . ARG B 1 664 ? -20.701 -8.102 -53.385 1.00 32.64 653 ARG B CA 1
ATOM 10952 C C . ARG B 1 664 ? -19.530 -8.738 -54.094 1.00 42.20 653 ARG B C 1
ATOM 10953 O O . ARG B 1 664 ? -19.537 -9.937 -54.381 1.00 46.85 653 ARG B O 1
ATOM 10961 N N . GLN B 1 665 ? -18.504 -7.935 -54.356 1.00 31.41 654 GLN B N 1
ATOM 10962 C CA . GLN B 1 665 ? -17.283 -8.483 -54.940 1.00 33.45 654 GLN B CA 1
ATOM 10963 C C . GLN B 1 665 ? -16.693 -9.641 -54.134 1.00 30.65 654 GLN B C 1
ATOM 10964 O O . GLN B 1 665 ? -16.323 -10.668 -54.687 1.00 39.47 654 GLN B O 1
ATOM 10970 N N . ALA B 1 666 ? -16.600 -9.488 -52.821 1.00 42.90 655 ALA B N 1
ATOM 10971 C CA . ALA B 1 666 ? -16.016 -10.555 -52.009 1.00 37.70 655 ALA B CA 1
ATOM 10972 C C . ALA B 1 666 ? -16.934 -11.773 -51.961 1.00 38.89 655 ALA B C 1
ATOM 10973 O O . ALA B 1 666 ? -16.477 -12.908 -51.971 1.00 35.15 655 ALA B O 1
ATOM 10975 N N . ALA B 1 667 ? -18.237 -11.528 -51.919 1.00 37.49 656 ALA B N 1
ATOM 10976 C CA . ALA B 1 667 ? -19.207 -12.617 -51.833 1.00 35.39 656 ALA B CA 1
ATOM 10977 C C . ALA B 1 667 ? -19.188 -13.512 -53.059 1.00 38.64 656 ALA B C 1
ATOM 10978 O O . ALA B 1 667 ? -19.274 -14.729 -52.949 1.00 50.23 656 ALA B O 1
ATOM 10988 N N . ILE B 1 669 ? -16.565 -13.776 -55.298 1.00 38.85 658 ILE B N 1
ATOM 10989 C CA . ILE B 1 669 ? -15.309 -14.505 -55.249 1.00 36.13 658 ILE B CA 1
ATOM 10990 C C . ILE B 1 669 ? -15.366 -15.675 -54.290 1.00 37.88 658 ILE B C 1
ATOM 10991 O O . ILE B 1 669 ? -14.854 -16.736 -54.587 1.00 53.77 658 ILE B O 1
ATOM 10996 N N . ALA B 1 670 ? -15.990 -15.499 -53.132 1.00 44.94 659 ALA B N 1
ATOM 10997 C CA . ALA B 1 670 ? -16.021 -16.572 -52.143 1.00 34.73 659 ALA B CA 1
ATOM 10998 C C . ALA B 1 670 ? -16.858 -17.758 -52.613 1.00 42.74 659 ALA B C 1
ATOM 10999 O O . ALA B 1 670 ? -16.455 -18.913 -52.481 1.00 49.24 659 ALA B O 1
ATOM 11001 N N . LEU B 1 671 ? -18.040 -17.470 -53.134 1.00 28.39 660 LEU B N 1
ATOM 11002 C CA . LEU B 1 671 ? -18.860 -18.509 -53.716 1.00 35.94 660 LEU B CA 1
ATOM 11003 C C . LEU B 1 671 ? -18.062 -19.360 -54.718 1.00 49.65 660 LEU B C 1
ATOM 11004 O O . LEU B 1 671 ? -18.113 -20.595 -54.724 1.00 52.25 660 LEU B O 1
ATOM 11009 N N . SER B 1 672 ? -17.333 -18.695 -55.593 1.00 48.37 661 SER B N 1
ATOM 11010 C CA . SER B 1 672 ? -16.585 -19.429 -56.583 1.00 39.21 661 SER B CA 1
ATOM 11011 C C . SER B 1 672 ? -15.533 -20.358 -55.941 1.00 40.03 661 SER B C 1
ATOM 11012 O O . SER B 1 672 ? -15.259 -21.421 -56.463 1.00 47.57 661 SER B O 1
ATOM 11023 N N . ILE B 1 674 ? -15.909 -21.764 -52.998 1.00 43.08 663 ILE B N 1
ATOM 11024 C CA . ILE B 1 674 ? -16.661 -22.789 -52.308 1.00 46.46 663 ILE B CA 1
ATOM 11025 C C . ILE B 1 674 ? -17.209 -23.764 -53.346 1.00 37.75 663 ILE B C 1
ATOM 11026 O O . ILE B 1 674 ? -17.085 -24.969 -53.199 1.00 46.13 663 ILE B O 1
ATOM 11031 N N . LEU B 1 675 ? -17.744 -23.230 -54.435 1.00 44.17 664 LEU B N 1
ATOM 11032 C CA . LEU B 1 675 ? -18.430 -24.030 -55.453 1.00 43.46 664 LEU B CA 1
ATOM 11033 C C . LEU B 1 675 ? -17.594 -24.600 -56.639 1.00 55.68 664 LEU B C 1
ATOM 11034 O O . LEU B 1 675 ? -18.153 -25.199 -57.563 1.00 50.62 664 LEU B O 1
ATOM 11039 N N . ILE B 1 676 ? -16.277 -24.431 -56.617 1.00 44.39 665 ILE B N 1
ATOM 11040 C CA . ILE B 1 676 ? -15.445 -24.858 -57.735 1.00 40.28 665 ILE B CA 1
ATOM 11041 C C . ILE B 1 676 ? -15.674 -26.331 -58.124 1.00 48.78 665 ILE B C 1
ATOM 11042 O O . ILE B 1 676 ? -15.746 -27.201 -57.262 1.00 55.47 665 ILE B O 1
ATOM 11047 N N . GLN B 1 677 ? -15.789 -26.579 -59.433 1.00 54.10 666 GLN B N 1
ATOM 11048 C CA . GLN B 1 677 ? -16.146 -27.885 -60.041 1.00 58.46 666 GLN B CA 1
ATOM 11049 C C . GLN B 1 677 ? -17.596 -28.345 -59.862 1.00 54.31 666 GLN B C 1
ATOM 11050 O O . GLN B 1 677 ? -18.026 -29.283 -60.516 1.00 58.49 666 GLN B O 1
ATOM 11056 N N . GLN B 1 678 ? -18.363 -27.703 -58.994 1.00 58.27 667 GLN B N 1
ATOM 11057 C CA . GLN B 1 678 ? -19.742 -28.142 -58.814 1.00 60.09 667 GLN B CA 1
ATOM 11058 C C . GLN B 1 678 ? -20.507 -27.789 -60.071 1.00 55.66 667 GLN B C 1
ATOM 11059 O O . GLN B 1 678 ? -20.174 -26.823 -60.748 1.00 58.63 667 GLN B O 1
ATOM 11065 N N . THR B 1 679 ? -21.547 -28.553 -60.361 1.00 52.88 668 THR B N 1
ATOM 11066 C CA . THR B 1 679 ? -22.371 -28.305 -61.528 1.00 52.05 668 THR B CA 1
ATOM 11067 C C . THR B 1 679 ? -23.842 -28.293 -61.168 1.00 63.80 668 THR B C 1
ATOM 11068 O O . THR B 1 679 ? -24.247 -28.789 -60.116 1.00 62.82 668 THR B O 1
ATOM 11072 N N . GLU B 1 680 ? -24.652 -27.774 -62.076 1.00 65.03 669 GLU B N 1
ATOM 11073 C CA . GLU B 1 680 ? -26.092 -27.740 -61.867 1.00 67.43 669 GLU B CA 1
ATOM 11074 C C . GLU B 1 680 ? -26.741 -29.075 -61.427 1.00 74.78 669 GLU B C 1
ATOM 11075 O O . GLU B 1 680 ? -27.717 -29.079 -60.680 1.00 77.77 669 GLU B O 1
ATOM 11081 N N . LYS B 1 681 ? -26.230 -30.210 -61.880 1.00 81.51 670 LYS B N 1
ATOM 11082 C CA . LYS B 1 681 ? -26.835 -31.469 -61.450 1.00 84.02 670 LYS B CA 1
ATOM 11083 C C . LYS B 1 681 ? -26.473 -31.743 -60.004 1.00 91.96 670 LYS B C 1
ATOM 11084 O O . LYS B 1 681 ? -27.341 -32.038 -59.190 1.00 104.67 670 LYS B O 1
ATOM 11090 N N . LEU B 1 682 ? -25.190 -31.632 -59.680 1.00 90.03 671 LEU B N 1
ATOM 11091 C CA . LEU B 1 682 ? -24.750 -31.803 -58.305 1.00 80.89 671 LEU B CA 1
ATOM 11092 C C . LEU B 1 682 ? -25.483 -30.836 -57.380 1.00 95.01 671 LEU B C 1
ATOM 11093 O O . LEU B 1 682 ? -25.991 -31.232 -56.327 1.00 103.83 671 LEU B O 1
ATOM 11098 N N . ASN B 1 683 ? -25.519 -29.560 -57.749 1.00 97.05 672 ASN B N 1
ATOM 11099 C CA . ASN B 1 683 ? -26.247 -28.606 -56.935 1.00 89.37 672 ASN B CA 1
ATOM 11100 C C . ASN B 1 683 ? -27.015 -27.655 -57.842 1.00 91.74 672 ASN B C 1
ATOM 11101 O O . ASN B 1 683 ? -26.419 -26.964 -58.652 1.00 95.30 672 ASN B O 1
ATOM 11106 N N . PRO B 1 684 ? -28.332 -27.533 -57.636 1.00 95.81 673 PRO B N 1
ATOM 11107 C CA . PRO B 1 684 ? -29.089 -26.750 -58.619 1.00 84.95 673 PRO B CA 1
ATOM 11108 C C . PRO B 1 684 ? -28.837 -25.264 -58.498 1.00 79.66 673 PRO B C 1
ATOM 11109 O O . PRO B 1 684 ? -29.079 -24.542 -59.461 1.00 85.15 673 PRO B O 1
ATOM 11113 N N . GLN B 1 685 ? -28.373 -24.820 -57.331 1.00 78.58 674 GLN B N 1
ATOM 11114 C CA . GLN B 1 685 ? -28.101 -23.398 -57.095 1.00 78.99 674 GLN B CA 1
ATOM 11115 C C . GLN B 1 685 ? -27.004 -22.843 -58.001 1.00 80.29 674 GLN B C 1
ATOM 11116 O O . GLN B 1 685 ? -27.049 -21.685 -58.424 1.00 77.84 674 GLN B O 1
ATOM 11122 N N . VAL B 1 686 ? -26.029 -23.686 -58.308 1.00 77.98 675 VAL B N 1
ATOM 11123 C CA . VAL B 1 686 ? -24.897 -23.270 -59.106 1.00 66.60 675 VAL B CA 1
ATOM 11124 C C . VAL B 1 686 ? -25.334 -22.534 -60.369 1.00 66.10 675 VAL B C 1
ATOM 11125 O O . VAL B 1 686 ? -24.636 -21.637 -60.815 1.00 70.89 675 VAL B O 1
ATOM 11129 N N . ALA B 1 687 ? -26.492 -22.881 -60.928 1.00 60.35 676 ALA B N 1
ATOM 11130 C CA . ALA B 1 687 ? -26.985 -22.182 -62.124 1.00 59.42 676 ALA B CA 1
ATOM 11131 C C . ALA B 1 687 ? -27.256 -20.698 -61.893 1.00 62.01 676 ALA B C 1
ATOM 11132 O O . ALA B 1 687 ? -26.710 -19.848 -62.596 1.00 67.58 676 ALA B O 1
ATOM 11134 N N . ASP B 1 688 ? -28.103 -20.383 -60.920 1.00 63.14 677 ASP B N 1
ATOM 11135 C CA . ASP B 1 688 ? -28.403 -18.985 -60.615 1.00 62.04 677 ASP B CA 1
ATOM 11136 C C . ASP B 1 688 ? -27.163 -18.174 -60.266 1.00 60.06 677 ASP B C 1
ATOM 11137 O O . ASP B 1 688 ? -27.055 -17.000 -60.631 1.00 60.82 677 ASP B O 1
ATOM 11142 N N . ILE B 1 689 ? -26.227 -18.809 -59.570 1.00 50.70 678 ILE B N 1
ATOM 11143 C CA . ILE B 1 689 ? -24.979 -18.156 -59.210 1.00 43.10 678 ILE B CA 1
ATOM 11144 C C . ILE B 1 689 ? -24.096 -17.833 -60.405 1.00 49.32 678 ILE B C 1
ATOM 11145 O O . ILE B 1 689 ? -23.609 -16.714 -60.520 1.00 55.25 678 ILE B O 1
ATOM 11150 N N . ASN B 1 690 ? -23.871 -18.814 -61.278 1.00 44.52 679 ASN B N 1
ATOM 11151 C CA . ASN B 1 690 ? -23.113 -18.599 -62.518 1.00 37.35 679 ASN B CA 1
ATOM 11152 C C . ASN B 1 690 ? -23.781 -17.544 -63.381 1.00 43.78 679 ASN B C 1
ATOM 11153 O O . ASN B 1 690 ? -23.117 -16.684 -63.963 1.00 43.71 679 ASN B O 1
ATOM 11158 N N . LYS B 1 691 ? -25.107 -17.581 -63.419 1.00 48.93 680 LYS B N 1
ATOM 11159 C CA . LYS B 1 691 ? -25.835 -16.662 -64.272 1.00 58.85 680 LYS B CA 1
ATOM 11160 C C . LYS B 1 691 ? -25.664 -15.241 -63.783 1.00 57.06 680 LYS B C 1
ATOM 11161 O O . LYS B 1 691 ? -25.675 -14.303 -64.559 1.00 68.51 680 LYS B O 1
ATOM 11167 N N . ASN B 1 692 ? -25.496 -15.091 -62.481 1.00 53.30 681 ASN B N 1
ATOM 11168 C CA . ASN B 1 692 ? -25.372 -13.779 -61.877 1.00 43.48 681 ASN B CA 1
ATOM 11169 C C . ASN B 1 692 ? -23.964 -13.217 -62.055 1.00 45.90 681 ASN B C 1
ATOM 11170 O O . ASN B 1 692 ? -23.811 -12.016 -62.263 1.00 62.62 681 ASN B O 1
ATOM 11175 N N . PHE B 1 693 ? -22.939 -14.068 -62.011 1.00 42.90 682 PHE B N 1
ATOM 11176 C CA . PHE B 1 693 ? -21.584 -13.611 -62.339 1.00 50.30 682 PHE B CA 1
ATOM 11177 C C . PHE B 1 693 ? -21.646 -12.865 -63.676 1.00 56.17 682 PHE B C 1
ATOM 11178 O O . PHE B 1 693 ? -21.037 -11.802 -63.861 1.00 51.86 682 PHE B O 1
ATOM 11186 N N . LEU B 1 694 ? -22.404 -13.439 -64.604 1.00 48.25 683 LEU B N 1
ATOM 11187 C CA . LEU B 1 694 ? -22.454 -12.935 -65.960 1.00 51.02 683 LEU B CA 1
ATOM 11188 C C . LEU B 1 694 ? -23.312 -11.686 -66.090 1.00 58.52 683 LEU B C 1
ATOM 11189 O O . LEU B 1 694 ? -22.981 -10.790 -66.872 1.00 63.57 683 LEU B O 1
ATOM 11194 N N . SER B 1 695 ? -24.411 -11.620 -65.343 1.00 42.73 684 SER B N 1
ATOM 11195 C CA . SER B 1 695 ? -25.245 -10.417 -65.363 1.00 53.48 684 SER B CA 1
ATOM 11196 C C . SER B 1 695 ? -24.520 -9.211 -64.795 1.00 57.41 684 SER B C 1
ATOM 11197 O O . SER B 1 695 ? -24.796 -8.086 -65.199 1.00 60.55 684 SER B O 1
ATOM 11200 N N . VAL B 1 696 ? -23.585 -9.447 -63.875 1.00 39.16 685 VAL B N 1
ATOM 11201 C CA . VAL B 1 696 ? -22.824 -8.353 -63.273 1.00 37.54 685 VAL B CA 1
ATOM 11202 C C . VAL B 1 696 ? -21.782 -7.840 -64.226 1.00 45.16 685 VAL B C 1
ATOM 11203 O O . VAL B 1 696 ? -21.509 -6.643 -64.295 1.00 48.24 685 VAL B O 1
ATOM 11207 N N . ILE B 1 697 ? -21.183 -8.770 -64.953 1.00 57.33 686 ILE B N 1
ATOM 11208 C CA . ILE B 1 697 ? -20.169 -8.427 -65.929 1.00 48.99 686 ILE B CA 1
ATOM 11209 C C . ILE B 1 697 ? -20.775 -7.651 -67.092 1.00 53.33 686 ILE B C 1
ATOM 11210 O O . ILE B 1 697 ? -20.339 -6.544 -67.409 1.00 50.70 686 ILE B O 1
ATOM 11215 N N . THR B 1 698 ? -21.850 -8.184 -67.649 1.00 55.44 687 THR B N 1
ATOM 11216 C CA . THR B 1 698 ? -22.476 -7.597 -68.828 1.00 50.66 687 THR B CA 1
ATOM 11217 C C . THR B 1 698 ? -23.518 -6.518 -68.566 1.00 46.00 687 THR B C 1
ATOM 11218 O O . THR B 1 698 ? -24.272 -6.190 -69.453 1.00 62.89 687 THR B O 1
ATOM 11222 N N . ASN B 1 699 ? -23.658 -6.028 -67.349 1.00 56.05 688 ASN B N 1
ATOM 11223 C CA . ASN B 1 699 ? -24.635 -4.963 -67.152 1.00 66.22 688 ASN B CA 1
ATOM 11224 C C . ASN B 1 699 ? -24.000 -3.569 -67.133 1.00 75.36 688 ASN B C 1
ATOM 11225 O O . ASN B 1 699 ? -23.163 -3.283 -66.281 1.00 72.63 688 ASN B O 1
ATOM 11230 N N . LYS B 1 700 ? -24.414 -2.696 -68.052 1.00 79.02 689 LYS B N 1
ATOM 11231 C CA . LYS B 1 700 ? -23.788 -1.370 -68.159 1.00 84.73 689 LYS B CA 1
ATOM 11232 C C . LYS B 1 700 ? -23.712 -0.615 -66.825 1.00 90.02 689 LYS B C 1
ATOM 11233 O O . LYS B 1 700 ? -22.656 -0.098 -66.462 1.00 92.70 689 LYS B O 1
ATOM 11236 N N . HIS B 1 701 ? -24.816 -0.574 -66.084 1.00 94.29 690 HIS B N 1
ATOM 11237 C CA . HIS B 1 701 ? -24.834 0.174 -64.828 1.00 91.31 690 HIS B CA 1
ATOM 11238 C C . HIS B 1 701 ? -24.627 -0.780 -63.682 1.00 82.66 690 HIS B C 1
ATOM 11239 O O . HIS B 1 701 ? -25.550 -1.476 -63.264 1.00 93.89 690 HIS B O 1
ATOM 11246 N N . GLN B 1 702 ? -23.415 -0.772 -63.146 1.00 75.34 691 GLN B N 1
ATOM 11247 C CA . GLN B 1 702 ? -23.021 -1.709 -62.106 1.00 60.84 691 GLN B CA 1
ATOM 11248 C C . GLN B 1 702 ? -21.561 -1.369 -61.848 1.00 60.41 691 GLN B C 1
ATOM 11249 O O . GLN B 1 702 ? -20.862 -0.866 -62.731 1.00 69.66 691 GLN B O 1
ATOM 11255 N N . GLU B 1 703 ? -21.085 -1.684 -60.656 1.00 61.21 692 GLU B N 1
ATOM 11256 C CA . GLU B 1 703 ? -19.896 -1.025 -60.154 1.00 62.63 692 GLU B CA 1
ATOM 11257 C C . GLU B 1 703 ? -18.660 -1.695 -60.673 1.00 54.77 692 GLU B C 1
ATOM 11258 O O . GLU B 1 703 ? -18.643 -2.898 -60.861 1.00 54.98 692 GLU B O 1
ATOM 11264 N N . GLY B 1 704 ? -17.615 -0.912 -60.892 1.00 43.15 693 GLY B N 1
ATOM 11265 C CA . GLY B 1 704 ? -16.345 -1.478 -61.289 1.00 37.07 693 GLY B CA 1
ATOM 11266 C C . GLY B 1 704 ? -15.887 -2.602 -60.379 1.00 37.80 693 GLY B C 1
ATOM 11267 O O . GLY B 1 704 ? -15.628 -3.717 -60.861 1.00 41.33 693 GLY B O 1
ATOM 11268 N N . LEU B 1 705 ? -15.823 -2.324 -59.070 1.00 38.39 694 LEU B N 1
ATOM 11269 C CA . LEU B 1 705 ? -15.370 -3.322 -58.106 1.00 32.96 694 LEU B CA 1
ATOM 11270 C C . LEU B 1 705 ? -16.258 -4.552 -58.073 1.00 35.76 694 LEU B C 1
ATOM 11271 O O . LEU B 1 705 ? -15.772 -5.651 -57.843 1.00 40.39 694 LEU B O 1
ATOM 11276 N N . ALA B 1 706 ? -17.554 -4.380 -58.316 1.00 42.64 695 ALA B N 1
ATOM 11277 C CA . ALA B 1 706 ? -18.427 -5.540 -58.505 1.00 31.87 695 ALA B CA 1
ATOM 11278 C C . ALA B 1 706 ? -18.046 -6.360 -59.764 1.00 54.34 695 ALA B C 1
ATOM 11279 O O . ALA B 1 706 ? -17.944 -7.588 -59.722 1.00 48.54 695 ALA B O 1
ATOM 11281 N N . LYS B 1 707 ? -17.842 -5.675 -60.884 1.00 44.26 696 LYS B N 1
ATOM 11282 C CA . LYS B 1 707 ? -17.538 -6.336 -62.136 1.00 36.66 696 LYS B CA 1
ATOM 11283 C C . LYS B 1 707 ? -16.186 -7.026 -62.049 1.00 43.36 696 LYS B C 1
ATOM 11284 O O . LYS B 1 707 ? -16.025 -8.161 -62.508 1.00 47.64 696 LYS B O 1
ATOM 11290 N N . PHE B 1 708 ? -15.208 -6.352 -61.459 1.00 34.24 697 PHE B N 1
ATOM 11291 C CA . PHE B 1 708 ? -13.911 -6.987 -61.229 1.00 31.41 697 PHE B CA 1
ATOM 11292 C C . PHE B 1 708 ? -14.087 -8.312 -60.509 1.00 41.39 697 PHE B C 1
ATOM 11293 O O . PHE B 1 708 ? -13.515 -9.320 -60.887 1.00 51.79 697 PHE B O 1
ATOM 11301 N N . GLY B 1 709 ? -14.896 -8.294 -59.459 1.00 47.22 698 GLY B N 1
ATOM 11302 C CA . GLY B 1 709 ? -15.130 -9.460 -58.632 1.00 36.53 698 GLY B CA 1
ATOM 11303 C C . GLY B 1 709 ? -15.825 -10.554 -59.402 1.00 42.70 698 GLY B C 1
ATOM 11304 O O . GLY B 1 709 ? -15.454 -11.718 -59.280 1.00 52.48 698 GLY B O 1
ATOM 11305 N N . ALA B 1 710 ? -16.833 -10.196 -60.192 1.00 44.49 699 ALA B N 1
ATOM 11306 C CA . ALA B 1 710 ? -17.581 -11.210 -60.925 1.00 28.55 699 ALA B CA 1
ATOM 11307 C C . ALA B 1 710 ? -16.703 -11.830 -62.016 1.00 51.19 699 ALA B C 1
ATOM 11308 O O . ALA B 1 710 ? -16.737 -13.030 -62.258 1.00 50.71 699 ALA B O 1
ATOM 11310 N N . CYS B 1 711 ? -15.888 -11.015 -62.668 1.00 56.96 700 CYS B N 1
ATOM 11311 C CA . CYS B 1 711 ? -14.985 -11.575 -63.655 1.00 47.97 700 CYS B CA 1
ATOM 11312 C C . CYS B 1 711 ? -13.984 -12.543 -62.993 1.00 46.27 700 CYS B C 1
ATOM 11313 O O . CYS B 1 711 ? -13.909 -13.697 -63.391 1.00 57.16 700 CYS B O 1
ATOM 11316 N N . VAL B 1 712 ? -13.239 -12.105 -61.976 1.00 42.90 701 VAL B N 1
ATOM 11317 C CA . VAL B 1 712 ? -12.284 -13.009 -61.333 1.00 36.86 701 VAL B CA 1
ATOM 11318 C C . VAL B 1 712 ? -12.931 -14.289 -60.794 1.00 39.29 701 VAL B C 1
ATOM 11319 O O . VAL B 1 712 ? -12.297 -15.347 -60.754 1.00 36.74 701 VAL B O 1
ATOM 11323 N N . ALA B 1 713 ? -14.192 -14.195 -60.388 1.00 34.63 702 ALA B N 1
ATOM 11324 C CA . ALA B 1 713 ? -14.898 -15.362 -59.855 1.00 39.64 702 ALA B CA 1
ATOM 11325 C C . ALA B 1 713 ? -15.133 -16.404 -60.918 1.00 41.66 702 ALA B C 1
ATOM 11326 O O . ALA B 1 713 ? -14.976 -17.593 -60.663 1.00 55.17 702 ALA B O 1
ATOM 11328 N N . GLN B 1 714 ? -15.534 -15.964 -62.106 1.00 43.76 703 GLN B N 1
ATOM 11329 C CA . GLN B 1 714 ? -15.745 -16.889 -63.212 1.00 43.43 703 GLN B CA 1
ATOM 11330 C C . GLN B 1 714 ? -14.466 -17.632 -63.530 1.00 44.69 703 GLN B C 1
ATOM 11331 O O . GLN B 1 714 ? -14.498 -18.807 -63.871 1.00 38.45 703 GLN B O 1
ATOM 11337 N N . GLY B 1 715 ? -13.343 -16.938 -63.404 1.00 37.91 704 GLY B N 1
ATOM 11338 C CA . GLY B 1 715 ? -12.043 -17.570 -63.467 1.00 30.83 704 GLY B CA 1
ATOM 11339 C C . GLY B 1 715 ? -11.910 -18.672 -62.437 1.00 50.81 704 GLY B C 1
ATOM 11340 O O . GLY B 1 715 ? -11.605 -19.805 -62.781 1.00 48.26 704 GLY B O 1
ATOM 11341 N N . ILE B 1 716 ? -12.162 -18.357 -61.167 1.00 48.77 705 ILE B N 1
ATOM 11342 C CA . ILE B 1 716 ? -11.992 -19.340 -60.093 1.00 40.57 705 ILE B CA 1
ATOM 11343 C C . ILE B 1 716 ? -12.970 -20.502 -60.223 1.00 40.03 705 ILE B C 1
ATOM 11344 O O . ILE B 1 716 ? -12.582 -21.670 -60.131 1.00 47.65 705 ILE B O 1
ATOM 11357 N N . ASN B 1 718 ? -14.288 -21.792 -62.756 1.00 61.32 707 ASN B N 1
ATOM 11358 C CA . ASN B 1 718 ? -13.830 -22.654 -63.853 1.00 50.44 707 ASN B CA 1
ATOM 11359 C C . ASN B 1 718 ? -12.321 -22.991 -63.867 1.00 50.45 707 ASN B C 1
ATOM 11360 O O . ASN B 1 718 ? -11.803 -23.557 -64.818 1.00 49.67 707 ASN B O 1
ATOM 11365 N N . ALA B 1 719 ? -11.620 -22.641 -62.794 1.00 50.44 708 ALA B N 1
ATOM 11366 C CA . ALA B 1 719 ? -10.161 -22.688 -62.760 1.00 47.41 708 ALA B CA 1
ATOM 11367 C C . ALA B 1 719 ? -9.574 -23.980 -63.275 1.00 44.16 708 ALA B C 1
ATOM 11368 O O . ALA B 1 719 ? -10.089 -25.052 -63.006 1.00 72.80 708 ALA B O 1
ATOM 11370 N N . GLY B 1 720 ? -8.487 -23.855 -64.020 1.00 41.50 709 GLY B N 1
ATOM 11371 C CA . GLY B 1 720 ? -7.706 -24.995 -64.489 1.00 54.68 709 GLY B CA 1
ATOM 11372 C C . GLY B 1 720 ? -8.402 -25.869 -65.515 1.00 60.45 709 GLY B C 1
ATOM 11373 O O . GLY B 1 720 ? -8.313 -27.091 -65.479 1.00 66.16 709 GLY B O 1
ATOM 11374 N N . GLY B 1 721 ? -9.118 -25.237 -66.428 1.00 55.13 710 GLY B N 1
ATOM 11375 C CA . GLY B 1 721 ? -9.959 -25.963 -67.349 1.00 53.28 710 GLY B CA 1
ATOM 11376 C C . GLY B 1 721 ? -10.833 -26.961 -66.608 1.00 60.94 710 GLY B C 1
ATOM 11377 O O . GLY B 1 721 ? -11.105 -28.032 -67.129 1.00 68.52 710 GLY B O 1
ATOM 11378 N N . ARG B 1 722 ? -11.263 -26.627 -65.392 1.00 48.48 711 ARG B N 1
ATOM 11379 C CA . ARG B 1 722 ? -12.238 -27.457 -64.683 1.00 52.81 711 ARG B CA 1
ATOM 11380 C C . ARG B 1 722 ? -11.656 -28.712 -64.028 1.00 56.31 711 ARG B C 1
ATOM 11381 O O . ARG B 1 722 ? -12.382 -29.506 -63.452 1.00 52.15 711 ARG B O 1
ATOM 11389 N N . ASN B 1 723 ? -10.353 -28.899 -64.166 1.00 42.70 712 ASN B N 1
ATOM 11390 C CA . ASN B 1 723 ? -9.661 -30.017 -63.548 1.00 44.05 712 ASN B CA 1
ATOM 11391 C C . ASN B 1 723 ? -8.905 -29.729 -62.246 1.00 49.25 712 ASN B C 1
ATOM 11392 O O . ASN B 1 723 ? -8.083 -30.531 -61.801 1.00 56.60 712 ASN B O 1
ATOM 11397 N N . VAL B 1 724 ? -9.113 -28.556 -61.667 1.00 47.36 713 VAL B N 1
ATOM 11398 C CA . VAL B 1 724 ? -8.549 -28.310 -60.343 1.00 47.13 713 VAL B CA 1
ATOM 11399 C C . VAL B 1 724 ? -9.633 -28.086 -59.306 1.00 53.34 713 VAL B C 1
ATOM 11400 O O . VAL B 1 724 ? -10.781 -27.795 -59.636 1.00 67.21 713 VAL B O 1
ATOM 11404 N N . THR B 1 725 ? -9.243 -28.271 -58.051 1.00 46.68 714 THR B N 1
ATOM 11405 C CA . THR B 1 725 ? -10.030 -27.894 -56.872 1.00 50.15 714 THR B CA 1
ATOM 11406 C C . THR B 1 725 ? -9.126 -27.115 -55.905 1.00 56.89 714 THR B C 1
ATOM 11407 O O . THR B 1 725 ? -7.915 -27.030 -56.112 1.00 56.83 714 THR B O 1
ATOM 11411 N N . ILE B 1 726 ? -9.712 -26.526 -54.865 1.00 69.30 715 ILE B N 1
ATOM 11412 C CA . ILE B 1 726 ? -8.928 -25.957 -53.763 1.00 60.27 715 ILE B CA 1
ATOM 11413 C C . ILE B 1 726 ? -9.112 -26.835 -52.529 1.00 57.34 715 ILE B C 1
ATOM 11414 O O . ILE B 1 726 ? -10.236 -27.087 -52.123 1.00 60.01 715 ILE B O 1
ATOM 11419 N N . GLN B 1 727 ? -8.024 -27.373 -51.986 1.00 66.24 716 GLN B N 1
ATOM 11420 C CA . GLN B 1 727 ? -8.097 -28.115 -50.723 1.00 62.00 716 GLN B CA 1
ATOM 11421 C C . GLN B 1 727 ? -6.925 -27.756 -49.791 1.00 67.89 716 GLN B C 1
ATOM 11422 O O . GLN B 1 727 ? -5.766 -28.083 -50.075 1.00 67.20 716 GLN B O 1
ATOM 11428 N N . LEU B 1 728 ? -7.217 -27.116 -48.661 1.00 61.55 717 LEU B N 1
ATOM 11429 C CA . LEU B 1 728 ? -6.137 -26.695 -47.779 1.00 58.18 717 LEU B CA 1
ATOM 11430 C C . LEU B 1 728 ? -5.653 -27.846 -46.905 1.00 58.57 717 LEU B C 1
ATOM 11431 O O . LEU B 1 728 ? -4.520 -27.859 -46.401 1.00 61.64 717 LEU B O 1
ATOM 11436 N N . GLU B 1 729 ? -6.514 -28.833 -46.738 1.00 55.46 718 GLU B N 1
ATOM 11437 C CA . GLU B 1 729 ? -6.115 -30.001 -45.989 1.00 61.97 718 GLU B CA 1
ATOM 11438 C C . GLU B 1 729 ? -6.095 -31.176 -46.933 1.00 62.82 718 GLU B C 1
ATOM 11439 O O . GLU B 1 729 ? -7.086 -31.474 -47.610 1.00 66.38 718 GLU B O 1
ATOM 11445 N N . ASN B 1 730 ? -4.952 -31.831 -47.001 1.00 64.60 719 ASN B N 1
ATOM 11446 C CA . ASN B 1 730 ? -4.835 -32.983 -47.860 1.00 83.00 719 ASN B CA 1
ATOM 11447 C C . ASN B 1 730 ? -5.654 -34.088 -47.225 1.00 94.22 719 ASN B C 1
ATOM 11448 O O . ASN B 1 730 ? -5.392 -34.464 -46.081 1.00 90.01 719 ASN B O 1
ATOM 11453 N N . ALA B 1 731 ? -6.639 -34.610 -47.952 1.00 107.55 720 ALA B N 1
ATOM 11454 C CA . ALA B 1 731 ? -7.587 -35.554 -47.358 1.00 108.58 720 ALA B CA 1
ATOM 11455 C C . ALA B 1 731 ? -6.932 -36.853 -46.881 1.00 112.06 720 ALA B C 1
ATOM 11456 O O . ALA B 1 731 ? -7.332 -37.416 -45.859 1.00 114.03 720 ALA B O 1
ATOM 11458 N N . ASP B 1 732 ? -5.926 -37.324 -47.610 1.00 110.60 721 ASP B N 1
ATOM 11459 C CA . ASP B 1 732 ? -5.258 -38.569 -47.246 1.00 117.57 721 ASP B CA 1
ATOM 11460 C C . ASP B 1 732 ? -4.344 -38.385 -46.045 1.00 104.20 721 ASP B C 1
ATOM 11461 O O . ASP B 1 732 ? -4.418 -39.135 -45.092 1.00 105.94 721 ASP B O 1
ATOM 11466 N N . THR B 1 733 ? -3.479 -37.383 -46.097 1.00 103.10 722 THR B N 1
ATOM 11467 C CA . THR B 1 733 ? -2.480 -37.196 -45.053 1.00 97.31 722 THR B CA 1
ATOM 11468 C C . THR B 1 733 ? -3.061 -36.511 -43.812 1.00 98.28 722 THR B C 1
ATOM 11469 O O . THR B 1 733 ? -2.551 -36.684 -42.709 1.00 95.59 722 THR B O 1
ATOM 11473 N N . GLY B 1 734 ? -4.135 -35.745 -43.987 1.00 98.71 723 GLY B N 1
ATOM 11474 C CA . GLY B 1 734 ? -4.694 -34.966 -42.892 1.00 90.13 723 GLY B CA 1
ATOM 11475 C C . GLY B 1 734 ? -3.852 -33.735 -42.576 1.00 86.45 723 GLY B C 1
ATOM 11476 O O . GLY B 1 734 ? -4.209 -32.909 -41.728 1.00 81.98 723 GLY B O 1
ATOM 11477 N N . THR B 1 735 ? -2.713 -33.624 -43.248 1.00 77.70 724 THR B N 1
ATOM 11478 C CA . THR B 1 735 ? -1.860 -32.462 -43.102 1.00 75.15 724 THR B CA 1
ATOM 11479 C C . THR B 1 735 ? -2.365 -31.301 -43.959 1.00 76.99 724 THR B C 1
ATOM 11480 O O . THR B 1 735 ? -3.105 -31.485 -44.936 1.00 78.10 724 THR B O 1
ATOM 11484 N N . LEU B 1 736 ? -1.971 -30.103 -43.547 1.00 77.55 725 LEU B N 1
ATOM 11485 C CA . LEU B 1 736 ? -2.271 -28.862 -44.240 1.00 72.65 725 LEU B CA 1
ATOM 11486 C C . LEU B 1 736 ? -1.355 -28.695 -45.427 1.00 71.04 725 LEU B C 1
ATOM 11487 O O . LEU B 1 736 ? -0.135 -28.831 -45.285 1.00 70.07 725 LEU B O 1
ATOM 11492 N N . ASP B 1 737 ? -1.909 -28.316 -46.572 1.00 70.19 726 ASP B N 1
ATOM 11493 C CA . ASP B 1 737 ? -1.081 -28.203 -47.757 1.00 66.38 726 ASP B CA 1
ATOM 11494 C C . ASP B 1 737 ? -0.516 -26.795 -47.770 1.00 60.73 726 ASP B C 1
ATOM 11495 O O . ASP B 1 737 ? -1.223 -25.838 -48.076 1.00 57.15 726 ASP B O 1
ATOM 11500 N N . THR B 1 738 ? 0.782 -26.684 -47.495 1.00 56.33 727 THR B N 1
ATOM 11501 C CA . THR B 1 738 ? 1.405 -25.378 -47.303 1.00 59.97 727 THR B CA 1
ATOM 11502 C C . THR B 1 738 ? 1.181 -24.429 -48.475 1.00 56.40 727 THR B C 1
ATOM 11503 O O . THR B 1 738 ? 0.632 -23.345 -48.311 1.00 62.24 727 THR B O 1
ATOM 11507 N N . LYS B 1 739 ? 1.605 -24.846 -49.657 1.00 57.84 728 LYS B N 1
ATOM 11508 C CA . LYS B 1 739 ? 1.404 -24.050 -50.850 1.00 57.68 728 LYS B CA 1
ATOM 11509 C C . LYS B 1 739 ? -0.038 -23.552 -50.938 1.00 60.29 728 LYS B C 1
ATOM 11510 O O . LYS B 1 739 ? -0.268 -22.362 -51.143 1.00 56.08 728 LYS B O 1
ATOM 11516 N N . SER B 1 740 ? -1.012 -24.443 -50.774 1.00 57.84 729 SER B N 1
ATOM 11517 C CA . SER B 1 740 ? -2.402 -24.011 -50.839 1.00 52.96 729 SER B CA 1
ATOM 11518 C C . SER B 1 740 ? -2.713 -22.943 -49.796 1.00 55.87 729 SER B C 1
ATOM 11519 O O . SER B 1 740 ? -3.498 -22.036 -50.036 1.00 58.86 729 SER B O 1
ATOM 11522 N N . VAL B 1 741 ? -2.115 -23.049 -48.620 1.00 64.59 730 VAL B N 1
ATOM 11523 C CA . VAL B 1 741 ? -2.457 -22.100 -47.576 1.00 56.91 730 VAL B CA 1
ATOM 11524 C C . VAL B 1 741 ? -1.817 -20.775 -47.913 1.00 52.73 730 VAL B C 1
ATOM 11525 O O . VAL B 1 741 ? -2.481 -19.748 -47.891 1.00 54.40 730 VAL B O 1
ATOM 11529 N N . VAL B 1 742 ? -0.529 -20.801 -48.238 1.00 46.85 731 VAL B N 1
ATOM 11530 C CA . VAL B 1 742 ? 0.170 -19.584 -48.634 1.00 54.53 731 VAL B CA 1
ATOM 11531 C C . VAL B 1 742 ? -0.523 -18.881 -49.802 1.00 60.70 731 VAL B C 1
ATOM 11532 O O . VAL B 1 742 ? -0.655 -17.658 -49.819 1.00 61.75 731 VAL B O 1
ATOM 11536 N N . GLY B 1 743 ? -0.976 -19.667 -50.768 1.00 49.35 732 GLY B N 1
ATOM 11537 C CA . GLY B 1 743 ? -1.684 -19.133 -51.911 1.00 38.93 732 GLY B CA 1
ATOM 11538 C C . GLY B 1 743 ? -2.910 -18.330 -51.552 1.00 42.36 732 GLY B C 1
ATOM 11539 O O . GLY B 1 743 ? -3.105 -17.228 -52.055 1.00 55.36 732 GLY B O 1
ATOM 11540 N N . LEU B 1 744 ? -3.747 -18.869 -50.681 1.00 48.66 733 LEU B N 1
ATOM 11541 C CA . LEU B 1 744 ? -4.942 -18.148 -50.243 1.00 41.46 733 LEU B CA 1
ATOM 11542 C C . LEU B 1 744 ? -4.648 -16.939 -49.380 1.00 47.46 733 LEU B C 1
ATOM 11543 O O . LEU B 1 744 ? -5.423 -15.990 -49.357 1.00 44.90 733 LEU B O 1
ATOM 11548 N N . VAL B 1 745 ? -3.533 -16.965 -48.665 1.00 56.76 734 VAL B N 1
ATOM 11549 C CA . VAL B 1 745 ? -3.240 -15.841 -47.795 1.00 56.83 734 VAL B CA 1
ATOM 11550 C C . VAL B 1 745 ? -2.721 -14.691 -48.638 1.00 51.26 734 VAL B C 1
ATOM 11551 O O . VAL B 1 745 ? -3.056 -13.526 -48.401 1.00 55.64 734 VAL B O 1
ATOM 11563 N N . PHE B 1 747 ? -3.393 -14.502 -51.970 1.00 47.30 736 PHE B N 1
ATOM 11564 C CA . PHE B 1 747 ? -4.547 -14.078 -52.752 1.00 41.03 736 PHE B CA 1
ATOM 11565 C C . PHE B 1 747 ? -5.345 -13.041 -51.990 1.00 45.31 736 PHE B C 1
ATOM 11566 O O . PHE B 1 747 ? -5.869 -12.114 -52.576 1.00 57.39 736 PHE B O 1
ATOM 11574 N N . SER B 1 748 ? -5.423 -13.200 -50.678 1.00 47.62 737 SER B N 1
ATOM 11575 C CA . SER B 1 748 ? -6.237 -12.327 -49.851 1.00 48.10 737 SER B CA 1
ATOM 11576 C C . SER B 1 748 ? -5.728 -10.910 -49.779 1.00 47.36 737 SER B C 1
ATOM 11577 O O . SER B 1 748 ? -6.429 -10.062 -49.276 1.00 51.83 737 SER B O 1
ATOM 11580 N N . GLN B 1 749 ? -4.514 -10.657 -50.255 1.00 45.72 738 GLN B N 1
ATOM 11581 C CA . GLN B 1 749 ? -3.997 -9.288 -50.341 1.00 39.10 738 GLN B CA 1
ATOM 11582 C C . GLN B 1 749 ? -4.378 -8.558 -51.628 1.00 43.75 738 GLN B C 1
ATOM 11583 O O . GLN B 1 749 ? -4.005 -7.400 -51.811 1.00 45.27 738 GLN B O 1
ATOM 11589 N N . PHE B 1 750 ? -5.090 -9.230 -52.527 1.00 47.69 739 PHE B N 1
ATOM 11590 C CA . PHE B 1 750 ? -5.372 -8.645 -53.837 1.00 46.29 739 PHE B CA 1
ATOM 11591 C C . PHE B 1 750 ? -6.009 -7.259 -53.691 1.00 48.16 739 PHE B C 1
ATOM 11592 O O . PHE B 1 750 ? -5.847 -6.416 -54.552 1.00 53.78 739 PHE B O 1
ATOM 11600 N N . TRP B 1 751 ? -6.709 -7.014 -52.589 1.00 47.31 740 TRP B N 1
ATOM 11601 C CA . TRP B 1 751 ? -7.381 -5.725 -52.402 1.00 44.08 740 TRP B CA 1
ATOM 11602 C C . TRP B 1 751 ? -6.387 -4.594 -52.457 1.00 42.01 740 TRP B C 1
ATOM 11603 O O . TRP B 1 751 ? -6.714 -3.503 -52.886 1.00 52.68 740 TRP B O 1
ATOM 11614 N N . TYR B 1 752 ? -5.221 -4.837 -51.881 1.00 48.94 741 TYR B N 1
ATOM 11615 C CA . TYR B 1 752 ? -4.157 -3.857 -51.797 1.00 52.34 741 TYR B CA 1
ATOM 11616 C C . TYR B 1 752 ? -3.211 -3.823 -52.989 1.00 57.98 741 TYR B C 1
ATOM 11617 O O . TYR B 1 752 ? -2.669 -2.777 -53.309 1.00 63.34 741 TYR B O 1
ATOM 11626 N N . TRP B 1 753 ? -2.920 -4.991 -53.551 1.00 53.90 742 TRP B N 1
ATOM 11627 C CA . TRP B 1 753 ? -2.104 -5.104 -54.754 1.00 40.40 742 TRP B CA 1
ATOM 11628 C C . TRP B 1 753 ? -2.650 -6.203 -55.692 1.00 40.82 742 TRP B C 1
ATOM 11629 O O . TRP B 1 753 ? -2.438 -7.377 -55.432 1.00 48.33 742 TRP B O 1
ATOM 11640 N N . PHE B 1 754 ? -3.246 -5.832 -56.825 1.00 46.30 743 PHE B N 1
ATOM 11641 C CA . PHE B 1 754 ? -3.933 -6.801 -57.701 1.00 43.16 743 PHE B CA 1
ATOM 11642 C C . PHE B 1 754 ? -3.054 -7.919 -58.275 1.00 45.42 743 PHE B C 1
ATOM 11643 O O . PHE B 1 754 ? -3.527 -9.029 -58.496 1.00 42.46 743 PHE B O 1
ATOM 11651 N N . PRO B 1 755 ? -1.785 -7.617 -58.572 1.00 44.40 744 PRO B N 1
ATOM 11652 C CA . PRO B 1 755 ? -0.925 -8.657 -59.148 1.00 49.04 744 PRO B CA 1
ATOM 11653 C C . PRO B 1 755 ? -0.749 -9.847 -58.213 1.00 47.54 744 PRO B C 1
ATOM 11654 O O . PRO B 1 755 ? -0.314 -10.921 -58.642 1.00 49.61 744 PRO B O 1
ATOM 11658 N N . LEU B 1 756 ? -1.058 -9.667 -56.937 1.00 52.04 745 LEU B N 1
ATOM 11659 C CA . LEU B 1 756 ? -0.867 -10.761 -55.994 1.00 45.17 745 LEU B CA 1
ATOM 11660 C C . LEU B 1 756 ? -1.943 -11.804 -56.200 1.00 46.20 745 LEU B C 1
ATOM 11661 O O . LEU B 1 756 ? -1.807 -12.929 -55.741 1.00 53.57 745 LEU B O 1
ATOM 11666 N N . ALA B 1 757 ? -2.987 -11.435 -56.942 1.00 43.67 746 ALA B N 1
ATOM 11667 C CA . ALA B 1 757 ? -4.040 -12.374 -57.339 1.00 39.05 746 ALA B CA 1
ATOM 11668 C C . ALA B 1 757 ? -3.505 -13.670 -57.934 1.00 42.55 746 ALA B C 1
ATOM 11669 O O . ALA B 1 757 ? -4.048 -14.723 -57.676 1.00 54.66 746 ALA B O 1
ATOM 11671 N N . HIS B 1 758 ? -2.441 -13.601 -58.724 1.00 47.78 747 HIS B N 1
ATOM 11672 C CA . HIS B 1 758 ? -1.854 -14.808 -59.321 1.00 53.71 747 HIS B CA 1
ATOM 11673 C C . HIS B 1 758 ? -1.421 -15.871 -58.305 1.00 59.91 747 HIS B C 1
ATOM 11674 O O . HIS B 1 758 ? -1.220 -17.031 -58.676 1.00 61.88 747 HIS B O 1
ATOM 11681 N N . PHE B 1 759 ? -1.260 -15.490 -57.037 1.00 41.65 748 PHE B N 1
ATOM 11682 C CA . PHE B 1 759 ? -0.831 -16.469 -56.033 1.00 48.59 748 PHE B CA 1
ATOM 11683 C C . PHE B 1 759 ? -1.849 -17.566 -55.824 1.00 47.58 748 PHE B C 1
ATOM 11684 O O . PHE B 1 759 ? -1.495 -18.667 -55.417 1.00 55.25 748 PHE B O 1
ATOM 11692 N N . LEU B 1 760 ? -3.110 -17.264 -56.115 1.00 48.63 749 LEU B N 1
ATOM 11693 C CA . LEU B 1 760 ? -4.190 -18.226 -55.939 1.00 46.21 749 LEU B CA 1
ATOM 11694 C C . LEU B 1 760 ? -3.868 -19.479 -56.720 1.00 57.05 749 LEU B C 1
ATOM 11695 O O . LEU B 1 760 ? -4.449 -20.525 -56.501 1.00 62.59 749 LEU B O 1
ATOM 11700 N N . SER B 1 761 ? -2.943 -19.374 -57.654 1.00 55.52 750 SER B N 1
ATOM 11701 C CA . SER B 1 761 ? -2.591 -20.525 -58.448 1.00 49.18 750 SER B CA 1
ATOM 11702 C C . SER B 1 761 ? -1.932 -21.621 -57.598 1.00 60.89 750 SER B C 1
ATOM 11703 O O . SER B 1 761 ? -2.036 -22.804 -57.941 1.00 63.48 750 SER B O 1
ATOM 11706 N N . LEU B 1 762 ? -1.275 -21.254 -56.492 1.00 50.00 751 LEU B N 1
ATOM 11707 C CA . LEU B 1 762 ? -0.618 -22.267 -55.658 1.00 47.77 751 LEU B CA 1
ATOM 11708 C C . LEU B 1 762 ? -1.625 -23.211 -55.028 1.00 53.00 751 LEU B C 1
ATOM 11709 O O . LEU B 1 762 ? -1.275 -24.308 -54.612 1.00 60.62 751 LEU B O 1
ATOM 11714 N N . SER B 1 763 ? -2.875 -22.769 -54.967 1.00 54.12 752 SER B N 1
ATOM 11715 C CA . SER B 1 763 ? -3.928 -23.480 -54.264 1.00 47.71 752 SER B CA 1
ATOM 11716 C C . SER B 1 763 ? -4.757 -24.366 -55.158 1.00 53.68 752 SER B C 1
ATOM 11717 O O . SER B 1 763 ? -5.632 -25.091 -54.677 1.00 79.82 752 SER B O 1
ATOM 11720 N N . PHE B 1 764 ? -4.497 -24.299 -56.458 1.00 57.21 753 PHE B N 1
ATOM 11721 C CA . PHE B 1 764 ? -5.167 -25.181 -57.408 1.00 51.65 753 PHE B CA 1
ATOM 11722 C C . PHE B 1 764 ? -4.419 -26.485 -57.382 1.00 48.97 753 PHE B C 1
ATOM 11723 O O . PHE B 1 764 ? -3.223 -26.512 -57.612 1.00 48.46 753 PHE B O 1
ATOM 11731 N N . THR B 1 765 ? -5.116 -27.561 -57.051 1.00 58.02 754 THR B N 1
ATOM 11732 C CA . THR B 1 765 ? -4.527 -28.882 -57.152 1.00 67.80 754 THR B CA 1
ATOM 11733 C C . THR B 1 765 ? -5.423 -29.702 -58.089 1.00 66.29 754 THR B C 1
ATOM 11734 O O . THR B 1 765 ? -6.654 -29.552 -58.084 1.00 55.42 754 THR B O 1
ATOM 11738 N N . PRO B 1 766 ? -4.795 -30.534 -58.936 1.00 61.32 755 PRO B N 1
ATOM 11739 C CA . PRO B 1 766 ? -5.448 -31.336 -59.981 1.00 56.58 755 PRO B CA 1
ATOM 11740 C C . PRO B 1 766 ? -6.296 -32.431 -59.374 1.00 59.75 755 PRO B C 1
ATOM 11741 O O . PRO B 1 766 ? -5.857 -33.100 -58.452 1.00 59.37 755 PRO B O 1
ATOM 11745 N N . THR B 1 767 ? -7.502 -32.619 -59.885 1.00 58.06 756 THR B N 1
ATOM 11746 C CA . THR B 1 767 ? -8.357 -33.657 -59.353 1.00 55.85 756 THR B CA 1
ATOM 11747 C C . THR B 1 767 ? -8.398 -34.817 -60.326 1.00 57.16 756 THR B C 1
ATOM 11748 O O . THR B 1 767 ? -9.084 -34.763 -61.343 1.00 60.69 756 THR B O 1
ATOM 11752 N N . THR B 1 768 ? -7.717 -35.896 -59.963 1.00 59.34 757 THR B N 1
ATOM 11753 C CA . THR B 1 768 ? -7.633 -37.066 -60.810 1.00 61.36 757 THR B CA 1
ATOM 11754 C C . THR B 1 768 ? -6.856 -38.160 -60.119 1.00 66.14 757 THR B C 1
ATOM 11755 O O . THR B 1 768 ? -6.046 -37.900 -59.238 1.00 74.57 757 THR B O 1
ATOM 11759 N N . VAL B 1 769 ? -7.077 -39.389 -60.562 1.00 73.00 758 VAL B N 1
ATOM 11760 C CA . VAL B 1 769 ? -6.211 -40.494 -60.190 1.00 69.07 758 VAL B CA 1
ATOM 11761 C C . VAL B 1 769 ? -5.321 -40.851 -61.354 1.00 81.20 758 VAL B C 1
ATOM 11762 O O . VAL B 1 769 ? -5.796 -41.083 -62.475 1.00 80.39 758 VAL B O 1
ATOM 11766 N N . ILE B 1 770 ? -4.023 -40.875 -61.075 1.00 89.07 759 ILE B N 1
ATOM 11767 C CA . ILE B 1 770 ? -3.016 -41.168 -62.078 1.00 88.31 759 ILE B CA 1
ATOM 11768 C C . ILE B 1 770 ? -2.295 -42.461 -61.730 1.00 95.75 759 ILE B C 1
ATOM 11769 O O . ILE B 1 770 ? -1.479 -42.486 -60.809 1.00 100.51 759 ILE B O 1
ATOM 11774 N N . GLY B 1 771 ? -2.589 -43.527 -62.478 1.00 98.96 760 GLY B N 1
ATOM 11775 C CA . GLY B 1 771 ? -1.946 -44.819 -62.282 1.00 97.38 760 GLY B CA 1
ATOM 11776 C C . GLY B 1 771 ? -0.615 -44.935 -63.002 1.00 100.71 760 GLY B C 1
ATOM 11777 O O . GLY B 1 771 ? -0.462 -44.459 -64.129 1.00 101.03 760 GLY B O 1
ATOM 11778 N N . ILE B 1 772 ? 0.355 -45.547 -62.336 1.00 105.42 761 ILE B N 1
ATOM 11779 C CA . ILE B 1 772 ? 1.693 -45.687 -62.886 1.00 110.88 761 ILE B CA 1
ATOM 11780 C C . ILE B 1 772 ? 2.299 -47.053 -62.575 1.00 118.03 761 ILE B C 1
ATOM 11781 O O . ILE B 1 772 ? 1.905 -47.714 -61.617 1.00 117.85 761 ILE B O 1
ATOM 11786 N N . ARG B 1 773 ? 3.262 -47.469 -63.391 1.00 122.54 762 ARG B N 1
ATOM 11787 C CA . ARG B 1 773 ? 3.960 -48.728 -63.180 1.00 120.37 762 ARG B CA 1
ATOM 11788 C C . ARG B 1 773 ? 5.255 -48.379 -62.472 1.00 123.18 762 ARG B C 1
ATOM 11789 O O . ARG B 1 773 ? 6.016 -47.537 -62.943 1.00 123.57 762 ARG B O 1
ATOM 11791 N N . GLY B 1 774 ? 5.505 -49.010 -61.332 1.00 125.23 763 GLY B N 1
ATOM 11792 C CA . GLY B 1 774 ? 6.652 -48.630 -60.535 1.00 134.65 763 GLY B CA 1
ATOM 11793 C C . GLY B 1 774 ? 7.991 -48.815 -61.211 1.00 142.94 763 GLY B C 1
ATOM 11794 O O . GLY B 1 774 ? 8.834 -47.921 -61.160 1.00 147.20 763 GLY B O 1
ATOM 11795 N N . SER B 1 775 ? 8.199 -49.959 -61.852 1.00 140.59 764 SER B N 1
ATOM 11796 C CA . SER B 1 775 ? 9.441 -50.169 -62.580 1.00 135.68 764 SER B CA 1
ATOM 11797 C C . SER B 1 775 ? 9.542 -49.237 -63.782 1.00 134.06 764 SER B C 1
ATOM 11798 O O . SER B 1 775 ? 10.580 -48.627 -64.029 1.00 128.19 764 SER B O 1
ATOM 11801 N N . ASP B 1 776 ? 8.443 -49.140 -64.522 1.00 139.06 765 ASP B N 1
ATOM 11802 C CA . ASP B 1 776 ? 8.373 -48.322 -65.728 1.00 137.37 765 ASP B CA 1
ATOM 11803 C C . ASP B 1 776 ? 8.485 -46.818 -65.508 1.00 126.34 765 ASP B C 1
ATOM 11804 O O . ASP B 1 776 ? 9.160 -46.121 -66.262 1.00 123.13 765 ASP B O 1
ATOM 11809 N N . GLN B 1 777 ? 7.804 -46.322 -64.481 1.00 126.42 766 GLN B N 1
ATOM 11810 C CA . GLN B 1 777 ? 7.706 -44.889 -64.253 1.00 131.24 766 GLN B CA 1
ATOM 11811 C C . GLN B 1 777 ? 7.008 -44.331 -65.486 1.00 129.23 766 GLN B C 1
ATOM 11812 O O . GLN B 1 777 ? 7.214 -43.188 -65.888 1.00 128.91 766 GLN B O 1
ATOM 11818 N N . ALA B 1 778 ? 6.173 -45.181 -66.069 1.00 123.85 767 ALA B N 1
ATOM 11819 C CA . ALA B 1 778 ? 5.409 -44.902 -67.274 1.00 118.14 767 ALA B CA 1
ATOM 11820 C C . ALA B 1 778 ? 3.928 -45.071 -67.009 1.00 106.25 767 ALA B C 1
ATOM 11821 O O . ALA B 1 778 ? 3.530 -45.872 -66.168 1.00 85.34 767 ALA B O 1
ATOM 11823 N N . ILE B 1 779 ? 3.110 -44.313 -67.728 1.00 108.32 768 ILE B N 1
ATOM 11824 C CA . ILE B 1 779 ? 1.674 -44.356 -67.489 1.00 97.46 768 ILE B CA 1
ATOM 11825 C C . ILE B 1 779 ? 0.949 -45.363 -68.372 1.00 92.40 768 ILE B C 1
ATOM 11826 O O . ILE B 1 779 ? 0.712 -45.108 -69.549 1.00 105.99 768 ILE B O 1
ATOM 11831 N N . PRO B 1 780 ? 0.560 -46.496 -67.794 1.00 88.28 769 PRO B N 1
ATOM 11832 C CA . PRO B 1 780 ? -0.321 -47.455 -68.452 1.00 88.47 769 PRO B CA 1
ATOM 11833 C C . PRO B 1 780 ? -1.635 -46.809 -68.835 1.00 96.66 769 PRO B C 1
ATOM 11834 O O . PRO B 1 780 ? -1.918 -45.703 -68.399 1.00 104.95 769 PRO B O 1
ATOM 11838 N N . LYS B 1 781 ? -2.401 -47.472 -69.685 1.00 94.52 770 LYS B N 1
ATOM 11839 C CA . LYS B 1 781 ? -3.749 -47.036 -69.996 1.00 96.34 770 LYS B CA 1
ATOM 11840 C C . LYS B 1 781 ? -4.725 -48.164 -69.657 1.00 108.49 770 LYS B C 1
ATOM 11841 O O . LYS B 1 781 ? -4.670 -49.243 -70.239 1.00 116.09 770 LYS B O 1
ATOM 11847 N N . PHE B 1 782 ? -5.608 -47.920 -68.698 1.00 110.56 771 PHE B N 1
ATOM 11848 C CA . PHE B 1 782 ? -6.528 -48.952 -68.234 1.00 109.62 771 PHE B CA 1
ATOM 11849 C C . PHE B 1 782 ? -7.771 -48.283 -67.691 1.00 101.33 771 PHE B C 1
ATOM 11850 O O . PHE B 1 782 ? -7.791 -47.064 -67.525 1.00 94.00 771 PHE B O 1
ATOM 11858 N N . GLN B 1 783 ? -8.810 -49.070 -67.443 1.00 96.53 772 GLN B N 1
ATOM 11859 C CA . GLN B 1 783 ? -10.056 -48.542 -66.901 1.00 94.08 772 GLN B CA 1
ATOM 11860 C C . GLN B 1 783 ? -10.309 -48.881 -65.418 1.00 100.90 772 GLN B C 1
ATOM 11861 O O . GLN B 1 783 ? -9.847 -49.906 -64.912 1.00 110.42 772 GLN B O 1
ATOM 11875 N N . ASN B 1 785 ? -13.357 -48.576 -61.981 1.00 75.08 774 ASN B N 1
ATOM 11876 C CA . ASN B 1 785 ? -14.793 -48.655 -61.738 1.00 94.53 774 ASN B CA 1
ATOM 11877 C C . ASN B 1 785 ? -15.336 -47.526 -60.876 1.00 98.60 774 ASN B C 1
ATOM 11878 O O . ASN B 1 785 ? -14.777 -47.201 -59.825 1.00 106.90 774 ASN B O 1
ATOM 11883 N N . CYS B 1 786 ? -16.434 -46.921 -61.309 1.00 93.88 775 CYS B N 1
ATOM 11884 C CA . CYS B 1 786 ? -17.035 -45.869 -60.503 1.00 97.50 775 CYS B CA 1
ATOM 11885 C C . CYS B 1 786 ? -18.465 -46.229 -60.122 1.00 93.98 775 CYS B C 1
ATOM 11886 O O . CYS B 1 786 ? -19.362 -46.221 -60.965 1.00 95.45 775 CYS B O 1
ATOM 11889 N N . TYR B 1 787 ? -18.689 -46.499 -58.843 1.00 93.80 776 TYR B N 1
ATOM 11890 C CA . TYR B 1 787 ? -20.020 -46.886 -58.434 1.00 96.67 776 TYR B CA 1
ATOM 11891 C C . TYR B 1 787 ? -20.698 -45.585 -58.098 1.00 95.40 776 TYR B C 1
ATOM 11892 O O . TYR B 1 787 ? -20.518 -45.028 -57.026 1.00 91.27 776 TYR B O 1
ATOM 11901 N N . ALA B 1 788 ? -21.526 -45.144 -59.035 1.00 100.91 777 ALA B N 1
ATOM 11902 C CA . ALA B 1 788 ? -22.185 -43.850 -58.970 1.00 90.64 777 ALA B CA 1
ATOM 11903 C C . ALA B 1 788 ? -22.926 -43.690 -60.277 1.00 94.76 777 ALA B C 1
ATOM 11904 O O . ALA B 1 788 ? -22.572 -44.320 -61.279 1.00 103.44 777 ALA B O 1
ATOM 11906 N N . LYS B 1 789 ? -23.932 -42.830 -60.293 1.00 80.94 778 LYS B N 1
ATOM 11907 C CA . LYS B 1 789 ? -24.646 -42.597 -61.533 1.00 90.78 778 LYS B CA 1
ATOM 11908 C C . LYS B 1 789 ? -23.662 -42.003 -62.568 1.00 106.21 778 LYS B C 1
ATOM 11909 O O . LYS B 1 789 ? -22.776 -41.224 -62.215 1.00 112.88 778 LYS B O 1
ATOM 11915 N N . GLU B 1 790 ? -23.796 -42.380 -63.837 1.00 106.82 779 GLU B N 1
ATOM 11916 C CA . GLU B 1 790 ? -22.743 -42.084 -64.812 1.00 106.05 779 GLU B CA 1
ATOM 11917 C C . GLU B 1 790 ? -22.516 -40.593 -65.056 1.00 107.78 779 GLU B C 1
ATOM 11918 O O . GLU B 1 790 ? -21.382 -40.143 -65.196 1.00 116.09 779 GLU B O 1
ATOM 11921 N N . ASP B 1 791 ? -23.597 -39.829 -65.093 1.00 108.07 780 ASP B N 1
ATOM 11922 C CA . ASP B 1 791 ? -23.528 -38.433 -65.511 1.00 110.18 780 ASP B CA 1
ATOM 11923 C C . ASP B 1 791 ? -23.362 -37.422 -64.375 1.00 105.34 780 ASP B C 1
ATOM 11924 O O . ASP B 1 791 ? -23.357 -36.218 -64.618 1.00 107.02 780 ASP B O 1
ATOM 11929 N N . ALA B 1 792 ? -23.225 -37.911 -63.145 1.00 98.43 781 ALA B N 1
ATOM 11930 C CA . ALA B 1 792 ? -23.141 -37.045 -61.974 1.00 83.48 781 ALA B CA 1
ATOM 11931 C C . ALA B 1 792 ? -21.842 -36.251 -61.899 1.00 82.45 781 ALA B C 1
ATOM 11932 O O . ALA B 1 792 ? -21.829 -35.129 -61.421 1.00 94.64 781 ALA B O 1
ATOM 11934 N N . PHE B 1 793 ? -20.742 -36.857 -62.326 1.00 79.59 782 PHE B N 1
ATOM 11935 C CA . PHE B 1 793 ? -19.428 -36.199 -62.323 1.00 74.01 782 PHE B CA 1
ATOM 11936 C C . PHE B 1 793 ? -18.999 -35.569 -63.658 1.00 69.45 782 PHE B C 1
ATOM 11937 O O . PHE B 1 793 ? -17.824 -35.240 -63.872 1.00 60.43 782 PHE B O 1
ATOM 11945 N N . SER B 1 794 ? -19.952 -35.490 -64.578 1.00 69.81 783 SER B N 1
ATOM 11946 C CA . SER B 1 794 ? -19.740 -34.831 -65.858 1.00 66.55 783 SER B CA 1
ATOM 11947 C C . SER B 1 794 ? -19.429 -33.329 -65.747 1.00 65.51 783 SER B C 1
ATOM 11948 O O . SER B 1 794 ? -19.812 -32.661 -64.788 1.00 81.18 783 SER B O 1
ATOM 11951 N N . TYR B 1 795 ? -18.711 -32.824 -66.743 1.00 75.22 784 TYR B N 1
ATOM 11952 C CA . TYR B 1 795 ? -18.447 -31.403 -66.906 1.00 70.68 784 TYR B CA 1
ATOM 11953 C C . TYR B 1 795 ? -19.750 -30.637 -67.148 1.00 72.71 784 TYR B C 1
ATOM 11954 O O . TYR B 1 795 ? -20.773 -31.231 -67.491 1.00 82.30 784 TYR B O 1
ATOM 11963 N N . PRO B 1 796 ? -19.713 -29.309 -66.964 1.00 61.99 785 PRO B N 1
ATOM 11964 C CA . PRO B 1 796 ? -20.841 -28.422 -67.254 1.00 67.79 785 PRO B CA 1
ATOM 11965 C C . PRO B 1 796 ? -21.213 -28.526 -68.712 1.00 81.68 785 PRO B C 1
ATOM 11966 O O . PRO B 1 796 ? -20.317 -28.438 -69.552 1.00 96.66 785 PRO B O 1
ATOM 11970 N N . ARG B 1 797 ? -22.495 -28.675 -69.025 1.00 91.04 786 ARG B N 1
ATOM 11971 C CA . ARG B 1 797 ? -22.904 -28.720 -70.429 1.00 107.70 786 ARG B CA 1
ATOM 11972 C C . ARG B 1 797 ? -23.151 -27.330 -71.030 1.00 113.81 786 ARG B C 1
ATOM 11973 O O . ARG B 1 797 ? -24.074 -26.635 -70.631 1.00 117.37 786 ARG B O 1
ATOM 11984 N N . TYR B 1 799 ? -24.581 -25.269 -74.073 1.00 136.75 788 TYR B N 1
ATOM 11985 C CA . TYR B 1 799 ? -25.529 -25.458 -75.183 1.00 141.36 788 TYR B CA 1
ATOM 11986 C C . TYR B 1 799 ? -26.462 -26.654 -74.917 1.00 140.01 788 TYR B C 1
ATOM 11987 O O . TYR B 1 799 ? -27.368 -26.943 -75.702 1.00 139.71 788 TYR B O 1
ATOM 11989 N N . GLU B 1 800 ? -26.233 -27.341 -73.799 1.00 129.17 789 GLU B N 1
ATOM 11990 C CA . GLU B 1 800 ? -27.053 -28.491 -73.420 1.00 125.27 789 GLU B CA 1
ATOM 11991 C C . GLU B 1 800 ? -27.680 -28.292 -72.039 1.00 127.90 789 GLU B C 1
ATOM 11992 O O . GLU B 1 800 ? -27.906 -29.256 -71.298 1.00 123.81 789 GLU B O 1
ATOM 11994 N N . PHE B 1 867 ? -33.817 -35.418 -59.912 1.00 125.90 856 PHE B N 1
ATOM 11995 C CA . PHE B 1 867 ? -33.395 -34.398 -58.939 1.00 133.38 856 PHE B CA 1
ATOM 11996 C C . PHE B 1 867 ? -33.021 -35.032 -57.588 1.00 138.20 856 PHE B C 1
ATOM 11997 O O . PHE B 1 867 ? -33.578 -34.694 -56.557 1.00 137.53 856 PHE B O 1
ATOM 11999 N N . TYR B 1 868 ? -32.092 -35.982 -57.642 1.00 141.03 857 TYR B N 1
ATOM 12000 C CA . TYR B 1 868 ? -31.717 -36.852 -56.529 1.00 132.17 857 TYR B CA 1
ATOM 12001 C C . TYR B 1 868 ? -30.298 -36.592 -55.968 1.00 135.58 857 TYR B C 1
ATOM 12002 O O . TYR B 1 868 ? -29.315 -36.502 -56.702 1.00 127.74 857 TYR B O 1
ATOM 12004 N N . LYS B 1 869 ? -30.222 -36.468 -54.648 1.00 141.20 858 LYS B N 1
ATOM 12005 C CA . LYS B 1 869 ? -28.982 -36.126 -53.965 1.00 137.74 858 LYS B CA 1
ATOM 12006 C C . LYS B 1 869 ? -28.214 -37.389 -53.511 1.00 132.90 858 LYS B C 1
ATOM 12007 O O . LYS B 1 869 ? -27.182 -37.297 -52.842 1.00 131.73 858 LYS B O 1
ATOM 12009 N N . ASN B 1 870 ? -28.735 -38.562 -53.884 1.00 125.28 859 ASN B N 1
ATOM 12010 C CA . ASN B 1 870 ? -28.101 -39.858 -53.639 1.00 115.04 859 ASN B CA 1
ATOM 12011 C C . ASN B 1 870 ? -27.373 -40.265 -54.910 1.00 109.96 859 ASN B C 1
ATOM 12012 O O . ASN B 1 870 ? -28.002 -40.540 -55.922 1.00 119.33 859 ASN B O 1
ATOM 12014 N N . LYS B 1 871 ? -26.045 -40.266 -54.851 1.00 99.18 860 LYS B N 1
ATOM 12015 C CA . LYS B 1 871 ? -25.159 -40.515 -55.999 1.00 92.90 860 LYS B CA 1
ATOM 12016 C C . LYS B 1 871 ? -24.582 -41.920 -56.123 1.00 92.57 860 LYS B C 1
ATOM 12017 O O . LYS B 1 871 ? -23.657 -42.115 -56.905 1.00 89.10 860 LYS B O 1
ATOM 12020 N N . TYR B 1 872 ? -25.030 -42.863 -55.302 1.00 94.49 861 TYR B N 1
ATOM 12021 C CA . TYR B 1 872 ? -24.459 -44.211 -55.337 1.00 92.47 861 TYR B CA 1
ATOM 12022 C C . TYR B 1 872 ? -25.095 -45.120 -56.391 1.00 95.96 861 TYR B C 1
ATOM 12023 O O . TYR B 1 872 ? -26.295 -45.027 -56.656 1.00 102.21 861 TYR B O 1
ATOM 12032 N N . SER B 1 873 ? -24.287 -45.996 -56.988 1.00 82.11 862 SER B N 1
ATOM 12033 C CA . SER B 1 873 ? -24.798 -46.976 -57.941 1.00 85.92 862 SER B CA 1
ATOM 12034 C C . SER B 1 873 ? -24.148 -48.351 -57.763 1.00 98.76 862 SER B C 1
ATOM 12035 O O . SER B 1 873 ? -22.920 -48.477 -57.783 1.00 108.76 862 SER B O 1
ATOM 12038 N N . SER B 1 874 ? -24.971 -49.382 -57.599 1.00 93.24 863 SER B N 1
ATOM 12039 C CA . SER B 1 874 ? -24.451 -50.739 -57.499 1.00 104.56 863 SER B CA 1
ATOM 12040 C C . SER B 1 874 ? -23.823 -51.145 -58.818 1.00 119.80 863 SER B C 1
ATOM 12041 O O . SER B 1 874 ? -22.897 -51.960 -58.848 1.00 125.93 863 SER B O 1
ATOM 12044 N N . LYS B 1 875 ? -24.342 -50.576 -59.906 1.00 122.48 864 LYS B N 1
ATOM 12045 C CA . LYS B 1 875 ? -23.789 -50.789 -61.240 1.00 121.61 864 LYS B CA 1
ATOM 12046 C C . LYS B 1 875 ? -22.825 -49.654 -61.570 1.00 115.16 864 LYS B C 1
ATOM 12047 O O . LYS B 1 875 ? -23.224 -48.493 -61.685 1.00 117.40 864 LYS B O 1
ATOM 12053 N N . PRO B 1 876 ? -21.540 -49.984 -61.715 1.00 100.26 865 PRO B N 1
ATOM 12054 C CA . PRO B 1 876 ? -20.573 -48.915 -61.899 1.00 95.02 865 PRO B CA 1
ATOM 12055 C C . PRO B 1 876 ? -20.507 -48.492 -63.358 1.00 94.58 865 PRO B C 1
ATOM 12056 O O . PRO B 1 876 ? -21.196 -49.072 -64.210 1.00 95.87 865 PRO B O 1
ATOM 12060 N N . TYR B 1 877 ? -19.694 -47.479 -63.638 1.00 77.47 866 TYR B N 1
ATOM 12061 C CA . TYR B 1 877 ? -19.218 -47.297 -64.997 1.00 81.48 866 TYR B CA 1
ATOM 12062 C C . TYR B 1 877 ? -17.690 -47.308 -65.012 1.00 82.99 866 TYR B C 1
ATOM 12063 O O . TYR B 1 877 ? -17.054 -47.458 -63.960 1.00 82.55 866 TYR B O 1
ATOM 12072 N N . LYS B 1 878 ? -17.113 -47.176 -66.202 1.00 78.08 867 LYS B N 1
ATOM 12073 C CA . LYS B 1 878 ? -15.670 -47.216 -66.369 1.00 76.95 867 LYS B CA 1
ATOM 12074 C C . LYS B 1 878 ? -15.133 -45.817 -66.626 1.00 89.42 867 LYS B C 1
ATOM 12075 O O . LYS B 1 878 ? -15.607 -45.127 -67.523 1.00 102.18 867 LYS B O 1
ATOM 12081 N N . VAL B 1 879 ? -14.149 -45.395 -65.840 1.00 78.34 868 VAL B N 1
ATOM 12082 C CA . VAL B 1 879 ? -13.446 -44.150 -66.116 1.00 73.91 868 VAL B CA 1
ATOM 12083 C C . VAL B 1 879 ? -12.016 -44.474 -66.518 1.00 85.49 868 VAL B C 1
ATOM 12084 O O . VAL B 1 879 ? -11.414 -45.388 -65.975 1.00 88.70 868 VAL B O 1
ATOM 12088 N N . ASP B 1 880 ? -11.468 -43.740 -67.477 1.00 91.76 869 ASP B N 1
ATOM 12089 C CA . ASP B 1 880 ? -10.117 -44.047 -67.936 1.00 93.65 869 ASP B CA 1
ATOM 12090 C C . ASP B 1 880 ? -9.043 -43.465 -67.027 1.00 83.80 869 ASP B C 1
ATOM 12091 O O . ASP B 1 880 ? -9.269 -42.461 -66.366 1.00 84.56 869 ASP B O 1
ATOM 12096 N N . ASN B 1 881 ? -7.876 -44.096 -67.001 1.00 80.11 870 ASN B N 1
ATOM 12097 C CA . ASN B 1 881 ? -6.777 -43.617 -66.176 1.00 76.39 870 ASN B CA 1
ATOM 12098 C C . ASN B 1 881 ? -6.435 -42.152 -66.479 1.00 80.62 870 ASN B C 1
ATOM 12099 O O . ASN B 1 881 ? -6.573 -41.692 -67.604 1.00 72.22 870 ASN B O 1
ATOM 12112 N N . THR B 1 883 ? -7.933 -39.212 -65.681 1.00 78.93 872 THR B N 1
ATOM 12113 C CA . THR B 1 883 ? -9.000 -38.268 -66.030 1.00 74.99 872 THR B CA 1
ATOM 12114 C C . THR B 1 883 ? -9.632 -37.656 -64.764 1.00 70.98 872 THR B C 1
ATOM 12115 O O . THR B 1 883 ? -9.208 -37.970 -63.653 1.00 65.20 872 THR B O 1
ATOM 12119 N N . ARG B 1 884 ? -10.621 -36.775 -64.909 1.00 73.83 873 ARG B N 1
ATOM 12120 C CA . ARG B 1 884 ? -11.076 -36.040 -63.727 1.00 73.52 873 ARG B CA 1
ATOM 12121 C C . ARG B 1 884 ? -11.826 -36.944 -62.767 1.00 76.09 873 ARG B C 1
ATOM 12122 O O . ARG B 1 884 ? -12.864 -37.518 -63.107 1.00 76.75 873 ARG B O 1
ATOM 12130 N N . ILE B 1 885 ? -11.308 -37.047 -61.552 1.00 69.39 874 ILE B N 1
ATOM 12131 C CA . ILE B 1 885 ? -12.110 -37.570 -60.472 1.00 68.89 874 ILE B CA 1
ATOM 12132 C C . ILE B 1 885 ? -12.361 -36.482 -59.412 1.00 72.13 874 ILE B C 1
ATOM 12133 O O . ILE B 1 885 ? -11.482 -36.156 -58.594 1.00 70.88 874 ILE B O 1
ATOM 12138 N N . LEU B 1 886 ? -13.584 -35.957 -59.394 1.00 68.07 875 LEU B N 1
ATOM 12139 C CA . LEU B 1 886 ? -13.917 -34.898 -58.458 1.00 68.50 875 LEU B CA 1
ATOM 12140 C C . LEU B 1 886 ? -13.704 -35.456 -57.067 1.00 74.79 875 LEU B C 1
ATOM 12141 O O . LEU B 1 886 ? -13.824 -36.669 -56.852 1.00 73.89 875 LEU B O 1
ATOM 12146 N N . PRO B 1 887 ? -13.373 -34.579 -56.112 1.00 78.73 876 PRO B N 1
ATOM 12147 C CA . PRO B 1 887 ? -13.059 -35.041 -54.758 1.00 72.99 876 PRO B CA 1
ATOM 12148 C C . PRO B 1 887 ? -14.240 -35.767 -54.114 1.00 69.05 876 PRO B C 1
ATOM 12149 O O . PRO B 1 887 ? -13.991 -36.698 -53.365 1.00 74.28 876 PRO B O 1
ATOM 12153 N N . GLN B 1 888 ? -15.476 -35.363 -54.426 1.00 68.50 877 GLN B N 1
ATOM 12154 C CA . GLN B 1 888 ? -16.675 -36.089 -54.006 1.00 61.19 877 GLN B CA 1
ATOM 12155 C C . GLN B 1 888 ? -16.661 -37.499 -54.554 1.00 63.89 877 GLN B C 1
ATOM 12156 O O . GLN B 1 888 ? -17.075 -38.437 -53.883 1.00 71.90 877 GLN B O 1
ATOM 12162 N N . GLN B 1 889 ? -16.177 -37.637 -55.780 1.00 68.79 878 GLN B N 1
ATOM 12163 C CA . GLN B 1 889 ? -16.300 -38.867 -56.550 1.00 67.34 878 GLN B CA 1
ATOM 12164 C C . GLN B 1 889 ? -15.245 -39.905 -56.168 1.00 66.17 878 GLN B C 1
ATOM 12165 O O . GLN B 1 889 ? -15.449 -41.107 -56.359 1.00 66.04 878 GLN B O 1
ATOM 12171 N N . SER B 1 890 ? -14.138 -39.436 -55.594 1.00 63.42 879 SER B N 1
ATOM 12172 C CA . SER B 1 890 ? -13.020 -40.307 -55.239 1.00 73.67 879 SER B CA 1
ATOM 12173 C C . SER B 1 890 ? -13.464 -41.532 -54.443 1.00 72.79 879 SER B C 1
ATOM 12174 O O . SER B 1 890 ? -12.873 -42.601 -54.548 1.00 75.68 879 SER B O 1
ATOM 12177 N N . ARG B 1 891 ? -14.511 -41.377 -53.643 1.00 74.94 880 ARG B N 1
ATOM 12178 C CA . ARG B 1 891 ? -14.933 -42.453 -52.760 1.00 80.10 880 ARG B CA 1
ATOM 12179 C C . ARG B 1 891 ? -15.673 -43.554 -53.498 1.00 87.98 880 ARG B C 1
ATOM 12180 O O . ARG B 1 891 ? -15.857 -44.648 -52.955 1.00 88.43 880 ARG B O 1
ATOM 12188 N N . TYR B 1 892 ? -16.074 -43.279 -54.736 1.00 86.02 881 TYR B N 1
ATOM 12189 C CA . TYR B 1 892 ? -16.800 -44.265 -55.533 1.00 72.22 881 TYR B CA 1
ATOM 12190 C C . TYR B 1 892 ? -15.892 -45.048 -56.461 1.00 74.70 881 TYR B C 1
ATOM 12191 O O . TYR B 1 892 ? -16.330 -45.968 -57.151 1.00 79.03 881 TYR B O 1
ATOM 12200 N N . ILE B 1 893 ? -14.618 -44.689 -56.470 1.00 81.46 882 ILE B N 1
ATOM 12201 C CA . ILE B 1 893 ? -13.688 -45.265 -57.427 1.00 83.84 882 ILE B CA 1
ATOM 12202 C C . ILE B 1 893 ? -12.904 -46.388 -56.798 1.00 82.57 882 ILE B C 1
ATOM 12203 O O . ILE B 1 893 ? -12.301 -46.214 -55.744 1.00 90.29 882 ILE B O 1
ATOM 12208 N N . SER B 1 894 ? -12.920 -47.544 -57.447 1.00 83.55 883 SER B N 1
ATOM 12209 C CA . SER B 1 894 ? -12.130 -48.685 -56.997 1.00 92.24 883 SER B CA 1
ATOM 12210 C C . SER B 1 894 ? -11.557 -49.456 -58.180 1.00 94.14 883 SER B C 1
ATOM 12211 O O . SER B 1 894 ? -12.201 -49.601 -59.224 1.00 82.65 883 SER B O 1
ATOM 12214 N N . PHE B 1 895 ? -10.333 -49.943 -58.003 1.00 102.13 884 PHE B N 1
ATOM 12215 C CA . PHE B 1 895 ? -9.678 -50.771 -59.002 1.00 103.36 884 PHE B CA 1
ATOM 12216 C C . PHE B 1 895 ? -10.412 -52.106 -59.181 1.00 110.46 884 PHE B C 1
ATOM 12217 O O . PHE B 1 895 ? -11.118 -52.567 -58.274 1.00 117.09 884 PHE B O 1
ATOM 12225 N N . ILE B 1 896 ? -10.247 -52.712 -60.358 1.00 105.85 885 ILE B N 1
ATOM 12226 C CA . ILE B 1 896 ? -10.754 -54.052 -60.633 1.00 113.00 885 ILE B CA 1
ATOM 12227 C C . ILE B 1 896 ? -9.607 -55.048 -60.424 1.00 115.01 885 ILE B C 1
ATOM 12228 O O . ILE B 1 896 ? -8.476 -54.792 -60.836 1.00 117.86 885 ILE B O 1
ATOM 12233 N N . LYS B 1 897 ? -9.902 -56.169 -59.766 1.00 125.24 886 LYS B N 1
ATOM 12234 C CA . LYS B 1 897 ? -8.916 -57.222 -59.524 1.00 127.71 886 LYS B CA 1
ATOM 12235 C C . LYS B 1 897 ? -8.650 -57.978 -60.812 1.00 136.13 886 LYS B C 1
ATOM 12236 O O . LYS B 1 897 ? -7.506 -58.323 -61.121 1.00 132.16 886 LYS B O 1
ATOM 12240 N N . ASP B 1 898 ? -9.726 -58.254 -61.541 1.00 145.11 887 ASP B N 1
ATOM 12241 C CA . ASP B 1 898 ? -9.648 -58.959 -62.811 1.00 149.70 887 ASP B CA 1
ATOM 12242 C C . ASP B 1 898 ? -8.547 -58.329 -63.649 1.00 152.88 887 ASP B C 1
ATOM 12243 O O . ASP B 1 898 ? -7.709 -59.028 -64.219 1.00 155.71 887 ASP B O 1
ATOM 12248 N N . ASP B 1 899 ? -8.550 -56.998 -63.684 1.00 154.46 888 ASP B N 1
ATOM 12249 C CA . ASP B 1 899 ? -7.584 -56.209 -64.440 1.00 149.20 888 ASP B CA 1
ATOM 12250 C C . ASP B 1 899 ? -6.161 -56.599 -64.037 1.00 148.05 888 ASP B C 1
ATOM 12251 O O . ASP B 1 899 ? -5.904 -56.977 -62.891 1.00 155.67 888 ASP B O 1
ATOM 12256 N N . ARG B 1 900 ? -5.244 -56.522 -64.996 1.00 135.44 889 ARG B N 1
ATOM 12257 C CA . ARG B 1 900 ? -3.863 -56.955 -64.796 1.00 129.04 889 ARG B CA 1
ATOM 12258 C C . ARG B 1 900 ? -3.037 -56.037 -63.888 1.00 124.34 889 ARG B C 1
ATOM 12259 O O . ARG B 1 900 ? -2.019 -56.453 -63.333 1.00 122.44 889 ARG B O 1
ATOM 12267 N N . PHE B 1 901 ? -3.474 -54.786 -63.756 1.00 126.74 890 PHE B N 1
ATOM 12268 C CA . PHE B 1 901 ? -2.788 -53.801 -62.916 1.00 128.85 890 PHE B CA 1
ATOM 12269 C C . PHE B 1 901 ? -3.394 -53.749 -61.530 1.00 122.41 890 PHE B C 1
ATOM 12270 O O . PHE B 1 901 ? -4.575 -53.442 -61.359 1.00 116.81 890 PHE B O 1
ATOM 12278 N N . VAL B 1 902 ? -2.573 -54.028 -60.530 1.00 124.99 891 VAL B N 1
ATOM 12279 C CA . VAL B 1 902 ? -3.027 -53.940 -59.151 1.00 125.24 891 VAL B CA 1
ATOM 12280 C C . VAL B 1 902 ? -2.253 -52.850 -58.434 1.00 119.66 891 VAL B C 1
ATOM 12281 O O . VAL B 1 902 ? -1.067 -52.638 -58.695 1.00 116.80 891 VAL B O 1
ATOM 12285 N N . PRO B 1 903 ? -2.925 -52.162 -57.508 1.00 121.34 892 PRO B N 1
ATOM 12286 C CA . PRO B 1 903 ? -2.284 -51.116 -56.708 1.00 121.86 892 PRO B CA 1
ATOM 12287 C C . PRO B 1 903 ? -1.241 -51.677 -55.752 1.00 128.29 892 PRO B C 1
ATOM 12288 O O . PRO B 1 903 ? -1.512 -52.662 -55.069 1.00 133.19 892 PRO B O 1
ATOM 12292 N N . VAL B 1 904 ? -0.082 -51.030 -55.677 1.00 101.41 893 VAL B N 1
ATOM 12293 C CA . VAL B 1 904 ? 0.965 -51.442 -54.746 1.00 113.29 893 VAL B CA 1
ATOM 12294 C C . VAL B 1 904 ? 0.428 -51.534 -53.306 1.00 122.79 893 VAL B C 1
ATOM 12295 O O . VAL B 1 904 ? 0.482 -52.605 -52.690 1.00 118.69 893 VAL B O 1
ATOM 12299 N N . ARG B 1 905 ? -0.108 -50.430 -52.784 1.00 126.03 894 ARG B N 1
ATOM 12300 C CA . ARG B 1 905 ? -0.819 -50.456 -51.502 1.00 123.23 894 ARG B CA 1
ATOM 12301 C C . ARG B 1 905 ? -2.264 -50.012 -51.708 1.00 123.96 894 ARG B C 1
ATOM 12302 O O . ARG B 1 905 ? -2.516 -48.984 -52.338 1.00 128.40 894 ARG B O 1
ATOM 12310 N N . LYS B 1 906 ? -3.210 -50.764 -51.152 1.00 121.92 895 LYS B N 1
ATOM 12311 C CA . LYS B 1 906 ? -4.591 -50.677 -51.619 1.00 119.12 895 LYS B CA 1
ATOM 12312 C C . LYS B 1 906 ? -5.158 -49.270 -51.618 1.00 108.82 895 LYS B C 1
ATOM 12313 O O . LYS B 1 906 ? -4.830 -48.436 -50.774 1.00 107.25 895 LYS B O 1
ATOM 12319 N N . PHE B 1 907 ? -6.022 -49.041 -52.597 1.00 99.62 896 PHE B N 1
ATOM 12320 C CA . PHE B 1 907 ? -6.534 -47.729 -52.914 1.00 93.58 896 PHE B CA 1
ATOM 12321 C C . PHE B 1 907 ? -7.608 -47.321 -51.932 1.00 98.39 896 PHE B C 1
ATOM 12322 O O . PHE B 1 907 ? -8.648 -47.968 -51.829 1.00 100.64 896 PHE B O 1
ATOM 12330 N N . LYS B 1 908 ? -7.343 -46.232 -51.219 1.00 100.96 897 LYS B N 1
ATOM 12331 C CA . LYS B 1 908 ? -8.233 -45.751 -50.175 1.00 99.29 897 LYS B CA 1
ATOM 12332 C C . LYS B 1 908 ? -9.165 -44.646 -50.666 1.00 97.86 897 LYS B C 1
ATOM 12333 O O . LYS B 1 908 ? -9.916 -44.071 -49.878 1.00 106.96 897 LYS B O 1
ATOM 12335 N N . GLY B 1 909 ? -9.125 -44.346 -51.960 1.00 90.44 898 GLY B N 1
ATOM 12336 C CA . GLY B 1 909 ? -9.857 -43.196 -52.466 1.00 91.28 898 GLY B CA 1
ATOM 12337 C C . GLY B 1 909 ? -8.980 -41.961 -52.570 1.00 83.86 898 GLY B C 1
ATOM 12338 O O . GLY B 1 909 ? -9.463 -40.831 -52.524 1.00 73.93 898 GLY B O 1
ATOM 12339 N N . ASN B 1 910 ? -7.677 -42.192 -52.692 1.00 91.56 899 ASN B N 1
ATOM 12340 C CA . ASN B 1 910 ? -6.692 -41.128 -52.865 1.00 94.92 899 ASN B CA 1
ATOM 12341 C C . ASN B 1 910 ? -6.857 -40.316 -54.152 1.00 94.92 899 ASN B C 1
ATOM 12342 O O . ASN B 1 910 ? -7.366 -40.805 -55.161 1.00 101.87 899 ASN B O 1
ATOM 12347 N N . ASN B 1 911 ? -6.413 -39.068 -54.102 1.00 94.11 900 ASN B N 1
ATOM 12348 C CA . ASN B 1 911 ? -6.224 -38.262 -55.297 1.00 94.07 900 ASN B CA 1
ATOM 12349 C C . ASN B 1 911 ? -4.736 -38.250 -55.594 1.00 90.63 900 ASN B C 1
ATOM 12350 O O . ASN B 1 911 ? -3.921 -38.286 -54.674 1.00 93.57 900 ASN B O 1
ATOM 12355 N N . GLY B 1 912 ? -4.371 -38.219 -56.868 1.00 88.97 901 GLY B N 1
ATOM 12356 C CA . GLY B 1 912 ? -2.968 -38.139 -57.223 1.00 89.29 901 GLY B CA 1
ATOM 12357 C C . GLY B 1 912 ? -2.349 -39.473 -57.579 1.00 85.15 901 GLY B C 1
ATOM 12358 O O . GLY B 1 912 ? -3.052 -40.424 -57.920 1.00 81.75 901 GLY B O 1
ATOM 12359 N N . VAL B 1 913 ? -1.024 -39.543 -57.492 1.00 86.58 902 VAL B N 1
ATOM 12360 C CA . VAL B 1 913 ? -0.289 -40.693 -58.007 1.00 85.20 902 VAL B CA 1
ATOM 12361 C C . VAL B 1 913 ? -0.516 -41.986 -57.219 1.00 84.58 902 VAL B C 1
ATOM 12362 O O . VAL B 1 913 ? -0.278 -42.055 -56.012 1.00 90.41 902 VAL B O 1
ATOM 12366 N N . VAL B 1 914 ? -0.974 -43.011 -57.932 1.00 83.00 903 VAL B N 1
ATOM 12367 C CA . VAL B 1 914 ? -1.151 -44.342 -57.372 1.00 81.98 903 VAL B CA 1
ATOM 12368 C C . VAL B 1 914 ? -0.209 -45.340 -58.046 1.00 91.56 903 VAL B C 1
ATOM 12369 O O . VAL B 1 914 ? -0.428 -45.734 -59.190 1.00 90.31 903 VAL B O 1
ATOM 12373 N N . VAL B 1 915 ? 0.817 -45.774 -57.323 1.00 91.99 904 VAL B N 1
ATOM 12374 C CA . VAL B 1 915 ? 1.824 -46.660 -57.892 1.00 87.17 904 VAL B CA 1
ATOM 12375 C C . VAL B 1 915 ? 1.283 -48.072 -58.110 1.00 87.61 904 VAL B C 1
ATOM 12376 O O . VAL B 1 915 ? 0.783 -48.702 -57.181 1.00 88.41 904 VAL B O 1
ATOM 12380 N N . LEU B 1 916 ? 1.397 -48.566 -59.342 1.00 90.98 905 LEU B N 1
ATOM 12381 C CA . LEU B 1 916 ? 0.869 -49.884 -59.697 1.00 91.71 905 LEU B CA 1
ATOM 12382 C C . LEU B 1 916 ? 1.913 -50.989 -59.766 1.00 101.21 905 LEU B C 1
ATOM 12383 O O . LEU B 1 916 ? 3.120 -50.750 -59.690 1.00 104.01 905 LEU B O 1
ATOM 12388 N N . ARG B 1 917 ? 1.414 -52.202 -59.976 1.00 110.07 906 ARG B N 1
ATOM 12389 C CA . ARG B 1 917 ? 2.241 -53.381 -60.175 1.00 111.01 906 ARG B CA 1
ATOM 12390 C C . ARG B 1 917 ? 1.673 -54.104 -61.366 1.00 109.63 906 ARG B C 1
ATOM 12391 O O . ARG B 1 917 ? 0.455 -54.189 -61.518 1.00 113.69 906 ARG B O 1
ATOM 12393 N N . ASP B 1 918 ? 2.545 -54.629 -62.215 1.00 111.07 907 ASP B N 1
ATOM 12394 C CA . ASP B 1 918 ? 2.077 -55.431 -63.332 1.00 104.37 907 ASP B CA 1
ATOM 12395 C C . ASP B 1 918 ? 2.106 -56.901 -62.949 1.00 107.26 907 ASP B C 1
ATOM 12396 O O . ASP B 1 918 ? 3.179 -57.499 -62.838 1.00 101.39 907 ASP B O 1
ATOM 12401 N N . ARG B 1 919 ? 0.922 -57.480 -62.763 1.00 113.11 908 ARG B N 1
ATOM 12402 C CA . ARG B 1 919 ? 0.806 -58.885 -62.393 1.00 117.02 908 ARG B CA 1
ATOM 12403 C C . ARG B 1 919 ? 0.980 -59.728 -63.653 1.00 131.61 908 ARG B C 1
ATOM 12404 O O . ARG B 1 919 ? 1.131 -60.952 -63.589 1.00 140.62 908 ARG B O 1
ATOM 12406 N N . GLU B 1 920 ? 1.002 -59.036 -64.799 1.00 130.23 909 GLU B N 1
ATOM 12407 C CA . GLU B 1 920 ? 1.256 -59.615 -66.129 1.00 130.86 909 GLU B CA 1
ATOM 12408 C C . GLU B 1 920 ? 2.291 -58.830 -66.961 1.00 132.41 909 GLU B C 1
ATOM 12409 O O . GLU B 1 920 ? 1.950 -58.174 -67.934 1.00 129.06 909 GLU B O 1
ATOM 12415 N N . PRO B 1 921 ? 3.553 -58.959 -66.584 1.00 137.08 910 PRO B N 1
ATOM 12416 C CA . PRO B 1 921 ? 4.672 -58.109 -66.957 1.00 137.34 910 PRO B CA 1
ATOM 12417 C C . PRO B 1 921 ? 4.825 -58.190 -68.454 1.00 145.56 910 PRO B C 1
ATOM 12418 O O . PRO B 1 921 ? 5.796 -57.705 -69.025 1.00 142.64 910 PRO B O 1
ATOM 12422 N N . LYS B 1 922 ? 3.838 -58.818 -69.082 1.00 152.39 911 LYS B N 1
ATOM 12423 C CA . LYS B 1 922 ? 3.866 -59.033 -70.512 1.00 153.04 911 LYS B CA 1
ATOM 12424 C C . LYS B 1 922 ? 3.930 -57.687 -71.189 1.00 161.60 911 LYS B C 1
ATOM 12425 O O . LYS B 1 922 ? 3.300 -56.723 -70.762 1.00 160.91 911 LYS B O 1
ATOM 12427 N N . GLU B 1 923 ? 4.713 -57.631 -72.252 1.00 167.22 912 GLU B N 1
ATOM 12428 C CA . GLU B 1 923 ? 5.088 -56.377 -72.873 1.00 165.94 912 GLU B CA 1
ATOM 12429 C C . GLU B 1 923 ? 3.919 -55.585 -73.432 1.00 164.94 912 GLU B C 1
ATOM 12430 O O . GLU B 1 923 ? 3.901 -54.360 -73.344 1.00 163.30 912 GLU B O 1
ATOM 12436 N N . PRO B 1 924 ? 2.942 -56.262 -74.015 1.00 162.58 913 PRO B N 1
ATOM 12437 C CA . PRO B 1 924 ? 1.915 -55.514 -74.724 1.00 156.99 913 PRO B CA 1
ATOM 12438 C C . PRO B 1 924 ? 1.261 -54.547 -73.758 1.00 145.43 913 PRO B C 1
ATOM 12439 O O . PRO B 1 924 ? 0.799 -54.950 -72.696 1.00 146.46 913 PRO B O 1
ATOM 12443 N N . VAL B 1 925 ? 1.226 -53.277 -74.139 1.00 135.38 914 VAL B N 1
ATOM 12444 C CA . VAL B 1 925 ? 0.568 -52.246 -73.354 1.00 128.00 914 VAL B CA 1
ATOM 12445 C C . VAL B 1 925 ? 0.306 -51.039 -74.230 1.00 118.55 914 VAL B C 1
ATOM 12446 O O . VAL B 1 925 ? 0.996 -50.829 -75.218 1.00 121.16 914 VAL B O 1
ATOM 12450 N N . ALA B 1 926 ? -0.652 -50.216 -73.841 1.00 110.13 915 ALA B N 1
ATOM 12451 C CA . ALA B 1 926 ? -0.872 -48.958 -74.525 1.00 110.49 915 ALA B CA 1
ATOM 12452 C C . ALA B 1 926 ? -0.452 -47.870 -73.561 1.00 114.16 915 ALA B C 1
ATOM 12453 O O . ALA B 1 926 ? -0.896 -47.846 -72.422 1.00 120.10 915 ALA B O 1
ATOM 12455 N N . LEU B 1 927 ? 0.421 -46.978 -73.998 1.00 108.89 916 LEU B N 1
ATOM 12456 C CA . LEU B 1 927 ? 0.932 -45.967 -73.075 1.00 103.54 916 LEU B CA 1
ATOM 12457 C C . LEU B 1 927 ? 0.394 -44.548 -73.302 1.00 109.18 916 LEU B C 1
ATOM 12458 O O . LEU B 1 927 ? 0.354 -44.058 -74.438 1.00 111.24 916 LEU B O 1
ATOM 12463 N N . ILE B 1 928 ? -0.003 -43.885 -72.215 1.00 103.60 917 ILE B N 1
ATOM 12464 C CA . ILE B 1 928 ? -0.289 -42.458 -72.291 1.00 98.92 917 ILE B CA 1
ATOM 12465 C C . ILE B 1 928 ? 1.051 -41.747 -72.288 1.00 102.42 917 ILE B C 1
ATOM 12466 O O . ILE B 1 928 ? 1.840 -41.883 -71.348 1.00 95.43 917 ILE B O 1
ATOM 12471 N N . GLU B 1 929 ? 1.318 -40.991 -73.341 1.00 100.29 918 GLU B N 1
ATOM 12472 C CA . GLU B 1 929 ? 2.598 -40.323 -73.434 1.00 91.66 918 GLU B CA 1
ATOM 12473 C C . GLU B 1 929 ? 2.541 -38.931 -72.821 1.00 93.68 918 GLU B C 1
ATOM 12474 O O . GLU B 1 929 ? 1.565 -38.188 -72.984 1.00 88.07 918 GLU B O 1
ATOM 12476 N N . THR B 1 930 ? 3.602 -38.571 -72.118 1.00 90.57 919 THR B N 1
ATOM 12477 C CA . THR B 1 930 ? 3.651 -37.266 -71.513 1.00 94.70 919 THR B CA 1
ATOM 12478 C C . THR B 1 930 ? 4.324 -36.306 -72.467 1.00 113.62 919 THR B C 1
ATOM 12479 O O . THR B 1 930 ? 4.858 -36.714 -73.493 1.00 120.83 919 THR B O 1
ATOM 12483 N N . VAL B 1 931 ? 4.322 -35.029 -72.101 1.00 125.31 920 VAL B N 1
ATOM 12484 C CA . VAL B 1 931 ? 5.203 -34.043 -72.703 1.00 124.68 920 VAL B CA 1
ATOM 12485 C C . VAL B 1 931 ? 6.562 -34.379 -72.107 1.00 126.00 920 VAL B C 1
ATOM 12486 O O . VAL B 1 931 ? 6.627 -35.104 -71.116 1.00 139.17 920 VAL B O 1
ATOM 12490 N N . ARG B 1 932 ? 7.647 -33.903 -72.702 1.00 112.50 921 ARG B N 1
ATOM 12491 C CA . ARG B 1 932 ? 8.972 -34.237 -72.183 1.00 118.10 921 ARG B CA 1
ATOM 12492 C C . ARG B 1 932 ? 9.375 -35.643 -72.625 1.00 127.07 921 ARG B C 1
ATOM 12493 O O . ARG B 1 932 ? 10.547 -36.017 -72.560 1.00 138.12 921 ARG B O 1
ATOM 12496 N N . GLN B 1 933 ? 8.400 -36.414 -73.092 1.00 125.20 922 GLN B N 1
ATOM 12497 C CA . GLN B 1 933 ? 8.679 -37.654 -73.805 1.00 128.16 922 GLN B CA 1
ATOM 12498 C C . GLN B 1 933 ? 8.692 -37.312 -75.288 1.00 125.61 922 GLN B C 1
ATOM 12499 O O . GLN B 1 933 ? 9.711 -37.445 -75.969 1.00 127.64 922 GLN B O 1
ATOM 12513 N N . LYS B 1 935 ? 8.671 -34.626 -78.266 1.00 145.70 924 LYS B N 1
ATOM 12514 C CA . LYS B 1 935 ? 9.312 -33.317 -78.407 1.00 147.40 924 LYS B CA 1
ATOM 12515 C C . LYS B 1 935 ? 10.347 -33.087 -77.303 1.00 151.12 924 LYS B C 1
ATOM 12516 O O . LYS B 1 935 ? 10.455 -31.989 -76.753 1.00 151.67 924 LYS B O 1
ATOM 12518 N N . ASP B 1 936 ? 11.097 -34.140 -76.981 1.00 149.98 925 ASP B N 1
ATOM 12519 C CA . ASP B 1 936 ? 12.154 -34.072 -75.970 1.00 143.01 925 ASP B CA 1
ATOM 12520 C C . ASP B 1 936 ? 12.913 -35.396 -75.848 1.00 134.32 925 ASP B C 1
ATOM 12521 O O . ASP B 1 936 ? 12.505 -36.412 -76.405 1.00 125.19 925 ASP B O 1
#